Protein AF-0000000068241757 (afdb_homodimer)

Organism: Vibrio cholerae serotype O1 (strain ATCC 39315 / El Tor Inaba N16961) (NCBI:txid243277)

Sequence (1786 aa):
MDHLNQLLRPKSVAVIGASVRSFRAGNIVMKNLLQGGFDGAIMPVTPYYPAVCGVLAYKTISDLPIVPDIAILCTHASRNVSLFKQLAEKGVKQVIVLSSDMYSLDAQGEEIQAQCMTIAKSVNMRILGPNSLGLILPWMQFNGSFSPVSALKGNIAFVSQSAAVCTTILDWANDKGIGFSAFISLGNASDIDFADLLDTLSTDKHTDAILLYVDTIRDARRFMSAARAASRNRRILVLKGGRTKAGRKAAQMHTGGDDTLDIIYDSAIRRTGMLRVNNTHELFAAVETLTHSVPLRGERLAIITNGGGPAIMAVDALLERGGKLAQLEDEIYEKLNQSLPQSWSHSNPVDIVGDADHLRYVSTLNILLESENIDAILIMHSPSAIAHSEQTAQALVEAVQKHPRAKRFNILTNWSGELSAKPARTLFNQAGIPTYRTPESAVTAFMHLVEYRRNQKHLMETPTTTEVVHASEMQTAKSWIHEHLGEHDQVNLDTHQIGTLLKCFNFNVLPTWIASDSTEAVHIAETIGYPVAVKLRSPDIAHKSDVQGVMLNLRNRIEVANAAQAILDRTQLSYPSANIHGLLVQGMAKLAGGEELRIKVKTDATFGPVILLGQGGSEWDESLDAAAALPPLNMTLARYLIVRAIRSGKIRLQKLPVPIDIEGLSEFLVRISQMVVECPQVHELDIHPLLVNGSQFTILDANLVLRQFTGDAQSRLAIRPYPTELEERCQARDGEWLTVRPILPEDEPKHAAFIKKVSKEDLYKRFFSDVGEFNHEALANLTQIDFDREMAFVAVSGEGEDSEIIGVSRALINHENTDAEFAILIRSDLKGKGLGKILMRKIIDYCKAKGTQQMSGMTMPTNRGMLTLAQKMGFAVDIHFEDGTADMVLPLRMDHLNQLLRPKSVAVIGASVRSFRAGNIVMKNLLQGGFDGAIMPVTPYYPAVCGVLAYKTISDLPIVPDIAILCTHASRNVSLFKQLAEKGVKQVIVLSSDMYSLDAQGEEIQAQCMTIAKSVNMRILGPNSLGLILPWMQFNGSFSPVSALKGNIAFVSQSAAVCTTILDWANDKGIGFSAFISLGNASDIDFADLLDTLSTDKHTDAILLYVDTIRDARRFMSAARAASRNRRILVLKGGRTKAGRKAAQMHTGGDDTLDIIYDSAIRRTGMLRVNNTHELFAAVETLTHSVPLRGERLAIITNGGGPAIMAVDALLERGGKLAQLEDEIYEKLNQSLPQSWSHSNPVDIVGDADHLRYVSTLNILLESENIDAILIMHSPSAIAHSEQTAQALVEAVQKHPRAKRFNILTNWSGELSAKPARTLFNQAGIPTYRTPESAVTAFMHLVEYRRNQKHLMETPTTTEVVHASEMQTAKSWIHEHLGEHDQVNLDTHQIGTLLKCFNFNVLPTWIASDSTEAVHIAETIGYPVAVKLRSPDIAHKSDVQGVMLNLRNRIEVANAAQAILDRTQLSYPSANIHGLLVQGMAKLAGGEELRIKVKTDATFGPVILLGQGGSEWDESLDAAAALPPLNMTLARYLIVRAIRSGKIRLQKLPVPIDIEGLSEFLVRISQMVVECPQVHELDIHPLLVNGSQFTILDANLVLRQFTGDAQSRLAIRPYPTELEERCQARDGEWLTVRPILPEDEPKHAAFIKKVSKEDLYKRFFSDVGEFNHEALANLTQIDFDREMAFVAVSGEGEDSEIIGVSRALINHENTDAEFAILIRSDLKGKGLGKILMRKIIDYCKAKGTQQMSGMTMPTNRGMLTLAQKMGFAVDIHFEDGTADMVLPLR

InterPro domains:
  IPR000182 GNAT domain [PF00583] (768-875)
  IPR000182 GNAT domain [PS51186] (738-893)
  IPR003781 CoA-binding [PF13380] (11-137)
  IPR003781 CoA-binding [SM00881] (7-102)
  IPR013815 ATP-grasp fold, subdomain 1 [G3DSA:3.30.1490.20] (511-588)
  IPR016102 Succinyl-CoA synthetase-like [G3DSA:3.40.50.261] (132-293)
  IPR016102 Succinyl-CoA synthetase-like [G3DSA:3.40.50.261] (295-465)
  IPR016102 Succinyl-CoA synthetase-like [SSF52210] (131-292)
  IPR016102 Succinyl-CoA synthetase-like [SSF52210] (297-457)
  IPR016181 Acyl-CoA N-acyltransferase [SSF55729] (738-878)
  IPR032875 Succinyl-CoA synthetase-like, flavodoxin domain [PF13607] (153-290)
  IPR036291 NAD(P)-binding domain superfamily [SSF51735] (2-140)
  IPR043938 L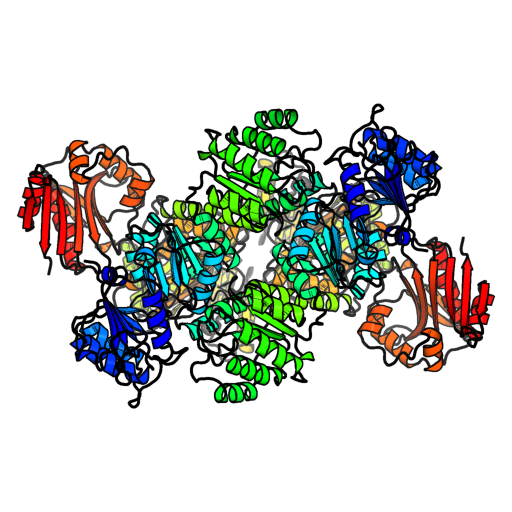igase-CoA domain [PF19045] (302-437)

Radius of gyration: 38.95 Å; Cα contacts (8 Å, |Δi|>4): 3918; chains: 2; bounding box: 94×126×96 Å

Secondary structure (DSSP, 8-state):
--TTHHHHS-SEEEEET--SSTTSHHHHHHHHHHHHT--SEEEEE-SS-SEETTEEPBSSGGG-SS--SEEEE-S-GGGHHHHHHHHHHHT--EEEE--S-TTSB-TTS-BHHHHHHHHHHHTT-EEE-SS--EEEEGGGTEEEE--SS---EEEEEEEES-HHHHHHHHHHHHHHT--EEEEEE-TT-SSS-HHHHHHHHTT-TT-SEEEEEES--S-HHHHHHHHHHHHTTSEEEEEE---SHHHHHHHHHHH------HHHHHHHHHHTT-EEE-SHHHHHHHHHHHTT------SEEEEEES-HHHHHHHHHHHHHTT-EE----HHHHHHHHHHS-TTS-SSSSEE--TT--HHHHHHHHHHHTT-SS-SEEEEEE---SSS-HHHHHHHHHHHHHH-TTGGGSEEEEEE--STTTHHHHHHHHHTT--EESSHHHHHHHHHHHHHHHHHHHHHHPPPPPP-PPPHHHHHHHHHHHHHHHTT-SEEEE-GGGSHHHHHHTT-EE--EEEESSHHHHHHHHHHH-SSEEEEE--SS-S-GGGGT-EEEEE-SHHHHHHHHHHHHHHHHHH-TT-----EEEEE----TTPEEEEEEEEEETTTEEEEEEEESSS---HHHHEEEEPSS--HHHHHHHHHHHHHTTSS-----SS---HHHHHHHHHHHHHHHHH-TTEEEEEEEEEEEETTEEEE--EEEEEE---S-GGGGSSSPPP-GGG-EEEE-TTS-EEEEEE--GGGHHHHHHHHHTS-HHHHHHHHSS---PPPHHHHHHHHS--TTTEEEEEEEESSGGG-EEEEEEEEEE-TTSSEEEEEEEE-GGGTTSSHHHHHHHHHHHHHHHHT-SEEEEEE-TT-HHHHHHHHHTT-EEEEETTTTEEEEEEE--/--TTHHHHS-SEEEEET--SSTTSHHHHHHHHHHHHT--SEEEEE-SS-SEETTEEPBSSGGG-SS--SEEEE-S-GGGHHHHHHHHHHHT--EEEE--S-TTSB-TTS-BHHHHHHHHHHHTT-EEE-SS--EEEEGGGTEEEE--SS---EEEEEEEES-HHHHHHHHHHHHHHT--EEEEEE-TT-SSS-HHHHHHHHTT-TT-SEEEEEES--S-HHHHHHHHHHHHTTSEEEEEE---SHHHHHHHHHHH------HHHHHHHHHHTT-EEE-SHHHHHHHHHHHTT------SEEEEEES-HHHHHHHHHHHHHTT-EE----HHHHHHHHHHS-TTS-SSSSEE--TT--HHHHHHHHHHHTT-SS-SEEEEEE---SSS-HHHHHHHHHHHHHH-TTGGGSEEEEEE--STTTHHHHHHHHHTT--EESSHHHHHHHHHHHHHHHHHHHHHHPPPPPP-PPPHHHHHHHHHHHHHHHTT-SEEEE-GGGSHHHHHHTT-EE--EEEESSHHHHHHHHHHH-SSEEEEE--SS-S-GGGGT-EEEEE-SHHHHHHHHHHHHHHHHHH-TT-----EEEEE----TTPEEEEEEEEEETTTEEEEEEEESSS---HHHHEEEEPSS--HHHHHHHHHHHHHTTSS-----SS---HHHHHHHHHHHHHHHHH-TTEEEEEEEEEEEETTEEEE--EEEEEE---S-GGGGSSSPPP-GGG-EEEE-TTS-EEEEEE--GGGHHHHHHHHHTS-HHHHHHHHSS------HHHHHHHHS--TTTEEEEEEEESSGGG-EEEEEEEEEE-TTSSEEEEEEEE-GGGTTSSHHHHHHHHHHHHHHHHT-SEEEEEE-TT-HHHHHHHHHTT-EEEEETTTTEEEEEEE--

Nearest PDB structures (foldseek):
  4yb8-assembly1_A  TM=9.266E-01  e=1.117E-43  Candidatus Korarchaeum cryptofilum OPF8
  4yaj-assembly1_C  TM=9.309E-01  e=1.931E-42  Candidatus Korarchaeum cryptofilum OPF8
  2csu-assembly1_A  TM=8.899E-01  e=1.092E-41  Pyrococcus horikoshii OT3
  2csu-assembly1_B  TM=8.859E-01  e=1.116E-38  Pyrococcus horikoshii OT3
  1wr2-assembly1_A  TM=8.423E-01  e=8.319E-18  Pyrococcus horikoshii OT3

Structure (mmCIF, N/CA/C/O backbone):
data_AF-0000000068241757-model_v1
#
loop_
_entity.id
_entity.type
_entity.pdbx_description
1 polymer 'N-acetyltransferase domain-containing protein'
#
loop_
_atom_site.group_PDB
_atom_site.id
_atom_site.type_symbol
_atom_site.label_atom_id
_atom_site.label_alt_id
_atom_site.label_comp_id
_atom_site.label_asym_id
_atom_site.label_entity_id
_atom_site.label_seq_id
_atom_site.pdbx_PDB_ins_code
_atom_site.Cartn_x
_atom_site.Cartn_y
_atom_site.Cartn_z
_atom_site.occupancy
_atom_site.B_iso_or_equiv
_atom_site.auth_seq_id
_atom_site.auth_comp_id
_atom_site.auth_asym_id
_atom_site.auth_atom_id
_atom_site.pdbx_PDB_model_num
ATOM 1 N N . MET A 1 1 ? 17.141 -38.5 -20.078 1 36.91 1 MET A N 1
ATOM 2 C CA . MET A 1 1 ? 17.969 -37.375 -19.594 1 36.91 1 MET A CA 1
ATOM 3 C C . MET A 1 1 ? 17.359 -36.062 -19.984 1 36.91 1 MET A C 1
ATOM 5 O O . MET A 1 1 ? 16.891 -35.875 -21.109 1 36.91 1 MET A O 1
ATOM 9 N N . ASP A 1 2 ? 16.938 -35.219 -19.125 1 54.44 2 ASP A N 1
ATOM 10 C CA . ASP A 1 2 ? 16.25 -33.938 -19.203 1 54.44 2 ASP A CA 1
ATOM 11 C C . ASP A 1 2 ? 16.953 -33 -20.172 1 54.44 2 ASP A C 1
ATOM 13 O O . ASP A 1 2 ? 18.141 -32.719 -20.047 1 54.44 2 ASP A O 1
ATOM 17 N N . HIS A 1 3 ? 16.406 -32.938 -21.375 1 61.75 3 HIS A N 1
ATOM 18 C CA . HIS A 1 3 ? 16.906 -32.188 -22.516 1 61.75 3 HIS A CA 1
ATOM 19 C C . HIS A 1 3 ? 17.406 -30.812 -22.109 1 61.75 3 HIS A C 1
ATOM 21 O O . HIS A 1 3 ? 18.359 -30.297 -22.688 1 61.75 3 HIS A O 1
ATOM 27 N N . LEU A 1 4 ? 16.953 -30.344 -20.984 1 79.19 4 LEU A N 1
ATOM 28 C CA . LEU A 1 4 ? 17.391 -28.984 -20.688 1 79.19 4 LEU A CA 1
ATOM 29 C C . LEU A 1 4 ? 18.578 -28.984 -19.75 1 79.19 4 LEU A C 1
ATOM 31 O O . LEU A 1 4 ? 19.188 -27.938 -19.516 1 79.19 4 LEU A O 1
ATOM 35 N N . ASN A 1 5 ? 19.031 -30.203 -19.406 1 77.5 5 ASN A N 1
ATOM 36 C CA . ASN A 1 5 ? 20.188 -30.297 -18.516 1 77.5 5 ASN A CA 1
ATOM 37 C C . ASN A 1 5 ? 21.453 -29.766 -19.188 1 77.5 5 ASN A C 1
ATOM 39 O O . ASN A 1 5 ? 22.312 -29.188 -18.516 1 77.5 5 ASN A O 1
ATOM 43 N N . GLN A 1 6 ? 21.453 -29.969 -20.469 1 81.06 6 GLN A N 1
ATOM 44 C CA . GLN A 1 6 ? 22.641 -29.516 -21.203 1 81.06 6 GLN A CA 1
ATOM 45 C C . GLN A 1 6 ? 22.703 -28 -21.234 1 81.06 6 GLN A C 1
ATOM 47 O O . GLN A 1 6 ? 23.797 -27.422 -21.344 1 81.06 6 GLN A O 1
ATOM 52 N N . LEU A 1 7 ? 21.609 -27.375 -21.141 1 90.06 7 LEU A N 1
ATOM 53 C CA . LEU A 1 7 ? 21.578 -25.922 -21.125 1 90.06 7 LEU A CA 1
ATOM 54 C C . LEU A 1 7 ? 22.297 -25.391 -19.891 1 90.06 7 LEU A C 1
ATOM 56 O O . LEU A 1 7 ? 22.984 -24.359 -19.953 1 90.06 7 LEU A O 1
ATOM 60 N N . LEU A 1 8 ? 22.203 -26.172 -18.766 1 91.88 8 LEU A N 1
ATOM 61 C CA . LEU A 1 8 ? 22.75 -25.688 -17.516 1 91.88 8 LEU A CA 1
ATOM 62 C C . LEU A 1 8 ? 24.125 -26.281 -17.25 1 91.88 8 LEU A C 1
ATOM 64 O O . LEU A 1 8 ? 24.797 -25.922 -16.266 1 91.88 8 LEU A O 1
ATOM 68 N N . ARG A 1 9 ? 24.547 -27.156 -18.156 1 92.62 9 ARG A N 1
ATOM 69 C CA . ARG A 1 9 ? 25.875 -27.75 -18.016 1 92.62 9 ARG A CA 1
ATOM 70 C C . ARG A 1 9 ? 26.578 -27.859 -19.375 1 92.62 9 ARG A C 1
ATOM 72 O O . ARG A 1 9 ? 26.969 -28.953 -19.781 1 92.62 9 ARG A O 1
ATOM 79 N N . PRO A 1 10 ? 26.797 -26.719 -19.938 1 94.38 10 PRO A N 1
ATOM 80 C CA . PRO A 1 10 ? 27.422 -26.766 -21.25 1 94.38 10 PRO A CA 1
ATOM 81 C C . PRO A 1 10 ? 28.922 -27.078 -21.188 1 94.38 10 PRO A C 1
ATOM 83 O O . PRO A 1 10 ? 29.609 -26.609 -20.266 1 94.38 10 PRO A O 1
ATOM 86 N N . LYS A 1 11 ? 29.406 -27.797 -22.172 1 94.88 11 LYS A N 1
ATOM 87 C CA . LYS A 1 11 ? 30.844 -28.078 -22.281 1 94.88 11 LYS A CA 1
ATOM 88 C C . LYS A 1 11 ? 31.453 -27.359 -23.469 1 94.88 11 LYS A C 1
ATOM 90 O O . LYS A 1 11 ? 32.688 -27.234 -23.562 1 94.88 11 LYS A O 1
ATOM 95 N N . SER A 1 12 ? 30.688 -26.938 -24.359 1 96.31 12 SER A N 1
ATOM 96 C CA . SER A 1 12 ? 31.141 -26.219 -25.547 1 96.31 12 SER A CA 1
ATOM 97 C C . SER A 1 12 ? 30.109 -25.188 -26 1 96.31 12 SER A C 1
ATOM 99 O O . SER A 1 12 ? 28.906 -25.391 -25.797 1 96.31 12 SER A O 1
ATOM 101 N N . VAL A 1 13 ? 30.625 -24.047 -26.609 1 97.62 13 VAL A N 1
ATOM 102 C CA . VAL A 1 13 ? 29.719 -22.984 -27.047 1 97.62 13 VAL A CA 1
ATOM 103 C C . VAL A 1 13 ? 30.219 -22.406 -28.359 1 97.62 13 VAL A C 1
ATOM 105 O O . VAL A 1 13 ? 31.422 -22.234 -28.562 1 97.62 13 VAL A O 1
ATOM 108 N N . ALA A 1 14 ? 29.281 -22.203 -29.297 1 98.31 14 ALA A N 1
ATOM 109 C CA . ALA A 1 14 ? 29.562 -21.484 -30.531 1 98.31 14 ALA A CA 1
ATOM 110 C C . ALA A 1 14 ? 28.938 -20.094 -30.516 1 98.31 14 ALA A C 1
ATOM 112 O O . ALA A 1 14 ? 27.766 -19.953 -30.156 1 98.31 14 ALA A O 1
ATOM 113 N N . VAL A 1 15 ? 29.719 -19.094 -30.797 1 98.38 15 VAL A N 1
ATOM 114 C CA . VAL A 1 15 ? 29.219 -17.734 -30.875 1 98.38 15 VAL A CA 1
ATOM 115 C C . VAL A 1 15 ? 29.094 -17.312 -32.344 1 98.38 15 VAL A C 1
ATOM 117 O O . VAL A 1 15 ? 30.094 -16.969 -33 1 98.38 15 VAL A O 1
ATOM 120 N N . ILE A 1 16 ? 27.859 -17.328 -32.812 1 98.12 16 ILE A N 1
ATOM 121 C CA . ILE A 1 16 ? 27.609 -17.016 -34.219 1 98.12 16 ILE A CA 1
ATOM 122 C C . ILE A 1 16 ? 27.438 -15.5 -34.375 1 98.12 16 ILE A C 1
ATOM 124 O O . ILE A 1 16 ? 26.641 -14.883 -33.688 1 98.12 16 ILE A O 1
ATOM 128 N N . GLY A 1 17 ? 28.094 -14.953 -35.312 1 96.38 17 GLY A N 1
ATOM 129 C CA . GLY A 1 17 ? 28.125 -13.5 -35.469 1 96.38 17 GLY A CA 1
ATOM 130 C C . GLY A 1 17 ? 29.172 -12.844 -34.594 1 96.38 17 GLY A C 1
ATOM 131 O O . GLY A 1 17 ? 29 -11.711 -34.125 1 96.38 17 GLY A O 1
ATOM 132 N N . ALA A 1 18 ? 30.156 -13.586 -34.219 1 96 18 ALA A N 1
ATOM 133 C CA . ALA A 1 18 ? 31.281 -13.023 -33.469 1 96 18 ALA A CA 1
ATOM 134 C C . ALA A 1 18 ? 31.922 -11.867 -34.25 1 96 18 ALA A C 1
ATOM 136 O O . ALA A 1 18 ? 32 -11.898 -35.469 1 96 18 ALA A O 1
ATOM 137 N N . SER A 1 19 ? 32.344 -10.859 -33.469 1 94.81 19 SER A N 1
ATOM 138 C CA . SER A 1 19 ? 32.844 -9.641 -34.125 1 94.81 19 SER A CA 1
ATOM 139 C C . SER A 1 19 ? 34 -9.039 -33.344 1 94.81 19 SER A C 1
ATOM 141 O O . SER A 1 19 ? 34.094 -9.195 -32.125 1 94.81 19 SER A O 1
ATOM 143 N N . VAL A 1 20 ? 34.906 -8.344 -34.062 1 93.5 20 VAL A N 1
ATOM 144 C CA . VAL A 1 20 ? 36 -7.641 -33.438 1 93.5 20 VAL A CA 1
ATOM 145 C C . VAL A 1 20 ? 35.562 -6.227 -33.062 1 93.5 20 VAL A C 1
ATOM 147 O O . VAL A 1 20 ? 36.219 -5.566 -32.25 1 93.5 20 VAL A O 1
ATOM 150 N N . ARG A 1 21 ? 34.469 -5.852 -33.625 1 90.75 21 ARG A N 1
ATOM 151 C CA . ARG A 1 21 ? 33.969 -4.5 -33.344 1 90.75 21 ARG A CA 1
ATOM 152 C C . ARG A 1 21 ? 33.438 -4.387 -31.938 1 90.75 21 ARG A C 1
ATOM 154 O O . ARG A 1 21 ? 32.594 -5.184 -31.516 1 90.75 21 ARG A O 1
ATOM 161 N N . SER A 1 22 ? 33.875 -3.328 -31.391 1 86 22 SER A N 1
ATOM 162 C CA . SER A 1 22 ? 33.5 -3.113 -30 1 86 22 SER A CA 1
ATOM 163 C C . SER A 1 22 ? 32 -2.783 -29.891 1 86 22 SER A C 1
ATOM 165 O O . SER A 1 22 ? 31.422 -2.186 -30.797 1 86 22 SER A O 1
ATOM 167 N N . PHE A 1 23 ? 31.297 -3.23 -28.906 1 82.56 23 PHE A N 1
ATOM 168 C CA . PHE A 1 23 ? 29.938 -2.891 -28.484 1 82.56 23 PHE A CA 1
ATOM 169 C C . PHE A 1 23 ? 28.906 -3.654 -29.328 1 82.56 23 PHE A C 1
ATOM 171 O O . PHE A 1 23 ? 27.703 -3.393 -29.234 1 82.56 23 PHE A O 1
ATOM 178 N N . ARG A 1 24 ? 29.484 -4.543 -30.156 1 87.88 24 ARG A N 1
ATOM 179 C CA . ARG A 1 24 ? 28.562 -5.473 -30.797 1 87.88 24 ARG A CA 1
ATOM 180 C C . ARG A 1 24 ? 28.297 -6.68 -29.906 1 87.88 24 ARG A C 1
ATOM 182 O O . ARG A 1 24 ? 29.156 -7.074 -29.109 1 87.88 24 ARG A O 1
ATOM 189 N N . ALA A 1 25 ? 27.141 -7.258 -30.109 1 90.94 25 ALA A N 1
ATOM 190 C CA . ALA A 1 25 ? 26.734 -8.367 -29.266 1 90.94 25 ALA A CA 1
ATOM 191 C C . ALA A 1 25 ? 27.734 -9.508 -29.312 1 90.94 25 ALA A C 1
ATOM 193 O O . ALA A 1 25 ? 28.109 -10.07 -28.281 1 90.94 25 ALA A O 1
ATOM 194 N N . GLY A 1 26 ? 28.188 -9.797 -30.516 1 93.62 26 GLY A N 1
ATOM 195 C CA . GLY A 1 26 ? 29.125 -10.891 -30.688 1 93.62 26 GLY A CA 1
ATOM 196 C C . GLY A 1 26 ? 30.453 -10.664 -29.984 1 93.62 26 GLY A C 1
ATOM 197 O O . GLY A 1 26 ? 31.094 -11.617 -29.531 1 93.62 26 GLY A O 1
ATOM 198 N N . ASN A 1 27 ? 30.875 -9.445 -29.969 1 94.38 27 ASN A N 1
ATOM 199 C CA . ASN A 1 27 ? 32.125 -9.094 -29.281 1 94.38 27 ASN A CA 1
ATOM 200 C C . ASN A 1 27 ? 31.969 -9.211 -27.766 1 94.38 27 ASN A C 1
ATOM 202 O O . ASN A 1 27 ? 32.844 -9.75 -27.094 1 94.38 27 ASN A O 1
ATOM 206 N N . ILE A 1 28 ? 30.938 -8.75 -27.25 1 93 28 ILE A N 1
ATOM 207 C CA . ILE A 1 28 ? 30.703 -8.711 -25.812 1 93 28 ILE A CA 1
ATOM 208 C C . ILE A 1 28 ? 30.562 -10.141 -25.281 1 93 28 ILE A C 1
ATOM 210 O O . ILE A 1 28 ? 31.109 -10.477 -24.234 1 93 28 ILE A O 1
ATOM 214 N N . VAL A 1 29 ? 29.828 -10.961 -26.016 1 96.25 29 VAL A N 1
ATOM 215 C CA . VAL A 1 29 ? 29.625 -12.336 -25.578 1 96.25 29 VAL A CA 1
ATOM 216 C C . VAL A 1 29 ? 30.953 -13.078 -25.562 1 96.25 29 VAL A C 1
ATOM 218 O O . VAL A 1 29 ? 31.25 -13.812 -24.609 1 96.25 29 VAL A O 1
ATOM 221 N N . MET A 1 30 ? 31.75 -12.812 -26.594 1 96.31 30 MET A N 1
ATOM 222 C CA . MET A 1 30 ? 33.062 -13.438 -26.656 1 96.31 30 MET A CA 1
ATOM 223 C C . MET A 1 30 ? 33.938 -13 -25.469 1 96.31 30 MET A C 1
ATOM 225 O O . MET A 1 30 ? 34.562 -13.836 -24.828 1 96.31 30 MET A O 1
ATOM 229 N N . LYS A 1 31 ? 33.906 -11.797 -25.172 1 95.38 31 LYS A N 1
ATOM 230 C CA . LYS A 1 31 ? 34.688 -11.258 -24.062 1 95.38 31 LYS A CA 1
ATOM 231 C C . LYS A 1 31 ? 34.219 -11.828 -22.734 1 95.38 31 LYS A C 1
ATOM 233 O O . LYS A 1 31 ? 35.031 -12.172 -21.875 1 95.38 31 LYS A O 1
ATOM 238 N N . ASN A 1 32 ? 32.938 -11.875 -22.578 1 95.81 32 ASN A N 1
ATOM 239 C CA . ASN A 1 32 ? 32.344 -12.375 -21.328 1 95.81 32 ASN A CA 1
ATOM 240 C C . ASN A 1 32 ? 32.719 -13.844 -21.109 1 95.81 32 ASN A C 1
ATOM 242 O O . ASN A 1 32 ? 32.969 -14.258 -19.969 1 95.81 32 ASN A O 1
ATOM 246 N N . LEU A 1 33 ? 32.688 -14.617 -22.156 1 96.94 33 LEU A N 1
ATOM 247 C CA . LEU A 1 33 ? 33 -16.031 -22.047 1 96.94 33 LEU A CA 1
ATOM 248 C C . LEU A 1 33 ? 34.469 -16.219 -21.688 1 96.94 33 LEU A C 1
ATOM 250 O O . LEU A 1 33 ? 34.812 -17.062 -20.844 1 96.94 33 LEU A O 1
ATOM 254 N N . LEU A 1 34 ? 35.281 -15.414 -22.297 1 95.75 34 LEU A N 1
ATOM 255 C CA . LEU A 1 34 ? 36.719 -15.531 -22.094 1 95.75 34 LEU A CA 1
ATOM 256 C C . LEU A 1 34 ? 37.125 -14.992 -20.719 1 95.75 34 LEU A C 1
ATOM 258 O O . LEU A 1 34 ? 37.906 -15.617 -20 1 95.75 34 LEU A O 1
ATOM 262 N N . GLN A 1 35 ? 36.625 -13.883 -20.359 1 93.75 35 GLN A N 1
ATOM 263 C CA . GLN A 1 35 ? 36.938 -13.273 -19.078 1 93.75 35 GLN A CA 1
ATOM 264 C C . GLN A 1 35 ? 36.344 -14.086 -17.922 1 93.75 35 GLN A C 1
ATOM 266 O O . GLN A 1 35 ? 36.875 -14.07 -16.812 1 93.75 35 GLN A O 1
ATOM 271 N N . GLY A 1 36 ? 35.25 -14.711 -18.203 1 92.75 36 GLY A N 1
ATOM 272 C CA . GLY A 1 36 ? 34.625 -15.539 -17.172 1 92.75 36 GLY A CA 1
ATOM 273 C C . GLY A 1 36 ? 35.438 -16.781 -16.844 1 92.75 36 GLY A C 1
ATOM 274 O O . GLY A 1 36 ? 35.25 -17.375 -15.773 1 92.75 36 GLY A O 1
ATOM 275 N N . GLY A 1 37 ? 36.312 -17.172 -17.734 1 93.06 37 GLY A N 1
ATOM 276 C CA . GLY A 1 37 ? 37.188 -18.328 -17.484 1 93.06 37 GLY A CA 1
ATOM 277 C C . GLY A 1 37 ? 36.531 -19.656 -17.797 1 93.06 37 GLY A C 1
ATOM 278 O O . GLY A 1 37 ? 36.75 -20.641 -17.109 1 93.06 37 GLY A O 1
ATOM 279 N N . PHE A 1 38 ? 35.688 -19.656 -18.734 1 95.75 38 PHE A N 1
ATOM 280 C CA . PHE A 1 38 ? 35 -20.891 -19.125 1 95.75 38 PHE A CA 1
ATOM 281 C C . PHE A 1 38 ? 36 -21.953 -19.562 1 95.75 38 PHE A C 1
ATOM 283 O O . PHE A 1 38 ? 36.875 -21.688 -20.391 1 95.75 38 PHE A O 1
ATOM 290 N N . ASP A 1 39 ? 35.812 -23.141 -19.016 1 93.69 39 ASP A N 1
ATOM 291 C CA . ASP A 1 39 ? 36.781 -24.219 -19.266 1 93.69 39 ASP A CA 1
ATOM 292 C C . ASP A 1 39 ? 36.406 -25 -20.531 1 93.69 39 ASP A C 1
ATOM 294 O O . ASP A 1 39 ? 37.219 -25.734 -21.078 1 93.69 39 ASP A O 1
ATOM 298 N N . GLY A 1 40 ? 35.25 -24.828 -20.984 1 94.56 40 GLY A N 1
ATOM 299 C CA . GLY A 1 40 ? 34.812 -25.531 -22.172 1 94.56 40 GLY A CA 1
ATOM 300 C C . GLY A 1 40 ? 35.312 -24.891 -23.453 1 94.56 40 GLY A C 1
ATOM 301 O O . GLY A 1 40 ? 35.969 -23.859 -23.422 1 94.56 40 GLY A O 1
ATOM 302 N N . ALA A 1 41 ? 34.969 -25.469 -24.594 1 96.25 41 ALA A N 1
ATOM 303 C CA . ALA A 1 41 ? 35.406 -24.969 -25.891 1 96.25 41 ALA A CA 1
ATOM 304 C C . ALA A 1 41 ? 34.562 -23.766 -26.328 1 96.25 41 ALA A C 1
ATOM 306 O O . ALA A 1 41 ? 33.344 -23.781 -26.219 1 96.25 41 ALA A O 1
ATOM 307 N N . ILE A 1 42 ? 35.312 -22.703 -26.688 1 97.56 42 ILE A N 1
ATOM 308 C CA . ILE A 1 42 ? 34.656 -21.516 -27.234 1 97.56 42 ILE A CA 1
ATOM 309 C C . ILE A 1 42 ? 34.969 -21.406 -28.734 1 97.56 42 ILE A C 1
ATOM 311 O O . ILE A 1 42 ? 36.125 -21.328 -29.125 1 97.56 42 ILE A O 1
ATOM 315 N N . MET A 1 43 ? 33.906 -21.344 -29.531 1 98.12 43 MET A N 1
ATOM 316 C CA . MET A 1 43 ? 34.094 -21.375 -30.984 1 98.12 43 MET A CA 1
ATOM 317 C C . MET A 1 43 ? 33.406 -20.203 -31.656 1 98.12 43 MET A C 1
ATOM 319 O O . MET A 1 43 ? 32.219 -20.281 -31.953 1 98.12 43 MET A O 1
ATOM 323 N N . PRO A 1 44 ? 34.125 -19.141 -31.984 1 98 44 PRO A N 1
ATOM 324 C CA . PRO A 1 44 ? 33.531 -18.031 -32.719 1 98 44 PRO A CA 1
ATOM 325 C C . PRO A 1 44 ? 33.281 -18.375 -34.188 1 98 44 PRO A C 1
ATOM 327 O O . PRO A 1 44 ? 34.125 -19.031 -34.844 1 98 44 PRO A O 1
ATOM 330 N N . VAL A 1 45 ? 32.188 -17.969 -34.688 1 98.06 45 VAL A N 1
ATOM 331 C CA . VAL A 1 45 ? 31.844 -18.188 -36.094 1 98.06 45 VAL A CA 1
ATOM 332 C C . VAL A 1 45 ? 31.578 -16.844 -36.781 1 98.06 45 VAL A C 1
ATOM 334 O O . VAL A 1 45 ? 30.688 -16.109 -36.344 1 98.06 45 VAL A O 1
ATOM 337 N N . THR A 1 46 ? 32.219 -16.5 -37.75 1 96.19 46 THR A N 1
ATOM 338 C CA . THR A 1 46 ? 32.062 -15.281 -38.531 1 96.19 46 THR A CA 1
ATOM 339 C C . THR A 1 46 ? 32.75 -15.398 -39.875 1 96.19 46 THR A C 1
ATOM 341 O O . THR A 1 46 ? 33.875 -15.945 -39.938 1 96.19 46 THR A O 1
ATOM 344 N N . PRO A 1 47 ? 32.156 -14.953 -40.906 1 93.56 47 PRO A N 1
ATOM 345 C CA . PRO A 1 47 ? 32.812 -15 -42.219 1 93.56 47 PRO A CA 1
ATOM 346 C C . PRO A 1 47 ? 33.812 -13.852 -42.406 1 93.56 47 PRO A C 1
ATOM 348 O O . PRO A 1 47 ? 34.594 -13.859 -43.375 1 93.56 47 PRO A O 1
ATOM 351 N N . TYR A 1 48 ? 33.938 -12.953 -41.594 1 93.38 48 TYR A N 1
ATOM 352 C CA . TYR A 1 48 ? 34.625 -11.688 -41.875 1 93.38 48 TYR A CA 1
ATOM 353 C C . TYR A 1 48 ? 36 -11.633 -41.219 1 93.38 48 TYR A C 1
ATOM 355 O O . TYR A 1 48 ? 36.875 -10.914 -41.688 1 93.38 48 TYR A O 1
ATOM 363 N N . TYR A 1 49 ? 36.156 -12.336 -40.125 1 94.19 49 TYR A N 1
ATOM 364 C CA . TYR A 1 49 ? 37.406 -12.195 -39.344 1 94.19 49 TYR A CA 1
ATOM 365 C C . TYR A 1 49 ? 38.094 -13.539 -39.156 1 94.19 49 TYR A C 1
ATOM 367 O O . TYR A 1 49 ? 37.438 -14.562 -38.969 1 94.19 49 TYR A O 1
ATOM 375 N N . PRO A 1 50 ? 39.406 -13.586 -39.219 1 94.06 50 PRO A N 1
ATOM 376 C CA . PRO A 1 50 ? 40.125 -14.844 -38.969 1 94.06 50 PRO A CA 1
ATOM 377 C C . PRO A 1 50 ? 40.156 -15.227 -37.5 1 94.06 50 PRO A C 1
ATOM 379 O O . PRO A 1 50 ? 40.25 -16.406 -37.156 1 94.06 50 PRO A O 1
ATOM 382 N N . ALA A 1 51 ? 40.156 -14.172 -36.719 1 95.75 51 ALA A N 1
ATOM 383 C CA . ALA A 1 51 ? 40.156 -14.383 -35.25 1 95.75 51 ALA A CA 1
ATOM 384 C C . ALA A 1 51 ? 39.375 -13.297 -34.531 1 95.75 51 ALA A C 1
ATOM 386 O O . ALA A 1 51 ? 39.281 -12.164 -35.031 1 95.75 51 ALA A O 1
ATOM 387 N N . VAL A 1 52 ? 38.781 -13.68 -33.469 1 96.44 52 VAL A N 1
ATOM 388 C CA . VAL A 1 52 ? 38.031 -12.75 -32.625 1 96.44 52 VAL A CA 1
ATOM 389 C C . VAL A 1 52 ? 38.5 -12.891 -31.188 1 96.44 52 VAL A C 1
ATOM 391 O O . VAL A 1 52 ? 38.438 -13.984 -30.625 1 96.44 52 VAL A O 1
ATOM 394 N N . CYS A 1 53 ? 38.875 -11.836 -30.516 1 94.69 53 CYS A N 1
ATOM 395 C CA . CYS A 1 53 ? 39.375 -11.805 -29.156 1 94.69 53 CYS A CA 1
ATOM 396 C C . CYS A 1 53 ? 40.5 -12.805 -28.969 1 94.69 53 CYS A C 1
ATOM 398 O O . CYS A 1 53 ? 40.562 -13.5 -27.938 1 94.69 53 CYS A O 1
ATOM 400 N N . GLY A 1 54 ? 41.281 -13.062 -29.969 1 91.75 54 GLY A N 1
ATOM 401 C CA . GLY A 1 54 ? 42.438 -13.922 -29.875 1 91.75 54 GLY A CA 1
ATOM 402 C C . GLY A 1 54 ? 42.125 -15.383 -30.141 1 91.75 54 GLY A C 1
ATOM 403 O O . GLY A 1 54 ? 43.031 -16.219 -30.125 1 91.75 54 GLY A O 1
ATOM 404 N N . VAL A 1 55 ? 40.906 -15.695 -30.438 1 95.5 55 VAL A N 1
ATOM 405 C CA . VAL A 1 55 ? 40.5 -17.062 -30.703 1 95.5 55 VAL A CA 1
ATOM 406 C C . VAL A 1 55 ? 40.219 -17.234 -32.219 1 95.5 55 VAL A C 1
ATOM 408 O O . VAL A 1 55 ? 39.562 -16.391 -32.812 1 95.5 55 VAL A O 1
ATOM 411 N N . LEU A 1 56 ? 40.719 -18.312 -32.75 1 95.25 56 LEU A N 1
ATOM 412 C CA . LEU A 1 56 ? 40.5 -18.594 -34.156 1 95.25 56 LEU A CA 1
ATOM 413 C C . LEU A 1 56 ? 39.031 -18.719 -34.5 1 95.25 56 LEU A C 1
ATOM 415 O O . LEU A 1 56 ? 38.312 -19.422 -33.781 1 95.25 56 LEU A O 1
ATOM 419 N N . ALA A 1 57 ? 38.656 -18.062 -35.562 1 97.25 57 ALA A N 1
ATOM 420 C CA . ALA A 1 57 ? 37.25 -18.062 -35.938 1 97.25 57 ALA A CA 1
ATOM 421 C C . ALA A 1 57 ? 36.969 -19.016 -37.094 1 97.25 57 ALA A C 1
ATOM 423 O O . ALA A 1 57 ? 37.875 -19.266 -37.906 1 97.25 57 ALA A O 1
ATOM 424 N N . TYR A 1 58 ? 35.844 -19.547 -37.094 1 97.62 58 TYR A N 1
ATOM 425 C CA . TYR A 1 58 ? 35.375 -20.406 -38.188 1 97.62 58 TYR A CA 1
ATOM 426 C C . TYR A 1 58 ? 34.469 -19.625 -39.156 1 97.62 58 TYR A C 1
ATOM 428 O O . TYR A 1 58 ? 33.656 -18.781 -38.719 1 97.62 58 TYR A O 1
ATOM 436 N N . LYS A 1 59 ? 34.469 -19.938 -40.375 1 96 59 LYS A N 1
ATOM 437 C CA . LYS A 1 59 ? 33.75 -19.156 -41.344 1 96 59 LYS A CA 1
ATOM 438 C C . LYS A 1 59 ? 32.25 -19.5 -41.344 1 96 59 LYS A C 1
ATOM 440 O O . LYS A 1 59 ? 31.406 -18.641 -41.594 1 96 59 LYS A O 1
ATOM 445 N N . THR A 1 60 ? 32.031 -20.781 -41.25 1 96 60 THR A N 1
ATOM 446 C CA . THR A 1 60 ? 30.641 -21.234 -41.25 1 96 60 THR A CA 1
ATOM 447 C C . THR A 1 60 ? 30.391 -22.234 -40.125 1 96 60 THR A C 1
ATOM 449 O O . THR A 1 60 ? 31.328 -22.734 -39.5 1 96 60 THR A O 1
ATOM 452 N N . ILE A 1 61 ? 29.109 -22.453 -39.906 1 97.62 61 ILE A N 1
ATOM 453 C CA . ILE A 1 61 ? 28.719 -23.391 -38.844 1 97.62 61 ILE A CA 1
ATOM 454 C C . ILE A 1 61 ? 29.172 -24.797 -39.219 1 97.62 61 ILE A C 1
ATOM 456 O O . ILE A 1 61 ? 29.562 -25.578 -38.344 1 97.62 61 ILE A O 1
ATOM 460 N N . SER A 1 62 ? 29.141 -25.109 -40.469 1 95.56 62 SER A N 1
ATOM 461 C CA . SER A 1 62 ? 29.562 -26.438 -40.938 1 95.56 62 SER A CA 1
ATOM 462 C C . SER A 1 62 ? 31.047 -26.672 -40.688 1 95.56 62 SER A C 1
ATOM 464 O O . SER A 1 62 ? 31.469 -27.828 -40.562 1 95.56 62 SER A O 1
ATOM 466 N N . ASP A 1 63 ? 31.875 -25.656 -40.594 1 95.81 63 ASP A N 1
ATOM 467 C CA . ASP A 1 63 ? 33.312 -25.75 -40.406 1 95.81 63 ASP A CA 1
ATOM 468 C C . ASP A 1 63 ? 33.656 -26.078 -38.969 1 95.81 63 ASP A C 1
ATOM 470 O O . ASP A 1 63 ? 34.812 -26.406 -38.656 1 95.81 63 ASP A O 1
ATOM 474 N N . LEU A 1 64 ? 32.719 -26.062 -38.094 1 97 64 LEU A N 1
ATOM 475 C CA . LEU A 1 64 ? 32.969 -26.328 -36.688 1 97 64 LEU A CA 1
ATOM 476 C C . LEU A 1 64 ? 33.5 -27.75 -36.5 1 97 64 LEU A C 1
ATOM 478 O O . LEU A 1 64 ? 32.938 -28.703 -37.062 1 97 64 LEU A O 1
ATOM 482 N N . PRO A 1 65 ? 34.5 -27.922 -35.688 1 95.25 65 PRO A N 1
ATOM 483 C CA . PRO A 1 65 ? 35.125 -29.234 -35.5 1 95.25 65 PRO A CA 1
ATOM 484 C C . PRO A 1 65 ? 34.25 -30.188 -34.656 1 95.25 65 PRO A C 1
ATOM 486 O O . PRO A 1 65 ? 34.406 -31.406 -34.75 1 95.25 65 PRO A O 1
ATOM 489 N N . ILE A 1 66 ? 33.469 -29.656 -33.688 1 96.19 66 ILE A N 1
ATOM 490 C CA . ILE A 1 66 ? 32.562 -30.438 -32.875 1 96.19 66 ILE A CA 1
ATOM 491 C C . ILE A 1 66 ? 31.188 -29.797 -32.875 1 96.19 66 ILE A C 1
ATOM 493 O O . ILE A 1 66 ? 31.031 -28.625 -33.25 1 96.19 66 ILE A O 1
ATOM 497 N N . VAL A 1 67 ? 30.219 -30.594 -32.531 1 96.69 67 VAL A N 1
ATOM 498 C CA . VAL A 1 67 ? 28.875 -30.047 -32.344 1 96.69 67 VAL A CA 1
ATOM 499 C C . VAL A 1 67 ? 28.797 -29.312 -31 1 96.69 67 VAL A C 1
ATOM 501 O O . VAL A 1 67 ? 28.969 -29.906 -29.938 1 96.69 67 VAL A O 1
ATOM 504 N N . PRO A 1 68 ? 28.625 -28.047 -31.062 1 96.56 68 PRO A N 1
ATOM 505 C CA . PRO A 1 68 ? 28.547 -27.312 -29.797 1 96.56 68 PRO A CA 1
ATOM 506 C C . PRO A 1 68 ? 27.312 -27.688 -28.969 1 96.56 68 PRO A C 1
ATOM 508 O O . PRO A 1 68 ? 26.25 -27.953 -29.531 1 96.56 68 PRO A O 1
ATOM 511 N N . ASP A 1 69 ? 27.453 -27.656 -27.625 1 95.12 69 ASP A N 1
ATOM 512 C CA . ASP A 1 69 ? 26.312 -27.859 -26.75 1 95.12 69 ASP A CA 1
ATOM 513 C C . ASP A 1 69 ? 25.312 -26.703 -26.844 1 95.12 69 ASP A C 1
ATOM 515 O O . ASP A 1 69 ? 24.109 -26.922 -26.75 1 95.12 69 ASP A O 1
ATOM 519 N N . ILE A 1 70 ? 25.844 -25.438 -26.938 1 96.81 70 ILE A N 1
ATOM 520 C CA . ILE A 1 70 ? 25.031 -24.234 -27.031 1 96.81 70 ILE A CA 1
ATOM 521 C C . ILE A 1 70 ? 25.516 -23.359 -28.188 1 96.81 70 ILE A C 1
ATOM 523 O O . ILE A 1 70 ? 26.734 -23.234 -28.406 1 96.81 70 ILE A O 1
ATOM 527 N N . ALA A 1 71 ? 24.609 -22.891 -28.969 1 98.12 71 ALA A N 1
ATOM 528 C CA . ALA A 1 71 ? 24.906 -21.875 -29.969 1 98.12 71 ALA A CA 1
ATOM 529 C C . ALA A 1 71 ? 24.25 -20.547 -29.594 1 98.12 71 ALA A C 1
ATOM 531 O O . ALA A 1 71 ? 23.062 -20.5 -29.281 1 98.12 71 ALA A O 1
ATOM 532 N N . ILE A 1 72 ? 25.016 -19.469 -29.578 1 98.06 72 ILE A N 1
ATOM 533 C CA . ILE A 1 72 ? 24.5 -18.141 -29.297 1 98.06 72 ILE A CA 1
ATOM 534 C C . ILE A 1 72 ? 24.469 -17.297 -30.578 1 98.06 72 ILE A C 1
ATOM 536 O O . ILE A 1 72 ? 25.516 -17.031 -31.172 1 98.06 72 ILE A O 1
ATOM 540 N N . LEU A 1 73 ? 23.297 -16.906 -30.969 1 97.56 73 LEU A N 1
ATOM 541 C CA . LEU A 1 73 ? 23.141 -16.125 -32.188 1 97.56 73 LEU A CA 1
ATOM 542 C C . LEU A 1 73 ? 23.219 -14.625 -31.891 1 97.56 73 LEU A C 1
ATOM 544 O O . LEU A 1 73 ? 22.266 -14.039 -31.359 1 97.56 73 LEU A O 1
ATOM 548 N N . CYS A 1 74 ? 24.25 -14.047 -32.312 1 95.5 74 CYS A N 1
ATOM 549 C CA . CYS A 1 74 ? 24.469 -12.609 -32.156 1 95.5 74 CYS A CA 1
ATOM 550 C C . CYS A 1 74 ? 24.297 -11.898 -33.5 1 95.5 74 CYS A C 1
ATOM 552 O O . CYS A 1 74 ? 25.094 -11.039 -33.875 1 95.5 74 CYS A O 1
ATOM 554 N N . THR A 1 75 ? 23.312 -12.312 -34.25 1 92.94 75 THR A N 1
ATOM 555 C CA . THR A 1 75 ? 23.109 -11.805 -35.625 1 92.94 75 THR A CA 1
ATOM 556 C C . THR A 1 75 ? 21.781 -11.086 -35.719 1 92.94 75 THR A C 1
ATOM 558 O O . THR A 1 75 ? 20.922 -11.203 -34.844 1 92.94 75 THR A O 1
ATOM 561 N N . HIS A 1 76 ? 21.734 -10.367 -36.812 1 89.56 76 HIS A N 1
ATOM 562 C CA . HIS A 1 76 ? 20.453 -9.75 -37.125 1 89.56 76 HIS A CA 1
ATOM 563 C C . HIS A 1 76 ? 19.406 -10.805 -37.469 1 89.56 76 HIS A C 1
ATOM 565 O O . HIS A 1 76 ? 19.719 -11.836 -38.062 1 89.56 76 HIS A O 1
ATOM 571 N N . ALA A 1 77 ? 18.156 -10.5 -37.25 1 90.81 77 ALA A N 1
ATOM 572 C CA . ALA A 1 77 ? 17.062 -11.453 -37.375 1 90.81 77 ALA A CA 1
ATOM 573 C C . ALA A 1 77 ? 16.953 -11.984 -38.812 1 90.81 77 ALA A C 1
ATOM 575 O O . ALA A 1 77 ? 16.594 -13.148 -39.031 1 90.81 77 ALA A O 1
ATOM 576 N N . SER A 1 78 ? 17.312 -11.133 -39.75 1 89.69 78 SER A N 1
ATOM 577 C CA . SER A 1 78 ? 17.141 -11.492 -41.156 1 89.69 78 SER A CA 1
ATOM 578 C C . SER A 1 78 ? 18.016 -12.695 -41.531 1 89.69 78 SER A C 1
ATOM 580 O O . SER A 1 78 ? 17.734 -13.383 -42.5 1 89.69 78 SER A O 1
ATOM 582 N N . ARG A 1 79 ? 19 -12.992 -40.75 1 93.12 79 ARG A N 1
ATOM 583 C CA . ARG A 1 79 ? 19.922 -14.07 -41.062 1 93.12 79 ARG A CA 1
ATOM 584 C C . ARG A 1 79 ? 19.578 -15.344 -40.312 1 93.12 79 ARG A C 1
ATOM 586 O O . ARG A 1 79 ? 20.094 -16.422 -40.625 1 93.12 79 ARG A O 1
ATOM 593 N N . ASN A 1 80 ? 18.672 -15.305 -39.438 1 95.44 80 ASN A N 1
ATOM 594 C CA . ASN A 1 80 ? 18.5 -16.359 -38.438 1 95.44 80 ASN A CA 1
ATOM 595 C C . ASN A 1 80 ? 17.812 -17.594 -39.031 1 95.44 80 ASN A C 1
ATOM 597 O O . ASN A 1 80 ? 18.062 -18.719 -38.594 1 95.44 80 ASN A O 1
ATOM 601 N N . VAL A 1 81 ? 16.969 -17.391 -40.062 1 95.94 81 VAL A N 1
ATOM 602 C CA . VAL A 1 81 ? 16.312 -18.562 -40.656 1 95.94 81 VAL A CA 1
ATOM 603 C C . VAL A 1 81 ? 17.375 -19.484 -41.281 1 95.94 81 VAL A C 1
ATOM 605 O O . VAL A 1 81 ? 17.344 -20.688 -41.062 1 95.94 81 VAL A O 1
ATOM 608 N N . SER A 1 82 ? 18.266 -18.844 -42.062 1 95.5 82 SER A N 1
ATOM 609 C CA . SER A 1 82 ? 19.344 -19.609 -42.688 1 95.5 82 SER A CA 1
ATOM 610 C C . SER A 1 82 ? 20.25 -20.25 -41.625 1 95.5 82 SER A C 1
ATOM 612 O O . SER A 1 82 ? 20.688 -21.391 -41.781 1 95.5 82 SER A O 1
ATOM 614 N N . LEU A 1 83 ? 20.547 -19.578 -40.688 1 97 83 LEU A N 1
ATOM 615 C CA . LEU A 1 83 ? 21.438 -20.062 -39.625 1 97 83 LEU A CA 1
ATOM 616 C C . LEU A 1 83 ? 20.797 -21.203 -38.875 1 97 83 LEU A C 1
ATOM 618 O O . LEU A 1 83 ? 21.484 -22.156 -38.469 1 97 83 LEU A O 1
ATOM 622 N N . PHE A 1 84 ? 19.5 -21.094 -38.594 1 97.5 84 PHE A N 1
ATOM 623 C CA . PHE A 1 84 ? 18.781 -22.172 -37.906 1 97.5 84 PHE A CA 1
ATOM 624 C C . PHE A 1 84 ? 18.859 -23.469 -38.719 1 97.5 84 PHE A C 1
ATOM 626 O O . PHE A 1 84 ? 19.016 -24.547 -38.156 1 97.5 84 PHE A O 1
ATOM 633 N N . LYS A 1 85 ? 18.75 -23.312 -40.031 1 97 85 LYS A N 1
ATOM 634 C CA . LYS A 1 85 ? 18.859 -24.469 -40.875 1 97 85 LYS A CA 1
ATOM 635 C C . LYS A 1 85 ? 20.25 -25.109 -40.75 1 97 85 LYS A C 1
ATOM 637 O O . LYS A 1 85 ? 20.359 -26.344 -40.656 1 97 85 LYS A O 1
ATOM 642 N N . GLN A 1 86 ? 21.25 -24.297 -40.781 1 97.69 86 GLN A N 1
ATOM 643 C CA . GLN A 1 86 ? 22.625 -24.781 -40.656 1 97.69 86 GLN A CA 1
ATOM 644 C C . GLN A 1 86 ? 22.844 -25.453 -39.281 1 97.69 86 GLN A C 1
ATOM 646 O O . GLN A 1 86 ? 23.5 -26.484 -39.219 1 97.69 86 GLN A O 1
ATOM 651 N N . LEU A 1 87 ? 22.344 -24.859 -38.25 1 97.88 87 LEU A N 1
ATOM 652 C CA . LEU A 1 87 ? 22.484 -25.422 -36.906 1 97.88 87 LEU A CA 1
ATOM 653 C C . LEU A 1 87 ? 21.781 -26.766 -36.812 1 97.88 87 LEU A C 1
ATOM 655 O O . LEU A 1 87 ? 22.281 -27.688 -36.156 1 97.88 87 LEU A O 1
ATOM 659 N N . ALA A 1 88 ? 20.578 -26.828 -37.406 1 96.81 88 ALA A N 1
ATOM 660 C CA . ALA A 1 88 ? 19.828 -28.078 -37.406 1 96.81 88 ALA A CA 1
ATOM 661 C C . ALA A 1 88 ? 20.625 -29.188 -38.094 1 96.81 88 ALA A C 1
ATOM 663 O O . ALA A 1 88 ? 20.656 -30.328 -37.625 1 96.81 88 ALA A O 1
ATOM 664 N N . GLU A 1 89 ? 21.203 -28.828 -39.188 1 96.12 89 GLU A N 1
ATOM 665 C CA . GLU A 1 89 ? 22.016 -29.781 -39.938 1 96.12 89 GLU A CA 1
ATOM 666 C C . GLU A 1 89 ? 23.219 -30.25 -39.156 1 96.12 89 GLU A C 1
ATOM 668 O O . GLU A 1 89 ? 23.609 -31.406 -39.219 1 96.12 89 GLU A O 1
ATOM 673 N N . LYS A 1 90 ? 23.797 -29.359 -38.438 1 96.44 90 LYS A N 1
ATOM 674 C CA . LYS A 1 90 ? 24.969 -29.672 -37.625 1 96.44 90 LYS A CA 1
ATOM 675 C C . LYS A 1 90 ? 24.578 -30.516 -36.406 1 96.44 90 LYS A C 1
ATOM 677 O O . LYS A 1 90 ? 25.422 -31.234 -35.844 1 96.44 90 LYS A O 1
ATOM 682 N N . GLY A 1 91 ? 23.328 -30.422 -35.906 1 95.38 91 GLY A N 1
ATOM 683 C CA . GLY A 1 91 ? 22.828 -31.234 -34.781 1 95.38 91 GLY A CA 1
ATOM 684 C C . GLY A 1 91 ? 22.875 -30.516 -33.469 1 95.38 91 GLY A C 1
ATOM 685 O O . GLY A 1 91 ? 22.938 -31.156 -32.406 1 95.38 91 GLY A O 1
ATOM 686 N N . VAL A 1 92 ? 22.906 -29.219 -33.5 1 95.31 92 VAL A N 1
ATOM 687 C CA . VAL A 1 92 ? 22.922 -28.438 -32.25 1 95.31 92 VAL A CA 1
ATOM 688 C C . VAL A 1 92 ? 21.594 -28.594 -31.531 1 95.31 92 VAL A C 1
ATOM 690 O O . VAL A 1 92 ? 20.531 -28.609 -32.156 1 95.31 92 VAL A O 1
ATOM 693 N N . LYS A 1 93 ? 21.672 -28.656 -30.172 1 93.31 93 LYS A N 1
ATOM 694 C CA . LYS A 1 93 ? 20.453 -28.969 -29.422 1 93.31 93 LYS A CA 1
ATOM 695 C C . LYS A 1 93 ? 19.922 -27.734 -28.703 1 93.31 93 LYS A C 1
ATOM 697 O O . LYS A 1 93 ? 18.734 -27.656 -28.375 1 93.31 93 LYS A O 1
ATOM 702 N N . GLN A 1 94 ? 20.734 -26.797 -28.438 1 95.5 94 GLN A N 1
ATOM 703 C CA . GLN A 1 94 ? 20.312 -25.594 -27.719 1 95.5 94 GLN A CA 1
ATOM 704 C C . GLN A 1 94 ? 20.781 -24.344 -28.438 1 95.5 94 GLN A C 1
ATOM 706 O O . GLN A 1 94 ? 21.953 -24.234 -28.828 1 95.5 94 GLN A O 1
ATOM 711 N N . VAL A 1 95 ? 19.859 -23.406 -28.594 1 97.06 95 VAL A N 1
ATOM 712 C CA . VAL A 1 95 ? 20.188 -22.156 -29.266 1 97.06 95 VAL A CA 1
ATOM 713 C C . VAL A 1 95 ? 19.688 -20.969 -28.438 1 97.06 95 VAL A C 1
ATOM 715 O O . VAL A 1 95 ? 18.578 -21 -27.906 1 97.06 95 VAL A O 1
ATOM 718 N N . ILE A 1 96 ? 20.547 -19.984 -28.203 1 97.19 96 ILE A N 1
ATOM 719 C CA . ILE A 1 96 ? 20.172 -18.719 -27.562 1 97.19 96 ILE A CA 1
ATOM 720 C C . ILE A 1 96 ? 20.109 -17.609 -28.594 1 97.19 96 ILE A C 1
ATOM 722 O O . ILE A 1 96 ? 21.078 -17.359 -29.328 1 97.19 96 ILE A O 1
ATOM 726 N N . VAL A 1 97 ? 18.984 -16.938 -28.688 1 96.69 97 VAL A N 1
ATOM 727 C CA . VAL A 1 97 ? 18.812 -15.883 -29.688 1 96.69 97 VAL A CA 1
ATOM 728 C C . VAL A 1 97 ? 18.766 -14.523 -29 1 96.69 97 VAL A C 1
ATOM 730 O O . VAL A 1 97 ? 17.859 -14.25 -28.203 1 96.69 97 VAL A O 1
ATOM 733 N N . LEU A 1 98 ? 19.609 -13.625 -29.328 1 93.19 98 LEU A N 1
ATOM 734 C CA . LEU A 1 98 ? 19.688 -12.32 -28.688 1 93.19 98 LEU A CA 1
ATOM 735 C C . LEU A 1 98 ? 18.875 -11.281 -29.453 1 93.19 98 LEU A C 1
ATOM 737 O O . LEU A 1 98 ? 18.484 -10.25 -28.891 1 93.19 98 LEU A O 1
ATOM 741 N N . SER A 1 99 ? 18.594 -11.539 -30.672 1 87.75 99 SER A N 1
ATOM 742 C CA . SER A 1 99 ? 17.906 -10.555 -31.516 1 87.75 99 SER A CA 1
ATOM 743 C C . SER A 1 99 ? 16.5 -10.289 -31.016 1 87.75 99 SER A C 1
ATOM 745 O O . SER A 1 99 ? 15.781 -11.211 -30.609 1 87.75 99 SER A O 1
ATOM 747 N N . SER A 1 100 ? 16.125 -9 -31.031 1 83.06 100 SER A N 1
ATOM 748 C CA . SER A 1 100 ? 14.812 -8.602 -30.531 1 83.06 100 SER A CA 1
ATOM 749 C C . SER A 1 100 ? 13.828 -8.406 -31.688 1 83.06 100 SER A C 1
ATOM 751 O O . SER A 1 100 ? 12.641 -8.172 -31.453 1 83.06 100 SER A O 1
ATOM 753 N N . ASP A 1 101 ? 14.18 -8.555 -32.906 1 81.5 101 ASP A N 1
ATOM 754 C CA . ASP A 1 101 ? 13.344 -8.211 -34.031 1 81.5 101 ASP A CA 1
ATOM 755 C C . ASP A 1 101 ? 12.891 -9.461 -34.781 1 81.5 101 ASP A C 1
ATOM 757 O O . ASP A 1 101 ? 12.656 -9.406 -36 1 81.5 101 ASP A O 1
ATOM 761 N N . MET A 1 102 ? 12.828 -10.523 -34.094 1 87.06 102 MET A N 1
ATOM 762 C CA . MET A 1 102 ? 12.484 -11.781 -34.75 1 87.06 102 MET A CA 1
ATOM 763 C C . MET A 1 102 ? 11.031 -11.781 -35.188 1 87.06 102 MET A C 1
ATOM 765 O O . MET A 1 102 ? 10.625 -12.617 -36 1 87.06 102 MET A O 1
ATOM 769 N N . TYR A 1 103 ? 10.234 -10.836 -34.719 1 81.25 103 TYR A N 1
ATOM 770 C CA . TYR A 1 103 ? 8.836 -10.719 -35.125 1 81.25 103 TYR A CA 1
ATOM 771 C C . TYR A 1 103 ? 8.703 -10.172 -36.531 1 81.25 103 TYR A C 1
ATOM 773 O O . TYR A 1 103 ? 7.633 -10.242 -37.125 1 81.25 103 TYR A O 1
ATOM 781 N N . SER A 1 104 ? 9.766 -9.711 -37.062 1 84.12 104 SER A N 1
ATOM 782 C CA . SER A 1 104 ? 9.758 -9.094 -38.406 1 84.12 104 SER A CA 1
ATOM 783 C C . SER A 1 104 ? 9.453 -10.125 -39.469 1 84.12 104 SER A C 1
ATOM 785 O O . SER A 1 104 ? 9.648 -11.32 -39.281 1 84.12 104 SER A O 1
ATOM 787 N N . LEU A 1 105 ? 8.914 -9.562 -40.562 1 87.31 105 LEU A N 1
ATOM 788 C CA . LEU A 1 105 ? 8.586 -10.398 -41.719 1 87.31 105 LEU A CA 1
ATOM 789 C C . LEU A 1 105 ? 9.75 -10.461 -42.688 1 87.31 105 LEU A C 1
ATOM 791 O O . LEU A 1 105 ? 10.445 -9.461 -42.906 1 87.31 105 LEU A O 1
ATOM 795 N N . ASP A 1 106 ? 9.922 -11.672 -43.125 1 84.38 106 ASP A N 1
ATOM 796 C CA . ASP A 1 106 ? 10.945 -11.789 -44.156 1 84.38 106 ASP A CA 1
ATOM 797 C C . ASP A 1 106 ? 10.43 -11.305 -45.531 1 84.38 106 ASP A C 1
ATOM 799 O O . ASP A 1 106 ? 9.344 -10.727 -45.594 1 84.38 106 ASP A O 1
ATOM 803 N N . ALA A 1 107 ? 11.305 -11.445 -46.562 1 80.19 107 ALA A N 1
ATOM 804 C CA . ALA A 1 107 ? 10.992 -10.938 -47.875 1 80.19 107 ALA A CA 1
ATOM 805 C C . ALA A 1 107 ? 9.727 -11.586 -48.438 1 80.19 107 ALA A C 1
ATOM 807 O O . ALA A 1 107 ? 9.023 -10.992 -49.25 1 80.19 107 ALA A O 1
ATOM 808 N N . GLN A 1 108 ? 9.352 -12.734 -48.062 1 85.75 108 GLN A N 1
ATOM 809 C CA . GLN A 1 108 ? 8.188 -13.477 -48.531 1 85.75 108 GLN A CA 1
ATOM 810 C C . GLN A 1 108 ? 6.973 -13.211 -47.656 1 85.75 108 GLN A C 1
ATOM 812 O O . GLN A 1 108 ? 5.902 -13.789 -47.844 1 85.75 108 GLN A O 1
ATOM 817 N N . GLY A 1 109 ? 7.145 -12.414 -46.625 1 86.56 109 GLY A N 1
ATOM 818 C CA . GLY A 1 109 ? 6.039 -12.031 -45.75 1 86.56 109 GLY A CA 1
ATOM 819 C C . GLY A 1 109 ? 5.809 -13.008 -44.625 1 86.56 109 GLY A C 1
ATOM 820 O O . GLY A 1 109 ? 4.738 -13.016 -44 1 86.56 109 GLY A O 1
ATOM 821 N N . GLU A 1 110 ? 6.695 -13.836 -44.375 1 91.44 110 GLU A N 1
ATOM 822 C CA . GLU A 1 110 ? 6.59 -14.805 -43.281 1 91.44 110 GLU A CA 1
ATOM 823 C C . GLU A 1 110 ? 7.375 -14.336 -42.062 1 91.44 110 GLU A C 1
ATOM 825 O O . GLU A 1 110 ? 8.469 -13.789 -42.188 1 91.44 110 GLU A O 1
ATOM 830 N N . GLU A 1 111 ? 6.77 -14.602 -40.938 1 91.75 111 GLU A N 1
ATOM 831 C CA . GLU A 1 111 ? 7.414 -14.188 -39.688 1 91.75 111 GLU A CA 1
ATOM 832 C C . GLU A 1 111 ? 8.664 -15.016 -39.438 1 91.75 111 GLU A C 1
ATOM 834 O O . GLU A 1 111 ? 8.625 -16.25 -39.469 1 91.75 111 GLU A O 1
ATOM 839 N N . ILE A 1 112 ? 9.797 -14.414 -39.125 1 93.06 112 ILE A N 1
ATOM 840 C CA . ILE A 1 112 ? 11.094 -15.055 -38.938 1 93.06 112 ILE A CA 1
ATOM 841 C C . ILE A 1 112 ? 11.031 -15.992 -37.719 1 93.06 112 ILE A C 1
ATOM 843 O O . ILE A 1 112 ? 11.508 -17.125 -37.781 1 93.06 112 ILE A O 1
ATOM 847 N N . GLN A 1 113 ? 10.461 -15.547 -36.688 1 92.5 113 GLN A N 1
ATOM 848 C CA . GLN A 1 113 ? 10.375 -16.344 -35.469 1 92.5 113 GLN A CA 1
ATOM 849 C C . GLN A 1 113 ? 9.641 -17.656 -35.719 1 92.5 113 GLN A C 1
ATOM 851 O O . GLN A 1 113 ? 10.078 -18.703 -35.25 1 92.5 113 GLN A O 1
ATOM 856 N N . ALA A 1 114 ? 8.508 -17.594 -36.375 1 92.94 114 ALA A N 1
ATOM 857 C CA . ALA A 1 114 ? 7.707 -18.781 -36.656 1 92.94 114 ALA A CA 1
ATOM 858 C C . ALA A 1 114 ? 8.492 -19.781 -37.5 1 92.94 114 ALA A C 1
ATOM 860 O O . ALA A 1 114 ? 8.398 -20.984 -37.281 1 92.94 114 ALA A O 1
ATOM 861 N N . GLN A 1 115 ? 9.195 -19.25 -38.406 1 94.69 115 GLN A N 1
ATOM 862 C CA . GLN A 1 115 ? 10.008 -20.109 -39.281 1 94.69 115 GLN A CA 1
ATOM 863 C C . GLN A 1 115 ? 11.102 -20.812 -38.469 1 94.69 115 GLN A C 1
ATOM 865 O O . GLN A 1 115 ? 11.305 -22.016 -38.594 1 94.69 115 GLN A O 1
ATOM 870 N N . CYS A 1 116 ? 11.773 -20.062 -37.719 1 95.88 116 CYS A N 1
ATOM 871 C CA . CYS A 1 116 ? 12.844 -20.625 -36.906 1 95.88 116 CYS A CA 1
ATOM 872 C C . CYS A 1 116 ? 12.297 -21.672 -35.938 1 95.88 116 CYS A C 1
ATOM 874 O O . CYS A 1 116 ? 12.938 -22.703 -35.719 1 95.88 116 CYS A O 1
ATOM 876 N N . MET A 1 117 ? 11.164 -21.438 -35.375 1 94.81 117 MET A N 1
ATOM 877 C CA . MET A 1 117 ? 10.539 -22.375 -34.438 1 94.81 117 MET A CA 1
ATOM 878 C C . MET A 1 117 ? 10.203 -23.688 -35.156 1 94.81 117 MET A C 1
ATOM 880 O O . MET A 1 117 ? 10.375 -24.766 -34.562 1 94.81 117 MET A O 1
ATOM 884 N N . THR A 1 118 ? 9.68 -23.578 -36.312 1 94.75 118 THR A N 1
ATOM 885 C CA . THR A 1 118 ? 9.336 -24.766 -37.062 1 94.75 118 THR A CA 1
ATOM 886 C C . THR A 1 118 ? 10.578 -25.609 -37.344 1 94.75 118 THR A C 1
ATOM 888 O O . THR A 1 118 ? 10.547 -26.828 -37.219 1 94.75 118 THR A O 1
ATOM 891 N N . ILE A 1 119 ? 11.633 -24.953 -37.719 1 96.12 119 ILE A N 1
ATOM 892 C CA . ILE A 1 119 ? 12.891 -25.641 -38 1 96.12 119 ILE A CA 1
ATOM 893 C C . ILE A 1 119 ? 13.383 -26.328 -36.719 1 96.12 119 ILE A C 1
ATOM 895 O O . ILE A 1 119 ? 13.773 -27.5 -36.75 1 96.12 119 ILE A O 1
ATOM 899 N N . ALA A 1 120 ? 13.398 -25.656 -35.656 1 95.5 120 ALA A N 1
ATOM 900 C CA . ALA A 1 120 ? 13.891 -26.188 -34.375 1 95.5 120 ALA A CA 1
ATOM 901 C C . ALA A 1 120 ? 13.07 -27.391 -33.938 1 95.5 120 ALA A C 1
ATOM 903 O O . ALA A 1 120 ? 13.625 -28.391 -33.469 1 95.5 120 ALA A O 1
ATOM 904 N N . LYS A 1 121 ? 11.75 -27.266 -34.031 1 92.25 121 LYS A N 1
ATOM 905 C CA . LYS A 1 121 ? 10.859 -28.344 -33.625 1 92.25 121 LYS A CA 1
ATOM 906 C C . LYS A 1 121 ? 11.117 -29.625 -34.406 1 92.25 121 LYS A C 1
ATOM 908 O O . LYS A 1 121 ? 11.008 -30.734 -33.875 1 92.25 121 LYS A O 1
ATOM 913 N N . SER A 1 122 ? 11.461 -29.484 -35.625 1 93.12 122 SER A N 1
ATOM 914 C CA . SER A 1 122 ? 11.672 -30.625 -36.5 1 93.12 122 SER A CA 1
ATOM 915 C C . SER A 1 122 ? 12.875 -31.453 -36.031 1 93.12 122 SER A C 1
ATOM 917 O O . SER A 1 122 ? 12.945 -32.656 -36.281 1 93.12 122 SER A O 1
ATOM 919 N N . VAL A 1 123 ? 13.82 -30.875 -35.344 1 93.06 123 VAL A N 1
ATOM 920 C CA . VAL A 1 123 ? 15.031 -31.594 -34.938 1 93.06 123 VAL A CA 1
ATOM 921 C C . VAL A 1 123 ? 15.141 -31.609 -33.438 1 93.06 123 VAL A C 1
ATOM 923 O O . VAL A 1 123 ? 16.203 -31.922 -32.875 1 93.06 123 VAL A O 1
ATOM 926 N N . ASN A 1 124 ? 14.133 -31.188 -32.688 1 89.56 124 ASN A N 1
ATOM 927 C CA . ASN A 1 124 ? 14.07 -31.141 -31.234 1 89.56 124 ASN A CA 1
ATOM 928 C C . ASN A 1 124 ? 15.133 -30.203 -30.656 1 89.56 124 ASN A C 1
ATOM 930 O O . ASN A 1 124 ? 15.797 -30.531 -29.672 1 89.56 124 ASN A O 1
ATOM 934 N N . MET A 1 125 ? 15.422 -29.141 -31.391 1 93.31 125 MET A N 1
ATOM 935 C CA . MET A 1 125 ? 16.281 -28.062 -30.922 1 93.31 125 MET A CA 1
ATOM 936 C C . MET A 1 125 ? 15.508 -27.094 -30.031 1 93.31 125 MET A C 1
ATOM 938 O O . MET A 1 125 ? 14.383 -26.703 -30.375 1 93.31 125 MET A O 1
ATOM 942 N N . ARG A 1 126 ? 16.078 -26.812 -28.891 1 94.62 126 ARG A N 1
ATOM 943 C CA . ARG A 1 126 ? 15.414 -25.891 -27.969 1 94.62 126 ARG A CA 1
ATOM 944 C C . ARG A 1 126 ? 15.93 -24.469 -28.141 1 94.62 126 ARG A C 1
ATOM 946 O O . ARG A 1 126 ? 17.109 -24.266 -28.422 1 94.62 126 ARG A O 1
ATOM 953 N N . ILE A 1 127 ? 15.031 -23.516 -27.938 1 95.75 127 ILE A N 1
ATOM 954 C CA . ILE A 1 127 ? 15.375 -22.125 -28.188 1 95.75 127 ILE A CA 1
ATOM 955 C C . ILE A 1 127 ? 15.18 -21.312 -26.922 1 95.75 127 ILE A C 1
ATOM 957 O O . ILE A 1 127 ? 14.094 -21.328 -26.312 1 95.75 127 ILE A O 1
ATOM 961 N N . LEU A 1 128 ? 16.188 -20.656 -26.391 1 95.75 128 LEU A N 1
ATOM 962 C CA . LEU A 1 128 ? 16.062 -19.609 -25.391 1 95.75 128 LEU A CA 1
ATOM 963 C C . LEU A 1 128 ? 15.977 -18.234 -26.047 1 95.75 128 LEU A C 1
ATOM 965 O O . LEU A 1 128 ? 16.891 -17.828 -26.766 1 95.75 128 LEU A O 1
ATOM 969 N N . GLY A 1 129 ? 14.938 -17.5 -25.828 1 92.81 129 GLY A N 1
ATOM 970 C CA . GLY A 1 129 ? 14.672 -16.25 -26.516 1 92.81 129 GLY A CA 1
ATOM 971 C C . GLY A 1 129 ? 13.484 -16.328 -27.469 1 92.81 129 GLY A C 1
ATOM 972 O O . GLY A 1 129 ? 12.594 -17.172 -27.281 1 92.81 129 GLY A O 1
ATOM 973 N N . PRO A 1 130 ? 13.461 -15.492 -28.469 1 92.5 130 PRO A N 1
ATOM 974 C CA . PRO A 1 130 ? 14.406 -14.43 -28.828 1 92.5 130 PRO A CA 1
ATOM 975 C C . PRO A 1 130 ? 14.391 -13.266 -27.844 1 92.5 130 PRO A C 1
ATOM 977 O O . PRO A 1 130 ? 13.781 -13.367 -26.766 1 92.5 130 PRO A O 1
ATOM 980 N N . ASN A 1 131 ? 15.102 -12.18 -28.125 1 89.94 131 ASN A N 1
ATOM 981 C CA . ASN A 1 131 ? 15.172 -11.016 -27.25 1 89.94 131 ASN A CA 1
ATOM 982 C C . ASN A 1 131 ? 15.711 -11.391 -25.875 1 89.94 131 ASN A C 1
ATOM 984 O O . ASN A 1 131 ? 15.188 -10.93 -24.844 1 89.94 131 ASN A O 1
ATOM 988 N N . SER A 1 132 ? 16.609 -12.312 -25.828 1 93.56 132 SER A N 1
ATOM 989 C CA . SER A 1 132 ? 17.219 -12.773 -24.594 1 93.56 132 SER A CA 1
ATOM 990 C C . SER A 1 132 ? 18.547 -12.062 -24.312 1 93.56 132 SER A C 1
ATOM 992 O O . SER A 1 132 ? 19.281 -11.758 -25.25 1 93.56 132 SER A O 1
ATOM 994 N N . LEU A 1 133 ? 18.797 -11.805 -23.047 1 93.56 133 LEU A N 1
ATOM 995 C CA . LEU A 1 133 ? 20.094 -11.281 -22.641 1 93.56 133 LEU A CA 1
ATOM 996 C C . LEU A 1 133 ? 21.141 -12.383 -22.641 1 93.56 133 LEU A C 1
ATOM 998 O O . LEU A 1 133 ? 22.344 -12.102 -22.734 1 93.56 133 LEU A O 1
ATOM 1002 N N . GLY A 1 134 ? 20.734 -13.578 -22.484 1 95.44 134 GLY A N 1
ATOM 1003 C CA . GLY A 1 134 ? 21.656 -14.711 -22.453 1 95.44 134 GLY A CA 1
ATOM 1004 C C . GLY A 1 134 ? 21.562 -15.516 -21.172 1 95.44 134 GLY A C 1
ATOM 1005 O O . GLY A 1 134 ? 20.516 -15.57 -20.531 1 95.44 134 GLY A O 1
ATOM 1006 N N . LEU A 1 135 ? 22.672 -16.188 -20.906 1 95.88 135 LEU A N 1
ATOM 1007 C CA . LEU A 1 135 ? 22.75 -17.156 -19.828 1 95.88 135 LEU A CA 1
ATOM 1008 C C . LEU A 1 135 ? 24.062 -17.031 -19.062 1 95.88 135 LEU A C 1
ATOM 1010 O O . LEU A 1 135 ? 25.125 -16.891 -19.688 1 95.88 135 LEU A O 1
ATOM 1014 N N . ILE A 1 136 ? 23.953 -16.922 -17.766 1 97.5 136 ILE A N 1
ATOM 1015 C CA . ILE A 1 136 ? 25.141 -16.906 -16.922 1 97.5 136 ILE A CA 1
ATOM 1016 C C . ILE A 1 136 ? 25.078 -18.047 -15.906 1 97.5 136 ILE A C 1
ATOM 1018 O O . ILE A 1 136 ? 24.109 -18.172 -15.164 1 97.5 136 ILE A O 1
ATOM 1022 N N . LEU A 1 137 ? 26.094 -18.922 -15.898 1 97.06 137 LEU A N 1
ATOM 1023 C CA . LEU A 1 137 ? 26.25 -20.016 -14.953 1 97.06 137 LEU A CA 1
ATOM 1024 C C . LEU A 1 137 ? 27.547 -19.875 -14.164 1 97.06 137 LEU A C 1
ATOM 1026 O O . LEU A 1 137 ? 28.578 -20.453 -14.523 1 97.06 137 LEU A O 1
ATOM 1030 N N . PRO A 1 138 ? 27.438 -19.219 -13.055 1 96.56 138 PRO A N 1
ATOM 1031 C CA . PRO A 1 138 ? 28.641 -18.828 -12.32 1 96.56 138 PRO A CA 1
ATOM 1032 C C . PRO A 1 138 ? 29.469 -20.016 -11.844 1 96.56 138 PRO A C 1
ATOM 1034 O O . PRO A 1 138 ? 30.703 -19.984 -11.859 1 96.56 138 PRO A O 1
ATOM 1037 N N . TRP A 1 139 ? 28.844 -21.094 -11.406 1 95.38 139 TRP A N 1
ATOM 1038 C CA . TRP A 1 139 ? 29.547 -22.25 -10.883 1 95.38 139 TRP A CA 1
ATOM 1039 C C . TRP A 1 139 ? 30.359 -22.938 -11.977 1 95.38 139 TRP A C 1
ATOM 1041 O O . TRP A 1 139 ? 31.344 -23.625 -11.695 1 95.38 139 TRP A O 1
ATOM 1051 N N . MET A 1 140 ? 30.016 -22.672 -13.188 1 94.69 140 MET A N 1
ATOM 1052 C CA . MET A 1 140 ? 30.719 -23.234 -14.336 1 94.69 140 MET A CA 1
ATOM 1053 C C . MET A 1 140 ? 31.578 -22.188 -15.031 1 94.69 140 MET A C 1
ATOM 1055 O O . MET A 1 140 ? 32.094 -22.422 -16.109 1 94.69 140 MET A O 1
ATOM 1059 N N . GLN A 1 141 ? 31.578 -21 -14.484 1 96.25 141 GLN A N 1
ATOM 1060 C CA . GLN A 1 141 ? 32.312 -19.859 -15.047 1 96.25 141 GLN A CA 1
ATOM 1061 C C . GLN A 1 141 ? 31.875 -19.594 -16.484 1 96.25 141 GLN A C 1
ATOM 1063 O O . GLN A 1 141 ? 32.688 -19.266 -17.344 1 96.25 141 GLN A O 1
ATOM 1068 N N . PHE A 1 142 ? 30.656 -19.875 -16.75 1 96.81 142 PHE A N 1
ATOM 1069 C CA . PHE A 1 142 ? 30.078 -19.672 -18.062 1 96.81 142 PHE A CA 1
ATOM 1070 C C . PHE A 1 142 ? 29.281 -18.375 -18.109 1 96.81 142 PHE A C 1
ATOM 1072 O O . PHE A 1 142 ? 28.297 -18.219 -17.406 1 96.81 142 PHE A O 1
ATOM 1079 N N . ASN A 1 143 ? 29.703 -17.406 -18.891 1 97.44 143 ASN A N 1
ATOM 1080 C CA . ASN A 1 143 ? 28.969 -16.156 -19.125 1 97.44 143 ASN A CA 1
ATOM 1081 C C . ASN A 1 143 ? 28.672 -15.945 -20.609 1 97.44 143 ASN A C 1
ATOM 1083 O O . ASN A 1 143 ? 29.359 -15.172 -21.281 1 97.44 143 ASN A O 1
ATOM 1087 N N . GLY A 1 144 ? 27.672 -16.672 -21.078 1 96.56 144 GLY A N 1
ATOM 1088 C CA . GLY A 1 144 ? 27.234 -16.5 -22.453 1 96.56 144 GLY A CA 1
ATOM 1089 C C . GLY A 1 144 ? 26.141 -15.461 -22.609 1 96.56 144 GLY A C 1
ATOM 1090 O O . GLY A 1 144 ? 25.062 -15.758 -23.141 1 96.56 144 GLY A O 1
ATOM 1091 N N . SER A 1 145 ? 26.375 -14.234 -22.078 1 95.44 145 SER A N 1
ATOM 1092 C CA . SER A 1 145 ? 25.359 -13.195 -22.078 1 95.44 145 SER A CA 1
ATOM 1093 C C . SER A 1 145 ? 25.906 -11.883 -22.641 1 95.44 145 SER A C 1
ATOM 1095 O O . SER A 1 145 ? 27.109 -11.734 -22.812 1 95.44 145 SER A O 1
ATOM 1097 N N . PHE A 1 146 ? 24.922 -11.062 -22.938 1 91.94 146 PHE A N 1
ATOM 1098 C CA . PHE A 1 146 ? 25.188 -9.703 -23.391 1 91.94 146 PHE A CA 1
ATOM 1099 C C . PHE A 1 146 ? 25.203 -8.734 -22.219 1 91.94 146 PHE A C 1
ATOM 1101 O O . PHE A 1 146 ? 25.125 -7.516 -22.406 1 91.94 146 PHE A O 1
ATOM 1108 N N . SER A 1 147 ? 25.422 -9.211 -21.016 1 91.06 147 SER A N 1
ATOM 1109 C CA . SER A 1 147 ? 25.375 -8.398 -19.797 1 91.06 147 SER A CA 1
ATOM 1110 C C . SER A 1 147 ? 26.672 -7.609 -19.625 1 91.06 147 SER A C 1
ATOM 1112 O O . SER A 1 147 ? 27.75 -8.125 -19.875 1 91.06 147 SER A O 1
ATOM 1114 N N . PRO A 1 148 ? 26.562 -6.383 -19.172 1 88.19 148 PRO A N 1
ATOM 1115 C CA . PRO A 1 148 ? 27.766 -5.609 -18.875 1 88.19 148 PRO A CA 1
ATOM 1116 C C . PRO A 1 148 ? 28.422 -6.02 -17.547 1 88.19 148 PRO A C 1
ATOM 1118 O O . PRO A 1 148 ? 29.562 -5.652 -17.297 1 88.19 148 PRO A O 1
ATOM 1121 N N . VAL A 1 149 ? 27.656 -6.754 -16.766 1 88.5 149 VAL A N 1
ATOM 1122 C CA . VAL A 1 149 ? 28.141 -7.121 -15.438 1 88.5 149 VAL A CA 1
ATOM 1123 C C . VAL A 1 149 ? 28.125 -8.641 -15.289 1 88.5 149 VAL A C 1
ATOM 1125 O O . VAL A 1 149 ? 27.219 -9.32 -15.773 1 88.5 149 VAL A O 1
ATOM 1128 N N . SER A 1 150 ? 29.188 -9.172 -14.617 1 91.56 150 SER A N 1
ATOM 1129 C CA . SER A 1 150 ? 29.25 -10.609 -14.344 1 91.56 150 SER A CA 1
ATOM 1130 C C . SER A 1 150 ? 28.484 -10.969 -13.078 1 91.56 150 SER A C 1
ATOM 1132 O O . SER A 1 150 ? 27.984 -10.086 -12.383 1 91.56 150 SER A O 1
ATOM 1134 N N . ALA A 1 151 ? 28.375 -12.242 -12.844 1 94.38 151 ALA A N 1
ATOM 1135 C CA . ALA A 1 151 ? 27.641 -12.719 -11.672 1 94.38 151 ALA A CA 1
ATOM 1136 C C . ALA A 1 151 ? 28.562 -13.477 -10.719 1 94.38 151 ALA A C 1
ATOM 1138 O O . ALA A 1 151 ? 29.438 -14.219 -11.148 1 94.38 151 ALA A O 1
ATOM 1139 N N . LEU A 1 152 ? 28.344 -13.25 -9.43 1 92.88 152 LEU A N 1
ATOM 1140 C CA . LEU A 1 152 ? 29.047 -14.016 -8.398 1 92.88 152 LEU A CA 1
ATOM 1141 C C . LEU A 1 152 ? 28.406 -15.383 -8.219 1 92.88 152 LEU A C 1
ATOM 1143 O O . LEU A 1 152 ? 27.234 -15.586 -8.57 1 92.88 152 LEU A O 1
ATOM 1147 N N . LYS A 1 153 ? 29.266 -16.312 -7.66 1 94.56 153 LYS A N 1
ATOM 1148 C CA . LYS A 1 153 ? 28.734 -17.641 -7.32 1 94.56 153 LYS A CA 1
ATOM 1149 C C . LYS A 1 153 ? 27.828 -17.578 -6.098 1 94.56 153 LYS A C 1
ATOM 1151 O O . LYS A 1 153 ? 28.125 -16.859 -5.137 1 94.56 153 LYS A O 1
ATOM 1156 N N . GLY A 1 154 ? 26.656 -18.188 -6.25 1 91.81 154 GLY A N 1
ATOM 1157 C CA . GLY A 1 154 ? 25.719 -18.25 -5.137 1 91.81 154 GLY A CA 1
ATOM 1158 C C . GLY A 1 154 ? 24.672 -19.328 -5.309 1 91.81 154 GLY A C 1
ATOM 1159 O O . GLY A 1 154 ? 24.844 -20.266 -6.098 1 91.81 154 GLY A O 1
ATOM 1160 N N . ASN A 1 155 ? 23.578 -19.281 -4.539 1 91.94 155 ASN A N 1
ATOM 1161 C CA . ASN A 1 155 ? 22.609 -20.375 -4.516 1 91.94 155 ASN A CA 1
ATOM 1162 C C . ASN A 1 155 ? 21.219 -19.875 -4.918 1 91.94 155 ASN A C 1
ATOM 1164 O O . ASN A 1 155 ? 20.219 -20.562 -4.66 1 91.94 155 ASN A O 1
ATOM 1168 N N . ILE A 1 156 ? 21.172 -18.734 -5.531 1 92.44 156 ILE A N 1
ATOM 1169 C CA . ILE A 1 156 ? 19.906 -18.188 -6.012 1 92.44 156 ILE A CA 1
ATOM 1170 C C . ILE A 1 156 ? 19.875 -18.234 -7.535 1 92.44 156 ILE A C 1
ATOM 1172 O O . ILE A 1 156 ? 20.844 -17.891 -8.195 1 92.44 156 ILE A O 1
ATOM 1176 N N . ALA A 1 157 ? 18.812 -18.719 -8.086 1 96.06 157 ALA A N 1
ATOM 1177 C CA . ALA A 1 157 ? 18.609 -18.641 -9.531 1 96.06 157 ALA A CA 1
ATOM 1178 C C . ALA A 1 157 ? 17.672 -17.5 -9.891 1 96.06 157 ALA A C 1
ATOM 1180 O O . ALA A 1 157 ? 16.688 -17.25 -9.18 1 96.06 157 ALA A O 1
ATOM 1181 N N . PHE A 1 158 ? 17.984 -16.812 -10.938 1 95.19 158 PHE A N 1
ATOM 1182 C CA . PHE A 1 158 ? 17.141 -15.719 -11.391 1 95.19 158 PHE A CA 1
ATOM 1183 C C . PHE A 1 158 ? 16.672 -15.961 -12.828 1 95.19 158 PHE A C 1
ATOM 1185 O O . PHE A 1 158 ? 17.484 -16.156 -13.719 1 95.19 158 PHE A O 1
ATOM 1192 N N . VAL A 1 159 ? 15.375 -15.961 -13.047 1 96.88 159 VAL A N 1
ATOM 1193 C CA . VAL A 1 159 ? 14.758 -16.109 -14.367 1 96.88 159 VAL A CA 1
ATOM 1194 C C . VAL A 1 159 ? 13.898 -14.891 -14.68 1 96.88 159 VAL A C 1
ATOM 1196 O O . VAL A 1 159 ? 12.992 -14.555 -13.914 1 96.88 159 VAL A O 1
ATOM 1199 N N . SER A 1 160 ? 14.133 -14.281 -15.828 1 95.38 160 SER A N 1
ATOM 1200 C CA . SER A 1 160 ? 13.438 -13.023 -16.094 1 95.38 160 SER A CA 1
ATOM 1201 C C . SER A 1 160 ? 13.031 -12.922 -17.562 1 95.38 160 SER A C 1
ATOM 1203 O O . SER A 1 160 ? 13.781 -13.328 -18.453 1 95.38 160 SER A O 1
ATOM 1205 N N . GLN A 1 161 ? 11.898 -12.344 -17.828 1 93.88 161 GLN A N 1
ATOM 1206 C CA . GLN A 1 161 ? 11.461 -12.047 -19.188 1 93.88 161 GLN A CA 1
ATOM 1207 C C . GLN A 1 161 ? 11.984 -10.688 -19.656 1 93.88 161 GLN A C 1
ATOM 1209 O O . GLN A 1 161 ? 11.891 -10.359 -20.828 1 93.88 161 GLN A O 1
ATOM 1214 N N . SER A 1 162 ? 12.578 -9.945 -18.75 1 91.56 162 SER A N 1
ATOM 1215 C CA . SER A 1 162 ? 13.07 -8.609 -19.078 1 91.56 162 SER A CA 1
ATOM 1216 C C . SER A 1 162 ? 14.586 -8.523 -18.906 1 91.56 162 SER A C 1
ATOM 1218 O O . SER A 1 162 ? 15.102 -8.664 -17.797 1 91.56 162 SER A O 1
ATOM 1220 N N . ALA A 1 163 ? 15.25 -8.18 -20 1 90.44 163 ALA A N 1
ATOM 1221 C CA . ALA A 1 163 ? 16.703 -8.023 -19.984 1 90.44 163 ALA A CA 1
ATOM 1222 C C . ALA A 1 163 ? 17.125 -6.875 -19.062 1 90.44 163 ALA A C 1
ATOM 1224 O O . ALA A 1 163 ? 18.125 -6.969 -18.359 1 90.44 163 ALA A O 1
ATOM 1225 N N . ALA A 1 164 ? 16.359 -5.852 -19.094 1 90.25 164 ALA A N 1
ATOM 1226 C CA . ALA A 1 164 ? 16.672 -4.676 -18.281 1 90.25 164 ALA A CA 1
ATOM 1227 C C . ALA A 1 164 ? 16.578 -4.988 -16.797 1 90.25 164 ALA A C 1
ATOM 1229 O O . ALA A 1 164 ? 17.375 -4.504 -16 1 90.25 164 ALA A O 1
ATOM 1230 N N . VAL A 1 165 ? 15.602 -5.734 -16.406 1 90.38 165 VAL A N 1
ATOM 1231 C CA . VAL A 1 165 ? 15.477 -6.137 -15.016 1 90.38 165 VAL A CA 1
ATOM 1232 C C . VAL A 1 165 ? 16.641 -7.039 -14.625 1 90.38 165 VAL A C 1
ATOM 1234 O O . VAL A 1 165 ? 17.172 -6.941 -13.516 1 90.38 165 VAL A O 1
ATOM 1237 N N . CYS A 1 166 ? 17.078 -7.828 -15.531 1 90.44 166 CYS A N 1
ATOM 1238 C CA . CYS A 1 166 ? 18.219 -8.711 -15.305 1 90.44 166 CYS A CA 1
ATOM 1239 C C . CYS A 1 166 ? 19.469 -7.914 -14.961 1 90.44 166 CYS A C 1
ATOM 1241 O O . CYS A 1 166 ? 20.094 -8.148 -13.922 1 90.44 166 CYS A O 1
ATOM 1243 N N . THR A 1 167 ? 19.781 -6.984 -15.805 1 91.06 167 THR A N 1
ATOM 1244 C CA . THR A 1 167 ? 21.016 -6.238 -15.617 1 91.06 167 THR A CA 1
ATOM 1245 C C . THR A 1 167 ? 20.953 -5.387 -14.352 1 91.06 167 THR A C 1
ATOM 1247 O O . THR A 1 167 ? 21.953 -5.195 -13.672 1 91.06 167 THR A O 1
ATOM 1250 N N . THR A 1 168 ? 19.781 -4.938 -14.055 1 90 168 THR A N 1
ATOM 1251 C CA . THR A 1 168 ? 19.578 -4.152 -12.844 1 90 168 THR A CA 1
ATOM 1252 C C . THR A 1 168 ? 19.844 -4.996 -11.602 1 90 168 THR A C 1
ATOM 1254 O O . THR A 1 168 ? 20.578 -4.578 -10.703 1 90 168 THR A O 1
ATOM 1257 N N . ILE A 1 169 ? 19.281 -6.133 -11.594 1 89.75 169 ILE A N 1
ATOM 1258 C CA . ILE A 1 169 ? 19.406 -7.012 -10.438 1 89.75 169 ILE A CA 1
ATOM 1259 C C . ILE A 1 169 ? 20.859 -7.484 -10.297 1 89.75 169 ILE A C 1
ATOM 1261 O O . ILE A 1 169 ? 21.375 -7.57 -9.188 1 89.75 169 ILE A O 1
ATOM 1265 N N . LEU A 1 170 ? 21.453 -7.762 -11.398 1 91 170 LEU A N 1
ATOM 1266 C CA . LEU A 1 170 ? 22.828 -8.234 -11.375 1 91 170 LEU A CA 1
ATOM 1267 C C . LEU A 1 170 ? 23.766 -7.168 -10.805 1 91 170 LEU A C 1
ATOM 1269 O O . LEU A 1 170 ? 24.625 -7.473 -9.977 1 91 170 LEU A O 1
ATOM 1273 N N . ASP A 1 171 ? 23.594 -6 -11.305 1 90.12 171 ASP A N 1
ATOM 1274 C CA . ASP A 1 171 ? 24.422 -4.891 -10.844 1 90.12 171 ASP A CA 1
ATOM 1275 C C . ASP A 1 171 ? 24.203 -4.637 -9.352 1 90.12 171 ASP A C 1
ATOM 1277 O O . ASP A 1 171 ? 25.172 -4.41 -8.617 1 90.12 171 ASP A O 1
ATOM 1281 N N . TRP A 1 172 ? 23.031 -4.66 -8.906 1 86 172 TRP A N 1
ATOM 1282 C CA . TRP A 1 172 ? 22.688 -4.473 -7.5 1 86 172 TRP A CA 1
ATOM 1283 C C . TRP A 1 172 ? 23.266 -5.598 -6.645 1 86 172 TRP A C 1
ATOM 1285 O O . TRP A 1 172 ? 23.812 -5.348 -5.574 1 86 172 TRP A O 1
ATOM 1295 N N . ALA A 1 173 ? 23.109 -6.836 -7.062 1 87.62 173 ALA A N 1
ATOM 1296 C CA . ALA A 1 173 ? 23.547 -8.008 -6.309 1 87.62 173 ALA A CA 1
ATOM 1297 C C . ALA A 1 173 ? 25.062 -8.008 -6.113 1 87.62 173 ALA A C 1
ATOM 1299 O O . ALA A 1 173 ? 25.547 -8.391 -5.051 1 87.62 173 ALA A O 1
ATOM 1300 N N . ASN A 1 174 ? 25.766 -7.586 -7.148 1 87.75 174 ASN A N 1
ATOM 1301 C CA . ASN A 1 174 ? 27.219 -7.52 -7.043 1 87.75 174 ASN A CA 1
ATOM 1302 C C . ASN A 1 174 ? 27.656 -6.547 -5.957 1 87.75 174 ASN A C 1
ATOM 1304 O O . ASN A 1 174 ? 28.609 -6.82 -5.219 1 87.75 174 ASN A O 1
ATOM 1308 N N . ASP A 1 175 ? 26.938 -5.535 -5.883 1 79.94 175 ASP A N 1
ATOM 1309 C CA . ASP A 1 175 ? 27.234 -4.531 -4.863 1 79.94 175 ASP A CA 1
ATOM 1310 C C . ASP A 1 175 ? 27 -5.09 -3.459 1 79.94 175 ASP A C 1
ATOM 1312 O O . ASP A 1 175 ? 27.688 -4.703 -2.51 1 79.94 175 ASP A O 1
ATOM 1316 N N . LYS A 1 176 ? 26.094 -6 -3.318 1 77.94 176 LYS A N 1
ATOM 1317 C CA . LYS A 1 176 ? 25.734 -6.555 -2.016 1 77.94 176 LYS A CA 1
ATOM 1318 C C . LYS A 1 176 ? 26.469 -7.863 -1.756 1 77.94 176 LYS A C 1
ATOM 1320 O O . LYS A 1 176 ? 26.344 -8.453 -0.68 1 77.94 176 LYS A O 1
ATOM 1325 N N . GLY A 1 177 ? 27.188 -8.352 -2.719 1 80.12 177 GLY A N 1
ATOM 1326 C CA . GLY A 1 177 ? 27.906 -9.617 -2.578 1 80.12 177 GLY A CA 1
ATOM 1327 C C . GLY A 1 177 ? 27 -10.828 -2.658 1 80.12 177 GLY A C 1
ATOM 1328 O O . GLY A 1 177 ? 27.281 -11.867 -2.053 1 80.12 177 GLY A O 1
ATOM 1329 N N . ILE A 1 178 ? 25.938 -10.68 -3.332 1 84.69 178 ILE A N 1
ATOM 1330 C CA . ILE A 1 178 ? 24.984 -11.773 -3.502 1 84.69 178 ILE A CA 1
ATOM 1331 C C . ILE A 1 178 ? 25.281 -12.516 -4.805 1 84.69 178 ILE A C 1
ATOM 1333 O O . ILE A 1 178 ? 25.438 -11.891 -5.859 1 84.69 178 ILE A O 1
ATOM 1337 N N . GLY A 1 179 ? 25.406 -13.797 -4.723 1 90.62 179 GLY A N 1
ATOM 1338 C CA . GLY A 1 179 ? 25.734 -14.602 -5.891 1 90.62 179 GLY A CA 1
ATOM 1339 C C . GLY A 1 179 ? 24.547 -15.391 -6.414 1 90.62 179 GLY A C 1
ATOM 1340 O O . GLY A 1 179 ? 23.484 -15.414 -5.785 1 90.62 179 GLY A O 1
ATOM 1341 N N . PHE A 1 180 ? 24.75 -16.016 -7.59 1 94 180 PHE A N 1
ATOM 1342 C CA . PHE A 1 180 ? 23.672 -16.719 -8.266 1 94 180 PHE A CA 1
ATOM 1343 C C . PHE A 1 180 ? 24.125 -18.109 -8.711 1 94 180 PHE A C 1
ATOM 1345 O O . PHE A 1 180 ? 25.312 -18.328 -8.953 1 94 180 PHE A O 1
ATOM 1352 N N . SER A 1 181 ? 23.219 -19.031 -8.68 1 95.69 181 SER A N 1
ATOM 1353 C CA . SER A 1 181 ? 23.469 -20.359 -9.258 1 95.69 181 SER A CA 1
ATOM 1354 C C . SER A 1 181 ? 23.266 -20.344 -10.766 1 95.69 181 SER A C 1
ATOM 1356 O O . SER A 1 181 ? 24 -21 -11.5 1 95.69 181 SER A O 1
ATOM 1358 N N . ALA A 1 182 ? 22.281 -19.609 -11.164 1 96.06 182 ALA A N 1
ATOM 1359 C CA . ALA A 1 182 ? 21.953 -19.453 -12.586 1 96.06 182 ALA A CA 1
ATOM 1360 C C . ALA A 1 182 ? 21.25 -18.125 -12.836 1 96.06 182 ALA A C 1
ATOM 1362 O O . ALA A 1 182 ? 20.438 -17.688 -12.031 1 96.06 182 ALA A O 1
ATOM 1363 N N . PHE A 1 183 ? 21.672 -17.562 -13.883 1 95.5 183 PHE A N 1
ATOM 1364 C CA . PHE A 1 183 ? 21.062 -16.328 -14.352 1 95.5 183 PHE A CA 1
ATOM 1365 C C . PHE A 1 183 ? 20.578 -16.469 -15.789 1 95.5 183 PHE A C 1
ATOM 1367 O O . PHE A 1 183 ? 21.391 -16.531 -16.719 1 95.5 183 PHE A O 1
ATOM 1374 N N . ILE A 1 184 ? 19.203 -16.422 -15.969 1 96.75 184 ILE A N 1
ATOM 1375 C CA . ILE A 1 184 ? 18.656 -16.797 -17.266 1 96.75 184 ILE A CA 1
ATOM 1376 C C . ILE A 1 184 ? 17.688 -15.719 -17.75 1 96.75 184 ILE A C 1
ATOM 1378 O O . ILE A 1 184 ? 16.719 -15.398 -17.062 1 96.75 184 ILE A O 1
ATOM 1382 N N . SER A 1 185 ? 17.906 -15.188 -18.891 1 96.12 185 SER A N 1
ATOM 1383 C CA . SER A 1 185 ? 16.969 -14.273 -19.547 1 96.12 185 SER A CA 1
ATOM 1384 C C . SER A 1 185 ? 16.094 -15.008 -20.562 1 96.12 185 SER A C 1
ATOM 1386 O O . SER A 1 185 ? 16.578 -15.461 -21.594 1 96.12 185 SER A O 1
ATOM 1388 N N . LEU A 1 186 ? 14.836 -15.008 -20.344 1 94.56 186 LEU A N 1
ATOM 1389 C CA . LEU A 1 186 ? 13.898 -15.766 -21.156 1 94.56 186 LEU A CA 1
ATOM 1390 C C . LEU A 1 186 ? 13.547 -15 -22.438 1 94.56 186 LEU A C 1
ATOM 1392 O O . LEU A 1 186 ? 13.203 -15.602 -23.453 1 94.56 186 LEU A O 1
ATOM 1396 N N . GLY A 1 187 ? 13.602 -13.711 -22.297 1 91.94 187 GLY A N 1
ATOM 1397 C CA . GLY A 1 187 ? 13.125 -12.93 -23.438 1 91.94 187 GLY A CA 1
ATOM 1398 C C . GLY A 1 187 ? 11.656 -13.141 -23.734 1 91.94 187 GLY A C 1
ATOM 1399 O O . GLY A 1 187 ? 10.812 -13.055 -22.828 1 91.94 187 GLY A O 1
ATOM 1400 N N . ASN A 1 188 ? 11.375 -13.539 -25.031 1 88.44 188 ASN A N 1
ATOM 1401 C CA . ASN A 1 188 ? 9.984 -13.734 -25.422 1 88.44 188 ASN A CA 1
ATOM 1402 C C . ASN A 1 188 ? 9.5 -15.141 -25.094 1 88.44 188 ASN A C 1
ATOM 1404 O O . ASN A 1 188 ? 8.312 -15.445 -25.234 1 88.44 188 ASN A O 1
ATOM 1408 N N . ALA A 1 189 ? 10.305 -15.938 -24.641 1 89.75 189 ALA A N 1
ATOM 1409 C CA . ALA A 1 189 ? 9.969 -17.297 -24.234 1 89.75 189 ALA A CA 1
ATOM 1410 C C . ALA A 1 189 ? 9.203 -18.016 -25.328 1 89.75 189 ALA A C 1
ATOM 1412 O O . ALA A 1 189 ? 8.125 -18.578 -25.078 1 89.75 189 ALA A O 1
ATOM 1413 N N . SER A 1 190 ? 9.805 -18.094 -26.516 1 87.75 190 SER A N 1
ATOM 1414 C CA . SER A 1 190 ? 9.125 -18.703 -27.641 1 87.75 190 SER A CA 1
ATOM 1415 C C . SER A 1 190 ? 9.102 -20.234 -27.516 1 87.75 190 SER A C 1
ATOM 1417 O O . SER A 1 190 ? 8.219 -20.891 -28.047 1 87.75 190 SER A O 1
ATOM 1419 N N . ASP A 1 191 ? 10.055 -20.797 -26.828 1 92.94 191 ASP A N 1
ATOM 1420 C CA . ASP A 1 191 ? 10.133 -22.234 -26.625 1 92.94 191 ASP A CA 1
ATOM 1421 C C . ASP A 1 191 ? 10.391 -22.562 -25.156 1 92.94 191 ASP A C 1
ATOM 1423 O O . ASP A 1 191 ? 9.453 -22.75 -24.375 1 92.94 191 ASP A O 1
ATOM 1427 N N . ILE A 1 192 ? 11.672 -22.375 -24.719 1 93.56 192 ILE A N 1
ATOM 1428 C CA . ILE A 1 192 ? 11.953 -22.547 -23.297 1 93.56 192 ILE A CA 1
ATOM 1429 C C . ILE A 1 192 ? 11.203 -21.5 -22.484 1 93.56 192 ILE A C 1
ATOM 1431 O O . ILE A 1 192 ? 11.32 -20.297 -22.766 1 93.56 192 ILE A O 1
ATOM 1435 N N . ASP A 1 193 ? 10.43 -22.047 -21.594 1 93.44 193 ASP A N 1
ATOM 1436 C CA . ASP A 1 193 ? 9.578 -21.141 -20.812 1 93.44 193 ASP A CA 1
ATOM 1437 C C . ASP A 1 193 ? 9.781 -21.359 -19.312 1 93.44 193 ASP A C 1
ATOM 1439 O O . ASP A 1 193 ? 10.648 -22.141 -18.906 1 93.44 193 ASP A O 1
ATOM 1443 N N . PHE A 1 194 ? 9.031 -20.656 -18.484 1 95.38 194 PHE A N 1
ATOM 1444 C CA . PHE A 1 194 ? 9.148 -20.703 -17.031 1 95.38 194 PHE A CA 1
ATOM 1445 C C . PHE A 1 194 ? 9.023 -22.141 -16.531 1 95.38 194 PHE A C 1
ATOM 1447 O O . PHE A 1 194 ? 9.781 -22.578 -15.664 1 95.38 194 PHE A O 1
ATOM 1454 N N . ALA A 1 195 ? 8.047 -22.875 -17.109 1 93.69 195 ALA A N 1
ATOM 1455 C CA . ALA A 1 195 ? 7.777 -24.234 -16.641 1 93.69 195 ALA A CA 1
ATOM 1456 C C . ALA A 1 195 ? 9.016 -25.109 -16.797 1 93.69 195 ALA A C 1
ATOM 1458 O O . ALA A 1 195 ? 9.359 -25.875 -15.883 1 93.69 195 ALA A O 1
ATOM 1459 N N . ASP A 1 196 ? 9.68 -24.953 -17.906 1 92.75 196 ASP A N 1
ATOM 1460 C CA . ASP A 1 196 ? 10.875 -25.75 -18.188 1 92.75 196 ASP A CA 1
ATOM 1461 C C . ASP A 1 196 ? 11.984 -25.438 -17.188 1 92.75 196 ASP A C 1
ATOM 1463 O O . ASP A 1 196 ? 12.633 -26.344 -16.656 1 92.75 196 ASP A O 1
ATOM 1467 N N . LEU A 1 197 ? 12.148 -24.219 -17 1 94.81 197 LEU A N 1
ATOM 1468 C CA . LEU A 1 197 ? 13.25 -23.781 -16.141 1 94.81 197 LEU A CA 1
ATOM 1469 C C . LEU A 1 197 ? 12.961 -24.109 -14.688 1 94.81 197 LEU A C 1
ATOM 1471 O O . LEU A 1 197 ? 13.875 -24.438 -13.93 1 94.81 197 LEU A O 1
ATOM 1475 N N . LEU A 1 198 ? 11.742 -23.953 -14.258 1 94.56 198 LEU A N 1
ATOM 1476 C CA . LEU A 1 198 ? 11.375 -24.312 -12.891 1 94.56 198 LEU A CA 1
ATOM 1477 C C . LEU A 1 198 ? 11.633 -25.781 -12.633 1 94.56 198 LEU A C 1
ATOM 1479 O O . LEU A 1 198 ? 12.172 -26.156 -11.586 1 94.56 198 LEU A O 1
ATOM 1483 N N . ASP A 1 199 ? 11.289 -26.594 -13.57 1 90.69 199 ASP A N 1
ATOM 1484 C CA . ASP A 1 199 ? 11.508 -28.031 -13.438 1 90.69 199 ASP A CA 1
ATOM 1485 C C . ASP A 1 199 ? 12.992 -28.359 -13.336 1 90.69 199 ASP A C 1
ATOM 1487 O O . ASP A 1 199 ? 13.398 -29.203 -12.531 1 90.69 199 ASP A O 1
ATOM 1491 N N . THR A 1 200 ? 13.75 -27.703 -14.133 1 91.31 200 THR A N 1
ATOM 1492 C CA . THR A 1 200 ? 15.18 -27.969 -14.195 1 91.31 200 THR A CA 1
ATOM 1493 C C . THR A 1 200 ? 15.891 -27.438 -12.953 1 91.31 200 THR A C 1
ATOM 1495 O O . THR A 1 200 ? 16.719 -28.125 -12.352 1 91.31 200 THR A O 1
ATOM 1498 N N . LEU A 1 201 ? 15.57 -26.234 -12.547 1 93.38 201 LEU A N 1
ATOM 1499 C CA . LEU A 1 201 ? 16.234 -25.562 -11.445 1 93.38 201 LEU A CA 1
ATOM 1500 C C . LEU A 1 201 ? 15.844 -26.188 -10.109 1 93.38 201 LEU A C 1
ATOM 1502 O O . LEU A 1 201 ? 16.578 -26.094 -9.133 1 93.38 201 LEU A O 1
ATOM 1506 N N . SER A 1 202 ? 14.688 -26.812 -10.031 1 89 202 SER A N 1
ATOM 1507 C CA . SER A 1 202 ? 14.234 -27.438 -8.797 1 89 202 SER A CA 1
ATOM 1508 C C . SER A 1 202 ? 15.094 -28.656 -8.438 1 89 202 SER A C 1
ATOM 1510 O O . SER A 1 202 ? 15.141 -29.062 -7.277 1 89 202 SER A O 1
ATOM 1512 N N . THR A 1 203 ? 15.742 -29.203 -9.453 1 85.81 203 THR A N 1
ATOM 1513 C CA . THR A 1 203 ? 16.578 -30.375 -9.219 1 85.81 203 THR A CA 1
ATOM 1514 C C . THR A 1 203 ? 18.047 -30.016 -9.242 1 85.81 203 THR A C 1
ATOM 1516 O O . THR A 1 203 ? 18.922 -30.875 -9.078 1 85.81 203 THR A O 1
ATOM 1519 N N . ASP A 1 204 ? 18.281 -28.75 -9.469 1 89.81 204 ASP A N 1
ATOM 1520 C CA . ASP A 1 204 ? 19.672 -28.281 -9.508 1 89.81 204 ASP A CA 1
ATOM 1521 C C . ASP A 1 204 ? 20.266 -28.25 -8.109 1 89.81 204 ASP A C 1
ATOM 1523 O O . ASP A 1 204 ? 19.656 -27.703 -7.18 1 89.81 204 ASP A O 1
ATOM 1527 N N . LYS A 1 205 ? 21.422 -28.797 -7.945 1 88.44 205 LYS A N 1
ATOM 1528 C CA . LYS A 1 205 ? 22.047 -28.953 -6.637 1 88.44 205 LYS A CA 1
ATOM 1529 C C . LYS A 1 205 ? 22.5 -27.594 -6.078 1 88.44 205 LYS A C 1
ATOM 1531 O O . LYS A 1 205 ? 22.594 -27.422 -4.859 1 88.44 205 LYS A O 1
ATOM 1536 N N . HIS A 1 206 ? 22.766 -26.641 -6.938 1 92.06 206 HIS A N 1
ATOM 1537 C CA . HIS A 1 206 ? 23.312 -25.375 -6.484 1 92.06 206 HIS A CA 1
ATOM 1538 C C . HIS A 1 206 ? 22.203 -24.359 -6.238 1 92.06 206 HIS A C 1
ATOM 1540 O O . HIS A 1 206 ? 22.469 -23.25 -5.777 1 92.06 206 HIS A O 1
ATOM 1546 N N . THR A 1 207 ? 21 -24.688 -6.492 1 93.12 207 THR A N 1
ATOM 1547 C CA . THR A 1 207 ? 19.906 -23.703 -6.414 1 93.12 207 THR A CA 1
ATOM 1548 C C . THR A 1 207 ? 19.062 -23.938 -5.168 1 93.12 207 THR A C 1
ATOM 1550 O O . THR A 1 207 ? 18.438 -24.984 -5.027 1 93.12 207 THR A O 1
ATOM 1553 N N . ASP A 1 208 ? 19.016 -22.953 -4.293 1 89.12 208 ASP A N 1
ATOM 1554 C CA . ASP A 1 208 ? 18.203 -23.031 -3.082 1 89.12 208 ASP A CA 1
ATOM 1555 C C . ASP A 1 208 ? 16.938 -22.188 -3.221 1 89.12 208 ASP A C 1
ATOM 1557 O O . ASP A 1 208 ? 15.93 -22.469 -2.564 1 89.12 208 ASP A O 1
ATOM 1561 N N . ALA A 1 209 ? 17.016 -21.172 -3.945 1 90.94 209 ALA A N 1
ATOM 1562 C CA . ALA A 1 209 ? 15.883 -20.266 -4.168 1 90.94 209 ALA A CA 1
ATOM 1563 C C . ALA A 1 209 ? 15.82 -19.812 -5.621 1 90.94 209 ALA A C 1
ATOM 1565 O O . ALA A 1 209 ? 16.844 -19.766 -6.309 1 90.94 209 ALA A O 1
ATOM 1566 N N . ILE A 1 210 ? 14.602 -19.469 -6.098 1 94.75 210 ILE A N 1
ATOM 1567 C CA . ILE A 1 210 ? 14.398 -19.047 -7.477 1 94.75 210 ILE A CA 1
ATOM 1568 C C . ILE A 1 210 ? 13.641 -17.719 -7.5 1 94.75 210 ILE A C 1
ATOM 1570 O O . ILE A 1 210 ? 12.594 -17.578 -6.855 1 94.75 210 ILE A O 1
ATOM 1574 N N . LEU A 1 211 ? 14.172 -16.75 -8.172 1 94.25 211 LEU A N 1
ATOM 1575 C CA . LEU A 1 211 ? 13.523 -15.469 -8.391 1 94.25 211 LEU A CA 1
ATOM 1576 C C . LEU A 1 211 ? 12.977 -15.367 -9.805 1 94.25 211 LEU A C 1
ATOM 1578 O O . LEU A 1 211 ? 13.688 -15.648 -10.773 1 94.25 211 LEU A O 1
ATOM 1582 N N . LEU A 1 212 ? 11.734 -14.969 -9.891 1 96.19 212 LEU A N 1
ATOM 1583 C CA . LEU A 1 212 ? 11.094 -14.852 -11.195 1 96.19 212 LEU A CA 1
ATOM 1584 C C . LEU A 1 212 ? 10.609 -13.422 -11.438 1 96.19 212 LEU A C 1
ATOM 1586 O O . LEU A 1 212 ? 9.984 -12.82 -10.562 1 96.19 212 LEU A O 1
ATOM 1590 N N . TYR A 1 213 ? 10.938 -12.867 -12.547 1 94.56 213 TYR A N 1
ATOM 1591 C CA . TYR A 1 213 ? 10.227 -11.703 -13.062 1 94.56 213 TYR A CA 1
ATOM 1592 C C . TYR A 1 213 ? 9.281 -12.109 -14.195 1 94.56 213 TYR A C 1
ATOM 1594 O O . TYR A 1 213 ? 9.734 -12.586 -15.242 1 94.56 213 TYR A O 1
ATOM 1602 N N . VAL A 1 214 ? 7.98 -11.805 -14.039 1 94.94 214 VAL A N 1
ATOM 1603 C CA . VAL A 1 214 ? 6.977 -12.312 -14.961 1 94.94 214 VAL A CA 1
ATOM 1604 C C . VAL A 1 214 ? 6.168 -11.148 -15.539 1 94.94 214 VAL A C 1
ATOM 1606 O O . VAL A 1 214 ? 5.555 -10.383 -14.789 1 94.94 214 VAL A O 1
ATOM 1609 N N . ASP A 1 215 ? 6.137 -11.07 -16.875 1 92 215 ASP A N 1
ATOM 1610 C CA . ASP A 1 215 ? 5.199 -10.188 -17.562 1 92 215 ASP A CA 1
ATOM 1611 C C . ASP A 1 215 ? 3.902 -10.914 -17.891 1 92 215 ASP A C 1
ATOM 1613 O O . ASP A 1 215 ? 2.816 -10.469 -17.531 1 92 215 ASP A O 1
ATOM 1617 N N . THR A 1 216 ? 4.117 -12.023 -18.578 1 90.94 216 THR A N 1
ATOM 1618 C CA . THR A 1 216 ? 2.979 -12.82 -19.031 1 90.94 216 THR A CA 1
ATOM 1619 C C . THR A 1 216 ? 3.326 -14.305 -19.016 1 90.94 216 THR A C 1
ATOM 1621 O O . THR A 1 216 ? 4.492 -14.68 -19.156 1 90.94 216 THR A O 1
ATOM 1624 N N . ILE A 1 217 ? 2.34 -15.109 -18.797 1 92.38 217 ILE A N 1
ATOM 1625 C CA . ILE A 1 217 ? 2.447 -16.562 -18.906 1 92.38 217 ILE A CA 1
ATOM 1626 C C . ILE A 1 217 ? 1.656 -17.047 -20.109 1 92.38 217 ILE A C 1
ATOM 1628 O O . ILE A 1 217 ? 0.542 -16.578 -20.359 1 92.38 217 ILE A O 1
ATOM 1632 N N . ARG A 1 218 ? 2.23 -17.953 -20.844 1 89.25 218 ARG A N 1
ATOM 1633 C CA . ARG A 1 218 ? 1.569 -18.422 -22.047 1 89.25 218 ARG A CA 1
ATOM 1634 C C . ARG A 1 218 ? 0.813 -19.719 -21.781 1 89.25 218 ARG A C 1
ATOM 1636 O O . ARG A 1 218 ? -0.33 -19.891 -22.203 1 89.25 218 ARG A O 1
ATOM 1643 N N . ASP A 1 219 ? 1.448 -20.641 -21.141 1 91.5 219 ASP A N 1
ATOM 1644 C CA . ASP A 1 219 ? 0.841 -21.922 -20.797 1 91.5 219 ASP A CA 1
ATOM 1645 C C . ASP A 1 219 ? 0.645 -22.047 -19.281 1 91.5 219 ASP A C 1
ATOM 1647 O O . ASP A 1 219 ? 1.531 -22.516 -18.578 1 91.5 219 ASP A O 1
ATOM 1651 N N . ALA A 1 220 ? -0.582 -21.781 -18.922 1 94 220 ALA A N 1
ATOM 1652 C CA . ALA A 1 220 ? -0.876 -21.719 -17.5 1 94 220 ALA A CA 1
ATOM 1653 C C . ALA A 1 220 ? -0.77 -23.094 -16.844 1 94 220 ALA A C 1
ATOM 1655 O O . ALA A 1 220 ? -0.271 -23.219 -15.719 1 94 220 ALA A O 1
ATOM 1656 N N . ARG A 1 221 ? -1.243 -24.125 -17.469 1 91.75 221 ARG A N 1
ATOM 1657 C CA . ARG A 1 221 ? -1.254 -25.469 -16.906 1 91.75 221 ARG A CA 1
ATOM 1658 C C . ARG A 1 221 ? 0.163 -25.953 -16.609 1 91.75 221 ARG A C 1
ATOM 1660 O O . ARG A 1 221 ? 0.448 -26.438 -15.516 1 91.75 221 ARG A O 1
ATOM 1667 N N . ARG A 1 222 ? 0.99 -25.859 -17.594 1 92.06 222 ARG A N 1
ATOM 1668 C CA . ARG A 1 222 ? 2.375 -26.281 -17.422 1 92.06 222 ARG A CA 1
ATOM 1669 C C . ARG A 1 222 ? 3.082 -25.438 -16.359 1 92.06 222 ARG A C 1
ATOM 1671 O O . ARG A 1 222 ? 3.871 -25.969 -15.57 1 92.06 222 ARG A O 1
ATOM 1678 N N . PHE A 1 223 ? 2.801 -24.234 -16.406 1 95.19 223 PHE A N 1
ATOM 1679 C CA . PHE A 1 223 ? 3.4 -23.344 -15.422 1 95.19 223 PHE A CA 1
ATOM 1680 C C . PHE A 1 223 ? 2.979 -23.719 -14.008 1 95.19 223 PHE A C 1
ATOM 1682 O O . PHE A 1 223 ? 3.812 -23.797 -13.102 1 95.19 223 PHE A O 1
ATOM 1689 N N . MET A 1 224 ? 1.683 -23.891 -13.805 1 94.06 224 MET A N 1
ATOM 1690 C CA . MET A 1 224 ? 1.142 -24.203 -12.484 1 94.06 224 MET A CA 1
ATOM 1691 C C . MET A 1 224 ? 1.745 -25.5 -11.953 1 94.06 224 MET A C 1
ATOM 1693 O O . MET A 1 224 ? 2.129 -25.578 -10.781 1 94.06 224 MET A O 1
ATOM 1697 N N . SER A 1 225 ? 1.841 -26.484 -12.773 1 92.19 225 SER A N 1
ATOM 1698 C CA . SER A 1 225 ? 2.389 -27.781 -12.367 1 92.19 225 SER A CA 1
ATOM 1699 C C . SER A 1 225 ? 3.861 -27.656 -11.992 1 92.19 225 SER A C 1
ATOM 1701 O O . SER A 1 225 ? 4.289 -28.172 -10.953 1 92.19 225 SER A O 1
ATOM 1703 N N . ALA A 1 226 ? 4.602 -26.969 -12.828 1 93.56 226 ALA A N 1
ATOM 1704 C CA . ALA A 1 226 ? 6.027 -26.797 -12.578 1 93.56 226 ALA A CA 1
ATOM 1705 C C . ALA A 1 226 ? 6.27 -25.984 -11.312 1 93.56 226 ALA A C 1
ATOM 1707 O O . ALA A 1 226 ? 7.145 -26.312 -10.508 1 93.56 226 ALA A O 1
ATOM 1708 N N . ALA A 1 227 ? 5.512 -24.938 -11.188 1 94.19 227 ALA A N 1
ATOM 1709 C CA . ALA A 1 227 ? 5.66 -24.047 -10.039 1 94.19 227 ALA A CA 1
ATOM 1710 C C . ALA A 1 227 ? 5.312 -24.781 -8.742 1 94.19 227 ALA A C 1
ATOM 1712 O O . ALA A 1 227 ? 6.008 -24.625 -7.734 1 94.19 227 ALA A O 1
ATOM 1713 N N . ARG A 1 228 ? 4.234 -25.484 -8.727 1 89.12 228 ARG A N 1
ATOM 1714 C CA . ARG A 1 228 ? 3.824 -26.234 -7.543 1 89.12 228 ARG A CA 1
ATOM 1715 C C . ARG A 1 228 ? 4.891 -27.25 -7.141 1 89.12 228 ARG A C 1
ATOM 1717 O O . ARG A 1 228 ? 5.211 -27.391 -5.957 1 89.12 228 ARG A O 1
ATOM 1724 N N . ALA A 1 229 ? 5.371 -27.984 -8.102 1 87.75 229 ALA A N 1
ATOM 1725 C CA . ALA A 1 229 ? 6.41 -28.984 -7.844 1 87.75 229 ALA A CA 1
ATOM 1726 C C . ALA A 1 229 ? 7.676 -28.328 -7.301 1 87.75 229 ALA A C 1
ATOM 1728 O O . ALA A 1 229 ? 8.273 -28.812 -6.34 1 87.75 229 ALA A O 1
ATOM 1729 N N . ALA A 1 230 ? 8.031 -27.25 -7.887 1 90.75 230 ALA A N 1
ATOM 1730 C CA . ALA A 1 230 ? 9.25 -26.562 -7.492 1 90.75 230 ALA A CA 1
ATOM 1731 C C . ALA A 1 230 ? 9.109 -25.953 -6.102 1 90.75 230 ALA A C 1
ATOM 1733 O O . ALA A 1 230 ? 10.07 -25.938 -5.324 1 90.75 230 ALA A O 1
ATOM 1734 N N . SER A 1 231 ? 7.953 -25.469 -5.766 1 88.62 231 SER A N 1
ATOM 1735 C CA . SER A 1 231 ? 7.723 -24.734 -4.527 1 88.62 231 SER A CA 1
ATOM 1736 C C . SER A 1 231 ? 7.758 -25.672 -3.32 1 88.62 231 SER A C 1
ATOM 1738 O O . SER A 1 231 ? 7.902 -25.219 -2.182 1 88.62 231 SER A O 1
ATOM 1740 N N . ARG A 1 232 ? 7.629 -26.875 -3.543 1 78.12 232 ARG A N 1
ATOM 1741 C CA . ARG A 1 232 ? 7.684 -27.844 -2.447 1 78.12 232 ARG A CA 1
ATOM 1742 C C . ARG A 1 232 ? 9.086 -27.922 -1.849 1 78.12 232 ARG A C 1
ATOM 1744 O O . ARG A 1 232 ? 9.242 -28.203 -0.662 1 78.12 232 ARG A O 1
ATOM 1751 N N . ASN A 1 233 ? 10.008 -27.672 -2.736 1 78.38 233 ASN A N 1
ATOM 1752 C CA . ASN A 1 233 ? 11.375 -27.875 -2.27 1 78.38 233 ASN A CA 1
ATOM 1753 C C . ASN A 1 233 ? 12.188 -26.594 -2.318 1 78.38 233 ASN A C 1
ATOM 1755 O O . ASN A 1 233 ? 13.242 -26.5 -1.691 1 78.38 233 ASN A O 1
ATOM 1759 N N . ARG A 1 234 ? 11.742 -25.688 -3.08 1 87.44 234 ARG A N 1
ATOM 1760 C CA . ARG A 1 234 ? 12.5 -24.453 -3.264 1 87.44 234 ARG A CA 1
ATOM 1761 C C . ARG A 1 234 ? 11.641 -23.234 -2.941 1 87.44 234 ARG A C 1
ATOM 1763 O O . ARG A 1 234 ? 10.438 -23.219 -3.219 1 87.44 234 ARG A O 1
ATOM 1770 N N . ARG A 1 235 ? 12.305 -22.234 -2.359 1 88.19 235 ARG A N 1
ATOM 1771 C CA . ARG A 1 235 ? 11.633 -20.938 -2.188 1 88.19 235 ARG A CA 1
ATOM 1772 C C . ARG A 1 235 ? 11.562 -20.188 -3.508 1 88.19 235 ARG A C 1
ATOM 1774 O O . ARG A 1 235 ? 12.594 -19.906 -4.125 1 88.19 235 ARG A O 1
ATOM 1781 N N . ILE A 1 236 ? 10.398 -19.859 -3.943 1 92.81 236 ILE A N 1
ATOM 1782 C CA . ILE A 1 236 ? 10.234 -19.172 -5.223 1 92.81 236 ILE A CA 1
ATOM 1783 C C . ILE A 1 236 ? 9.57 -17.812 -5.008 1 92.81 236 ILE A C 1
ATOM 1785 O O . ILE A 1 236 ? 8.484 -17.734 -4.441 1 92.81 236 ILE A O 1
ATOM 1789 N N . LEU A 1 237 ? 10.227 -16.797 -5.402 1 92.69 237 LEU A N 1
ATOM 1790 C CA . LEU A 1 237 ? 9.711 -15.43 -5.336 1 92.69 237 LEU A CA 1
ATOM 1791 C C . LEU A 1 237 ? 9.344 -14.922 -6.727 1 92.69 237 LEU A C 1
ATOM 1793 O O . LEU A 1 237 ? 10.078 -15.148 -7.691 1 92.69 237 LEU A O 1
ATOM 1797 N N . VAL A 1 238 ? 8.234 -14.18 -6.801 1 95.25 238 VAL A N 1
ATOM 1798 C CA . VAL A 1 238 ? 7.766 -13.727 -8.109 1 95.25 238 VAL A CA 1
ATOM 1799 C C . VAL A 1 238 ? 7.516 -12.227 -8.07 1 95.25 238 VAL A C 1
ATOM 1801 O O . VAL A 1 238 ? 6.824 -11.727 -7.18 1 95.25 238 VAL A O 1
ATOM 1804 N N . LEU A 1 239 ? 8.109 -11.5 -8.914 1 94.31 239 LEU A N 1
ATOM 1805 C CA . LEU A 1 239 ? 7.766 -10.117 -9.219 1 94.31 239 LEU A CA 1
ATOM 1806 C C . LEU A 1 239 ? 6.969 -10.016 -10.508 1 94.31 239 LEU A C 1
ATOM 1808 O O . LEU A 1 239 ? 7.48 -10.32 -11.586 1 94.31 239 LEU A O 1
ATOM 1812 N N . LYS A 1 240 ? 5.734 -9.586 -10.375 1 94.88 240 LYS A N 1
ATOM 1813 C CA . LYS A 1 240 ? 4.824 -9.531 -11.516 1 94.88 240 LYS A CA 1
ATOM 1814 C C . LYS A 1 240 ? 4.648 -8.094 -12.016 1 94.88 240 LYS A C 1
ATOM 1816 O O . LYS A 1 240 ? 4.23 -7.219 -11.25 1 94.88 240 LYS A O 1
ATOM 1821 N N . GLY A 1 241 ? 5 -7.848 -13.297 1 91.19 241 GLY A N 1
ATOM 1822 C CA . GLY A 1 241 ? 4.699 -6.574 -13.93 1 91.19 241 GLY A CA 1
ATOM 1823 C C . GLY A 1 241 ? 3.336 -6.547 -14.602 1 91.19 241 GLY A C 1
ATOM 1824 O O . GLY A 1 241 ? 2.693 -7.59 -14.75 1 91.19 241 GLY A O 1
ATOM 1825 N N . GLY A 1 242 ? 2.848 -5.309 -14.945 1 92.06 242 GLY A N 1
ATOM 1826 C CA . GLY A 1 242 ? 1.566 -5.18 -15.617 1 92.06 242 GLY A CA 1
ATOM 1827 C C . GLY A 1 242 ? 0.382 -5.406 -14.703 1 92.06 242 GLY A C 1
ATOM 1828 O O . GLY A 1 242 ? -0.512 -6.195 -15.016 1 92.06 242 GLY A O 1
ATOM 1829 N N . ARG A 1 243 ? 0.405 -4.766 -13.555 1 91.62 243 ARG A N 1
ATOM 1830 C CA . ARG A 1 243 ? -0.636 -4.953 -12.547 1 91.62 243 ARG A CA 1
ATOM 1831 C C . ARG A 1 243 ? -1.857 -4.094 -12.859 1 91.62 243 ARG A C 1
ATOM 1833 O O . ARG A 1 243 ? -2.982 -4.457 -12.508 1 91.62 243 ARG A O 1
ATOM 1840 N N . THR A 1 244 ? -1.661 -3.012 -13.516 1 90.81 244 THR A N 1
ATOM 1841 C CA . THR A 1 244 ? -2.734 -2.094 -13.883 1 90.81 244 THR A CA 1
ATOM 1842 C C . THR A 1 244 ? -3.143 -2.291 -15.344 1 90.81 244 THR A C 1
ATOM 1844 O O . THR A 1 244 ? -2.455 -2.982 -16.094 1 90.81 244 THR A O 1
ATOM 1847 N N . LYS A 1 245 ? -4.25 -1.663 -15.734 1 89.94 245 LYS A N 1
ATOM 1848 C CA . LYS A 1 245 ? -4.715 -1.773 -17.109 1 89.94 245 LYS A CA 1
ATOM 1849 C C . LYS A 1 245 ? -3.67 -1.242 -18.094 1 89.94 245 LYS A C 1
ATOM 1851 O O . LYS A 1 245 ? -3.328 -1.913 -19.062 1 89.94 245 LYS A O 1
ATOM 1856 N N . ALA A 1 246 ? -3.133 -0.079 -17.812 1 89.12 246 ALA A N 1
ATOM 1857 C CA . ALA A 1 246 ? -2.104 0.502 -18.672 1 89.12 246 ALA A CA 1
ATOM 1858 C C . ALA A 1 246 ? -0.812 -0.309 -18.609 1 89.12 246 ALA A C 1
ATOM 1860 O O . ALA A 1 246 ? -0.096 -0.428 -19.609 1 89.12 246 ALA A O 1
ATOM 1861 N N . GLY A 1 247 ? -0.534 -0.842 -17.438 1 89.31 247 GLY A N 1
ATOM 1862 C CA . GLY A 1 247 ? 0.634 -1.696 -17.297 1 89.31 247 GLY A CA 1
ATOM 1863 C C . GLY A 1 247 ? 0.54 -2.979 -18.109 1 89.31 247 GLY A C 1
ATOM 1864 O O . GLY A 1 247 ? 1.527 -3.422 -18.688 1 89.31 247 GLY A O 1
ATOM 1865 N N . ARG A 1 248 ? -0.629 -3.574 -18.141 1 89.94 248 ARG A N 1
ATOM 1866 C CA . ARG A 1 248 ? -0.84 -4.789 -18.922 1 89.94 248 ARG A CA 1
ATOM 1867 C C . ARG A 1 248 ? -0.69 -4.516 -20.406 1 89.94 248 ARG A C 1
ATOM 1869 O O . ARG A 1 248 ? -0.127 -5.332 -21.141 1 89.94 248 ARG A O 1
ATOM 1876 N N . LYS A 1 249 ? -1.166 -3.389 -20.812 1 88.69 249 LYS A N 1
ATOM 1877 C CA . LYS A 1 249 ? -0.994 -3.004 -22.203 1 88.69 249 LYS A CA 1
ATOM 1878 C C . LYS A 1 249 ? 0.484 -2.857 -22.562 1 88.69 249 LYS A C 1
ATOM 1880 O O . LYS A 1 249 ? 0.922 -3.305 -23.609 1 88.69 249 LYS A O 1
ATOM 1885 N N . ALA A 1 250 ? 1.191 -2.25 -21.703 1 86.62 250 ALA A N 1
ATOM 1886 C CA . ALA A 1 250 ? 2.631 -2.092 -21.906 1 86.62 250 ALA A CA 1
ATOM 1887 C C . ALA A 1 250 ? 3.332 -3.447 -21.922 1 86.62 250 ALA A C 1
ATOM 1889 O O . ALA A 1 250 ? 4.266 -3.66 -22.703 1 86.62 250 ALA A O 1
ATOM 1890 N N . ALA A 1 251 ? 2.914 -4.309 -21.062 1 84.88 251 ALA A N 1
ATOM 1891 C CA . ALA A 1 251 ? 3.502 -5.645 -21 1 84.88 251 ALA A CA 1
ATOM 1892 C C . ALA A 1 251 ? 3.221 -6.426 -22.281 1 84.88 251 ALA A C 1
ATOM 1894 O O . ALA A 1 251 ? 4.082 -7.168 -22.766 1 84.88 251 ALA A O 1
ATOM 1895 N N . GLN A 1 252 ? 2.035 -6.262 -22.781 1 82.25 252 GLN A N 1
ATOM 1896 C CA . GLN A 1 252 ? 1.681 -6.914 -24.047 1 82.25 252 GLN A CA 1
ATOM 1897 C C . GLN A 1 252 ? 2.574 -6.438 -25.188 1 82.25 252 GLN A C 1
ATOM 1899 O O . GLN A 1 252 ? 2.977 -7.23 -26.031 1 82.25 252 GLN A O 1
ATOM 1904 N N . MET A 1 253 ? 2.857 -5.246 -25.141 1 79.38 253 MET A N 1
ATOM 1905 C CA . MET A 1 253 ? 3.713 -4.672 -26.172 1 79.38 253 MET A CA 1
ATOM 1906 C C . MET A 1 253 ? 5.164 -5.105 -25.984 1 79.38 253 MET A C 1
ATOM 1908 O O . MET A 1 253 ? 5.906 -5.238 -26.953 1 79.38 253 MET A O 1
ATOM 1912 N N . HIS A 1 254 ? 5.5 -5.355 -24.781 1 78.62 254 HIS A N 1
ATOM 1913 C CA . HIS A 1 254 ? 6.863 -5.711 -24.422 1 78.62 254 HIS A CA 1
ATOM 1914 C C . HIS A 1 254 ? 7.145 -7.184 -24.719 1 78.62 254 HIS A C 1
ATOM 1916 O O . HIS A 1 254 ? 8.102 -7.508 -25.422 1 78.62 254 HIS A O 1
ATOM 1922 N N . THR A 1 255 ? 6.305 -8.086 -24.234 1 75.12 255 THR A N 1
ATOM 1923 C CA . THR A 1 255 ? 6.582 -9.516 -24.328 1 75.12 255 THR A CA 1
ATOM 1924 C C . THR A 1 255 ? 5.453 -10.234 -25.047 1 75.12 255 THR A C 1
ATOM 1926 O O . THR A 1 255 ? 5.547 -11.438 -25.312 1 75.12 255 THR A O 1
ATOM 1929 N N . GLY A 1 256 ? 4.492 -9.516 -25.25 1 76.62 256 GLY A N 1
ATOM 1930 C CA . GLY A 1 256 ? 3.328 -10.164 -25.828 1 76.62 256 GLY A CA 1
ATOM 1931 C C . GLY A 1 256 ? 2.41 -10.781 -24.797 1 76.62 256 GLY A C 1
ATOM 1932 O O . GLY A 1 256 ? 2.391 -10.352 -23.641 1 76.62 256 GLY A O 1
ATOM 1933 N N . GLY A 1 257 ? 1.588 -11.609 -25.203 1 77.62 257 GLY A N 1
ATOM 1934 C CA . GLY A 1 257 ? 0.686 -12.305 -24.297 1 77.62 257 GLY A CA 1
ATOM 1935 C C . GLY A 1 257 ? -0.707 -11.711 -24.266 1 77.62 257 GLY A C 1
ATOM 1936 O O . GLY A 1 257 ? -0.99 -10.742 -24.984 1 77.62 257 GLY A O 1
ATOM 1937 N N . ASP A 1 258 ? -1.489 -12.352 -23.375 1 85.75 258 ASP A N 1
ATOM 1938 C CA . ASP A 1 258 ? -2.896 -11.969 -23.297 1 85.75 258 ASP A CA 1
ATOM 1939 C C . ASP A 1 258 ? -3.148 -11.031 -22.125 1 85.75 258 ASP A C 1
ATOM 1941 O O . ASP A 1 258 ? -2.287 -10.867 -21.25 1 85.75 258 ASP A O 1
ATOM 1945 N N . ASP A 1 259 ? -4.297 -10.43 -22.203 1 89.62 259 ASP A N 1
ATOM 1946 C CA . ASP A 1 259 ? -4.703 -9.508 -21.156 1 89.62 259 ASP A CA 1
ATOM 1947 C C . ASP A 1 259 ? -5.324 -10.258 -19.969 1 89.62 259 ASP A C 1
ATOM 1949 O O . ASP A 1 259 ? -6.547 -10.375 -19.875 1 89.62 259 ASP A O 1
ATOM 1953 N N . THR A 1 260 ? -4.52 -10.758 -19.109 1 93.25 260 THR A N 1
ATOM 1954 C CA . THR A 1 260 ? -4.949 -11.461 -17.906 1 93.25 260 THR A CA 1
ATOM 1955 C C . THR A 1 260 ? -4.934 -10.531 -16.688 1 93.25 260 THR A C 1
ATOM 1957 O O . THR A 1 260 ? -3.943 -9.836 -16.453 1 93.25 260 THR A O 1
ATOM 1960 N N . LEU A 1 261 ? -6.012 -10.57 -15.945 1 93.88 261 LEU A N 1
ATOM 1961 C CA . LEU A 1 261 ? -6.113 -9.711 -14.766 1 93.88 261 LEU A CA 1
ATOM 1962 C C . LEU A 1 261 ? -5.051 -10.078 -13.734 1 93.88 261 LEU A C 1
ATOM 1964 O O . LEU A 1 261 ? -4.742 -11.258 -13.547 1 93.88 261 LEU A O 1
ATOM 1968 N N . ASP A 1 262 ? -4.586 -9.031 -13.031 1 94 262 ASP A N 1
ATOM 1969 C CA . ASP A 1 262 ? -3.543 -9.227 -12.031 1 94 262 ASP A CA 1
ATOM 1970 C C . ASP A 1 262 ? -4.035 -10.125 -10.898 1 94 262 ASP A C 1
ATOM 1972 O O . ASP A 1 262 ? -3.258 -10.883 -10.312 1 94 262 ASP A O 1
ATOM 1976 N N . ILE A 1 263 ? -5.309 -10.078 -10.539 1 94.62 263 ILE A N 1
ATOM 1977 C CA . ILE A 1 263 ? -5.852 -10.852 -9.422 1 94.62 263 ILE A CA 1
ATOM 1978 C C . ILE A 1 263 ? -5.797 -12.336 -9.75 1 94.62 263 ILE A C 1
ATOM 1980 O O . ILE A 1 263 ? -5.742 -13.18 -8.852 1 94.62 263 ILE A O 1
ATOM 1984 N N . ILE A 1 264 ? -5.859 -12.672 -11.039 1 96 264 ILE A N 1
ATOM 1985 C CA . ILE A 1 264 ? -5.742 -14.07 -11.453 1 96 264 ILE A CA 1
ATOM 1986 C C . ILE A 1 264 ? -4.316 -14.562 -11.219 1 96 264 ILE A C 1
ATOM 1988 O O . ILE A 1 264 ? -4.113 -15.664 -10.711 1 96 264 ILE A O 1
ATOM 1992 N N . TYR A 1 265 ? -3.326 -13.734 -11.57 1 95.69 265 TYR A N 1
ATOM 1993 C CA . TYR A 1 265 ? -1.936 -14.062 -11.273 1 95.69 265 TYR A CA 1
ATOM 1994 C C . TYR A 1 265 ? -1.718 -14.227 -9.781 1 95.69 265 TYR A C 1
ATOM 1996 O O . TYR A 1 265 ? -0.992 -15.125 -9.344 1 95.69 265 TYR A O 1
ATOM 2004 N N . ASP A 1 266 ? -2.33 -13.336 -9.055 1 93.38 266 ASP A N 1
ATOM 2005 C CA . ASP A 1 266 ? -2.207 -13.422 -7.598 1 93.38 266 ASP A CA 1
ATOM 2006 C C . ASP A 1 266 ? -2.711 -14.766 -7.082 1 93.38 266 ASP A C 1
ATOM 2008 O O . ASP A 1 266 ? -2.088 -15.375 -6.211 1 93.38 266 ASP A O 1
ATOM 2012 N N . SER A 1 267 ? -3.834 -15.195 -7.562 1 93.25 267 SER A N 1
ATOM 2013 C CA . SER A 1 267 ? -4.395 -16.484 -7.188 1 93.25 267 SER A CA 1
ATOM 2014 C C . SER A 1 267 ? -3.469 -17.641 -7.59 1 93.25 267 SER A C 1
ATOM 2016 O O . SER A 1 267 ? -3.275 -18.578 -6.824 1 93.25 267 SER A O 1
ATOM 2018 N N . ALA A 1 268 ? -2.941 -17.531 -8.781 1 94.56 268 ALA A N 1
ATOM 2019 C CA . ALA A 1 268 ? -2.041 -18.562 -9.281 1 94.56 268 ALA A CA 1
ATOM 2020 C C . ALA A 1 268 ? -0.792 -18.672 -8.414 1 94.56 268 ALA A C 1
ATOM 2022 O O . ALA A 1 268 ? -0.357 -19.781 -8.07 1 94.56 268 ALA A O 1
ATOM 2023 N N . ILE A 1 269 ? -0.198 -17.578 -8.094 1 93.5 269 ILE A N 1
ATOM 2024 C CA . ILE A 1 269 ? 1.021 -17.531 -7.297 1 93.5 269 ILE A CA 1
ATOM 2025 C C . ILE A 1 269 ? 0.757 -18.141 -5.922 1 93.5 269 ILE A C 1
ATOM 2027 O O . ILE A 1 269 ? 1.543 -18.969 -5.441 1 93.5 269 ILE A O 1
ATOM 2031 N N . ARG A 1 270 ? -0.338 -17.875 -5.355 1 89.44 270 ARG A N 1
ATOM 2032 C CA . ARG A 1 270 ? -0.682 -18.406 -4.039 1 89.44 270 ARG A CA 1
ATOM 2033 C C . ARG A 1 270 ? -0.968 -19.906 -4.105 1 89.44 270 ARG A C 1
ATOM 2035 O O . ARG A 1 270 ? -0.553 -20.656 -3.223 1 89.44 270 ARG A O 1
ATOM 2042 N N . ARG A 1 271 ? -1.679 -20.25 -5.129 1 88.44 271 ARG A N 1
ATOM 2043 C CA . ARG A 1 271 ? -2.082 -21.641 -5.293 1 88.44 271 ARG A CA 1
ATOM 2044 C C . ARG A 1 271 ? -0.865 -22.547 -5.469 1 88.44 271 ARG A C 1
ATOM 2046 O O . ARG A 1 271 ? -0.922 -23.734 -5.156 1 88.44 271 ARG A O 1
ATOM 2053 N N . THR A 1 272 ? 0.185 -22 -5.93 1 91.31 272 THR A N 1
ATOM 2054 C CA . THR A 1 272 ? 1.372 -22.797 -6.199 1 91.31 272 THR A CA 1
ATOM 2055 C C . THR A 1 272 ? 2.361 -22.703 -5.039 1 91.31 272 THR A C 1
ATOM 2057 O O . THR A 1 272 ? 3.439 -23.297 -5.09 1 91.31 272 THR A O 1
ATOM 2060 N N . GLY A 1 273 ? 2.045 -21.969 -4.043 1 88.69 273 GLY A N 1
ATOM 2061 C CA . GLY A 1 273 ? 2.887 -21.875 -2.863 1 88.69 273 GLY A CA 1
ATOM 2062 C C . GLY A 1 273 ? 4.02 -20.875 -3.02 1 88.69 273 GLY A C 1
ATOM 2063 O O . GLY A 1 273 ? 4.891 -20.766 -2.15 1 88.69 273 GLY A O 1
ATOM 2064 N N . MET A 1 274 ? 4.059 -20.078 -4.105 1 92.31 274 MET A N 1
ATOM 2065 C CA . MET A 1 274 ? 5.098 -19.078 -4.336 1 92.31 274 MET A CA 1
ATOM 2066 C C . MET A 1 274 ? 4.805 -17.797 -3.562 1 92.31 274 MET A C 1
ATOM 2068 O O . MET A 1 274 ? 3.701 -17.609 -3.041 1 92.31 274 MET A O 1
ATOM 2072 N N . LEU A 1 275 ? 5.816 -16.984 -3.402 1 90.38 275 LEU A N 1
ATOM 2073 C CA . LEU A 1 275 ? 5.672 -15.703 -2.73 1 90.38 275 LEU A CA 1
ATOM 2074 C C . LEU A 1 275 ? 5.691 -14.562 -3.736 1 90.38 275 LEU A C 1
ATOM 2076 O O . LEU A 1 275 ? 6.605 -14.469 -4.559 1 90.38 275 LEU A O 1
ATOM 2080 N N . ARG A 1 276 ? 4.73 -13.734 -3.68 1 92.94 276 ARG A N 1
ATOM 2081 C CA . ARG A 1 276 ? 4.676 -12.555 -4.543 1 92.94 276 ARG A CA 1
ATOM 2082 C C . ARG A 1 276 ? 5.344 -11.359 -3.879 1 92.94 276 ARG A C 1
ATOM 2084 O O . ARG A 1 276 ? 5.148 -11.117 -2.686 1 92.94 276 ARG A O 1
ATOM 2091 N N . VAL A 1 277 ? 6.219 -10.688 -4.582 1 90.25 277 VAL A N 1
ATOM 2092 C CA . VAL A 1 277 ? 6.773 -9.398 -4.168 1 90.25 277 VAL A CA 1
ATOM 2093 C C . VAL A 1 277 ? 6.258 -8.297 -5.086 1 90.25 277 VAL A C 1
ATOM 2095 O O . VAL A 1 277 ? 6.09 -8.508 -6.289 1 90.25 277 VAL A O 1
ATOM 2098 N N . ASN A 1 278 ? 6.039 -7.066 -4.621 1 86.5 278 ASN A N 1
ATOM 2099 C CA . ASN A 1 278 ? 5.234 -6.094 -5.355 1 86.5 278 ASN A CA 1
ATOM 2100 C C . ASN A 1 278 ? 6.105 -5.066 -6.07 1 86.5 278 ASN A C 1
ATOM 2102 O O . ASN A 1 278 ? 5.637 -4.371 -6.973 1 86.5 278 ASN A O 1
ATOM 2106 N N . ASN A 1 279 ? 7.309 -4.922 -5.695 1 86.25 279 ASN A N 1
ATOM 2107 C CA . ASN A 1 279 ? 8.188 -3.943 -6.328 1 86.25 279 ASN A CA 1
ATOM 2108 C C . ASN A 1 279 ? 9.656 -4.316 -6.156 1 86.25 279 ASN A C 1
ATOM 2110 O O . ASN A 1 279 ? 9.977 -5.305 -5.496 1 86.25 279 ASN A O 1
ATOM 2114 N N . THR A 1 280 ? 10.469 -3.512 -6.773 1 86.25 280 THR A N 1
ATOM 2115 C CA . THR A 1 280 ? 11.898 -3.828 -6.82 1 86.25 280 THR A CA 1
ATOM 2116 C C . THR A 1 280 ? 12.516 -3.734 -5.43 1 86.25 280 THR A C 1
ATOM 2118 O O . THR A 1 280 ? 13.383 -4.539 -5.074 1 86.25 280 THR A O 1
ATOM 2121 N N . HIS A 1 281 ? 12.039 -2.846 -4.625 1 80.19 281 HIS A N 1
ATOM 2122 C CA . HIS A 1 281 ? 12.555 -2.711 -3.266 1 80.19 281 HIS A CA 1
ATOM 2123 C C . HIS A 1 281 ? 12.266 -3.963 -2.443 1 80.19 281 HIS A C 1
ATOM 2125 O O . HIS A 1 281 ? 13.133 -4.438 -1.703 1 80.19 281 HIS A O 1
ATOM 2131 N N . GLU A 1 282 ? 11.086 -4.395 -2.615 1 82.81 282 GLU A N 1
ATOM 2132 C CA . GLU A 1 282 ? 10.703 -5.605 -1.896 1 82.81 282 GLU A CA 1
ATOM 2133 C C . GLU A 1 282 ? 11.508 -6.809 -2.379 1 82.81 282 GLU A C 1
ATOM 2135 O O . GLU A 1 282 ? 11.844 -7.691 -1.59 1 82.81 282 GLU A O 1
ATOM 2140 N N . LEU A 1 283 ? 11.719 -6.805 -3.709 1 84.25 283 LEU A N 1
ATOM 2141 C CA . LEU A 1 283 ? 12.516 -7.895 -4.262 1 84.25 283 LEU A CA 1
ATOM 2142 C C . LEU A 1 283 ? 13.906 -7.926 -3.648 1 84.25 283 LEU A C 1
ATOM 2144 O O . LEU A 1 283 ? 14.398 -8.984 -3.258 1 84.25 283 LEU A O 1
ATOM 2148 N N . PHE A 1 284 ? 14.508 -6.762 -3.506 1 81.06 284 PHE A N 1
ATOM 2149 C CA . PHE A 1 284 ? 15.852 -6.66 -2.938 1 81.06 284 PHE A CA 1
ATOM 2150 C C . PHE A 1 284 ? 15.859 -7.129 -1.486 1 81.06 284 PHE A C 1
ATOM 2152 O O . PHE A 1 284 ? 16.734 -7.891 -1.08 1 81.06 284 PHE A O 1
ATOM 2159 N N . ALA A 1 285 ? 14.867 -6.719 -0.744 1 77.12 285 ALA A N 1
ATOM 2160 C CA . ALA A 1 285 ? 14.758 -7.102 0.662 1 77.12 285 ALA A CA 1
ATOM 2161 C C . ALA A 1 285 ? 14.555 -8.609 0.806 1 77.12 285 ALA A C 1
ATOM 2163 O O . ALA A 1 285 ? 15.141 -9.242 1.688 1 77.12 285 ALA A O 1
ATOM 2164 N N . ALA A 1 286 ? 13.766 -9.133 -0.022 1 78.69 286 ALA A N 1
ATOM 2165 C CA . ALA A 1 286 ? 13.469 -10.562 0.028 1 78.69 286 ALA A CA 1
ATOM 2166 C C . ALA A 1 286 ? 14.703 -11.391 -0.32 1 78.69 286 ALA A C 1
ATOM 2168 O O . ALA A 1 286 ? 14.961 -12.43 0.3 1 78.69 286 ALA A O 1
ATOM 2169 N N . VAL A 1 287 ? 15.445 -10.914 -1.319 1 78.12 287 VAL A N 1
ATOM 2170 C CA . VAL A 1 287 ? 16.641 -11.625 -1.748 1 78.12 287 VAL A CA 1
ATOM 2171 C C . VAL A 1 287 ? 17.672 -11.625 -0.625 1 78.12 287 VAL A C 1
ATOM 2173 O O . VAL A 1 287 ? 18.359 -12.625 -0.394 1 78.12 287 VAL A O 1
ATOM 2176 N N . GLU A 1 288 ? 17.719 -10.539 0.105 1 75.38 288 GLU A N 1
ATOM 2177 C CA . GLU A 1 288 ? 18.656 -10.445 1.229 1 75.38 288 GLU A CA 1
ATOM 2178 C C . GLU A 1 288 ? 18.281 -11.438 2.33 1 75.38 288 GLU A C 1
ATOM 2180 O O . GLU A 1 288 ? 19.172 -11.977 3 1 75.38 288 GLU A O 1
ATOM 2185 N N . THR A 1 289 ? 17.031 -11.641 2.529 1 75.56 289 THR A N 1
ATOM 2186 C CA . THR A 1 289 ? 16.547 -12.539 3.566 1 75.56 289 THR A CA 1
ATOM 2187 C C . THR A 1 289 ? 16.75 -13.992 3.158 1 75.56 289 THR A C 1
ATOM 2189 O O . THR A 1 289 ? 17.094 -14.836 3.99 1 75.56 289 THR A O 1
ATOM 2192 N N . LEU A 1 290 ? 16.531 -14.312 1.892 1 71.5 290 LEU A N 1
ATOM 2193 C CA . LEU A 1 290 ? 16.578 -15.688 1.405 1 71.5 290 LEU A CA 1
ATOM 2194 C C . LEU A 1 290 ? 18 -16.203 1.374 1 71.5 290 LEU A C 1
ATOM 2196 O O . LEU A 1 290 ? 18.234 -17.422 1.376 1 71.5 290 LEU A O 1
ATOM 2200 N N . THR A 1 291 ? 18.875 -15.336 1.321 1 65.88 291 THR A N 1
ATOM 2201 C CA . THR A 1 291 ? 20.266 -15.75 1.284 1 65.88 291 THR A CA 1
ATOM 2202 C C . THR A 1 291 ? 20.672 -16.406 2.602 1 65.88 291 THR A C 1
ATOM 2204 O O . THR A 1 291 ? 21.594 -17.219 2.635 1 65.88 291 THR A O 1
ATOM 2207 N N . HIS A 1 292 ? 19.969 -16.031 3.713 1 65.38 292 HIS A N 1
ATOM 2208 C CA . HIS A 1 292 ? 20.391 -16.547 5.008 1 65.38 292 HIS A CA 1
ATOM 2209 C C . HIS A 1 292 ? 19.453 -17.656 5.492 1 65.38 292 HIS A C 1
ATOM 2211 O O . HIS A 1 292 ? 19.672 -18.25 6.543 1 65.38 292 HIS A O 1
ATOM 2217 N N . SER A 1 293 ? 19.094 -18.594 4.723 1 58.53 293 SER A N 1
ATOM 2218 C CA . SER A 1 293 ? 18.234 -19.766 4.891 1 58.53 293 SER A CA 1
ATOM 2219 C C . SER A 1 293 ? 17.609 -19.812 6.285 1 58.53 293 SER A C 1
ATOM 2221 O O . SER A 1 293 ? 18.016 -20.609 7.125 1 58.53 293 SER A O 1
ATOM 2223 N N . VAL A 1 294 ? 16.828 -18.906 6.695 1 61.59 294 VAL A N 1
ATOM 2224 C CA . VAL A 1 294 ? 16.328 -19.016 8.062 1 61.59 294 VAL A CA 1
ATOM 2225 C C . VAL A 1 294 ? 14.875 -19.484 8.047 1 61.59 294 VAL A C 1
ATOM 2227 O O . VAL A 1 294 ? 14.008 -18.828 7.469 1 61.59 294 VAL A O 1
ATOM 2230 N N . PRO A 1 295 ? 14.633 -20.781 8.383 1 70 295 PRO A N 1
ATOM 2231 C CA . PRO A 1 295 ? 13.227 -21.188 8.5 1 70 295 PRO A CA 1
ATOM 2232 C C . PRO A 1 295 ? 12.438 -20.312 9.477 1 70 295 PRO A C 1
ATOM 2234 O O . PRO A 1 295 ? 12.984 -19.875 10.484 1 70 295 PRO A O 1
ATOM 2237 N N . LEU A 1 296 ? 11.195 -20 9.109 1 77.5 296 LEU A N 1
ATOM 2238 C CA . LEU A 1 296 ? 10.359 -19.219 10.008 1 77.5 296 LEU A CA 1
ATOM 2239 C C . LEU A 1 296 ? 9.922 -20.047 11.211 1 77.5 296 LEU A C 1
ATOM 2241 O O . LEU A 1 296 ? 9.383 -21.141 11.055 1 77.5 296 LEU A O 1
ATOM 2245 N N . ARG A 1 297 ? 10.109 -19.594 12.297 1 77.38 297 ARG A N 1
ATOM 2246 C CA . ARG A 1 297 ? 9.789 -20.297 13.539 1 77.38 297 ARG A CA 1
ATOM 2247 C C . ARG A 1 297 ? 8.391 -19.938 14.031 1 77.38 297 ARG A C 1
ATOM 2249 O O . ARG A 1 297 ? 7.762 -20.719 14.75 1 77.38 297 ARG A O 1
ATOM 2256 N N . GLY A 1 298 ? 7.91 -18.766 13.734 1 87.38 298 GLY A N 1
ATOM 2257 C CA . GLY A 1 298 ? 6.609 -18.266 14.148 1 87.38 298 GLY A CA 1
ATOM 2258 C C . GLY A 1 298 ? 6.363 -16.828 13.719 1 87.38 298 GLY A C 1
ATOM 2259 O O . GLY A 1 298 ? 7.199 -16.234 13.031 1 87.38 298 GLY A O 1
ATOM 2260 N N . GLU A 1 299 ? 5.184 -16.328 14.164 1 92.5 299 GLU A N 1
ATOM 2261 C CA . GLU A 1 299 ? 4.789 -15.031 13.625 1 92.5 299 GLU A CA 1
ATOM 2262 C C . GLU A 1 299 ? 4.844 -13.953 14.703 1 92.5 299 GLU A C 1
ATOM 2264 O O . GLU A 1 299 ? 4.676 -12.766 14.406 1 92.5 299 GLU A O 1
ATOM 2269 N N . ARG A 1 300 ? 5.078 -14.352 15.953 1 94.81 300 ARG A N 1
ATOM 2270 C CA . ARG A 1 300 ? 5.086 -13.383 17.047 1 94.81 300 ARG A CA 1
ATOM 2271 C C . ARG A 1 300 ? 6.414 -12.641 17.109 1 94.81 300 ARG A C 1
ATOM 2273 O O . ARG A 1 300 ? 7.43 -13.203 17.516 1 94.81 300 ARG A O 1
ATOM 2280 N N . LEU A 1 301 ? 6.363 -11.25 16.797 1 97.19 301 LEU A N 1
ATOM 2281 C CA . LEU A 1 301 ? 7.574 -10.453 16.641 1 97.19 301 LEU A CA 1
ATOM 2282 C C . LEU A 1 301 ? 7.828 -9.602 17.875 1 97.19 301 LEU A C 1
ATOM 2284 O O . LEU A 1 301 ? 6.926 -8.914 18.375 1 97.19 301 LEU A O 1
ATOM 2288 N N . ALA A 1 302 ? 8.969 -9.695 18.469 1 98 302 ALA A N 1
ATOM 2289 C CA . ALA A 1 302 ? 9.445 -8.758 19.469 1 98 302 ALA A CA 1
ATOM 2290 C C . ALA A 1 302 ? 10.438 -7.766 18.875 1 98 302 ALA A C 1
ATOM 2292 O O . ALA A 1 302 ? 11.219 -8.117 17.984 1 98 302 ALA A O 1
ATOM 2293 N N . ILE A 1 303 ? 10.453 -6.508 19.344 1 98.06 303 ILE A N 1
ATOM 2294 C CA . ILE A 1 303 ? 11.297 -5.457 18.797 1 98.06 303 ILE A CA 1
ATOM 2295 C C . ILE A 1 303 ? 12.148 -4.836 19.891 1 98.06 303 ILE A C 1
ATOM 2297 O O . ILE A 1 303 ? 11.625 -4.438 20.938 1 98.06 303 ILE A O 1
ATOM 2301 N N . ILE A 1 304 ? 13.43 -4.828 19.719 1 98.12 304 ILE A N 1
ATOM 2302 C CA . ILE A 1 304 ? 14.367 -4.086 20.562 1 98.12 304 ILE A CA 1
ATOM 2303 C C . ILE A 1 304 ? 14.82 -2.818 19.844 1 98.12 304 ILE A C 1
ATOM 2305 O O . ILE A 1 304 ? 15.203 -2.867 18.672 1 98.12 304 ILE A O 1
ATOM 2309 N N . THR A 1 305 ? 14.781 -1.711 20.516 1 96.25 305 THR A N 1
ATOM 2310 C CA . THR A 1 305 ? 15.156 -0.478 19.828 1 96.25 305 THR A CA 1
ATOM 2311 C C . THR A 1 305 ? 15.758 0.52 20.812 1 96.25 305 THR A C 1
ATOM 2313 O O . THR A 1 305 ? 15.531 0.425 22.016 1 96.25 305 THR A O 1
ATOM 2316 N N . ASN A 1 306 ? 16.625 1.425 20.312 1 93.25 306 ASN A N 1
ATOM 2317 C CA . ASN A 1 306 ? 17.109 2.537 21.109 1 93.25 306 ASN A CA 1
ATOM 2318 C C . ASN A 1 306 ? 16.391 3.836 20.781 1 93.25 306 ASN A C 1
ATOM 2320 O O . ASN A 1 306 ? 16.828 4.918 21.188 1 93.25 306 ASN A O 1
ATOM 2324 N N . GLY A 1 307 ? 15.352 3.674 20.016 1 91.56 307 GLY A N 1
ATOM 2325 C CA . GLY A 1 307 ? 14.586 4.844 19.625 1 91.56 307 GLY A CA 1
ATOM 2326 C C . GLY A 1 307 ? 13.117 4.543 19.391 1 91.56 307 GLY A C 1
ATOM 2327 O O . GLY A 1 307 ? 12.773 3.672 18.594 1 91.56 307 GLY A O 1
ATOM 2328 N N . GLY A 1 308 ? 12.289 5.266 20 1 90.25 308 GLY A N 1
ATOM 2329 C CA . GLY A 1 308 ? 10.852 5.027 19.938 1 90.25 308 GLY A CA 1
ATOM 2330 C C . GLY A 1 308 ? 10.266 5.297 18.562 1 90.25 308 GLY A C 1
ATOM 2331 O O . GLY A 1 308 ? 9.391 4.562 18.109 1 90.25 308 GLY A O 1
ATOM 2332 N N . GLY A 1 309 ? 10.688 6.316 17.859 1 91.56 309 GLY A N 1
ATOM 2333 C CA . GLY A 1 309 ? 10.164 6.691 16.547 1 91.56 309 GLY A CA 1
ATOM 2334 C C . GLY A 1 309 ? 10.25 5.566 15.539 1 91.56 309 GLY A C 1
ATOM 2335 O O . GLY A 1 309 ? 9.227 5.125 15.008 1 91.56 309 GLY A O 1
ATOM 2336 N N . PRO A 1 310 ? 11.477 5.094 15.273 1 93.62 310 PRO A N 1
ATOM 2337 C CA . PRO A 1 310 ? 11.625 3.975 14.344 1 93.62 310 PRO A CA 1
ATOM 2338 C C . PRO A 1 310 ? 10.805 2.754 14.75 1 93.62 310 PRO A C 1
ATOM 2340 O O . PRO A 1 310 ? 10.266 2.053 13.891 1 93.62 310 PRO A O 1
ATOM 2343 N N . ALA A 1 311 ? 10.711 2.527 16.031 1 95.06 311 ALA A N 1
ATOM 2344 C CA . ALA A 1 311 ? 9.938 1.383 16.5 1 95.06 311 ALA A CA 1
ATOM 2345 C C . ALA A 1 311 ? 8.461 1.544 16.172 1 95.06 311 ALA A C 1
ATOM 2347 O O . ALA A 1 311 ? 7.785 0.57 15.82 1 95.06 311 ALA A O 1
ATOM 2348 N N . ILE A 1 312 ? 7.977 2.736 16.359 1 93.94 312 ILE A N 1
ATOM 2349 C CA . ILE A 1 312 ? 6.586 3.021 16.031 1 93.94 312 ILE A CA 1
ATOM 2350 C C . ILE A 1 312 ? 6.348 2.742 14.547 1 93.94 312 ILE A C 1
ATOM 2352 O O . ILE A 1 312 ? 5.34 2.135 14.172 1 93.94 312 ILE A O 1
ATOM 2356 N N . MET A 1 313 ? 7.25 3.129 13.742 1 93.75 313 MET A N 1
ATOM 2357 C CA . MET A 1 313 ? 7.137 2.906 12.305 1 93.75 313 MET A CA 1
ATOM 2358 C C . MET A 1 313 ? 7.16 1.415 11.977 1 93.75 313 MET A C 1
ATOM 2360 O O . MET A 1 313 ? 6.438 0.958 11.094 1 93.75 313 MET A O 1
ATOM 2364 N N . ALA A 1 314 ? 7.984 0.694 12.68 1 95.62 314 ALA A N 1
ATOM 2365 C CA . ALA A 1 314 ? 8.039 -0.755 12.5 1 95.62 314 ALA A CA 1
ATOM 2366 C C . ALA A 1 314 ? 6.707 -1.402 12.883 1 95.62 314 ALA A C 1
ATOM 2368 O O . ALA A 1 314 ? 6.215 -2.279 12.172 1 95.62 314 ALA A O 1
ATOM 2369 N N . VAL A 1 315 ? 6.148 -0.965 13.992 1 95.38 315 VAL A N 1
ATOM 2370 C CA . VAL A 1 315 ? 4.883 -1.507 14.477 1 95.38 315 VAL A CA 1
ATOM 2371 C C . VAL A 1 315 ? 3.771 -1.213 13.477 1 95.38 315 VAL A C 1
ATOM 2373 O O . VAL A 1 315 ? 2.957 -2.086 13.172 1 95.38 315 VAL A O 1
ATOM 2376 N N . ASP A 1 316 ? 3.736 -0.014 12.984 1 93.94 316 ASP A N 1
ATOM 2377 C CA . ASP A 1 316 ? 2.742 0.355 11.977 1 93.94 316 ASP A CA 1
ATOM 2378 C C . ASP A 1 316 ? 2.848 -0.538 10.742 1 93.94 316 ASP A C 1
ATOM 2380 O O . ASP A 1 316 ? 1.839 -1.051 10.258 1 93.94 316 ASP A O 1
ATOM 2384 N N . ALA A 1 317 ? 4.082 -0.678 10.234 1 93.19 317 ALA A N 1
ATOM 2385 C CA . ALA A 1 317 ? 4.301 -1.509 9.055 1 93.19 317 ALA A CA 1
ATOM 2386 C C . ALA A 1 317 ? 3.861 -2.949 9.305 1 93.19 317 ALA A C 1
ATOM 2388 O O . ALA A 1 317 ? 3.279 -3.59 8.43 1 93.19 317 ALA A O 1
ATOM 2389 N N . LEU A 1 318 ? 4.172 -3.48 10.508 1 94.81 318 LEU A N 1
ATOM 2390 C CA . LEU A 1 318 ? 3.85 -4.852 10.883 1 94.81 318 LEU A CA 1
ATOM 2391 C C . LEU A 1 318 ? 2.342 -5.082 10.859 1 94.81 318 LEU A C 1
ATOM 2393 O O . LEU A 1 318 ? 1.86 -6.035 10.25 1 94.81 318 LEU A O 1
ATOM 2397 N N . LEU A 1 319 ? 1.634 -4.172 11.453 1 92.38 319 LEU A N 1
ATOM 2398 C CA . LEU A 1 319 ? 0.196 -4.359 11.617 1 92.38 319 LEU A CA 1
ATOM 2399 C C . LEU A 1 319 ? -0.535 -4.098 10.297 1 92.38 319 LEU A C 1
ATOM 2401 O O . LEU A 1 319 ? -1.545 -4.742 10.008 1 92.38 319 LEU A O 1
ATOM 2405 N N . GLU A 1 320 ? -0.064 -3.176 9.594 1 88.31 320 GLU A N 1
ATOM 2406 C CA . GLU A 1 320 ? -0.662 -2.904 8.289 1 88.31 320 GLU A CA 1
ATOM 2407 C C . GLU A 1 320 ? -0.568 -4.121 7.379 1 88.31 320 GLU A C 1
ATOM 2409 O O . GLU A 1 320 ? -1.422 -4.32 6.512 1 88.31 320 GLU A O 1
ATOM 2414 N N . ARG A 1 321 ? 0.454 -4.922 7.57 1 88.31 321 ARG A N 1
ATOM 2415 C CA . ARG A 1 321 ? 0.65 -6.105 6.742 1 88.31 321 ARG A CA 1
ATOM 2416 C C . ARG A 1 321 ? 0.049 -7.344 7.402 1 88.31 321 ARG A C 1
ATOM 2418 O O . ARG A 1 321 ? 0.268 -8.469 6.949 1 88.31 321 ARG A O 1
ATOM 2425 N N . GLY A 1 322 ? -0.667 -7.152 8.586 1 87.62 322 GLY A N 1
ATOM 2426 C CA . GLY A 1 322 ? -1.374 -8.234 9.25 1 87.62 322 GLY A CA 1
ATOM 2427 C C . GLY A 1 322 ? -0.484 -9.055 10.172 1 87.62 322 GLY A C 1
ATOM 2428 O O . GLY A 1 322 ? -0.79 -10.211 10.469 1 87.62 322 GLY A O 1
ATOM 2429 N N . GLY A 1 323 ? 0.629 -8.492 10.555 1 92.5 323 GLY A N 1
ATOM 2430 C CA . GLY A 1 323 ? 1.518 -9.18 11.477 1 92.5 323 GLY A CA 1
ATOM 2431 C C . GLY A 1 323 ? 1.071 -9.078 12.922 1 92.5 323 GLY A C 1
ATOM 2432 O O . GLY A 1 323 ? 0.034 -8.484 13.219 1 92.5 323 GLY A O 1
ATOM 2433 N N . LYS A 1 324 ? 1.852 -9.727 13.812 1 94 324 LYS A N 1
ATOM 2434 C CA . LYS A 1 324 ? 1.504 -9.797 15.227 1 94 324 LYS A CA 1
ATOM 2435 C C . LYS A 1 324 ? 2.701 -9.445 16.109 1 94 324 LYS A C 1
ATOM 2437 O O . LYS A 1 324 ? 3.816 -9.906 15.859 1 94 324 LYS A O 1
ATOM 2442 N N . LEU A 1 325 ? 2.377 -8.625 17.094 1 95.38 325 LEU A N 1
ATOM 2443 C CA . LEU A 1 325 ? 3.375 -8.352 18.125 1 95.38 325 LEU A CA 1
ATOM 2444 C C . LEU A 1 325 ? 3.326 -9.414 19.219 1 95.38 325 LEU A C 1
ATOM 2446 O O . LEU A 1 325 ? 2.244 -9.852 19.625 1 95.38 325 LEU A O 1
ATOM 2450 N N . ALA A 1 326 ? 4.508 -9.852 19.672 1 96.06 326 ALA A N 1
ATOM 2451 C CA . ALA A 1 326 ? 4.555 -10.812 20.766 1 96.06 326 ALA A CA 1
ATOM 2452 C C . ALA A 1 326 ? 4.047 -10.18 22.062 1 96.06 326 ALA A C 1
ATOM 2454 O O . ALA A 1 326 ? 4.266 -8.992 22.312 1 96.06 326 ALA A O 1
ATOM 2455 N N . GLN A 1 327 ? 3.354 -10.977 22.844 1 93.94 327 GLN A N 1
ATOM 2456 C CA . GLN A 1 327 ? 2.984 -10.586 24.203 1 93.94 327 GLN A CA 1
ATOM 2457 C C . GLN A 1 327 ? 4.004 -11.094 25.219 1 93.94 327 GLN A C 1
ATOM 2459 O O . GLN A 1 327 ? 4.137 -12.305 25.406 1 93.94 327 GLN A O 1
ATOM 2464 N N . LEU A 1 328 ? 4.672 -10.148 25.781 1 94.56 328 LEU A N 1
ATOM 2465 C CA . LEU A 1 328 ? 5.719 -10.531 26.719 1 94.56 328 LEU A CA 1
ATOM 2466 C C . LEU A 1 328 ? 5.121 -11.102 28.016 1 94.56 328 LEU A C 1
ATOM 2468 O O . LEU A 1 328 ? 4.129 -10.578 28.516 1 94.56 328 LEU A O 1
ATOM 2472 N N . GLU A 1 329 ? 5.73 -12.164 28.484 1 95.44 329 GLU A N 1
ATOM 2473 C CA . GLU A 1 329 ? 5.312 -12.773 29.734 1 95.44 329 GLU A CA 1
ATOM 2474 C C . GLU A 1 329 ? 5.699 -11.906 30.922 1 95.44 329 GLU A C 1
ATOM 2476 O O . GLU A 1 329 ? 6.645 -11.125 30.844 1 95.44 329 GLU A O 1
ATOM 2481 N N . ASP A 1 330 ? 5.047 -12.109 32.062 1 94.56 330 ASP A N 1
ATOM 2482 C CA . ASP A 1 330 ? 5.316 -11.352 33.281 1 94.56 330 ASP A CA 1
ATOM 2483 C C . ASP A 1 330 ? 6.754 -11.57 33.75 1 94.56 330 ASP A C 1
ATOM 2485 O O . ASP A 1 330 ? 7.402 -10.641 34.25 1 94.56 330 ASP A O 1
ATOM 2489 N N . GLU A 1 331 ? 7.188 -12.781 33.594 1 95.44 331 GLU A N 1
ATOM 2490 C CA . GLU A 1 331 ? 8.547 -13.102 34 1 95.44 331 GLU A CA 1
ATOM 2491 C C . GLU A 1 331 ? 9.578 -12.305 33.219 1 95.44 331 GLU A C 1
ATOM 2493 O O . GLU A 1 331 ? 10.586 -11.859 33.75 1 95.44 331 GLU A O 1
ATOM 2498 N N . ILE A 1 332 ? 9.328 -12.156 31.953 1 95.81 332 ILE A N 1
ATOM 2499 C CA . ILE A 1 332 ? 10.227 -11.422 31.078 1 95.81 332 ILE A CA 1
ATOM 2500 C C . ILE A 1 332 ? 10.219 -9.938 31.453 1 95.81 332 ILE A C 1
ATOM 2502 O O . ILE A 1 332 ? 11.266 -9.297 31.484 1 95.81 332 ILE A O 1
ATOM 2506 N N . TYR A 1 333 ? 9.078 -9.367 31.812 1 94.19 333 TYR A N 1
ATOM 2507 C CA . TYR A 1 333 ? 8.969 -7.98 32.25 1 94.19 333 TYR A CA 1
ATOM 2508 C C . TYR A 1 333 ? 9.789 -7.73 33.5 1 94.19 333 TYR A C 1
ATOM 2510 O O . TYR A 1 333 ? 10.477 -6.715 33.625 1 94.19 333 TYR A O 1
ATOM 2518 N N . GLU A 1 334 ? 9.688 -8.656 34.344 1 95.31 334 GLU A N 1
ATOM 2519 C CA . GLU A 1 334 ? 10.414 -8.516 35.625 1 95.31 334 GLU A CA 1
ATOM 2520 C C . GLU A 1 334 ? 11.922 -8.508 35.375 1 95.31 334 GLU A C 1
ATOM 2522 O O . GLU A 1 334 ? 12.641 -7.699 36 1 95.31 334 GLU A O 1
ATOM 2527 N N . LYS A 1 335 ? 12.352 -9.398 34.562 1 96.94 335 LYS A N 1
ATOM 2528 C CA . LYS A 1 335 ? 13.781 -9.438 34.25 1 96.94 335 LYS A CA 1
ATOM 2529 C C . LYS A 1 335 ? 14.227 -8.156 33.562 1 96.94 335 LYS A C 1
ATOM 2531 O O . LYS A 1 335 ? 15.32 -7.648 33.844 1 96.94 335 LYS A O 1
ATOM 2536 N N . LEU A 1 336 ? 13.406 -7.645 32.656 1 97 336 LEU A N 1
ATOM 2537 C CA . LEU A 1 336 ? 13.711 -6.398 31.953 1 97 336 LEU A CA 1
ATOM 2538 C C . LEU A 1 336 ? 13.727 -5.223 32.906 1 97 336 LEU A C 1
ATOM 2540 O O . LEU A 1 336 ? 14.578 -4.34 32.812 1 97 336 LEU A O 1
ATOM 2544 N N . ASN A 1 337 ? 12.812 -5.191 33.875 1 95.06 337 ASN A N 1
ATOM 2545 C CA . ASN A 1 337 ? 12.758 -4.141 34.875 1 95.06 337 ASN A CA 1
ATOM 2546 C C . ASN A 1 337 ? 14.039 -4.09 35.719 1 95.06 337 ASN A C 1
ATOM 2548 O O . ASN A 1 337 ? 14.461 -3.014 36.156 1 95.06 337 ASN A O 1
ATOM 2552 N N . GLN A 1 338 ? 14.609 -5.188 35.875 1 94.69 338 GLN A N 1
ATOM 2553 C CA . GLN A 1 338 ? 15.82 -5.281 36.688 1 94.69 338 GLN A CA 1
ATOM 2554 C C . GLN A 1 338 ? 17.047 -4.863 35.875 1 94.69 338 GLN A C 1
ATOM 2556 O O . GLN A 1 338 ? 18 -4.305 36.438 1 94.69 338 GLN A O 1
ATOM 2561 N N . SER A 1 339 ? 16.984 -5.109 34.656 1 95.19 339 SER A N 1
ATOM 2562 C CA . SER A 1 339 ? 18.172 -4.93 33.812 1 95.19 339 SER A CA 1
ATOM 2563 C C . SER A 1 339 ? 18.188 -3.555 33.156 1 95.19 339 SER A C 1
ATOM 2565 O O . SER A 1 339 ? 19.25 -3.043 32.812 1 95.19 339 SER A O 1
ATOM 2567 N N . LEU A 1 340 ? 17.047 -2.949 32.938 1 94.12 340 LEU A N 1
ATOM 2568 C CA . LEU A 1 340 ? 16.953 -1.723 32.156 1 94.12 340 LEU A CA 1
ATOM 2569 C C . LEU A 1 340 ? 16.609 -0.535 33.031 1 94.12 340 LEU A C 1
ATOM 2571 O O . LEU A 1 340 ? 16.109 -0.714 34.156 1 94.12 340 LEU A O 1
ATOM 2575 N N . PRO A 1 341 ? 16.922 0.644 32.531 1 88.12 341 PRO A N 1
ATOM 2576 C CA . PRO A 1 341 ? 16.531 1.826 33.312 1 88.12 341 PRO A CA 1
ATOM 2577 C C . PRO A 1 341 ? 15.023 1.97 33.438 1 88.12 341 PRO A C 1
ATOM 2579 O O . PRO A 1 341 ? 14.273 1.418 32.625 1 88.12 341 PRO A O 1
ATOM 2582 N N . GLN A 1 342 ? 14.57 2.684 34.344 1 83.94 342 GLN A N 1
ATOM 2583 C CA . GLN A 1 342 ? 13.148 2.846 34.625 1 83.94 342 GLN A CA 1
ATOM 2584 C C . GLN A 1 342 ? 12.438 3.533 33.469 1 83.94 342 GLN A C 1
ATOM 2586 O O . GLN A 1 342 ? 11.227 3.375 33.312 1 83.94 342 GLN A O 1
ATOM 2591 N N . SER A 1 343 ? 13.164 4.184 32.656 1 82.62 343 SER A N 1
ATOM 2592 C CA . SER A 1 343 ? 12.57 4.984 31.578 1 82.62 343 SER A CA 1
ATOM 2593 C C . SER A 1 343 ? 12.305 4.141 30.344 1 82.62 343 SER A C 1
ATOM 2595 O O . SER A 1 343 ? 11.773 4.641 29.344 1 82.62 343 SER A O 1
ATOM 2597 N N . TRP A 1 344 ? 12.602 2.844 30.453 1 89.44 344 TRP A N 1
ATOM 2598 C CA . TRP A 1 344 ? 12.336 2.041 29.266 1 89.44 344 TRP A CA 1
ATOM 2599 C C . TRP A 1 344 ? 10.836 1.95 28.984 1 89.44 344 TRP A C 1
ATOM 2601 O O . TRP A 1 344 ? 10.023 2.365 29.812 1 89.44 344 TRP A O 1
ATOM 2611 N N . SER A 1 345 ? 10.32 1.526 27.922 1 87.69 345 SER A N 1
ATOM 2612 C CA . SER A 1 345 ? 8.961 1.648 27.438 1 87.69 345 SER A CA 1
ATOM 2613 C C . SER A 1 345 ? 8.008 0.74 28.203 1 87.69 345 SER A C 1
ATOM 2615 O O . SER A 1 345 ? 6.789 0.922 28.156 1 87.69 345 SER A O 1
ATOM 2617 N N . HIS A 1 346 ? 8.414 -0.376 28.859 1 89.81 346 HIS A N 1
ATOM 2618 C CA . HIS A 1 346 ? 7.598 -1.345 29.594 1 89.81 346 HIS A CA 1
ATOM 2619 C C . HIS A 1 346 ? 6.531 -1.949 28.672 1 89.81 346 HIS A C 1
ATOM 2621 O O . HIS A 1 346 ? 5.363 -2.043 29.062 1 89.81 346 HIS A O 1
ATOM 2627 N N . SER A 1 347 ? 6.926 -2.201 27.484 1 91.88 347 SER A N 1
ATOM 2628 C CA . SER A 1 347 ? 6.059 -2.805 26.469 1 91.88 347 SER A CA 1
ATOM 2629 C C . SER A 1 347 ? 6.867 -3.326 25.297 1 91.88 347 SER A C 1
ATOM 2631 O O . SER A 1 347 ? 8.086 -3.141 25.234 1 91.88 347 SER A O 1
ATOM 2633 N N . ASN A 1 348 ? 6.195 -4.035 24.438 1 94.06 348 ASN A N 1
ATOM 2634 C CA . ASN A 1 348 ? 6.691 -4.332 23.094 1 94.06 348 ASN A CA 1
ATOM 2635 C C . ASN A 1 348 ? 6.172 -3.324 22.078 1 94.06 348 ASN A C 1
ATOM 2637 O O . ASN A 1 348 ? 4.965 -3.225 21.859 1 94.06 348 ASN A O 1
ATOM 2641 N N . PRO A 1 349 ? 7.113 -2.607 21.547 1 95.25 349 PRO A N 1
ATOM 2642 C CA . PRO A 1 349 ? 8.57 -2.666 21.422 1 95.25 349 PRO A CA 1
ATOM 2643 C C . PRO A 1 349 ? 9.297 -2.32 22.719 1 95.25 349 PRO A C 1
ATOM 2645 O O . PRO A 1 349 ? 8.844 -1.447 23.469 1 95.25 349 PRO A O 1
ATOM 2648 N N . VAL A 1 350 ? 10.383 -3.004 22.906 1 96.81 350 VAL A N 1
ATOM 2649 C CA . VAL A 1 350 ? 11.25 -2.732 24.047 1 96.81 350 VAL A CA 1
ATOM 2650 C C . VAL A 1 350 ? 12.219 -1.606 23.703 1 96.81 350 VAL A C 1
ATOM 2652 O O . VAL A 1 350 ? 13.32 -1.858 23.203 1 96.81 350 VAL A O 1
ATOM 2655 N N . ASP A 1 351 ? 11.812 -0.441 24.016 1 94.31 351 ASP A N 1
ATOM 2656 C CA . ASP A 1 351 ? 12.68 0.718 23.844 1 94.31 351 ASP A CA 1
ATOM 2657 C C . ASP A 1 351 ? 13.664 0.844 25 1 94.31 351 ASP A C 1
ATOM 2659 O O . ASP A 1 351 ? 13.281 1.213 26.125 1 94.31 351 ASP A O 1
ATOM 2663 N N . ILE A 1 352 ? 14.891 0.619 24.75 1 94 352 ILE A N 1
ATOM 2664 C CA . ILE A 1 352 ? 15.898 0.551 25.812 1 94 352 ILE A CA 1
ATOM 2665 C C . ILE A 1 352 ? 16.547 1.92 25.984 1 94 352 ILE A C 1
ATOM 2667 O O . ILE A 1 352 ? 17.641 2.025 26.547 1 94 352 ILE A O 1
ATOM 2671 N N . VAL A 1 353 ? 15.984 2.875 25.375 1 87.06 353 VAL A N 1
ATOM 2672 C CA . VAL A 1 353 ? 16.312 4.281 25.594 1 87.06 353 VAL A CA 1
ATOM 2673 C C . VAL A 1 353 ? 17.516 4.668 24.734 1 87.06 353 VAL A C 1
ATOM 2675 O O . VAL A 1 353 ? 18.375 3.832 24.453 1 87.06 353 VAL A O 1
ATOM 2678 N N . GLY A 1 354 ? 17.672 5.871 24.406 1 85.5 354 GLY A N 1
ATOM 2679 C CA . GLY A 1 354 ? 18.609 6.383 23.422 1 85.5 354 GLY A CA 1
ATOM 2680 C C . GLY A 1 354 ? 20.062 6.289 23.859 1 85.5 354 GLY A C 1
ATOM 2681 O O . GLY A 1 354 ? 20.969 6.27 23.031 1 85.5 354 GLY A O 1
ATOM 2682 N N . ASP A 1 355 ? 20.297 6.199 25.156 1 81.81 355 ASP A N 1
ATOM 2683 C CA . ASP A 1 355 ? 21.672 6.145 25.672 1 81.81 355 ASP A CA 1
ATOM 2684 C C . ASP A 1 355 ? 22.109 4.703 25.906 1 81.81 355 ASP A C 1
ATOM 2686 O O . ASP A 1 355 ? 23.047 4.449 26.656 1 81.81 355 ASP A O 1
ATOM 2690 N N . ALA A 1 356 ? 21.422 3.795 25.281 1 88.81 356 ALA A N 1
ATOM 2691 C CA . ALA A 1 356 ? 21.75 2.383 25.469 1 88.81 356 ALA A CA 1
ATOM 2692 C C . ALA A 1 356 ? 23.109 2.047 24.844 1 88.81 356 ALA A C 1
ATOM 2694 O O . ALA A 1 356 ? 23.359 2.389 23.688 1 88.81 356 ALA A O 1
ATOM 2695 N N . ASP A 1 357 ? 23.953 1.394 25.641 1 90.44 357 ASP A N 1
ATOM 2696 C CA . ASP A 1 357 ? 25.219 0.881 25.125 1 90.44 357 ASP A CA 1
ATOM 2697 C C . ASP A 1 357 ? 25.078 -0.565 24.656 1 90.44 357 ASP A C 1
ATOM 2699 O O . ASP A 1 357 ? 23.984 -1.124 24.672 1 90.44 357 ASP A O 1
ATOM 2703 N N . HIS A 1 358 ? 26.25 -1.162 24.141 1 94 358 HIS A N 1
ATOM 2704 C CA . HIS A 1 358 ? 26.188 -2.506 23.578 1 94 358 HIS A CA 1
ATOM 2705 C C . HIS A 1 358 ? 25.844 -3.535 24.656 1 94 358 HIS A C 1
ATOM 2707 O O . HIS A 1 358 ? 25.203 -4.547 24.359 1 94 358 HIS A O 1
ATOM 2713 N N . LEU A 1 359 ? 26.156 -3.254 25.906 1 94.44 359 LEU A N 1
ATOM 2714 C CA . LEU A 1 359 ? 25.875 -4.191 26.984 1 94.44 359 LEU A CA 1
ATOM 2715 C C . LEU A 1 359 ? 24.375 -4.273 27.234 1 94.44 359 LEU A C 1
ATOM 2717 O O . LEU A 1 359 ? 23.828 -5.355 27.484 1 94.44 359 LEU A O 1
ATOM 2721 N N . ARG A 1 360 ? 23.75 -3.176 27.219 1 95.12 360 ARG A N 1
ATOM 2722 C CA . ARG A 1 360 ? 22.312 -3.137 27.422 1 95.12 360 ARG A CA 1
ATOM 2723 C C . ARG A 1 360 ? 21.578 -3.883 26.312 1 95.12 360 ARG A C 1
ATOM 2725 O O . ARG A 1 360 ? 20.578 -4.566 26.562 1 95.12 360 ARG A O 1
ATOM 2732 N N . TYR A 1 361 ? 22.031 -3.756 25.078 1 96.56 361 TYR A N 1
ATOM 2733 C CA . TYR A 1 361 ? 21.484 -4.508 23.953 1 96.56 361 TYR A CA 1
ATOM 2734 C C . TYR A 1 361 ? 21.578 -6.008 24.188 1 96.56 361 TYR A C 1
ATOM 2736 O O . TYR A 1 361 ? 20.609 -6.742 24.016 1 96.56 361 TYR A O 1
ATOM 2744 N N . VAL A 1 362 ? 22.797 -6.395 24.578 1 97.31 362 VAL A N 1
ATOM 2745 C CA . VAL A 1 362 ? 23.078 -7.816 24.75 1 97.31 362 VAL A CA 1
ATOM 2746 C C . VAL A 1 362 ? 22.234 -8.359 25.906 1 97.31 362 VAL A C 1
ATOM 2748 O O . VAL A 1 362 ? 21.672 -9.445 25.812 1 97.31 362 VAL A O 1
ATOM 2751 N N . SER A 1 363 ? 22.156 -7.621 26.953 1 97.12 363 SER A N 1
ATOM 2752 C CA . SER A 1 363 ? 21.375 -8.047 28.109 1 97.12 363 SER A CA 1
ATOM 2753 C C . SER A 1 363 ? 19.906 -8.211 27.734 1 97.12 363 SER A C 1
ATOM 2755 O O . SER A 1 363 ? 19.266 -9.203 28.109 1 97.12 363 SER A O 1
ATOM 2757 N N . THR A 1 364 ? 19.359 -7.238 27.047 1 97.88 364 THR A N 1
ATOM 2758 C CA . THR A 1 364 ? 17.969 -7.285 26.609 1 97.88 364 THR A CA 1
ATOM 2759 C C . THR A 1 364 ? 17.734 -8.484 25.703 1 97.88 364 THR A C 1
ATOM 2761 O O . THR A 1 364 ? 16.734 -9.203 25.859 1 97.88 364 THR A O 1
ATOM 2764 N N . LEU A 1 365 ? 18.641 -8.703 24.734 1 98 365 LEU A N 1
ATOM 2765 C CA . LEU A 1 365 ? 18.516 -9.82 23.812 1 98 365 LEU A CA 1
ATOM 2766 C C . LEU A 1 365 ? 18.516 -11.156 24.562 1 98 365 LEU A C 1
ATOM 2768 O O . LEU A 1 365 ? 17.688 -12.016 24.281 1 98 365 LEU A O 1
ATOM 2772 N N . ASN A 1 366 ? 19.422 -11.266 25.516 1 97.44 366 ASN A N 1
ATOM 2773 C CA . ASN A 1 366 ? 19.516 -12.508 26.281 1 97.44 366 ASN A CA 1
ATOM 2774 C C . ASN A 1 366 ? 18.234 -12.797 27.047 1 97.44 366 ASN A C 1
ATOM 2776 O O . ASN A 1 366 ? 17.797 -13.945 27.141 1 97.44 366 ASN A O 1
ATOM 2780 N N . ILE A 1 367 ? 17.641 -11.805 27.578 1 97.81 367 ILE A N 1
ATOM 2781 C CA . ILE A 1 367 ? 16.406 -11.953 28.328 1 97.81 367 ILE A CA 1
ATOM 2782 C C . ILE A 1 367 ? 15.273 -12.391 27.406 1 97.81 367 ILE A C 1
ATOM 2784 O O . ILE A 1 367 ? 14.508 -13.305 27.734 1 97.81 367 ILE A O 1
ATOM 2788 N N . LEU A 1 368 ? 15.148 -11.75 26.234 1 97.69 368 LEU A N 1
ATOM 2789 C CA . LEU A 1 368 ? 14.078 -12.062 25.297 1 97.69 368 LEU A CA 1
ATOM 2790 C C . LEU A 1 368 ? 14.227 -13.477 24.734 1 97.69 368 LEU A C 1
ATOM 2792 O O . LEU A 1 368 ? 13.227 -14.141 24.438 1 97.69 368 LEU A O 1
ATOM 2796 N N . LEU A 1 369 ? 15.484 -13.961 24.625 1 96.81 369 LEU A N 1
ATOM 2797 C CA . LEU A 1 369 ? 15.75 -15.289 24.078 1 96.81 369 LEU A CA 1
ATOM 2798 C C . LEU A 1 369 ? 15.273 -16.375 25.031 1 96.81 369 LEU A C 1
ATOM 2800 O O . LEU A 1 369 ? 15.164 -17.547 24.656 1 96.81 369 LEU A O 1
ATOM 2804 N N . GLU A 1 370 ? 14.891 -15.992 26.188 1 95.38 370 GLU A N 1
ATOM 2805 C CA . GLU A 1 370 ? 14.375 -16.953 27.156 1 95.38 370 GLU A CA 1
ATOM 2806 C C . GLU A 1 370 ? 12.859 -17.078 27.047 1 95.38 370 GLU A C 1
ATOM 2808 O O . GLU A 1 370 ? 12.266 -18.016 27.609 1 95.38 370 GLU A O 1
ATOM 2813 N N . SER A 1 371 ? 12.266 -16.203 26.328 1 95.69 371 SER A N 1
ATOM 2814 C CA . SER A 1 371 ? 10.812 -16.172 26.203 1 95.69 371 SER A CA 1
ATOM 2815 C C . SER A 1 371 ? 10.297 -17.375 25.406 1 95.69 371 SER A C 1
ATOM 2817 O O . SER A 1 371 ? 10.984 -17.859 24.516 1 95.69 371 SER A O 1
ATOM 2819 N N . GLU A 1 372 ? 9.062 -17.797 25.734 1 93.38 372 GLU A N 1
ATOM 2820 C CA . GLU A 1 372 ? 8.375 -18.844 24.953 1 93.38 372 GLU A CA 1
ATOM 2821 C C . GLU A 1 372 ? 7.289 -18.234 24.078 1 93.38 372 GLU A C 1
ATOM 2823 O O . GLU A 1 372 ? 6.703 -18.922 23.234 1 93.38 372 GLU A O 1
ATOM 2828 N N . ASN A 1 373 ? 7.086 -16.953 24.219 1 94.81 373 ASN A N 1
ATOM 2829 C CA . ASN A 1 373 ? 6.008 -16.297 23.484 1 94.81 373 ASN A CA 1
ATOM 2830 C C . ASN A 1 373 ? 6.547 -15.469 22.328 1 94.81 373 ASN A C 1
ATOM 2832 O O . ASN A 1 373 ? 5.805 -14.711 21.703 1 94.81 373 ASN A O 1
ATOM 2836 N N . ILE A 1 374 ? 7.828 -15.562 22.094 1 96.19 374 ILE A N 1
ATOM 2837 C CA . ILE A 1 374 ? 8.461 -14.828 21 1 96.19 374 ILE A CA 1
ATOM 2838 C C . ILE A 1 374 ? 8.984 -15.812 19.953 1 96.19 374 ILE A C 1
ATOM 2840 O O . ILE A 1 374 ? 9.555 -16.859 20.297 1 96.19 374 ILE A O 1
ATOM 2844 N N . ASP A 1 375 ? 8.727 -15.508 18.703 1 95.19 375 ASP A N 1
ATOM 2845 C CA . ASP A 1 375 ? 9.219 -16.359 17.625 1 95.19 375 ASP A CA 1
ATOM 2846 C C . ASP A 1 375 ? 10.328 -15.68 16.828 1 95.19 375 ASP A C 1
ATOM 2848 O O . ASP A 1 375 ? 11.18 -16.344 16.234 1 95.19 375 ASP A O 1
ATOM 2852 N N . ALA A 1 376 ? 10.234 -14.391 16.766 1 95.69 376 ALA A N 1
ATOM 2853 C CA . ALA A 1 376 ? 11.211 -13.594 16.016 1 95.69 376 ALA A CA 1
ATOM 2854 C C . ALA A 1 376 ? 11.57 -12.32 16.781 1 95.69 376 ALA A C 1
ATOM 2856 O O . ALA A 1 376 ? 10.742 -11.766 17.5 1 95.69 376 ALA A O 1
ATOM 2857 N N . ILE A 1 377 ? 12.812 -11.867 16.625 1 97.5 377 ILE A N 1
ATOM 2858 C CA . ILE A 1 377 ? 13.289 -10.664 17.297 1 97.5 377 ILE A CA 1
ATOM 2859 C C . ILE A 1 377 ? 13.906 -9.711 16.281 1 97.5 377 ILE A C 1
ATOM 2861 O O . ILE A 1 377 ? 14.805 -10.094 15.523 1 97.5 377 ILE A O 1
ATOM 2865 N N . LEU A 1 378 ? 13.359 -8.516 16.156 1 97.56 378 LEU A N 1
ATOM 2866 C CA . LEU A 1 378 ? 13.938 -7.445 15.359 1 97.56 378 LEU A CA 1
ATOM 2867 C C . LEU A 1 378 ? 14.742 -6.488 16.234 1 97.56 378 LEU A C 1
ATOM 2869 O O . LEU A 1 378 ? 14.195 -5.852 17.125 1 97.56 378 LEU A O 1
ATOM 2873 N N . ILE A 1 379 ? 16.016 -6.426 16.031 1 98.25 379 ILE A N 1
ATOM 2874 C CA . ILE A 1 379 ? 16.891 -5.531 16.781 1 98.25 379 ILE A CA 1
ATOM 2875 C C . ILE A 1 379 ? 17.156 -4.277 15.945 1 98.25 379 ILE A C 1
ATOM 2877 O O . ILE A 1 379 ? 17.75 -4.359 14.867 1 98.25 379 ILE A O 1
ATOM 2881 N N . MET A 1 380 ? 16.766 -3.174 16.484 1 97.38 380 MET A N 1
ATOM 2882 C CA . MET A 1 380 ? 16.891 -1.917 15.758 1 97.38 380 MET A CA 1
ATOM 2883 C C . MET A 1 380 ? 17.891 -0.989 16.438 1 97.38 380 MET A C 1
ATOM 2885 O O . MET A 1 380 ? 17.938 -0.904 17.656 1 97.38 380 MET A O 1
ATOM 2889 N N . HIS A 1 381 ? 18.672 -0.335 15.625 1 96.44 381 HIS A N 1
ATOM 2890 C CA . HIS A 1 381 ? 19.672 0.594 16.109 1 96.44 381 HIS A CA 1
ATOM 2891 C C . HIS A 1 381 ? 19.703 1.874 15.289 1 96.44 381 HIS A C 1
ATOM 2893 O O . HIS A 1 381 ? 19.797 1.822 14.062 1 96.44 381 HIS A O 1
ATOM 2899 N N . SER A 1 382 ? 19.5 2.977 15.898 1 93.12 382 SER A N 1
ATOM 2900 C CA . SER A 1 382 ? 19.719 4.297 15.312 1 93.12 382 SER A CA 1
ATOM 2901 C C . SER A 1 382 ? 21.062 4.879 15.742 1 93.12 382 SER A C 1
ATOM 2903 O O . SER A 1 382 ? 21.531 4.617 16.844 1 93.12 382 SER A O 1
ATOM 2905 N N . PRO A 1 383 ? 21.656 5.699 14.867 1 89.81 383 PRO A N 1
ATOM 2906 C CA . PRO A 1 383 ? 22.969 6.258 15.227 1 89.81 383 PRO A CA 1
ATOM 2907 C C . PRO A 1 383 ? 22.953 6.957 16.578 1 89.81 383 PRO A C 1
ATOM 2909 O O . PRO A 1 383 ? 22.031 7.707 16.891 1 89.81 383 PRO A O 1
ATOM 2912 N N . SER A 1 384 ? 23.953 6.645 17.359 1 86 384 SER A N 1
ATOM 2913 C CA . SER A 1 384 ? 24.062 7.156 18.734 1 86 384 SER A CA 1
ATOM 2914 C C . SER A 1 384 ? 25.516 7.516 19.062 1 86 384 SER A C 1
ATOM 2916 O O . SER A 1 384 ? 26.453 6.875 18.594 1 86 384 SER A O 1
ATOM 2918 N N . ALA A 1 385 ? 25.641 8.531 19.828 1 80.81 385 ALA A N 1
ATOM 2919 C CA . ALA A 1 385 ? 26.984 8.953 20.25 1 80.81 385 ALA A CA 1
ATOM 2920 C C . ALA A 1 385 ? 27.547 8.016 21.312 1 80.81 385 ALA A C 1
ATOM 2922 O O . ALA A 1 385 ? 28.766 7.93 21.484 1 80.81 385 ALA A O 1
ATOM 2923 N N . ILE A 1 386 ? 26.734 7.344 21.953 1 78.19 386 ILE A N 1
ATOM 2924 C CA . ILE A 1 386 ? 27.141 6.516 23.078 1 78.19 386 ILE A CA 1
ATOM 2925 C C . ILE A 1 386 ? 27.422 5.094 22.609 1 78.19 386 ILE A C 1
ATOM 2927 O O . ILE A 1 386 ? 28.375 4.457 23.078 1 78.19 386 ILE A O 1
ATOM 2931 N N . ALA A 1 387 ? 26.578 4.652 21.766 1 77.62 387 ALA A N 1
ATOM 2932 C CA . ALA A 1 387 ? 26.703 3.283 21.281 1 77.62 387 ALA A CA 1
ATOM 2933 C C . ALA A 1 387 ? 27.188 3.262 19.828 1 77.62 387 ALA A C 1
ATOM 2935 O O . ALA A 1 387 ? 26.391 3.447 18.906 1 77.62 387 ALA A O 1
ATOM 2936 N N . HIS A 1 388 ? 28.5 2.867 19.766 1 85.19 388 HIS A N 1
ATOM 2937 C CA . HIS A 1 388 ? 29.031 2.801 18.422 1 85.19 388 HIS A CA 1
ATOM 2938 C C . HIS A 1 388 ? 28.359 1.69 17.609 1 85.19 388 HIS A C 1
ATOM 2940 O O . HIS A 1 388 ? 28.25 0.558 18.094 1 85.19 388 HIS A O 1
ATOM 2946 N N . SER A 1 389 ? 28 1.987 16.484 1 91.31 389 SER A N 1
ATOM 2947 C CA . SER A 1 389 ? 27.219 1.117 15.617 1 91.31 389 SER A CA 1
ATOM 2948 C C . SER A 1 389 ? 27.922 -0.211 15.383 1 91.31 389 SER A C 1
ATOM 2950 O O . SER A 1 389 ? 27.328 -1.277 15.539 1 91.31 389 SER A O 1
ATOM 2952 N N . GLU A 1 390 ? 29.203 -0.14 15.055 1 93.62 390 GLU A N 1
ATOM 2953 C CA . GLU A 1 390 ? 29.969 -1.337 14.719 1 93.62 390 GLU A CA 1
ATOM 2954 C C . GLU A 1 390 ? 30.219 -2.197 15.961 1 93.62 390 GLU A C 1
ATOM 2956 O O . GLU A 1 390 ? 30.109 -3.424 15.898 1 93.62 390 GLU A O 1
ATOM 2961 N N . GLN A 1 391 ? 30.516 -1.54 17.016 1 93.81 391 GLN A N 1
ATOM 2962 C CA . GLN A 1 391 ? 30.781 -2.252 18.266 1 93.81 391 GLN A CA 1
ATOM 2963 C C . GLN A 1 391 ? 29.531 -2.975 18.75 1 93.81 391 GLN A C 1
ATOM 2965 O O . GLN A 1 391 ? 29.609 -4.105 19.234 1 93.81 391 GLN A O 1
ATOM 2970 N N . THR A 1 392 ? 28.469 -2.312 18.703 1 95.62 392 THR A N 1
ATOM 2971 C CA . THR A 1 392 ? 27.203 -2.902 19.125 1 95.62 392 THR A CA 1
ATOM 2972 C C . THR A 1 392 ? 26.859 -4.105 18.25 1 95.62 392 THR A C 1
ATOM 2974 O O . THR A 1 392 ? 26.406 -5.133 18.766 1 95.62 392 THR A O 1
ATOM 2977 N N . ALA A 1 393 ? 27.047 -3.98 16.922 1 96.69 393 ALA A N 1
ATOM 2978 C CA . ALA A 1 393 ? 26.781 -5.078 16 1 96.69 393 ALA A CA 1
ATOM 2979 C C . ALA A 1 393 ? 27.656 -6.293 16.328 1 96.69 393 ALA A C 1
ATOM 2981 O O . ALA A 1 393 ? 27.156 -7.426 16.344 1 96.69 393 ALA A O 1
ATOM 2982 N N . GLN A 1 394 ? 28.922 -6.059 16.609 1 96.5 394 GLN A N 1
ATOM 2983 C CA . GLN A 1 394 ? 29.844 -7.145 16.938 1 96.5 394 GLN A CA 1
ATOM 2984 C C . GLN A 1 394 ? 29.406 -7.859 18.219 1 96.5 394 GLN A C 1
ATOM 2986 O O . GLN A 1 394 ? 29.438 -9.086 18.281 1 96.5 394 GLN A O 1
ATOM 2991 N N . ALA A 1 395 ? 29.047 -7.047 19.156 1 97.12 395 ALA A N 1
ATOM 2992 C CA . ALA A 1 395 ? 28.609 -7.613 20.438 1 97.12 395 ALA A CA 1
ATOM 2993 C C . ALA A 1 395 ? 27.359 -8.477 20.25 1 97.12 395 ALA A C 1
ATOM 2995 O O . ALA A 1 395 ? 27.234 -9.531 20.891 1 97.12 395 ALA A O 1
ATOM 2996 N N . LEU A 1 396 ? 26.484 -8.07 19.484 1 97.44 396 LEU A N 1
ATOM 2997 C CA . LEU A 1 396 ? 25.234 -8.797 19.25 1 97.44 396 LEU A CA 1
ATOM 2998 C C . LEU A 1 396 ? 25.484 -10.078 18.469 1 97.44 396 LEU A C 1
ATOM 3000 O O . LEU A 1 396 ? 24.875 -11.109 18.734 1 97.44 396 LEU A O 1
ATOM 3004 N N . VAL A 1 397 ? 26.375 -9.992 17.422 1 96.94 397 VAL A N 1
ATOM 3005 C CA . VAL A 1 397 ? 26.734 -11.18 16.656 1 96.94 397 VAL A CA 1
ATOM 3006 C C . VAL A 1 397 ? 27.297 -12.25 17.594 1 96.94 397 VAL A C 1
ATOM 3008 O O . VAL A 1 397 ? 26.906 -13.422 17.5 1 96.94 397 VAL A O 1
ATOM 3011 N N . GLU A 1 398 ? 28.125 -11.82 18.5 1 97 398 GLU A N 1
ATOM 3012 C CA . GLU A 1 398 ? 28.719 -12.734 19.453 1 97 398 GLU A CA 1
ATOM 3013 C C . GLU A 1 398 ? 27.656 -13.312 20.406 1 97 398 GLU A C 1
ATOM 3015 O O . GLU A 1 398 ? 27.688 -14.508 20.719 1 97 398 GLU A O 1
ATOM 3020 N N . ALA A 1 399 ? 26.812 -12.477 20.844 1 97.25 399 ALA A N 1
ATOM 3021 C CA . ALA A 1 399 ? 25.75 -12.906 21.734 1 97.25 399 ALA A CA 1
ATOM 3022 C C . ALA A 1 399 ? 24.859 -13.961 21.078 1 97.25 399 ALA A C 1
ATOM 3024 O O . ALA A 1 399 ? 24.484 -14.953 21.719 1 97.25 399 ALA A O 1
ATOM 3025 N N . VAL A 1 400 ? 24.484 -13.781 19.859 1 96 400 VAL A N 1
ATOM 3026 C CA . VAL A 1 400 ? 23.609 -14.68 19.109 1 96 400 VAL A CA 1
ATOM 3027 C C . VAL A 1 400 ? 24.312 -16.016 18.906 1 96 400 VAL A C 1
ATOM 3029 O O . VAL A 1 400 ? 23.688 -17.078 19.016 1 96 400 VAL A O 1
ATOM 3032 N N . GLN A 1 401 ? 25.578 -15.992 18.594 1 94.12 401 GLN A N 1
ATOM 3033 C CA . GLN A 1 401 ? 26.344 -17.203 18.344 1 94.12 401 GLN A CA 1
ATOM 3034 C C . GLN A 1 401 ? 26.547 -18.016 19.609 1 94.12 401 GLN A C 1
ATOM 3036 O O . GLN A 1 401 ? 26.562 -19.25 19.578 1 94.12 401 GLN A O 1
ATOM 3041 N N . LYS A 1 402 ? 26.625 -17.312 20.688 1 93.69 402 LYS A N 1
ATOM 3042 C CA . LYS A 1 402 ? 26.938 -17.969 21.969 1 93.69 402 LYS A CA 1
ATOM 3043 C C . LYS A 1 402 ? 25.688 -18.5 22.641 1 93.69 402 LYS A C 1
ATOM 3045 O O . LYS A 1 402 ? 25.734 -19.5 23.359 1 93.69 402 LYS A O 1
ATOM 3050 N N . HIS A 1 403 ? 24.656 -17.859 22.469 1 94.12 403 HIS A N 1
ATOM 3051 C CA . HIS A 1 403 ? 23.438 -18.234 23.188 1 94.12 403 HIS A CA 1
ATOM 3052 C C . HIS A 1 403 ? 22.844 -19.531 22.625 1 94.12 403 HIS A C 1
ATOM 3054 O O . HIS A 1 403 ? 22.578 -19.625 21.422 1 94.12 403 HIS A O 1
ATOM 3060 N N . PRO A 1 404 ? 22.516 -20.516 23.375 1 91.88 404 PRO A N 1
ATOM 3061 C CA . PRO A 1 404 ? 22.047 -21.828 22.906 1 91.88 404 PRO A CA 1
ATOM 3062 C C . PRO A 1 404 ? 20.656 -21.781 22.297 1 91.88 404 PRO A C 1
ATOM 3064 O O . PRO A 1 404 ? 20.312 -22.609 21.438 1 91.88 404 PRO A O 1
ATOM 3067 N N . ARG A 1 405 ? 19.828 -20.844 22.75 1 92.5 405 ARG A N 1
ATOM 3068 C CA . ARG A 1 405 ? 18.438 -20.812 22.297 1 92.5 405 ARG A CA 1
ATOM 3069 C C . ARG A 1 405 ? 18.281 -19.922 21.062 1 92.5 405 ARG A C 1
ATOM 3071 O O . ARG A 1 405 ? 17.219 -19.891 20.438 1 92.5 405 ARG A O 1
ATOM 3078 N N . ALA A 1 406 ? 19.297 -19.312 20.641 1 91.38 406 ALA A N 1
ATOM 3079 C CA . ALA A 1 406 ? 19.219 -18.328 19.578 1 91.38 406 ALA A CA 1
ATOM 3080 C C . ALA A 1 406 ? 18.703 -18.969 18.281 1 91.38 406 ALA A C 1
ATOM 3082 O O . ALA A 1 406 ? 18 -18.312 17.5 1 91.38 406 ALA A O 1
ATOM 3083 N N . LYS A 1 407 ? 18.984 -20.188 18.094 1 87.06 407 LYS A N 1
ATOM 3084 C CA . LYS A 1 407 ? 18.625 -20.891 16.859 1 87.06 407 LYS A CA 1
ATOM 3085 C C . LYS A 1 407 ? 17.109 -21.109 16.766 1 87.06 407 LYS A C 1
ATOM 3087 O O . LYS A 1 407 ? 16.594 -21.391 15.695 1 87.06 407 LYS A O 1
ATOM 3092 N N . ARG A 1 408 ? 16.484 -20.922 17.875 1 88.19 408 ARG A N 1
ATOM 3093 C CA . ARG A 1 408 ? 15.039 -21.141 17.906 1 88.19 408 ARG A CA 1
ATOM 3094 C C . ARG A 1 408 ? 14.281 -19.906 17.453 1 88.19 408 ARG A C 1
ATOM 3096 O O . ARG A 1 408 ? 13.062 -19.953 17.25 1 88.19 408 ARG A O 1
ATOM 3103 N N . PHE A 1 409 ? 15.039 -18.875 17.25 1 92.5 409 PHE A N 1
ATOM 3104 C CA . PHE A 1 409 ? 14.406 -17.609 16.906 1 92.5 409 PHE A CA 1
ATOM 3105 C C . PHE A 1 409 ? 14.883 -17.109 15.539 1 92.5 409 PHE A C 1
ATOM 3107 O O . PHE A 1 409 ? 16 -17.422 15.125 1 92.5 409 PHE A O 1
ATOM 3114 N N . ASN A 1 410 ? 13.984 -16.453 14.797 1 91.62 410 ASN A N 1
ATOM 3115 C CA . ASN A 1 410 ? 14.438 -15.633 13.68 1 91.62 410 ASN A CA 1
ATOM 3116 C C . ASN A 1 410 ? 14.961 -14.273 14.156 1 91.62 410 ASN A C 1
ATOM 3118 O O . ASN A 1 410 ? 14.211 -13.492 14.742 1 91.62 410 ASN A O 1
ATOM 3122 N N . ILE A 1 411 ? 16.219 -14.031 13.945 1 93.94 411 ILE A N 1
ATOM 3123 C CA . ILE A 1 411 ? 16.812 -12.773 14.383 1 93.94 411 ILE A CA 1
ATOM 3124 C C . ILE A 1 411 ? 17.047 -11.875 13.172 1 93.94 411 ILE A C 1
ATOM 3126 O O . ILE A 1 411 ? 17.734 -12.266 12.227 1 93.94 411 ILE A O 1
ATOM 3130 N N . LEU A 1 412 ? 16.422 -10.703 13.172 1 93.25 412 LEU A N 1
ATOM 3131 C CA . LEU A 1 412 ? 16.594 -9.688 12.141 1 93.25 412 LEU A CA 1
ATOM 3132 C C . LEU A 1 412 ? 17.156 -8.398 12.742 1 93.25 412 LEU A C 1
ATOM 3134 O O . LEU A 1 412 ? 17 -8.148 13.938 1 93.25 412 LEU A O 1
ATOM 3138 N N . THR A 1 413 ? 17.781 -7.629 11.906 1 95.56 413 THR A N 1
ATOM 3139 C CA . THR A 1 413 ? 18.328 -6.367 12.414 1 95.56 413 THR A CA 1
ATOM 3140 C C . THR A 1 413 ? 18 -5.223 11.453 1 95.56 413 THR A C 1
ATOM 3142 O O . THR A 1 413 ? 17.875 -5.43 10.25 1 95.56 413 THR A O 1
ATOM 3145 N N . ASN A 1 414 ? 17.766 -4.094 11.977 1 95.5 414 ASN A N 1
ATOM 3146 C CA . ASN A 1 414 ? 17.703 -2.816 11.266 1 95.5 414 ASN A CA 1
ATOM 3147 C C . ASN A 1 414 ? 18.734 -1.831 11.805 1 95.5 414 ASN A C 1
ATOM 3149 O O . ASN A 1 414 ? 18.625 -1.38 12.945 1 95.5 414 ASN A O 1
ATOM 3153 N N . TRP A 1 415 ? 19.734 -1.607 11.086 1 94.94 415 TRP A N 1
ATOM 3154 C CA . TRP A 1 415 ? 20.75 -0.615 11.414 1 94.94 415 TRP A CA 1
ATOM 3155 C C . TRP A 1 415 ? 20.609 0.627 10.547 1 94.94 415 TRP A C 1
ATOM 3157 O O . TRP A 1 415 ? 21.062 0.648 9.406 1 94.94 415 TRP A O 1
ATOM 3167 N N . SER A 1 416 ? 19.984 1.643 11.141 1 91.31 416 SER A N 1
ATOM 3168 C CA . SER A 1 416 ? 19.625 2.838 10.391 1 91.31 416 SER A CA 1
ATOM 3169 C C . SER A 1 416 ? 20.844 3.736 10.164 1 91.31 416 SER A C 1
ATOM 3171 O O . SER A 1 416 ? 21.781 3.74 10.961 1 91.31 416 SER A O 1
ATOM 3173 N N . GLY A 1 417 ? 20.766 4.492 9.117 1 84.5 417 GLY A N 1
ATOM 3174 C CA . GLY A 1 417 ? 21.875 5.348 8.719 1 84.5 417 GLY A CA 1
ATOM 3175 C C . GLY A 1 417 ? 22.656 4.805 7.539 1 84.5 417 GLY A C 1
ATOM 3176 O O . GLY A 1 417 ? 22.312 3.764 6.984 1 84.5 417 GLY A O 1
ATOM 3177 N N . GLU A 1 418 ? 23.688 5.473 7.062 1 82.81 418 GLU A N 1
ATOM 3178 C CA . GLU A 1 418 ? 24.469 5.035 5.914 1 82.81 418 GLU A CA 1
ATOM 3179 C C . GLU A 1 418 ? 25.953 4.961 6.258 1 82.81 418 GLU A C 1
ATOM 3181 O O . GLU A 1 418 ? 26.5 3.869 6.438 1 82.81 418 GLU A O 1
ATOM 3186 N N . LEU A 1 419 ? 26.562 6.094 6.633 1 79.38 419 LEU A N 1
ATOM 3187 C CA . LEU A 1 419 ? 28 6.137 6.863 1 79.38 419 LEU A CA 1
ATOM 3188 C C . LEU A 1 419 ? 28.375 5.328 8.102 1 79.38 419 LEU A C 1
ATOM 3190 O O . LEU A 1 419 ? 29.297 4.508 8.055 1 79.38 419 LEU A O 1
ATOM 3194 N N . SER A 1 420 ? 27.688 5.535 9.18 1 81.44 420 SER A N 1
ATOM 3195 C CA . SER A 1 420 ? 28.016 4.871 10.438 1 81.44 420 SER A CA 1
ATOM 3196 C C . SER A 1 420 ? 27.484 3.439 10.461 1 81.44 420 SER A C 1
ATOM 3198 O O . SER A 1 420 ? 28.031 2.586 11.164 1 81.44 420 SER A O 1
ATOM 3200 N N . ALA A 1 421 ? 26.516 3.156 9.719 1 89.44 421 ALA A N 1
ATOM 3201 C CA . ALA A 1 421 ? 25.781 1.895 9.828 1 89.44 421 ALA A CA 1
ATOM 3202 C C . ALA A 1 421 ? 26.344 0.854 8.859 1 89.44 421 ALA A C 1
ATOM 3204 O O . ALA A 1 421 ? 26.203 -0.351 9.086 1 89.44 421 ALA A O 1
ATOM 3205 N N . LYS A 1 422 ? 27.016 1.285 7.781 1 88.19 422 LYS A N 1
ATOM 3206 C CA . LYS A 1 422 ? 27.438 0.395 6.703 1 88.19 422 LYS A CA 1
ATOM 3207 C C . LYS A 1 422 ? 28.391 -0.683 7.215 1 88.19 422 LYS A C 1
ATOM 3209 O O . LYS A 1 422 ? 28.203 -1.869 6.938 1 88.19 422 LYS A O 1
ATOM 3214 N N . PRO A 1 423 ? 29.438 -0.31 8.031 1 90.56 423 PRO A N 1
ATOM 3215 C CA . PRO A 1 423 ? 30.312 -1.354 8.555 1 90.56 423 PRO A CA 1
ATOM 3216 C C . PRO A 1 423 ? 29.594 -2.352 9.453 1 90.56 423 PRO A C 1
ATOM 3218 O O . PRO A 1 423 ? 29.906 -3.543 9.438 1 90.56 423 PRO A O 1
ATOM 3221 N N . ALA A 1 424 ? 28.672 -1.865 10.227 1 94.69 424 ALA A N 1
ATOM 3222 C CA . ALA A 1 424 ? 27.891 -2.734 11.102 1 94.69 424 ALA A CA 1
ATOM 3223 C C . ALA A 1 424 ? 27.062 -3.723 10.297 1 94.69 424 ALA A C 1
ATOM 3225 O O . ALA A 1 424 ? 26.969 -4.902 10.641 1 94.69 424 ALA A O 1
ATOM 3226 N N . ARG A 1 425 ? 26.406 -3.299 9.273 1 91.56 425 ARG A N 1
ATOM 3227 C CA . ARG A 1 425 ? 25.594 -4.164 8.422 1 91.56 425 ARG A CA 1
ATOM 3228 C C . ARG A 1 425 ? 26.453 -5.227 7.746 1 91.56 425 ARG A C 1
ATOM 3230 O O . ARG A 1 425 ? 26.016 -6.367 7.57 1 91.56 425 ARG A O 1
ATOM 3237 N N . THR A 1 426 ? 27.672 -4.855 7.348 1 88.62 426 THR A N 1
ATOM 3238 C CA . THR A 1 426 ? 28.594 -5.82 6.762 1 88.62 426 THR A CA 1
ATOM 3239 C C . THR A 1 426 ? 28.922 -6.938 7.754 1 88.62 426 THR A C 1
ATOM 3241 O O . THR A 1 426 ? 29 -8.109 7.371 1 88.62 426 THR A O 1
ATOM 3244 N N . LEU A 1 427 ? 29.047 -6.559 9.016 1 93.69 427 LEU A N 1
ATOM 3245 C CA . LEU A 1 427 ? 29.328 -7.539 10.062 1 93.69 427 LEU A CA 1
ATOM 3246 C C . LEU A 1 427 ? 28.172 -8.531 10.188 1 93.69 427 LEU A C 1
ATOM 3248 O O . LEU A 1 427 ? 28.391 -9.734 10.312 1 93.69 427 LEU A O 1
ATOM 3252 N N . PHE A 1 428 ? 27 -8.047 10.203 1 91.94 428 PHE A N 1
ATOM 3253 C CA . PHE A 1 428 ? 25.828 -8.898 10.297 1 91.94 428 PHE A CA 1
ATOM 3254 C C . PHE A 1 428 ? 25.75 -9.844 9.094 1 91.94 428 PHE A C 1
ATOM 3256 O O . PHE A 1 428 ? 25.469 -11.031 9.25 1 91.94 428 PHE A O 1
ATOM 3263 N N . ASN A 1 429 ? 26 -9.289 7.918 1 81.75 429 ASN A N 1
ATOM 3264 C CA . ASN A 1 429 ? 25.969 -10.094 6.703 1 81.75 429 ASN A CA 1
ATOM 3265 C C . ASN A 1 429 ? 26.984 -11.234 6.762 1 81.75 429 ASN A C 1
ATOM 3267 O O . ASN A 1 429 ? 26.672 -12.359 6.359 1 81.75 429 ASN A O 1
ATOM 3271 N N . GLN A 1 430 ? 28.109 -10.898 7.199 1 84 430 GLN A N 1
ATOM 3272 C CA . GLN A 1 430 ? 29.172 -11.891 7.301 1 84 430 GLN A CA 1
ATOM 3273 C C . GLN A 1 430 ? 28.812 -12.977 8.312 1 84 430 GLN A C 1
ATOM 3275 O O . GLN A 1 430 ? 29.203 -14.133 8.156 1 84 430 GLN A O 1
ATOM 3280 N N . ALA A 1 431 ? 28.062 -12.57 9.32 1 89.38 431 ALA A N 1
ATOM 3281 C CA . ALA A 1 431 ? 27.656 -13.508 10.367 1 89.38 431 ALA A CA 1
ATOM 3282 C C . ALA A 1 431 ? 26.391 -14.273 9.969 1 89.38 431 ALA A C 1
ATOM 3284 O O . ALA A 1 431 ? 25.906 -15.117 10.719 1 89.38 431 ALA A O 1
ATOM 3285 N N . GLY A 1 432 ? 25.828 -13.953 8.82 1 81.88 432 GLY A N 1
ATOM 3286 C CA . GLY A 1 432 ? 24.625 -14.617 8.344 1 81.88 432 GLY A CA 1
ATOM 3287 C C . GLY A 1 432 ? 23.359 -14.094 8.984 1 81.88 432 GLY A C 1
ATOM 3288 O O . GLY A 1 432 ? 22.344 -14.805 9.047 1 81.88 432 GLY A O 1
ATOM 3289 N N . ILE A 1 433 ? 23.328 -12.945 9.586 1 89.94 433 ILE A N 1
ATOM 3290 C CA . ILE A 1 433 ? 22.156 -12.32 10.18 1 89.94 433 ILE A CA 1
ATOM 3291 C C . ILE A 1 433 ? 21.625 -11.234 9.25 1 89.94 433 ILE A C 1
ATOM 3293 O O . ILE A 1 433 ? 22.328 -10.273 8.938 1 89.94 433 ILE A O 1
ATOM 3297 N N . PRO A 1 434 ? 20.375 -11.422 8.773 1 87.81 434 PRO A N 1
ATOM 3298 C CA . PRO A 1 434 ? 19.828 -10.414 7.859 1 87.81 434 PRO A CA 1
ATOM 3299 C C . PRO A 1 434 ? 19.797 -9.016 8.469 1 87.81 434 PRO A C 1
ATOM 3301 O O . PRO A 1 434 ? 19.484 -8.867 9.656 1 87.81 434 PRO A O 1
ATOM 3304 N N . THR A 1 435 ? 20.094 -7.977 7.703 1 91.19 435 THR A N 1
ATOM 3305 C CA . THR A 1 435 ? 20.125 -6.59 8.164 1 91.19 435 THR A CA 1
ATOM 3306 C C . THR A 1 435 ? 19.547 -5.66 7.105 1 91.19 435 THR A C 1
ATOM 3308 O O . THR A 1 435 ? 19.688 -5.902 5.906 1 91.19 435 THR A O 1
ATOM 3311 N N . TYR A 1 436 ? 18.859 -4.609 7.574 1 89.06 436 TYR A N 1
ATOM 3312 C CA . TYR A 1 436 ? 18.125 -3.738 6.672 1 89.06 436 TYR A CA 1
ATOM 3313 C C . TYR A 1 436 ? 18.375 -2.271 7 1 89.06 436 TYR A C 1
ATOM 3315 O O . TYR A 1 436 ? 18.766 -1.936 8.117 1 89.06 436 TYR A O 1
ATOM 3323 N N . ARG A 1 437 ? 18.047 -1.394 6.086 1 86.56 437 ARG A N 1
ATOM 3324 C CA . ARG A 1 437 ? 18.359 0.029 6.188 1 86.56 437 ARG A CA 1
ATOM 3325 C C . ARG A 1 437 ? 17.25 0.773 6.934 1 86.56 437 ARG A C 1
ATOM 3327 O O . ARG A 1 437 ? 17.516 1.782 7.594 1 86.56 437 ARG A O 1
ATOM 3334 N N . THR A 1 438 ? 16.031 0.312 6.793 1 90.19 438 THR A N 1
ATOM 3335 C CA . THR A 1 438 ? 14.906 1.003 7.391 1 90.19 438 THR A CA 1
ATOM 3336 C C . THR A 1 438 ? 14.039 0.033 8.195 1 90.19 438 THR A C 1
ATOM 3338 O O . THR A 1 438 ? 14.055 -1.173 7.941 1 90.19 438 THR A O 1
ATOM 3341 N N . PRO A 1 439 ? 13.328 0.582 9.188 1 93.19 439 PRO A N 1
ATOM 3342 C CA . PRO A 1 439 ? 12.422 -0.273 9.953 1 93.19 439 PRO A CA 1
ATOM 3343 C C . PRO A 1 439 ? 11.375 -0.961 9.078 1 93.19 439 PRO A C 1
ATOM 3345 O O . PRO A 1 439 ? 11.086 -2.145 9.266 1 93.19 439 PRO A O 1
ATOM 3348 N N . GLU A 1 440 ? 10.875 -0.239 8.125 1 91.31 440 GLU A N 1
ATOM 3349 C CA . GLU A 1 440 ? 9.82 -0.765 7.262 1 91.31 440 GLU A CA 1
ATOM 3350 C C . GLU A 1 440 ? 10.344 -1.906 6.391 1 91.31 440 GLU A C 1
ATOM 3352 O O . GLU A 1 440 ? 9.656 -2.912 6.203 1 91.31 440 GLU A O 1
ATOM 3357 N N . SER A 1 441 ? 11.57 -1.763 5.883 1 88.69 441 SER A N 1
ATOM 3358 C CA . SER A 1 441 ? 12.148 -2.82 5.062 1 88.69 441 SER A CA 1
ATOM 3359 C C . SER A 1 441 ? 12.359 -4.098 5.871 1 88.69 441 SER A C 1
ATOM 3361 O O . SER A 1 441 ? 12.164 -5.199 5.359 1 88.69 441 SER A O 1
ATOM 3363 N N . ALA A 1 442 ? 12.789 -3.936 7.121 1 91.94 442 ALA A N 1
ATOM 3364 C CA . ALA A 1 442 ? 13.016 -5.09 7.988 1 91.94 442 ALA A CA 1
ATOM 3365 C C . ALA A 1 442 ? 11.711 -5.848 8.242 1 91.94 442 ALA A C 1
ATOM 3367 O O . ALA A 1 442 ? 11.672 -7.078 8.141 1 91.94 442 ALA A O 1
ATOM 3368 N N . VAL A 1 443 ? 10.695 -5.117 8.547 1 93.06 443 VAL A N 1
ATOM 3369 C CA . VAL A 1 443 ? 9.406 -5.727 8.844 1 93.06 443 VAL A CA 1
ATOM 3370 C C . VAL A 1 443 ? 8.828 -6.348 7.578 1 93.06 443 VAL A C 1
ATOM 3372 O O . VAL A 1 443 ? 8.242 -7.434 7.621 1 93.06 443 VAL A O 1
ATOM 3375 N N . THR A 1 444 ? 8.984 -5.641 6.488 1 89.69 444 THR A N 1
ATOM 3376 C CA . THR A 1 444 ? 8.5 -6.176 5.219 1 89.69 444 THR A CA 1
ATOM 3377 C C . THR A 1 444 ? 9.164 -7.512 4.906 1 89.69 444 THR A C 1
ATOM 3379 O O . THR A 1 444 ? 8.508 -8.453 4.469 1 89.69 444 THR A O 1
ATOM 3382 N N . ALA A 1 445 ? 10.453 -7.574 5.148 1 87.38 445 ALA A N 1
ATOM 3383 C CA . ALA A 1 445 ? 11.188 -8.812 4.922 1 87.38 445 ALA A CA 1
ATOM 3384 C C . ALA A 1 445 ? 10.68 -9.93 5.828 1 87.38 445 ALA A C 1
ATOM 3386 O O . ALA A 1 445 ? 10.508 -11.07 5.383 1 87.38 445 ALA A O 1
ATOM 3387 N N . PHE A 1 446 ? 10.43 -9.641 7.055 1 91.06 446 PHE A N 1
ATOM 3388 C CA . PHE A 1 446 ? 9.875 -10.602 8 1 91.06 446 PHE A CA 1
ATOM 3389 C C . PHE A 1 446 ? 8.508 -11.102 7.531 1 91.06 446 PHE A C 1
ATOM 3391 O O . PHE A 1 446 ? 8.234 -12.305 7.574 1 91.06 446 PHE A O 1
ATOM 3398 N N . MET A 1 447 ? 7.707 -10.148 7.066 1 90.69 447 MET A N 1
ATOM 3399 C CA . MET A 1 447 ? 6.344 -10.492 6.672 1 90.69 447 MET A CA 1
ATOM 3400 C C . MET A 1 447 ? 6.344 -11.336 5.398 1 90.69 447 MET A C 1
ATOM 3402 O O . MET A 1 447 ? 5.438 -12.141 5.18 1 90.69 447 MET A O 1
ATOM 3406 N N . HIS A 1 448 ? 7.32 -11.203 4.594 1 86 448 HIS A N 1
ATOM 3407 C CA . HIS A 1 448 ? 7.449 -12.07 3.424 1 86 448 HIS A CA 1
ATOM 3408 C C . HIS A 1 448 ? 7.68 -13.516 3.836 1 86 448 HIS A C 1
ATOM 3410 O O . HIS A 1 448 ? 7.152 -14.438 3.207 1 86 448 HIS A O 1
ATOM 3416 N N . LEU A 1 449 ? 8.484 -13.695 4.914 1 85.94 449 LEU A N 1
ATOM 3417 C CA . LEU A 1 449 ? 8.68 -15.039 5.441 1 85.94 449 LEU A CA 1
ATOM 3418 C C . LEU A 1 449 ? 7.371 -15.609 5.977 1 85.94 449 LEU A C 1
ATOM 3420 O O . LEU A 1 449 ? 7.059 -16.781 5.746 1 85.94 449 LEU A O 1
ATOM 3424 N N . VAL A 1 450 ? 6.68 -14.734 6.633 1 88.44 450 VAL A N 1
ATOM 3425 C CA . VAL A 1 450 ? 5.414 -15.148 7.227 1 88.44 450 VAL A CA 1
ATOM 3426 C C . VAL A 1 450 ? 4.426 -15.531 6.125 1 88.44 450 VAL A C 1
ATOM 3428 O O . VAL A 1 450 ? 3.775 -16.578 6.199 1 88.44 450 VAL A O 1
ATOM 3431 N N . GLU A 1 451 ? 4.297 -14.695 5.148 1 84.38 451 GLU A N 1
ATOM 3432 C CA . GLU A 1 451 ? 3.373 -14.938 4.047 1 84.38 451 GLU A CA 1
ATOM 3433 C C . GLU A 1 451 ? 3.754 -16.203 3.275 1 84.38 451 GLU A C 1
ATOM 3435 O O . GLU A 1 451 ? 2.881 -16.953 2.824 1 84.38 451 GLU A O 1
ATOM 3440 N N . TYR A 1 452 ? 5.027 -16.375 3.08 1 82.88 452 TYR A N 1
ATOM 3441 C CA . TYR A 1 452 ? 5.492 -17.578 2.408 1 82.88 452 TYR A CA 1
ATOM 3442 C C . TYR A 1 452 ? 5.039 -18.828 3.152 1 82.88 452 TYR A C 1
ATOM 3444 O O . TYR A 1 452 ? 4.531 -19.781 2.541 1 82.88 452 TYR A O 1
ATOM 3452 N N . ARG A 1 453 ? 5.203 -18.828 4.402 1 83.44 453 ARG A N 1
ATOM 3453 C CA . ARG A 1 453 ? 4.812 -19.984 5.219 1 83.44 453 ARG A CA 1
ATOM 3454 C C . ARG A 1 453 ? 3.303 -20.188 5.18 1 83.44 453 ARG A C 1
ATOM 3456 O O . ARG A 1 453 ? 2.832 -21.328 5.125 1 83.44 453 ARG A O 1
ATOM 3463 N N . ARG A 1 454 ? 2.605 -19.125 5.27 1 80.88 454 ARG A N 1
ATOM 3464 C CA . ARG A 1 454 ? 1.151 -19.219 5.191 1 80.88 454 ARG A CA 1
ATOM 3465 C C . ARG A 1 454 ? 0.71 -19.844 3.873 1 80.88 454 ARG A C 1
ATOM 3467 O O . ARG A 1 454 ? -0.193 -20.672 3.852 1 80.88 454 ARG A O 1
ATOM 3474 N N . ASN A 1 455 ? 1.285 -19.484 2.842 1 78.25 455 ASN A N 1
ATOM 3475 C CA . ASN A 1 455 ? 0.966 -20.047 1.534 1 78.25 455 ASN A CA 1
ATOM 3476 C C . ASN A 1 455 ? 1.308 -21.531 1.463 1 78.25 455 ASN A C 1
ATOM 3478 O O . ASN A 1 455 ? 0.572 -22.312 0.859 1 78.25 455 ASN A O 1
ATOM 3482 N N . GLN A 1 456 ? 2.396 -21.859 2.082 1 77.56 456 GLN A N 1
ATOM 3483 C CA . GLN A 1 456 ? 2.797 -23.266 2.109 1 77.56 456 GLN A CA 1
ATOM 3484 C C . GLN A 1 456 ? 1.804 -24.094 2.908 1 77.56 456 GLN A C 1
ATOM 3486 O O . GLN A 1 456 ? 1.483 -25.219 2.52 1 77.56 456 GLN A O 1
ATOM 3491 N N . LYS A 1 457 ? 1.376 -23.531 3.975 1 74.69 457 LYS A N 1
ATOM 3492 C CA . LYS A 1 457 ? 0.4 -24.219 4.805 1 74.69 457 LYS A CA 1
ATOM 3493 C C . LYS A 1 457 ? -0.912 -24.438 4.051 1 74.69 457 LYS A C 1
ATOM 3495 O O . LYS A 1 457 ? -1.534 -25.484 4.156 1 74.69 457 LYS A O 1
ATOM 3500 N N . HIS A 1 458 ? -1.247 -23.547 3.311 1 70.31 458 HIS A N 1
ATOM 3501 C CA . HIS A 1 458 ? -2.463 -23.625 2.512 1 70.31 458 HIS A CA 1
ATOM 3502 C C . HIS A 1 458 ? -2.357 -24.734 1.467 1 70.31 458 HIS A C 1
ATOM 3504 O O . HIS A 1 458 ? -3.324 -25.469 1.228 1 70.31 458 HIS A O 1
ATOM 3510 N N . LEU A 1 459 ? -1.231 -24.844 0.936 1 67.38 459 LEU A N 1
ATOM 3511 C CA . LEU A 1 459 ? -0.987 -25.844 -0.102 1 67.38 459 LEU A CA 1
ATOM 3512 C C . LEU A 1 459 ? -1.091 -27.25 0.466 1 67.38 459 LEU A C 1
ATOM 3514 O O . LEU A 1 459 ? -1.492 -28.172 -0.239 1 67.38 459 LEU A O 1
ATOM 3518 N N . MET A 1 460 ? -0.873 -27.359 1.803 1 68.69 460 MET A N 1
ATOM 3519 C CA . MET A 1 460 ? -0.728 -28.688 2.377 1 68.69 460 MET A CA 1
ATOM 3520 C C . MET A 1 460 ? -1.962 -29.062 3.189 1 68.69 460 MET A C 1
ATOM 3522 O O . MET A 1 460 ? -2.098 -30.219 3.617 1 68.69 460 MET A O 1
ATOM 3526 N N . GLU A 1 461 ? -2.857 -28.125 3.291 1 67.81 461 GLU A N 1
ATOM 3527 C CA . GLU A 1 461 ? -4.023 -28.406 4.129 1 67.81 461 GLU A CA 1
ATOM 3528 C C . GLU A 1 461 ? -4.922 -29.453 3.488 1 67.81 461 GLU A C 1
ATOM 3530 O O . GLU A 1 461 ? -5.156 -29.422 2.279 1 67.81 461 GLU A O 1
ATOM 3535 N N . THR A 1 462 ? -5.359 -30.453 4.285 1 64.06 462 THR A N 1
ATOM 3536 C CA . THR A 1 462 ? -6.25 -31.516 3.812 1 64.06 462 THR A CA 1
ATOM 3537 C C . THR A 1 462 ? -7.676 -30.984 3.654 1 64.06 462 THR A C 1
ATOM 3539 O O . THR A 1 462 ? -8.266 -30.484 4.613 1 64.06 462 THR A O 1
ATOM 3542 N N . PRO A 1 463 ? -8.227 -31.062 2.471 1 70.94 463 PRO A N 1
ATOM 3543 C CA . PRO A 1 463 ? -9.578 -30.547 2.268 1 70.94 463 PRO A CA 1
ATOM 3544 C C . PRO A 1 463 ? -10.648 -31.438 2.895 1 70.94 463 PRO A C 1
ATOM 3546 O O . PRO A 1 463 ? -10.398 -32.625 3.154 1 70.94 463 PRO A O 1
ATOM 3549 N N . THR A 1 464 ? -11.695 -30.797 3.332 1 67.12 464 THR A N 1
ATOM 3550 C CA . THR A 1 464 ? -12.859 -31.562 3.779 1 67.12 464 THR A CA 1
ATOM 3551 C C . THR A 1 464 ? -13.734 -31.953 2.592 1 67.12 464 THR A C 1
ATOM 3553 O O . THR A 1 464 ? -13.703 -31.312 1.545 1 67.12 464 THR A O 1
ATOM 3556 N N . THR A 1 465 ? -14.336 -33.125 2.691 1 59.91 465 THR A N 1
ATOM 3557 C CA . THR A 1 465 ? -15.133 -33.688 1.603 1 59.91 465 THR A CA 1
ATOM 3558 C C . THR A 1 465 ? -16.484 -32.969 1.517 1 59.91 465 THR A C 1
ATOM 3560 O O . THR A 1 465 ? -17.094 -32.656 2.541 1 59.91 465 THR A O 1
ATOM 3563 N N . THR A 1 466 ? -16.797 -32.406 0.369 1 61.97 466 THR A N 1
ATOM 3564 C CA . THR A 1 466 ? -18.141 -31.906 0.124 1 61.97 466 THR A CA 1
ATOM 3565 C C . THR A 1 466 ? -18.984 -32.969 -0.583 1 61.97 466 THR A C 1
ATOM 3567 O O . THR A 1 466 ? -18.453 -33.844 -1.254 1 61.97 466 THR A O 1
ATOM 3570 N N . GLU A 1 467 ? -20.266 -32.875 -0.325 1 60.59 467 GLU A N 1
ATOM 3571 C CA . GLU A 1 467 ? -21.188 -33.75 -1.038 1 60.59 467 GLU A CA 1
ATOM 3572 C C . GLU A 1 467 ? -21.125 -33.5 -2.545 1 60.59 467 GLU A C 1
ATOM 3574 O O . GLU A 1 467 ? -21.203 -32.375 -3.004 1 60.59 467 GLU A O 1
ATOM 3579 N N . VAL A 1 468 ? -20.656 -34.5 -3.248 1 63.41 468 VAL A N 1
ATOM 3580 C CA . VAL A 1 468 ? -20.531 -34.438 -4.699 1 63.41 468 VAL A CA 1
ATOM 3581 C C . VAL A 1 468 ? -21.906 -34.562 -5.348 1 63.41 468 VAL A C 1
ATOM 3583 O O . VAL A 1 468 ? -22.781 -35.25 -4.832 1 63.41 468 VAL A O 1
ATOM 3586 N N . VAL A 1 469 ? -22.109 -33.656 -6.332 1 71.31 469 VAL A N 1
ATOM 3587 C CA . VAL A 1 469 ? -23.312 -33.781 -7.145 1 71.31 469 VAL A CA 1
ATOM 3588 C C . VAL A 1 469 ? -23.422 -35.188 -7.68 1 71.31 469 VAL A C 1
ATOM 3590 O O . VAL A 1 469 ? -22.438 -35.781 -8.172 1 71.31 469 VAL A O 1
ATOM 3593 N N . HIS A 1 470 ? -24.562 -35.75 -7.516 1 75.06 470 HIS A N 1
ATOM 3594 C CA . HIS A 1 470 ? -24.812 -37.125 -7.945 1 75.06 470 HIS A CA 1
ATOM 3595 C C . HIS A 1 470 ? -24.703 -37.25 -9.461 1 75.06 470 HIS A C 1
ATOM 3597 O O . HIS A 1 470 ? -24.953 -36.281 -10.195 1 75.06 470 HIS A O 1
ATOM 3603 N N . ALA A 1 471 ? -24.375 -38.406 -9.922 1 78.56 471 ALA A N 1
ATOM 3604 C CA . ALA A 1 471 ? -24.156 -38.688 -11.344 1 78.56 471 ALA A CA 1
ATOM 3605 C C . ALA A 1 471 ? -25.422 -38.406 -12.156 1 78.56 471 ALA A C 1
ATOM 3607 O O . ALA A 1 471 ? -25.359 -37.969 -13.297 1 78.56 471 ALA A O 1
ATOM 3608 N N . SER A 1 472 ? -26.531 -38.719 -11.508 1 81.38 472 SER A N 1
ATOM 3609 C CA . SER A 1 472 ? -27.797 -38.562 -12.211 1 81.38 472 SER A CA 1
ATOM 3610 C C . SER A 1 472 ? -28.062 -37.094 -12.492 1 81.38 472 SER A C 1
ATOM 3612 O O . SER A 1 472 ? -28.469 -36.719 -13.602 1 81.38 472 SER A O 1
ATOM 3614 N N . GLU A 1 473 ? -27.828 -36.281 -11.547 1 87.56 473 GLU A N 1
ATOM 3615 C CA . GLU A 1 473 ? -28.047 -34.844 -11.711 1 87.56 473 GLU A CA 1
ATOM 3616 C C . GLU A 1 473 ? -27.062 -34.25 -12.703 1 87.56 473 GLU A C 1
ATOM 3618 O O . GLU A 1 473 ? -27.406 -33.344 -13.461 1 87.56 473 GLU A O 1
ATOM 3623 N N . MET A 1 474 ? -26 -34.812 -12.766 1 88.31 474 MET A N 1
ATOM 3624 C CA . MET A 1 474 ? -24.969 -34.344 -13.688 1 88.31 474 MET A CA 1
ATOM 3625 C C . MET A 1 474 ? -25.359 -34.625 -15.133 1 88.31 474 MET A C 1
ATOM 3627 O O . MET A 1 474 ? -25.156 -33.781 -16.016 1 88.31 474 MET A O 1
ATOM 3631 N N . GLN A 1 475 ? -25.891 -35.75 -15.305 1 90.19 475 GLN A N 1
ATOM 3632 C CA . GLN A 1 475 ? -26.328 -36.125 -16.656 1 90.19 475 GLN A CA 1
ATOM 3633 C C . GLN A 1 475 ? -27.484 -35.25 -17.109 1 90.19 475 GLN A C 1
ATOM 3635 O O . GLN A 1 475 ? -27.562 -34.844 -18.266 1 90.19 475 GLN A O 1
ATOM 3640 N N . THR A 1 476 ? -28.312 -35 -16.156 1 92.81 476 THR A N 1
ATOM 3641 C CA . THR A 1 476 ? -29.422 -34.125 -16.469 1 92.81 476 THR A CA 1
ATOM 3642 C C . THR A 1 476 ? -28.922 -32.719 -16.859 1 92.81 476 THR A C 1
ATOM 3644 O O . THR A 1 476 ? -29.453 -32.125 -17.781 1 92.81 476 THR A O 1
ATOM 3647 N N . ALA A 1 477 ? -28.016 -32.25 -16.172 1 94.25 477 ALA A N 1
ATOM 3648 C CA . ALA A 1 477 ? -27.438 -30.953 -16.453 1 94.25 477 ALA A CA 1
ATOM 3649 C C . ALA A 1 477 ? -26.797 -30.906 -17.844 1 94.25 477 ALA A C 1
ATOM 3651 O O . ALA A 1 477 ? -26.984 -29.953 -18.594 1 94.25 477 ALA A O 1
ATOM 3652 N N . LYS A 1 478 ? -26.062 -31.891 -18.219 1 93.19 478 LYS A N 1
ATOM 3653 C CA . LYS A 1 478 ? -25.391 -31.969 -19.516 1 93.19 478 LYS A CA 1
ATOM 3654 C C . LYS A 1 478 ? -26.406 -32.031 -20.656 1 93.19 478 LYS A C 1
ATOM 3656 O O . LYS A 1 478 ? -26.219 -31.406 -21.703 1 93.19 478 LYS A O 1
ATOM 3661 N N . SER A 1 479 ? -27.422 -32.844 -20.375 1 94 479 SER A N 1
ATOM 3662 C CA . SER A 1 479 ? -28.484 -32.938 -21.391 1 94 479 SER A CA 1
ATOM 3663 C C . SER A 1 479 ? -29.188 -31.594 -21.578 1 94 479 SER A C 1
ATOM 3665 O O . SER A 1 479 ? -29.5 -31.203 -22.703 1 94 479 SER A O 1
ATOM 3667 N N . TRP A 1 480 ? -29.422 -31.016 -20.516 1 95.44 480 TRP A N 1
ATOM 3668 C CA . TRP A 1 480 ? -30.062 -29.703 -20.562 1 95.44 480 TRP A CA 1
ATOM 3669 C C . TRP A 1 480 ? -29.203 -28.719 -21.359 1 95.44 480 TRP A C 1
ATOM 3671 O O . TRP A 1 480 ? -29.734 -27.969 -22.188 1 95.44 480 TRP A O 1
ATOM 3681 N N . ILE A 1 481 ? -27.969 -28.656 -21.188 1 95.75 481 ILE A N 1
ATOM 3682 C CA . ILE A 1 481 ? -27.047 -27.734 -21.859 1 95.75 481 ILE A CA 1
ATOM 3683 C C . ILE A 1 481 ? -27.031 -28.047 -23.359 1 95.75 481 ILE A C 1
ATOM 3685 O O . ILE A 1 481 ? -27.047 -27.125 -24.188 1 95.75 481 ILE A O 1
ATOM 3689 N N . HIS A 1 482 ? -27.031 -29.281 -23.641 1 93.5 482 HIS A N 1
ATOM 3690 C CA . HIS A 1 482 ? -27.016 -29.703 -25.031 1 93.5 482 HIS A CA 1
ATOM 3691 C C . HIS A 1 482 ? -28.281 -29.234 -25.75 1 93.5 482 HIS A C 1
ATOM 3693 O O . HIS A 1 482 ? -28.219 -28.781 -26.891 1 93.5 482 HIS A O 1
ATOM 3699 N N . GLU A 1 483 ? -29.328 -29.406 -25.078 1 93.62 483 GLU A N 1
ATOM 3700 C CA . GLU A 1 483 ? -30.609 -29.031 -25.656 1 93.62 483 GLU A CA 1
ATOM 3701 C C . GLU A 1 483 ? -30.688 -27.516 -25.891 1 93.62 483 GLU A C 1
ATOM 3703 O O . GLU A 1 483 ? -31.203 -27.078 -26.922 1 93.62 483 GLU A O 1
ATOM 3708 N N . HIS A 1 484 ? -30.234 -26.781 -25 1 93.56 484 HIS A N 1
ATOM 3709 C CA . HIS A 1 484 ? -30.344 -25.328 -25.094 1 93.56 484 HIS A CA 1
ATOM 3710 C C . HIS A 1 484 ? -29.312 -24.75 -26.047 1 93.56 484 HIS A C 1
ATOM 3712 O O . HIS A 1 484 ? -29.547 -23.719 -26.672 1 93.56 484 HIS A O 1
ATOM 3718 N N . LEU A 1 485 ? -28.188 -25.312 -26.109 1 93.38 485 LEU A N 1
ATOM 3719 C CA . LEU A 1 485 ? -27.172 -24.859 -27.047 1 93.38 485 LEU A CA 1
ATOM 3720 C C . LEU A 1 485 ? -27.547 -25.219 -28.484 1 93.38 485 LEU A C 1
ATOM 3722 O O . LEU A 1 485 ? -27.281 -24.453 -29.406 1 93.38 485 LEU A O 1
ATOM 3726 N N . GLY A 1 486 ? -28.078 -26.344 -28.688 1 88.62 486 GLY A N 1
ATOM 3727 C CA . GLY A 1 486 ? -28.469 -26.797 -30.016 1 88.62 486 GLY A CA 1
ATOM 3728 C C . GLY A 1 486 ? -27.375 -26.641 -31.047 1 88.62 486 GLY A C 1
ATOM 3729 O O . GLY A 1 486 ? -26.25 -27.109 -30.844 1 88.62 486 GLY A O 1
ATOM 3730 N N . GLU A 1 487 ? -27.688 -25.875 -32.094 1 88.38 487 GLU A N 1
ATOM 3731 C CA . GLU A 1 487 ? -26.75 -25.672 -33.188 1 88.38 487 GLU A CA 1
ATOM 3732 C C . GLU A 1 487 ? -26.062 -24.312 -33.094 1 88.38 487 GLU A C 1
ATOM 3734 O O . GLU A 1 487 ? -25.203 -23.984 -33.906 1 88.38 487 GLU A O 1
ATOM 3739 N N . HIS A 1 488 ? -26.406 -23.641 -32.031 1 90.69 488 HIS A N 1
ATOM 3740 C CA . HIS A 1 488 ? -25.844 -22.297 -31.906 1 90.69 488 HIS A CA 1
ATOM 3741 C C . HIS A 1 488 ? -24.438 -22.359 -31.297 1 90.69 488 HIS A C 1
ATOM 3743 O O . HIS A 1 488 ? -24.156 -23.234 -30.484 1 90.69 488 HIS A O 1
ATOM 3749 N N . ASP A 1 489 ? -23.625 -21.5 -31.703 1 92 489 ASP A N 1
ATOM 3750 C CA . ASP A 1 489 ? -22.266 -21.422 -31.188 1 92 489 ASP A CA 1
ATOM 3751 C C . ASP A 1 489 ? -22.25 -20.844 -29.766 1 92 489 ASP A C 1
ATOM 3753 O O . ASP A 1 489 ? -21.344 -21.125 -28.984 1 92 489 ASP A O 1
ATOM 3757 N N . GLN A 1 490 ? -23.125 -19.875 -29.562 1 93.19 490 GLN A N 1
ATOM 3758 C CA . GLN A 1 490 ? -23.219 -19.203 -28.281 1 93.19 490 GLN A CA 1
ATOM 3759 C C . GLN A 1 490 ? -24.656 -18.828 -27.953 1 93.19 490 GLN A C 1
ATOM 3761 O O . GLN A 1 490 ? -25.406 -18.438 -28.844 1 93.19 490 GLN A O 1
ATOM 3766 N N . VAL A 1 491 ? -24.969 -19.094 -26.703 1 93.25 491 VAL A N 1
ATOM 3767 C CA . VAL A 1 491 ? -26.312 -18.734 -26.266 1 93.25 491 VAL A CA 1
ATOM 3768 C C . VAL A 1 491 ? -26.25 -17.984 -24.938 1 93.25 491 V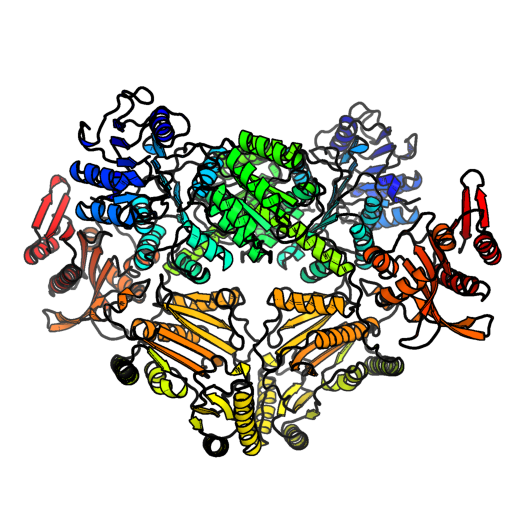AL A C 1
ATOM 3770 O O . VAL A 1 491 ? -25.453 -18.344 -24.062 1 93.25 491 VAL A O 1
ATOM 3773 N N . ASN A 1 492 ? -26.969 -16.891 -24.828 1 90.44 492 ASN A N 1
ATOM 3774 C CA . ASN A 1 492 ? -27.109 -16.141 -23.594 1 90.44 492 ASN A CA 1
ATOM 3775 C C . ASN A 1 492 ? -28.453 -16.422 -22.922 1 90.44 492 ASN A C 1
ATOM 3777 O O . ASN A 1 492 ? -29.5 -16.297 -23.547 1 90.44 492 ASN A O 1
ATOM 3781 N N . LEU A 1 493 ? -28.344 -16.922 -21.688 1 88.44 493 LEU A N 1
ATOM 3782 C CA . LEU A 1 493 ? -29.562 -17.312 -20.969 1 88.44 493 LEU A CA 1
ATOM 3783 C C . LEU A 1 493 ? -29.719 -16.484 -19.688 1 88.44 493 LEU A C 1
ATOM 3785 O O . LEU A 1 493 ? -28.719 -16.172 -19.016 1 88.44 493 LEU A O 1
ATOM 3789 N N . ASP A 1 494 ? -30.938 -16.203 -19.344 1 83.56 494 ASP A N 1
ATOM 3790 C CA . ASP A 1 494 ? -31.234 -15.414 -18.156 1 83.56 494 ASP A CA 1
ATOM 3791 C C . ASP A 1 494 ? -31.703 -16.312 -17 1 83.56 494 ASP A C 1
ATOM 3793 O O . ASP A 1 494 ? -31.828 -17.516 -17.172 1 83.56 494 ASP A O 1
ATOM 3797 N N . THR A 1 495 ? -31.969 -15.711 -15.914 1 82.56 495 THR A N 1
ATOM 3798 C CA . THR A 1 495 ? -32.25 -16.406 -14.656 1 82.56 495 THR A CA 1
ATOM 3799 C C . THR A 1 495 ? -33.438 -17.359 -14.82 1 82.56 495 THR A C 1
ATOM 3801 O O . THR A 1 495 ? -33.375 -18.5 -14.328 1 82.56 495 THR A O 1
ATOM 3804 N N . HIS A 1 496 ? -34.469 -17 -15.523 1 76.56 496 HIS A N 1
ATOM 3805 C CA . HIS A 1 496 ? -35.688 -17.812 -15.633 1 76.56 496 HIS A CA 1
ATOM 3806 C C . HIS A 1 496 ? -35.438 -19.062 -16.469 1 76.56 496 HIS A C 1
ATOM 3808 O O . HIS A 1 496 ? -36.125 -20.062 -16.312 1 76.56 496 HIS A O 1
ATOM 3814 N N . GLN A 1 497 ? -34.469 -18.984 -17.281 1 84.75 497 GLN A N 1
ATOM 3815 C CA . GLN A 1 497 ? -34.219 -20.094 -18.188 1 84.75 497 GLN A CA 1
ATOM 3816 C C . GLN A 1 497 ? -33.281 -21.109 -17.562 1 84.75 497 GLN A C 1
ATOM 3818 O O . GLN A 1 497 ? -33.219 -22.266 -17.984 1 84.75 497 GLN A O 1
ATOM 3823 N N . ILE A 1 498 ? -32.562 -20.641 -16.578 1 89.81 498 ILE A N 1
ATOM 3824 C CA . ILE A 1 498 ? -31.469 -21.516 -16.141 1 89.81 498 ILE A CA 1
ATOM 3825 C C . ILE A 1 498 ? -31.828 -22.156 -14.805 1 89.81 498 ILE A C 1
ATOM 3827 O O . ILE A 1 498 ? -30.984 -22.781 -14.156 1 89.81 498 ILE A O 1
ATOM 3831 N N . GLY A 1 499 ? -32.969 -22.062 -14.312 1 88.44 499 GLY A N 1
ATOM 3832 C CA . GLY A 1 499 ? -33.406 -22.609 -13.039 1 88.44 499 GLY A CA 1
ATOM 3833 C C . GLY A 1 499 ? -33.188 -24.109 -12.922 1 88.44 499 GLY A C 1
ATOM 3834 O O . GLY A 1 499 ? -32.688 -24.594 -11.891 1 88.44 499 GLY A O 1
ATOM 3835 N N . THR A 1 500 ? -33.531 -24.797 -13.977 1 88.88 500 THR A N 1
ATOM 3836 C CA . THR A 1 500 ? -33.406 -26.25 -13.992 1 88.88 500 THR A CA 1
ATOM 3837 C C . THR A 1 500 ? -31.938 -26.656 -13.844 1 88.88 500 THR A C 1
ATOM 3839 O O . THR A 1 500 ? -31.609 -27.5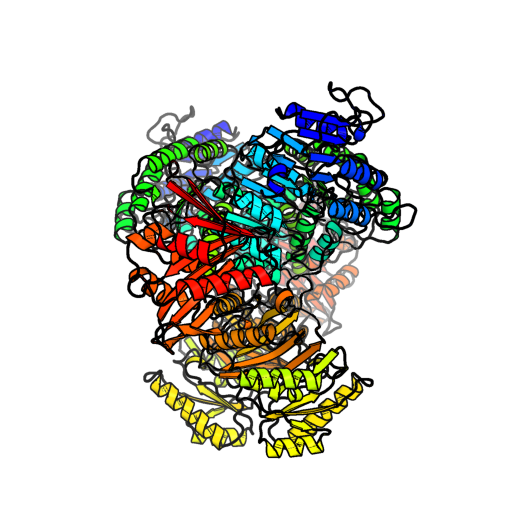78 -13.086 1 88.88 500 THR A O 1
ATOM 3842 N N . LEU A 1 501 ? -31.156 -25.969 -14.562 1 94.38 501 LEU A N 1
ATOM 3843 C CA . LEU A 1 501 ? -29.734 -26.266 -14.492 1 94.38 501 LEU A CA 1
ATOM 3844 C C . LEU A 1 501 ? -29.203 -26.016 -13.086 1 94.38 501 LEU A C 1
ATOM 3846 O O . LEU A 1 501 ? -28.453 -26.828 -12.547 1 94.38 501 LEU A O 1
ATOM 3850 N N . LEU A 1 502 ? -29.547 -24.891 -12.492 1 94.56 502 LEU A N 1
ATOM 3851 C CA . LEU A 1 502 ? -29.078 -24.531 -11.164 1 94.56 502 LEU A CA 1
ATOM 3852 C C . LEU A 1 502 ? -29.578 -25.516 -10.117 1 94.56 502 LEU A C 1
ATOM 3854 O O . LEU A 1 502 ? -28.859 -25.828 -9.164 1 94.56 502 LEU A O 1
ATOM 3858 N N . LYS A 1 503 ? -30.672 -26.031 -10.328 1 90.94 503 LYS A N 1
ATOM 3859 C CA . LYS A 1 503 ? -31.25 -27.016 -9.406 1 90.94 503 LYS A CA 1
ATOM 3860 C C . LYS A 1 503 ? -30.453 -28.312 -9.453 1 90.94 503 LYS A C 1
ATOM 3862 O O . LYS A 1 503 ? -30.328 -29 -8.438 1 90.94 503 LYS A O 1
ATOM 3867 N N . CYS A 1 504 ? -30 -28.641 -10.602 1 92.56 504 CYS A N 1
ATOM 3868 C CA . CYS A 1 504 ? -29.203 -29.859 -10.75 1 92.56 504 CYS A CA 1
ATOM 3869 C C . CYS A 1 504 ? -27.969 -29.812 -9.859 1 92.56 504 CYS A C 1
ATOM 3871 O O . CYS A 1 504 ? -27.453 -30.844 -9.438 1 92.56 504 CYS A O 1
ATOM 3873 N N . PHE A 1 505 ? -27.547 -28.672 -9.539 1 93.56 505 PHE A N 1
ATOM 3874 C CA . PHE A 1 505 ? -26.359 -28.516 -8.695 1 93.56 505 PHE A CA 1
ATOM 3875 C C . PHE A 1 505 ? -26.75 -28.062 -7.293 1 93.56 505 PHE A C 1
ATOM 3877 O O . PHE A 1 505 ? -25.922 -27.578 -6.539 1 93.56 505 PHE A O 1
ATOM 3884 N N . ASN A 1 506 ? -27.953 -28.156 -6.984 1 91.44 506 ASN A N 1
ATOM 3885 C CA . ASN A 1 506 ? -28.5 -27.922 -5.656 1 91.44 506 ASN A CA 1
ATOM 3886 C C . ASN A 1 506 ? -28.406 -26.438 -5.266 1 91.44 506 ASN A C 1
ATOM 3888 O O . ASN A 1 506 ? -28.078 -26.125 -4.121 1 91.44 506 ASN A O 1
ATOM 3892 N N . PHE A 1 507 ? -28.594 -25.625 -6.227 1 94.5 507 PHE A N 1
ATOM 3893 C CA . PHE A 1 507 ? -28.688 -24.203 -5.922 1 94.5 507 PHE A CA 1
ATOM 3894 C C . PHE A 1 507 ? -30.156 -23.781 -5.727 1 94.5 507 PHE A C 1
ATOM 3896 O O . PHE A 1 507 ? -31.031 -24.281 -6.422 1 94.5 507 PHE A O 1
ATOM 3903 N N . ASN A 1 508 ? -30.281 -23 -4.762 1 90.5 508 ASN A N 1
ATOM 3904 C CA . ASN A 1 508 ? -31.609 -22.438 -4.535 1 90.5 508 ASN A CA 1
ATOM 3905 C C . ASN A 1 508 ? -31.812 -21.156 -5.316 1 90.5 508 ASN A C 1
ATOM 3907 O O . ASN A 1 508 ? -31.047 -20.188 -5.156 1 90.5 508 ASN A O 1
ATOM 3911 N N . VAL A 1 509 ? -32.812 -21.172 -6.145 1 89.38 509 VAL A N 1
ATOM 3912 C CA . VAL A 1 509 ? -33.094 -19.984 -6.949 1 89.38 509 VAL A CA 1
ATOM 3913 C C . VAL A 1 509 ? -34.469 -19.438 -6.574 1 89.38 509 VAL A C 1
ATOM 3915 O O . VAL A 1 509 ? -35.406 -20.219 -6.348 1 89.38 509 VAL A O 1
ATOM 3918 N N . LEU A 1 510 ? -34.5 -18.203 -6.504 1 82.38 510 LEU A N 1
ATOM 3919 C CA . LEU A 1 510 ? -35.812 -17.594 -6.273 1 82.38 510 LEU A CA 1
ATOM 3920 C C . LEU A 1 510 ? -36.719 -17.812 -7.461 1 82.38 510 LEU A C 1
ATOM 3922 O O . LEU A 1 510 ? -36.344 -17.562 -8.609 1 82.38 510 LEU A O 1
ATOM 3926 N N . PRO A 1 511 ? -37.875 -18.422 -7.16 1 77.5 511 PRO A N 1
ATOM 3927 C CA . PRO A 1 511 ? -38.781 -18.641 -8.281 1 77.5 511 PRO A CA 1
ATOM 3928 C C . PRO A 1 511 ? -39.094 -17.359 -9.055 1 77.5 511 PRO A C 1
ATOM 3930 O O . PRO A 1 511 ? -39.281 -16.297 -8.453 1 77.5 511 PRO A O 1
ATOM 3933 N N . THR A 1 512 ? -38.938 -17.406 -10.32 1 80.56 512 THR A N 1
ATOM 3934 C CA . THR A 1 512 ? -39.094 -16.25 -11.195 1 80.56 512 THR A CA 1
ATOM 3935 C C . THR A 1 512 ? -40.094 -16.562 -12.328 1 80.56 512 THR A C 1
ATOM 3937 O O . THR A 1 512 ? -40.062 -17.656 -12.875 1 80.56 512 THR A O 1
ATOM 3940 N N . TRP A 1 513 ? -41.094 -15.656 -12.57 1 80.31 513 TRP A N 1
ATOM 3941 C CA . TRP A 1 513 ? -42.062 -15.812 -13.648 1 80.31 513 TRP A CA 1
ATOM 3942 C C . TRP A 1 513 ? -41.938 -14.688 -14.672 1 80.31 513 TRP A C 1
ATOM 3944 O O . TRP A 1 513 ? -41.531 -13.57 -14.32 1 80.31 513 TRP A O 1
ATOM 3954 N N . ILE A 1 514 ? -42.281 -14.992 -15.906 1 86 514 ILE A N 1
ATOM 3955 C CA . ILE A 1 514 ? -42.156 -14.023 -16.984 1 86 514 ILE A CA 1
ATOM 3956 C C . ILE A 1 514 ? -43.531 -13.414 -17.297 1 86 514 ILE A C 1
ATOM 3958 O O . ILE A 1 514 ? -44.531 -14.117 -17.328 1 86 514 ILE A O 1
ATOM 3962 N N . ALA A 1 515 ? -43.469 -12.094 -17.375 1 87.25 515 ALA A N 1
ATOM 3963 C CA . ALA A 1 515 ? -44.656 -11.359 -17.797 1 87.25 515 ALA A CA 1
ATOM 3964 C C . ALA A 1 515 ? -44.375 -10.586 -19.094 1 87.25 515 ALA A C 1
ATOM 3966 O O . ALA A 1 515 ? -43.312 -9.969 -19.25 1 87.25 515 ALA A O 1
ATOM 3967 N N . SER A 1 516 ? -45.281 -10.734 -20.047 1 85.31 516 SER A N 1
ATOM 3968 C CA . SER A 1 516 ? -45.094 -10.031 -21.312 1 85.31 516 SER A CA 1
ATOM 3969 C C . SER A 1 516 ? -45.469 -8.555 -21.188 1 85.31 516 SER A C 1
ATOM 3971 O O . SER A 1 516 ? -44.969 -7.723 -21.953 1 85.31 516 SER A O 1
ATOM 3973 N N . ASP A 1 517 ? -46.375 -8.305 -20.375 1 85.69 517 ASP A N 1
ATOM 3974 C CA . ASP A 1 517 ? -46.812 -6.918 -20.203 1 85.69 517 ASP A CA 1
ATOM 3975 C C . ASP A 1 517 ? -47.188 -6.641 -18.75 1 85.69 517 ASP A C 1
ATOM 3977 O O . ASP A 1 517 ? -47.031 -7.504 -17.891 1 85.69 517 ASP A O 1
ATOM 3981 N N . SER A 1 518 ? -47.688 -5.449 -18.625 1 88.94 518 SER A N 1
ATOM 3982 C CA . SER A 1 518 ? -48.031 -5.004 -17.266 1 88.94 518 SER A CA 1
ATOM 3983 C C . SER A 1 518 ? -49.188 -5.777 -16.688 1 88.94 518 SER A C 1
ATOM 3985 O O . SER A 1 518 ? -49.25 -6.07 -15.5 1 88.94 518 SER A O 1
ATOM 3987 N N . THR A 1 519 ? -50.156 -6.086 -17.5 1 88.12 519 THR A N 1
ATOM 3988 C CA . THR A 1 519 ? -51.344 -6.805 -17.047 1 88.12 519 THR A CA 1
ATOM 3989 C C . THR A 1 519 ? -50.969 -8.211 -16.578 1 88.12 519 THR A C 1
ATOM 3991 O O . THR A 1 519 ? -51.438 -8.672 -15.539 1 88.12 519 THR A O 1
ATOM 3994 N N . GLU A 1 520 ? -50.188 -8.781 -17.297 1 90.25 520 GLU A N 1
ATOM 3995 C CA . GLU A 1 520 ? -49.719 -10.125 -16.938 1 90.25 520 GLU A CA 1
ATOM 3996 C C . GLU A 1 520 ? -48.844 -10.086 -15.688 1 90.25 520 GLU A C 1
ATOM 3998 O O . GLU A 1 520 ? -48.875 -11.016 -14.875 1 90.25 520 GLU A O 1
ATOM 4003 N N . ALA A 1 521 ? -48.062 -9.133 -15.633 1 92 521 ALA A N 1
ATOM 4004 C CA . ALA A 1 521 ? -47.188 -8.969 -14.453 1 92 521 ALA A CA 1
ATOM 4005 C C . ALA A 1 521 ? -48.031 -8.93 -13.172 1 92 521 ALA A C 1
ATOM 4007 O O . ALA A 1 521 ? -47.656 -9.508 -12.156 1 92 521 ALA A O 1
ATOM 4008 N N . VAL A 1 522 ? -49.062 -8.258 -13.266 1 89.88 522 VAL A N 1
ATOM 4009 C CA . VAL A 1 522 ? -49.969 -8.125 -12.117 1 89.88 522 VAL A CA 1
ATOM 4010 C C . VAL A 1 522 ? -50.562 -9.484 -11.781 1 89.88 522 VAL A C 1
ATOM 4012 O O . VAL A 1 522 ? -50.656 -9.852 -10.609 1 89.88 522 VAL A O 1
ATOM 4015 N N . HIS A 1 523 ? -51 -10.148 -12.766 1 88.19 523 HIS A N 1
ATOM 4016 C CA . HIS A 1 523 ? -51.594 -11.461 -12.562 1 88.19 523 HIS A CA 1
ATOM 4017 C C . HIS A 1 523 ? -50.625 -12.406 -11.883 1 88.19 523 HIS A C 1
ATOM 4019 O O . HIS A 1 523 ? -51 -13.141 -10.961 1 88.19 523 HIS A O 1
ATOM 4025 N N . ILE A 1 524 ? -49.469 -12.383 -12.359 1 88.69 524 ILE A N 1
ATOM 4026 C CA . ILE A 1 524 ? -48.438 -13.242 -11.812 1 88.69 524 ILE A CA 1
ATOM 4027 C C . ILE A 1 524 ? -48.125 -12.844 -10.367 1 88.69 524 ILE A C 1
ATOM 4029 O O . ILE A 1 524 ? -47.969 -13.711 -9.5 1 88.69 524 ILE A O 1
ATOM 4033 N N . ALA A 1 525 ? -48 -11.648 -10.164 1 88.12 525 ALA A N 1
ATOM 4034 C CA . ALA A 1 525 ? -47.75 -11.133 -8.82 1 88.12 525 ALA A CA 1
ATOM 4035 C C . ALA A 1 525 ? -48.812 -11.594 -7.832 1 88.12 525 ALA A C 1
ATOM 4037 O O . ALA A 1 525 ? -48.5 -11.922 -6.68 1 88.12 525 ALA A O 1
ATOM 4038 N N . GLU A 1 526 ? -49.969 -11.57 -8.273 1 83.56 526 GLU A N 1
ATOM 4039 C CA . GLU A 1 526 ? -51.062 -11.992 -7.43 1 83.56 526 GLU A CA 1
ATOM 4040 C C . GLU A 1 526 ? -50.969 -13.484 -7.098 1 83.56 526 GLU A C 1
ATOM 4042 O O . GLU A 1 526 ? -51.344 -13.906 -6.004 1 83.56 526 GLU A O 1
ATOM 4047 N N . THR A 1 527 ? -50.469 -14.18 -8.008 1 79.31 527 THR A N 1
ATOM 4048 C CA . THR A 1 527 ? -50.312 -15.609 -7.809 1 79.31 527 THR A CA 1
ATOM 4049 C C . THR A 1 527 ? -49.156 -15.891 -6.852 1 79.31 527 THR A C 1
ATOM 4051 O O . THR A 1 527 ? -49.219 -16.797 -6.027 1 79.31 527 THR A O 1
ATOM 4054 N N . ILE A 1 528 ? -48.031 -15.188 -6.992 1 79.44 528 ILE A N 1
ATOM 4055 C CA . ILE A 1 528 ? -46.844 -15.352 -6.164 1 79.44 528 ILE A CA 1
ATOM 4056 C C . ILE A 1 528 ? -47.125 -14.852 -4.75 1 79.44 528 ILE A C 1
ATOM 4058 O O . ILE A 1 528 ? -46.719 -15.477 -3.77 1 79.44 528 ILE A O 1
ATOM 4062 N N . GLY A 1 529 ? -47.812 -13.844 -4.676 1 77 529 GLY A N 1
ATOM 4063 C CA . GLY A 1 529 ? -48 -13.148 -3.418 1 77 529 GLY A CA 1
ATOM 4064 C C . GLY A 1 529 ? -47.094 -11.945 -3.244 1 77 529 GLY A C 1
ATOM 4065 O O . GLY A 1 529 ? -45.938 -11.969 -3.674 1 77 529 GLY A O 1
ATOM 4066 N N . TYR A 1 530 ? -47.5 -10.867 -2.682 1 72.56 530 TYR A N 1
ATOM 4067 C CA . TYR A 1 530 ? -46.781 -9.625 -2.469 1 72.56 530 TYR A CA 1
ATOM 4068 C C . TYR A 1 530 ? -45.938 -9.703 -1.195 1 72.56 530 TYR A C 1
ATOM 4070 O O . TYR A 1 530 ? -46.281 -10.438 -0.269 1 72.56 530 TYR A O 1
ATOM 4078 N N . PRO A 1 531 ? -44.719 -9.039 -0.989 1 74.06 531 PRO A N 1
ATOM 4079 C CA . PRO A 1 531 ? -44.219 -8.141 -2.025 1 74.06 531 PRO A CA 1
ATOM 4080 C C . PRO A 1 531 ? -43.438 -8.883 -3.117 1 74.06 531 PRO A C 1
ATOM 4082 O O . PRO A 1 531 ? -42.969 -10.008 -2.902 1 74.06 531 PRO A O 1
ATOM 4085 N N . VAL A 1 532 ? -43.531 -8.281 -4.34 1 78.62 532 VAL A N 1
ATOM 4086 C CA . VAL A 1 532 ? -42.844 -8.891 -5.473 1 78.62 532 VAL A CA 1
ATOM 4087 C C . VAL A 1 532 ? -41.844 -7.883 -6.074 1 78.62 532 VAL A C 1
ATOM 4089 O O . VAL A 1 532 ? -41.906 -6.695 -5.746 1 78.62 532 VAL A O 1
ATOM 4092 N N . ALA A 1 533 ? -40.844 -8.398 -6.762 1 80.06 533 ALA A N 1
ATOM 4093 C CA . ALA A 1 533 ? -39.938 -7.586 -7.574 1 80.06 533 ALA A CA 1
ATOM 4094 C C . ALA A 1 533 ? -40.25 -7.754 -9.062 1 80.06 533 ALA A C 1
ATOM 4096 O O . ALA A 1 533 ? -40.594 -8.852 -9.516 1 80.06 533 ALA A O 1
ATOM 4097 N N . VAL A 1 534 ? -40.25 -6.66 -9.766 1 82.62 534 VAL A N 1
ATOM 4098 C CA . VAL A 1 534 ? -40.406 -6.695 -11.211 1 82.62 534 VAL A CA 1
ATOM 4099 C C . VAL A 1 534 ? -39.125 -6.227 -11.883 1 82.62 534 VAL A C 1
ATOM 4101 O O . VAL A 1 534 ? -38.562 -5.191 -11.508 1 82.62 534 VAL A O 1
ATOM 4104 N N . LYS A 1 535 ? -38.594 -7.047 -12.758 1 85.56 535 LYS A N 1
ATOM 4105 C CA . LYS A 1 535 ? -37.344 -6.738 -13.438 1 85.56 535 LYS A CA 1
ATOM 4106 C C . LYS A 1 535 ? -37.5 -6.797 -14.953 1 85.56 535 LYS A C 1
ATOM 4108 O O . LYS A 1 535 ? -38.281 -7.605 -15.469 1 85.56 535 LYS A O 1
ATOM 4113 N N . LEU A 1 536 ? -36.781 -5.922 -15.617 1 82.62 536 LEU A N 1
ATOM 4114 C CA . LEU A 1 536 ? -36.812 -5.891 -17.078 1 82.62 536 LEU A CA 1
ATOM 4115 C C . LEU A 1 536 ? -36.094 -7.109 -17.656 1 82.62 536 LEU A C 1
ATOM 4117 O O . LEU A 1 536 ? -35.062 -7.527 -17.125 1 82.62 536 LEU A O 1
ATOM 4121 N N . ARG A 1 537 ? -36.688 -7.613 -18.609 1 81.81 537 ARG A N 1
ATOM 4122 C CA . ARG A 1 537 ? -36.031 -8.688 -19.359 1 81.81 537 ARG A CA 1
ATOM 4123 C C . ARG A 1 537 ? -35.688 -8.242 -20.781 1 81.81 537 ARG A C 1
ATOM 4125 O O . ARG A 1 537 ? -36.562 -8.078 -21.625 1 81.81 537 ARG A O 1
ATOM 4132 N N . SER A 1 538 ? -34.469 -7.953 -20.953 1 79.38 538 SER A N 1
ATOM 4133 C CA . SER A 1 538 ? -34 -7.562 -22.266 1 79.38 538 SER A CA 1
ATOM 4134 C C . SER A 1 538 ? -32.562 -8.07 -22.516 1 79.38 538 SER A C 1
ATOM 4136 O O . SER A 1 538 ? -31.703 -7.965 -21.641 1 79.38 538 SER A O 1
ATOM 4138 N N . PRO A 1 539 ? -32.344 -8.703 -23.625 1 71.81 539 PRO A N 1
ATOM 4139 C CA . PRO A 1 539 ? -30.969 -9.141 -23.953 1 71.81 539 PRO A CA 1
ATOM 4140 C C . PRO A 1 539 ? -30.047 -7.984 -24.328 1 71.81 539 PRO A C 1
ATOM 4142 O O . PRO A 1 539 ? -28.828 -8.133 -24.281 1 71.81 539 PRO A O 1
ATOM 4145 N N . ASP A 1 540 ? -30.656 -6.91 -24.656 1 73.25 540 ASP A N 1
ATOM 4146 C CA . ASP A 1 540 ? -29.859 -5.793 -25.172 1 73.25 540 ASP A CA 1
ATOM 4147 C C . ASP A 1 540 ? -29.422 -4.863 -24.062 1 73.25 540 ASP A C 1
ATOM 4149 O O . ASP A 1 540 ? -28.547 -4.008 -24.25 1 73.25 540 ASP A O 1
ATOM 4153 N N . ILE A 1 541 ? -30.109 -5.105 -23.031 1 72.69 541 ILE A N 1
ATOM 4154 C CA . ILE A 1 541 ? -29.766 -4.242 -21.906 1 72.69 541 ILE A CA 1
ATOM 4155 C C . ILE A 1 541 ? -28.969 -5.039 -20.859 1 72.69 541 ILE A C 1
ATOM 4157 O O . ILE A 1 541 ? -29.547 -5.805 -20.094 1 72.69 541 ILE A O 1
ATOM 4161 N N . ALA A 1 542 ? -27.672 -4.824 -20.922 1 61.28 542 ALA A N 1
ATOM 4162 C CA . ALA A 1 542 ? -26.781 -5.625 -20.094 1 61.28 542 ALA A CA 1
ATOM 4163 C C . ALA A 1 542 ? -27.031 -5.375 -18.609 1 61.28 542 ALA A C 1
ATOM 4165 O O . ALA A 1 542 ? -27.062 -6.316 -17.812 1 61.28 542 ALA A O 1
ATOM 4166 N N . HIS A 1 543 ? -27.281 -4.168 -18.281 1 63.69 543 HIS A N 1
ATOM 4167 C CA . HIS A 1 543 ? -27.5 -3.824 -16.891 1 63.69 543 HIS A CA 1
ATOM 4168 C C . HIS A 1 543 ? -28.875 -3.209 -16.672 1 63.69 543 HIS A C 1
ATOM 4170 O O . HIS A 1 543 ? -29.125 -2.059 -17.047 1 63.69 543 HIS A O 1
ATOM 4176 N N . LYS A 1 544 ? -29.672 -3.955 -16 1 70.56 544 LYS A N 1
ATOM 4177 C CA . LYS A 1 544 ? -31.062 -3.541 -15.789 1 70.56 544 LYS A CA 1
ATOM 4178 C C . LYS A 1 544 ? -31.125 -2.215 -15.031 1 70.56 544 LYS A C 1
ATOM 4180 O O . LYS A 1 544 ? -32.094 -1.468 -15.164 1 70.56 544 LYS A O 1
ATOM 4185 N N . SER A 1 545 ? -29.984 -2.008 -14.281 1 63.03 545 SER A N 1
ATOM 4186 C CA . SER A 1 545 ? -29.953 -0.812 -13.445 1 63.03 545 SER A CA 1
ATOM 4187 C C . SER A 1 545 ? -29.859 0.453 -14.289 1 63.03 545 SER A C 1
ATOM 4189 O O . SER A 1 545 ? -30.25 1.537 -13.844 1 63.03 545 SER A O 1
ATOM 4191 N N . ASP A 1 546 ? -29.5 0.377 -15.586 1 61.91 546 ASP A N 1
ATOM 4192 C CA . ASP A 1 546 ? -29.344 1.521 -16.469 1 61.91 546 ASP A CA 1
ATOM 4193 C C . ASP A 1 546 ? -30.688 2.17 -16.781 1 61.91 546 ASP A C 1
ATOM 4195 O O . ASP A 1 546 ? -30.75 3.369 -17.062 1 61.91 546 ASP A O 1
ATOM 4199 N N . VAL A 1 547 ? -31.766 1.381 -16.766 1 63.09 547 VAL A N 1
ATOM 4200 C CA . VAL A 1 547 ? -33.094 1.88 -17.109 1 63.09 547 VAL A CA 1
ATOM 4201 C C . VAL A 1 547 ? -34.031 1.717 -15.906 1 63.09 547 VAL A C 1
ATOM 4203 O O . VAL A 1 547 ? -35.25 1.685 -16.078 1 63.09 547 VAL A O 1
ATOM 4206 N N . GLN A 1 548 ? -33.438 1.597 -14.766 1 66.19 548 GLN A N 1
ATOM 4207 C CA . GLN A 1 548 ? -34.25 1.287 -13.586 1 66.19 548 GLN A CA 1
ATOM 4208 C C . GLN A 1 548 ? -35.188 0.118 -13.852 1 66.19 548 GLN A C 1
ATOM 4210 O O . GLN A 1 548 ? -36.406 0.22 -13.617 1 66.19 548 GLN A O 1
ATOM 4215 N N . GLY A 1 549 ? -34.594 -0.795 -14.43 1 67.81 549 GLY A N 1
ATOM 4216 C CA . GLY A 1 549 ? -35.344 -1.95 -14.859 1 67.81 549 GLY A CA 1
ATOM 4217 C C . GLY A 1 549 ? -35.656 -2.922 -13.742 1 67.81 549 GLY A C 1
ATOM 4218 O O . GLY A 1 549 ? -36.125 -4.035 -13.984 1 67.81 549 GLY A O 1
ATOM 4219 N N . VAL A 1 550 ? -35.25 -2.518 -12.523 1 72.19 550 VAL A N 1
ATOM 4220 C CA . VAL A 1 550 ? -35.531 -3.367 -11.367 1 72.19 550 VAL A CA 1
ATOM 4221 C C . VAL A 1 550 ? -36.312 -2.58 -10.328 1 72.19 550 VAL A C 1
ATOM 4223 O O . VAL A 1 550 ? -35.906 -1.512 -9.891 1 72.19 550 VAL A O 1
ATOM 4226 N N . MET A 1 551 ? -37.5 -2.941 -10.133 1 72.56 551 MET A N 1
ATOM 4227 C CA . MET A 1 551 ? -38.312 -2.363 -9.078 1 72.56 551 MET A CA 1
ATOM 4228 C C . MET A 1 551 ? -38.594 -3.389 -7.984 1 72.56 551 MET A C 1
ATOM 4230 O O . MET A 1 551 ? -39.062 -4.492 -8.266 1 72.56 551 MET A O 1
ATOM 4234 N N . LEU A 1 552 ? -38.188 -3 -6.832 1 65.5 552 LEU A N 1
ATOM 4235 C CA . LEU A 1 552 ? -38.281 -3.949 -5.73 1 65.5 552 LEU A CA 1
ATOM 4236 C C . LEU A 1 552 ? -39.438 -3.59 -4.793 1 65.5 552 LEU A C 1
ATOM 4238 O O . LEU A 1 552 ? -40 -2.506 -4.898 1 65.5 552 LEU A O 1
ATOM 4242 N N . ASN A 1 553 ? -39.844 -4.516 -4.059 1 60.09 553 ASN A N 1
ATOM 4243 C CA . ASN A 1 553 ? -40.75 -4.375 -2.938 1 60.09 553 ASN A CA 1
ATOM 4244 C C . ASN A 1 553 ? -42.125 -3.818 -3.389 1 60.09 553 ASN A C 1
ATOM 4246 O O . ASN A 1 553 ? -42.625 -2.873 -2.793 1 60.09 553 ASN A O 1
ATOM 4250 N N . LEU A 1 554 ? -42.625 -4.355 -4.504 1 73.62 554 LEU A N 1
ATOM 4251 C CA . LEU A 1 554 ? -43.938 -3.977 -4.996 1 73.62 554 LEU A CA 1
ATOM 4252 C C . LEU A 1 554 ? -45.031 -4.68 -4.203 1 73.62 554 LEU A C 1
ATOM 4254 O O . LEU A 1 554 ? -45.125 -5.91 -4.207 1 73.62 554 LEU A O 1
ATOM 4258 N N . ARG A 1 555 ? -46 -3.988 -3.541 1 69.12 555 ARG A N 1
ATOM 4259 C CA . ARG A 1 555 ? -46.812 -4.512 -2.447 1 69.12 555 ARG A CA 1
ATOM 4260 C C . ARG A 1 555 ? -48.219 -4.793 -2.908 1 69.12 555 ARG A C 1
ATOM 4262 O O . ARG A 1 555 ? -48.969 -5.488 -2.225 1 69.12 555 ARG A O 1
ATOM 4269 N N . ASN A 1 556 ? -48.594 -4.215 -3.953 1 76.56 556 ASN A N 1
ATOM 4270 C CA . ASN A 1 556 ? -49.969 -4.398 -4.406 1 76.56 556 ASN A CA 1
ATOM 4271 C C . ASN A 1 556 ? -50.062 -4.336 -5.93 1 76.56 556 ASN A C 1
ATOM 4273 O O . ASN A 1 556 ? -49.062 -4.059 -6.609 1 76.56 556 ASN A O 1
ATOM 4277 N N . ARG A 1 557 ? -51.281 -4.605 -6.324 1 84.06 557 ARG A N 1
ATOM 4278 C CA . ARG A 1 557 ? -51.594 -4.703 -7.75 1 84.06 557 ARG A CA 1
ATOM 4279 C C . ARG A 1 557 ? -51.281 -3.398 -8.469 1 84.06 557 ARG A C 1
ATOM 4281 O O . ARG A 1 557 ? -50.719 -3.41 -9.578 1 84.06 557 ARG A O 1
ATOM 4288 N N . ILE A 1 558 ? -51.5 -2.387 -7.871 1 78.12 558 ILE A N 1
ATOM 4289 C CA . ILE A 1 558 ? -51.344 -1.077 -8.492 1 78.12 558 ILE A CA 1
ATOM 4290 C C . ILE A 1 558 ? -49.844 -0.749 -8.625 1 78.12 558 ILE A C 1
ATOM 4292 O O . ILE A 1 558 ? -49.406 -0.262 -9.672 1 78.12 558 ILE A O 1
ATOM 4296 N N . GLU A 1 559 ? -49.125 -1.006 -7.578 1 80.31 559 GLU A N 1
ATOM 4297 C CA . GLU A 1 559 ? -47.688 -0.746 -7.613 1 80.31 559 GLU A CA 1
ATOM 4298 C C . GLU A 1 559 ? -47 -1.576 -8.695 1 80.31 559 GLU A C 1
ATOM 4300 O O . GLU A 1 559 ? -46.094 -1.092 -9.375 1 80.31 559 GLU A O 1
ATOM 4305 N N . VAL A 1 560 ? -47.438 -2.752 -8.781 1 88.44 560 VAL A N 1
ATOM 4306 C CA . VAL A 1 560 ? -46.844 -3.646 -9.781 1 88.44 560 VAL A CA 1
ATOM 4307 C C . VAL A 1 560 ? -47.188 -3.145 -11.18 1 88.44 560 VAL A C 1
ATOM 4309 O O . VAL A 1 560 ? -46.312 -3.109 -12.055 1 88.44 560 VAL A O 1
ATOM 4312 N N . ALA A 1 561 ? -48.438 -2.818 -11.383 1 86.56 561 ALA A N 1
ATOM 4313 C CA . ALA A 1 561 ? -48.875 -2.334 -12.695 1 86.56 561 ALA A CA 1
ATOM 4314 C C . ALA A 1 561 ? -48.094 -1.076 -13.086 1 86.56 561 ALA A C 1
ATOM 4316 O O . ALA A 1 561 ? -47.625 -0.964 -14.219 1 86.56 561 ALA A O 1
ATOM 4317 N N . ASN A 1 562 ? -48 -0.202 -12.219 1 78.56 562 ASN A N 1
ATOM 4318 C CA . ASN A 1 562 ? -47.281 1.054 -12.477 1 78.56 562 ASN A CA 1
ATOM 4319 C C . ASN A 1 562 ? -45.812 0.826 -12.727 1 78.56 562 ASN A C 1
ATOM 4321 O O . ASN A 1 562 ? -45.219 1.433 -13.625 1 78.56 562 ASN A O 1
ATOM 4325 N N . ALA A 1 563 ? -45.25 0.053 -11.844 1 83 563 ALA A N 1
ATOM 4326 C CA . ALA A 1 563 ? -43.812 -0.232 -11.977 1 83 563 ALA A CA 1
ATOM 4327 C C . ALA A 1 563 ? -43.531 -0.913 -13.305 1 83 563 ALA A C 1
ATOM 4329 O O . ALA A 1 563 ? -42.562 -0.56 -13.984 1 83 563 ALA A O 1
ATOM 4330 N N . ALA A 1 564 ? -44.312 -1.854 -13.602 1 88.75 564 ALA A N 1
ATOM 4331 C CA . ALA A 1 564 ? -44.125 -2.598 -14.844 1 88.75 564 ALA A CA 1
ATOM 4332 C C . ALA A 1 564 ? -44.219 -1.675 -16.047 1 88.75 564 ALA A C 1
ATOM 4334 O O . ALA A 1 564 ? -43.406 -1.73 -16.953 1 88.75 564 ALA A O 1
ATOM 4335 N N . GLN A 1 565 ? -45.219 -0.931 -16 1 82.06 565 GLN A N 1
ATOM 4336 C CA . GLN A 1 565 ? -45.438 -0.012 -17.125 1 82.06 565 GLN A CA 1
ATOM 4337 C C . GLN A 1 565 ? -44.312 1.018 -17.203 1 82.06 565 GLN A C 1
ATOM 4339 O O . GLN A 1 565 ? -43.844 1.357 -18.281 1 82.06 565 GLN A O 1
ATOM 4344 N N . ALA A 1 566 ? -43.969 1.483 -16.078 1 79.5 566 ALA A N 1
ATOM 4345 C CA . ALA A 1 566 ? -42.875 2.471 -16.016 1 79.5 566 ALA A CA 1
ATOM 4346 C C . ALA A 1 566 ? -41.594 1.901 -16.578 1 79.5 566 ALA A C 1
ATOM 4348 O O . ALA A 1 566 ? -40.844 2.594 -17.281 1 79.5 566 ALA A O 1
ATOM 4349 N N . ILE A 1 567 ? -41.219 0.721 -16.156 1 83.81 567 ILE A N 1
ATOM 4350 C CA . ILE A 1 567 ? -40.031 0.056 -16.641 1 83.81 567 ILE A CA 1
ATOM 4351 C C . ILE A 1 567 ? -40.062 -0.041 -18.156 1 83.81 567 ILE A C 1
ATOM 4353 O O . ILE A 1 567 ? -39.062 0.277 -18.828 1 83.81 567 ILE A O 1
ATOM 4357 N N . LEU A 1 568 ? -41.156 -0.44 -18.656 1 85.5 568 LEU A N 1
ATOM 4358 C CA . LEU A 1 568 ? -41.312 -0.607 -20.094 1 85.5 568 LEU A CA 1
ATOM 4359 C C . LEU A 1 568 ? -41.219 0.737 -20.812 1 85.5 568 LEU A C 1
ATOM 4361 O O . LEU A 1 568 ? -40.562 0.848 -21.859 1 85.5 568 LEU A O 1
ATOM 4365 N N . ASP A 1 569 ? -41.844 1.702 -20.266 1 80.38 569 ASP A N 1
ATOM 4366 C CA . ASP A 1 569 ? -41.812 3.037 -20.859 1 80.38 569 ASP A CA 1
ATOM 4367 C C . ASP A 1 569 ? -40.406 3.605 -20.875 1 80.38 569 ASP A C 1
ATOM 4369 O O . ASP A 1 569 ? -39.938 4.141 -21.891 1 80.38 569 ASP A O 1
ATOM 4373 N N . ARG A 1 570 ? -39.781 3.514 -19.719 1 76.62 570 ARG A N 1
ATOM 4374 C CA . ARG A 1 570 ? -38.406 4.016 -19.609 1 76.62 570 ARG A CA 1
ATOM 4375 C C . ARG A 1 570 ? -37.5 3.314 -20.609 1 76.62 570 ARG A C 1
ATOM 4377 O O . ARG A 1 570 ? -36.594 3.941 -21.188 1 76.62 570 ARG A O 1
ATOM 4384 N N . THR A 1 571 ? -37.688 2.102 -20.672 1 81.31 571 THR A N 1
ATOM 4385 C CA . THR A 1 571 ? -36.875 1.311 -21.578 1 81.31 571 THR A CA 1
ATOM 4386 C C . THR A 1 571 ? -37.094 1.718 -23.031 1 81.31 571 THR A C 1
ATOM 4388 O O . THR A 1 571 ? -36.156 1.83 -23.812 1 81.31 571 THR A O 1
ATOM 4391 N N . GLN A 1 572 ? -38.281 1.912 -23.312 1 78.44 572 GLN A N 1
ATOM 4392 C CA . GLN A 1 572 ? -38.625 2.318 -24.672 1 78.44 572 GLN A CA 1
ATOM 4393 C C . GLN A 1 572 ? -38.062 3.701 -24.984 1 78.44 572 GLN A C 1
ATOM 4395 O O . GLN A 1 572 ? -37.688 3.975 -26.125 1 78.44 572 GLN A O 1
ATOM 4400 N N . LEU A 1 573 ? -37.969 4.453 -24.031 1 76.19 573 LEU A N 1
ATOM 4401 C CA . LEU A 1 573 ? -37.469 5.812 -24.219 1 76.19 573 LEU A CA 1
ATOM 4402 C C . LEU A 1 573 ? -35.969 5.824 -24.297 1 76.19 573 LEU A C 1
ATOM 4404 O O . LEU A 1 573 ? -35.375 6.508 -25.156 1 76.19 573 LEU A O 1
ATOM 4408 N N . SER A 1 574 ? -35.312 5.129 -23.391 1 76.75 574 SER A N 1
ATOM 4409 C CA . SER A 1 574 ? -33.844 5.164 -23.281 1 76.75 574 SER A CA 1
ATOM 4410 C C . SER A 1 574 ? -33.188 4.277 -24.328 1 76.75 574 SER A C 1
ATOM 4412 O O . SER A 1 574 ? -32.094 4.562 -24.797 1 76.75 574 SER A O 1
ATOM 4414 N N . TYR A 1 575 ? -33.844 3.143 -24.641 1 79.94 575 TYR A N 1
ATOM 4415 C CA . TYR A 1 575 ? -33.344 2.186 -25.609 1 79.94 575 TYR A CA 1
ATOM 4416 C C . TYR A 1 575 ? -34.438 1.777 -26.594 1 79.94 575 TYR A C 1
ATOM 4418 O O . TYR A 1 575 ? -34.875 0.625 -26.609 1 79.94 575 TYR A O 1
ATOM 4426 N N . PRO A 1 576 ? -34.75 2.688 -27.484 1 77.38 576 PRO A N 1
ATOM 4427 C CA . PRO A 1 576 ? -35.875 2.43 -28.391 1 77.38 576 PRO A CA 1
ATOM 4428 C C . PRO A 1 576 ? -35.625 1.22 -29.297 1 77.38 576 PRO A C 1
ATOM 4430 O O . PRO A 1 576 ? -36.594 0.575 -29.719 1 77.38 576 PRO A O 1
ATOM 4433 N N . SER A 1 577 ? -34.375 0.95 -29.484 1 80.69 577 SER A N 1
ATOM 4434 C CA . SER A 1 577 ? -34.062 -0.142 -30.406 1 80.69 577 SER A CA 1
ATOM 4435 C C . SER A 1 577 ? -33.812 -1.446 -29.656 1 80.69 577 SER A C 1
ATOM 4437 O O . SER A 1 577 ? -33.562 -2.482 -30.266 1 80.69 577 SER A O 1
ATOM 4439 N N . ALA A 1 578 ? -34.062 -1.434 -28.344 1 81.25 578 ALA A N 1
ATOM 4440 C CA . ALA A 1 578 ? -33.75 -2.631 -27.562 1 81.25 578 ALA A CA 1
ATOM 4441 C C . ALA A 1 578 ? -34.875 -3.652 -27.656 1 81.25 578 ALA A C 1
ATOM 4443 O O . ALA A 1 578 ? -36.062 -3.287 -27.656 1 81.25 578 ALA A O 1
ATOM 4444 N N . ASN A 1 579 ? -34.531 -4.852 -27.938 1 81.62 579 ASN A N 1
ATOM 4445 C CA . ASN A 1 579 ? -35.5 -5.938 -27.875 1 81.62 579 ASN A CA 1
ATOM 4446 C C . ASN A 1 579 ? -35.969 -6.199 -26.438 1 81.62 579 ASN A C 1
ATOM 4448 O O . ASN A 1 579 ? -35.156 -6.551 -25.594 1 81.62 579 ASN A O 1
ATOM 4452 N N . ILE A 1 580 ? -37.25 -5.965 -26.188 1 85.19 580 ILE A N 1
ATOM 4453 C CA . ILE A 1 580 ? -37.812 -6.176 -24.859 1 85.19 580 ILE A CA 1
ATOM 4454 C C . ILE A 1 580 ? -38.594 -7.477 -24.828 1 85.19 580 ILE A C 1
ATOM 4456 O O . ILE A 1 580 ? -39.594 -7.617 -25.547 1 85.19 580 ILE A O 1
ATOM 4460 N N . HIS A 1 581 ? -38.125 -8.445 -24.047 1 80.81 581 HIS A N 1
ATOM 4461 C CA . HIS A 1 581 ? -38.812 -9.742 -23.953 1 80.81 581 HIS A CA 1
ATOM 4462 C C . HIS A 1 581 ? -39.781 -9.789 -22.797 1 80.81 581 HIS A C 1
ATOM 4464 O O . HIS A 1 581 ? -40.188 -10.867 -22.359 1 80.81 581 HIS A O 1
ATOM 4470 N N . GLY A 1 582 ? -40.094 -8.617 -22.297 1 86.06 582 GLY A N 1
ATOM 4471 C CA . GLY A 1 582 ? -41.062 -8.547 -21.219 1 86.06 582 GLY A CA 1
ATOM 4472 C C . GLY A 1 582 ? -40.438 -8.234 -19.859 1 86.06 582 GLY A C 1
ATOM 4473 O O . GLY A 1 582 ? -39.5 -7.453 -19.781 1 86.06 582 GLY A O 1
ATOM 4474 N N . LEU A 1 583 ? -41.156 -8.742 -18.828 1 87.94 583 LEU A N 1
ATOM 4475 C CA . LEU A 1 583 ? -40.781 -8.469 -17.453 1 87.94 583 LEU A CA 1
ATOM 4476 C C . LEU A 1 583 ? -40.625 -9.758 -16.641 1 87.94 583 LEU A C 1
ATOM 4478 O O . LEU A 1 583 ? -41.219 -10.781 -17.016 1 87.94 583 LEU A O 1
ATOM 4482 N N . LEU A 1 584 ? -39.75 -9.672 -15.688 1 86.81 584 LEU A N 1
ATOM 4483 C CA . LEU A 1 584 ? -39.625 -10.758 -14.719 1 86.81 584 LEU A CA 1
ATOM 4484 C C . LEU A 1 584 ? -40.25 -10.383 -13.391 1 86.81 584 LEU A C 1
ATOM 4486 O O . LEU A 1 584 ? -40.062 -9.273 -12.891 1 86.81 584 LEU A O 1
ATOM 4490 N N . VAL A 1 585 ? -41.156 -11.234 -12.922 1 85.62 585 VAL A N 1
ATOM 4491 C CA . VAL A 1 585 ? -41.781 -11.016 -11.625 1 85.62 585 VAL A CA 1
ATOM 4492 C C . VAL A 1 585 ? -41.312 -12.062 -10.625 1 85.62 585 VAL A C 1
ATOM 4494 O O . VAL A 1 585 ? -41.312 -13.266 -10.922 1 85.62 585 VAL A O 1
ATOM 4497 N N . GLN A 1 586 ? -40.719 -11.617 -9.562 1 82.38 586 GLN A N 1
ATOM 4498 C CA . GLN A 1 586 ? -40.188 -12.508 -8.539 1 82.38 586 GLN A CA 1
ATOM 4499 C C . GLN A 1 586 ? -40.688 -12.125 -7.156 1 82.38 586 GLN A C 1
ATOM 4501 O O . GLN A 1 586 ? -40.938 -10.953 -6.883 1 82.38 586 GLN A O 1
ATOM 4506 N N . GLY A 1 587 ? -40.969 -13.227 -6.363 1 74.88 587 GLY A N 1
ATOM 4507 C CA . GLY A 1 587 ? -41.25 -12.914 -4.969 1 74.88 587 GLY A CA 1
ATOM 4508 C C . GLY A 1 587 ? -40.094 -12.242 -4.258 1 74.88 587 GLY A C 1
ATOM 4509 O O . GLY A 1 587 ? -38.938 -12.516 -4.559 1 74.88 587 GLY A O 1
ATOM 4510 N N . MET A 1 588 ? -40.438 -11.227 -3.502 1 63.31 588 MET A N 1
ATOM 4511 C CA . MET A 1 588 ? -39.375 -10.578 -2.758 1 63.31 588 MET A CA 1
ATOM 4512 C C . MET A 1 588 ? -38.719 -11.555 -1.788 1 63.31 588 MET A C 1
ATOM 4514 O O . MET A 1 588 ? -39.406 -12.305 -1.096 1 63.31 588 MET A O 1
ATOM 4518 N N . ALA A 1 589 ? -37.406 -11.938 -2.1 1 58.38 589 ALA A N 1
ATOM 4519 C CA . ALA A 1 589 ? -36.688 -12.727 -1.106 1 58.38 589 ALA A CA 1
ATOM 4520 C C . ALA A 1 589 ? -36.594 -11.992 0.228 1 58.38 589 ALA A C 1
ATOM 4522 O O . ALA A 1 589 ? -36.531 -10.758 0.26 1 58.38 589 ALA A O 1
ATOM 4523 N N . LYS A 1 590 ? -37.062 -12.695 1.312 1 49.31 590 LYS A N 1
ATOM 4524 C CA . LYS A 1 590 ? -36.969 -12.094 2.639 1 49.31 590 LYS A CA 1
ATOM 4525 C C . LYS A 1 590 ? -35.594 -11.516 2.896 1 49.31 590 LYS A C 1
ATOM 4527 O O . LYS A 1 590 ? -34.625 -12.258 3.109 1 49.31 590 LYS A O 1
ATOM 4532 N N . LEU A 1 591 ? -35.344 -10.461 2.186 1 51.41 591 LEU A N 1
ATOM 4533 C CA . LEU A 1 591 ? -34.062 -9.742 2.191 1 51.41 591 LEU A CA 1
ATOM 4534 C C . LEU A 1 591 ? -33.688 -9.32 3.607 1 51.41 591 LEU A C 1
ATOM 4536 O O . LEU A 1 591 ? -32.531 -9 3.877 1 51.41 591 LEU A O 1
ATOM 4540 N N . ALA A 1 592 ? -34.688 -9.25 4.547 1 46.25 592 ALA A N 1
ATOM 4541 C CA . ALA A 1 592 ? -34.312 -8.484 5.742 1 46.25 592 ALA A CA 1
ATOM 4542 C C . ALA A 1 592 ? -33.125 -9.094 6.445 1 46.25 592 ALA A C 1
ATOM 4544 O O . ALA A 1 592 ? -33.125 -10.258 6.84 1 46.25 592 ALA A O 1
ATOM 4545 N N . GLY A 1 593 ? -31.938 -8.539 6.152 1 56.81 593 GLY A N 1
ATOM 4546 C CA . GLY A 1 593 ? -30.75 -8.797 6.941 1 56.81 593 GLY A CA 1
ATOM 4547 C C . GLY A 1 593 ? -29.719 -9.648 6.215 1 56.81 593 GLY A C 1
ATOM 4548 O O . GLY A 1 593 ? -28.828 -10.227 6.836 1 56.81 593 GLY A O 1
ATOM 4549 N N . GLY A 1 594 ? -30 -9.914 4.934 1 70.19 594 GLY A N 1
ATOM 4550 C CA . GLY A 1 594 ? -29 -10.766 4.312 1 70.19 594 GLY A CA 1
ATOM 4551 C C . GLY A 1 594 ? -27.906 -9.984 3.619 1 70.19 594 GLY A C 1
ATOM 4552 O O . GLY A 1 594 ? -28.047 -8.789 3.361 1 70.19 594 GLY A O 1
ATOM 4553 N N . GLU A 1 595 ? -26.766 -10.656 3.443 1 79.25 595 GLU A N 1
ATOM 4554 C CA . GLU A 1 595 ? -25.625 -10.109 2.707 1 79.25 595 GLU A CA 1
ATOM 4555 C C . GLU A 1 595 ? -25.734 -10.414 1.216 1 79.25 595 GLU A C 1
ATOM 4557 O O . GLU A 1 595 ? -26.141 -11.516 0.827 1 79.25 595 GLU A O 1
ATOM 4562 N N . GLU A 1 596 ? -25.562 -9.297 0.404 1 84.62 596 GLU A N 1
ATOM 4563 C CA . GLU A 1 596 ? -25.562 -9.516 -1.04 1 84.62 596 GLU A CA 1
ATOM 4564 C C . GLU A 1 596 ? -24.141 -9.703 -1.562 1 84.62 596 GLU A C 1
ATOM 4566 O O . GLU A 1 596 ? -23.281 -8.836 -1.384 1 84.62 596 GLU A O 1
ATOM 4571 N N . LEU A 1 597 ? -23.938 -10.828 -2.174 1 93.06 597 LEU A N 1
ATOM 4572 C CA . LEU A 1 597 ? -22.641 -11.141 -2.771 1 93.06 597 LEU A CA 1
ATOM 4573 C C . LEU A 1 597 ? -22.766 -11.305 -4.281 1 93.06 597 LEU A C 1
ATOM 4575 O O . LEU A 1 597 ? -23.875 -11.438 -4.805 1 93.06 597 LEU A O 1
ATOM 4579 N N . ARG A 1 598 ? -21.734 -11.148 -4.934 1 93.88 598 ARG A N 1
ATOM 4580 C CA . ARG A 1 598 ? -21.656 -11.43 -6.363 1 93.88 598 ARG A CA 1
ATOM 4581 C C . ARG A 1 598 ? -20.625 -12.5 -6.656 1 93.88 598 ARG A C 1
ATOM 4583 O O . ARG A 1 598 ? -19.516 -12.477 -6.102 1 93.88 598 ARG A O 1
ATOM 4590 N N . ILE A 1 599 ? -21 -13.5 -7.398 1 97.38 599 ILE A N 1
ATOM 4591 C CA . ILE A 1 599 ? -20.109 -14.555 -7.867 1 97.38 599 ILE A CA 1
ATOM 4592 C C . ILE A 1 599 ? -20.109 -14.602 -9.391 1 97.38 599 ILE A C 1
ATOM 4594 O O . ILE A 1 599 ? -21.172 -14.742 -10.008 1 97.38 599 ILE A O 1
ATOM 4598 N N . LYS A 1 600 ? -18.953 -14.461 -9.938 1 97.19 600 LYS A N 1
ATOM 4599 C CA . LYS A 1 600 ? -18.844 -14.469 -11.398 1 97.19 600 LYS A CA 1
ATOM 4600 C C . LYS A 1 600 ? -17.828 -15.492 -11.867 1 97.19 600 LYS A C 1
ATOM 4602 O O . LYS A 1 600 ? -16.766 -15.641 -11.258 1 97.19 600 LYS A O 1
ATOM 4607 N N . VAL A 1 601 ? -18.219 -16.281 -12.844 1 97.5 601 VAL A N 1
ATOM 4608 C CA . VAL A 1 601 ? -17.297 -17.156 -13.547 1 97.5 601 VAL A CA 1
ATOM 4609 C C . VAL A 1 601 ? -17 -16.594 -14.93 1 97.5 601 VAL A C 1
ATOM 4611 O O . VAL A 1 601 ? -17.906 -16.266 -15.695 1 97.5 601 VAL A O 1
ATOM 4614 N N . LYS A 1 602 ? -15.805 -16.359 -15.172 1 96 602 LYS A N 1
ATOM 4615 C CA . LYS A 1 602 ? -15.391 -15.922 -16.5 1 96 602 LYS A CA 1
ATOM 4616 C C . LYS A 1 602 ? -14.242 -16.781 -17.031 1 96 602 LYS A C 1
ATOM 4618 O O . LYS A 1 602 ? -13.594 -17.484 -16.266 1 96 602 LYS A O 1
ATOM 4623 N N . THR A 1 603 ? -14.031 -16.688 -18.344 1 95 603 THR A N 1
ATOM 4624 C CA . THR A 1 603 ? -12.977 -17.484 -18.953 1 95 603 THR A CA 1
ATOM 4625 C C . THR A 1 603 ? -11.82 -16.594 -19.406 1 95 603 THR A C 1
ATOM 4627 O O . THR A 1 603 ? -11.984 -15.742 -20.281 1 95 603 THR A O 1
ATOM 4630 N N . ASP A 1 604 ? -10.727 -16.797 -18.75 1 95.12 604 ASP A N 1
ATOM 4631 C CA . ASP A 1 604 ? -9.5 -16.125 -19.156 1 95.12 604 ASP A CA 1
ATOM 4632 C C . ASP A 1 604 ? -8.82 -16.859 -20.312 1 95.12 604 ASP A C 1
ATOM 4634 O O . ASP A 1 604 ? -8.828 -18.094 -20.359 1 95.12 604 ASP A O 1
ATOM 4638 N N . ALA A 1 605 ? -8.148 -16.141 -21.172 1 92.44 605 ALA A N 1
ATOM 4639 C CA . ALA A 1 605 ? -7.539 -16.734 -22.359 1 92.44 605 ALA A CA 1
ATOM 4640 C C . ALA A 1 605 ? -6.367 -17.641 -21.984 1 92.44 605 ALA A C 1
ATOM 4642 O O . ALA A 1 605 ? -6.102 -18.641 -22.656 1 92.44 605 ALA A O 1
ATOM 4643 N N . THR A 1 606 ? -5.75 -17.359 -20.891 1 93.81 606 THR A N 1
ATOM 4644 C CA . THR A 1 606 ? -4.547 -18.094 -20.516 1 93.81 606 THR A CA 1
ATOM 4645 C C . THR A 1 606 ? -4.848 -19.094 -19.406 1 93.81 606 THR A C 1
ATOM 4647 O O . THR A 1 606 ? -4.465 -20.266 -19.5 1 93.81 606 THR A O 1
ATOM 4650 N N . PHE A 1 607 ? -5.605 -18.719 -18.453 1 96.19 607 PHE A N 1
ATOM 4651 C CA . PHE A 1 607 ? -5.77 -19.531 -17.266 1 96.19 607 PHE A CA 1
ATOM 4652 C C . PHE A 1 607 ? -7.094 -20.297 -17.312 1 96.19 607 PHE A C 1
ATOM 4654 O O . PHE A 1 607 ? -7.352 -21.156 -16.453 1 96.19 607 PHE A O 1
ATOM 4661 N N . GLY A 1 608 ? -7.895 -20.016 -18.359 1 95.25 608 GLY A N 1
ATOM 4662 C CA . GLY A 1 608 ? -9.18 -20.688 -18.438 1 95.25 608 GLY A CA 1
ATOM 4663 C C . GLY A 1 608 ? -10.219 -20.094 -17.5 1 95.25 608 GLY A C 1
ATOM 4664 O O . GLY A 1 608 ? -10.242 -18.891 -17.266 1 95.25 608 GLY A O 1
ATOM 4665 N N . PRO A 1 609 ? -11.125 -20.938 -17.031 1 96.38 609 PRO A N 1
ATOM 4666 C CA . PRO A 1 609 ? -12.188 -20.422 -16.156 1 96.38 609 PRO A CA 1
ATOM 4667 C C . PRO A 1 609 ? -11.664 -19.938 -14.812 1 96.38 609 PRO A C 1
ATOM 4669 O O . PRO A 1 609 ? -10.773 -20.562 -14.227 1 96.38 609 PRO A O 1
ATOM 4672 N N . VAL A 1 610 ? -12.234 -18.859 -14.367 1 97.38 610 VAL A N 1
ATOM 4673 C CA . VAL A 1 610 ? -11.883 -18.25 -13.094 1 97.38 610 VAL A CA 1
ATOM 4674 C C . VAL A 1 610 ? -13.148 -17.875 -12.328 1 97.38 610 VAL A C 1
ATOM 4676 O O . VAL A 1 610 ? -14.125 -17.406 -12.914 1 97.38 610 VAL A O 1
ATOM 4679 N N . ILE A 1 611 ? -13.109 -18.094 -11.039 1 97.94 611 ILE A N 1
ATOM 4680 C CA . ILE A 1 611 ? -14.227 -17.734 -10.18 1 97.94 611 ILE A CA 1
ATOM 4681 C C . ILE A 1 611 ? -13.906 -16.453 -9.422 1 97.94 611 ILE A C 1
ATOM 4683 O O . ILE A 1 611 ? -12.875 -16.359 -8.758 1 97.94 611 ILE A O 1
ATOM 4687 N N . LEU A 1 612 ? -14.758 -15.5 -9.578 1 97.75 612 LEU A N 1
ATOM 4688 C CA . LEU A 1 612 ? -14.609 -14.219 -8.898 1 97.75 612 LEU A CA 1
ATOM 4689 C C . LEU A 1 612 ? -15.664 -14.062 -7.797 1 97.75 612 LEU A C 1
ATOM 4691 O O . LEU A 1 612 ? -16.812 -14.477 -7.973 1 97.75 612 LEU A O 1
ATOM 4695 N N . LEU A 1 613 ? -15.234 -13.57 -6.652 1 97.56 613 LEU A N 1
ATOM 4696 C CA . LEU A 1 613 ? -16.125 -13.344 -5.512 1 97.56 613 LEU A CA 1
ATOM 4697 C C . LEU A 1 613 ? -15.977 -11.922 -4.98 1 97.56 613 LEU A C 1
ATOM 4699 O O . LEU A 1 613 ? -14.859 -11.422 -4.84 1 97.56 613 LEU A O 1
ATOM 4703 N N . GLY A 1 614 ? -17.031 -11.273 -4.727 1 94 614 GLY A N 1
ATOM 4704 C CA . GLY A 1 614 ? -17.016 -9.945 -4.145 1 94 614 GLY A CA 1
ATOM 4705 C C . GLY A 1 614 ? -18.375 -9.5 -3.645 1 94 614 GLY A C 1
ATOM 4706 O O . GLY A 1 614 ? -19.297 -10.312 -3.514 1 94 614 GLY A O 1
ATOM 4707 N N . GLN A 1 615 ? -18.453 -8.219 -3.334 1 87.81 615 GLN A N 1
ATOM 4708 C CA . GLN A 1 615 ? -19.688 -7.645 -2.82 1 87.81 615 GLN A CA 1
ATOM 4709 C C . GLN A 1 615 ? -20.703 -7.445 -3.939 1 87.81 615 GLN A C 1
ATOM 4711 O O . GLN A 1 615 ? -20.344 -7.102 -5.066 1 87.81 615 GLN A O 1
ATOM 4716 N N . GLY A 1 616 ? -21.938 -7.742 -3.617 1 84.5 616 GLY A N 1
ATOM 4717 C CA . GLY A 1 616 ? -23 -7.516 -4.582 1 84.5 616 GLY A CA 1
ATOM 4718 C C . GLY A 1 616 ? -23.578 -6.109 -4.523 1 84.5 616 GLY A C 1
ATOM 4719 O O . GLY A 1 616 ? -23.188 -5.312 -3.67 1 84.5 616 GLY A O 1
ATOM 4720 N N . GLY A 1 617 ? -24.344 -5.762 -5.539 1 70.44 617 GLY A N 1
ATOM 4721 C CA . GLY A 1 617 ? -25.078 -4.508 -5.504 1 70.44 617 GLY A CA 1
ATOM 4722 C C . GLY A 1 617 ? -24.469 -3.438 -6.398 1 70.44 617 GLY A C 1
ATOM 4723 O O . GLY A 1 617 ? -25.141 -2.453 -6.73 1 70.44 617 GLY A O 1
ATOM 4724 N N . SER A 1 618 ? -23.156 -3.592 -6.586 1 70.62 618 SER A N 1
ATOM 4725 C CA . SER A 1 618 ? -22.516 -2.568 -7.402 1 70.62 618 SER A CA 1
ATOM 4726 C C . SER A 1 618 ? -21.844 -3.18 -8.625 1 70.62 618 SER A C 1
ATOM 4728 O O . SER A 1 618 ? -21.625 -4.395 -8.68 1 70.62 618 SER A O 1
ATOM 4730 N N . GLU A 1 619 ? -21.703 -2.256 -9.633 1 74.19 619 GLU A N 1
ATOM 4731 C CA . GLU A 1 619 ? -20.922 -2.721 -10.773 1 74.19 619 GLU A CA 1
ATOM 4732 C C . GLU A 1 619 ? -19.453 -2.885 -10.391 1 74.19 619 GLU A C 1
ATOM 4734 O O . GLU A 1 619 ? -18.906 -2.105 -9.602 1 74.19 619 GLU A O 1
ATOM 4739 N N . TRP A 1 620 ? -18.938 -3.889 -11.055 1 83.56 620 TRP A N 1
ATOM 4740 C CA . TRP A 1 620 ? -17.59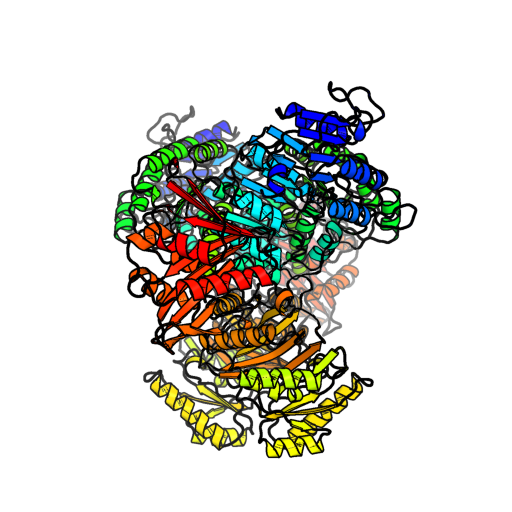4 -4.297 -10.68 1 83.56 620 TRP A CA 1
ATOM 4741 C C . TRP A 1 620 ? -16.562 -3.729 -11.648 1 83.56 620 TRP A C 1
ATOM 4743 O O . TRP A 1 620 ? -16.797 -3.701 -12.859 1 83.56 620 TRP A O 1
ATOM 4753 N N . ASP A 1 621 ? -15.555 -3.121 -11.141 1 86.44 621 ASP A N 1
ATOM 4754 C CA . ASP A 1 621 ? -14.242 -3.309 -11.766 1 86.44 621 ASP A CA 1
ATOM 4755 C C . ASP A 1 621 ? -13.586 -4.602 -11.289 1 86.44 621 ASP A C 1
ATOM 4757 O O . ASP A 1 621 ? -13.086 -4.668 -10.164 1 86.44 621 ASP A O 1
ATOM 4761 N N . GLU A 1 622 ? -13.602 -5.52 -12.133 1 89.69 622 GLU A N 1
ATOM 4762 C CA . GLU A 1 622 ? -13.211 -6.871 -11.734 1 89.69 622 GLU A CA 1
ATOM 4763 C C . GLU A 1 622 ? -11.812 -6.883 -11.125 1 89.69 622 GLU A C 1
ATOM 4765 O O . GLU A 1 622 ? -11.523 -7.691 -10.242 1 89.69 622 GLU A O 1
ATOM 4770 N N . SER A 1 623 ? -10.977 -6.016 -11.586 1 88 623 SER A N 1
ATOM 4771 C CA . SER A 1 623 ? -9.602 -5.992 -11.102 1 88 623 SER A CA 1
ATOM 4772 C C . SER A 1 623 ? -9.523 -5.445 -9.68 1 88 623 SER A C 1
ATOM 4774 O O . SER A 1 623 ? -8.594 -5.758 -8.938 1 88 623 SER A O 1
ATOM 4776 N N . LEU A 1 624 ? -10.484 -4.707 -9.281 1 85.56 624 LEU A N 1
ATOM 4777 C CA . LEU A 1 624 ? -10.383 -3.998 -8.008 1 85.56 624 LEU A CA 1
ATOM 4778 C C . LEU A 1 624 ? -11.414 -4.52 -7.012 1 85.56 624 LEU A C 1
ATOM 4780 O O . LEU A 1 624 ? -11.203 -4.465 -5.801 1 85.56 624 LEU A O 1
ATOM 4784 N N . ASP A 1 625 ? -12.492 -5.07 -7.504 1 88.31 625 ASP A N 1
ATOM 4785 C CA . ASP A 1 625 ? -13.641 -5.27 -6.625 1 88.31 625 ASP A CA 1
ATOM 4786 C C . ASP A 1 625 ? -13.836 -6.75 -6.301 1 88.31 625 ASP A C 1
ATOM 4788 O O . ASP A 1 625 ? -14.734 -7.109 -5.539 1 88.31 625 ASP A O 1
ATOM 4792 N N . ALA A 1 626 ? -12.961 -7.582 -6.797 1 94.25 626 ALA A N 1
ATOM 4793 C CA . ALA A 1 626 ? -13.203 -9.008 -6.613 1 94.25 626 ALA A CA 1
ATOM 4794 C C . ALA A 1 626 ? -11.914 -9.742 -6.234 1 94.25 626 ALA A C 1
ATOM 4796 O O . ALA A 1 626 ? -10.812 -9.234 -6.48 1 94.25 626 ALA A O 1
ATOM 4797 N N . ALA A 1 627 ? -12.102 -10.859 -5.551 1 95.38 627 ALA A N 1
ATOM 4798 C CA . ALA A 1 627 ? -11.047 -11.852 -5.371 1 95.38 627 ALA A CA 1
ATOM 4799 C C . ALA A 1 627 ? -11.211 -13.008 -6.352 1 95.38 627 ALA A C 1
ATOM 4801 O O . ALA A 1 627 ? -12.336 -13.336 -6.75 1 95.38 627 ALA A O 1
ATOM 4802 N N . ALA A 1 628 ? -10.125 -13.594 -6.762 1 96.75 628 ALA A N 1
ATOM 4803 C CA . ALA A 1 628 ? -10.188 -14.617 -7.793 1 96.75 628 ALA A CA 1
ATOM 4804 C C . ALA A 1 628 ? -9.664 -15.953 -7.266 1 96.75 628 ALA A C 1
ATOM 4806 O O . ALA A 1 628 ? -8.828 -15.992 -6.363 1 96.75 628 ALA A O 1
ATOM 4807 N N . ALA A 1 629 ? -10.203 -17 -7.793 1 95.69 629 ALA A N 1
ATOM 4808 C CA . ALA A 1 629 ? -9.719 -18.359 -7.539 1 95.69 629 ALA A CA 1
ATOM 4809 C C . ALA A 1 629 ? -9.781 -19.219 -8.805 1 95.69 629 ALA A C 1
ATOM 4811 O O . ALA A 1 629 ? -10.672 -19.031 -9.641 1 95.69 629 ALA A O 1
ATOM 4812 N N . LEU A 1 630 ? -8.875 -20.125 -8.875 1 94.81 630 LEU A N 1
ATOM 4813 C CA . LEU A 1 630 ? -8.828 -21.047 -10.008 1 94.81 630 LEU A CA 1
ATOM 4814 C C . LEU A 1 630 ? -9.492 -22.375 -9.648 1 94.81 630 LEU A C 1
ATOM 4816 O O . LEU A 1 630 ? -9.133 -23 -8.648 1 94.81 630 LEU A O 1
ATOM 4820 N N . PRO A 1 631 ? -10.5 -22.781 -10.453 1 93.62 631 PRO A N 1
ATOM 4821 C CA . PRO A 1 631 ? -11.039 -24.125 -10.242 1 93.62 631 PRO A CA 1
ATOM 4822 C C . PRO A 1 631 ? -10.039 -25.219 -10.594 1 93.62 631 PRO A C 1
ATOM 4824 O O . PRO A 1 631 ? -9.133 -25 -11.391 1 93.62 631 PRO A O 1
ATOM 4827 N N . PRO A 1 632 ? -10.148 -26.453 -10.039 1 91.19 632 PRO A N 1
ATOM 4828 C CA . PRO A 1 632 ? -11.195 -26.891 -9.109 1 91.19 632 PRO A CA 1
ATOM 4829 C C . PRO A 1 632 ? -10.977 -26.375 -7.688 1 91.19 632 PRO A C 1
ATOM 4831 O O . PRO A 1 632 ? -9.828 -26.219 -7.254 1 91.19 632 PRO A O 1
ATOM 4834 N N . LEU A 1 633 ? -12.062 -26.156 -7 1 91.88 633 LEU A N 1
ATOM 4835 C CA . LEU A 1 633 ? -12.008 -25.719 -5.605 1 91.88 633 LEU A CA 1
ATOM 4836 C C . LEU A 1 633 ? -12.43 -26.859 -4.672 1 91.88 633 LEU A C 1
ATOM 4838 O O . LEU A 1 633 ? -13.281 -27.672 -5.027 1 91.88 633 LEU A O 1
ATOM 4842 N N . ASN A 1 634 ? -11.781 -27 -3.602 1 88.75 634 ASN A N 1
ATOM 4843 C CA . ASN A 1 634 ? -12.258 -27.781 -2.465 1 88.75 634 ASN A CA 1
ATOM 4844 C C . ASN A 1 634 ? -12.664 -26.891 -1.299 1 88.75 634 ASN A C 1
ATOM 4846 O O . ASN A 1 634 ? -12.633 -25.672 -1.411 1 88.75 634 ASN A O 1
ATOM 4850 N N . MET A 1 635 ? -13.008 -27.484 -0.239 1 90.06 635 MET A N 1
ATOM 4851 C CA . MET A 1 635 ? -13.539 -26.703 0.882 1 90.06 635 MET A CA 1
ATOM 4852 C C . MET A 1 635 ? -12.484 -25.766 1.444 1 90.06 635 MET A C 1
ATOM 4854 O O . MET A 1 635 ? -12.789 -24.609 1.782 1 90.06 635 MET A O 1
ATOM 4858 N N . THR A 1 636 ? -11.32 -26.203 1.495 1 87.62 636 THR A N 1
ATOM 4859 C CA . THR A 1 636 ? -10.242 -25.391 2.057 1 87.62 636 THR A CA 1
ATOM 4860 C C . THR A 1 636 ? -9.93 -24.203 1.154 1 87.62 636 THR A C 1
ATOM 4862 O O . THR A 1 636 ? -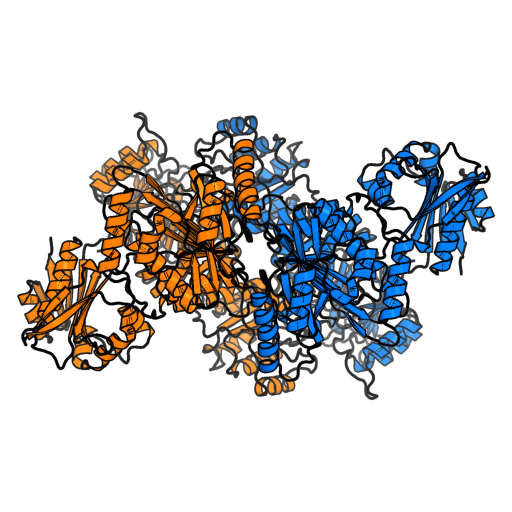9.812 -23.078 1.631 1 87.62 636 THR A O 1
ATOM 4865 N N . LEU A 1 637 ? -9.812 -24.438 -0.082 1 89.12 637 LEU A N 1
ATOM 4866 C CA . LEU A 1 637 ? -9.492 -23.391 -1.043 1 89.12 637 LEU A CA 1
ATOM 4867 C C . LEU A 1 637 ? -10.625 -22.375 -1.117 1 89.12 637 LEU A C 1
ATOM 4869 O O . LEU A 1 637 ? -10.367 -21.172 -1.236 1 89.12 637 LEU A O 1
ATOM 4873 N N . ALA A 1 638 ? -11.836 -22.828 -1.083 1 93.81 638 ALA A N 1
ATOM 4874 C CA . ALA A 1 638 ? -12.992 -21.922 -1.096 1 93.81 638 ALA A CA 1
ATOM 4875 C C . ALA A 1 638 ? -13.008 -21.031 0.141 1 93.81 638 ALA A C 1
ATOM 4877 O O . ALA A 1 638 ? -13.281 -19.828 0.046 1 93.81 638 ALA A O 1
ATOM 4878 N N . ARG A 1 639 ? -12.789 -21.656 1.249 1 92.12 639 ARG A N 1
ATOM 4879 C CA . ARG A 1 639 ? -12.734 -20.891 2.494 1 92.12 639 ARG A CA 1
ATOM 4880 C C . ARG A 1 639 ? -11.695 -19.781 2.42 1 92.12 639 ARG A C 1
ATOM 4882 O O . ARG A 1 639 ? -11.945 -18.656 2.842 1 92.12 639 ARG A O 1
ATOM 4889 N N . TYR A 1 640 ? -10.586 -20.109 1.882 1 88.62 640 TYR A N 1
ATOM 4890 C CA . TYR A 1 640 ? -9.516 -19.125 1.78 1 88.62 640 TYR A CA 1
ATOM 4891 C C . TYR A 1 640 ? -9.898 -18 0.839 1 88.62 640 TYR A C 1
ATOM 4893 O O . TYR A 1 640 ? -9.523 -16.844 1.06 1 88.62 640 TYR A O 1
ATOM 4901 N N . LEU A 1 641 ? -10.523 -18.312 -0.226 1 93.56 641 LEU A N 1
ATOM 4902 C CA . LEU A 1 641 ? -11.023 -17.281 -1.134 1 93.56 641 LEU A CA 1
ATOM 4903 C C . LEU A 1 641 ? -11.922 -16.297 -0.399 1 93.56 641 LEU A C 1
ATOM 4905 O O . LEU A 1 641 ? -11.805 -15.086 -0.58 1 93.56 641 LEU A O 1
ATOM 4909 N N . ILE A 1 642 ? -12.812 -16.828 0.462 1 95 642 ILE A N 1
ATOM 4910 C CA . ILE A 1 642 ? -13.766 -16.016 1.206 1 95 642 ILE A CA 1
ATOM 4911 C C . ILE A 1 642 ? -13.023 -15.125 2.203 1 95 642 ILE A C 1
ATOM 4913 O O . ILE A 1 642 ? -13.281 -13.922 2.283 1 95 642 ILE A O 1
ATOM 4917 N N . VAL A 1 643 ? -12.156 -15.727 2.9 1 90.12 643 VAL A N 1
ATOM 4918 C CA . VAL A 1 643 ? -11.406 -15 3.92 1 90.12 643 VAL A CA 1
ATOM 4919 C C . VAL A 1 643 ? -10.602 -13.875 3.268 1 90.12 643 VAL A C 1
ATOM 4921 O O . VAL A 1 643 ? -10.531 -12.766 3.801 1 90.12 643 VAL A O 1
ATOM 4924 N N . ARG A 1 644 ? -10.031 -14.141 2.246 1 89.56 644 ARG A N 1
ATOM 4925 C CA . ARG A 1 644 ? -9.258 -13.141 1.522 1 89.56 644 ARG A CA 1
ATOM 4926 C C . ARG A 1 644 ? -10.156 -12 1.045 1 89.56 644 ARG A C 1
ATOM 4928 O O . ARG A 1 644 ? -9.766 -10.836 1.099 1 89.56 644 ARG A O 1
ATOM 4935 N N . ALA A 1 645 ? -11.273 -12.352 0.464 1 93.88 645 ALA A N 1
ATOM 4936 C CA . ALA A 1 645 ? -12.211 -11.336 -0.004 1 93.88 645 ALA A CA 1
ATOM 4937 C C . ALA A 1 645 ? -12.625 -10.406 1.134 1 93.88 645 ALA A C 1
ATOM 4939 O O . ALA A 1 645 ? -12.758 -9.195 0.937 1 93.88 645 ALA A O 1
ATOM 4940 N N . ILE A 1 646 ? -12.781 -10.953 2.301 1 89.5 646 ILE A N 1
ATOM 4941 C CA . ILE A 1 646 ? -13.188 -10.18 3.465 1 89.5 646 ILE A CA 1
ATOM 4942 C C . ILE A 1 646 ? -12.031 -9.305 3.939 1 89.5 646 ILE A C 1
ATOM 4944 O O . ILE A 1 646 ? -12.195 -8.102 4.156 1 89.5 646 ILE A O 1
ATOM 4948 N N . ARG A 1 647 ? -10.883 -9.906 4.055 1 82.62 647 ARG A N 1
ATOM 4949 C CA . ARG A 1 647 ? -9.711 -9.219 4.586 1 82.62 647 ARG A CA 1
ATOM 4950 C C . ARG A 1 647 ? -9.281 -8.086 3.662 1 82.62 647 ARG A C 1
ATOM 4952 O O . ARG A 1 647 ? -8.781 -7.055 4.121 1 82.62 647 ARG A O 1
ATOM 4959 N N . SER A 1 648 ? -9.477 -8.25 2.447 1 86.06 648 SER A N 1
ATOM 4960 C CA . SER A 1 648 ? -9.055 -7.246 1.48 1 86.06 648 SER A CA 1
ATOM 4961 C C . SER A 1 648 ? -10.148 -6.207 1.245 1 86.06 648 SER A C 1
ATOM 4963 O O . SER A 1 648 ? -9.992 -5.316 0.408 1 86.06 648 SER A O 1
ATOM 4965 N N . GLY A 1 649 ? -11.25 -6.336 1.868 1 81.5 649 GLY A N 1
ATOM 4966 C CA . GLY A 1 649 ? -12.328 -5.355 1.798 1 81.5 649 GLY A CA 1
ATOM 4967 C C . GLY A 1 649 ? -13.195 -5.512 0.565 1 81.5 649 GLY A C 1
ATOM 4968 O O . GLY A 1 649 ? -14.023 -4.648 0.272 1 81.5 649 GLY A O 1
ATOM 4969 N N . LYS A 1 650 ? -12.984 -6.598 -0.2 1 89.5 650 LYS A N 1
ATOM 4970 C CA . LYS A 1 650 ? -13.844 -6.852 -1.354 1 89.5 650 LYS A CA 1
ATOM 4971 C C . LYS A 1 650 ? -15.258 -7.223 -0.916 1 89.5 650 LYS A C 1
ATOM 4973 O O . LYS A 1 650 ? -16.219 -7.039 -1.669 1 89.5 650 LYS A O 1
ATOM 4978 N N . ILE A 1 651 ? -15.305 -7.859 0.304 1 88.56 651 ILE A N 1
ATOM 4979 C CA . ILE A 1 651 ? -16.578 -8.117 0.974 1 88.56 651 ILE A CA 1
ATOM 4980 C C . ILE A 1 651 ? -16.594 -7.41 2.326 1 88.56 651 ILE A C 1
ATOM 4982 O O . ILE A 1 651 ? -15.719 -7.625 3.162 1 88.56 651 ILE A O 1
ATOM 4986 N N . ARG A 1 652 ? -17.453 -6.574 2.445 1 80.06 652 ARG A N 1
ATOM 4987 C CA . ARG A 1 652 ? -17.641 -5.914 3.732 1 80.06 652 ARG A CA 1
ATOM 4988 C C . ARG A 1 652 ? -18.844 -6.504 4.477 1 80.06 652 ARG A C 1
ATOM 4990 O O . ARG A 1 652 ? -19.984 -6.309 4.07 1 80.06 652 ARG A O 1
ATOM 4997 N N . LEU A 1 653 ? -18.516 -7.137 5.535 1 76.62 653 LEU A N 1
ATOM 4998 C CA . LEU A 1 653 ? -19.562 -7.824 6.281 1 76.62 653 LEU A CA 1
ATOM 4999 C C . LEU A 1 653 ? -20.438 -6.824 7.027 1 76.62 653 LEU A C 1
ATOM 5001 O O . LEU A 1 653 ? -19.938 -5.883 7.641 1 76.62 653 LEU A O 1
ATOM 5005 N N . GLN A 1 654 ? -21.656 -7.047 6.766 1 67.44 654 GLN A N 1
ATOM 5006 C CA . GLN A 1 654 ? -22.625 -6.234 7.488 1 67.44 654 GLN A CA 1
ATOM 5007 C C . GLN A 1 654 ? -22.969 -6.863 8.836 1 67.44 654 GLN A C 1
ATOM 5009 O O . GLN A 1 654 ? -22.766 -8.062 9.039 1 67.44 654 GLN A O 1
ATOM 5014 N N . LYS A 1 655 ? -23.062 -6.086 9.766 1 56.38 655 LYS A N 1
ATOM 5015 C CA . LYS A 1 655 ? -23.516 -6.637 11.039 1 56.38 655 LYS A CA 1
ATOM 5016 C C . LYS A 1 655 ? -24.953 -7.16 10.938 1 56.38 655 LYS A C 1
ATOM 5018 O O . LYS A 1 655 ? -25.906 -6.387 11.016 1 56.38 655 LYS A O 1
ATOM 5023 N N . LEU A 1 656 ? -25.031 -8.398 10.602 1 60.75 656 LEU A N 1
ATOM 5024 C CA . LEU A 1 656 ? -26.328 -9.031 10.414 1 60.75 656 LEU A CA 1
ATOM 5025 C C . LEU A 1 656 ? -26.641 -9.992 11.562 1 60.75 656 LEU A C 1
ATOM 5027 O O . LEU A 1 656 ? -25.719 -10.477 12.227 1 60.75 656 LEU A O 1
ATOM 5031 N N . PRO A 1 657 ? -27.922 -10.156 11.922 1 53.75 657 PRO A N 1
ATOM 5032 C CA . PRO A 1 657 ? -28.297 -11.07 13 1 53.75 657 PRO A CA 1
ATOM 5033 C C . PRO A 1 657 ? -27.703 -12.469 12.828 1 53.75 657 PRO A C 1
ATOM 5035 O O . PRO A 1 657 ? -27.281 -13.094 13.805 1 53.75 657 PRO A O 1
ATOM 5038 N N . VAL A 1 658 ? -27.797 -12.82 11.664 1 66.69 658 VAL A N 1
ATOM 5039 C CA . VAL A 1 658 ? -27.203 -14.125 11.375 1 66.69 658 VAL A CA 1
ATOM 5040 C C . VAL A 1 658 ? -25.969 -13.953 10.5 1 66.69 658 VAL A C 1
ATOM 5042 O O . VAL A 1 658 ? -26.078 -13.555 9.336 1 66.69 658 VAL A O 1
ATOM 5045 N N . PRO A 1 659 ? -24.844 -14.188 11.125 1 77.69 659 PRO A N 1
ATOM 5046 C CA . PRO A 1 659 ? -23.625 -14.016 10.336 1 77.69 659 PRO A CA 1
ATOM 5047 C C . PRO A 1 659 ? -23.531 -14.992 9.164 1 77.69 659 PRO A C 1
ATOM 5049 O O . PRO A 1 659 ? -24.156 -16.062 9.195 1 77.69 659 PRO A O 1
ATOM 5052 N N . ILE A 1 660 ? -22.828 -14.656 8.258 1 86.25 660 ILE A N 1
ATOM 5053 C CA . ILE A 1 660 ? -22.625 -15.477 7.062 1 86.25 660 ILE A CA 1
ATOM 5054 C C . ILE A 1 660 ? -22.016 -16.812 7.457 1 86.25 660 ILE A C 1
ATOM 5056 O O . ILE A 1 660 ? -21.109 -16.859 8.297 1 86.25 660 ILE A O 1
ATOM 5060 N N . ASP A 1 661 ? -22.547 -17.828 6.977 1 91.88 661 ASP A N 1
ATOM 5061 C CA . ASP A 1 661 ? -21.969 -19.156 7.141 1 91.88 661 ASP A CA 1
ATOM 5062 C C . ASP A 1 661 ? -20.844 -19.391 6.145 1 91.88 661 ASP A C 1
ATOM 5064 O O . ASP A 1 661 ? -21.078 -19.781 5.004 1 91.88 661 ASP A O 1
ATOM 5068 N N . ILE A 1 662 ? -19.688 -19.266 6.648 1 92.81 662 ILE A N 1
ATOM 5069 C CA . ILE A 1 662 ? -18.516 -19.375 5.781 1 92.81 662 ILE A CA 1
ATOM 5070 C C . ILE A 1 662 ? -18.422 -20.781 5.207 1 92.81 662 ILE A C 1
ATOM 5072 O O . ILE A 1 662 ? -18.078 -20.969 4.039 1 92.81 662 ILE A O 1
ATOM 5076 N N . GLU A 1 663 ? -18.672 -21.766 5.945 1 92.06 663 GLU A N 1
ATOM 5077 C CA . GLU A 1 663 ? -18.641 -23.156 5.473 1 92.06 663 GLU A CA 1
ATOM 5078 C C . GLU A 1 663 ? -19.672 -23.391 4.375 1 92.06 663 GLU A C 1
ATOM 5080 O O . GLU A 1 663 ? -19.391 -24.031 3.373 1 92.06 663 GLU A O 1
ATOM 5085 N N . GLY A 1 664 ? -20.844 -22.875 4.688 1 93.75 664 GLY A N 1
ATOM 5086 C CA . GLY A 1 664 ? -21.891 -23 3.68 1 93.75 664 GLY A CA 1
ATOM 5087 C C . GLY A 1 664 ? -21.547 -22.312 2.373 1 93.75 664 GLY A C 1
ATOM 5088 O O . GLY A 1 664 ? -21.828 -22.844 1.295 1 93.75 664 GLY A O 1
ATOM 5089 N N . LEU A 1 665 ? -21.047 -21.141 2.494 1 95.06 665 LEU A N 1
ATOM 5090 C CA . LEU A 1 665 ? -20.641 -20.406 1.3 1 95.06 665 LEU A CA 1
ATOM 5091 C C . LEU A 1 665 ? -19.516 -21.141 0.573 1 95.06 665 LEU A C 1
ATOM 5093 O O . LEU A 1 665 ? -19.453 -21.109 -0.658 1 95.06 665 LEU A O 1
ATOM 5097 N N . SER A 1 666 ? -18.625 -21.766 1.318 1 95.12 666 SER A N 1
ATOM 5098 C CA . SER A 1 666 ? -17.578 -22.578 0.721 1 95.12 666 SER A CA 1
ATOM 5099 C C . SER A 1 666 ? -18.156 -23.719 -0.097 1 95.12 666 SER A C 1
ATOM 5101 O O . SER A 1 666 ? -17.688 -24 -1.209 1 95.12 666 SER A O 1
ATOM 5103 N N . GLU A 1 667 ? -19.094 -24.328 0.467 1 94.06 667 GLU A N 1
ATOM 5104 C CA . GLU A 1 667 ? -19.75 -25.406 -0.251 1 94.06 667 GLU A CA 1
ATOM 5105 C C . GLU A 1 667 ? -20.391 -24.906 -1.543 1 94.06 667 GLU A C 1
ATOM 5107 O O . GLU A 1 667 ? -20.359 -25.594 -2.566 1 94.06 667 GLU A O 1
ATOM 5112 N N . PHE A 1 668 ? -21.016 -23.797 -1.397 1 95.69 668 PHE A N 1
ATOM 5113 C CA . PHE A 1 668 ? -21.625 -23.172 -2.559 1 95.69 668 PHE A CA 1
ATOM 5114 C C . PHE A 1 668 ? -20.609 -22.969 -3.668 1 95.69 668 PHE A C 1
ATOM 5116 O O . PHE A 1 668 ? -20.875 -23.281 -4.832 1 95.69 668 PHE A O 1
ATOM 5123 N N . LEU A 1 669 ? -19.469 -22.438 -3.326 1 96.5 669 LEU A N 1
ATOM 5124 C CA . LEU A 1 669 ? -18.406 -22.172 -4.289 1 96.5 669 LEU A CA 1
ATOM 5125 C C . LEU A 1 669 ? -17.859 -23.453 -4.871 1 96.5 669 LEU A C 1
ATOM 5127 O O . LEU A 1 669 ? -17.484 -23.5 -6.047 1 96.5 669 LEU A O 1
ATOM 5131 N N . VAL A 1 670 ? -17.734 -24.469 -4.074 1 94.44 670 VAL A N 1
ATOM 5132 C CA . VAL A 1 670 ? -17.25 -25.766 -4.547 1 94.44 670 VAL A CA 1
ATOM 5133 C C . VAL A 1 670 ? -18.203 -26.312 -5.602 1 94.44 670 VAL A C 1
ATOM 5135 O O . VAL A 1 670 ? -17.766 -26.906 -6.602 1 94.44 670 VAL A O 1
ATOM 5138 N N . ARG A 1 671 ? -19.484 -26.125 -5.391 1 94.5 671 ARG A N 1
ATOM 5139 C CA . ARG A 1 671 ? -20.484 -26.578 -6.359 1 94.5 671 ARG A CA 1
ATOM 5140 C C . ARG A 1 671 ? -20.359 -25.797 -7.672 1 94.5 671 ARG A C 1
ATOM 5142 O O . ARG A 1 671 ? -20.531 -26.375 -8.75 1 94.5 671 ARG A O 1
ATOM 5149 N N . ILE A 1 672 ? -20.141 -24.562 -7.531 1 96 672 ILE A N 1
ATOM 5150 C CA . ILE A 1 672 ? -19.891 -23.766 -8.734 1 96 672 ILE A CA 1
ATOM 5151 C C . ILE A 1 672 ? -18.688 -24.312 -9.477 1 96 672 ILE A C 1
ATOM 5153 O O . ILE A 1 672 ? -18.703 -24.438 -10.703 1 96 672 ILE A O 1
ATOM 5157 N N . SER A 1 673 ? -17.672 -24.562 -8.719 1 94.56 673 SER A N 1
ATOM 5158 C CA . SER A 1 673 ? -16.453 -25.125 -9.305 1 94.56 673 SER A CA 1
ATOM 5159 C C . SER A 1 673 ? -16.75 -26.453 -10.016 1 94.56 673 SER A C 1
ATOM 5161 O O . SER A 1 673 ? -16.25 -26.688 -11.109 1 94.56 673 SER A O 1
ATOM 5163 N N . GLN A 1 674 ? -17.531 -27.234 -9.414 1 91.5 674 GLN A N 1
ATOM 5164 C CA . GLN A 1 674 ? -17.922 -28.5 -10.016 1 91.5 674 GLN A CA 1
ATOM 5165 C C . GLN A 1 674 ? -18.672 -28.297 -11.328 1 91.5 674 GLN A C 1
ATOM 5167 O O . GLN A 1 674 ? -18.438 -29.016 -12.297 1 91.5 674 GLN A O 1
ATOM 5172 N N . MET A 1 675 ? -19.531 -27.375 -11.297 1 93.44 675 MET A N 1
ATOM 5173 C CA . MET A 1 675 ? -20.281 -27.047 -12.508 1 93.44 675 MET A CA 1
ATOM 5174 C C . MET A 1 675 ? -19.344 -26.672 -13.641 1 93.44 675 MET A C 1
ATOM 5176 O O . MET A 1 675 ? -19.484 -27.156 -14.758 1 93.44 675 MET A O 1
ATOM 5180 N N . VAL A 1 676 ? -18.453 -25.859 -13.352 1 93.88 676 VAL A N 1
ATOM 5181 C CA . VAL A 1 676 ? -17.516 -25.344 -14.344 1 93.88 676 VAL A CA 1
ATOM 5182 C C . VAL A 1 676 ? -16.625 -26.469 -14.844 1 93.88 676 VAL A C 1
ATOM 5184 O O . VAL A 1 676 ? -16.312 -26.531 -16.031 1 93.88 676 VAL A O 1
ATOM 5187 N N . VAL A 1 677 ? -16.219 -27.312 -13.969 1 91.5 677 VAL A N 1
ATOM 5188 C CA . VAL A 1 677 ? -15.297 -28.406 -14.312 1 91.5 677 VAL A CA 1
ATOM 5189 C C . VAL A 1 677 ? -16.031 -29.422 -15.18 1 91.5 677 VAL A C 1
ATOM 5191 O O . VAL A 1 677 ? -15.492 -29.891 -16.188 1 91.5 677 VAL A O 1
ATOM 5194 N N . GLU A 1 678 ? -17.25 -29.703 -14.852 1 89.44 678 GLU A N 1
ATOM 5195 C CA . GLU A 1 678 ? -17.984 -30.812 -15.484 1 89.44 678 GLU A CA 1
ATOM 5196 C C . GLU A 1 678 ? -18.688 -30.344 -16.75 1 89.44 678 GLU A C 1
ATOM 5198 O O . GLU A 1 678 ? -19 -31.156 -17.625 1 89.44 678 GLU A O 1
ATOM 5203 N N . CYS A 1 679 ? -19.016 -29.109 -16.812 1 93.38 679 CYS A N 1
ATOM 5204 C CA . CYS A 1 679 ? -19.703 -28.578 -17.984 1 93.38 679 CYS A CA 1
ATOM 5205 C C . CYS A 1 679 ? -18.844 -27.562 -18.719 1 93.38 679 CYS A C 1
ATOM 5207 O O . CYS A 1 679 ? -19 -26.359 -18.547 1 93.38 679 CYS A O 1
ATOM 5209 N N . PRO A 1 680 ? -18.047 -27.984 -19.672 1 93.69 680 PRO A N 1
ATOM 5210 C CA . PRO A 1 680 ? -17.094 -27.109 -20.344 1 93.69 680 PRO A CA 1
ATOM 5211 C C . PRO A 1 680 ? -17.766 -26.031 -21.188 1 93.69 680 PRO A C 1
ATOM 5213 O O . PRO A 1 680 ? -17.141 -25.031 -21.547 1 93.69 680 PRO A O 1
ATOM 5216 N N . GLN A 1 681 ? -19.062 -26.203 -21.453 1 95.5 681 GLN A N 1
ATOM 5217 C CA . GLN A 1 681 ? -19.797 -25.25 -22.297 1 95.5 681 GLN A CA 1
ATOM 5218 C C . GLN A 1 681 ? -20.125 -23.969 -21.516 1 95.5 681 GLN A C 1
ATOM 5220 O O . GLN A 1 681 ? -20.5 -22.969 -22.109 1 95.5 681 GLN A O 1
ATOM 5225 N N . VAL A 1 682 ? -20.016 -24.062 -20.203 1 96.06 682 VAL A N 1
ATOM 5226 C CA . VAL A 1 682 ? -20.266 -22.875 -19.391 1 96.06 682 VAL A CA 1
ATOM 5227 C C . VAL A 1 682 ? -19.125 -21.875 -19.578 1 96.06 682 VAL A C 1
ATOM 5229 O O . VAL A 1 682 ? -18.062 -22 -18.953 1 96.06 682 VAL A O 1
ATOM 5232 N N . HIS A 1 683 ? -19.359 -20.859 -20.328 1 95.56 683 HIS A N 1
ATOM 5233 C CA . HIS A 1 683 ? -18.344 -19.859 -20.656 1 95.56 683 HIS A CA 1
ATOM 5234 C C . HIS A 1 683 ? -18.328 -18.734 -19.625 1 95.56 683 HIS A C 1
ATOM 5236 O O . HIS A 1 683 ? -17.266 -18.219 -19.281 1 95.56 683 HIS A O 1
ATOM 5242 N N . GLU A 1 684 ? -19.5 -18.266 -19.281 1 96.5 684 GLU A N 1
ATOM 5243 C CA . GLU A 1 684 ? -19.656 -17.219 -18.266 1 96.5 684 GLU A CA 1
ATOM 5244 C C . GLU A 1 684 ? -20.891 -17.453 -17.406 1 96.5 684 GLU A C 1
ATOM 5246 O O . GLU A 1 684 ? -21.938 -17.875 -17.922 1 96.5 684 GLU A O 1
ATOM 5251 N N . LEU A 1 685 ? -20.75 -17.297 -16.141 1 97.06 685 LEU A N 1
ATOM 5252 C CA . LEU A 1 685 ? -21.859 -17.297 -15.188 1 97.06 685 LEU A CA 1
ATOM 5253 C C . LEU A 1 685 ? -21.766 -16.109 -14.242 1 97.06 685 LEU A C 1
ATOM 5255 O O . LEU A 1 685 ? -20.734 -15.883 -13.609 1 97.06 685 LEU A O 1
ATOM 5259 N N . ASP A 1 686 ? -22.766 -15.289 -14.25 1 94.69 686 ASP A N 1
ATOM 5260 C CA . ASP A 1 686 ? -22.781 -14.102 -13.406 1 94.69 686 ASP A CA 1
ATOM 5261 C C . ASP A 1 686 ? -23.984 -14.133 -12.453 1 94.69 686 ASP A C 1
ATOM 5263 O O . ASP A 1 686 ? -25.109 -13.867 -12.859 1 94.69 686 ASP A O 1
ATOM 5267 N N . ILE A 1 687 ? -23.672 -14.539 -11.203 1 95.31 687 ILE A N 1
ATOM 5268 C CA . ILE A 1 687 ? -24.703 -14.508 -10.164 1 95.31 687 ILE A CA 1
ATOM 5269 C C . ILE A 1 687 ? -24.656 -13.172 -9.422 1 95.31 687 ILE A C 1
ATOM 5271 O O . ILE A 1 687 ? -23.734 -12.914 -8.648 1 95.31 687 ILE A O 1
ATOM 5275 N N . HIS A 1 688 ? -25.688 -12.43 -9.648 1 88.06 688 HIS A N 1
ATOM 5276 C CA . HIS A 1 688 ? -25.688 -11.078 -9.094 1 88.06 688 HIS A CA 1
ATOM 5277 C C . HIS A 1 688 ? -27.109 -10.617 -8.797 1 88.06 688 HIS A C 1
ATOM 5279 O O . HIS A 1 688 ? -27.812 -10.133 -9.688 1 88.06 688 HIS A O 1
ATOM 5285 N N . PRO A 1 689 ? -27.5 -10.641 -7.586 1 87.19 689 PRO A N 1
ATOM 5286 C CA . PRO A 1 689 ? -26.75 -10.984 -6.371 1 87.19 689 PRO A CA 1
ATOM 5287 C C . PRO A 1 689 ? -27.094 -12.383 -5.852 1 87.19 689 PRO A C 1
ATOM 5289 O O . PRO A 1 689 ? -28.094 -12.977 -6.254 1 87.19 689 PRO A O 1
ATOM 5292 N N . LEU A 1 690 ? -26.141 -12.852 -5.066 1 92.38 690 LEU A N 1
ATOM 5293 C CA . LEU A 1 690 ? -26.406 -13.977 -4.168 1 92.38 690 LEU A CA 1
ATOM 5294 C C . LEU A 1 690 ? -26.766 -13.477 -2.775 1 92.38 690 LEU A C 1
ATOM 5296 O O . LEU A 1 690 ? -25.984 -12.805 -2.121 1 92.38 690 LEU A O 1
ATOM 5300 N N . LEU A 1 691 ? -27.969 -13.781 -2.395 1 88.06 691 LEU A N 1
ATOM 5301 C CA . LEU A 1 691 ? -28.406 -13.383 -1.061 1 88.06 691 LEU A CA 1
ATOM 5302 C C . LEU A 1 691 ? -27.984 -14.422 -0.02 1 88.06 691 LEU A C 1
ATOM 5304 O O . LEU A 1 691 ? -28.312 -15.602 -0.145 1 88.06 691 LEU A O 1
ATOM 5308 N N . VAL A 1 692 ? -27.25 -13.969 0.93 1 88.88 692 VAL A N 1
ATOM 5309 C CA . VAL A 1 692 ? -26.75 -14.867 1.962 1 88.88 692 VAL A CA 1
ATOM 5310 C C . VAL A 1 692 ? -27.375 -14.516 3.309 1 88.88 692 VAL A C 1
ATOM 5312 O O . VAL A 1 692 ? -27.203 -13.406 3.811 1 88.88 692 VAL A O 1
ATOM 5315 N N . ASN A 1 693 ? -28.109 -15.438 3.84 1 83.19 693 ASN A N 1
ATOM 5316 C CA . ASN A 1 693 ? -28.672 -15.344 5.18 1 83.19 693 ASN A CA 1
ATOM 5317 C C . ASN A 1 693 ? -28.25 -16.516 6.055 1 83.19 693 ASN A C 1
ATOM 5319 O O . ASN A 1 693 ? -28.969 -17.516 6.137 1 83.19 693 ASN A O 1
ATOM 5323 N N . GLY A 1 694 ? -27.141 -16.281 6.715 1 83.62 694 GLY A N 1
ATOM 5324 C CA . GLY A 1 694 ? -26.594 -17.406 7.473 1 83.62 694 GLY A CA 1
ATOM 5325 C C . GLY A 1 694 ? -26.172 -18.562 6.598 1 83.62 694 GLY A C 1
ATOM 5326 O O . GLY A 1 694 ? -25.281 -18.422 5.75 1 83.62 694 GLY A O 1
ATOM 5327 N N . SER A 1 695 ? -26.969 -19.625 6.707 1 87.69 695 SER A N 1
ATOM 5328 C CA . SER A 1 695 ? -26.641 -20.812 5.934 1 87.69 695 SER A CA 1
ATOM 5329 C C . SER A 1 695 ? -27.531 -20.938 4.699 1 87.69 695 SER A C 1
ATOM 5331 O O . SER A 1 695 ? -27.422 -21.906 3.945 1 87.69 695 SER A O 1
ATOM 5333 N N . GLN A 1 696 ? -28.328 -19.938 4.535 1 87.38 696 GLN A N 1
ATOM 5334 C CA . GLN A 1 696 ? -29.203 -19.953 3.369 1 87.38 696 GLN A CA 1
ATOM 5335 C C . GLN A 1 696 ? -28.625 -19.109 2.238 1 87.38 696 GLN A C 1
ATOM 5337 O O . GLN A 1 696 ? -28.359 -17.922 2.428 1 87.38 696 GLN A O 1
ATOM 5342 N N . PHE A 1 697 ? -28.516 -19.766 1.135 1 92.62 697 PHE A N 1
ATOM 5343 C CA . PHE A 1 697 ? -27.984 -19.094 -0.052 1 92.62 697 PHE A CA 1
ATOM 5344 C C . PHE A 1 697 ? -29.016 -19.109 -1.179 1 92.62 697 PHE A C 1
ATOM 5346 O O . PHE A 1 697 ? -29.391 -20.172 -1.675 1 92.62 697 PHE A O 1
ATOM 5353 N N . THR A 1 698 ? -29.453 -17.844 -1.552 1 89.75 698 THR A N 1
ATOM 5354 C CA . THR A 1 698 ? -30.484 -17.766 -2.576 1 89.75 698 THR A CA 1
ATOM 5355 C C . THR A 1 698 ? -30.016 -16.906 -3.752 1 89.75 698 THR A C 1
ATOM 5357 O O . THR A 1 698 ? -29.625 -15.758 -3.572 1 89.75 698 THR A O 1
ATOM 5360 N N . ILE A 1 699 ? -30.062 -17.5 -4.938 1 92.44 699 ILE A N 1
ATOM 5361 C CA . ILE A 1 699 ? -29.719 -16.766 -6.148 1 92.44 699 ILE A CA 1
ATOM 5362 C C . ILE A 1 699 ? -30.891 -15.875 -6.566 1 92.44 699 ILE A C 1
ATOM 5364 O O . ILE A 1 699 ? -31.984 -16.375 -6.871 1 92.44 699 ILE A O 1
ATOM 5368 N N . LEU A 1 700 ? -30.688 -14.609 -6.57 1 83.31 700 LEU A N 1
ATOM 5369 C CA . LEU A 1 700 ? -31.734 -13.68 -6.973 1 83.31 700 LEU A CA 1
ATOM 5370 C C . LEU A 1 700 ? -31.719 -13.461 -8.484 1 83.31 700 LEU A C 1
ATOM 5372 O O . LEU A 1 700 ? -32.75 -13.273 -9.102 1 83.31 700 LEU A O 1
ATOM 5376 N N . ASP A 1 701 ? -30.578 -13.352 -9.008 1 83.5 701 ASP A N 1
ATOM 5377 C CA . ASP A 1 701 ? -30.391 -13.141 -10.445 1 83.5 701 ASP A CA 1
ATOM 5378 C C . ASP A 1 701 ? -29.109 -13.797 -10.938 1 83.5 701 ASP A C 1
ATOM 5380 O O . ASP A 1 701 ? -28.094 -13.797 -10.234 1 83.5 701 ASP A O 1
ATOM 5384 N N . ALA A 1 702 ? -29.219 -14.367 -12.117 1 90.25 702 ALA A N 1
ATOM 5385 C CA . ALA A 1 702 ? -28.047 -15.016 -12.703 1 90.25 702 ALA A CA 1
ATOM 5386 C C . ALA A 1 702 ? -28.109 -14.984 -14.227 1 90.25 702 ALA A C 1
ATOM 5388 O O . ALA A 1 702 ? -29.188 -15.078 -14.812 1 90.25 702 ALA A O 1
ATOM 5389 N N . ASN A 1 703 ? -27.047 -14.742 -14.836 1 89.81 703 ASN A N 1
ATOM 5390 C CA . ASN A 1 703 ? -26.875 -14.805 -16.281 1 89.81 703 ASN A CA 1
ATOM 5391 C C . ASN A 1 703 ? -25.859 -15.859 -16.688 1 89.81 703 ASN A C 1
ATOM 5393 O O . ASN A 1 703 ? -24.812 -16 -16.047 1 89.81 703 ASN A O 1
ATOM 5397 N N . LEU A 1 704 ? -26.203 -16.641 -17.688 1 94.56 704 LEU A N 1
ATOM 5398 C CA . LEU A 1 704 ? -25.344 -17.734 -18.141 1 94.56 704 LEU A CA 1
ATOM 5399 C C . LEU A 1 704 ? -25.031 -17.609 -19.625 1 94.56 704 LEU A C 1
ATOM 5401 O O . LEU A 1 704 ? -25.938 -17.359 -20.422 1 94.56 704 LEU A O 1
ATOM 5405 N N . VAL A 1 705 ? -23.812 -17.656 -19.984 1 95.62 705 VAL A N 1
ATOM 5406 C CA . VAL A 1 705 ? -23.391 -17.719 -21.375 1 95.62 705 VAL A CA 1
ATOM 5407 C C . VAL A 1 705 ? -22.812 -19.109 -21.672 1 95.62 705 VAL A C 1
ATOM 5409 O O . VAL A 1 705 ? -21.859 -19.531 -21.047 1 95.62 705 VAL A O 1
ATOM 5412 N N . LEU A 1 706 ? -23.453 -19.812 -22.594 1 95.62 706 LEU A N 1
ATOM 5413 C CA . LEU A 1 706 ? -22.984 -21.125 -23.031 1 95.62 706 LEU A CA 1
ATOM 5414 C C . LEU A 1 706 ? -22.281 -21.031 -24.375 1 95.62 706 LEU A C 1
ATOM 5416 O O . LEU A 1 706 ? -22.703 -20.25 -25.25 1 95.62 706 LEU A O 1
ATOM 5420 N N . ARG A 1 707 ? -21.266 -21.734 -24.547 1 95.69 707 ARG A N 1
ATOM 5421 C CA . ARG A 1 707 ? -20.531 -21.828 -25.812 1 95.69 707 ARG A CA 1
ATOM 5422 C C . ARG A 1 707 ? -20.203 -23.266 -26.156 1 95.69 707 ARG A C 1
ATOM 5424 O O . ARG A 1 707 ? -19.891 -24.062 -25.266 1 95.69 707 ARG A O 1
ATOM 5431 N N . GLN A 1 708 ? -20.281 -23.484 -27.375 1 93.75 708 GLN A N 1
ATOM 5432 C CA . GLN A 1 708 ? -19.938 -24.828 -27.812 1 93.75 708 GLN A CA 1
ATOM 5433 C C . GLN A 1 708 ? -18.484 -25.156 -27.484 1 93.75 708 GLN A C 1
ATOM 5435 O O . GLN A 1 708 ? -17.594 -24.297 -27.594 1 93.75 708 GLN A O 1
ATOM 5440 N N . PHE A 1 709 ? -18.359 -26.391 -27.078 1 91.69 709 PHE A N 1
ATOM 5441 C CA . PHE A 1 709 ? -17.016 -26.828 -26.766 1 91.69 709 PHE A CA 1
ATOM 5442 C C . PHE A 1 709 ? -16.703 -28.172 -27.438 1 91.69 709 PHE A C 1
ATOM 5444 O O . PHE A 1 709 ? -17.547 -29.078 -27.438 1 91.69 709 PHE A O 1
ATOM 5451 N N . THR A 1 710 ? -15.539 -28.109 -28.125 1 86.31 710 THR A N 1
ATOM 5452 C CA . THR A 1 710 ? -15.055 -29.359 -28.719 1 86.31 710 THR A CA 1
ATOM 5453 C C . THR A 1 710 ? -13.648 -29.688 -28.219 1 86.31 710 THR A C 1
ATOM 5455 O O . THR A 1 710 ? -12.82 -28.781 -28.062 1 86.31 710 THR A O 1
ATOM 5458 N N . GLY A 1 711 ? -13.492 -30.969 -27.781 1 82.62 711 GLY A N 1
ATOM 5459 C CA . GLY A 1 711 ? -12.164 -31.375 -27.359 1 82.62 711 GLY A CA 1
ATOM 5460 C C . GLY A 1 711 ? -12.125 -31.875 -25.922 1 82.62 711 GLY A C 1
ATOM 5461 O O . GLY A 1 711 ? -13.141 -32.344 -25.391 1 82.62 711 GLY A O 1
ATOM 5462 N N . ASP A 1 712 ? -10.898 -31.797 -25.312 1 80.81 712 ASP A N 1
ATOM 5463 C CA . ASP A 1 712 ? -10.695 -32.25 -23.938 1 80.81 712 ASP A CA 1
ATOM 5464 C C . ASP A 1 712 ? -11.117 -31.188 -22.938 1 80.81 712 ASP A C 1
ATOM 5466 O O . ASP A 1 712 ? -10.453 -30.156 -22.812 1 80.81 712 ASP A O 1
ATOM 5470 N N . ALA A 1 713 ? -12.18 -31.422 -22.25 1 82.5 713 ALA A N 1
ATOM 5471 C CA . ALA A 1 713 ? -12.773 -30.484 -21.312 1 82.5 713 ALA A CA 1
ATOM 5472 C C . ALA A 1 713 ? -11.773 -30.109 -20.219 1 82.5 713 ALA A C 1
ATOM 5474 O O . ALA A 1 713 ? -11.812 -28.984 -19.703 1 82.5 713 ALA A O 1
ATOM 5475 N N . GLN A 1 714 ? -10.898 -30.984 -19.938 1 83.62 714 GLN A N 1
ATOM 5476 C CA . GLN A 1 714 ? -9.984 -30.734 -18.828 1 83.62 714 GLN A CA 1
ATOM 5477 C C . GLN A 1 714 ? -8.82 -29.844 -19.25 1 83.62 714 GLN A C 1
ATOM 5479 O O . GLN A 1 714 ? -8.156 -29.25 -18.406 1 83.62 714 GLN A O 1
ATOM 5484 N N . SER A 1 715 ? -8.57 -29.75 -20.516 1 84.06 715 SER A N 1
ATOM 5485 C CA . SER A 1 715 ? -7.434 -28.984 -21.016 1 84.06 715 SER A CA 1
ATOM 5486 C C . SER A 1 715 ? -7.66 -27.484 -20.844 1 84.06 715 SER A C 1
ATOM 5488 O O . SER A 1 715 ? -6.711 -26.703 -20.875 1 84.06 715 SER A O 1
ATOM 5490 N N . ARG A 1 716 ? -8.883 -27.109 -20.578 1 89.69 716 ARG A N 1
ATOM 5491 C CA . ARG A 1 716 ? -9.227 -25.703 -20.406 1 89.69 716 ARG A CA 1
ATOM 5492 C C . ARG A 1 716 ? -8.789 -25.188 -19.047 1 89.69 716 ARG A C 1
ATOM 5494 O O . ARG A 1 716 ? -8.609 -23.984 -18.859 1 89.69 716 ARG A O 1
ATOM 5501 N N . LEU A 1 717 ? -8.664 -26.125 -18.125 1 92.56 717 LEU A N 1
ATOM 5502 C CA . LEU A 1 717 ? -8.422 -25.75 -16.75 1 92.56 717 LEU A CA 1
ATOM 5503 C C . LEU A 1 717 ? -6.926 -25.578 -16.484 1 92.56 717 LEU A C 1
ATOM 5505 O O . LEU A 1 717 ? -6.109 -26.344 -17 1 92.56 717 LEU A O 1
ATOM 5509 N N . ALA A 1 718 ? -6.551 -24.578 -15.711 1 93.56 718 ALA A N 1
ATOM 5510 C CA . ALA A 1 718 ? -5.152 -24.344 -15.352 1 93.56 718 ALA A CA 1
ATOM 5511 C C . ALA A 1 718 ? -4.625 -25.438 -14.438 1 93.56 718 ALA A C 1
ATOM 5513 O O . ALA A 1 718 ? -3.42 -25.688 -14.391 1 93.56 718 ALA A O 1
ATOM 5514 N N . ILE A 1 719 ? -5.523 -26.062 -13.719 1 90.62 719 ILE A N 1
ATOM 5515 C CA . ILE A 1 719 ? -5.203 -27.188 -12.836 1 90.62 719 ILE A CA 1
ATOM 5516 C C . ILE A 1 719 ? -6.051 -28.391 -13.203 1 90.62 719 ILE A C 1
ATOM 5518 O O . ILE A 1 719 ? -7.277 -28.297 -13.297 1 90.62 719 ILE A O 1
ATOM 5522 N N . ARG A 1 720 ? -5.379 -29.453 -13.414 1 88.31 720 ARG A N 1
ATOM 5523 C CA . ARG A 1 720 ? -6.109 -30.656 -13.773 1 88.31 720 ARG A CA 1
ATOM 5524 C C . ARG A 1 720 ? -6.965 -31.156 -12.609 1 88.31 720 ARG A C 1
ATOM 5526 O O . ARG A 1 720 ? -6.457 -31.359 -11.508 1 88.31 720 ARG A O 1
ATOM 5533 N N . PRO A 1 721 ? -8.203 -31.375 -12.844 1 87.75 721 PRO A N 1
ATOM 5534 C CA . PRO A 1 721 ? -9.086 -31.812 -11.766 1 87.75 721 PRO A CA 1
ATOM 5535 C C . PRO A 1 721 ? -8.992 -33.312 -11.508 1 87.75 721 PRO A C 1
ATOM 5537 O O . PRO A 1 721 ? -8.289 -34.031 -12.227 1 87.75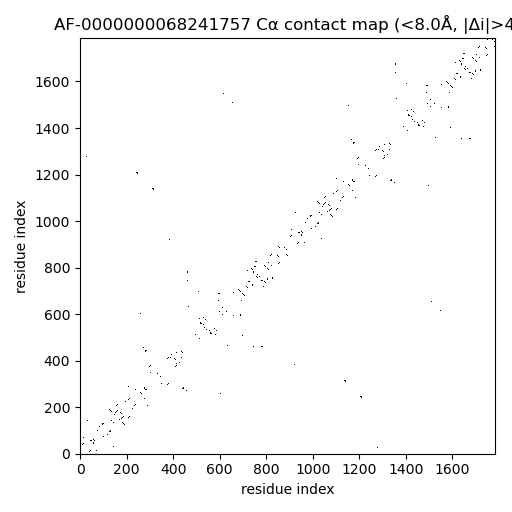 721 PRO A O 1
ATOM 5540 N N . TYR A 1 722 ? -9.633 -33.75 -10.406 1 86.38 722 TYR A N 1
ATOM 5541 C CA . TYR A 1 722 ? -9.758 -35.188 -10.102 1 86.38 722 TYR A CA 1
ATOM 5542 C C . TYR A 1 722 ? -10.398 -35.938 -11.266 1 86.38 722 TYR A C 1
ATOM 5544 O O . TYR A 1 722 ? -11.492 -35.562 -11.711 1 86.38 722 TYR A O 1
ATOM 5552 N N . PRO A 1 723 ? -9.727 -36.906 -11.758 1 86.5 723 PRO A N 1
ATOM 5553 C CA . PRO A 1 723 ? -10.25 -37.625 -12.914 1 86.5 723 PRO A CA 1
ATOM 5554 C C . PRO A 1 723 ? -11.266 -38.719 -12.516 1 86.5 723 PRO A C 1
ATOM 5556 O O . PRO A 1 723 ? -10.93 -39.906 -12.453 1 86.5 723 PRO A O 1
ATOM 5559 N N . THR A 1 724 ? -12.461 -38.312 -12.477 1 81 724 THR A N 1
ATOM 5560 C CA . THR A 1 724 ? -13.531 -39.219 -12.039 1 81 724 THR A CA 1
ATOM 5561 C C . THR A 1 724 ? -13.695 -40.375 -13 1 81 724 THR A C 1
ATOM 5563 O O . THR A 1 724 ? -14.109 -41.469 -12.602 1 81 724 THR A O 1
ATOM 5566 N N . GLU A 1 725 ? -13.336 -40.188 -14.234 1 80.62 725 GLU A N 1
ATOM 5567 C CA . GLU A 1 725 ? -13.516 -41.219 -15.266 1 80.62 725 GLU A CA 1
ATOM 5568 C C . GLU A 1 725 ? -12.609 -42.406 -15.023 1 80.62 725 GLU A C 1
ATOM 5570 O O . GLU A 1 725 ? -12.844 -43.5 -15.578 1 80.62 725 GLU A O 1
ATOM 5575 N N . LEU A 1 726 ? -11.703 -42.281 -14.141 1 90 726 LEU A N 1
ATOM 5576 C CA . LEU A 1 726 ? -10.742 -43.344 -13.914 1 90 726 LEU A CA 1
ATOM 5577 C C . LEU A 1 726 ? -11.164 -44.219 -12.734 1 90 726 LEU A C 1
ATOM 5579 O O . LEU A 1 726 ? -10.523 -45.25 -12.445 1 90 726 LEU A O 1
ATOM 5583 N N . GLU A 1 727 ? -12.227 -43.875 -12.133 1 90.62 727 GLU A N 1
ATOM 5584 C CA . GLU A 1 727 ? -12.75 -44.75 -11.07 1 90.62 727 GLU A CA 1
ATOM 5585 C C . GLU A 1 727 ? -13.344 -46.031 -11.641 1 90.62 727 GLU A C 1
ATOM 5587 O O . GLU A 1 727 ? -13.992 -46 -12.688 1 90.62 727 GLU A O 1
ATOM 5592 N N . GLU A 1 728 ? -13.016 -47.094 -10.938 1 92.06 728 GLU A N 1
ATOM 5593 C CA . GLU A 1 728 ? -13.492 -48.375 -11.414 1 92.06 728 GLU A CA 1
ATOM 5594 C C . GLU A 1 728 ? -13.766 -49.344 -10.25 1 92.06 728 GLU A C 1
ATOM 5596 O O . GLU A 1 728 ? -13.062 -49.312 -9.242 1 92.06 728 GLU A O 1
ATOM 5601 N N . ARG A 1 729 ? -14.812 -50.25 -10.398 1 92.25 729 ARG A N 1
ATOM 5602 C CA . ARG A 1 729 ? -15.078 -51.312 -9.453 1 92.25 729 ARG A CA 1
ATOM 5603 C C . ARG A 1 729 ? -14.508 -52.656 -9.953 1 92.25 729 ARG A C 1
ATOM 5605 O O . ARG A 1 729 ? -14.711 -53 -11.109 1 92.25 729 ARG A O 1
ATOM 5612 N N . CYS A 1 730 ? -13.719 -53.219 -9.094 1 90.12 730 CYS A N 1
ATOM 5613 C CA . CYS A 1 730 ? -13.102 -54.469 -9.453 1 90.12 730 CYS A CA 1
ATOM 5614 C C . CYS A 1 730 ? -13.328 -55.531 -8.367 1 90.12 730 CYS A C 1
ATOM 5616 O O . CYS A 1 730 ? -13.656 -55.188 -7.23 1 90.12 730 CYS A O 1
ATOM 5618 N N . GLN A 1 731 ? -13.211 -56.781 -8.766 1 89.19 731 GLN A N 1
ATOM 5619 C CA . GLN A 1 731 ? -13.352 -57.875 -7.824 1 89.19 731 GLN A CA 1
ATOM 5620 C C . GLN A 1 731 ? -11.992 -58.5 -7.508 1 89.19 731 GLN A C 1
ATOM 5622 O O . GLN A 1 731 ? -11.227 -58.812 -8.414 1 89.19 731 GLN A O 1
ATOM 5627 N N . ALA A 1 732 ? -11.766 -58.719 -6.293 1 88.88 732 ALA A N 1
ATOM 5628 C CA . ALA A 1 732 ? -10.539 -59.375 -5.867 1 88.88 732 ALA A CA 1
ATOM 5629 C C . ALA A 1 732 ? -10.633 -60.906 -6.07 1 88.88 732 ALA A C 1
ATOM 5631 O O . ALA A 1 732 ? -11.695 -61.406 -6.406 1 88.88 732 ALA A O 1
ATOM 5632 N N . ARG A 1 733 ? -9.547 -61.5 -5.867 1 85.88 733 ARG A N 1
ATOM 5633 C CA . ARG A 1 733 ? -9.492 -62.938 -6.07 1 85.88 733 ARG A CA 1
ATOM 5634 C C . ARG A 1 733 ? -10.414 -63.656 -5.098 1 85.88 733 ARG A C 1
ATOM 5636 O O . ARG A 1 733 ? -10.961 -64.75 -5.426 1 85.88 733 ARG A O 1
ATOM 5643 N N . ASP A 1 734 ? -10.555 -63.125 -3.949 1 84.81 734 ASP A N 1
ATOM 5644 C CA . ASP A 1 734 ? -11.391 -63.75 -2.939 1 84.81 734 ASP A CA 1
ATOM 5645 C C . ASP A 1 734 ? -12.867 -63.375 -3.143 1 84.81 734 ASP A C 1
ATOM 5647 O O . ASP A 1 734 ? -13.719 -63.781 -2.354 1 84.81 734 ASP A O 1
ATOM 5651 N N . GLY A 1 735 ? -13.18 -62.594 -4.129 1 84.56 735 GLY A N 1
ATOM 5652 C CA . GLY A 1 735 ? -14.562 -62.281 -4.457 1 84.56 735 GLY A CA 1
ATOM 5653 C C . GLY A 1 735 ? -15.023 -60.938 -3.887 1 84.56 735 GLY A C 1
ATOM 5654 O O . GLY A 1 735 ? -16.125 -60.469 -4.191 1 84.56 735 GLY A O 1
ATOM 5655 N N . GLU A 1 736 ? -14.18 -60.406 -3.105 1 88.38 736 GLU A N 1
ATOM 5656 C CA . GLU A 1 736 ? -14.555 -59.156 -2.506 1 88.38 736 GLU A CA 1
ATOM 5657 C C . GLU A 1 736 ? -14.531 -58.031 -3.541 1 88.38 736 GLU A C 1
ATOM 5659 O O . GLU A 1 736 ? -13.648 -57.969 -4.398 1 88.38 736 GLU A O 1
ATOM 5664 N N . TRP A 1 737 ? -15.539 -57.156 -3.461 1 90.38 737 TRP A N 1
ATOM 5665 C CA . TRP A 1 737 ? -15.602 -56.031 -4.367 1 90.38 737 TRP A CA 1
ATOM 5666 C C . TRP A 1 737 ? -14.789 -54.844 -3.82 1 90.38 737 TRP A C 1
ATOM 5668 O O . TRP A 1 737 ? -14.891 -54.531 -2.637 1 90.38 737 TRP A O 1
ATOM 5678 N N . LEU A 1 738 ? -13.945 -54.312 -4.723 1 92.31 738 LEU A N 1
ATOM 5679 C CA . LEU A 1 738 ? -13.094 -53.188 -4.383 1 92.31 738 LEU A CA 1
ATOM 5680 C C . LEU A 1 738 ? -13.328 -52.031 -5.34 1 92.31 738 LEU A C 1
ATOM 5682 O O . LEU A 1 738 ? -13.727 -52.219 -6.488 1 92.31 738 LEU A O 1
ATOM 5686 N N . THR A 1 739 ? -13.172 -50.781 -4.809 1 93.56 739 THR A N 1
ATOM 5687 C CA . THR A 1 739 ? -13.164 -49.594 -5.656 1 93.56 739 THR A CA 1
ATOM 5688 C C . THR A 1 739 ? -11.734 -49.125 -5.883 1 93.56 739 THR A C 1
ATOM 5690 O O . THR A 1 739 ? -11.016 -48.812 -4.93 1 93.56 739 THR A O 1
ATOM 5693 N N . VAL A 1 740 ? -11.289 -49.156 -7.129 1 95.19 740 VAL A N 1
ATOM 5694 C CA . VAL A 1 740 ? -9.992 -48.594 -7.492 1 95.19 740 VAL A CA 1
ATOM 5695 C C . VAL A 1 740 ? -10.18 -47.188 -8.078 1 95.19 740 VAL A C 1
ATOM 5697 O O . VAL A 1 740 ? -10.859 -47.031 -9.094 1 95.19 740 VAL A O 1
ATOM 5700 N N . ARG A 1 741 ? -9.648 -46.25 -7.461 1 94 741 ARG A N 1
ATOM 5701 C CA . ARG A 1 741 ? -9.828 -44.844 -7.863 1 94 741 ARG A CA 1
ATOM 5702 C C . ARG A 1 741 ? -8.57 -44.031 -7.59 1 94 741 ARG A C 1
ATOM 5704 O O . ARG A 1 741 ? -7.707 -44.469 -6.82 1 94 741 ARG A O 1
ATOM 5711 N N . PRO A 1 742 ? -8.453 -42.812 -8.258 1 93.38 742 PRO A N 1
ATOM 5712 C CA . PRO A 1 742 ? -7.348 -41.938 -7.902 1 93.38 742 PRO A CA 1
ATOM 5713 C C . PRO A 1 742 ? -7.422 -41.438 -6.457 1 93.38 742 PRO A C 1
ATOM 5715 O O . PRO A 1 742 ? -8.508 -41.375 -5.879 1 93.38 742 PRO A O 1
ATOM 5718 N N . ILE A 1 743 ? -6.316 -41.094 -5.898 1 93 743 ILE A N 1
ATOM 5719 C CA . ILE A 1 743 ? -6.23 -40.656 -4.508 1 93 743 ILE A CA 1
ATOM 5720 C C . ILE A 1 743 ? -6.789 -39.25 -4.371 1 93 743 ILE A C 1
ATOM 5722 O O . ILE A 1 743 ? -6.691 -38.438 -5.301 1 93 743 ILE A O 1
ATOM 5726 N N . LEU A 1 744 ? -7.438 -38.969 -3.287 1 88.31 744 LEU A N 1
ATOM 5727 C CA . LEU A 1 744 ? -7.965 -37.656 -2.965 1 88.31 744 LEU A CA 1
ATOM 5728 C C . LEU A 1 744 ? -7.16 -37 -1.842 1 88.31 744 LEU A C 1
ATOM 5730 O O . LEU A 1 744 ? -6.633 -37.688 -0.97 1 88.31 744 LEU A O 1
ATOM 5734 N N . PRO A 1 745 ? -7.098 -35.656 -1.935 1 85.69 745 PRO A N 1
ATOM 5735 C CA . PRO A 1 745 ? -6.465 -34.969 -0.801 1 85.69 745 PRO A CA 1
ATOM 5736 C C . PRO A 1 745 ? -7.133 -35.312 0.532 1 85.69 745 PRO A C 1
ATOM 5738 O O . PRO A 1 745 ? -6.461 -35.375 1.563 1 85.69 745 PRO A O 1
ATOM 5741 N N . GLU A 1 746 ? -8.359 -35.625 0.539 1 85.5 746 GLU A N 1
ATOM 5742 C CA . GLU A 1 746 ? -9.141 -35.938 1.731 1 85.5 746 GLU A CA 1
ATOM 5743 C C . GLU A 1 746 ? -8.773 -37.312 2.275 1 85.5 746 GLU A C 1
ATOM 5745 O O . GLU A 1 746 ? -9.125 -37.656 3.408 1 85.5 746 GLU A O 1
ATOM 5750 N N . ASP A 1 747 ? -8.039 -38.094 1.581 1 89.25 747 ASP A N 1
ATOM 5751 C CA . ASP A 1 747 ? -7.703 -39.469 1.935 1 89.25 747 ASP A CA 1
ATOM 5752 C C . ASP A 1 747 ? -6.57 -39.5 2.955 1 89.25 747 ASP A C 1
ATOM 5754 O O . ASP A 1 747 ? -6.156 -40.594 3.381 1 89.25 747 ASP A O 1
ATOM 5758 N N . GLU A 1 748 ? -6.113 -38.375 3.307 1 89.69 748 GLU A N 1
ATOM 5759 C CA . GLU A 1 748 ? -4.91 -38.312 4.137 1 89.69 748 GLU A CA 1
ATOM 5760 C C . GLU A 1 748 ? -5.07 -39.156 5.391 1 89.69 748 GLU A C 1
ATOM 5762 O O . GLU A 1 748 ? -4.215 -40 5.699 1 89.69 748 GLU A O 1
ATOM 5767 N N . PRO A 1 749 ? -6.191 -39.062 6.133 1 87.69 749 PRO A N 1
ATOM 5768 C CA . PRO A 1 749 ? -6.336 -39.906 7.316 1 87.69 749 PRO A CA 1
ATOM 5769 C C . PRO A 1 749 ? -6.414 -41.375 6.977 1 87.69 749 PRO A C 1
ATOM 5771 O O . PRO A 1 749 ? -5.816 -42.219 7.664 1 87.69 749 PRO A O 1
ATOM 5774 N N . LYS A 1 750 ? -7.09 -41.719 5.949 1 92.25 750 LYS A N 1
ATOM 5775 C CA . LYS A 1 750 ? -7.207 -43.125 5.535 1 92.25 750 LYS A CA 1
ATOM 5776 C C . LYS A 1 750 ? -5.867 -43.656 5.051 1 92.25 750 LYS A C 1
ATOM 5778 O O . LYS A 1 750 ? -5.551 -44.812 5.273 1 92.25 750 LYS A O 1
ATOM 5783 N N . HIS A 1 751 ? -5.195 -42.875 4.387 1 92.75 751 HIS A N 1
ATOM 5784 C CA . HIS A 1 751 ? -3.873 -43.25 3.914 1 92.75 751 HIS A CA 1
ATOM 5785 C C . HIS A 1 751 ? -2.912 -43.469 5.078 1 92.75 751 HIS A C 1
ATOM 5787 O O . HIS A 1 751 ? -2.096 -44.406 5.051 1 92.75 751 HIS A O 1
ATOM 5793 N N . ALA A 1 752 ? -3.049 -42.594 6.086 1 91.88 752 ALA A N 1
ATOM 5794 C CA . ALA A 1 752 ? -2.246 -42.75 7.293 1 91.88 752 ALA A CA 1
ATOM 5795 C C . ALA A 1 752 ? -2.559 -44.062 7.984 1 91.88 752 ALA A C 1
ATOM 5797 O O . ALA A 1 752 ? -1.651 -44.781 8.445 1 91.88 752 ALA A O 1
ATOM 5798 N N . ALA A 1 753 ? -3.812 -44.344 8.102 1 92.31 753 ALA A N 1
ATOM 5799 C CA . ALA A 1 753 ? -4.242 -45.594 8.711 1 92.31 753 ALA A CA 1
ATOM 5800 C C . ALA A 1 753 ? -3.719 -46.781 7.926 1 92.31 753 ALA A C 1
ATOM 5802 O O . ALA A 1 753 ? -3.348 -47.812 8.516 1 92.31 753 ALA A O 1
ATOM 5803 N N . PHE A 1 754 ? -3.729 -46.75 6.668 1 93.5 754 PHE A N 1
ATOM 5804 C CA . PHE A 1 754 ? -3.207 -47.781 5.781 1 93.5 754 PHE A CA 1
ATOM 5805 C C . PHE A 1 754 ? -1.727 -48.031 6.043 1 93.5 754 PHE A C 1
ATOM 5807 O O . PHE A 1 754 ? -1.304 -49.156 6.234 1 93.5 754 PHE A O 1
ATOM 5814 N N . ILE A 1 755 ? -0.983 -46.969 6.086 1 91.5 755 ILE A N 1
ATOM 5815 C CA . ILE A 1 755 ? 0.462 -47.062 6.262 1 91.5 755 ILE A CA 1
ATOM 5816 C C . ILE A 1 755 ? 0.779 -47.688 7.613 1 91.5 755 ILE A C 1
ATOM 5818 O O . ILE A 1 755 ? 1.739 -48.438 7.742 1 91.5 755 ILE A O 1
ATOM 5822 N N . LYS A 1 756 ? -0.016 -47.344 8.578 1 90.25 756 LYS A N 1
ATOM 5823 C CA . LYS A 1 756 ? 0.184 -47.906 9.922 1 90.25 756 LYS A CA 1
ATOM 5824 C C . LYS A 1 756 ? 0.012 -49.406 9.93 1 90.25 756 LYS A C 1
ATOM 5826 O O . LYS A 1 756 ? 0.555 -50.094 10.805 1 90.25 756 LYS A O 1
ATOM 5831 N N . LYS A 1 757 ? -0.71 -49.938 9 1 92.38 757 LYS A N 1
ATOM 5832 C CA . LYS A 1 757 ? -0.997 -51.375 8.938 1 92.38 757 LYS A CA 1
ATOM 5833 C C . LYS A 1 757 ? -0.003 -52.094 8.031 1 92.38 757 LYS A C 1
ATOM 5835 O O . LYS A 1 757 ? -0.117 -53.312 7.82 1 92.38 757 LYS A O 1
ATOM 5840 N N . VAL A 1 758 ? 0.907 -51.406 7.531 1 91.75 758 VAL A N 1
ATOM 5841 C CA . VAL A 1 758 ? 1.968 -52 6.715 1 91.75 758 VAL A CA 1
ATOM 5842 C C . VAL A 1 758 ? 3.195 -52.281 7.582 1 91.75 758 VAL A C 1
ATOM 5844 O O . VAL A 1 758 ? 3.566 -51.438 8.422 1 91.75 758 VAL A O 1
ATOM 5847 N N . SER A 1 759 ? 3.756 -53.375 7.379 1 90.25 759 SER A N 1
ATOM 5848 C CA . SER A 1 759 ? 4.906 -53.781 8.188 1 90.25 759 SER A CA 1
ATOM 5849 C C . SER A 1 759 ? 6.113 -52.875 7.895 1 90.25 759 SER A C 1
ATOM 5851 O O . SER A 1 759 ? 6.223 -52.312 6.805 1 90.25 759 SER A O 1
ATOM 5853 N N . LYS A 1 760 ? 6.98 -52.812 8.805 1 88.88 760 LYS A N 1
ATOM 5854 C CA . LYS A 1 760 ? 8.203 -52.031 8.664 1 88.88 760 LYS A CA 1
ATOM 5855 C C . LYS A 1 760 ? 9.07 -52.562 7.52 1 88.88 760 LYS A C 1
ATOM 5857 O O . LYS A 1 760 ? 9.75 -51.781 6.848 1 88.88 760 LYS A O 1
ATOM 5862 N N . GLU A 1 761 ? 9.031 -53.844 7.379 1 86.06 761 GLU A N 1
ATOM 5863 C CA . GLU A 1 761 ? 9.805 -54.438 6.305 1 86.06 761 GLU A CA 1
ATOM 5864 C C . GLU A 1 761 ? 9.281 -54.031 4.934 1 86.06 761 GLU A C 1
ATOM 5866 O O . GLU A 1 761 ? 10.062 -53.688 4.039 1 86.06 761 GLU A O 1
ATOM 5871 N N . ASP A 1 762 ? 8.023 -54.062 4.797 1 88.38 762 ASP A N 1
ATOM 5872 C CA . ASP A 1 762 ? 7.418 -53.656 3.525 1 88.38 762 ASP A CA 1
ATOM 5873 C C . ASP A 1 762 ? 7.633 -52.188 3.242 1 88.38 762 ASP A C 1
ATOM 5875 O O . ASP A 1 762 ? 7.809 -51.781 2.088 1 88.38 762 ASP A O 1
ATOM 5879 N N . LEU A 1 763 ? 7.566 -51.438 4.258 1 88.62 763 LEU A N 1
ATOM 5880 C CA . LEU A 1 763 ? 7.805 -50 4.098 1 88.62 763 LEU A CA 1
ATOM 5881 C C . LEU A 1 763 ? 9.25 -49.75 3.668 1 88.62 763 LEU A C 1
ATOM 5883 O O . LEU A 1 763 ? 9.5 -48.844 2.859 1 88.62 763 LEU A O 1
ATOM 5887 N N . TYR A 1 764 ? 10.094 -50.438 4.238 1 84.88 764 TYR A N 1
ATOM 5888 C CA . TYR A 1 764 ? 11.5 -50.312 3.873 1 84.88 764 TYR A CA 1
ATOM 5889 C C . TYR A 1 764 ? 11.719 -50.688 2.412 1 84.88 764 TYR A C 1
ATOM 5891 O O . TYR A 1 764 ? 12.492 -50.031 1.709 1 84.88 764 TYR A O 1
ATOM 5899 N N . LYS A 1 765 ? 11.141 -51.75 1.979 1 82.75 765 LYS A N 1
ATOM 5900 C CA . LYS A 1 765 ? 11.273 -52.188 0.591 1 82.75 765 LYS A CA 1
ATOM 5901 C C . LYS A 1 765 ? 10.711 -51.156 -0.369 1 82.75 765 LYS A C 1
ATOM 5903 O O . LYS A 1 765 ? 11.211 -50.969 -1.48 1 82.75 765 LYS A O 1
ATOM 5908 N N . ARG A 1 766 ? 9.75 -50.438 0.103 1 83.75 766 ARG A N 1
ATOM 5909 C CA . ARG A 1 766 ? 9.086 -49.438 -0.735 1 83.75 766 ARG A CA 1
ATOM 5910 C C . ARG A 1 766 ? 9.898 -48.156 -0.813 1 83.75 766 ARG A C 1
ATOM 5912 O O . ARG A 1 766 ? 10 -47.562 -1.878 1 83.75 766 ARG A O 1
ATOM 5919 N N . PHE A 1 767 ? 10.383 -47.688 0.251 1 75.69 767 PHE A N 1
ATOM 5920 C CA . PHE A 1 767 ? 10.969 -46.344 0.316 1 75.69 767 PHE A CA 1
ATOM 5921 C C . PHE A 1 767 ? 12.484 -46.438 0.394 1 75.69 767 PHE A C 1
ATOM 5923 O O . PHE A 1 767 ? 13.172 -45.406 0.302 1 75.69 767 PHE A O 1
ATOM 5930 N N . PHE A 1 768 ? 13.078 -47.562 0.507 1 71.69 768 PHE A N 1
ATOM 5931 C CA . PHE A 1 768 ? 14.508 -47.844 0.58 1 71.69 768 PHE A CA 1
ATOM 5932 C C . PHE A 1 768 ? 15.133 -47.156 1.785 1 71.69 768 PHE A C 1
ATOM 5934 O O . PHE A 1 768 ? 16.297 -46.75 1.752 1 71.69 768 PHE A O 1
ATOM 5941 N N . SER A 1 769 ? 14.305 -46.656 2.711 1 73.31 769 SER A N 1
ATOM 5942 C CA . SER A 1 769 ? 14.773 -46 3.916 1 73.31 769 SER A CA 1
ATOM 5943 C C . SER A 1 769 ? 13.836 -46.25 5.09 1 73.31 769 SER A C 1
ATOM 5945 O O . SER A 1 769 ? 12.688 -46.656 4.902 1 73.31 769 SER A O 1
ATOM 5947 N N . ASP A 1 770 ? 14.438 -46.156 6.184 1 71.38 770 ASP A N 1
ATOM 5948 C CA . ASP A 1 770 ? 13.609 -46.219 7.387 1 71.38 770 ASP A CA 1
ATOM 5949 C C . ASP A 1 770 ? 12.734 -44.969 7.516 1 71.38 770 ASP A C 1
ATOM 5951 O O . ASP A 1 770 ? 13.227 -43.875 7.84 1 71.38 770 ASP A O 1
ATOM 5955 N N . VAL A 1 771 ? 11.594 -45.219 6.898 1 68.25 771 VAL A N 1
ATOM 5956 C CA . VAL A 1 771 ? 10.695 -44.094 6.957 1 68.25 771 VAL A CA 1
ATOM 5957 C C . VAL A 1 771 ? 10.016 -44.031 8.328 1 68.25 771 VAL A C 1
ATOM 5959 O O . VAL A 1 771 ? 9.547 -45.031 8.836 1 68.25 771 VAL A O 1
ATOM 5962 N N . GLY A 1 772 ? 10.492 -43.375 9.242 1 64.88 772 GLY A N 1
ATOM 5963 C CA . GLY A 1 772 ? 9.844 -43.188 10.531 1 64.88 772 GLY A CA 1
ATOM 5964 C C . GLY A 1 772 ? 8.359 -42.906 10.414 1 64.88 772 GLY A C 1
ATOM 5965 O O . GLY A 1 772 ? 7.691 -43.406 9.508 1 64.88 772 GLY A O 1
ATOM 5966 N N . GLU A 1 773 ? 7.754 -42.344 11.383 1 75 773 GLU A N 1
ATOM 5967 C CA . GLU A 1 773 ? 6.355 -41.906 11.391 1 75 773 GLU A CA 1
ATOM 5968 C C . GLU A 1 773 ? 6.117 -40.781 10.406 1 75 773 GLU A C 1
ATOM 5970 O O . GLU A 1 773 ? 6.91 -39.844 10.328 1 75 773 GLU A O 1
ATOM 5975 N N . PHE A 1 774 ? 5.18 -41.125 9.492 1 79.5 774 PHE A N 1
ATOM 5976 C CA . PHE A 1 774 ? 4.824 -40.094 8.531 1 79.5 774 PHE A CA 1
ATOM 5977 C C . PHE A 1 774 ? 4.137 -38.906 9.227 1 79.5 774 PHE A C 1
ATOM 5979 O O . PHE A 1 774 ? 3.113 -39.094 9.891 1 79.5 774 PHE A O 1
ATOM 5986 N N . ASN A 1 775 ? 4.75 -37.781 9.141 1 80.12 775 ASN A N 1
ATOM 5987 C CA . ASN A 1 775 ? 4.09 -36.562 9.648 1 80.12 775 ASN A CA 1
ATOM 5988 C C . ASN A 1 775 ? 3.086 -36 8.641 1 80.12 775 ASN A C 1
ATOM 5990 O O . ASN A 1 775 ? 2.881 -36.594 7.574 1 80.12 775 ASN A O 1
ATOM 5994 N N . HIS A 1 776 ? 2.395 -35.094 8.961 1 80.38 776 HIS A N 1
ATOM 5995 C CA . HIS A 1 776 ? 1.338 -34.469 8.156 1 80.38 776 HIS A CA 1
ATOM 5996 C C . HIS A 1 776 ? 1.866 -34.031 6.789 1 80.38 776 HIS A C 1
ATOM 5998 O O . HIS A 1 776 ? 1.228 -34.281 5.766 1 80.38 776 HIS A O 1
ATOM 6004 N N . GLU A 1 777 ? 2.994 -33.438 6.766 1 78.25 777 GLU A N 1
ATOM 6005 C CA . GLU A 1 777 ? 3.557 -32.938 5.523 1 78.25 777 GLU A CA 1
ATOM 6006 C C . GLU A 1 777 ? 3.836 -34.062 4.531 1 78.25 777 GLU A C 1
ATOM 6008 O O . GLU A 1 777 ? 3.566 -33.906 3.336 1 78.25 777 GLU A O 1
ATOM 6013 N N . ALA A 1 778 ? 4.363 -35.062 5.055 1 81.81 778 ALA A N 1
ATOM 6014 C CA . ALA A 1 778 ? 4.656 -36.219 4.203 1 81.81 778 ALA A CA 1
ATOM 6015 C C . ALA A 1 778 ? 3.371 -36.812 3.643 1 81.81 778 ALA A C 1
ATOM 6017 O O . ALA A 1 778 ? 3.309 -37.188 2.463 1 81.81 778 ALA A O 1
ATOM 6018 N N . LEU A 1 779 ? 2.432 -36.969 4.5 1 86.19 779 LEU A N 1
ATOM 6019 C CA . LEU A 1 779 ? 1.156 -37.531 4.078 1 86.19 779 LEU A CA 1
ATOM 6020 C C . LEU A 1 779 ? 0.464 -36.625 3.064 1 86.19 779 LEU A C 1
ATOM 6022 O O . LEU A 1 779 ? -0.154 -37.125 2.113 1 86.19 779 LEU A O 1
ATOM 6026 N N . ALA A 1 780 ? 0.544 -35.344 3.289 1 83.69 780 ALA A N 1
ATOM 6027 C CA . ALA A 1 780 ? -0.033 -34.406 2.344 1 83.69 780 ALA A CA 1
ATOM 6028 C C . ALA A 1 780 ? 0.629 -34.531 0.974 1 83.69 780 ALA A C 1
ATOM 6030 O O . ALA A 1 780 ? -0.044 -34.438 -0.057 1 83.69 780 ALA A O 1
ATOM 6031 N N . ASN A 1 781 ? 1.884 -34.719 0.983 1 82.88 781 ASN A N 1
ATOM 6032 C CA . ASN A 1 781 ? 2.613 -34.875 -0.271 1 82.88 781 ASN A CA 1
ATOM 6033 C C . ASN A 1 781 ? 2.184 -36.125 -1.024 1 82.88 781 ASN A C 1
ATOM 6035 O O . ASN A 1 781 ? 2.197 -36.156 -2.256 1 82.88 781 ASN A O 1
ATOM 6039 N N . LEU A 1 782 ? 1.806 -37.031 -0.277 1 86.69 782 LEU A N 1
ATOM 6040 C CA . LEU A 1 782 ? 1.412 -38.312 -0.883 1 86.69 782 LEU A CA 1
ATOM 6041 C C . LEU A 1 782 ? -0.031 -38.25 -1.372 1 86.69 782 LEU A C 1
ATOM 6043 O O . LEU A 1 782 ? -0.413 -39 -2.277 1 86.69 782 LEU A O 1
ATOM 6047 N N . THR A 1 783 ? -0.781 -37.406 -0.767 1 88.62 783 THR A N 1
ATOM 6048 C CA . THR A 1 783 ? -2.203 -37.438 -1.09 1 88.62 783 THR A CA 1
ATOM 6049 C C . THR A 1 783 ? -2.574 -36.219 -1.965 1 88.62 783 THR A C 1
ATOM 6051 O O . THR A 1 783 ? -3.52 -36.312 -2.754 1 88.62 783 THR A O 1
ATOM 6054 N N . GLN A 1 784 ? -1.927 -35.156 -1.807 1 85.94 784 GLN A N 1
ATOM 6055 C CA . GLN A 1 784 ? -2.203 -33.969 -2.592 1 85.94 784 GLN A CA 1
ATOM 6056 C C . GLN A 1 784 ? -1.294 -33.906 -3.814 1 85.94 784 GLN A C 1
ATOM 6058 O O . GLN A 1 784 ? -0.362 -33.094 -3.852 1 85.94 784 GLN A O 1
ATOM 6063 N N . ILE A 1 785 ? -1.745 -34.562 -4.816 1 87.31 785 ILE A N 1
ATOM 6064 C CA . ILE A 1 785 ? -0.854 -34.719 -5.961 1 87.31 785 ILE A CA 1
ATOM 6065 C C . ILE A 1 785 ? -1.324 -33.844 -7.105 1 87.31 785 ILE A C 1
ATOM 6067 O O . ILE A 1 785 ? -2.473 -33.375 -7.117 1 87.31 785 ILE A O 1
ATOM 6071 N N . ASP A 1 786 ? -0.426 -33.531 -7.996 1 88.56 786 ASP A N 1
ATOM 6072 C CA . ASP A 1 786 ? -0.727 -32.906 -9.273 1 88.56 786 ASP A CA 1
ATOM 6073 C C . ASP A 1 786 ? -1.051 -33.938 -10.344 1 88.56 786 ASP A C 1
ATOM 6075 O O . ASP A 1 786 ? -0.148 -34.562 -10.898 1 88.56 786 ASP A O 1
ATOM 6079 N N . PHE A 1 787 ? -2.264 -34.031 -10.719 1 88.06 787 PHE A N 1
ATOM 6080 C CA . PHE A 1 787 ? -2.744 -35.094 -11.594 1 88.06 787 PHE A CA 1
ATOM 6081 C C . PHE A 1 787 ? -2.139 -34.969 -12.984 1 88.06 787 PHE A C 1
ATOM 6083 O O . PHE A 1 787 ? -2.219 -35.906 -13.789 1 88.06 787 PHE A O 1
ATOM 6090 N N . ASP A 1 788 ? -1.562 -33.875 -13.188 1 86.62 788 ASP A N 1
ATOM 6091 C CA . ASP A 1 788 ? -0.904 -33.719 -14.484 1 86.62 788 ASP A CA 1
ATOM 6092 C C . ASP A 1 788 ? 0.451 -34.406 -14.5 1 86.62 788 ASP A C 1
ATOM 6094 O O . ASP A 1 788 ? 0.923 -34.844 -15.562 1 86.62 788 ASP A O 1
ATOM 6098 N N . ARG A 1 789 ? 0.999 -34.562 -13.32 1 89.19 789 ARG A N 1
ATOM 6099 C CA . ARG A 1 789 ? 2.369 -35.062 -13.273 1 89.19 789 ARG A CA 1
ATOM 6100 C C . ARG A 1 789 ? 2.449 -36.344 -12.469 1 89.19 789 ARG A C 1
ATOM 6102 O O . ARG A 1 789 ? 3.484 -37.031 -12.461 1 89.19 789 ARG A O 1
ATOM 6109 N N . GLU A 1 790 ? 1.448 -36.625 -11.805 1 92.44 790 GLU A N 1
ATOM 6110 C CA . GLU A 1 790 ? 1.435 -37.781 -10.93 1 92.44 790 GLU A CA 1
ATOM 6111 C C . GLU A 1 790 ? 0.057 -38.438 -10.906 1 92.44 790 GLU A C 1
ATOM 6113 O O . GLU A 1 790 ? -0.951 -37.781 -11.195 1 92.44 790 GLU A O 1
ATOM 6118 N N . MET A 1 791 ? 0.146 -39.688 -10.703 1 94.38 791 MET A N 1
ATOM 6119 C CA . MET A 1 791 ? -1.097 -40.438 -10.469 1 94.38 791 MET A CA 1
ATOM 6120 C C . MET A 1 791 ? -0.928 -41.438 -9.352 1 94.38 791 MET A C 1
ATOM 6122 O O . MET A 1 791 ? 0.152 -42.031 -9.18 1 94.38 791 MET A O 1
ATOM 6126 N N . ALA A 1 792 ? -1.895 -41.531 -8.539 1 96.19 792 ALA A N 1
ATOM 6127 C CA . ALA A 1 792 ? -1.94 -42.562 -7.488 1 96.19 792 ALA A CA 1
ATOM 6128 C C . ALA A 1 792 ? -3.314 -43.219 -7.426 1 96.19 792 ALA A C 1
ATOM 6130 O O . ALA A 1 792 ? -4.324 -42.531 -7.195 1 96.19 792 ALA A O 1
ATOM 6131 N N . PHE A 1 793 ? -3.326 -44.469 -7.707 1 96.5 793 PHE A N 1
ATOM 6132 C CA . PHE A 1 793 ? -4.559 -45.219 -7.574 1 96.5 793 PHE A CA 1
ATOM 6133 C C . PHE A 1 793 ? -4.605 -45.938 -6.234 1 96.5 793 PHE A C 1
ATOM 6135 O O . PHE A 1 793 ? -3.635 -46.594 -5.836 1 96.5 793 PHE A O 1
ATOM 6142 N N . VAL A 1 794 ? -5.707 -45.844 -5.582 1 96.31 794 VAL A N 1
ATOM 6143 C CA . VAL A 1 794 ? -5.902 -46.531 -4.316 1 96.31 794 VAL A CA 1
ATOM 6144 C C . VAL A 1 794 ? -6.98 -47.594 -4.477 1 96.31 794 VAL A C 1
ATOM 6146 O O . VAL A 1 794 ? -7.953 -47.406 -5.211 1 96.31 794 VAL A O 1
ATOM 6149 N N . ALA A 1 795 ? -6.723 -48.656 -3.859 1 95.44 795 ALA A N 1
ATOM 6150 C CA . ALA A 1 795 ? -7.75 -49.688 -3.719 1 95.44 795 ALA A CA 1
ATOM 6151 C C . ALA A 1 795 ? -8.508 -49.531 -2.402 1 95.44 795 ALA A C 1
ATOM 6153 O O . ALA A 1 795 ? -7.91 -49.594 -1.325 1 95.44 795 ALA A O 1
ATOM 6154 N N . VAL A 1 796 ? -9.758 -49.281 -2.49 1 94.62 796 VAL A N 1
ATOM 6155 C CA . VAL A 1 796 ? -10.57 -49 -1.313 1 94.62 796 VAL A CA 1
ATOM 6156 C C . VAL A 1 796 ? -11.539 -50.156 -1.068 1 94.62 796 VAL A C 1
ATOM 6158 O O . VAL A 1 796 ? -12.273 -50.562 -1.972 1 94.62 796 VAL A O 1
ATOM 6161 N N . SER A 1 797 ? -11.43 -50.688 0.137 1 92.56 797 SER A N 1
ATOM 6162 C CA . SER A 1 797 ? -12.344 -51.75 0.561 1 92.56 797 SER A CA 1
ATOM 6163 C C . SER A 1 797 ? -13.43 -51.188 1.479 1 92.56 797 SER A C 1
ATOM 6165 O O . SER A 1 797 ? -13.164 -50.344 2.328 1 92.56 797 SER A O 1
ATOM 6167 N N . GLY A 1 798 ? -14.633 -51.656 1.246 1 85.56 798 GLY A N 1
ATOM 6168 C CA . GLY A 1 798 ? -15.734 -51.188 2.076 1 85.56 798 GLY A CA 1
ATOM 6169 C C . GLY A 1 798 ? -16.453 -49.969 1.515 1 85.56 798 GLY A C 1
ATOM 6170 O O . GLY A 1 798 ? -16.109 -49.5 0.427 1 85.56 798 GLY A O 1
ATOM 6171 N N . GLU A 1 799 ? -17.578 -49.562 2.168 1 78.69 799 GLU A N 1
ATOM 6172 C CA . GLU A 1 799 ? -18.375 -48.438 1.697 1 78.69 799 GLU A CA 1
ATOM 6173 C C . GLU A 1 799 ? -18.547 -47.406 2.797 1 78.69 799 GLU A C 1
ATOM 6175 O O . GLU A 1 799 ? -18.516 -47.719 3.984 1 78.69 799 GLU A O 1
ATOM 6180 N N . GLY A 1 800 ? -18.609 -46.156 2.342 1 70.75 800 GLY A N 1
ATOM 6181 C CA . GLY A 1 800 ? -18.906 -45.062 3.248 1 70.75 800 GLY A CA 1
ATOM 6182 C C . GLY A 1 800 ? -17.781 -44.719 4.199 1 70.75 800 GLY A C 1
ATOM 6183 O O . GLY A 1 800 ? -16.625 -44.625 3.783 1 70.75 800 GLY A O 1
ATOM 6184 N N . GLU A 1 801 ? -18.094 -44.469 5.5 1 72.44 801 GLU A N 1
ATOM 6185 C CA . GLU A 1 801 ? -17.141 -44.062 6.535 1 72.44 801 GLU A CA 1
ATOM 6186 C C . GLU A 1 801 ? -16.234 -45.219 6.922 1 72.44 801 GLU A C 1
ATOM 6188 O O . GLU A 1 801 ? -15.102 -45 7.379 1 72.44 801 GLU A O 1
ATOM 6193 N N . ASP A 1 802 ? -16.656 -46.344 6.602 1 78.94 802 ASP A N 1
ATOM 6194 C CA . ASP A 1 802 ? -15.906 -47.531 7.023 1 78.94 802 ASP A CA 1
ATOM 6195 C C . ASP A 1 802 ? -14.969 -48 5.914 1 78.94 802 ASP A C 1
ATOM 6197 O O . ASP A 1 802 ? -14.344 -49.062 6.031 1 78.94 802 ASP A O 1
ATOM 6201 N N . SER A 1 803 ? -14.844 -47.156 4.953 1 89.69 803 SER A N 1
ATOM 6202 C CA . SER A 1 803 ? -13.961 -47.562 3.859 1 89.69 803 SER A CA 1
ATOM 6203 C C . SER A 1 803 ? -12.492 -47.438 4.258 1 89.69 803 SER A C 1
ATOM 6205 O O . SER A 1 803 ? -12.133 -46.562 5.047 1 89.69 803 SER A O 1
ATOM 6207 N N . GLU A 1 804 ? -11.703 -48.375 3.809 1 93.25 804 GLU A N 1
ATOM 6208 C CA . GLU A 1 804 ? -10.273 -48.375 4.102 1 93.25 804 GLU A CA 1
ATOM 6209 C C . GLU A 1 804 ? -9.445 -48.5 2.828 1 93.25 804 GLU A C 1
ATOM 6211 O O . GLU A 1 804 ? -9.82 -49.25 1.921 1 93.25 804 GLU A O 1
ATOM 6216 N N . ILE A 1 805 ? -8.383 -47.812 2.791 1 95 805 ILE A N 1
ATOM 6217 C CA . ILE A 1 805 ? -7.41 -48 1.72 1 95 805 ILE A CA 1
ATOM 6218 C C . ILE A 1 805 ? -6.535 -49.219 2.023 1 95 805 ILE A C 1
ATOM 6220 O O . ILE A 1 805 ? -5.973 -49.344 3.115 1 95 805 ILE A O 1
ATOM 6224 N N . ILE A 1 806 ? -6.426 -50.094 1.096 1 95 806 ILE A N 1
ATOM 6225 C CA . ILE A 1 806 ? -5.723 -51.344 1.378 1 95 806 ILE A CA 1
ATOM 6226 C C . ILE A 1 806 ? -4.543 -51.5 0.42 1 95 806 ILE A C 1
ATOM 6228 O O . ILE A 1 806 ? -3.756 -52.438 0.542 1 95 806 ILE A O 1
ATOM 6232 N N . GLY A 1 807 ? -4.387 -50.656 -0.465 1 95.12 807 GLY A N 1
ATOM 6233 C CA . GLY A 1 807 ? -3.279 -50.656 -1.406 1 95.12 807 GLY A CA 1
ATOM 6234 C C . GLY A 1 807 ? -3.201 -49.375 -2.215 1 95.12 807 GLY A C 1
ATOM 6235 O O . GLY A 1 807 ? -4.203 -48.656 -2.383 1 95.12 807 GLY A O 1
ATOM 6236 N N . VAL A 1 808 ? -1.986 -49.062 -2.695 1 96.19 808 VAL A N 1
ATOM 6237 C CA . VAL A 1 808 ? -1.79 -47.844 -3.488 1 96.19 808 VAL A CA 1
ATOM 6238 C C . VAL A 1 808 ? -0.719 -48.094 -4.547 1 96.19 808 VAL A C 1
ATOM 6240 O O . VAL A 1 808 ? 0.291 -48.75 -4.277 1 96.19 808 VAL A O 1
ATOM 6243 N N . SER A 1 809 ? -0.977 -47.781 -5.762 1 96.38 809 SER A N 1
ATOM 6244 C CA . SER A 1 809 ? 0.018 -47.719 -6.828 1 96.38 809 SER A CA 1
ATOM 6245 C C . SER A 1 809 ? 0.22 -46.281 -7.312 1 96.38 809 SER A C 1
ATOM 6247 O O . SER A 1 809 ? -0.739 -45.531 -7.406 1 96.38 809 SER A O 1
ATOM 6249 N N . ARG A 1 810 ? 1.437 -45.906 -7.574 1 95.81 810 ARG A N 1
ATOM 6250 C CA . ARG A 1 810 ? 1.761 -44.531 -7.949 1 95.81 810 ARG A CA 1
ATOM 6251 C C . ARG A 1 810 ? 2.639 -44.5 -9.195 1 95.81 810 ARG A C 1
ATOM 6253 O O . ARG A 1 810 ? 3.396 -45.438 -9.453 1 95.81 810 ARG A O 1
ATOM 6260 N N . ALA A 1 811 ? 2.451 -43.469 -9.969 1 95.62 811 ALA A N 1
ATOM 6261 C CA . ALA A 1 811 ? 3.307 -43.156 -11.109 1 95.62 811 ALA A CA 1
ATOM 6262 C C . ALA A 1 811 ? 3.713 -41.688 -11.109 1 95.62 811 ALA A C 1
ATOM 6264 O O . ALA A 1 811 ? 2.857 -40.812 -11.07 1 95.62 811 ALA A O 1
ATOM 6265 N N . LEU A 1 812 ? 4.93 -41.406 -11.055 1 93.62 812 LEU A N 1
ATOM 6266 C CA . LEU A 1 812 ? 5.48 -40.094 -11.211 1 93.62 812 LEU A CA 1
ATOM 6267 C C . LEU A 1 812 ? 6.016 -39.875 -12.625 1 93.62 812 LEU A C 1
ATOM 6269 O O . LEU A 1 812 ? 7.02 -40.469 -13.008 1 93.62 812 LEU A O 1
ATOM 6273 N N . ILE A 1 813 ? 5.367 -39 -13.266 1 90.62 813 ILE A N 1
ATOM 6274 C CA . ILE A 1 813 ? 5.676 -38.812 -14.68 1 90.62 813 ILE A CA 1
ATOM 6275 C C . ILE A 1 813 ? 6.562 -37.594 -14.844 1 90.62 813 ILE A C 1
ATOM 6277 O O . ILE A 1 813 ? 6.266 -36.5 -14.305 1 90.62 813 ILE A O 1
ATOM 6281 N N . ASN A 1 814 ? 7.586 -37.75 -15.562 1 83.94 814 ASN A N 1
ATOM 6282 C CA . ASN A 1 814 ? 8.453 -36.594 -15.781 1 83.94 814 ASN A CA 1
ATOM 6283 C C . ASN A 1 814 ? 7.812 -35.562 -16.734 1 83.94 814 ASN A C 1
ATOM 6285 O O . ASN A 1 814 ? 6.824 -35.875 -17.391 1 83.94 814 ASN A O 1
ATOM 6289 N N . HIS A 1 815 ? 8.273 -34.438 -16.844 1 78.62 815 HIS A N 1
ATOM 6290 C CA . HIS A 1 815 ? 7.633 -33.344 -17.531 1 78.62 815 HIS A CA 1
ATOM 6291 C C . HIS A 1 815 ? 7.594 -33.562 -19.047 1 78.62 815 HIS A C 1
ATOM 6293 O O . HIS A 1 815 ? 6.711 -33.062 -19.734 1 78.62 815 HIS A O 1
ATOM 6299 N N . GLU A 1 816 ? 8.477 -34.344 -19.594 1 77.19 816 GLU A N 1
ATOM 6300 C CA . GLU A 1 816 ? 8.5 -34.625 -21.031 1 77.19 816 GLU A CA 1
ATOM 6301 C C . GLU A 1 816 ? 7.594 -35.812 -21.359 1 77.19 816 GLU A C 1
ATOM 6303 O O . GLU A 1 816 ? 7.41 -36.156 -22.531 1 77.19 816 GLU A O 1
ATOM 6308 N N . ASN A 1 817 ? 7.039 -36.438 -20.375 1 86.62 817 ASN A N 1
ATOM 6309 C CA . ASN A 1 817 ? 6.164 -37.594 -20.5 1 86.62 817 ASN A CA 1
ATOM 6310 C C . ASN A 1 817 ? 6.875 -38.75 -21.188 1 86.62 817 ASN A C 1
ATOM 6312 O O . ASN A 1 817 ? 6.277 -39.469 -22 1 86.62 817 ASN A O 1
ATOM 6316 N N . THR A 1 818 ? 8.195 -38.875 -20.922 1 86.88 818 THR A N 1
ATOM 6317 C CA . THR A 1 818 ? 8.977 -39.969 -21.516 1 86.88 818 THR A CA 1
ATOM 6318 C C . THR A 1 818 ? 9.078 -41.156 -20.547 1 86.88 818 THR A C 1
ATOM 6320 O O . THR A 1 818 ? 9.25 -42.281 -20.984 1 86.88 818 THR A O 1
ATOM 6323 N N . ASP A 1 819 ? 9.062 -40.844 -19.281 1 92.75 819 ASP A N 1
ATOM 6324 C CA . ASP A 1 819 ? 9.219 -41.906 -18.281 1 92.75 819 ASP A CA 1
ATOM 6325 C C . ASP A 1 819 ? 8.297 -41.656 -17.094 1 92.75 819 ASP A C 1
ATOM 6327 O O . ASP A 1 819 ? 8.102 -40.531 -16.656 1 92.75 819 ASP A O 1
ATOM 6331 N N . ALA A 1 820 ? 7.738 -42.719 -16.594 1 95.12 820 ALA A N 1
ATOM 6332 C CA . ALA A 1 820 ? 6.941 -42.719 -15.367 1 95.12 820 ALA A CA 1
ATOM 6333 C C . ALA A 1 820 ? 7.512 -43.688 -14.336 1 95.12 820 ALA A C 1
ATOM 6335 O O . ALA A 1 820 ? 7.531 -44.906 -14.562 1 95.12 820 ALA A O 1
ATOM 6336 N N . GLU A 1 821 ? 7.969 -43.156 -13.273 1 94.38 821 GLU A N 1
ATOM 6337 C CA . GLU A 1 821 ? 8.43 -44.031 -12.18 1 94.38 821 GLU A CA 1
ATOM 6338 C C . GLU A 1 821 ? 7.262 -44.562 -11.359 1 94.38 821 GLU A C 1
ATOM 6340 O O . GLU A 1 821 ? 6.434 -43.781 -10.875 1 94.38 821 GLU A O 1
ATOM 6345 N N . PHE A 1 822 ? 7.234 -45.844 -11.211 1 94.88 822 PHE A N 1
ATOM 6346 C CA . PHE A 1 822 ? 6.086 -46.406 -10.508 1 94.88 822 PHE A CA 1
ATOM 6347 C C . PHE A 1 822 ? 6.492 -46.938 -9.141 1 94.88 822 PHE A C 1
ATOM 6349 O O . PHE A 1 822 ? 7.676 -47.188 -8.891 1 94.88 822 PHE A O 1
ATOM 6356 N N . ALA A 1 823 ? 5.539 -47.031 -8.258 1 93.5 823 ALA A N 1
ATOM 6357 C CA . ALA A 1 823 ? 5.641 -47.656 -6.945 1 93.5 823 ALA A CA 1
ATOM 6358 C C . ALA A 1 823 ? 4.312 -48.281 -6.535 1 93.5 823 ALA A C 1
ATOM 6360 O O . ALA A 1 823 ? 3.244 -47.844 -6.957 1 93.5 823 ALA A O 1
ATOM 6361 N N . ILE A 1 824 ? 4.441 -49.344 -5.789 1 93.69 824 ILE A N 1
ATOM 6362 C CA . ILE A 1 824 ? 3.23 -50 -5.332 1 93.69 824 ILE A CA 1
ATOM 6363 C C . ILE A 1 824 ? 3.4 -50.438 -3.879 1 93.69 824 ILE A C 1
ATOM 6365 O O . ILE A 1 824 ? 4.504 -50.812 -3.459 1 93.69 824 ILE A O 1
ATOM 6369 N N . LEU A 1 825 ? 2.377 -50.312 -3.137 1 93.31 825 LEU A N 1
ATOM 6370 C CA . LEU A 1 825 ? 2.35 -50.75 -1.737 1 93.31 825 LEU A CA 1
ATOM 6371 C C . LEU A 1 825 ? 1.016 -51.375 -1.388 1 93.31 825 LEU A C 1
ATOM 6373 O O . LEU A 1 825 ? -0.045 -50.812 -1.651 1 93.31 825 LEU A O 1
ATOM 6377 N N . ILE A 1 826 ? 1.106 -52.562 -0.85 1 93.69 826 ILE A N 1
ATOM 6378 C CA . ILE A 1 826 ? -0.085 -53.281 -0.438 1 93.69 826 ILE A CA 1
ATOM 6379 C C . ILE A 1 826 ? -0.03 -53.562 1.063 1 93.69 826 ILE A C 1
ATOM 6381 O O . ILE A 1 826 ? 1.044 -53.812 1.618 1 93.69 826 ILE A O 1
ATOM 6385 N N . ARG A 1 827 ? -1.156 -53.469 1.618 1 93.69 827 ARG A N 1
ATOM 6386 C CA . ARG A 1 827 ? -1.216 -53.781 3.039 1 93.69 827 ARG A CA 1
ATOM 6387 C C . ARG A 1 827 ? -0.651 -55.188 3.309 1 93.69 827 ARG A C 1
ATOM 6389 O O . ARG A 1 827 ? -0.97 -56.125 2.598 1 93.69 827 ARG A O 1
ATOM 6396 N N . SER A 1 828 ? 0.045 -55.344 4.438 1 91.75 828 SER A N 1
ATOM 6397 C CA . SER A 1 828 ? 0.854 -56.531 4.668 1 91.75 828 SER A CA 1
ATOM 6398 C C . SER A 1 828 ? -0.021 -57.719 4.98 1 91.75 828 SER A C 1
ATOM 6400 O O . SER A 1 828 ? 0.331 -58.875 4.645 1 91.75 828 SER A O 1
ATOM 6402 N N . ASP A 1 829 ? -1.12 -57.562 5.59 1 90.75 829 ASP A N 1
ATOM 6403 C CA . ASP A 1 829 ? -1.963 -58.656 6.016 1 90.75 829 ASP A CA 1
ATOM 6404 C C . ASP A 1 829 ? -2.891 -59.125 4.887 1 90.75 829 ASP A C 1
ATOM 6406 O O . ASP A 1 829 ? -3.643 -60.094 5.043 1 90.75 829 ASP A O 1
ATOM 6410 N N . LEU A 1 830 ? -2.77 -58.5 3.76 1 89.25 830 LEU A N 1
ATOM 6411 C CA . LEU A 1 830 ? -3.676 -58.812 2.662 1 89.25 830 LEU A CA 1
ATOM 6412 C C . LEU A 1 830 ? -2.9 -59.25 1.428 1 89.25 830 LEU A C 1
ATOM 6414 O O . LEU A 1 830 ? -3.406 -59.188 0.306 1 89.25 830 LEU A O 1
ATOM 6418 N N . LYS A 1 831 ? -1.788 -59.719 1.646 1 83.69 831 LYS A N 1
ATOM 6419 C CA . LYS A 1 831 ? -0.973 -60.25 0.551 1 83.69 831 LYS A CA 1
ATOM 6420 C C . LYS A 1 831 ? -1.574 -61.531 -0.025 1 83.69 831 LYS A C 1
ATOM 6422 O O . LYS A 1 831 ? -2.131 -62.344 0.711 1 83.69 831 LYS A O 1
ATOM 6427 N N . GLY A 1 832 ? -1.548 -61.688 -1.339 1 81 832 GLY A N 1
ATOM 6428 C CA . GLY A 1 832 ? -2.057 -62.875 -1.978 1 81 832 GLY A CA 1
ATOM 6429 C C . GLY A 1 832 ? -3.463 -62.719 -2.523 1 81 832 GLY A C 1
ATOM 6430 O O . GLY A 1 832 ? -3.98 -63.625 -3.199 1 81 832 GLY A O 1
ATOM 6431 N N . LYS A 1 833 ? -4.008 -61.625 -2.299 1 84.56 833 LYS A N 1
ATOM 6432 C CA . LYS A 1 833 ? -5.375 -61.375 -2.746 1 84.56 833 LYS A CA 1
ATOM 6433 C C . LYS A 1 833 ? -5.402 -60.844 -4.172 1 84.56 833 LYS A C 1
ATOM 6435 O O . LYS A 1 833 ? -6.473 -60.562 -4.715 1 84.56 833 LYS A O 1
ATOM 6440 N N . GLY A 1 834 ? -4.281 -60.719 -4.773 1 87.88 834 GLY A N 1
ATOM 6441 C CA . GLY A 1 834 ? -4.215 -60.281 -6.152 1 87.88 834 GLY A CA 1
ATOM 6442 C C . GLY A 1 834 ? -4.293 -58.75 -6.289 1 87.88 834 GLY A C 1
ATOM 6443 O O . GLY A 1 834 ? -4.48 -58.25 -7.391 1 87.88 834 GLY A O 1
ATOM 6444 N N . LEU A 1 835 ? -4.188 -58.031 -5.266 1 91.88 835 LEU A N 1
ATOM 6445 C CA . LEU A 1 835 ? -4.281 -56.594 -5.258 1 91.88 835 LEU A CA 1
ATOM 6446 C C . LEU A 1 835 ? -3.137 -55.969 -6.059 1 91.88 835 LEU A C 1
ATOM 6448 O O . LEU A 1 835 ? -3.326 -54.938 -6.734 1 91.88 835 LEU A O 1
ATOM 6452 N N . GLY A 1 836 ? -1.976 -56.531 -5.926 1 92.62 836 GLY A N 1
ATOM 6453 C CA . GLY A 1 836 ? -0.824 -56.031 -6.66 1 92.62 836 GLY A CA 1
ATOM 6454 C C . GLY A 1 836 ? -1.034 -56.031 -8.164 1 92.62 836 GLY A C 1
ATOM 6455 O O . GLY A 1 836 ? -0.7 -55.062 -8.836 1 92.62 836 GLY A O 1
ATOM 6456 N N . LYS A 1 837 ? -1.591 -57.062 -8.664 1 92.88 837 LYS A N 1
ATOM 6457 C CA . LYS A 1 837 ? -1.848 -57.188 -10.094 1 92.88 837 LYS A CA 1
ATOM 6458 C C . LYS A 1 837 ? -2.895 -56.188 -10.547 1 92.88 837 LYS A C 1
ATOM 6460 O O . LYS A 1 837 ? -2.748 -55.562 -11.602 1 92.88 837 LYS A O 1
ATOM 6465 N N . ILE A 1 838 ? -3.904 -56.062 -9.805 1 94.12 838 ILE A N 1
ATOM 6466 C CA . ILE A 1 838 ? -4.992 -55.125 -10.133 1 94.12 838 ILE A CA 1
ATOM 6467 C C . ILE A 1 838 ? -4.457 -53.719 -10.203 1 94.12 838 ILE A C 1
ATOM 6469 O O . ILE A 1 838 ? -4.711 -53 -11.18 1 94.12 838 ILE A O 1
ATOM 6473 N N . LEU A 1 839 ? -3.73 -53.312 -9.219 1 95.56 839 LEU A N 1
ATOM 6474 C CA . LEU A 1 839 ? -3.234 -51.938 -9.117 1 95.56 839 LEU A CA 1
ATOM 6475 C C . LEU A 1 839 ? -2.146 -51.656 -10.156 1 95.56 839 LEU A C 1
ATOM 6477 O O . LEU A 1 839 ? -2.078 -50.562 -10.727 1 95.56 839 LEU A O 1
ATOM 6481 N N . MET A 1 840 ? -1.285 -52.594 -10.406 1 95.12 840 MET A N 1
ATOM 6482 C CA . MET A 1 840 ? -0.227 -52.438 -11.406 1 95.12 840 MET A CA 1
ATOM 6483 C C . MET A 1 840 ? -0.811 -52.344 -12.812 1 95.12 840 MET A C 1
ATOM 6485 O O . MET A 1 840 ? -0.361 -51.531 -13.609 1 95.12 840 MET A O 1
ATOM 6489 N N . ARG A 1 841 ? -1.724 -53.156 -13.117 1 94.56 841 ARG A N 1
ATOM 6490 C CA . ARG A 1 841 ? -2.373 -53.094 -14.422 1 94.56 841 ARG A CA 1
ATOM 6491 C C . ARG A 1 841 ? -3.047 -51.75 -14.641 1 94.56 841 ARG A C 1
ATOM 6493 O O . ARG A 1 841 ? -2.973 -51.188 -15.727 1 94.56 841 ARG A O 1
ATOM 6500 N N . LYS A 1 842 ? -3.678 -51.312 -13.625 1 95.94 842 LYS A N 1
ATOM 6501 C CA . LYS A 1 842 ? -4.371 -50.031 -13.719 1 95.94 842 LYS A CA 1
ATOM 6502 C C . LYS A 1 842 ? -3.396 -48.906 -14.023 1 95.94 842 LYS A C 1
ATOM 6504 O O . LYS A 1 842 ? -3.666 -48.062 -14.883 1 95.94 842 LYS A O 1
ATOM 6509 N N . ILE A 1 843 ? -2.309 -48.844 -13.328 1 96.31 843 ILE A N 1
ATOM 6510 C CA . ILE A 1 843 ? -1.351 -47.75 -13.492 1 96.31 843 ILE A CA 1
ATOM 6511 C C . ILE A 1 843 ? -0.653 -47.875 -14.844 1 96.31 843 ILE A C 1
ATOM 6513 O O . ILE A 1 843 ? -0.305 -46.875 -15.461 1 96.31 843 ILE A O 1
ATOM 6517 N N . ILE A 1 844 ? -0.444 -49.062 -15.297 1 96.06 844 ILE A N 1
ATOM 6518 C CA . ILE A 1 844 ? 0.142 -49.312 -16.609 1 96.06 844 ILE A CA 1
ATOM 6519 C C . ILE A 1 844 ? -0.816 -48.812 -17.703 1 96.06 844 ILE A C 1
ATOM 6521 O O . ILE A 1 844 ? -0.406 -48.125 -18.625 1 96.06 844 ILE A O 1
ATOM 6525 N N . ASP A 1 845 ? -2.039 -49.188 -17.578 1 95.06 845 ASP A N 1
ATOM 6526 C CA . ASP A 1 845 ? -3.051 -48.781 -18.547 1 95.06 845 ASP A CA 1
ATOM 6527 C C . ASP A 1 845 ? -3.162 -47.25 -18.578 1 95.06 845 ASP A C 1
ATOM 6529 O O . ASP A 1 845 ? -3.344 -46.656 -19.656 1 95.06 845 ASP A O 1
ATOM 6533 N N . TYR A 1 846 ? -3.107 -46.656 -17.484 1 95 846 TYR A N 1
ATOM 6534 C CA . TYR A 1 846 ? -3.16 -45.219 -17.406 1 95 846 TYR A CA 1
ATOM 6535 C C . TYR A 1 846 ? -1.997 -44.594 -18.156 1 95 846 TYR A C 1
ATOM 6537 O O . TYR A 1 846 ? -2.191 -43.656 -18.938 1 95 846 TYR A O 1
ATOM 6545 N N . CYS A 1 847 ? -0.801 -44.969 -17.891 1 95.25 847 CYS A N 1
ATOM 6546 C CA . CYS A 1 847 ? 0.386 -44.438 -18.531 1 95.25 847 CYS A CA 1
ATOM 6547 C C . CYS A 1 847 ? 0.353 -44.656 -20.031 1 95.25 847 CYS A C 1
ATOM 6549 O O . CYS A 1 847 ? 0.791 -43.812 -20.797 1 95.25 847 CYS A O 1
ATOM 6551 N N . LYS A 1 848 ? -0.187 -45.781 -20.391 1 94.19 848 LYS A N 1
ATOM 6552 C CA . LYS A 1 848 ? -0.351 -46.031 -21.812 1 94.19 848 LYS A CA 1
ATOM 6553 C C . LYS A 1 848 ? -1.317 -45.062 -22.453 1 94.19 848 LYS A C 1
ATOM 6555 O O . LYS A 1 848 ? -1.035 -44.5 -23.531 1 94.19 848 LYS A O 1
ATOM 6560 N N . ALA A 1 849 ? -2.389 -44.906 -21.812 1 91.56 849 ALA A N 1
ATOM 6561 C CA . ALA A 1 849 ? -3.406 -44 -22.328 1 91.56 849 ALA A CA 1
ATOM 6562 C C . ALA A 1 849 ? -2.877 -42.562 -22.391 1 91.56 849 ALA A C 1
ATOM 6564 O O . ALA A 1 849 ? -3.244 -41.781 -23.281 1 91.56 849 ALA A O 1
ATOM 6565 N N . LYS A 1 850 ? -2.082 -42.219 -21.453 1 90.38 850 LYS A N 1
ATOM 6566 C CA . LYS A 1 850 ? -1.51 -40.875 -21.391 1 90.38 850 LYS A CA 1
ATOM 6567 C C . LYS A 1 850 ? -0.44 -40.688 -22.453 1 90.38 850 LYS A C 1
ATOM 6569 O O . LYS A 1 850 ? -0.069 -39.562 -22.781 1 90.38 850 LYS A O 1
ATOM 6574 N N . GLY A 1 851 ? 0.016 -41.75 -22.984 1 90.31 851 GLY A N 1
ATOM 6575 C CA . GLY A 1 851 ? 1.021 -41.688 -24.031 1 90.31 851 GLY A CA 1
ATOM 6576 C C . GLY A 1 851 ? 2.441 -41.656 -23.5 1 90.31 851 GLY A C 1
ATOM 6577 O O . GLY A 1 851 ? 3.354 -41.188 -24.172 1 90.31 851 GLY A O 1
ATOM 6578 N N . THR A 1 852 ? 2.639 -42.094 -22.281 1 93.25 852 THR A N 1
ATOM 6579 C CA . THR A 1 852 ? 3.975 -42.188 -21.688 1 93.25 852 THR A CA 1
ATOM 6580 C C . THR A 1 852 ? 4.812 -43.219 -22.438 1 93.25 852 THR A C 1
ATOM 6582 O O . THR A 1 852 ? 4.297 -44.281 -22.859 1 93.25 852 THR A O 1
ATOM 6585 N N . GLN A 1 853 ? 6.09 -42.938 -22.594 1 93.06 853 GLN A N 1
ATOM 6586 C CA . GLN A 1 853 ? 6.918 -43.812 -23.438 1 93.06 853 GLN A CA 1
ATOM 6587 C C . GLN A 1 853 ? 7.34 -45.062 -22.688 1 93.06 853 GLN A C 1
ATOM 6589 O O . GLN A 1 853 ? 7.422 -46.156 -23.281 1 93.06 853 GLN A O 1
ATOM 6594 N N . GLN A 1 854 ? 7.652 -44.906 -21.469 1 95.69 854 GLN A N 1
ATOM 6595 C CA . GLN A 1 854 ? 8.062 -46.062 -20.688 1 95.69 854 GLN A CA 1
ATOM 6596 C C . GLN A 1 854 ? 7.773 -45.875 -19.203 1 95.69 854 GLN A C 1
ATOM 6598 O O . GLN A 1 854 ? 7.59 -44.75 -18.75 1 95.69 854 GLN A O 1
ATOM 6603 N N . MET A 1 855 ? 7.707 -46.938 -18.5 1 96.38 855 MET A N 1
ATOM 6604 C CA . MET A 1 855 ? 7.602 -46.938 -17.031 1 96.38 855 MET A CA 1
ATOM 6605 C C . MET A 1 855 ? 8.836 -47.594 -16.406 1 96.38 855 MET A C 1
ATOM 6607 O O . MET A 1 855 ? 9.391 -48.531 -16.953 1 96.38 855 MET A O 1
ATOM 6611 N N . SER A 1 856 ? 9.266 -46.969 -15.375 1 95.69 856 SER A N 1
ATOM 6612 C CA . SER A 1 856 ? 10.453 -47.469 -14.711 1 95.69 856 SER A CA 1
ATOM 6613 C C . SER A 1 856 ? 10.25 -47.562 -13.203 1 95.69 856 SER A C 1
ATOM 6615 O O . SER A 1 856 ? 9.359 -46.906 -12.648 1 95.69 856 SER A O 1
ATOM 6617 N N . GLY A 1 857 ? 10.969 -48.438 -12.523 1 92.44 857 GLY A N 1
ATOM 6618 C CA . GLY A 1 857 ? 10.961 -48.594 -11.078 1 92.44 857 GLY A CA 1
ATOM 6619 C C . GLY A 1 857 ? 12.203 -49.281 -10.547 1 92.44 857 GLY A C 1
ATOM 6620 O O . GLY A 1 857 ? 12.961 -49.875 -11.305 1 92.44 857 GLY A O 1
ATOM 6621 N N . MET A 1 858 ? 12.383 -49 -9.305 1 90.69 858 MET A N 1
ATOM 6622 C CA . MET A 1 858 ? 13.523 -49.625 -8.625 1 90.69 858 MET A CA 1
ATOM 6623 C C . MET A 1 858 ? 13.086 -50.344 -7.355 1 90.69 858 MET A C 1
ATOM 6625 O O . MET A 1 858 ? 12.188 -49.875 -6.652 1 90.69 858 MET A O 1
ATOM 6629 N N . THR A 1 859 ? 13.648 -51.531 -7.113 1 90.44 859 THR A N 1
ATOM 6630 C CA . THR A 1 859 ? 13.383 -52.281 -5.891 1 90.44 859 THR A CA 1
ATOM 6631 C C . THR A 1 859 ? 14.633 -53.031 -5.422 1 90.44 859 THR A C 1
ATOM 6633 O O . THR A 1 859 ? 15.703 -52.875 -6.023 1 90.44 859 THR A O 1
ATOM 6636 N N . MET A 1 860 ? 14.469 -53.656 -4.348 1 88.69 860 MET A N 1
ATOM 6637 C CA . MET A 1 860 ? 15.562 -54.469 -3.824 1 88.69 860 MET A CA 1
ATOM 6638 C C . MET A 1 860 ? 15.539 -55.875 -4.434 1 88.69 860 MET A C 1
ATOM 6640 O O . MET A 1 860 ? 14.469 -56.438 -4.668 1 88.69 860 MET A O 1
ATOM 6644 N N . PRO A 1 861 ? 16.719 -56.5 -4.586 1 88.44 861 PRO A N 1
ATOM 6645 C CA . PRO A 1 861 ? 16.781 -57.844 -5.133 1 88.44 861 PRO A CA 1
ATOM 6646 C C . PRO A 1 861 ? 16.094 -58.875 -4.234 1 88.44 861 PRO A C 1
ATOM 6648 O O . PRO A 1 861 ? 15.586 -59.906 -4.727 1 88.44 861 PRO A O 1
ATOM 6651 N N . THR A 1 862 ? 16 -58.531 -3.025 1 86.31 862 THR A N 1
ATOM 6652 C CA . THR A 1 862 ? 15.422 -59.469 -2.061 1 86.31 862 THR A CA 1
ATOM 6653 C C . THR A 1 862 ? 13.898 -59.406 -2.098 1 86.31 862 THR A C 1
ATOM 6655 O O . THR A 1 862 ? 13.211 -60.219 -1.493 1 86.31 862 THR A O 1
ATOM 6658 N N . ASN A 1 863 ? 13.438 -58.469 -2.793 1 89.94 863 ASN A N 1
ATOM 6659 C CA . ASN A 1 863 ? 11.992 -58.312 -2.912 1 89.94 863 ASN A CA 1
ATOM 6660 C C . ASN A 1 863 ? 11.43 -59.188 -4.02 1 89.94 863 ASN A C 1
ATOM 6662 O O . ASN A 1 863 ? 10.969 -58.688 -5.047 1 89.94 863 ASN A O 1
ATOM 6666 N N . ARG A 1 864 ? 11.281 -60.438 -3.762 1 87.56 864 ARG A N 1
ATOM 6667 C CA . ARG A 1 864 ? 10.891 -61.438 -4.762 1 87.56 864 ARG A CA 1
ATOM 6668 C C . ARG A 1 864 ? 9.445 -61.219 -5.203 1 87.56 864 ARG A C 1
ATOM 6670 O O . ARG A 1 864 ? 9.102 -61.469 -6.359 1 87.56 864 ARG A O 1
ATOM 6677 N N . GLY A 1 865 ? 8.688 -60.875 -4.281 1 87 865 GLY A N 1
ATOM 6678 C CA . GLY A 1 865 ? 7.301 -60.594 -4.617 1 87 865 GLY A CA 1
ATOM 6679 C C . GLY A 1 865 ? 7.133 -59.531 -5.691 1 87 865 GLY A C 1
ATOM 6680 O O . GLY A 1 865 ? 6.398 -59.75 -6.66 1 87 865 GLY A O 1
ATOM 6681 N N . MET A 1 866 ? 7.832 -58.438 -5.566 1 91 866 MET A N 1
ATOM 6682 C CA . MET A 1 866 ? 7.758 -57.312 -6.516 1 91 866 MET A CA 1
ATOM 6683 C C . MET A 1 866 ? 8.375 -57.719 -7.855 1 91 866 MET A C 1
ATOM 6685 O O . MET A 1 866 ? 7.84 -57.375 -8.914 1 91 866 MET A O 1
ATOM 6689 N N . LEU A 1 867 ? 9.445 -58.438 -7.816 1 91.88 867 LEU A N 1
ATOM 6690 C CA . LEU A 1 867 ? 10.133 -58.875 -9.031 1 91.88 867 LEU A CA 1
ATOM 6691 C C . LEU A 1 867 ? 9.266 -59.812 -9.852 1 91.88 867 LEU A C 1
ATOM 6693 O O . LEU A 1 867 ? 9.188 -59.688 -11.078 1 91.88 867 LEU A O 1
ATOM 6697 N N . THR A 1 868 ? 8.664 -60.75 -9.156 1 91.62 868 THR A N 1
ATOM 6698 C CA . THR A 1 868 ? 7.785 -61.688 -9.836 1 91.62 868 THR A CA 1
ATOM 6699 C C . THR A 1 868 ? 6.582 -60.969 -10.445 1 91.62 868 THR A C 1
ATOM 6701 O O . THR A 1 868 ? 6.188 -61.25 -11.57 1 91.62 868 THR A O 1
ATOM 6704 N N . LEU A 1 869 ? 6.066 -60.094 -9.672 1 92.25 869 LEU A N 1
ATOM 6705 C CA . LEU A 1 869 ? 4.938 -59.312 -10.164 1 92.25 869 LEU A CA 1
ATOM 6706 C C . LEU A 1 869 ? 5.34 -58.5 -11.391 1 92.25 869 LEU A C 1
ATOM 6708 O O . LEU A 1 869 ? 4.602 -58.438 -12.375 1 92.25 869 LEU A O 1
ATOM 6712 N N . ALA A 1 870 ? 6.445 -57.812 -11.406 1 94.12 870 ALA A N 1
ATOM 6713 C CA . ALA A 1 870 ? 6.949 -57 -12.508 1 94.12 870 ALA A CA 1
ATOM 6714 C C . ALA A 1 870 ? 7.168 -57.844 -13.758 1 94.12 870 ALA A C 1
ATOM 6716 O O . ALA A 1 870 ? 6.812 -57.406 -14.867 1 94.12 870 ALA A O 1
ATOM 6717 N N . GLN A 1 871 ? 7.691 -58.969 -13.531 1 93.12 871 GLN A N 1
ATOM 6718 C CA . GLN A 1 871 ? 7.941 -59.875 -14.648 1 93.12 871 GLN A CA 1
ATOM 6719 C C . GLN A 1 871 ? 6.637 -60.344 -15.281 1 93.12 871 GLN A C 1
ATOM 6721 O O . GLN A 1 871 ? 6.516 -60.406 -16.516 1 93.12 871 GLN A O 1
ATOM 6726 N N . LYS A 1 872 ? 5.777 -60.656 -14.477 1 93.19 872 LYS A N 1
ATOM 6727 C CA . LYS A 1 872 ? 4.477 -61.125 -14.961 1 93.19 872 LYS A CA 1
ATOM 6728 C C . LYS A 1 872 ? 3.773 -60 -15.75 1 93.19 872 LYS A C 1
ATOM 6730 O O . LYS A 1 872 ? 2.959 -60.312 -16.641 1 93.19 872 LYS A O 1
ATOM 6735 N N . MET A 1 873 ? 4.02 -58.812 -15.406 1 93.81 873 MET A N 1
ATOM 6736 C CA . MET A 1 873 ? 3.396 -57.688 -16.062 1 93.81 873 MET A CA 1
ATOM 6737 C C . MET A 1 873 ? 4.18 -57.281 -17.312 1 93.81 873 MET A C 1
ATOM 6739 O O . MET A 1 873 ? 3.787 -56.344 -18.016 1 93.81 873 MET A O 1
ATOM 6743 N N . GLY A 1 874 ? 5.332 -57.844 -17.516 1 93.31 874 GLY A N 1
ATOM 6744 C CA . GLY A 1 874 ? 6.074 -57.625 -18.75 1 93.31 874 GLY A CA 1
ATOM 6745 C C . GLY A 1 874 ? 7.27 -56.719 -18.562 1 93.31 874 GLY A C 1
ATOM 6746 O O . GLY A 1 874 ? 7.895 -56.281 -19.531 1 93.31 874 GLY A O 1
ATOM 6747 N N . PHE A 1 875 ? 7.664 -56.375 -17.406 1 95.88 875 PHE A N 1
ATOM 6748 C CA . PHE A 1 875 ? 8.82 -55.531 -17.141 1 95.88 875 PHE A CA 1
ATOM 6749 C C . PHE A 1 875 ? 10.117 -56.312 -17.391 1 95.88 875 PHE A C 1
ATOM 6751 O O . PHE A 1 875 ? 10.211 -57.5 -17.078 1 95.88 875 PHE A O 1
ATOM 6758 N N . ALA A 1 876 ? 11.031 -55.594 -17.984 1 95.31 876 ALA A N 1
ATOM 6759 C CA . ALA A 1 876 ? 12.398 -56.094 -18 1 95.31 876 ALA A CA 1
ATOM 6760 C C . ALA A 1 876 ? 13.109 -55.812 -16.688 1 95.31 876 ALA A C 1
ATOM 6762 O O . ALA A 1 876 ? 13.094 -54.688 -16.188 1 95.31 876 ALA A O 1
ATOM 6763 N N . VAL A 1 877 ? 13.633 -56.844 -16.125 1 93.69 877 VAL A N 1
ATOM 6764 C CA . VAL A 1 877 ? 14.25 -56.719 -14.812 1 93.69 877 VAL A CA 1
ATOM 6765 C C . VAL A 1 877 ? 15.766 -56.906 -14.93 1 93.69 877 VAL A C 1
ATOM 6767 O O . VAL A 1 877 ? 16.234 -57.875 -15.523 1 93.69 877 VAL A O 1
ATOM 6770 N N . ASP A 1 878 ? 16.469 -55.906 -14.453 1 93.19 878 ASP A N 1
ATOM 6771 C CA . ASP A 1 878 ? 17.922 -55.969 -14.367 1 93.19 878 ASP A CA 1
ATOM 6772 C C . ASP A 1 878 ? 18.406 -55.906 -12.914 1 93.19 878 ASP A C 1
ATOM 6774 O O . ASP A 1 878 ? 18.312 -54.875 -12.266 1 93.19 878 ASP A O 1
ATOM 6778 N N . ILE A 1 879 ? 18.906 -57.031 -12.422 1 89.38 879 ILE A N 1
ATOM 6779 C CA . ILE A 1 879 ? 19.266 -57.156 -11.016 1 89.38 879 ILE A CA 1
ATOM 6780 C C . ILE A 1 879 ? 20.75 -56.812 -10.836 1 89.38 879 ILE A C 1
ATOM 6782 O O . ILE A 1 879 ? 21.594 -57.406 -11.523 1 89.38 879 ILE A O 1
ATOM 6786 N N . HIS A 1 880 ? 21 -55.906 -10.047 1 89.31 880 HIS A N 1
ATOM 6787 C CA . HIS A 1 880 ? 22.359 -55.531 -9.664 1 89.31 880 HIS A CA 1
ATOM 6788 C C . HIS A 1 880 ? 22.656 -55.938 -8.227 1 89.31 880 HIS A C 1
ATOM 6790 O O . HIS A 1 880 ? 22.5 -55.125 -7.305 1 89.31 880 HIS A O 1
ATOM 6796 N N . PHE A 1 881 ? 23.25 -57.062 -8.016 1 80.12 881 PHE A N 1
ATOM 6797 C CA . PHE A 1 881 ? 23.469 -57.594 -6.684 1 80.12 881 PHE A CA 1
ATOM 6798 C C . PHE A 1 881 ? 24.469 -56.75 -5.906 1 80.12 881 PHE A C 1
ATOM 6800 O O . PHE A 1 881 ? 24.328 -56.562 -4.695 1 80.12 881 PHE A O 1
ATOM 6807 N N . GLU A 1 882 ? 25.5 -56.156 -6.648 1 78.19 882 GLU A N 1
ATOM 6808 C CA . GLU A 1 882 ? 26.547 -55.375 -5.992 1 78.19 882 GLU A CA 1
ATOM 6809 C C . GLU A 1 882 ? 25.969 -54.094 -5.43 1 78.19 882 GLU A C 1
ATOM 6811 O O . GLU A 1 882 ? 26.359 -53.656 -4.344 1 78.19 882 GLU A O 1
ATOM 6816 N N . ASP A 1 883 ? 24.984 -53.594 -6.086 1 78.19 883 ASP A N 1
ATOM 6817 C CA . ASP A 1 883 ? 24.438 -52.312 -5.68 1 78.19 883 ASP A CA 1
ATOM 6818 C C . ASP A 1 883 ? 23.219 -52.5 -4.773 1 78.19 883 ASP A C 1
ATOM 6820 O O . ASP A 1 883 ? 22.75 -51.531 -4.148 1 78.19 883 ASP A O 1
ATOM 6824 N N . GLY A 1 884 ? 22.812 -53.75 -4.68 1 81.69 884 GLY A N 1
ATOM 6825 C CA . GLY A 1 884 ? 21.656 -54.031 -3.844 1 81.69 884 GLY A CA 1
ATOM 6826 C C . GLY A 1 884 ? 20.359 -53.531 -4.43 1 81.69 884 GLY A C 1
ATOM 6827 O O . GLY A 1 884 ? 19.406 -53.25 -3.693 1 81.69 884 GLY A O 1
ATOM 6828 N N . THR A 1 885 ? 20.359 -53.25 -5.77 1 88.69 885 THR A N 1
ATOM 6829 C CA . THR A 1 885 ? 19.141 -52.719 -6.391 1 88.69 885 THR A CA 1
ATOM 6830 C C . THR A 1 885 ? 18.766 -53.562 -7.621 1 88.69 885 THR A C 1
ATOM 6832 O O . THR A 1 885 ? 19.594 -54.281 -8.172 1 88.69 885 THR A O 1
ATOM 6835 N N . ALA A 1 886 ? 17.516 -53.594 -7.984 1 92.12 886 ALA A N 1
ATOM 6836 C CA . ALA A 1 886 ? 16.969 -54.156 -9.211 1 92.12 886 ALA A CA 1
ATOM 6837 C C . ALA A 1 886 ? 16.156 -53.125 -9.992 1 92.12 886 ALA A C 1
ATOM 6839 O O . ALA A 1 886 ? 15.25 -52.5 -9.438 1 92.12 886 ALA A O 1
ATOM 6840 N N . ASP A 1 887 ? 16.578 -52.938 -11.25 1 93.81 887 ASP A N 1
ATOM 6841 C CA . ASP A 1 887 ? 15.875 -51.969 -12.109 1 93.81 887 ASP A CA 1
ATOM 6842 C C . ASP A 1 887 ? 14.797 -52.656 -12.938 1 93.81 887 ASP A C 1
ATOM 6844 O O . ASP A 1 887 ? 15.016 -53.781 -13.438 1 93.81 887 ASP A O 1
ATOM 6848 N N . MET A 1 888 ? 13.688 -52.094 -12.984 1 94.69 888 MET A N 1
ATOM 6849 C CA . MET A 1 888 ? 12.555 -52.594 -13.766 1 94.69 888 MET A CA 1
ATOM 6850 C C . MET A 1 888 ? 12.117 -51.594 -14.805 1 94.69 888 MET A C 1
ATOM 6852 O O . MET A 1 888 ? 11.898 -50.406 -14.484 1 94.69 888 MET A O 1
ATOM 6856 N N . VAL A 1 889 ? 12.039 -52 -16.078 1 96.62 889 VAL A N 1
ATOM 6857 C CA . VAL A 1 889 ? 11.648 -51.094 -17.141 1 96.62 889 VAL A CA 1
ATOM 6858 C C . VAL A 1 889 ? 10.594 -51.75 -18.031 1 96.62 889 VAL A C 1
ATOM 6860 O O . VAL A 1 889 ? 10.711 -52.938 -18.375 1 96.62 889 VAL A O 1
ATOM 6863 N N . LEU A 1 890 ? 9.531 -51.062 -18.328 1 96.5 890 LEU A N 1
ATOM 6864 C CA . LEU A 1 890 ? 8.484 -51.5 -19.234 1 96.5 890 LEU A CA 1
ATOM 6865 C C . LEU A 1 890 ? 8.266 -50.5 -20.344 1 96.5 890 LEU A C 1
ATOM 6867 O O . LEU A 1 890 ? 7.711 -49.406 -20.109 1 96.5 890 LEU A O 1
ATOM 6871 N N . PRO A 1 891 ? 8.688 -50.719 -21.578 1 95.25 891 PRO A N 1
ATOM 6872 C CA . PRO A 1 891 ? 8.344 -49.844 -22.688 1 95.25 891 PRO A CA 1
ATOM 6873 C C . PRO A 1 891 ? 6.848 -49.844 -23 1 95.25 891 PRO A C 1
ATOM 6875 O O . PRO A 1 891 ? 6.238 -50.906 -23.109 1 95.25 891 PRO A O 1
ATOM 6878 N N . LEU A 1 892 ? 6.199 -48.812 -23.062 1 93.12 892 LEU A N 1
ATOM 6879 C CA . LEU A 1 892 ? 4.77 -48.719 -23.312 1 93.12 892 LEU A CA 1
ATOM 6880 C C . LEU A 1 892 ? 4.496 -48.375 -24.781 1 93.12 892 LEU A C 1
ATOM 6882 O O . LEU A 1 892 ? 3.395 -48.625 -25.281 1 93.12 892 LEU A O 1
ATOM 6886 N N . ARG A 1 893 ? 5.402 -47.688 -25.531 1 79.94 893 ARG A N 1
ATOM 6887 C CA . ARG A 1 893 ? 5.324 -47.438 -26.969 1 79.94 893 ARG A CA 1
ATOM 6888 C C . ARG A 1 893 ? 6.52 -48.062 -27.688 1 79.94 893 ARG A C 1
ATOM 6890 O O . ARG A 1 893 ? 7.605 -48.156 -27.125 1 79.94 893 ARG A O 1
ATOM 6897 N N . MET B 1 1 ? 9.727 41.719 18.797 1 37.19 1 MET B N 1
ATOM 6898 C CA . MET B 1 1 ? 10.727 40.781 18.25 1 37.19 1 MET B CA 1
ATOM 6899 C C . MET B 1 1 ? 10.422 39.344 18.672 1 37.19 1 MET B C 1
ATOM 6901 O O . MET B 1 1 ? 10.094 39.094 19.844 1 37.19 1 MET B O 1
ATOM 6905 N N . ASP B 1 2 ? 10.102 38.438 17.859 1 54.66 2 ASP B N 1
ATOM 6906 C CA . ASP B 1 2 ? 9.68 37.062 17.969 1 54.66 2 ASP B CA 1
ATOM 6907 C C . ASP B 1 2 ? 10.625 36.281 18.875 1 54.66 2 ASP B C 1
ATOM 6909 O O . ASP B 1 2 ? 11.844 36.25 18.672 1 54.66 2 ASP B O 1
ATOM 6913 N N . HIS B 1 3 ? 10.211 36.125 20.109 1 61.31 3 HIS B N 1
ATOM 6914 C CA . HIS B 1 3 ? 10.922 35.5 21.219 1 61.31 3 HIS B CA 1
ATOM 6915 C C . HIS B 1 3 ? 11.672 34.25 20.75 1 61.31 3 HIS B C 1
ATOM 6917 O O . HIS B 1 3 ? 12.75 33.938 21.25 1 61.31 3 HIS B O 1
ATOM 6923 N N . LEU B 1 4 ? 11.242 33.688 19.656 1 79 4 LEU B N 1
ATOM 6924 C CA . LEU B 1 4 ? 11.93 32.438 19.312 1 79 4 LEU B CA 1
ATOM 6925 C C . LEU B 1 4 ? 13.047 32.688 18.312 1 79 4 LEU B C 1
ATOM 6927 O O . LEU B 1 4 ? 13.844 31.797 18.031 1 79 4 LEU B O 1
ATOM 6931 N N . ASN B 1 5 ? 13.195 33.969 17.953 1 77.44 5 ASN B N 1
ATOM 6932 C CA . ASN B 1 5 ? 14.25 34.312 17 1 77.44 5 ASN B CA 1
ATOM 6933 C C . ASN B 1 5 ? 15.641 34.094 17.594 1 77.44 5 ASN B C 1
ATOM 6935 O O . ASN B 1 5 ? 16.562 33.688 16.875 1 77.44 5 ASN B O 1
ATOM 6939 N N . GLN B 1 6 ? 15.664 34.281 18.875 1 81.12 6 GLN B N 1
ATOM 6940 C CA . GLN B 1 6 ? 16.953 34.094 19.531 1 81.12 6 GLN B CA 1
ATOM 6941 C C . GLN B 1 6 ? 17.359 32.625 19.547 1 81.12 6 GLN B C 1
ATOM 6943 O O . GLN B 1 6 ? 18.547 32.312 19.594 1 81.12 6 GLN B O 1
ATOM 6948 N N . LEU B 1 7 ? 16.406 31.781 19.531 1 90.06 7 LEU B N 1
ATOM 6949 C CA . LEU B 1 7 ? 16.703 30.359 19.5 1 90.06 7 LEU B CA 1
ATOM 6950 C C . LEU B 1 7 ? 17.438 29.969 18.219 1 90.06 7 LEU B C 1
ATOM 6952 O O . LEU B 1 7 ? 18.344 29.125 18.25 1 90.06 7 LEU B O 1
ATOM 6956 N N . LEU B 1 8 ? 17.125 30.719 17.125 1 91.88 8 LEU B N 1
ATOM 6957 C CA . LEU B 1 8 ? 17.688 30.344 15.828 1 91.88 8 LEU B CA 1
ATOM 6958 C C . LEU B 1 8 ? 18.891 31.234 15.492 1 91.88 8 LEU B C 1
ATOM 6960 O O . LEU B 1 8 ? 19.562 31.016 14.477 1 91.88 8 LEU B O 1
ATOM 6964 N N . ARG B 1 9 ? 19.172 32.188 16.391 1 92.62 9 ARG B N 1
ATOM 6965 C CA . ARG B 1 9 ? 20.328 33.031 16.172 1 92.62 9 ARG B CA 1
ATOM 6966 C C . ARG B 1 9 ? 21.062 33.312 17.484 1 92.62 9 ARG B C 1
ATOM 6968 O O . ARG B 1 9 ? 21.234 34.469 17.891 1 92.62 9 ARG B O 1
ATOM 6975 N N . PRO B 1 10 ? 21.547 32.25 18.016 1 94.44 10 PRO B N 1
ATOM 6976 C CA . PRO B 1 10 ? 22.234 32.438 19.312 1 94.44 10 PRO B CA 1
ATOM 6977 C C . PRO B 1 10 ? 23.625 33.031 19.156 1 94.44 10 PRO B C 1
ATOM 6979 O O . PRO B 1 10 ? 24.344 32.719 18.188 1 94.44 10 PRO B O 1
ATOM 6982 N N . LYS B 1 11 ? 24 33.844 20.125 1 94.88 11 LYS B N 1
ATOM 6983 C CA . LYS B 1 11 ? 25.344 34.438 20.141 1 94.88 11 LYS B CA 1
ATOM 6984 C C . LYS B 1 11 ? 26.172 33.875 21.297 1 94.88 11 LYS B C 1
ATOM 6986 O O . LYS B 1 11 ? 27.391 34 21.312 1 94.88 11 LYS B O 1
ATOM 6991 N N . SER B 1 12 ? 25.562 33.312 22.219 1 96.31 12 SER B N 1
ATOM 6992 C CA . SER B 1 12 ? 26.219 32.719 23.375 1 96.31 12 SER B CA 1
ATOM 6993 C C . SER B 1 12 ? 25.453 31.484 23.875 1 96.31 12 SER B C 1
ATOM 6995 O O . SER B 1 12 ? 24.234 31.422 23.75 1 96.31 12 SER B O 1
ATOM 6997 N N . VAL B 1 13 ? 26.25 30.484 24.453 1 97.62 13 VAL B N 1
ATOM 6998 C CA . VAL B 1 13 ? 25.609 29.266 24.922 1 97.62 13 VAL B CA 1
ATOM 6999 C C . VAL B 1 13 ? 26.297 28.797 26.203 1 97.62 13 VAL B C 1
ATOM 7001 O O . VAL B 1 13 ? 27.516 28.891 26.328 1 97.62 13 VAL B O 1
ATOM 7004 N N . ALA B 1 14 ? 25.484 28.422 27.188 1 98.31 14 ALA B N 1
ATOM 7005 C CA . ALA B 1 14 ? 25.984 27.797 28.406 1 98.31 14 ALA B CA 1
ATOM 7006 C C . ALA B 1 14 ? 25.656 26.297 28.422 1 98.31 14 ALA B C 1
ATOM 7008 O O . ALA B 1 14 ? 24.531 25.906 28.141 1 98.31 14 ALA B O 1
ATOM 7009 N N . VAL B 1 15 ? 26.656 25.484 28.641 1 98.38 15 VAL B N 1
ATOM 7010 C CA . VAL B 1 15 ? 26.469 24.047 28.75 1 98.38 15 VAL B CA 1
ATOM 7011 C C . VAL B 1 15 ? 26.516 23.625 30.219 1 98.38 15 VAL B C 1
ATOM 7013 O O . VAL B 1 15 ? 27.594 23.484 30.797 1 98.38 15 VAL B O 1
ATOM 7016 N N . ILE B 1 16 ? 25.344 23.375 30.75 1 98.19 16 ILE B N 1
ATOM 7017 C CA . ILE B 1 16 ? 25.25 23.016 32.156 1 98.19 16 ILE B CA 1
ATOM 7018 C C . ILE B 1 16 ? 25.422 21.5 32.312 1 98.19 16 ILE B C 1
ATOM 7020 O O . ILE B 1 16 ? 24.719 20.719 31.672 1 98.19 16 ILE B O 1
ATOM 7024 N N . GLY B 1 17 ? 26.219 21.109 33.219 1 96.44 17 GLY B N 1
ATOM 7025 C CA . GLY B 1 17 ? 26.578 19.703 33.344 1 96.44 17 GLY B CA 1
ATOM 7026 C C . GLY B 1 17 ? 27.688 19.281 32.406 1 96.44 17 GLY B C 1
ATOM 7027 O O . GLY B 1 17 ? 27.734 18.125 31.969 1 96.44 17 GLY B O 1
ATOM 7028 N N . ALA B 1 18 ? 28.469 20.219 31.984 1 96.06 18 ALA B N 1
ATOM 7029 C CA . ALA B 1 18 ? 29.641 19.906 31.172 1 96.06 18 ALA B CA 1
ATOM 7030 C C . ALA B 1 18 ? 30.547 18.906 31.891 1 96.06 18 ALA B C 1
ATOM 7032 O O . ALA B 1 18 ? 30.688 18.969 33.125 1 96.06 18 ALA B O 1
ATOM 7033 N N . SER B 1 19 ? 31.141 18.016 31.094 1 94.94 19 SER B N 1
ATOM 7034 C CA . SER B 1 19 ? 31.906 16.938 31.703 1 94.94 19 SER B CA 1
ATOM 7035 C C . SER B 1 19 ? 33.125 16.594 30.859 1 94.94 19 SER B C 1
ATOM 7037 O O . SER B 1 19 ? 33.125 16.766 29.641 1 94.94 19 SER B O 1
ATOM 7039 N N . VAL B 1 20 ? 34.188 16.109 31.547 1 93.5 20 VAL B N 1
ATOM 7040 C CA . VAL B 1 20 ? 35.406 15.656 30.844 1 93.5 20 VAL B CA 1
ATOM 7041 C C . VAL B 1 20 ? 35.25 14.18 30.469 1 93.5 20 VAL B C 1
ATOM 7043 O O . VAL B 1 20 ? 36 13.672 29.625 1 93.5 20 VAL B O 1
ATOM 7046 N N . ARG B 1 21 ? 34.281 13.586 31.094 1 90.75 21 ARG B N 1
ATOM 7047 C CA . ARG B 1 21 ? 34.094 12.164 30.844 1 90.75 21 ARG B CA 1
ATOM 7048 C C . ARG B 1 21 ? 33.5 11.93 29.453 1 90.75 21 ARG B C 1
ATOM 7050 O O . ARG B 1 21 ? 32.469 12.523 29.094 1 90.75 21 ARG B O 1
ATOM 7057 N N . SER B 1 22 ? 34.125 10.969 28.891 1 85.88 22 SER B N 1
ATOM 7058 C CA . SER B 1 22 ? 33.719 10.664 27.516 1 85.88 22 SER B CA 1
ATOM 7059 C C . SER B 1 22 ? 32.344 10.023 27.484 1 85.88 22 SER B C 1
ATOM 7061 O O . SER B 1 22 ? 31.938 9.32 28.422 1 85.88 22 SER B O 1
ATOM 7063 N N . PHE B 1 23 ? 31.484 10.305 26.562 1 82.56 23 PHE B N 1
ATOM 7064 C CA . PHE B 1 23 ? 30.203 9.672 26.234 1 82.56 23 PHE B CA 1
ATOM 7065 C C . PHE B 1 23 ? 29.094 10.211 27.109 1 82.56 23 PHE B C 1
ATOM 7067 O O . PHE B 1 23 ? 27.969 9.703 27.094 1 82.56 23 PHE B O 1
ATOM 7074 N N . ARG B 1 24 ? 29.5 11.219 27.922 1 88 24 ARG B N 1
ATOM 7075 C CA . ARG B 1 24 ? 28.438 11.938 28.609 1 88 24 ARG B CA 1
ATOM 7076 C C . ARG B 1 24 ? 27.875 13.055 27.75 1 88 24 ARG B C 1
ATOM 7078 O O . ARG B 1 24 ? 28.578 13.609 26.906 1 88 24 ARG B O 1
ATOM 7085 N N . ALA B 1 25 ? 26.641 13.367 28.031 1 91.06 25 ALA B N 1
ATOM 7086 C CA . ALA B 1 25 ? 25.953 14.359 27.203 1 91.06 25 ALA B CA 1
ATOM 7087 C C . ALA B 1 25 ? 26.703 15.695 27.219 1 91.06 25 ALA B C 1
ATOM 7089 O O . ALA B 1 25 ? 26.875 16.312 26.156 1 91.06 25 ALA B O 1
ATOM 7090 N N . GLY B 1 26 ? 27.156 16.062 28.391 1 93.75 26 GLY B N 1
ATOM 7091 C CA . GLY B 1 26 ? 27.844 17.344 28.516 1 93.75 26 GLY B CA 1
ATOM 7092 C C . GLY B 1 26 ? 29.141 17.406 27.734 1 93.75 26 GLY B C 1
ATOM 7093 O O . GLY B 1 26 ? 29.531 18.469 27.25 1 93.75 26 GLY B O 1
ATOM 7094 N N . ASN B 1 27 ? 29.797 16.297 27.672 1 94.5 27 ASN B N 1
ATOM 7095 C CA . ASN B 1 27 ? 31.047 16.219 26.906 1 94.5 27 ASN B CA 1
ATOM 7096 C C . ASN B 1 27 ? 30.781 16.297 25.406 1 94.5 27 ASN B C 1
ATOM 7098 O O . ASN B 1 27 ? 31.484 17 24.688 1 94.5 27 ASN B O 1
ATOM 7102 N N . ILE B 1 28 ? 29.859 15.617 24.953 1 93.06 28 ILE B N 1
ATOM 7103 C CA . ILE B 1 28 ? 29.547 15.523 23.531 1 93.06 28 ILE B CA 1
ATOM 7104 C C . ILE B 1 28 ? 29.062 16.875 23.031 1 93.06 28 ILE B C 1
ATOM 7106 O O . ILE B 1 28 ? 29.469 17.328 21.953 1 93.06 28 ILE B O 1
ATOM 7110 N N . VAL B 1 29 ? 28.219 17.531 23.797 1 96.31 29 VAL B N 1
ATOM 7111 C CA . VAL B 1 29 ? 27.703 18.828 23.391 1 96.31 29 VAL B CA 1
ATOM 7112 C C . VAL B 1 29 ? 28.844 19.844 23.297 1 96.31 29 VAL B C 1
ATOM 7114 O O . VAL B 1 29 ? 28.922 20.625 22.344 1 96.31 29 VAL B O 1
ATOM 7117 N N . MET B 1 30 ? 29.734 19.766 24.281 1 96.31 30 MET B N 1
ATOM 7118 C CA . MET B 1 30 ? 30.891 20.656 24.266 1 96.31 30 MET B CA 1
ATOM 7119 C C . MET B 1 30 ? 31.75 20.406 23.031 1 96.31 30 MET B C 1
ATOM 7121 O O . MET B 1 30 ? 32.156 21.359 22.344 1 96.31 30 MET B O 1
ATOM 7125 N N . LYS B 1 31 ? 31.984 19.219 22.719 1 95.38 31 LYS B N 1
ATOM 7126 C CA . LYS B 1 31 ? 32.781 18.859 21.562 1 95.38 31 LYS B CA 1
ATOM 7127 C C . LYS B 1 31 ? 32.125 19.312 20.266 1 95.38 31 LYS B C 1
ATOM 7129 O O . LYS B 1 31 ? 32.812 19.812 19.375 1 95.38 31 LYS B O 1
ATOM 7134 N N . ASN B 1 32 ? 30.859 19.062 20.188 1 95.88 32 ASN B N 1
ATOM 7135 C CA . ASN B 1 32 ? 30.125 19.438 18.984 1 95.88 32 ASN B CA 1
ATOM 7136 C C . ASN B 1 32 ? 30.141 20.938 18.75 1 95.88 32 ASN B C 1
ATOM 7138 O O . ASN B 1 32 ? 30.234 21.391 17.609 1 95.88 32 ASN B O 1
ATOM 7142 N N . LEU B 1 33 ? 30 21.688 19.797 1 96.94 33 LEU B N 1
ATOM 7143 C CA . LEU B 1 33 ? 30.016 23.156 19.688 1 96.94 33 LEU B CA 1
ATOM 7144 C C . LEU B 1 33 ? 31.391 23.641 19.25 1 96.94 33 LEU B C 1
ATOM 7146 O O . LEU B 1 33 ? 31.484 24.531 18.391 1 96.94 33 LEU B O 1
ATOM 7150 N N . LEU B 1 34 ? 32.375 23.031 19.797 1 95.75 34 LEU B N 1
ATOM 7151 C CA . LEU B 1 34 ? 33.75 23.453 19.5 1 95.75 34 LEU B CA 1
ATOM 7152 C C . LEU B 1 34 ? 34.156 23 18.109 1 95.75 34 LEU B C 1
ATOM 7154 O O . LEU B 1 34 ? 34.75 23.781 17.344 1 95.75 34 LEU B O 1
ATOM 7158 N N . GLN B 1 35 ? 33.875 21.812 17.781 1 93.75 35 GLN B N 1
ATOM 7159 C CA . GLN B 1 35 ? 34.25 21.266 16.469 1 93.75 35 GLN B CA 1
ATOM 7160 C C . GLN B 1 35 ? 33.438 21.938 15.367 1 93.75 35 GLN B C 1
ATOM 7162 O O . GLN B 1 35 ? 33.906 22.031 14.227 1 93.75 35 GLN B O 1
ATOM 7167 N N . GLY B 1 36 ? 32.25 22.312 15.703 1 92.88 36 GLY B N 1
ATOM 7168 C CA . GLY B 1 36 ? 31.422 22.984 14.719 1 92.88 36 GLY B CA 1
ATOM 7169 C C . GLY B 1 36 ? 31.938 24.359 14.344 1 92.88 36 GLY B C 1
ATOM 7170 O O . GLY B 1 36 ? 31.562 24.906 13.297 1 92.88 36 GLY B O 1
ATOM 7171 N N . GLY B 1 37 ? 32.75 24.953 15.195 1 93.06 37 GLY B N 1
ATOM 7172 C CA . GLY B 1 37 ? 33.312 26.25 14.898 1 93.06 37 GLY B CA 1
ATOM 7173 C C . GLY B 1 37 ? 32.406 27.406 15.266 1 93.06 37 GLY B C 1
ATOM 7174 O O . GLY B 1 37 ? 32.375 28.422 14.562 1 93.06 37 GLY B O 1
ATOM 7175 N N . PHE B 1 38 ? 31.641 27.234 16.266 1 95.81 38 PHE B N 1
ATOM 7176 C CA . PHE B 1 38 ? 30.734 28.281 16.688 1 95.81 38 PHE B CA 1
ATOM 7177 C C . PHE B 1 38 ? 31.516 29.547 17.078 1 95.81 38 PHE B C 1
ATOM 7179 O O . PHE B 1 38 ? 32.469 29.469 17.844 1 95.81 38 PHE B O 1
ATOM 7186 N N . ASP B 1 39 ? 31.062 30.672 16.531 1 93.69 39 ASP B N 1
ATOM 7187 C CA . ASP B 1 39 ? 31.781 31.922 16.75 1 93.69 39 ASP B CA 1
ATOM 7188 C C . ASP B 1 39 ? 31.328 32.594 18.031 1 93.69 39 ASP B C 1
ATOM 7190 O O . ASP B 1 39 ? 32 33.531 18.531 1 93.69 39 ASP B O 1
ATOM 7194 N N . GLY B 1 40 ? 30.25 32.188 18.562 1 94.62 40 GLY B N 1
ATOM 7195 C CA . GLY B 1 40 ? 29.75 32.812 19.781 1 94.62 40 GLY B CA 1
ATOM 7196 C C . GLY B 1 40 ? 30.438 32.281 21.031 1 94.62 40 GLY B C 1
ATOM 7197 O O . GLY B 1 40 ? 31.312 31.422 20.953 1 94.62 40 GLY B O 1
ATOM 7198 N N . ALA B 1 41 ? 30.062 32.781 22.172 1 96.31 41 ALA B N 1
ATOM 7199 C CA . ALA B 1 41 ? 30.656 32.406 23.453 1 96.31 41 ALA B CA 1
ATOM 7200 C C . ALA B 1 41 ? 30.141 31.062 23.922 1 96.31 41 ALA B C 1
ATOM 7202 O O . ALA B 1 41 ? 28.922 30.812 23.891 1 96.31 41 ALA B O 1
ATOM 7203 N N . ILE B 1 42 ? 31.094 30.172 24.234 1 97.62 42 ILE B N 1
ATOM 7204 C CA . ILE B 1 42 ? 30.766 28.875 24.812 1 97.62 42 ILE B CA 1
ATOM 7205 C C . ILE B 1 42 ? 31.172 28.844 26.281 1 97.62 42 ILE B C 1
ATOM 7207 O O . ILE B 1 42 ? 32.344 29.031 26.609 1 97.62 42 ILE B O 1
ATOM 7211 N N . MET B 1 43 ? 30.188 28.578 27.141 1 98.12 43 MET B N 1
ATOM 7212 C CA . MET B 1 43 ? 30.453 28.656 28.578 1 98.12 43 MET B CA 1
ATOM 7213 C C . MET B 1 43 ? 30.062 27.375 29.297 1 98.12 43 MET B C 1
ATOM 7215 O O . MET B 1 43 ? 28.891 27.188 29.641 1 98.12 43 MET B O 1
ATOM 7219 N N . PRO B 1 44 ? 31.031 26.484 29.562 1 98 44 PRO B N 1
ATOM 7220 C CA . PRO B 1 44 ? 30.719 25.266 30.344 1 98 44 PRO B CA 1
ATOM 7221 C C . PRO B 1 44 ? 30.484 25.562 31.828 1 98 44 PRO B C 1
ATOM 7223 O O . PRO B 1 44 ? 31.203 26.375 32.406 1 98 44 PRO B O 1
ATOM 7226 N N . VAL B 1 45 ? 29.547 24.938 32.375 1 98.12 45 VAL B N 1
ATOM 7227 C CA . VAL B 1 45 ? 29.234 25.094 33.781 1 98.12 45 VAL B CA 1
ATOM 7228 C C . VAL B 1 45 ? 29.297 23.734 34.469 1 98.12 45 VAL B C 1
ATOM 7230 O O . VAL B 1 45 ? 28.562 22.812 34.125 1 98.12 45 VAL B O 1
ATOM 7233 N N . THR B 1 46 ? 30.047 23.531 35.406 1 96.25 46 THR B N 1
ATOM 7234 C CA . THR B 1 46 ? 30.203 22.312 36.219 1 96.25 46 THR B CA 1
ATOM 7235 C C . THR B 1 46 ? 30.953 22.578 37.5 1 96.25 46 THR B C 1
ATOM 7237 O O . THR B 1 46 ? 31.922 23.359 37.5 1 96.25 46 THR B O 1
ATOM 7240 N N . PRO B 1 47 ? 30.516 22.031 38.562 1 93.62 47 PRO B N 1
ATOM 7241 C CA . PRO B 1 47 ? 31.234 22.219 39.812 1 93.62 47 PRO B CA 1
ATOM 7242 C C . PRO B 1 47 ? 32.438 21.312 39.938 1 93.62 47 PRO B C 1
ATOM 7244 O O . PRO B 1 47 ? 33.281 21.5 40.844 1 93.62 47 PRO B O 1
ATOM 7247 N N . TYR B 1 48 ? 32.75 20.453 39.125 1 93.31 48 TYR B N 1
ATOM 7248 C CA . TYR B 1 48 ? 33.688 19.375 39.375 1 93.31 48 TYR B CA 1
ATOM 7249 C C . TYR B 1 48 ? 35 19.609 38.656 1 93.31 48 TYR B C 1
ATOM 7251 O O . TYR B 1 48 ? 36.031 19.094 39.062 1 93.31 48 TYR B O 1
ATOM 7259 N N . TYR B 1 49 ? 34.938 20.328 37.531 1 94.12 49 TYR B N 1
ATOM 7260 C CA . TYR B 1 49 ? 36.125 20.438 36.688 1 94.12 49 TYR B CA 1
ATOM 7261 C C . TYR B 1 49 ? 36.5 21.906 36.469 1 94.12 49 TYR B C 1
ATOM 7263 O O . TYR B 1 49 ? 35.625 22.75 36.312 1 94.12 49 TYR B O 1
ATOM 7271 N N . PRO B 1 50 ? 37.75 22.219 36.438 1 94.06 50 PRO B N 1
ATOM 7272 C CA . PRO B 1 50 ? 38.188 23.594 36.156 1 94.06 50 PRO B CA 1
ATOM 7273 C C . PRO B 1 50 ? 38.062 23.969 34.688 1 94.06 50 PRO B C 1
ATOM 7275 O O . PRO B 1 50 ? 37.875 25.141 34.344 1 94.06 50 PRO B O 1
ATOM 7278 N N . ALA B 1 51 ? 38.25 22.938 33.906 1 95.69 51 ALA B N 1
ATOM 7279 C CA . ALA B 1 51 ? 38.125 23.141 32.438 1 95.69 51 ALA B CA 1
ATOM 7280 C C . ALA B 1 51 ? 37.531 21.891 31.781 1 95.69 51 ALA B C 1
ATOM 7282 O O . ALA B 1 51 ? 37.688 20.781 32.25 1 95.69 51 ALA B O 1
ATOM 7283 N N . VAL B 1 52 ? 36.812 22.141 30.75 1 96.44 52 VAL B N 1
ATOM 7284 C CA . VAL B 1 52 ? 36.25 21.078 29.938 1 96.44 52 VAL B CA 1
ATOM 7285 C C . VAL B 1 52 ? 36.562 21.312 28.469 1 96.44 52 VAL B C 1
ATOM 7287 O O . VAL B 1 52 ? 36.25 22.359 27.906 1 96.44 52 VAL B O 1
ATOM 7290 N N . CYS B 1 53 ? 37.125 20.359 27.766 1 94.56 53 CYS B N 1
ATOM 7291 C CA . CYS B 1 53 ? 37.531 20.422 26.375 1 94.56 53 CYS B CA 1
ATOM 7292 C C . CYS B 1 53 ? 38.406 21.641 26.125 1 94.56 53 CYS B C 1
ATOM 7294 O O . CYS B 1 53 ? 38.25 22.328 25.109 1 94.56 53 CYS B O 1
ATOM 7296 N N . GLY B 1 54 ? 39.156 22.062 27.078 1 91.75 54 GLY B N 1
ATOM 7297 C CA . GLY B 1 54 ? 40.125 23.141 26.922 1 91.75 54 GLY B CA 1
ATOM 7298 C C . GLY B 1 54 ? 39.531 24.516 27.219 1 91.75 54 GLY B C 1
ATOM 7299 O O . GLY B 1 54 ? 40.219 25.531 27.156 1 91.75 54 GLY B O 1
ATOM 7300 N N . VAL B 1 55 ? 38.281 24.547 27.594 1 95.44 55 VAL B N 1
ATOM 7301 C CA . VAL B 1 55 ? 37.594 25.812 27.906 1 95.44 55 VAL B CA 1
ATOM 7302 C C . VAL B 1 55 ? 37.375 25.922 29.406 1 95.44 55 VAL B C 1
ATOM 7304 O O . VAL B 1 55 ? 36.969 24.969 30.062 1 95.44 55 VAL B O 1
ATOM 7307 N N . LEU B 1 56 ? 37.656 27.078 29.938 1 95.12 56 LEU B N 1
ATOM 7308 C CA . LEU B 1 56 ? 37.5 27.312 31.375 1 95.12 56 LEU B CA 1
ATOM 7309 C C . LEU B 1 56 ? 36.031 27.141 31.781 1 95.12 56 LEU B C 1
ATOM 7311 O O . LEU B 1 56 ? 35.125 27.656 31.125 1 95.12 56 LEU B O 1
ATOM 7315 N N . ALA B 1 57 ? 35.875 26.406 32.844 1 97.25 57 ALA B N 1
ATOM 7316 C CA . ALA B 1 57 ? 34.531 26.109 33.312 1 97.25 57 ALA B CA 1
ATOM 7317 C C . ALA B 1 57 ? 34.125 27 34.5 1 97.25 57 ALA B C 1
ATOM 7319 O O . ALA B 1 57 ? 35 27.422 35.25 1 97.25 57 ALA B O 1
ATOM 7320 N N . TYR B 1 58 ? 32.875 27.281 34.594 1 97.62 58 TYR B N 1
ATOM 7321 C CA . TYR B 1 58 ? 32.312 28.016 35.719 1 97.62 58 TYR B CA 1
ATOM 7322 C C . TYR B 1 58 ? 31.656 27.062 36.719 1 97.62 58 TYR B C 1
ATOM 7324 O O . TYR B 1 58 ? 31.031 26.078 36.312 1 97.62 58 TYR B O 1
ATOM 7332 N N . LYS B 1 59 ? 31.672 27.391 37.906 1 96.06 59 LYS B N 1
ATOM 7333 C CA . LYS B 1 59 ? 31.188 26.469 38.938 1 96.06 59 LYS B CA 1
ATOM 7334 C C . LYS B 1 59 ? 29.656 26.484 39.031 1 96.06 59 LYS B C 1
ATOM 7336 O O . LYS B 1 59 ? 29.031 25.469 39.312 1 96.06 59 LYS B O 1
ATOM 7341 N N . THR B 1 60 ? 29.156 27.688 38.969 1 96.06 60 THR B N 1
ATOM 7342 C CA . THR B 1 60 ? 27.703 27.844 39.062 1 96.06 60 THR B CA 1
ATOM 7343 C C . THR B 1 60 ? 27.188 28.75 37.938 1 96.06 60 THR B C 1
ATOM 7345 O O . THR B 1 60 ? 27.969 29.453 37.281 1 96.06 60 THR B O 1
ATOM 7348 N N . ILE B 1 61 ? 25.891 28.688 37.781 1 97.62 61 ILE B N 1
ATOM 7349 C CA . ILE B 1 61 ? 25.234 29.516 36.781 1 97.62 61 ILE B CA 1
ATOM 7350 C C . ILE B 1 61 ? 25.406 31 37.125 1 97.62 61 ILE B C 1
ATOM 7352 O O . ILE B 1 61 ? 25.578 31.828 36.25 1 97.62 61 ILE B O 1
ATOM 7356 N N . SER B 1 62 ? 25.391 31.297 38.406 1 95.62 62 SER B N 1
ATOM 7357 C CA . SER B 1 62 ? 25.531 32.688 38.844 1 95.62 62 SER B CA 1
ATOM 7358 C C . SER B 1 62 ? 26.922 33.25 38.5 1 95.62 62 SER B C 1
ATOM 7360 O O . SER B 1 62 ? 27.078 34.438 38.344 1 95.62 62 SER B O 1
ATOM 7362 N N . ASP B 1 63 ? 27.922 32.406 38.344 1 95.81 63 ASP B N 1
ATOM 7363 C CA . ASP B 1 63 ? 29.297 32.812 38.062 1 95.81 63 ASP B CA 1
ATOM 7364 C C . ASP B 1 63 ? 29.484 33.188 36.594 1 95.81 63 ASP B C 1
ATOM 7366 O O . ASP B 1 63 ? 30.516 33.75 36.219 1 95.81 63 ASP B O 1
ATOM 7370 N N . LEU B 1 64 ? 28.516 32.969 35.812 1 97 64 LEU B N 1
ATOM 7371 C CA . LEU B 1 64 ? 28.625 33.281 34.375 1 97 64 LEU B CA 1
ATOM 7372 C C . LEU B 1 64 ? 28.828 34.781 34.156 1 97 64 LEU B C 1
ATOM 7374 O O . LEU B 1 64 ? 28.141 35.594 34.781 1 97 64 LEU B O 1
ATOM 7378 N N . PRO B 1 65 ? 29.719 35.156 33.281 1 95.31 65 PRO B N 1
ATOM 7379 C CA . PRO B 1 65 ? 30.031 36.562 33.094 1 95.31 65 PRO B CA 1
ATOM 7380 C C . PRO B 1 65 ? 28.953 37.312 32.312 1 95.31 65 PRO B C 1
ATOM 7382 O O . PRO B 1 65 ? 28.828 38.531 32.406 1 95.31 65 PRO B O 1
ATOM 7385 N N . ILE B 1 66 ? 28.234 36.625 31.391 1 96.25 66 ILE B N 1
ATOM 7386 C CA . ILE B 1 66 ? 27.141 37.188 30.625 1 96.25 66 ILE B CA 1
ATOM 7387 C C . ILE B 1 66 ? 25.922 36.25 30.703 1 96.25 66 ILE B C 1
ATOM 7389 O O . ILE B 1 66 ? 26.047 35.094 31.078 1 96.25 66 ILE B O 1
ATOM 7393 N N . VAL B 1 67 ? 24.797 36.844 30.422 1 96.75 67 VAL B N 1
ATOM 7394 C CA . VAL B 1 67 ? 23.594 36 30.297 1 96.75 67 VAL B CA 1
ATOM 7395 C C . VAL B 1 67 ? 23.609 35.281 28.969 1 96.75 67 VAL B C 1
ATOM 7397 O O . VAL B 1 67 ? 23.594 35.875 27.906 1 96.75 67 VAL B O 1
ATOM 7400 N N . PRO B 1 68 ? 23.703 34 29.031 1 96.62 68 PRO B N 1
ATOM 7401 C CA . PRO B 1 68 ? 23.719 33.25 27.766 1 96.62 68 PRO B CA 1
ATOM 7402 C C . PRO B 1 68 ? 22.391 33.344 27.016 1 96.62 68 PRO B C 1
ATOM 7404 O O . PRO B 1 68 ? 21.328 33.375 27.641 1 96.62 68 PRO B O 1
ATOM 7407 N N . ASP B 1 69 ? 22.453 33.344 25.672 1 95.12 69 ASP B N 1
ATOM 7408 C CA . ASP B 1 69 ? 21.234 33.312 24.844 1 95.12 69 ASP B CA 1
ATOM 7409 C C . ASP B 1 69 ? 20.516 31.969 25 1 95.12 69 ASP B C 1
ATOM 7411 O O . ASP B 1 69 ? 19.281 31.906 24.984 1 95.12 69 ASP B O 1
ATOM 7415 N N . ILE B 1 70 ? 21.312 30.828 25.062 1 96.81 70 ILE B N 1
ATOM 7416 C CA . ILE B 1 70 ? 20.781 29.484 25.203 1 96.81 70 ILE B CA 1
ATOM 7417 C C . ILE B 1 70 ? 21.5 28.75 26.328 1 96.81 70 ILE B C 1
ATOM 7419 O O . ILE B 1 70 ? 22.719 28.875 26.469 1 96.81 70 ILE B O 1
ATOM 7423 N N . ALA B 1 71 ? 20.75 28.109 27.141 1 98.12 71 ALA B N 1
ATOM 7424 C CA . ALA B 1 71 ? 21.328 27.172 28.109 1 98.12 71 ALA B CA 1
ATOM 7425 C C . ALA B 1 71 ? 20.953 25.734 27.766 1 98.12 71 ALA B C 1
ATOM 7427 O O . ALA B 1 71 ? 19.781 25.422 27.531 1 98.12 71 ALA B O 1
ATOM 7428 N N . ILE B 1 72 ? 21.922 24.844 27.719 1 98.06 72 ILE B N 1
ATOM 7429 C CA . ILE B 1 72 ? 21.688 23.422 27.438 1 98.06 72 ILE B CA 1
ATOM 7430 C C . ILE B 1 72 ? 21.906 22.609 28.719 1 98.06 72 ILE B C 1
ATOM 7432 O O . ILE B 1 72 ? 23.016 22.578 29.25 1 98.06 72 ILE B O 1
ATOM 7436 N N . LEU B 1 73 ? 20.875 21.984 29.172 1 97.62 73 LEU B N 1
ATOM 7437 C CA . LEU B 1 73 ? 20.953 21.188 30.391 1 97.62 73 LEU B CA 1
ATOM 7438 C C . LEU B 1 73 ? 21.344 19.734 30.078 1 97.62 73 LEU B C 1
ATOM 7440 O O . LEU B 1 73 ? 20.516 18.969 29.609 1 97.62 73 LEU B O 1
ATOM 7444 N N . CYS B 1 74 ? 22.484 19.391 30.438 1 95.56 74 CYS B N 1
ATOM 7445 C CA . CYS B 1 74 ? 23 18.031 30.266 1 95.56 74 CYS B CA 1
ATOM 7446 C C . CYS B 1 74 ? 23.062 17.312 31.609 1 95.56 74 CYS B C 1
ATOM 7448 O O . CYS B 1 74 ? 24.047 16.641 31.906 1 95.56 74 CYS B O 1
ATOM 7450 N N . THR B 1 75 ? 22.062 17.516 32.438 1 93.06 75 THR B N 1
ATOM 7451 C CA . THR B 1 75 ? 22.062 16.984 33.781 1 93.06 75 THR B CA 1
ATOM 7452 C C . THR B 1 75 ? 20.906 15.992 33.969 1 93.06 75 THR B C 1
ATOM 7454 O O . THR B 1 75 ? 20 15.93 33.156 1 93.06 75 THR B O 1
ATOM 7457 N N . HIS B 1 76 ? 21.078 15.281 35.031 1 89.69 76 HIS B N 1
ATOM 7458 C CA . HIS B 1 76 ? 19.984 14.406 35.438 1 89.69 76 HIS B CA 1
ATOM 7459 C C . HIS B 1 76 ? 18.75 15.219 35.844 1 89.69 76 HIS B C 1
ATOM 7461 O O . HIS B 1 76 ? 18.891 16.297 36.438 1 89.69 76 HIS B O 1
ATOM 7467 N N . ALA B 1 77 ? 17.609 14.656 35.719 1 90.94 77 ALA B N 1
ATOM 7468 C CA . ALA B 1 77 ? 16.344 15.359 35.906 1 90.94 77 ALA B CA 1
ATOM 7469 C C . ALA B 1 77 ? 16.203 15.859 37.344 1 90.94 77 ALA B C 1
ATOM 7471 O O . ALA B 1 77 ? 15.625 16.922 37.594 1 90.94 77 ALA B O 1
ATOM 7472 N N . SER B 1 78 ? 16.781 15.117 38.25 1 89.81 78 SER B N 1
ATOM 7473 C CA . SER B 1 78 ? 16.625 15.438 39.688 1 89.81 78 SER B CA 1
ATOM 7474 C C . SER B 1 78 ? 17.234 16.797 40 1 89.81 78 SER B C 1
ATOM 7476 O O . SER B 1 78 ? 16.891 17.406 41 1 89.81 78 SER B O 1
ATOM 7478 N N . ARG B 1 79 ? 18.094 17.297 39.188 1 93.25 79 ARG B N 1
ATOM 7479 C CA . ARG B 1 79 ? 18.797 18.547 39.438 1 93.25 79 ARG B CA 1
ATOM 7480 C C . ARG B 1 79 ? 18.141 19.703 38.719 1 93.25 79 ARG B C 1
ATOM 7482 O O . ARG B 1 79 ? 18.438 20.875 39 1 93.25 79 ARG B O 1
ATOM 7489 N N . ASN B 1 80 ? 17.203 19.469 37.906 1 95.56 80 ASN B N 1
ATOM 7490 C CA . ASN B 1 80 ? 16.75 20.453 36.938 1 95.56 80 ASN B CA 1
ATOM 7491 C C . ASN B 1 80 ? 15.867 21.516 37.562 1 95.56 80 ASN B C 1
ATOM 7493 O O . ASN B 1 80 ? 15.844 22.672 37.125 1 95.56 80 ASN B O 1
ATOM 7497 N N . VAL B 1 81 ? 15.133 21.156 38.625 1 96 81 VAL B N 1
ATOM 7498 C CA . VAL B 1 81 ? 14.289 22.156 39.281 1 96 81 VAL B CA 1
ATOM 7499 C C . VAL B 1 81 ? 15.156 23.281 39.844 1 96 81 VAL B C 1
ATOM 7501 O O . VAL B 1 81 ? 14.859 24.469 39.625 1 96 81 VAL B O 1
ATOM 7504 N N . SER B 1 82 ? 16.203 22.875 40.531 1 95.5 82 SER B N 1
ATOM 7505 C CA . SER B 1 82 ? 17.125 23.859 41.125 1 95.5 82 SER B CA 1
ATOM 7506 C C . SER B 1 82 ? 17.828 24.656 40.031 1 95.5 82 SER B C 1
ATOM 7508 O O . SER B 1 82 ? 18.016 25.859 40.156 1 95.5 82 SER B O 1
ATOM 7510 N N . LEU B 1 83 ? 18.203 24.047 39.062 1 97.06 83 LEU B N 1
ATOM 7511 C CA . LEU B 1 83 ? 18.906 24.703 37.969 1 97.06 83 LEU B CA 1
ATOM 7512 C C . LEU B 1 83 ? 17.984 25.688 37.25 1 97.06 83 LEU B C 1
ATOM 7514 O O . LEU B 1 83 ? 18.438 26.75 36.812 1 97.06 83 LEU B O 1
ATOM 7518 N N . PHE B 1 84 ? 16.719 25.312 37.031 1 97.56 84 PHE B N 1
ATOM 7519 C CA . PHE B 1 84 ? 15.766 26.203 36.406 1 97.56 84 PHE B CA 1
ATOM 7520 C C . PHE B 1 84 ? 15.609 27.484 37.219 1 97.56 84 PHE B C 1
ATOM 7522 O O . PHE B 1 84 ? 15.492 28.578 36.656 1 97.56 84 PHE B O 1
ATOM 7529 N N . LYS B 1 85 ? 15.602 27.312 38.531 1 97.06 85 LYS B N 1
ATOM 7530 C CA . LYS B 1 85 ? 15.523 28.484 39.375 1 97.06 85 LYS B CA 1
ATOM 7531 C C . LYS B 1 85 ? 16.719 29.406 39.188 1 97.06 85 LYS B C 1
ATOM 7533 O O . LYS B 1 85 ? 16.578 30.625 39.094 1 97.06 85 LYS B O 1
ATOM 7538 N N . GLN B 1 86 ? 17.875 28.828 39.125 1 97.69 86 GLN B N 1
ATOM 7539 C CA . GLN B 1 86 ? 19.109 29.594 38.938 1 97.69 86 GLN B CA 1
ATOM 7540 C C . GLN B 1 86 ? 19.109 30.281 37.562 1 97.69 86 GLN B C 1
ATOM 7542 O O . GLN B 1 86 ? 19.531 31.438 37.438 1 97.69 86 GLN B O 1
ATOM 7547 N N . LEU B 1 87 ? 18.672 29.594 36.562 1 97.94 87 LEU B N 1
ATOM 7548 C CA . LEU B 1 87 ? 18.609 30.156 35.219 1 97.94 87 LEU B CA 1
ATOM 7549 C C . LEU B 1 87 ? 17.625 31.328 35.156 1 97.94 87 LEU B C 1
ATOM 7551 O O . LEU B 1 87 ? 17.891 32.312 34.5 1 97.94 87 LEU B O 1
ATOM 7555 N N . ALA B 1 88 ? 16.5 31.125 35.812 1 96.88 88 ALA B N 1
ATOM 7556 C CA . ALA B 1 88 ? 15.492 32.188 35.906 1 96.88 88 ALA B CA 1
ATOM 7557 C C . ALA B 1 88 ? 16.078 33.438 36.562 1 96.88 88 ALA B C 1
ATOM 7559 O O . ALA B 1 88 ? 15.836 34.562 36.094 1 96.88 88 ALA B O 1
ATOM 7560 N N . GLU B 1 89 ? 16.781 33.219 37.594 1 96.19 89 GLU B N 1
ATOM 7561 C CA . GLU B 1 89 ? 17.422 34.344 38.312 1 96.19 89 GLU B CA 1
ATOM 7562 C C . GLU B 1 89 ? 18.453 35.031 37.438 1 96.19 89 GLU B C 1
ATOM 7564 O O . GLU B 1 89 ? 18.578 36.281 37.5 1 96.19 89 GLU B O 1
ATOM 7569 N N . LYS B 1 90 ? 19.156 34.281 36.688 1 96.44 90 LYS B N 1
ATOM 7570 C CA . LYS B 1 90 ? 20.188 34.844 35.781 1 96.44 90 LYS B CA 1
ATOM 7571 C C . LYS B 1 90 ? 19.547 35.594 34.625 1 96.44 90 LYS B C 1
ATOM 7573 O O . LYS B 1 90 ? 20.188 36.438 34 1 96.44 90 LYS B O 1
ATOM 7578 N N . GLY B 1 91 ? 18.312 35.219 34.188 1 95.44 91 GLY B N 1
ATOM 7579 C CA . GLY B 1 91 ? 17.594 35.906 33.125 1 95.44 91 GLY B CA 1
ATOM 7580 C C . GLY B 1 91 ? 17.719 35.188 31.781 1 95.44 91 GLY B C 1
ATOM 7581 O O . GLY B 1 91 ? 17.578 35.812 30.719 1 95.44 91 GLY B O 1
ATOM 7582 N N . VAL B 1 92 ? 18.016 33.938 31.797 1 95.38 92 VAL B N 1
ATOM 7583 C CA . VAL B 1 92 ? 18.125 33.156 30.562 1 95.38 92 VAL B CA 1
ATOM 7584 C C . VAL B 1 92 ? 16.75 33.031 29.922 1 95.38 92 VAL B C 1
ATOM 7586 O O . VAL B 1 92 ? 15.75 32.812 30.609 1 95.38 92 VAL B O 1
ATOM 7589 N N . LYS B 1 93 ? 16.734 33.094 28.562 1 93.38 93 LYS B N 1
ATOM 7590 C CA . LYS B 1 93 ? 15.438 33.125 27.891 1 93.38 93 LYS B CA 1
ATOM 7591 C C . LYS B 1 93 ? 15.133 31.812 27.203 1 93.38 93 LYS B C 1
ATOM 7593 O O . LYS B 1 93 ? 13.977 31.484 26.938 1 93.38 93 LYS B O 1
ATOM 7598 N N . GLN B 1 94 ? 16.109 31.078 26.859 1 95.56 94 GLN B N 1
ATOM 7599 C CA . GLN B 1 94 ? 15.922 29.797 26.156 1 95.56 94 GLN B CA 1
ATOM 7600 C C . GLN B 1 94 ? 16.688 28.688 26.844 1 95.56 94 GLN B C 1
ATOM 7602 O O . GLN B 1 94 ? 17.875 28.828 27.156 1 95.56 94 GLN B O 1
ATOM 7607 N N . VAL B 1 95 ? 15.992 27.578 27.047 1 97.06 95 VAL B N 1
ATOM 7608 C CA . VAL B 1 95 ? 16.625 26.438 27.688 1 97.06 95 VAL B CA 1
ATOM 7609 C C . VAL B 1 95 ? 16.344 25.172 26.891 1 97.06 95 VAL B C 1
ATOM 7611 O O . VAL B 1 95 ? 15.211 24.953 26.422 1 97.06 95 VAL B O 1
ATOM 7614 N N . ILE B 1 96 ? 17.375 24.375 26.609 1 97.19 96 ILE B N 1
ATOM 7615 C CA . ILE B 1 96 ? 17.234 23.062 25.969 1 97.19 96 ILE B CA 1
ATOM 7616 C C . ILE B 1 96 ? 17.469 21.969 27 1 97.19 96 ILE B C 1
ATOM 7618 O O . ILE B 1 96 ? 18.516 21.938 27.672 1 97.19 96 ILE B O 1
ATOM 7622 N N . VAL B 1 97 ? 16.531 21.078 27.156 1 96.75 97 VAL B N 1
ATOM 7623 C CA . VAL B 1 97 ? 16.641 20.016 28.156 1 96.75 97 VAL B CA 1
ATOM 7624 C C . VAL B 1 97 ? 16.844 18.672 27.453 1 96.75 97 VAL B C 1
ATOM 7626 O O . VAL B 1 97 ? 15.969 18.219 26.719 1 96.75 97 VAL B O 1
ATOM 7629 N N . LEU B 1 98 ? 17.875 17.969 27.734 1 93.31 98 LEU B N 1
ATOM 7630 C CA . LEU B 1 98 ? 18.203 16.719 27.078 1 93.31 98 LEU B CA 1
ATOM 7631 C C . LEU B 1 98 ? 17.672 15.531 27.891 1 93.31 98 LEU B C 1
ATOM 7633 O O . LEU B 1 98 ? 17.469 14.438 27.328 1 93.31 98 LEU B O 1
ATOM 7637 N N . SER B 1 99 ? 17.406 15.734 29.125 1 87.81 99 SER B N 1
ATOM 7638 C CA . SER B 1 99 ? 17 14.633 30 1 87.81 99 SER B CA 1
ATOM 7639 C C . SER B 1 99 ? 15.656 14.062 29.578 1 87.81 99 SER B C 1
ATOM 7641 O O . SER B 1 99 ? 14.742 14.812 29.219 1 87.81 99 SER B O 1
ATOM 7643 N N . SER B 1 100 ? 15.578 12.727 29.609 1 83.12 100 SER B N 1
ATOM 7644 C CA . SER B 1 100 ? 14.352 12.047 29.188 1 83.12 100 SER B CA 1
ATOM 7645 C C . SER B 1 100 ? 13.5 11.648 30.391 1 83.12 100 SER B C 1
ATOM 7647 O O . SER B 1 100 ? 12.383 11.156 30.234 1 83.12 100 SER B O 1
ATOM 7649 N N . ASP B 1 101 ? 13.883 11.891 31.578 1 81.56 101 ASP B N 1
ATOM 7650 C CA . ASP B 1 101 ? 13.219 11.375 32.781 1 81.56 101 ASP B CA 1
ATOM 7651 C C . ASP B 1 101 ? 12.547 12.5 33.562 1 81.56 101 ASP B C 1
ATOM 7653 O O . ASP B 1 101 ? 12.391 12.414 34.781 1 81.56 101 ASP B O 1
ATOM 7657 N N . MET B 1 102 ? 12.211 13.523 32.875 1 87.12 102 MET B N 1
ATOM 7658 C CA . MET B 1 102 ? 11.641 14.688 33.562 1 87.12 102 MET B CA 1
ATOM 7659 C C . MET B 1 102 ? 10.25 14.375 34.094 1 87.12 102 MET B C 1
ATOM 7661 O O . MET B 1 102 ? 9.719 15.109 34.938 1 87.12 102 MET B O 1
ATOM 7665 N N . TYR B 1 103 ? 9.648 13.281 33.656 1 81.31 103 TYR B N 1
ATOM 7666 C CA . TYR B 1 103 ? 8.328 12.859 34.125 1 81.31 103 TYR B CA 1
ATOM 7667 C C . TYR B 1 103 ? 8.406 12.305 35.531 1 81.31 103 TYR B C 1
ATOM 7669 O O . TYR B 1 103 ? 7.379 12.156 36.188 1 81.31 103 TYR B O 1
ATOM 7677 N N . SER B 1 104 ? 9.57 12.102 36 1 84.06 104 SER B N 1
ATOM 7678 C CA . SER B 1 104 ? 9.766 11.508 37.344 1 84.06 104 SER B CA 1
ATOM 7679 C C . SER B 1 104 ? 9.312 12.453 38.438 1 84.06 104 SER B C 1
ATOM 7681 O O . SER B 1 104 ? 9.219 13.664 38.219 1 84.06 104 SER B O 1
ATOM 7683 N N . LEU B 1 105 ? 8.969 11.789 39.562 1 87.31 105 LEU B N 1
ATOM 7684 C CA . LEU B 1 105 ? 8.531 12.547 40.719 1 87.31 105 LEU B CA 1
ATOM 7685 C C . LEU B 1 105 ? 9.711 12.859 41.625 1 87.31 105 LEU B C 1
ATOM 7687 O O . LEU B 1 105 ? 10.617 12.031 41.812 1 87.31 105 LEU B O 1
ATOM 7691 N N . ASP B 1 106 ? 9.648 14.086 42.094 1 84.25 106 ASP B N 1
ATOM 7692 C CA . ASP B 1 106 ? 10.688 14.422 43.062 1 84.25 106 ASP B CA 1
ATOM 7693 C C . ASP B 1 106 ? 10.359 13.852 44.438 1 84.25 106 ASP B C 1
ATOM 7695 O O . ASP B 1 106 ? 9.438 13.047 44.562 1 84.25 106 ASP B O 1
ATOM 7699 N N . ALA B 1 107 ? 11.242 14.188 45.406 1 80.12 107 ALA B N 1
ATOM 7700 C CA . ALA B 1 107 ? 11.125 13.641 46.75 1 80.12 107 ALA B CA 1
ATOM 7701 C C . ALA B 1 107 ? 9.789 14.008 47.375 1 80.12 107 ALA B C 1
ATOM 7703 O O . ALA B 1 107 ? 9.273 13.281 48.25 1 80.12 107 ALA B O 1
ATOM 7704 N N . GLN B 1 108 ? 9.156 15.047 47.031 1 85.62 108 GLN B N 1
ATOM 7705 C CA . GLN B 1 108 ? 7.887 15.531 47.562 1 85.62 108 GLN B CA 1
ATOM 7706 C C . GLN B 1 108 ? 6.711 15.008 46.75 1 85.62 108 GLN B C 1
ATOM 7708 O O . GLN B 1 108 ? 5.559 15.344 47.031 1 85.62 108 GLN B O 1
ATOM 7713 N N . GLY B 1 109 ? 6.988 14.258 45.719 1 86.5 109 GLY B N 1
ATOM 7714 C CA . GLY B 1 109 ? 5.941 13.641 44.938 1 86.5 109 GLY B CA 1
ATOM 7715 C C . GLY B 1 109 ? 5.445 14.539 43.812 1 86.5 109 GLY B C 1
ATOM 7716 O O . GLY B 1 109 ? 4.359 14.312 43.25 1 86.5 109 GLY B O 1
ATOM 7717 N N . GLU B 1 110 ? 6.117 15.531 43.5 1 91.44 110 GLU B N 1
ATOM 7718 C CA . GLU B 1 110 ? 5.742 16.438 42.438 1 91.44 110 GLU B CA 1
ATOM 7719 C C . GLU B 1 110 ? 6.539 16.141 41.156 1 91.44 110 GLU B C 1
ATOM 7721 O O . GLU B 1 110 ? 7.73 15.844 41.219 1 91.44 110 GLU B O 1
ATOM 7726 N N . GLU B 1 111 ? 5.82 16.266 40.094 1 91.75 111 GLU B N 1
ATOM 7727 C CA . GLU B 1 111 ? 6.473 15.984 38.812 1 91.75 111 GLU B CA 1
ATOM 7728 C C . GLU B 1 111 ? 7.5 17.062 38.469 1 91.75 111 GLU B C 1
ATOM 7730 O O . GLU B 1 111 ? 7.199 18.266 38.531 1 91.75 111 GLU B O 1
ATOM 7735 N N . ILE B 1 112 ? 8.711 16.719 38.094 1 93.06 112 ILE B N 1
ATOM 7736 C CA . ILE B 1 112 ? 9.828 17.625 37.844 1 93.06 112 ILE B CA 1
ATOM 7737 C C . ILE B 1 112 ? 9.5 18.516 36.656 1 93.06 112 ILE B C 1
ATOM 7739 O O . ILE B 1 112 ? 9.727 19.734 36.688 1 93.06 112 ILE B O 1
ATOM 7743 N N . GLN B 1 113 ? 8.969 17.938 35.625 1 92.56 113 GLN B N 1
ATOM 7744 C CA . GLN B 1 113 ? 8.641 18.688 34.406 1 92.56 113 GLN B CA 1
ATOM 7745 C C . GLN B 1 113 ? 7.66 19.812 34.719 1 92.56 113 GLN B C 1
ATOM 7747 O O . GLN B 1 113 ? 7.836 20.938 34.25 1 92.56 113 GLN B O 1
ATOM 7752 N N . ALA B 1 114 ? 6.609 19.531 35.469 1 92.94 114 ALA B N 1
ATOM 7753 C CA . ALA B 1 114 ? 5.594 20.531 35.781 1 92.94 114 ALA B CA 1
ATOM 7754 C C . ALA B 1 114 ? 6.191 21.672 36.594 1 92.94 114 ALA B C 1
ATOM 7756 O O . ALA B 1 114 ? 5.832 22.844 36.375 1 92.94 114 ALA B O 1
ATOM 7757 N N . GLN B 1 115 ? 7.055 21.297 37.469 1 94.69 115 GLN B N 1
ATOM 7758 C CA . GLN B 1 115 ? 7.715 22.328 38.281 1 94.69 115 GLN B CA 1
ATOM 7759 C C . GLN B 1 115 ? 8.586 23.234 37.406 1 94.69 115 GLN B C 1
ATOM 7761 O O . GLN B 1 115 ? 8.531 24.453 37.531 1 94.69 115 GLN B O 1
ATOM 7766 N N . CYS B 1 116 ? 9.352 22.656 36.625 1 95.88 116 CYS B N 1
ATOM 7767 C CA . CYS B 1 116 ? 10.227 23.422 35.75 1 95.88 116 CYS B CA 1
ATOM 7768 C C . CYS B 1 116 ? 9.422 24.328 34.812 1 95.88 116 CYS B C 1
ATOM 7770 O O . CYS B 1 116 ? 9.805 25.469 34.562 1 95.88 116 CYS B O 1
ATOM 7772 N N . MET B 1 117 ? 8.328 23.844 34.344 1 94.88 117 MET B N 1
ATOM 7773 C CA . MET B 1 117 ? 7.473 24.609 33.438 1 94.88 117 MET B CA 1
ATOM 7774 C C . MET B 1 117 ? 6.898 25.828 34.156 1 94.88 117 MET B C 1
ATOM 7776 O O . MET B 1 117 ? 6.805 26.906 33.594 1 94.88 117 MET B O 1
ATOM 7780 N N . THR B 1 118 ? 6.488 25.625 35.344 1 94.81 118 THR B N 1
ATOM 7781 C CA . THR B 1 118 ? 5.941 26.719 36.156 1 94.81 118 THR B CA 1
ATOM 7782 C C . THR B 1 118 ? 6.984 27.797 36.344 1 94.81 118 THR B C 1
ATOM 7784 O O . THR B 1 118 ? 6.684 28.984 36.25 1 94.81 118 THR B O 1
ATOM 7787 N N . ILE B 1 119 ? 8.18 27.391 36.656 1 96.12 119 ILE B N 1
ATOM 7788 C CA . ILE B 1 119 ? 9.273 28.328 36.844 1 96.12 119 ILE B CA 1
ATOM 7789 C C . ILE B 1 119 ? 9.531 29.109 35.562 1 96.12 119 ILE B C 1
ATOM 7791 O O . ILE B 1 119 ? 9.664 30.328 35.594 1 96.12 119 ILE B O 1
ATOM 7795 N N . ALA B 1 120 ? 9.625 28.453 34.5 1 95.56 120 ALA B N 1
ATOM 7796 C CA . ALA B 1 120 ? 9.914 29.062 33.188 1 95.56 120 ALA B CA 1
ATOM 7797 C C . ALA B 1 120 ? 8.828 30.062 32.812 1 95.56 120 ALA B C 1
ATOM 7799 O O . ALA B 1 120 ? 9.141 31.156 32.312 1 95.56 120 ALA B O 1
ATOM 7800 N N . LYS B 1 121 ? 7.586 29.656 33 1 92.19 121 LYS B N 1
ATOM 7801 C CA . LYS B 1 121 ? 6.461 30.516 32.625 1 92.19 121 LYS B CA 1
ATOM 7802 C C . LYS B 1 121 ? 6.492 31.828 33.406 1 92.19 121 LYS B C 1
ATOM 7804 O O . LYS B 1 121 ? 6.121 32.875 32.875 1 92.19 121 LYS B O 1
ATOM 7809 N N . SER B 1 122 ? 6.914 31.766 34.594 1 93.06 122 SER B N 1
ATOM 7810 C CA . SER B 1 122 ? 6.93 32.938 35.469 1 93.06 122 SER B CA 1
ATOM 7811 C C . SER B 1 122 ? 7.902 34 34.938 1 93.06 122 SER B C 1
ATOM 7813 O O . SER B 1 122 ? 7.73 35.188 35.219 1 93.06 122 SER B O 1
ATOM 7815 N N . VAL B 1 123 ? 8.914 33.625 34.188 1 93.06 123 VAL B N 1
ATOM 7816 C CA . VAL B 1 123 ? 9.914 34.594 33.75 1 93.06 123 VAL B CA 1
ATOM 7817 C C . VAL B 1 123 ? 9.938 34.625 32.219 1 93.06 123 VAL B C 1
ATOM 7819 O O . VAL B 1 123 ? 10.875 35.156 31.609 1 93.06 123 VAL B O 1
ATOM 7822 N N . ASN B 1 124 ? 8.984 34 31.531 1 89.5 124 ASN B N 1
ATOM 7823 C CA . ASN B 1 124 ? 8.859 33.906 30.078 1 89.5 124 ASN B CA 1
ATOM 7824 C C . ASN B 1 124 ? 10.055 33.219 29.438 1 89.5 124 ASN B C 1
ATOM 7826 O O . ASN B 1 124 ? 10.578 33.688 28.422 1 89.5 124 ASN B O 1
ATOM 7830 N N . MET B 1 125 ? 10.602 32.25 30.141 1 93.25 125 MET B N 1
ATOM 7831 C CA . MET B 1 125 ? 11.648 31.391 29.609 1 93.25 125 MET B CA 1
ATOM 7832 C C . MET B 1 125 ? 11.039 30.266 28.766 1 93.25 125 MET B C 1
ATOM 7834 O O . MET B 1 125 ? 10.047 29.656 29.156 1 93.25 125 MET B O 1
ATOM 7838 N N . ARG B 1 126 ? 11.602 30.094 27.594 1 94.62 126 ARG B N 1
ATOM 7839 C CA . ARG B 1 126 ? 11.086 29.062 26.703 1 94.62 126 ARG B CA 1
ATOM 7840 C C . ARG B 1 126 ? 11.906 27.781 26.828 1 94.62 126 ARG B C 1
ATOM 7842 O O . ARG B 1 126 ? 13.117 27.828 27.047 1 94.62 126 ARG B O 1
ATOM 7849 N N . ILE B 1 127 ? 11.219 26.656 26.688 1 95.75 127 ILE B N 1
ATOM 7850 C CA . ILE B 1 127 ? 11.867 25.375 26.906 1 95.75 127 ILE B CA 1
ATOM 7851 C C . ILE B 1 127 ? 11.773 24.531 25.625 1 95.75 127 ILE B C 1
ATOM 7853 O O . ILE B 1 127 ? 10.68 24.312 25.094 1 95.75 127 ILE B O 1
ATOM 7857 N N . LEU B 1 128 ? 12.859 24.094 25.047 1 95.81 128 LEU B N 1
ATOM 7858 C CA . LEU B 1 128 ? 12.914 23.047 24.047 1 95.81 128 LEU B CA 1
ATOM 7859 C C . LEU B 1 128 ? 13.164 21.688 24.703 1 95.81 128 LEU B C 1
ATOM 7861 O O . LEU B 1 128 ? 14.188 21.484 25.359 1 95.81 128 LEU B O 1
ATOM 7865 N N . GLY B 1 129 ? 12.305 20.75 24.531 1 92.94 129 GLY B N 1
ATOM 7866 C CA . GLY B 1 129 ? 12.344 19.484 25.234 1 92.94 129 GLY B CA 1
ATOM 7867 C C . GLY B 1 129 ? 11.227 19.312 26.25 1 92.94 129 GLY B C 1
ATOM 7868 O O . GLY B 1 129 ? 10.18 19.953 26.125 1 92.94 129 GLY B O 1
ATOM 7869 N N . PRO B 1 130 ? 11.43 18.484 27.25 1 92.5 130 PRO B N 1
ATOM 7870 C CA . PRO B 1 130 ? 12.602 17.641 27.547 1 92.5 130 PRO B CA 1
ATOM 7871 C C . PRO B 1 130 ? 12.773 16.5 26.547 1 92.5 130 PRO B C 1
ATOM 7873 O O . PRO B 1 130 ? 12.086 16.469 25.531 1 92.5 130 PRO B O 1
ATOM 7876 N N . ASN B 1 131 ? 13.719 15.594 26.781 1 89.94 131 ASN B N 1
ATOM 7877 C CA . ASN B 1 131 ? 13.984 14.469 25.891 1 89.94 131 ASN B CA 1
ATOM 7878 C C . ASN B 1 131 ? 14.352 14.945 24.484 1 89.94 131 ASN B C 1
ATOM 7880 O O . ASN B 1 131 ? 13.891 14.375 23.5 1 89.94 131 ASN B O 1
ATOM 7884 N N . SER B 1 132 ? 15.023 16.031 24.406 1 93.56 132 SER B N 1
ATOM 7885 C CA . SER B 1 132 ? 15.445 16.609 23.141 1 93.56 132 SER B CA 1
ATOM 7886 C C . SER B 1 132 ? 16.875 16.188 22.781 1 93.56 132 SER B C 1
ATOM 7888 O O . SER B 1 132 ? 17.719 16.062 23.672 1 93.56 132 SER B O 1
ATOM 7890 N N . LEU B 1 133 ? 17.109 15.984 21.5 1 93.56 133 LEU B N 1
ATOM 7891 C CA . LEU B 1 133 ? 18.453 15.75 21.016 1 93.56 133 LEU B CA 1
ATOM 7892 C C . LEU B 1 133 ? 19.25 17.047 20.953 1 93.56 133 LEU B C 1
ATOM 7894 O O . LEU B 1 133 ? 20.484 17.031 20.984 1 93.56 133 LEU B O 1
ATOM 7898 N N . GLY B 1 134 ? 18.594 18.141 20.828 1 95.44 134 GLY B N 1
ATOM 7899 C CA . GLY B 1 134 ? 19.234 19.438 20.766 1 95.44 134 GLY B CA 1
ATOM 7900 C C . GLY B 1 134 ? 18.906 20.203 19.484 1 95.44 134 GLY B C 1
ATOM 7901 O O . GLY B 1 134 ? 17.828 20.016 18.906 1 95.44 134 GLY B O 1
ATOM 7902 N N . LEU B 1 135 ? 19.828 21.078 19.156 1 95.88 135 LEU B N 1
ATOM 7903 C CA . LEU B 1 135 ? 19.625 22.031 18.078 1 95.88 135 LEU B CA 1
ATOM 7904 C C . LEU B 1 135 ? 20.906 22.188 17.25 1 95.88 135 LEU B C 1
ATOM 7906 O O . LEU B 1 135 ? 22 22.281 17.797 1 95.88 135 LEU B O 1
ATOM 7910 N N . ILE B 1 136 ? 20.734 22.062 15.945 1 97.5 136 ILE B N 1
ATOM 7911 C CA . ILE B 1 136 ? 21.859 22.281 15.039 1 97.5 136 ILE B CA 1
ATOM 7912 C C . ILE B 1 136 ? 21.5 23.375 14.039 1 97.5 136 ILE B C 1
ATOM 7914 O O . ILE B 1 136 ? 20.469 23.281 13.352 1 97.5 136 ILE B O 1
ATOM 7918 N N . LEU B 1 137 ? 22.297 24.453 13.977 1 97.06 137 LEU B N 1
ATOM 7919 C CA . LEU B 1 137 ? 22.172 25.547 13.031 1 97.06 137 LEU B CA 1
ATOM 7920 C C . LEU B 1 137 ? 23.422 25.672 12.164 1 97.06 137 LEU B C 1
ATOM 7922 O O . LEU B 1 137 ? 24.312 26.469 12.469 1 97.06 137 LEU B O 1
ATOM 7926 N N . PRO B 1 138 ? 23.391 25.016 11.055 1 96.56 138 PRO B N 1
ATOM 7927 C CA . PRO B 1 138 ? 24.609 24.875 10.25 1 96.56 138 PRO B CA 1
ATOM 7928 C C . PRO B 1 138 ? 25.109 26.219 9.734 1 96.56 138 PRO B C 1
ATOM 7930 O O . PRO B 1 138 ? 26.328 26.438 9.68 1 96.56 138 PRO B O 1
ATOM 7933 N N . TRP B 1 139 ? 24.25 27.125 9.344 1 95.38 139 TRP B N 1
ATOM 7934 C CA . TRP B 1 139 ? 24.672 28.406 8.789 1 95.38 139 TRP B CA 1
ATOM 7935 C C . TRP B 1 139 ? 25.375 29.25 9.836 1 95.38 139 TRP B C 1
ATOM 7937 O O . TRP B 1 139 ? 26.156 30.141 9.5 1 95.38 139 TRP B O 1
ATOM 7947 N N . MET B 1 140 ? 25.172 28.938 11.07 1 94.69 140 MET B N 1
ATOM 7948 C CA . MET B 1 140 ? 25.797 29.641 12.172 1 94.69 140 MET B CA 1
ATOM 7949 C C . MET B 1 140 ? 26.906 28.797 12.805 1 94.69 140 MET B C 1
ATOM 7951 O O . MET B 1 140 ? 27.422 29.156 13.867 1 94.69 140 MET B O 1
ATOM 7955 N N . GLN B 1 141 ? 27.125 27.641 12.258 1 96.25 141 GLN B N 1
ATOM 7956 C CA . GLN B 1 141 ? 28.109 26.688 12.766 1 96.25 141 GLN B CA 1
ATOM 7957 C C . GLN B 1 141 ? 27.828 26.344 14.227 1 96.25 141 GLN B C 1
ATOM 7959 O O . GLN B 1 141 ? 28.75 26.203 15.023 1 96.25 141 GLN B O 1
ATOM 7964 N N . PHE B 1 142 ? 26.594 26.359 14.555 1 96.88 142 PHE B N 1
ATOM 7965 C CA . PHE B 1 142 ? 26.141 26.047 15.906 1 96.88 142 PHE B CA 1
ATOM 7966 C C . PHE B 1 142 ? 25.656 24.609 15.992 1 96.88 142 PHE B C 1
ATOM 7968 O O . PHE B 1 142 ? 24.672 24.234 15.336 1 96.88 142 PHE B O 1
ATOM 7975 N N . ASN B 1 143 ? 26.312 23.75 16.75 1 97.5 143 ASN B N 1
ATOM 7976 C CA . ASN B 1 143 ? 25.859 22.391 17.016 1 97.5 143 ASN B CA 1
ATOM 7977 C C . ASN B 1 143 ? 25.719 22.125 18.516 1 97.5 143 ASN B C 1
ATOM 7979 O O . ASN B 1 143 ? 26.594 21.531 19.141 1 97.5 143 ASN B O 1
ATOM 7983 N N . GLY B 1 144 ? 24.609 22.609 19.047 1 96.56 144 GLY B N 1
ATOM 7984 C CA . GLY B 1 144 ? 24.297 22.375 20.438 1 96.56 144 GLY B CA 1
ATOM 7985 C C . GLY B 1 144 ? 23.453 21.125 20.656 1 96.56 144 GLY B C 1
ATOM 7986 O O . GLY B 1 144 ? 22.375 21.172 21.266 1 96.56 144 GLY B O 1
ATOM 7987 N N . SER B 1 145 ? 23.938 19.969 20.109 1 95.5 145 SER B N 1
ATOM 7988 C CA . SER B 1 145 ? 23.156 18.734 20.156 1 95.5 145 SER B CA 1
ATOM 7989 C C . SER B 1 145 ? 24 17.578 20.672 1 95.5 145 SER B C 1
ATOM 7991 O O . SER B 1 145 ? 25.234 17.688 20.766 1 95.5 145 SER B O 1
ATOM 7993 N N . PHE B 1 146 ? 23.234 16.562 21.016 1 92.12 146 PHE B N 1
ATOM 7994 C CA . PHE B 1 146 ? 23.812 15.297 21.453 1 92.12 146 PHE B CA 1
ATOM 7995 C C . PHE B 1 146 ? 23.969 14.336 20.266 1 92.12 146 PHE B C 1
ATOM 7997 O O . PHE B 1 146 ? 24.156 13.133 20.469 1 92.12 146 PHE B O 1
ATOM 8004 N N . SER B 1 147 ? 24 14.844 19.062 1 91.12 147 SER B N 1
ATOM 8005 C CA . SER B 1 147 ? 24.062 14.039 17.859 1 91.12 147 SER B CA 1
ATOM 8006 C C . SER B 1 147 ? 25.484 13.539 17.594 1 91.12 147 SER B C 1
ATOM 8008 O O . SER B 1 147 ? 26.453 14.281 17.781 1 91.12 147 SER B O 1
ATOM 8010 N N . PRO B 1 148 ? 25.609 12.328 17.141 1 88.25 148 PRO B N 1
ATOM 8011 C CA . PRO B 1 148 ? 26.938 11.828 16.75 1 88.25 148 PRO B CA 1
ATOM 8012 C C . PRO B 1 148 ? 27.406 12.359 15.406 1 88.25 148 PRO B C 1
ATOM 8014 O O . PRO B 1 148 ? 28.594 12.242 15.07 1 88.25 148 PRO B O 1
ATOM 8017 N N . VAL B 1 149 ? 26.469 12.891 14.664 1 88.5 149 VAL B N 1
ATOM 8018 C CA . VAL B 1 149 ? 26.75 13.336 13.305 1 88.5 149 VAL B CA 1
ATOM 8019 C C . VAL B 1 149 ? 26.422 14.82 13.172 1 88.5 149 VAL B C 1
ATOM 8021 O O . VAL B 1 149 ? 25.422 15.297 13.719 1 88.5 149 VAL B O 1
ATOM 8024 N N . SER B 1 150 ? 27.297 15.57 12.453 1 91.62 150 SER B N 1
ATOM 8025 C CA . SER B 1 150 ? 27.047 16.984 12.188 1 91.62 150 SER B CA 1
ATOM 8026 C C . SER B 1 150 ? 26.141 17.172 10.969 1 91.62 150 SER B C 1
ATOM 8028 O O . SER B 1 150 ? 25.797 16.188 10.297 1 91.62 150 SER B O 1
ATOM 8030 N N . ALA B 1 151 ? 25.766 18.391 10.742 1 94.38 151 ALA B N 1
ATOM 8031 C CA . ALA B 1 151 ? 24.891 18.688 9.625 1 94.38 151 ALA B CA 1
ATOM 8032 C C . ALA B 1 151 ? 25.562 19.609 8.617 1 94.38 151 ALA B C 1
ATOM 8034 O O . ALA B 1 151 ? 26.297 20.531 9.008 1 94.38 151 ALA B O 1
ATOM 8035 N N . LEU B 1 152 ? 25.328 19.344 7.352 1 92.81 152 LEU B N 1
ATOM 8036 C CA . LEU B 1 152 ? 25.797 20.25 6.289 1 92.81 152 LEU B CA 1
ATOM 8037 C C . LEU B 1 152 ? 24.859 21.438 6.152 1 92.81 152 LEU B C 1
ATOM 8039 O O . LEU B 1 152 ? 23.703 21.391 6.578 1 92.81 152 LEU B O 1
ATOM 8043 N N . LYS B 1 153 ? 25.469 22.531 5.539 1 94.56 153 LYS B N 1
ATOM 8044 C CA . LYS B 1 153 ? 24.656 23.703 5.238 1 94.56 153 LYS B CA 1
ATOM 8045 C C . LYS B 1 153 ? 23.719 23.438 4.074 1 94.56 153 LYS B C 1
ATOM 8047 O O . LYS B 1 153 ? 24.094 22.797 3.092 1 94.56 153 LYS B O 1
ATOM 8052 N N . GLY B 1 154 ? 22.438 23.781 4.301 1 91.81 154 GLY B N 1
ATOM 8053 C CA . GLY B 1 154 ? 21.453 23.641 3.246 1 91.81 154 GLY B CA 1
ATOM 8054 C C . GLY B 1 154 ? 20.203 24.469 3.484 1 91.81 154 GLY B C 1
ATOM 8055 O O . GLY B 1 154 ? 20.234 25.422 4.27 1 91.81 154 GLY B O 1
ATOM 8056 N N . ASN B 1 155 ? 19.109 24.203 2.773 1 91.88 155 ASN B N 1
ATOM 8057 C CA . ASN B 1 155 ? 17.922 25.047 2.814 1 91.88 155 ASN B CA 1
ATOM 8058 C C . ASN B 1 155 ? 16.688 24.281 3.293 1 91.88 155 ASN B C 1
ATOM 8060 O O . ASN B 1 155 ? 15.562 24.734 3.098 1 91.88 155 ASN B O 1
ATOM 8064 N N . ILE B 1 156 ? 16.938 23.141 3.908 1 92.38 156 ILE B N 1
ATOM 8065 C CA . ILE B 1 156 ? 15.836 22.344 4.457 1 92.38 156 ILE B CA 1
ATOM 8066 C C . ILE B 1 156 ? 15.883 22.391 5.98 1 92.38 156 ILE B C 1
ATOM 8068 O O . ILE B 1 156 ? 16.953 22.25 6.578 1 92.38 156 ILE B O 1
ATOM 8072 N N . ALA B 1 157 ? 14.789 22.656 6.598 1 96 157 ALA B N 1
ATOM 8073 C CA . ALA B 1 157 ? 14.688 22.547 8.047 1 96 157 ALA B CA 1
ATOM 8074 C C . ALA B 1 157 ? 14.031 21.219 8.453 1 96 157 ALA B C 1
ATOM 8076 O O . ALA B 1 157 ? 13.086 20.766 7.797 1 96 157 ALA B O 1
ATOM 8077 N N . PHE B 1 158 ? 14.555 20.641 9.477 1 95.25 158 PHE B N 1
ATOM 8078 C CA . PHE B 1 158 ? 13.984 19.391 9.977 1 95.25 158 PHE B CA 1
ATOM 8079 C C . PHE B 1 158 ? 13.562 19.531 11.43 1 95.25 158 PHE B C 1
ATOM 8081 O O . PHE B 1 158 ? 14.367 19.906 12.281 1 95.25 158 PHE B O 1
ATOM 8088 N N . VAL B 1 159 ? 12.305 19.25 11.734 1 96.88 159 VAL B N 1
ATOM 8089 C CA . VAL B 1 159 ? 11.742 19.281 13.078 1 96.88 159 VAL B CA 1
ATOM 8090 C C . VAL B 1 159 ? 11.188 17.906 13.43 1 96.88 159 VAL B C 1
ATOM 8092 O O . VAL B 1 159 ? 10.336 17.375 12.719 1 96.88 159 VAL B O 1
ATOM 8095 N N . SER B 1 160 ? 11.609 17.359 14.57 1 95.38 160 SER B N 1
ATOM 8096 C CA . SER B 1 160 ? 11.219 15.992 14.867 1 95.38 160 SER B CA 1
ATOM 8097 C C . SER B 1 160 ? 10.93 15.805 16.359 1 95.38 160 SER B C 1
ATOM 8099 O O . SER B 1 160 ? 11.625 16.375 17.203 1 95.38 160 SER B O 1
ATOM 8101 N N . GLN B 1 161 ? 9.969 15.008 16.672 1 93.88 161 GLN B N 1
ATOM 8102 C CA . GLN B 1 161 ? 9.68 14.625 18.062 1 93.88 161 GLN B CA 1
ATOM 8103 C C . GLN B 1 161 ? 10.516 13.422 18.484 1 93.88 161 GLN B C 1
ATOM 8105 O O . GLN B 1 161 ? 10.562 13.086 19.672 1 93.88 161 GLN B O 1
ATOM 8110 N N . SER B 1 162 ? 11.203 12.812 17.562 1 91.75 162 SER B N 1
ATOM 8111 C CA . SER B 1 162 ? 11.984 11.617 17.844 1 91.75 162 SER B CA 1
ATOM 8112 C C . SER B 1 162 ? 13.469 11.852 17.578 1 91.75 162 SER B C 1
ATOM 8114 O O . SER B 1 162 ? 13.875 12.094 16.453 1 91.75 162 SER B O 1
ATOM 8116 N N . ALA B 1 163 ? 14.25 11.664 18.625 1 90.5 163 ALA B N 1
ATOM 8117 C CA . ALA B 1 163 ? 15.695 11.82 18.516 1 90.5 163 ALA B CA 1
ATOM 8118 C C . ALA B 1 163 ? 16.297 10.781 17.578 1 90.5 163 ALA B C 1
ATOM 8120 O O . ALA B 1 163 ? 17.219 11.086 16.812 1 90.5 163 ALA B O 1
ATOM 8121 N N . ALA B 1 164 ? 15.766 9.625 17.641 1 90.25 164 ALA B N 1
ATOM 8122 C CA . ALA B 1 164 ? 16.281 8.539 16.812 1 90.25 164 ALA B CA 1
ATOM 8123 C C . ALA B 1 164 ? 16.031 8.812 15.328 1 90.25 164 ALA B C 1
ATOM 8125 O O . ALA B 1 164 ? 16.859 8.508 14.477 1 90.25 164 ALA B O 1
ATOM 8126 N N . VAL B 1 165 ? 14.906 9.328 15.008 1 90.44 165 VAL B N 1
ATOM 8127 C CA . VAL B 1 165 ? 14.617 9.688 13.625 1 90.44 165 VAL B CA 1
ATOM 8128 C C . VAL B 1 165 ? 15.539 10.82 13.172 1 90.44 165 VAL B C 1
ATOM 8130 O O . VAL B 1 165 ? 16.016 10.82 12.039 1 90.44 165 VAL B O 1
ATOM 8133 N N . CYS B 1 166 ? 15.844 11.688 14.062 1 90.5 166 CYS B N 1
ATOM 8134 C CA . CYS B 1 166 ? 16.75 12.789 13.773 1 90.5 166 CYS B CA 1
ATOM 8135 C C . CYS B 1 166 ? 18.125 12.273 13.352 1 90.5 166 CYS B C 1
ATOM 8137 O O . CYS B 1 166 ? 18.625 12.633 12.281 1 90.5 166 CYS B O 1
ATOM 8139 N N . THR B 1 167 ? 18.672 11.445 14.172 1 91.06 167 THR B N 1
ATOM 8140 C CA . THR B 1 167 ? 20.031 10.977 13.906 1 91.06 167 THR B CA 1
ATOM 8141 C C . THR B 1 167 ? 20.078 10.125 12.641 1 91.06 167 THR B C 1
ATOM 8143 O O . THR B 1 167 ? 21.062 10.148 11.906 1 91.06 167 THR B O 1
ATOM 8146 N N . THR B 1 168 ? 19.016 9.438 12.414 1 90.12 168 THR B N 1
ATOM 8147 C CA . THR B 1 168 ? 18.922 8.617 11.211 1 90.12 168 THR B CA 1
ATOM 8148 C C . THR B 1 168 ? 18.922 9.492 9.953 1 90.12 168 THR B C 1
ATOM 8150 O O . THR B 1 168 ? 19.672 9.234 9.016 1 90.12 168 THR B O 1
ATOM 8153 N N . ILE B 1 169 ? 18.141 10.484 9.992 1 89.75 169 ILE B N 1
ATOM 8154 C CA . ILE B 1 169 ? 18 11.359 8.828 1 89.75 169 ILE B CA 1
ATOM 8155 C C . ILE B 1 169 ? 19.297 12.133 8.609 1 89.75 169 ILE B C 1
ATOM 8157 O O . ILE B 1 169 ? 19.734 12.32 7.473 1 89.75 169 ILE B O 1
ATOM 8161 N N . LEU B 1 170 ? 19.891 12.531 9.672 1 90.94 170 LEU B N 1
ATOM 8162 C CA . LEU B 1 170 ? 21.141 13.289 9.578 1 90.94 170 LEU B CA 1
ATOM 8163 C C . LEU B 1 170 ? 22.234 12.438 8.945 1 90.94 170 LEU B C 1
ATOM 8165 O O . LEU B 1 170 ? 22.969 12.914 8.07 1 90.94 170 LEU B O 1
ATOM 8169 N N . ASP B 1 171 ? 22.344 11.273 9.445 1 90.12 171 ASP B N 1
ATOM 8170 C CA . ASP B 1 171 ? 23.359 10.352 8.93 1 90.12 171 ASP B CA 1
ATOM 8171 C C . ASP B 1 171 ? 23.125 10.055 7.457 1 90.12 171 ASP B C 1
ATOM 8173 O O . ASP B 1 171 ? 24.078 10.031 6.664 1 90.12 171 ASP B O 1
ATOM 8177 N N . TRP B 1 172 ? 21.938 9.82 7.082 1 86 172 TRP B N 1
ATOM 8178 C CA . TRP B 1 172 ? 21.562 9.555 5.699 1 86 172 TRP B CA 1
ATOM 8179 C C . TRP B 1 172 ? 21.844 10.766 4.816 1 86 172 TRP B C 1
ATOM 8181 O O . TRP B 1 172 ? 22.375 10.633 3.713 1 86 172 TRP B O 1
ATOM 8191 N N . ALA B 1 173 ? 21.453 11.953 5.246 1 87.56 173 ALA B N 1
ATOM 8192 C CA . ALA B 1 173 ? 21.578 13.188 4.477 1 87.56 173 ALA B CA 1
ATOM 8193 C C . ALA B 1 173 ? 23.047 13.5 4.191 1 87.56 173 ALA B C 1
ATOM 8195 O O . ALA B 1 173 ? 23.391 13.977 3.105 1 87.56 173 ALA B O 1
ATOM 8196 N N . ASN B 1 174 ? 23.875 13.242 5.18 1 87.69 174 ASN B N 1
ATOM 8197 C CA . ASN B 1 174 ? 25.312 13.484 4.992 1 87.69 174 ASN B CA 1
ATOM 8198 C C . ASN B 1 174 ? 25.875 12.625 3.871 1 87.69 174 ASN B C 1
ATOM 8200 O O . ASN B 1 174 ? 26.703 13.094 3.082 1 87.69 174 ASN B O 1
ATOM 8204 N N . ASP B 1 175 ? 25.391 11.477 3.826 1 79.75 175 ASP B N 1
ATOM 8205 C CA . ASP B 1 175 ? 25.844 10.555 2.781 1 79.75 175 ASP B CA 1
ATOM 8206 C C . ASP B 1 175 ? 25.406 11.047 1.4 1 79.75 175 ASP B C 1
ATOM 8208 O O . ASP B 1 175 ? 26.094 10.805 0.408 1 79.75 175 ASP B O 1
ATOM 8212 N N . LYS B 1 176 ? 24.328 11.742 1.313 1 77.81 176 LYS B N 1
ATOM 8213 C CA . LYS B 1 176 ? 23.781 12.203 0.04 1 77.81 176 LYS B CA 1
ATOM 8214 C C . LYS B 1 176 ? 24.203 13.641 -0.252 1 77.81 176 LYS B C 1
ATOM 8216 O O . LYS B 1 176 ? 23.891 14.18 -1.314 1 77.81 176 LYS B O 1
ATOM 8221 N N . GLY B 1 177 ? 24.859 14.281 0.674 1 80.06 177 GLY B N 1
ATOM 8222 C CA . GLY B 1 177 ? 25.281 15.656 0.503 1 80.06 177 GLY B CA 1
ATOM 8223 C C . GLY B 1 177 ? 24.141 16.656 0.642 1 80.06 177 GLY B C 1
ATOM 8224 O O . GLY B 1 177 ? 24.156 17.719 0.026 1 80.06 177 GLY B O 1
ATOM 8225 N N . ILE B 1 178 ? 23.156 16.281 1.386 1 84.62 178 ILE B N 1
ATOM 8226 C CA . ILE B 1 178 ? 22.016 17.156 1.615 1 84.62 178 ILE B CA 1
ATOM 8227 C C . ILE B 1 178 ? 22.234 17.938 2.902 1 84.62 178 ILE B C 1
ATOM 8229 O O . ILE B 1 178 ? 22.578 17.375 3.941 1 84.62 178 ILE B O 1
ATOM 8233 N N . GLY B 1 179 ? 22.078 19.234 2.818 1 90.56 179 GLY B N 1
ATOM 8234 C CA . GLY B 1 179 ? 22.281 20.094 3.969 1 90.56 179 GLY B CA 1
ATOM 8235 C C . GLY B 1 179 ? 20.984 20.609 4.566 1 90.56 179 GLY B C 1
ATOM 8236 O O . GLY B 1 179 ? 19.906 20.406 4.004 1 90.56 179 GLY B O 1
ATOM 8237 N N . PHE B 1 180 ? 21.125 21.266 5.73 1 93.94 180 PHE B N 1
ATOM 8238 C CA . PHE B 1 180 ? 19.969 21.734 6.473 1 93.94 180 PHE B CA 1
ATOM 8239 C C . PHE B 1 180 ? 20.141 23.188 6.902 1 93.94 180 PHE B C 1
ATOM 8241 O O . PHE B 1 180 ? 21.266 23.656 7.074 1 93.94 180 PHE B O 1
ATOM 8248 N N . SER B 1 181 ? 19.031 23.906 6.934 1 95.69 181 SER B N 1
ATOM 8249 C CA . SER B 1 181 ? 19.047 25.25 7.504 1 95.69 181 SER B CA 1
ATOM 8250 C C . SER B 1 181 ? 18.938 25.203 9.023 1 95.69 181 SER B C 1
ATOM 8252 O O . SER B 1 181 ? 19.562 26.016 9.719 1 95.69 181 SER B O 1
ATOM 8254 N N . ALA B 1 182 ? 18.156 24.281 9.484 1 96 182 ALA B N 1
ATOM 8255 C CA . ALA B 1 182 ? 17.969 24.062 10.914 1 96 182 ALA B CA 1
ATOM 8256 C C . ALA B 1 182 ? 17.562 22.609 11.195 1 96 182 ALA B C 1
ATOM 8258 O O . ALA B 1 182 ? 16.812 22.016 10.438 1 96 182 ALA B O 1
ATOM 8259 N N . PHE B 1 183 ? 18.156 22.172 12.219 1 95.5 183 PHE B N 1
ATOM 8260 C CA . PHE B 1 183 ? 17.844 20.828 12.703 1 95.5 183 PHE B CA 1
ATOM 8261 C C . PHE B 1 183 ? 17.422 20.875 14.172 1 95.5 183 PHE B C 1
ATOM 8263 O O . PHE B 1 183 ? 18.25 21.141 15.047 1 95.5 183 PHE B O 1
ATOM 8270 N N . ILE B 1 184 ? 16.109 20.531 14.422 1 96.75 184 ILE B N 1
ATOM 8271 C CA . ILE B 1 184 ? 15.578 20.797 15.758 1 96.75 184 ILE B CA 1
ATOM 8272 C C . ILE B 1 184 ? 14.891 19.531 16.281 1 96.75 184 ILE B C 1
ATOM 8274 O O . ILE B 1 184 ? 13.969 19.016 15.648 1 96.75 184 ILE B O 1
ATOM 8278 N N . SER B 1 185 ? 15.273 19.078 17.422 1 96.06 185 SER B N 1
ATOM 8279 C CA . SER B 1 185 ? 14.594 17.984 18.125 1 96.06 185 SER B CA 1
ATOM 8280 C C . SER B 1 185 ? 13.648 18.531 19.188 1 96.06 185 SER B C 1
ATOM 8282 O O . SER B 1 185 ? 14.086 19.094 20.188 1 96.06 185 SER B O 1
ATOM 8284 N N . LEU B 1 186 ? 12.398 18.25 19.031 1 94.56 186 LEU B N 1
ATOM 8285 C CA . LEU B 1 186 ? 11.375 18.797 19.922 1 94.56 186 LEU B CA 1
ATOM 8286 C C . LEU B 1 186 ? 11.273 17.984 21.203 1 94.56 186 LEU B C 1
ATOM 8288 O O . LEU B 1 186 ? 10.867 18.516 22.25 1 94.56 186 LEU B O 1
ATOM 8292 N N . GLY B 1 187 ? 11.594 16.734 21.062 1 91.88 187 GLY B N 1
ATOM 8293 C CA . GLY B 1 187 ? 11.359 15.883 22.219 1 91.88 187 GLY B CA 1
ATOM 8294 C C . GLY B 1 187 ? 9.898 15.781 22.609 1 91.88 187 GLY B C 1
ATOM 8295 O O . GLY B 1 187 ? 9.047 15.508 21.766 1 91.88 187 GLY B O 1
ATOM 8296 N N . ASN B 1 188 ? 9.617 16.109 23.922 1 88.44 188 ASN B N 1
ATOM 8297 C CA . ASN B 1 188 ? 8.242 16.016 24.391 1 88.44 188 ASN B CA 1
ATOM 8298 C C . ASN B 1 188 ? 7.445 17.281 24.109 1 88.44 188 ASN B C 1
ATOM 8300 O O . ASN B 1 188 ? 6.234 17.328 24.328 1 88.44 188 ASN B O 1
ATOM 8304 N N . ALA B 1 189 ? 8.039 18.219 23.609 1 89.75 189 ALA B N 1
ATOM 8305 C CA . ALA B 1 189 ? 7.395 19.484 23.234 1 89.75 189 ALA B CA 1
ATOM 8306 C C . ALA B 1 189 ? 6.555 20.031 24.375 1 89.75 189 ALA B C 1
ATOM 8308 O O . ALA B 1 189 ? 5.371 20.328 24.203 1 89.75 189 ALA B O 1
ATOM 8309 N N . SER B 1 190 ? 7.195 20.234 25.531 1 87.81 190 SER B N 1
ATOM 8310 C CA . SER B 1 190 ? 6.469 20.703 26.703 1 87.81 190 SER B CA 1
ATOM 8311 C C . SER B 1 190 ? 6.113 22.172 26.578 1 87.81 190 SER B C 1
ATOM 8313 O O . SER B 1 190 ? 5.137 22.641 27.172 1 87.81 190 SER B O 1
ATOM 8315 N N . ASP B 1 191 ? 6.887 22.922 25.844 1 92.94 191 ASP B N 1
ATOM 8316 C CA . ASP B 1 191 ? 6.645 24.359 25.641 1 92.94 191 ASP B CA 1
ATOM 8317 C C . ASP B 1 191 ? 6.742 24.719 24.172 1 92.94 191 ASP B C 1
ATOM 8319 O O . ASP B 1 191 ? 5.738 24.688 23.453 1 92.94 191 ASP B O 1
ATOM 8323 N N . ILE B 1 192 ? 8 24.797 23.641 1 93.56 192 ILE B N 1
ATOM 8324 C CA . ILE B 1 192 ? 8.156 25.031 22.203 1 93.56 192 ILE B CA 1
ATOM 8325 C C . ILE B 1 192 ? 7.602 23.844 21.438 1 93.56 192 ILE B C 1
ATOM 8327 O O . ILE B 1 192 ? 7.984 22.688 21.688 1 93.56 192 ILE B O 1
ATOM 8331 N N . ASP B 1 193 ? 6.668 24.203 20.594 1 93.44 193 ASP B N 1
ATOM 8332 C CA . ASP B 1 193 ? 5.988 23.141 19.859 1 93.44 193 ASP B CA 1
ATOM 8333 C C . ASP B 1 193 ? 6.051 23.375 18.344 1 93.44 193 ASP B C 1
ATOM 8335 O O . ASP B 1 193 ? 6.707 24.328 17.891 1 93.44 193 ASP B O 1
ATOM 8339 N N . PHE B 1 194 ? 5.434 22.516 17.562 1 95.31 194 PHE B N 1
ATOM 8340 C CA . PHE B 1 194 ? 5.445 22.594 16.109 1 95.31 194 PHE B CA 1
ATOM 8341 C C . PHE B 1 194 ? 4.992 23.969 15.633 1 95.31 194 PHE B C 1
ATOM 8343 O O . PHE B 1 194 ? 5.586 24.531 14.711 1 95.31 194 PHE B O 1
ATOM 8350 N N . ALA B 1 195 ? 3.92 24.469 16.266 1 93.56 195 ALA B N 1
ATOM 8351 C CA . ALA B 1 195 ? 3.342 25.734 15.82 1 93.56 195 ALA B CA 1
ATOM 8352 C C . ALA B 1 195 ? 4.363 26.859 15.906 1 93.56 195 ALA B C 1
ATOM 8354 O O . ALA B 1 195 ? 4.484 27.672 14.984 1 93.56 195 ALA B O 1
ATOM 8355 N N . ASP B 1 196 ? 5.113 26.859 16.969 1 92.75 196 ASP B N 1
ATOM 8356 C CA . ASP B 1 196 ? 6.129 27.875 17.188 1 92.75 196 ASP B CA 1
ATOM 8357 C C . ASP B 1 196 ? 7.219 27.812 16.125 1 92.75 196 ASP B C 1
ATOM 8359 O O . ASP B 1 196 ? 7.621 28.828 15.57 1 92.75 196 ASP B O 1
ATOM 8363 N N . LEU B 1 197 ? 7.621 26.656 15.922 1 94.81 197 LEU B N 1
ATOM 8364 C CA . LEU B 1 197 ? 8.734 26.453 15 1 94.81 197 LEU B CA 1
ATOM 8365 C C . LEU B 1 197 ? 8.305 26.703 13.562 1 94.81 197 LEU B C 1
ATOM 8367 O O . LEU B 1 197 ? 9.078 27.219 12.758 1 94.81 197 LEU B O 1
ATOM 8371 N N . LEU B 1 198 ? 7.133 26.281 13.203 1 94.56 198 LEU B N 1
ATOM 8372 C CA . LEU B 1 198 ? 6.613 26.547 11.867 1 94.56 198 LEU B CA 1
ATOM 8373 C C . LEU B 1 198 ? 6.539 28.047 11.602 1 94.56 198 LEU B C 1
ATOM 8375 O O . LEU B 1 198 ? 6.922 28.516 10.523 1 94.56 198 LEU B O 1
ATOM 8379 N N . ASP B 1 199 ? 6.086 28.766 12.562 1 90.5 199 ASP B N 1
ATOM 8380 C CA . ASP B 1 199 ? 5.98 30.219 12.422 1 90.5 199 ASP B CA 1
ATOM 8381 C C . ASP B 1 199 ? 7.359 30.859 12.242 1 90.5 199 ASP B C 1
ATOM 8383 O O . ASP B 1 199 ? 7.523 31.766 11.422 1 90.5 199 ASP B O 1
ATOM 8387 N N . THR B 1 200 ? 8.281 30.375 12.992 1 91.25 200 THR B N 1
ATOM 8388 C CA . THR B 1 200 ? 9.617 30.953 12.969 1 91.25 200 THR B CA 1
ATOM 8389 C C . THR B 1 200 ? 10.352 30.562 11.688 1 91.25 200 THR B C 1
ATOM 8391 O O . THR B 1 200 ? 10.977 31.406 11.039 1 91.25 200 THR B O 1
ATOM 8394 N N . LEU B 1 201 ? 10.281 29.328 11.305 1 93.38 201 LEU B N 1
ATOM 8395 C CA . LEU B 1 201 ? 11.008 28.797 10.156 1 93.38 201 LEU B CA 1
ATOM 8396 C C . LEU B 1 201 ? 10.414 29.312 8.852 1 93.38 201 LEU B C 1
ATOM 8398 O O . LEU B 1 201 ? 11.102 29.391 7.828 1 93.38 201 LEU B O 1
ATOM 8402 N N . SER B 1 202 ? 9.148 29.688 8.844 1 89 202 SER B N 1
ATOM 8403 C CA . SER B 1 202 ? 8.508 30.188 7.633 1 89 202 SER B CA 1
ATOM 8404 C C . SER B 1 202 ? 9.062 31.547 7.238 1 89 202 SER B C 1
ATOM 8406 O O . SER B 1 202 ? 8.961 31.953 6.078 1 89 202 SER B O 1
ATOM 8408 N N . THR B 1 203 ? 9.633 32.25 8.219 1 85.75 203 THR B N 1
ATOM 8409 C CA . THR B 1 203 ? 10.18 33.562 7.938 1 85.75 203 THR B CA 1
ATOM 8410 C C . THR B 1 203 ? 11.703 33.531 7.879 1 85.75 203 THR B C 1
ATOM 8412 O O . THR B 1 203 ? 12.352 34.562 7.672 1 85.75 203 THR B O 1
ATOM 8415 N N . ASP B 1 204 ? 12.203 32.344 8.078 1 89.75 204 ASP B N 1
ATOM 8416 C CA . ASP B 1 204 ? 13.656 32.188 8.039 1 89.75 204 ASP B CA 1
ATOM 8417 C C . ASP B 1 204 ? 14.172 32.281 6.602 1 89.75 204 ASP B C 1
ATOM 8419 O O . ASP B 1 204 ? 13.648 31.609 5.703 1 89.75 204 ASP B O 1
ATOM 8423 N N . LYS B 1 205 ? 15.188 33.062 6.383 1 88.38 205 LYS B N 1
ATOM 8424 C CA . LYS B 1 205 ? 15.695 33.344 5.039 1 88.38 205 LYS B CA 1
ATOM 8425 C C . LYS B 1 205 ? 16.375 32.094 4.445 1 88.38 205 LYS B C 1
ATOM 8427 O O . LYS B 1 205 ? 16.438 31.953 3.225 1 88.38 205 LYS B O 1
ATOM 8432 N N . HIS B 1 206 ? 16.891 31.234 5.285 1 92.06 206 HIS B N 1
ATOM 8433 C CA . HIS B 1 206 ? 17.656 30.094 4.789 1 92.06 206 HIS B CA 1
ATOM 8434 C C . HIS B 1 206 ? 16.781 28.875 4.602 1 92.06 206 HIS B C 1
ATOM 8436 O O . HIS B 1 206 ? 17.25 27.828 4.117 1 92.06 206 HIS B O 1
ATOM 8442 N N . THR B 1 207 ? 15.547 28.922 4.922 1 93.19 207 THR B N 1
ATOM 8443 C CA . THR B 1 207 ? 14.695 27.75 4.898 1 93.19 207 THR B CA 1
ATOM 8444 C C . THR B 1 207 ? 13.742 27.797 3.701 1 93.19 207 THR B C 1
ATOM 8446 O O . THR B 1 207 ? 12.898 28.688 3.605 1 93.19 207 THR B O 1
ATOM 8449 N N . ASP B 1 208 ? 13.867 26.812 2.826 1 89.12 208 ASP B N 1
ATOM 8450 C CA . ASP B 1 208 ? 12.984 26.719 1.665 1 89.12 208 ASP B CA 1
ATOM 8451 C C . ASP B 1 208 ? 11.93 25.625 1.869 1 89.12 208 ASP B C 1
ATOM 8453 O O . ASP B 1 208 ? 10.852 25.688 1.271 1 89.12 208 ASP B O 1
ATOM 8457 N N . ALA B 1 209 ? 12.273 24.641 2.58 1 90.94 209 ALA B N 1
ATOM 8458 C CA . ALA B 1 209 ? 11.367 23.531 2.859 1 90.94 209 ALA B CA 1
ATOM 8459 C C . ALA B 1 209 ? 11.484 23.078 4.312 1 90.94 209 ALA B C 1
ATOM 8461 O O . ALA B 1 209 ? 12.539 23.25 4.941 1 90.94 209 ALA B O 1
ATOM 8462 N N . ILE B 1 210 ? 10.398 22.484 4.859 1 94.81 210 ILE B N 1
ATOM 8463 C CA . ILE B 1 210 ? 10.375 22.031 6.242 1 94.81 210 ILE B CA 1
ATOM 8464 C C . ILE B 1 210 ? 9.914 20.578 6.301 1 94.81 210 ILE B C 1
ATOM 8466 O O . ILE B 1 210 ? 8.891 20.219 5.719 1 94.81 210 ILE B O 1
ATOM 8470 N N . LEU B 1 211 ? 10.68 19.75 6.941 1 94.19 211 LEU B N 1
ATOM 8471 C CA . LEU B 1 211 ? 10.336 18.359 7.188 1 94.19 211 LEU B CA 1
ATOM 8472 C C . LEU B 1 211 ? 9.898 18.156 8.633 1 94.19 211 LEU B C 1
ATOM 8474 O O . LEU B 1 211 ? 10.594 18.578 9.562 1 94.19 211 LEU B O 1
ATOM 8478 N N . LEU B 1 212 ? 8.773 17.5 8.781 1 96.19 212 LEU B N 1
ATOM 8479 C CA . LEU B 1 212 ? 8.25 17.25 10.117 1 96.19 212 LEU B CA 1
ATOM 8480 C C . LEU B 1 212 ? 8.102 15.758 10.383 1 96.19 212 LEU B C 1
ATOM 8482 O O . LEU B 1 212 ? 7.57 15.023 9.539 1 96.19 212 LEU B O 1
ATOM 8486 N N . TYR B 1 213 ? 8.602 15.289 11.469 1 94.62 213 TYR B N 1
ATOM 8487 C CA . TYR B 1 213 ? 8.18 14.008 12.016 1 94.62 213 TYR B CA 1
ATOM 8488 C C . TYR B 1 213 ? 7.246 14.203 13.203 1 94.62 213 TYR B C 1
ATOM 8490 O O . TYR B 1 213 ? 7.641 14.773 14.227 1 94.62 213 TYR B O 1
ATOM 8498 N N . VAL B 1 214 ? 6.031 13.633 13.133 1 94.94 214 VAL B N 1
ATOM 8499 C CA . VAL B 1 214 ? 4.996 13.914 14.117 1 94.94 214 VAL B CA 1
ATOM 8500 C C . VAL B 1 214 ? 4.488 12.609 14.727 1 94.94 214 VAL B C 1
ATOM 8502 O O . VAL B 1 214 ? 4.016 11.727 14.008 1 94.94 214 VAL B O 1
ATOM 8505 N N . ASP B 1 215 ? 4.555 12.539 16.062 1 92.06 215 ASP B N 1
ATOM 8506 C CA . ASP B 1 215 ? 3.867 11.477 16.797 1 92.06 215 ASP B CA 1
ATOM 8507 C C . ASP B 1 215 ? 2.465 11.914 17.203 1 92.06 215 ASP B C 1
ATOM 8509 O O . ASP B 1 215 ? 1.479 11.242 16.906 1 92.06 215 ASP B O 1
ATOM 8513 N N . THR B 1 216 ? 2.475 13.047 17.891 1 90.88 216 THR B N 1
ATOM 8514 C CA . THR B 1 216 ? 1.223 13.586 18.406 1 90.88 216 THR B CA 1
ATOM 8515 C C . THR B 1 216 ? 1.244 15.109 18.406 1 90.88 216 THR B C 1
ATOM 8517 O O . THR B 1 216 ? 2.311 15.719 18.484 1 90.88 216 THR B O 1
ATOM 8520 N N . ILE B 1 217 ? 0.098 15.68 18.234 1 92.38 217 ILE B N 1
ATOM 8521 C CA . ILE B 1 217 ? -0.101 17.125 18.344 1 92.38 217 ILE B CA 1
ATOM 8522 C C . ILE B 1 217 ? -0.907 17.438 19.594 1 92.38 217 ILE B C 1
ATOM 8524 O O . ILE B 1 217 ? -1.881 16.75 19.906 1 92.38 217 ILE B O 1
ATOM 8528 N N . ARG B 1 218 ? -0.495 18.438 20.297 1 89.25 218 ARG B N 1
ATOM 8529 C CA . ARG B 1 218 ? -1.174 18.766 21.547 1 89.25 218 ARG B CA 1
ATOM 8530 C C . ARG B 1 218 ? -2.203 19.875 21.328 1 89.25 218 ARG B C 1
ATOM 8532 O O . ARG B 1 218 ? -3.328 19.797 21.828 1 89.25 218 ARG B O 1
ATOM 8539 N N . ASP B 1 219 ? -1.812 20.906 20.672 1 91.5 219 ASP B N 1
ATOM 8540 C CA . ASP B 1 219 ? -2.697 22.031 20.359 1 91.5 219 ASP B CA 1
ATOM 8541 C C . ASP B 1 219 ? -3.002 22.094 18.859 1 91.5 219 ASP B C 1
ATOM 8543 O O . ASP B 1 219 ? -2.279 22.734 18.109 1 91.5 219 ASP B O 1
ATOM 8547 N N . ALA B 1 220 ? -4.164 21.578 18.578 1 94 220 ALA B N 1
ATOM 8548 C CA . ALA B 1 220 ? -4.52 21.438 17.156 1 94 220 ALA B CA 1
ATOM 8549 C C . ALA B 1 220 ? -4.742 22.797 16.516 1 94 220 ALA B C 1
ATOM 8551 O O . ALA B 1 220 ? -4.348 23.016 15.367 1 94 220 ALA B O 1
ATOM 8552 N N . ARG B 1 221 ? -5.391 23.703 17.172 1 91.62 221 ARG B N 1
ATOM 8553 C CA . ARG B 1 221 ? -5.723 25.016 16.609 1 91.62 221 ARG B CA 1
ATOM 8554 C C . ARG B 1 221 ? -4.461 25.797 16.25 1 91.62 221 ARG B C 1
ATOM 8556 O O . ARG B 1 221 ? -4.348 26.312 15.141 1 91.62 221 ARG B O 1
ATOM 8563 N N . ARG B 1 222 ? -3.58 25.875 17.172 1 92.06 222 ARG B N 1
ATOM 8564 C CA . ARG B 1 222 ? -2.328 26.594 16.922 1 92.06 222 ARG B CA 1
ATOM 8565 C C . ARG B 1 222 ? -1.521 25.906 15.828 1 92.06 222 ARG B C 1
ATOM 8567 O O . ARG B 1 222 ? -0.911 26.594 14.992 1 92.06 222 ARG B O 1
ATOM 8574 N N . PHE B 1 223 ? -1.533 24.672 15.867 1 95.12 223 PHE B N 1
ATOM 8575 C CA . PHE B 1 223 ? -0.812 23.922 14.852 1 95.12 223 PHE B CA 1
ATOM 8576 C C . PHE B 1 223 ? -1.389 24.188 13.461 1 95.12 223 PHE B C 1
ATOM 8578 O O . PHE B 1 223 ? -0.643 24.438 12.508 1 95.12 223 PHE B O 1
ATOM 8585 N N . MET B 1 224 ? -2.695 24.078 13.336 1 94 224 MET B N 1
ATOM 8586 C CA . MET B 1 224 ? -3.369 24.281 12.055 1 94 224 MET B CA 1
ATOM 8587 C C . MET B 1 224 ? -3.086 25.656 11.492 1 94 224 MET B C 1
ATOM 8589 O O . MET B 1 224 ? -2.791 25.812 10.305 1 94 224 MET B O 1
ATOM 8593 N N . SER B 1 225 ? -3.162 26.656 12.312 1 92.12 225 SER B N 1
ATOM 8594 C CA . SER B 1 225 ? -2.928 28.031 11.883 1 92.12 225 SER B CA 1
ATOM 8595 C C . SER B 1 225 ? -1.486 28.234 11.43 1 92.12 225 SER B C 1
ATOM 8597 O O . SER B 1 225 ? -1.24 28.812 10.367 1 92.12 225 SER B O 1
ATOM 8599 N N . ALA B 1 226 ? -0.57 27.719 12.211 1 93.62 226 ALA B N 1
ATOM 8600 C CA . ALA B 1 226 ? 0.846 27.844 11.883 1 93.62 226 ALA B CA 1
ATOM 8601 C C . ALA B 1 226 ? 1.184 27.094 10.602 1 93.62 226 ALA B C 1
ATOM 8603 O O . ALA B 1 226 ? 1.918 27.609 9.75 1 93.62 226 ALA B O 1
ATOM 8604 N N . ALA B 1 227 ? 0.66 25.906 10.516 1 94.19 227 ALA B N 1
ATOM 8605 C CA . ALA B 1 227 ? 0.928 25.062 9.352 1 94.19 227 ALA B CA 1
ATOM 8606 C C . ALA B 1 227 ? 0.359 25.688 8.078 1 94.19 227 ALA B C 1
ATOM 8608 O O . ALA B 1 227 ? 1.01 25.688 7.031 1 94.19 227 ALA B O 1
ATOM 8609 N N . ARG B 1 228 ? -0.849 26.156 8.133 1 89.12 228 ARG B N 1
ATOM 8610 C CA . ARG B 1 228 ? -1.479 26.797 6.98 1 89.12 228 ARG B CA 1
ATOM 8611 C C . ARG B 1 228 ? -0.681 28.016 6.52 1 89.12 228 ARG B C 1
ATOM 8613 O O . ARG B 1 228 ? -0.461 28.203 5.324 1 89.12 228 ARG B O 1
ATOM 8620 N N . ALA B 1 229 ? -0.315 28.844 7.461 1 87.75 229 ALA B N 1
ATOM 8621 C CA . ALA B 1 229 ? 0.469 30.031 7.148 1 87.75 229 ALA B CA 1
ATOM 8622 C C . ALA B 1 229 ? 1.812 29.656 6.527 1 87.75 229 ALA B C 1
ATOM 8624 O O . ALA B 1 229 ? 2.234 30.266 5.539 1 87.75 229 ALA B O 1
ATOM 8625 N N . ALA B 1 230 ? 2.422 28.688 7.082 1 90.69 230 ALA B N 1
ATOM 8626 C CA . ALA B 1 230 ? 3.74 28.266 6.613 1 90.69 230 ALA B CA 1
ATOM 8627 C C . ALA B 1 230 ? 3.652 27.641 5.227 1 90.69 230 ALA B C 1
ATOM 8629 O O . ALA B 1 230 ? 4.543 27.828 4.395 1 90.69 230 ALA B O 1
ATOM 8630 N N . SER B 1 231 ? 2.615 26.906 4.957 1 88.62 231 SER B N 1
ATOM 8631 C CA . SER B 1 231 ? 2.475 26.141 3.727 1 88.62 231 SER B CA 1
ATOM 8632 C C . SER B 1 231 ? 2.242 27.047 2.525 1 88.62 231 SER B C 1
ATOM 8634 O O . SER B 1 231 ? 2.418 26.641 1.38 1 88.62 231 SER B O 1
ATOM 8636 N N . ARG B 1 232 ? 1.865 28.203 2.764 1 78.06 232 ARG B N 1
ATOM 8637 C CA . ARG B 1 232 ? 1.648 29.141 1.673 1 78.06 232 ARG B CA 1
ATOM 8638 C C . ARG B 1 232 ? 2.965 29.516 0.999 1 78.06 232 ARG B C 1
ATOM 8640 O O . ARG B 1 232 ? 2.992 29.828 -0.193 1 78.06 232 ARG B O 1
ATOM 8647 N N . ASN B 1 233 ? 3.969 29.484 1.827 1 78.38 233 ASN B N 1
ATOM 8648 C CA . ASN B 1 233 ? 5.23 29.984 1.288 1 78.38 233 ASN B CA 1
ATOM 8649 C C . ASN B 1 233 ? 6.305 28.891 1.278 1 78.38 233 ASN B C 1
ATOM 8651 O O . ASN B 1 233 ? 7.316 29.016 0.588 1 78.38 233 ASN B O 1
ATOM 8655 N N . ARG B 1 234 ? 6.105 27.922 2.057 1 87.5 234 ARG B N 1
ATOM 8656 C CA . ARG B 1 234 ? 7.117 26.875 2.188 1 87.5 234 ARG B CA 1
ATOM 8657 C C . ARG B 1 234 ? 6.523 25.5 1.906 1 87.5 234 ARG B C 1
ATOM 8659 O O . ARG B 1 234 ? 5.371 25.234 2.254 1 87.5 234 ARG B O 1
ATOM 8666 N N . ARG B 1 235 ? 7.363 24.656 1.265 1 88.19 235 ARG B N 1
ATOM 8667 C CA . ARG B 1 235 ? 6.969 23.266 1.124 1 88.19 235 ARG B CA 1
ATOM 8668 C C . ARG B 1 235 ? 7.145 22.5 2.439 1 88.19 235 ARG B C 1
ATOM 8670 O O . ARG B 1 235 ? 8.242 22.469 2.994 1 88.19 235 ARG B O 1
ATOM 8677 N N . ILE B 1 236 ? 6.086 21.953 2.947 1 92.88 236 ILE B N 1
ATOM 8678 C CA . ILE B 1 236 ? 6.145 21.266 4.23 1 92.88 236 ILE B CA 1
ATOM 8679 C C . ILE B 1 236 ? 5.773 19.797 4.043 1 92.88 236 ILE B C 1
ATOM 8681 O O . ILE B 1 236 ? 4.699 19.484 3.531 1 92.88 236 ILE B O 1
ATOM 8685 N N . LEU B 1 237 ? 6.672 18.938 4.41 1 92.69 237 LEU B N 1
ATOM 8686 C CA . LEU B 1 237 ? 6.457 17.484 4.367 1 92.69 237 LEU B CA 1
ATOM 8687 C C . LEU B 1 237 ? 6.289 16.922 5.773 1 92.69 237 LEU B C 1
ATOM 8689 O O . LEU B 1 237 ? 7.012 17.312 6.695 1 92.69 237 LEU B O 1
ATOM 8693 N N . VAL B 1 238 ? 5.348 15.977 5.902 1 95.25 238 VAL B N 1
ATOM 8694 C CA . VAL B 1 238 ? 5.062 15.438 7.227 1 95.25 238 VAL B CA 1
ATOM 8695 C C . VAL B 1 238 ? 5.137 13.914 7.191 1 95.25 238 VAL B C 1
ATOM 8697 O O . VAL B 1 238 ? 4.516 13.273 6.34 1 95.25 238 VAL B O 1
ATOM 8700 N N . LEU B 1 239 ? 5.93 13.336 8.008 1 94.31 239 LEU B N 1
ATOM 8701 C CA . LEU B 1 239 ? 5.91 11.906 8.32 1 94.31 239 LEU B CA 1
ATOM 8702 C C . LEU B 1 239 ? 5.223 11.648 9.656 1 94.31 239 LEU B C 1
ATOM 8704 O O . LEU B 1 239 ? 5.719 12.07 10.703 1 94.31 239 LEU B O 1
ATOM 8708 N N . LYS B 1 240 ? 4.098 10.961 9.578 1 94.88 240 LYS B N 1
ATOM 8709 C CA . LYS B 1 240 ? 3.285 10.719 10.773 1 94.88 240 LYS B CA 1
ATOM 8710 C C . LYS B 1 240 ? 3.447 9.289 11.266 1 94.88 240 LYS B C 1
ATOM 8712 O O . LYS B 1 240 ? 3.188 8.336 10.523 1 94.88 240 LYS B O 1
ATOM 8717 N N . GLY B 1 241 ? 3.916 9.133 12.531 1 91.19 241 GLY B N 1
ATOM 8718 C CA . GLY B 1 241 ? 3.93 7.824 13.164 1 91.19 241 GLY B CA 1
ATOM 8719 C C . GLY B 1 241 ? 2.648 7.508 13.914 1 91.19 241 GLY B C 1
ATOM 8720 O O . GLY B 1 241 ? 1.807 8.391 14.109 1 91.19 241 GLY B O 1
ATOM 8721 N N . GLY B 1 242 ? 2.467 6.191 14.289 1 92.25 242 GLY B N 1
ATOM 8722 C CA . GLY B 1 242 ? 1.286 5.793 15.039 1 92.25 242 GLY B CA 1
ATOM 8723 C C . GLY B 1 242 ? 0.027 5.758 14.195 1 92.25 242 GLY B C 1
ATOM 8724 O O . GLY B 1 242 ? -0.995 6.336 14.57 1 92.25 242 GLY B O 1
ATOM 8725 N N . ARG B 1 243 ? 0.114 5.133 13.039 1 91.81 243 ARG B N 1
ATOM 8726 C CA . ARG B 1 243 ? -1 5.09 12.102 1 91.81 243 ARG B CA 1
ATOM 8727 C C . ARG B 1 243 ? -1.989 3.99 12.477 1 91.81 243 ARG B C 1
ATOM 8729 O O . ARG B 1 243 ? -3.184 4.098 12.188 1 91.81 243 ARG B O 1
ATOM 8736 N N . THR B 1 244 ? -1.529 2.98 13.117 1 91 244 THR B N 1
ATOM 8737 C CA . THR B 1 244 ? -2.357 1.854 13.531 1 91 244 THR B CA 1
ATOM 8738 C C . THR B 1 244 ? -2.713 1.967 15.016 1 91 244 THR B C 1
ATOM 8740 O O . THR B 1 244 ? -2.146 2.791 15.734 1 91 244 THR B O 1
ATOM 8743 N N . LYS B 1 245 ? -3.633 1.118 15.469 1 90.12 245 LYS B N 1
ATOM 8744 C CA . LYS B 1 245 ? -4.031 1.132 16.875 1 90.12 245 LYS B CA 1
ATOM 8745 C C . LYS B 1 245 ? -2.842 0.84 17.781 1 90.12 245 LYS B C 1
ATOM 8747 O O . LYS B 1 245 ? -2.596 1.57 18.75 1 90.12 245 LYS B O 1
ATOM 8752 N N . ALA B 1 246 ? -2.078 -0.173 17.469 1 89.25 246 ALA B N 1
ATOM 8753 C CA . ALA B 1 246 ? -0.899 -0.517 18.266 1 89.25 246 ALA B CA 1
ATOM 8754 C C . ALA B 1 246 ? 0.182 0.551 18.125 1 89.25 246 ALA B C 1
ATOM 8756 O O . ALA B 1 246 ? 0.915 0.825 19.078 1 89.25 246 ALA B O 1
ATOM 8757 N N . GLY B 1 247 ? 0.266 1.12 16.953 1 89.31 247 GLY B N 1
ATOM 8758 C CA . GLY B 1 247 ? 1.213 2.203 16.75 1 89.31 247 GLY B CA 1
ATOM 8759 C C . GLY B 1 247 ? 0.895 3.441 17.562 1 89.31 247 GLY B C 1
ATOM 8760 O O . GLY B 1 247 ? 1.799 4.09 18.094 1 89.31 247 GLY B O 1
ATOM 8761 N N . ARG B 1 248 ? -0.374 3.773 17.672 1 90 248 ARG B N 1
ATOM 8762 C CA . ARG B 1 248 ? -0.793 4.922 18.484 1 90 248 ARG B CA 1
ATOM 8763 C C . ARG B 1 248 ? -0.501 4.691 19.953 1 90 248 ARG B C 1
ATOM 8765 O O . ARG B 1 248 ? -0.083 5.613 20.656 1 90 248 ARG B O 1
ATOM 8772 N N . LYS B 1 249 ? -0.698 3.5 20.359 1 88.69 249 LYS B N 1
ATOM 8773 C CA . LYS B 1 249 ? -0.366 3.168 21.75 1 88.69 249 LYS B CA 1
ATOM 8774 C C . LYS B 1 249 ? 1.127 3.342 22.016 1 88.69 249 LYS B C 1
ATOM 8776 O O . LYS B 1 249 ? 1.521 3.881 23.047 1 88.69 249 LYS B O 1
ATOM 8781 N N . ALA B 1 250 ? 1.896 2.891 21.125 1 86.81 250 ALA B N 1
ATOM 8782 C CA . ALA B 1 250 ? 3.344 3.045 21.234 1 86.81 250 ALA B CA 1
ATOM 8783 C C . ALA B 1 250 ? 3.742 4.52 21.219 1 86.81 250 ALA B C 1
ATOM 8785 O O . ALA B 1 250 ? 4.652 4.93 21.938 1 86.81 250 ALA B O 1
ATOM 8786 N N . ALA B 1 251 ? 3.09 5.27 20.391 1 85.06 251 ALA B N 1
ATOM 8787 C CA . ALA B 1 251 ? 3.375 6.699 20.297 1 85.06 251 ALA B CA 1
ATOM 8788 C C . ALA B 1 251 ? 3.012 7.414 21.594 1 85.06 251 ALA B C 1
ATOM 8790 O O . ALA B 1 251 ? 3.719 8.32 22.031 1 85.06 251 ALA B O 1
ATOM 8791 N N . GLN B 1 252 ? 1.926 7.004 22.172 1 82.44 252 GLN B N 1
ATOM 8792 C CA . GLN B 1 252 ? 1.514 7.578 23.453 1 82.44 252 GLN B CA 1
ATOM 8793 C C . GLN B 1 252 ? 2.553 7.305 24.531 1 82.44 252 GLN B C 1
ATOM 8795 O O . GLN B 1 252 ? 2.83 8.172 25.359 1 82.44 252 GLN B O 1
ATOM 8800 N N . MET B 1 253 ? 3.076 6.199 24.469 1 79.38 253 MET B N 1
ATOM 8801 C CA . MET B 1 253 ? 4.094 5.832 25.438 1 79.38 253 MET B CA 1
ATOM 8802 C C . MET B 1 253 ? 5.402 6.566 25.172 1 79.38 253 MET B C 1
ATOM 8804 O O . MET B 1 253 ? 6.16 6.855 26.094 1 79.38 253 MET B O 1
ATOM 8808 N N . HIS B 1 254 ? 5.613 6.859 23.969 1 78.88 254 HIS B N 1
ATOM 8809 C CA . HIS B 1 254 ? 6.848 7.5 23.531 1 78.88 254 HIS B CA 1
ATOM 8810 C C . HIS B 1 254 ? 6.824 9 23.812 1 78.88 254 HIS B C 1
ATOM 8812 O O . HIS B 1 254 ? 7.734 9.523 24.453 1 78.88 254 HIS B O 1
ATOM 8818 N N . THR B 1 255 ? 5.77 9.703 23.391 1 75.19 255 THR B N 1
ATOM 8819 C CA . THR B 1 255 ? 5.742 11.156 23.484 1 75.19 255 THR B CA 1
ATOM 8820 C C . THR B 1 255 ? 4.531 11.625 24.281 1 75.19 255 THR B C 1
ATOM 8822 O O . THR B 1 255 ? 4.383 12.82 24.547 1 75.19 255 THR B O 1
ATOM 8825 N N . GLY B 1 256 ? 3.771 10.711 24.531 1 76.88 256 GLY B N 1
ATOM 8826 C CA . GLY B 1 256 ? 2.529 11.102 25.188 1 76.88 256 GLY B CA 1
ATOM 8827 C C . GLY B 1 256 ? 1.441 11.5 24.203 1 76.88 256 GLY B C 1
ATOM 8828 O O . GLY B 1 256 ? 1.445 11.062 23.047 1 76.88 256 GLY B O 1
ATOM 8829 N N . GLY B 1 257 ? 0.482 12.141 24.656 1 77.75 257 GLY B N 1
ATOM 8830 C CA . GLY B 1 257 ? -0.599 12.625 23.812 1 77.75 257 GLY B CA 1
ATOM 8831 C C . GLY B 1 257 ? -1.832 11.742 23.859 1 77.75 257 GLY B C 1
ATOM 8832 O O . GLY B 1 257 ? -1.86 10.742 24.578 1 77.75 257 GLY B O 1
ATOM 8833 N N . ASP B 1 258 ? -2.787 12.203 23.016 1 86 258 ASP B N 1
ATOM 8834 C CA . ASP B 1 258 ? -4.082 11.523 23.016 1 86 258 ASP B CA 1
ATOM 8835 C C . ASP B 1 258 ? -4.195 10.547 21.844 1 86 258 ASP B C 1
ATOM 8837 O O . ASP B 1 258 ? -3.363 10.555 20.938 1 86 258 ASP B O 1
ATOM 8841 N N . ASP B 1 259 ? -5.188 9.719 22 1 89.69 259 ASP B N 1
ATOM 8842 C CA . ASP B 1 259 ? -5.449 8.727 20.953 1 89.69 259 ASP B CA 1
ATOM 8843 C C . ASP B 1 259 ? -6.277 9.32 19.812 1 89.69 259 ASP B C 1
ATOM 8845 O O . ASP B 1 259 ? -7.5 9.164 19.781 1 89.69 259 ASP B O 1
ATOM 8849 N N . THR B 1 260 ? -5.656 9.984 18.922 1 93.38 260 THR B N 1
ATOM 8850 C CA . THR B 1 260 ? -6.289 10.57 17.75 1 93.38 260 THR B CA 1
ATOM 8851 C C . THR B 1 260 ? -6.141 9.656 16.531 1 93.38 260 THR B C 1
ATOM 8853 O O . THR B 1 260 ? -5.043 9.188 16.234 1 93.38 260 THR B O 1
ATOM 8856 N N . LEU B 1 261 ? -7.246 9.469 15.844 1 93.94 261 LEU B N 1
ATOM 8857 C CA 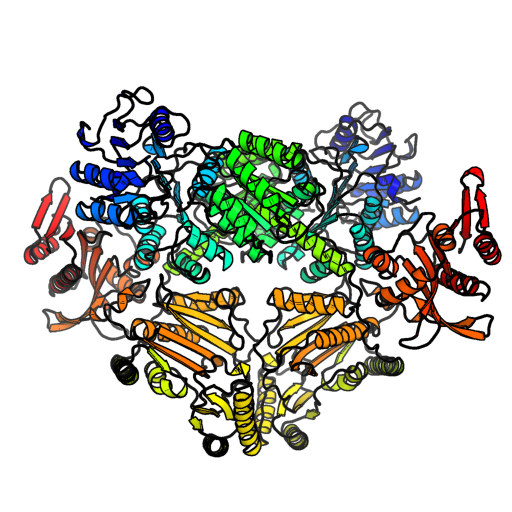. LEU B 1 261 ? -7.227 8.594 14.672 1 93.94 261 LEU B CA 1
ATOM 8858 C C . LEU B 1 261 ? -6.328 9.172 13.586 1 93.94 261 LEU B C 1
ATOM 8860 O O . LEU B 1 261 ? -6.289 10.391 13.383 1 93.94 261 LEU B O 1
ATOM 8864 N N . ASP B 1 262 ? -5.691 8.242 12.836 1 94.06 262 ASP B N 1
ATOM 8865 C CA . ASP B 1 262 ? -4.773 8.648 11.773 1 94.06 262 ASP B CA 1
ATOM 8866 C C . ASP B 1 262 ? -5.512 9.414 10.68 1 94.06 262 ASP B C 1
ATOM 8868 O O . ASP B 1 262 ? -4.949 10.312 10.055 1 94.06 262 ASP B O 1
ATOM 8872 N N . ILE B 1 263 ? -6.77 9.094 10.398 1 94.69 263 ILE B N 1
ATOM 8873 C CA . ILE B 1 263 ? -7.531 9.727 9.32 1 94.69 263 ILE B CA 1
ATOM 8874 C C . ILE B 1 263 ? -7.777 11.195 9.656 1 94.69 263 ILE B C 1
ATOM 8876 O O . ILE B 1 263 ? -7.953 12.016 8.758 1 94.69 263 ILE B O 1
ATOM 8880 N N . ILE B 1 264 ? -7.828 11.516 10.945 1 96.12 264 ILE B N 1
ATOM 8881 C CA . ILE B 1 264 ? -7.984 12.906 11.367 1 96.12 264 ILE B CA 1
ATOM 8882 C C . ILE B 1 264 ? -6.715 13.688 11.055 1 96.12 264 ILE B C 1
ATOM 8884 O O . ILE B 1 264 ? -6.777 14.805 10.539 1 96.12 264 ILE B O 1
ATOM 8888 N N . TYR B 1 265 ? -5.555 13.094 11.344 1 95.69 265 TYR B N 1
ATOM 8889 C CA . TYR B 1 265 ? -4.281 13.703 10.977 1 95.69 265 TYR B CA 1
ATOM 8890 C C . TYR B 1 265 ? -4.191 13.906 9.469 1 95.69 265 TYR B C 1
ATOM 8892 O O . TYR B 1 265 ? -3.699 14.93 9 1 95.69 265 TYR B O 1
ATOM 8900 N N . ASP B 1 266 ? -4.641 12.898 8.766 1 93.38 266 ASP B N 1
ATOM 8901 C CA . ASP B 1 266 ? -4.625 12.992 7.312 1 93.38 266 ASP B CA 1
ATOM 8902 C C . ASP B 1 266 ? -5.434 14.195 6.832 1 93.38 266 ASP B C 1
ATOM 8904 O O . ASP B 1 266 ? -5.004 14.914 5.926 1 93.38 266 ASP B O 1
ATOM 8908 N N . SER B 1 267 ? -6.594 14.391 7.375 1 93.25 267 SER B N 1
ATOM 8909 C CA . SER B 1 267 ? -7.438 15.531 7.043 1 93.25 267 SER B CA 1
ATOM 8910 C C . SER B 1 267 ? -6.754 16.844 7.395 1 93.25 267 SER B C 1
ATOM 8912 O O . SER B 1 267 ? -6.812 17.812 6.629 1 93.25 267 SER B O 1
ATOM 8914 N N . ALA B 1 268 ? -6.148 16.859 8.555 1 94.62 268 ALA B N 1
ATOM 8915 C CA . ALA B 1 268 ? -5.461 18.078 9.008 1 94.62 268 ALA B CA 1
ATOM 8916 C C . ALA B 1 268 ? -4.316 18.438 8.07 1 94.62 268 ALA B C 1
ATOM 8918 O O . ALA B 1 268 ? -4.148 19.609 7.715 1 94.62 268 ALA B O 1
ATOM 8919 N N . ILE B 1 269 ? -3.525 17.484 7.715 1 93.5 269 ILE B N 1
ATOM 8920 C CA . ILE B 1 269 ? -2.375 17.688 6.844 1 93.5 269 ILE B CA 1
ATOM 8921 C C . ILE B 1 269 ? -2.84 18.234 5.488 1 93.5 269 ILE B C 1
ATOM 8923 O O . ILE B 1 269 ? -2.271 19.188 4.965 1 93.5 269 ILE B O 1
ATOM 8927 N N . ARG B 1 270 ? -3.885 17.734 4.98 1 89.5 270 ARG B N 1
ATOM 8928 C CA . ARG B 1 270 ? -4.41 18.172 3.691 1 89.5 270 ARG B CA 1
ATOM 8929 C C . ARG B 1 270 ? -5 19.562 3.785 1 89.5 270 ARG B C 1
ATOM 8931 O O . ARG B 1 270 ? -4.805 20.391 2.889 1 89.5 270 ARG B O 1
ATOM 8938 N N . ARG B 1 271 ? -5.711 19.766 4.855 1 88.62 271 ARG B N 1
ATOM 8939 C CA . ARG B 1 271 ? -6.391 21.047 5.059 1 88.62 271 ARG B CA 1
ATOM 8940 C C . ARG B 1 271 ? -5.387 22.188 5.172 1 88.62 271 ARG B C 1
ATOM 8942 O O . ARG B 1 271 ? -5.711 23.344 4.879 1 88.62 271 ARG B O 1
ATOM 8949 N N . THR B 1 272 ? -4.215 21.875 5.562 1 91.38 272 THR B N 1
ATOM 8950 C CA . THR B 1 272 ? -3.211 22.906 5.77 1 91.38 272 THR B CA 1
ATOM 8951 C C . THR B 1 272 ? -2.293 23.016 4.555 1 91.38 272 THR B C 1
ATOM 8953 O O . THR B 1 272 ? -1.362 23.828 4.547 1 91.38 272 THR B O 1
ATOM 8956 N N . GLY B 1 273 ? -2.51 22.234 3.57 1 88.75 273 GLY B N 1
ATOM 8957 C CA . GLY B 1 273 ? -1.737 22.312 2.342 1 88.75 273 GLY B CA 1
ATOM 8958 C C . GLY B 1 273 ? -0.409 21.578 2.424 1 88.75 273 GLY B C 1
ATOM 8959 O O . GLY B 1 273 ? 0.407 21.656 1.504 1 88.75 273 GLY B O 1
ATOM 8960 N N . MET B 1 274 ? -0.138 20.812 3.494 1 92.31 274 MET B N 1
ATOM 8961 C CA . MET B 1 274 ? 1.104 20.062 3.656 1 92.31 274 MET B CA 1
ATOM 8962 C C . MET B 1 274 ? 1.045 18.734 2.895 1 92.31 274 MET B C 1
ATOM 8964 O O . MET B 1 274 ? -0.023 18.328 2.439 1 92.31 274 MET B O 1
ATOM 8968 N N . LEU B 1 275 ? 2.197 18.172 2.67 1 90.38 275 LEU B N 1
ATOM 8969 C CA . LEU B 1 275 ? 2.289 16.891 1.998 1 90.38 275 LEU B CA 1
ATOM 8970 C C . LEU B 1 275 ? 2.611 15.781 2.994 1 90.38 275 LEU B C 1
ATOM 8972 O O . LEU B 1 275 ? 3.572 15.883 3.758 1 90.38 275 LEU B O 1
ATOM 8976 N N . ARG B 1 276 ? 1.847 14.766 2.988 1 93 276 ARG B N 1
ATOM 8977 C CA . ARG B 1 276 ? 2.094 13.609 3.848 1 93 276 ARG B CA 1
ATOM 8978 C C . ARG B 1 276 ? 2.959 12.578 3.139 1 93 276 ARG B C 1
ATOM 8980 O O . ARG B 1 276 ? 2.75 12.289 1.958 1 93 276 ARG B O 1
ATOM 8987 N N . VAL B 1 277 ? 3.998 12.102 3.781 1 90.31 277 VAL B N 1
ATOM 8988 C CA . VAL B 1 277 ? 4.785 10.961 3.324 1 90.31 277 VAL B CA 1
ATOM 8989 C C . VAL B 1 277 ? 4.574 9.773 4.262 1 90.31 277 VAL B C 1
ATOM 8991 O O . VAL B 1 277 ? 4.434 9.953 5.477 1 90.31 277 VAL B O 1
ATOM 8994 N N . ASN B 1 278 ? 4.609 8.523 3.807 1 86.56 278 ASN B N 1
ATOM 8995 C CA . ASN B 1 278 ? 4.07 7.41 4.574 1 86.56 278 ASN B CA 1
ATOM 8996 C C . ASN B 1 278 ? 5.184 6.59 5.227 1 86.56 278 ASN B C 1
ATOM 8998 O O . ASN B 1 278 ? 4.926 5.812 6.145 1 86.56 278 ASN B O 1
ATOM 9002 N N . ASN B 1 279 ? 6.363 6.707 4.777 1 86.31 279 ASN B N 1
ATOM 9003 C CA . ASN B 1 279 ? 7.465 5.941 5.348 1 86.31 279 ASN B CA 1
ATOM 9004 C C . ASN B 1 279 ? 8.812 6.617 5.094 1 86.31 279 ASN B C 1
ATOM 9006 O O . ASN B 1 279 ? 8.875 7.648 4.422 1 86.31 279 ASN B O 1
ATOM 9010 N N . THR B 1 280 ? 9.812 6.004 5.664 1 86.31 280 THR B N 1
ATOM 9011 C CA . THR B 1 280 ? 11.133 6.617 5.629 1 86.31 280 THR B CA 1
ATOM 9012 C C . THR B 1 280 ? 11.68 6.648 4.203 1 86.31 280 THR B C 1
ATOM 9014 O O . THR B 1 280 ? 12.336 7.613 3.805 1 86.31 280 THR B O 1
ATOM 9017 N N . HIS B 1 281 ? 11.352 5.68 3.422 1 80.38 281 HIS B N 1
ATOM 9018 C CA . HIS B 1 281 ? 11.797 5.645 2.033 1 80.38 281 HIS B CA 1
ATOM 9019 C C . HIS B 1 281 ? 11.203 6.801 1.235 1 80.38 281 HIS B C 1
ATOM 9021 O O . HIS B 1 281 ? 11.906 7.441 0.448 1 80.38 281 HIS B O 1
ATOM 9027 N N . GLU B 1 282 ? 9.977 6.973 1.483 1 82.81 282 GLU B N 1
ATOM 9028 C CA . GLU B 1 282 ? 9.305 8.07 0.798 1 82.81 282 GLU B CA 1
ATOM 9029 C C . GLU B 1 282 ? 9.859 9.422 1.242 1 82.81 282 GLU B C 1
ATOM 9031 O O . GLU B 1 282 ? 9.953 10.359 0.441 1 82.81 282 GLU B O 1
ATOM 9036 N N . LEU B 1 283 ? 10.148 9.469 2.553 1 84.19 283 LEU B N 1
ATOM 9037 C CA . LEU B 1 283 ? 10.719 10.711 3.07 1 84.19 283 LEU B CA 1
ATOM 9038 C C . LEU B 1 283 ? 12.039 11.031 2.377 1 84.19 283 LEU B C 1
ATOM 9040 O O . LEU B 1 283 ? 12.273 12.172 1.973 1 84.19 283 LEU B O 1
ATOM 9044 N N . PHE B 1 284 ? 12.867 10.023 2.184 1 81.06 284 PHE B N 1
ATOM 9045 C CA . PHE B 1 284 ? 14.164 10.211 1.535 1 81.06 284 PHE B CA 1
ATOM 9046 C C . PHE B 1 284 ? 13.984 10.664 0.092 1 81.06 284 PHE B C 1
ATOM 9048 O O . PHE B 1 284 ? 14.656 11.602 -0.358 1 81.06 284 PHE B O 1
ATOM 9055 N N . ALA B 1 285 ? 13.062 10.047 -0.594 1 77.25 285 ALA B N 1
ATOM 9056 C CA . ALA B 1 285 ? 12.789 10.398 -1.987 1 77.25 285 ALA B CA 1
ATOM 9057 C C . ALA B 1 285 ? 12.258 11.82 -2.105 1 77.25 285 ALA B C 1
ATOM 9059 O O . ALA B 1 285 ? 12.641 12.562 -3.016 1 77.25 285 ALA B O 1
ATOM 9060 N N . ALA B 1 286 ? 11.422 12.18 -1.226 1 78.75 286 ALA B N 1
ATOM 9061 C CA . ALA B 1 286 ? 10.828 13.508 -1.245 1 78.75 286 ALA B CA 1
ATOM 9062 C C . ALA B 1 286 ? 11.875 14.586 -0.964 1 78.75 286 ALA B C 1
ATOM 9064 O O . ALA B 1 286 ? 11.867 15.648 -1.589 1 78.75 286 ALA B O 1
ATOM 9065 N N . VAL B 1 287 ? 12.766 14.273 -0.014 1 78.06 287 VAL B N 1
ATOM 9066 C CA . VAL B 1 287 ? 13.805 15.227 0.349 1 78.06 287 VAL B CA 1
ATOM 9067 C C . VAL B 1 287 ? 14.75 15.438 -0.833 1 78.06 287 VAL B C 1
ATOM 9069 O O . VAL B 1 287 ? 15.188 16.562 -1.097 1 78.06 287 VAL B O 1
ATOM 9072 N N . GLU B 1 288 ? 14.984 14.383 -1.575 1 75.38 288 GLU B N 1
ATOM 9073 C CA . GLU B 1 288 ? 15.836 14.477 -2.754 1 75.38 288 GLU B CA 1
ATOM 9074 C C . GLU B 1 288 ? 15.211 15.359 -3.824 1 75.38 288 GLU B C 1
ATOM 9076 O O . GLU B 1 288 ? 15.914 16.078 -4.531 1 75.38 288 GLU B O 1
ATOM 9081 N N . THR B 1 289 ? 13.93 15.281 -3.949 1 75.75 289 THR B N 1
ATOM 9082 C CA . THR B 1 289 ? 13.203 16.047 -4.949 1 75.75 289 THR B CA 1
ATOM 9083 C C . THR B 1 289 ? 13.117 17.516 -4.543 1 75.75 289 THR B C 1
ATOM 9085 O O . THR B 1 289 ? 13.234 18.406 -5.387 1 75.75 289 THR B O 1
ATOM 9088 N N . LEU B 1 290 ? 12.914 17.797 -3.275 1 71.56 290 LEU B N 1
ATOM 9089 C CA . LEU B 1 290 ? 12.688 19.156 -2.785 1 71.56 290 LEU B CA 1
ATOM 9090 C C . LEU B 1 290 ? 13.977 19.969 -2.83 1 71.56 290 LEU B C 1
ATOM 9092 O O . LEU B 1 290 ? 13.938 21.188 -2.838 1 71.56 290 LEU B O 1
ATOM 9096 N N . THR B 1 291 ? 15.008 19.297 -2.824 1 65.75 291 THR B N 1
ATOM 9097 C CA . THR B 1 291 ? 16.297 19.984 -2.865 1 65.75 291 THR B CA 1
ATOM 9098 C C . THR B 1 291 ? 16.469 20.719 -4.195 1 65.75 291 THR B C 1
ATOM 9100 O O . THR B 1 291 ? 17.188 21.703 -4.273 1 65.75 291 THR B O 1
ATOM 9103 N N . HIS B 1 292 ? 15.82 20.219 -5.273 1 65.12 292 HIS B N 1
ATOM 9104 C CA . HIS B 1 292 ? 16.047 20.797 -6.586 1 65.12 292 HIS B CA 1
ATOM 9105 C C . HIS B 1 292 ? 14.875 21.688 -7.012 1 65.12 292 HIS B C 1
ATOM 9107 O O . HIS B 1 292 ? 14.922 22.328 -8.062 1 65.12 292 HIS B O 1
ATOM 9113 N N . SER B 1 293 ? 14.289 22.438 -6.176 1 58.62 293 SER B N 1
ATOM 9114 C CA . SER B 1 293 ? 13.188 23.391 -6.277 1 58.62 293 SER B CA 1
ATOM 9115 C C . SER B 1 293 ? 12.508 23.312 -7.637 1 58.62 293 SER B C 1
ATOM 9117 O O . SER B 1 293 ? 12.688 24.188 -8.492 1 58.62 293 SER B O 1
ATOM 9119 N N . VAL B 1 294 ? 11.906 22.281 -8.031 1 61.62 294 VAL B N 1
ATOM 9120 C CA . VAL B 1 294 ? 11.328 22.281 -9.375 1 61.62 294 VAL B CA 1
ATOM 9121 C C . VAL B 1 294 ? 9.812 22.438 -9.281 1 61.62 294 VAL B C 1
ATOM 9123 O O . VAL B 1 294 ? 9.133 21.625 -8.656 1 61.62 294 VAL B O 1
ATOM 9126 N N . PRO B 1 295 ? 9.297 23.656 -9.586 1 70.19 295 PRO B N 1
ATOM 9127 C CA . PRO B 1 295 ? 7.832 23.766 -9.617 1 70.19 295 PRO B CA 1
ATOM 9128 C C . PRO B 1 295 ? 7.195 22.75 -10.562 1 70.19 295 PRO B C 1
ATOM 9130 O O . PRO B 1 295 ? 7.766 22.422 -11.609 1 70.19 295 PRO B O 1
ATOM 9133 N N . LEU B 1 296 ? 6.07 22.172 -10.125 1 77.62 296 LEU B N 1
ATOM 9134 C CA . LEU B 1 296 ? 5.371 21.219 -10.977 1 77.62 296 LEU B CA 1
ATOM 9135 C C . LEU B 1 296 ? 4.703 21.922 -12.148 1 77.62 296 LEU B C 1
ATOM 9137 O O . LEU B 1 296 ? 3.943 22.875 -11.953 1 77.62 296 LEU B O 1
ATOM 9141 N N . ARG B 1 297 ? 4.914 21.531 -13.25 1 77.44 297 ARG B N 1
ATOM 9142 C CA . ARG B 1 297 ? 4.383 22.141 -14.461 1 77.44 297 ARG B CA 1
ATOM 9143 C C . ARG B 1 297 ? 3.068 21.484 -14.875 1 77.44 297 ARG B C 1
ATOM 9145 O O . ARG B 1 297 ? 2.242 22.109 -15.547 1 77.44 297 ARG B O 1
ATOM 9152 N N . GLY B 1 298 ? 2.869 20.25 -14.57 1 87.5 298 GLY B N 1
ATOM 9153 C CA . GLY B 1 298 ? 1.686 19.469 -14.906 1 87.5 298 GLY B CA 1
ATOM 9154 C C . GLY B 1 298 ? 1.776 18.031 -14.469 1 87.5 298 GLY B C 1
ATOM 9155 O O . GLY B 1 298 ? 2.756 17.625 -13.836 1 87.5 298 GLY B O 1
ATOM 9156 N N . GLU B 1 299 ? 0.701 17.281 -14.852 1 92.5 299 GLU B N 1
ATOM 9157 C CA . GLU B 1 299 ? 0.627 15.938 -14.297 1 92.5 299 GLU B CA 1
ATOM 9158 C C . GLU B 1 299 ? 0.841 14.883 -15.383 1 92.5 299 GLU B C 1
ATOM 9160 O O . GLU B 1 299 ? 0.943 13.695 -15.086 1 92.5 299 GLU B O 1
ATOM 9165 N N . ARG B 1 300 ? 0.917 15.32 -16.641 1 94.94 300 ARG B N 1
ATOM 9166 C CA . ARG B 1 300 ? 1.067 14.375 -17.75 1 94.94 300 ARG B CA 1
ATOM 9167 C C . ARG B 1 300 ? 2.518 13.93 -17.891 1 94.94 300 ARG B C 1
ATOM 9169 O O . ARG B 1 300 ? 3.367 14.688 -18.344 1 94.94 300 ARG B O 1
ATOM 9176 N N . LEU B 1 301 ? 2.783 12.547 -17.594 1 97.19 301 LEU B N 1
ATOM 9177 C CA . LEU B 1 301 ? 4.145 12.023 -17.5 1 97.19 301 LEU B CA 1
ATOM 9178 C C . LEU B 1 301 ? 4.504 11.242 -18.766 1 97.19 301 LEU B C 1
ATOM 9180 O O . LEU B 1 301 ? 3.74 10.383 -19.203 1 97.19 301 LEU B O 1
ATOM 9184 N N . ALA B 1 302 ? 5.562 11.586 -19.406 1 98 302 ALA B N 1
ATOM 9185 C CA . ALA B 1 302 ? 6.172 10.766 -20.438 1 98 302 ALA B CA 1
ATOM 9186 C C . ALA B 1 302 ? 7.383 10.008 -19.906 1 98 302 ALA B C 1
ATOM 9188 O O . ALA B 1 302 ? 8.125 10.523 -19.062 1 98 302 ALA B O 1
ATOM 9189 N N . ILE B 1 303 ? 7.641 8.766 -20.391 1 98.06 303 ILE B N 1
ATOM 9190 C CA . ILE B 1 303 ? 8.719 7.93 -19.891 1 98.06 303 ILE B CA 1
ATOM 9191 C C . ILE B 1 303 ? 9.617 7.496 -21.047 1 98.06 303 ILE B C 1
ATOM 9193 O O . ILE B 1 303 ? 9.133 6.988 -22.062 1 98.06 303 ILE B O 1
ATOM 9197 N N . ILE B 1 304 ? 10.891 7.773 -20.938 1 98.12 304 ILE B N 1
ATOM 9198 C CA . ILE B 1 304 ? 11.914 7.242 -21.844 1 98.12 304 ILE B CA 1
ATOM 9199 C C . ILE B 1 304 ? 12.664 6.105 -21.156 1 98.12 304 ILE B C 1
ATOM 9201 O O . ILE B 1 304 ? 13.094 6.238 -20 1 98.12 304 ILE B O 1
ATOM 9205 N N . THR B 1 305 ? 12.812 5 -21.828 1 96.25 305 THR B N 1
ATOM 9206 C CA . THR B 1 305 ? 13.484 3.881 -21.188 1 96.25 305 THR B CA 1
ATOM 9207 C C . THR B 1 305 ? 14.227 3.027 -22.203 1 96.25 305 THR B C 1
ATOM 9209 O O . THR B 1 305 ? 13.914 3.062 -23.391 1 96.25 305 THR B O 1
ATOM 9212 N N . ASN B 1 306 ? 15.289 2.334 -21.75 1 93.25 306 ASN B N 1
ATOM 9213 C CA . ASN B 1 306 ? 15.961 1.346 -22.578 1 93.25 306 ASN B CA 1
ATOM 9214 C C . ASN B 1 306 ? 15.539 -0.076 -22.219 1 93.25 306 ASN B C 1
ATOM 9216 O O . ASN B 1 306 ? 16.172 -1.043 -22.641 1 93.25 306 ASN B O 1
ATOM 9220 N N . GLY B 1 307 ? 14.555 -0.139 -21.391 1 91.62 307 GLY B N 1
ATOM 9221 C CA . GLY B 1 307 ? 14.07 -1.443 -20.969 1 91.62 307 GLY B CA 1
ATOM 9222 C C . GLY B 1 307 ? 12.586 -1.46 -20.656 1 91.62 307 GLY B C 1
ATOM 9223 O O . GLY B 1 307 ? 12.109 -0.665 -19.844 1 91.62 307 GLY B O 1
ATOM 9224 N N . GLY B 1 308 ? 11.898 -2.355 -21.219 1 90.25 308 GLY B N 1
ATOM 9225 C CA . GLY B 1 308 ? 10.453 -2.428 -21.078 1 90.25 308 GLY B CA 1
ATOM 9226 C C . GLY B 1 308 ? 10.016 -2.805 -19.672 1 90.25 308 GLY B C 1
ATOM 9227 O O . GLY B 1 308 ? 9.031 -2.27 -19.156 1 90.25 308 GLY B O 1
ATOM 9228 N N . GLY B 1 309 ? 10.68 -3.711 -18.984 1 91.69 309 GLY B N 1
ATOM 9229 C CA . GLY B 1 309 ? 10.328 -4.172 -17.656 1 91.69 309 GLY B CA 1
ATOM 9230 C C . GLY B 1 309 ? 10.234 -3.051 -16.641 1 91.69 309 GLY B C 1
ATOM 9231 O O . GLY B 1 309 ? 9.172 -2.832 -16.047 1 91.69 309 GLY B O 1
ATOM 9232 N N . PRO B 1 310 ? 11.344 -2.322 -16.453 1 93.69 310 PRO B N 1
ATOM 9233 C CA . PRO B 1 310 ? 11.312 -1.188 -15.531 1 93.69 310 PRO B CA 1
ATOM 9234 C C . PRO B 1 310 ? 10.227 -0.173 -15.875 1 93.69 310 PRO B C 1
ATOM 9236 O O . PRO B 1 310 ? 9.602 0.404 -14.984 1 93.69 310 PRO B O 1
ATOM 9239 N N . ALA B 1 311 ? 10.008 0.021 -17.141 1 95.06 311 ALA B N 1
ATOM 9240 C CA . ALA B 1 311 ? 8.984 0.971 -17.562 1 95.06 311 ALA B CA 1
ATOM 9241 C C . ALA B 1 311 ? 7.59 0.5 -17.156 1 95.06 311 ALA B C 1
ATOM 9243 O O . ALA B 1 311 ? 6.746 1.311 -16.766 1 95.06 311 ALA B O 1
ATOM 9244 N N . ILE B 1 312 ? 7.367 -0.771 -17.312 1 94.06 312 ILE B N 1
ATOM 9245 C CA . ILE B 1 312 ? 6.09 -1.346 -16.906 1 94.06 312 ILE B CA 1
ATOM 9246 C C . ILE B 1 312 ? 5.883 -1.112 -15.406 1 94.06 312 ILE B C 1
ATOM 9248 O O . ILE B 1 312 ? 4.793 -0.733 -14.977 1 94.06 312 ILE B O 1
ATOM 9252 N N . MET B 1 313 ? 6.898 -1.291 -14.656 1 93.81 313 MET B N 1
ATOM 9253 C CA . MET B 1 313 ? 6.824 -1.086 -13.219 1 93.81 313 MET B CA 1
ATOM 9254 C C . MET B 1 313 ? 6.547 0.376 -12.891 1 93.81 313 MET B C 1
ATOM 9256 O O . MET B 1 313 ? 5.801 0.675 -11.953 1 93.81 313 MET B O 1
ATOM 9260 N N . ALA B 1 314 ? 7.152 1.253 -13.633 1 95.69 314 ALA B N 1
ATOM 9261 C CA . ALA B 1 314 ? 6.906 2.682 -13.453 1 95.69 314 ALA B CA 1
ATOM 9262 C C . ALA B 1 314 ? 5.449 3.027 -13.75 1 95.69 314 ALA B C 1
ATOM 9264 O O . ALA B 1 314 ? 4.82 3.787 -13.008 1 95.69 314 ALA B O 1
ATOM 9265 N N . VAL B 1 315 ? 4.926 2.475 -14.82 1 95.44 315 VAL B N 1
ATOM 9266 C CA . VAL B 1 315 ? 3.549 2.73 -15.234 1 95.44 315 VAL B CA 1
ATOM 9267 C C . VAL B 1 315 ? 2.586 2.211 -14.172 1 95.44 315 VAL B C 1
ATOM 9269 O O . VAL B 1 315 ? 1.621 2.893 -13.812 1 95.44 315 VAL B O 1
ATOM 9272 N N . ASP B 1 316 ? 2.84 1.035 -13.68 1 93.94 316 ASP B N 1
ATOM 9273 C CA . ASP B 1 316 ? 2.006 0.468 -12.625 1 93.94 316 ASP B CA 1
ATOM 9274 C C . ASP B 1 316 ? 1.989 1.371 -11.391 1 93.94 316 ASP B C 1
ATOM 9276 O O . ASP B 1 316 ? 0.925 1.657 -10.836 1 93.94 316 ASP B O 1
ATOM 9280 N N . ALA B 1 317 ? 3.195 1.774 -10.953 1 93.19 317 ALA B N 1
ATOM 9281 C CA . ALA B 1 317 ? 3.301 2.641 -9.781 1 93.19 317 ALA B CA 1
ATOM 9282 C C . ALA B 1 317 ? 2.551 3.951 -10 1 93.19 317 ALA B C 1
ATOM 9284 O O . ALA B 1 317 ? 1.896 4.461 -9.086 1 93.19 317 ALA B O 1
ATOM 9285 N N . LEU B 1 318 ? 2.666 4.531 -11.211 1 94.81 318 LEU B N 1
ATOM 9286 C CA . LEU B 1 318 ? 2.037 5.801 -11.555 1 94.81 318 LEU B CA 1
ATOM 9287 C C . LEU B 1 318 ? 0.52 5.703 -11.453 1 94.81 318 LEU B C 1
ATOM 9289 O O . LEU B 1 318 ? -0.119 6.535 -10.805 1 94.81 318 LEU B O 1
ATOM 9293 N N . LEU B 1 319 ? -0.015 4.66 -12.008 1 92.44 319 LEU B N 1
ATOM 9294 C CA . LEU B 1 319 ? -1.466 4.531 -12.078 1 92.44 319 LEU B CA 1
ATOM 9295 C C . LEU B 1 319 ? -2.047 4.129 -10.734 1 92.44 319 LEU B C 1
ATOM 9297 O O . LEU B 1 319 ? -3.154 4.539 -10.383 1 92.44 319 LEU B O 1
ATOM 9301 N N . GLU B 1 320 ? -1.343 3.332 -10.055 1 88.38 320 GLU B N 1
ATOM 9302 C CA . GLU B 1 320 ? -1.792 2.947 -8.719 1 88.38 320 GLU B CA 1
ATOM 9303 C C . GLU B 1 320 ? -1.91 4.164 -7.805 1 88.38 320 GLU B C 1
ATOM 9305 O O . GLU B 1 320 ? -2.736 4.18 -6.891 1 88.38 320 GLU B O 1
ATOM 9310 N N . ARG B 1 321 ? -1.104 5.164 -8.055 1 88.38 321 ARG B N 1
ATOM 9311 C CA . ARG B 1 321 ? -1.118 6.367 -7.234 1 88.38 321 ARG B CA 1
ATOM 9312 C C . ARG B 1 321 ? -2.002 7.445 -7.855 1 88.38 321 ARG B C 1
ATOM 9314 O O . ARG B 1 321 ? -1.997 8.594 -7.406 1 88.38 321 ARG B O 1
ATOM 9321 N N . GLY B 1 322 ? -2.723 7.098 -8.992 1 87.69 322 GLY B N 1
ATOM 9322 C CA . GLY B 1 322 ? -3.682 8 -9.609 1 87.69 322 GLY B CA 1
ATOM 9323 C C . GLY B 1 322 ? -3.041 8.984 -10.57 1 87.69 322 GLY B C 1
ATOM 9324 O O . GLY B 1 322 ? -3.602 10.047 -10.844 1 87.69 322 GLY B O 1
ATOM 9325 N N . GLY B 1 323 ? -1.854 8.672 -11.031 1 92.5 323 GLY B N 1
ATOM 9326 C CA . GLY B 1 323 ? -1.188 9.531 -12 1 92.5 323 GLY B CA 1
ATOM 9327 C C . GLY B 1 323 ? -1.684 9.32 -13.414 1 92.5 323 GLY B C 1
ATOM 9328 O O . GLY B 1 323 ? -2.584 8.516 -13.656 1 92.5 323 GLY B O 1
ATOM 9329 N N . LYS B 1 324 ? -1.119 10.125 -14.352 1 94.12 324 LYS B N 1
ATOM 9330 C CA . LYS B 1 324 ? -1.555 10.102 -15.742 1 94.12 324 LYS B CA 1
ATOM 9331 C C . LYS B 1 324 ? -0.363 10.016 -16.688 1 94.12 324 LYS B C 1
ATOM 9333 O O . LYS B 1 324 ? 0.638 10.711 -16.5 1 94.12 324 LYS B O 1
ATOM 9338 N N . LEU B 1 325 ? -0.555 9.133 -17.672 1 95.44 325 LEU B N 1
ATOM 9339 C CA . LEU B 1 325 ? 0.418 9.07 -18.75 1 95.44 325 LEU B CA 1
ATOM 9340 C C . LEU B 1 325 ? 0.08 10.094 -19.844 1 95.44 325 LEU B C 1
ATOM 9342 O O . LEU B 1 325 ? -1.092 10.281 -20.172 1 95.44 325 LEU B O 1
ATOM 9346 N N . ALA B 1 326 ? 1.109 10.773 -20.359 1 96.06 326 ALA B N 1
ATOM 9347 C CA . ALA B 1 326 ? 0.89 11.711 -21.453 1 96.06 326 ALA B CA 1
ATOM 9348 C C . ALA B 1 326 ? 0.454 10.977 -22.719 1 96.06 326 ALA B C 1
ATOM 9350 O O . ALA B 1 326 ? 0.91 9.859 -22.984 1 96.06 326 ALA B O 1
ATOM 9351 N N . GLN B 1 327 ? -0.437 11.594 -23.453 1 93.94 327 GLN B N 1
ATOM 9352 C CA . GLN B 1 327 ? -0.789 11.125 -24.781 1 93.94 327 GLN B CA 1
ATOM 9353 C C . GLN B 1 327 ? 0.041 11.836 -25.859 1 93.94 327 GLN B C 1
ATOM 9355 O O . GLN B 1 327 ? -0.084 13.047 -26.047 1 93.94 327 GLN B O 1
ATOM 9360 N N . LEU B 1 328 ? 0.85 11.039 -26.469 1 94.56 328 LEU B N 1
ATOM 9361 C CA . LEU B 1 328 ? 1.739 11.633 -27.469 1 94.56 328 LEU B CA 1
ATOM 9362 C C . LEU B 1 328 ? 0.963 12.055 -28.703 1 94.56 328 LEU B C 1
ATOM 9364 O O . LEU B 1 328 ? 0.081 11.328 -29.172 1 94.56 328 LEU B O 1
ATOM 9368 N N . GLU B 1 329 ? 1.311 13.227 -29.203 1 95.38 329 GLU B N 1
ATOM 9369 C CA . GLU B 1 329 ? 0.699 13.727 -30.422 1 95.38 329 GLU B CA 1
ATOM 9370 C C . GLU B 1 329 ? 1.196 12.961 -31.656 1 95.38 329 GLU B C 1
ATOM 9372 O O . GLU B 1 329 ? 2.293 12.398 -31.625 1 95.38 329 GLU B O 1
ATOM 9377 N N . ASP B 1 330 ? 0.451 13.008 -32.75 1 94.44 330 ASP B N 1
ATOM 9378 C CA . ASP B 1 330 ? 0.805 12.32 -34 1 94.44 330 ASP B CA 1
ATOM 9379 C C . ASP B 1 330 ? 2.133 12.836 -34.531 1 94.44 330 ASP B C 1
ATOM 9381 O O . ASP B 1 330 ? 2.938 12.062 -35.062 1 94.44 330 ASP B O 1
ATOM 9385 N N . GLU B 1 331 ? 2.312 14.109 -34.375 1 95.31 331 GLU B N 1
ATOM 9386 C CA . GLU B 1 331 ? 3.547 14.711 -34.875 1 95.31 331 GLU B CA 1
ATOM 9387 C C . GLU B 1 331 ? 4.766 14.156 -34.156 1 95.31 331 GLU B C 1
ATOM 9389 O O . GLU B 1 331 ? 5.809 13.922 -34.75 1 95.31 331 GLU B O 1
ATOM 9394 N N . ILE B 1 332 ? 4.625 13.961 -32.875 1 95.75 332 ILE B N 1
ATOM 9395 C CA . ILE B 1 332 ? 5.707 13.438 -32.062 1 95.75 332 ILE B CA 1
ATOM 9396 C C . ILE B 1 332 ? 5.988 11.984 -32.438 1 95.75 332 ILE B C 1
ATOM 9398 O O . ILE B 1 332 ? 7.148 11.578 -32.531 1 95.75 332 ILE B O 1
ATOM 9402 N N . TYR B 1 333 ? 4.977 11.188 -32.75 1 94.06 333 TYR B N 1
ATOM 9403 C CA . TYR B 1 333 ? 5.137 9.805 -33.188 1 94.06 333 TYR B CA 1
ATOM 9404 C C . TYR B 1 333 ? 5.922 9.727 -34.469 1 94.06 333 TYR B C 1
ATOM 9406 O O . TYR B 1 333 ? 6.801 8.875 -34.625 1 94.06 333 TYR B O 1
ATOM 9414 N N . GLU B 1 334 ? 5.578 10.602 -35.312 1 95.31 334 GLU B N 1
ATOM 9415 C CA . GLU B 1 334 ? 6.242 10.609 -36.625 1 95.31 334 GLU B CA 1
ATOM 9416 C C . GLU B 1 334 ? 7.73 10.922 -36.469 1 95.31 334 GLU B C 1
ATOM 9418 O O . GLU B 1 334 ? 8.562 10.289 -37.125 1 95.31 334 GLU B O 1
ATOM 9423 N N . LYS B 1 335 ? 8.008 11.883 -35.688 1 96.88 335 LYS B N 1
ATOM 9424 C CA . LYS B 1 335 ? 9.406 12.234 -35.438 1 96.88 335 LYS B CA 1
ATOM 9425 C C . LYS B 1 335 ? 10.156 11.078 -34.781 1 96.88 335 LYS B C 1
ATOM 9427 O O . LYS B 1 335 ? 11.312 10.812 -35.125 1 96.88 335 LYS B O 1
ATOM 9432 N N . LEU B 1 336 ? 9.523 10.414 -33.844 1 96.94 336 LEU B N 1
ATOM 9433 C CA . LEU B 1 336 ? 10.125 9.266 -33.156 1 96.94 336 LEU B CA 1
ATOM 9434 C C . LEU B 1 336 ? 10.336 8.109 -34.125 1 96.94 336 LEU B C 1
ATOM 9436 O O . LEU B 1 336 ? 11.359 7.43 -34.094 1 96.94 336 LEU B O 1
ATOM 9440 N N . ASN B 1 337 ? 9.391 7.879 -35.031 1 95 337 ASN B N 1
ATOM 9441 C CA . ASN B 1 337 ? 9.5 6.828 -36.031 1 95 337 ASN B CA 1
ATOM 9442 C C . ASN B 1 337 ? 10.711 7.043 -36.938 1 95 337 ASN B C 1
ATOM 9444 O O . ASN B 1 337 ? 11.328 6.078 -37.406 1 95 337 ASN B O 1
ATOM 9448 N N . GLN B 1 338 ? 11.023 8.25 -37.125 1 94.69 338 GLN B N 1
ATOM 9449 C CA . GLN B 1 338 ? 12.141 8.586 -38 1 94.69 338 GLN B CA 1
ATOM 9450 C C . GLN B 1 338 ? 13.477 8.445 -37.281 1 94.69 338 GLN B C 1
ATOM 9452 O O . GLN B 1 338 ? 14.484 8.094 -37.906 1 94.69 338 GLN B O 1
ATOM 9457 N N . SER B 1 339 ? 13.438 8.68 -36.031 1 95.19 339 SER B N 1
ATOM 9458 C CA . SER B 1 339 ? 14.68 8.766 -35.281 1 95.19 339 SER B CA 1
ATOM 9459 C C . SER B 1 339 ? 15.023 7.43 -34.625 1 95.19 339 SER B C 1
ATOM 9461 O O . SER B 1 339 ? 16.188 7.16 -34.344 1 95.19 339 SER B O 1
ATOM 9463 N N . LEU B 1 340 ? 14.055 6.59 -34.344 1 94.19 340 LEU B N 1
ATOM 9464 C CA . LEU B 1 340 ? 14.258 5.375 -33.562 1 94.19 340 LEU B CA 1
ATOM 9465 C C . LEU B 1 340 ? 14.125 4.137 -34.438 1 94.19 340 LEU B C 1
ATOM 9467 O O . LEU B 1 340 ? 13.547 4.195 -35.531 1 94.19 340 LEU B O 1
ATOM 9471 N N . PRO B 1 341 ? 14.727 3.068 -33.969 1 88.12 341 PRO B N 1
ATOM 9472 C CA . PRO B 1 341 ? 14.555 1.823 -34.719 1 88.12 341 PRO B CA 1
ATOM 9473 C C . PRO B 1 341 ? 13.102 1.36 -34.75 1 88.12 341 PRO B C 1
ATOM 9475 O O . PRO B 1 341 ? 12.297 1.745 -33.906 1 88.12 341 PRO B O 1
ATOM 9478 N N . GLN B 1 342 ? 12.766 0.558 -35.656 1 83.94 342 GLN B N 1
ATOM 9479 C CA . GLN B 1 342 ? 11.391 0.097 -35.844 1 83.94 342 GLN B CA 1
ATOM 9480 C C . GLN B 1 342 ? 10.906 -0.717 -34.656 1 83.94 342 GLN B C 1
ATOM 9482 O O . GLN B 1 342 ? 9.703 -0.818 -34.406 1 83.94 342 GLN B O 1
ATOM 9487 N N . SER B 1 343 ? 11.805 -1.188 -33.875 1 82.62 343 SER B N 1
ATOM 9488 C CA . SER B 1 343 ? 11.453 -2.088 -32.781 1 82.62 343 SER B CA 1
ATOM 9489 C C . SER B 1 343 ? 11.086 -1.311 -31.531 1 82.62 343 SER B C 1
ATOM 9491 O O . SER B 1 343 ? 10.734 -1.904 -30.5 1 82.62 343 SER B O 1
ATOM 9493 N N . TRP B 1 344 ? 11.102 0.007 -31.656 1 89.44 344 TRP B N 1
ATOM 9494 C CA . TRP B 1 344 ? 10.742 0.744 -30.453 1 89.44 344 TRP B CA 1
ATOM 9495 C C . TRP B 1 344 ? 9.273 0.518 -30.094 1 89.44 344 TRP B C 1
ATOM 9497 O O . TRP B 1 344 ? 8.516 -0.065 -30.875 1 89.44 344 TRP B O 1
ATOM 9507 N N . SER B 1 345 ? 8.75 0.828 -28.984 1 87.69 345 SER B N 1
ATOM 9508 C CA . SER B 1 345 ? 7.469 0.42 -28.422 1 87.69 345 SER B CA 1
ATOM 9509 C C . SER B 1 345 ? 6.305 1.099 -29.125 1 87.69 345 SER B C 1
ATOM 9511 O O . SER B 1 345 ? 5.156 0.656 -29.016 1 87.69 345 SER B O 1
ATOM 9513 N N . HIS B 1 346 ? 6.426 2.271 -29.797 1 89.88 346 HIS B N 1
ATOM 9514 C CA . HIS B 1 346 ? 5.379 3.037 -30.469 1 89.88 346 HIS B CA 1
ATOM 9515 C C . HIS B 1 346 ? 4.262 3.406 -29.5 1 89.88 346 HIS B C 1
ATOM 9517 O O . HIS B 1 346 ? 3.08 3.24 -29.812 1 89.88 346 HIS B O 1
ATOM 9523 N N . SER B 1 347 ? 4.652 3.748 -28.328 1 91.88 347 SER B N 1
ATOM 9524 C CA . SER B 1 347 ? 3.736 4.16 -27.266 1 91.88 347 SER B CA 1
ATOM 9525 C C . SER B 1 347 ? 4.48 4.852 -26.125 1 91.88 347 SER B C 1
ATOM 9527 O O . SER B 1 347 ? 5.711 4.926 -26.141 1 91.88 347 SER B O 1
ATOM 9529 N N . ASN B 1 348 ? 3.721 5.414 -25.234 1 94.12 348 ASN B N 1
ATOM 9530 C CA . ASN B 1 348 ? 4.219 5.812 -23.922 1 94.12 348 ASN B CA 1
ATOM 9531 C C . ASN B 1 348 ? 3.988 4.727 -22.891 1 94.12 348 ASN B C 1
ATOM 9533 O O . ASN B 1 348 ? 2.844 4.367 -22.594 1 94.12 348 ASN B O 1
ATOM 9537 N N . PRO B 1 349 ? 5.094 4.238 -22.406 1 95.38 349 PRO B N 1
ATOM 9538 C CA . PRO B 1 349 ? 6.508 4.613 -22.359 1 95.38 349 PRO B CA 1
ATOM 9539 C C . PRO B 1 349 ? 7.215 4.418 -23.703 1 95.38 349 PRO B C 1
ATOM 9541 O O . PRO B 1 349 ? 6.922 3.461 -24.422 1 95.38 349 PRO B O 1
ATOM 9544 N N . VAL B 1 350 ? 8.117 5.324 -23.953 1 96.81 350 VAL B N 1
ATOM 9545 C CA . VAL B 1 350 ? 8.945 5.23 -25.141 1 96.81 350 VAL B CA 1
ATOM 9546 C C . VAL B 1 350 ? 10.156 4.34 -24.859 1 96.81 350 VAL B C 1
ATOM 9548 O O . VAL B 1 350 ? 11.203 4.824 -24.422 1 96.81 350 VAL B O 1
ATOM 9551 N N . ASP B 1 351 ? 9.992 3.094 -25.156 1 94.38 351 ASP B N 1
ATOM 9552 C CA . ASP B 1 351 ? 11.102 2.15 -25.047 1 94.38 351 ASP B CA 1
ATOM 9553 C C . ASP B 1 351 ? 12.016 2.229 -26.266 1 94.38 351 ASP B C 1
ATOM 9555 O O . ASP B 1 351 ? 11.648 1.782 -27.344 1 94.38 351 ASP B O 1
ATOM 9559 N N . ILE B 1 352 ? 13.195 2.727 -26.078 1 94.06 352 ILE B N 1
ATOM 9560 C CA . ILE B 1 352 ? 14.094 3 -27.188 1 94.06 352 ILE B CA 1
ATOM 9561 C C . ILE B 1 352 ? 15.016 1.802 -27.422 1 94.06 352 ILE B C 1
ATOM 9563 O O . ILE B 1 352 ? 16.062 1.931 -28.047 1 94.06 352 ILE B O 1
ATOM 9567 N N . VAL B 1 353 ? 14.695 0.742 -26.781 1 87 353 VAL B N 1
ATOM 9568 C CA . VAL B 1 353 ? 15.305 -0.562 -27.031 1 87 353 VAL B CA 1
ATOM 9569 C C . VAL B 1 353 ? 16.609 -0.682 -26.25 1 87 353 VAL B C 1
ATOM 9571 O O . VAL B 1 353 ? 17.281 0.317 -26.016 1 87 353 VAL B O 1
ATOM 9574 N N . GLY B 1 354 ? 17.031 -1.83 -25.938 1 85.44 354 GLY B N 1
ATOM 9575 C CA . GLY B 1 354 ? 18.109 -2.125 -25.016 1 85.44 354 GLY B CA 1
ATOM 9576 C C . GLY B 1 354 ? 19.469 -1.73 -25.531 1 85.44 354 GLY B C 1
ATOM 9577 O O . GLY B 1 354 ? 20.406 -1.518 -24.766 1 85.44 354 GLY B O 1
ATOM 9578 N N . ASP B 1 355 ? 19.625 -1.58 -26.844 1 81.88 355 ASP B N 1
ATOM 9579 C CA . ASP B 1 355 ? 20.906 -1.239 -27.422 1 81.88 355 ASP B CA 1
ATOM 9580 C C . ASP B 1 355 ? 21.031 0.263 -27.672 1 81.88 355 ASP B C 1
ATOM 9582 O O . ASP B 1 355 ? 21.859 0.706 -28.469 1 81.88 355 ASP B O 1
ATOM 9586 N N . ALA B 1 356 ? 20.188 1.005 -27.016 1 88.94 356 ALA B N 1
ATOM 9587 C CA . ALA B 1 356 ? 20.203 2.453 -27.219 1 88.94 356 ALA B CA 1
ATOM 9588 C C . ALA B 1 356 ? 21.484 3.072 -26.656 1 88.94 356 ALA B C 1
ATOM 9590 O O . ALA B 1 356 ? 21.875 2.795 -25.531 1 88.94 356 ALA B O 1
ATOM 9591 N N . ASP B 1 357 ? 22.125 3.891 -27.484 1 90.44 357 ASP B N 1
ATOM 9592 C CA . ASP B 1 357 ? 23.281 4.664 -27.031 1 90.44 357 ASP B CA 1
ATOM 9593 C C . ASP B 1 357 ? 22.859 6.047 -26.547 1 90.44 357 ASP B C 1
ATOM 9595 O O . ASP B 1 357 ? 21.672 6.363 -26.516 1 90.44 357 ASP B O 1
ATOM 9599 N N . HIS B 1 358 ? 23.906 6.879 -26.125 1 94 358 HIS B N 1
ATOM 9600 C CA . HIS B 1 358 ? 23.594 8.18 -25.547 1 94 358 HIS B CA 1
ATOM 9601 C C . HIS B 1 358 ? 22.969 9.109 -26.594 1 94 358 HIS B C 1
ATOM 9603 O O . HIS B 1 358 ? 22.156 9.961 -26.266 1 94 358 HIS B O 1
ATOM 9609 N N . LEU B 1 359 ? 23.266 8.898 -27.844 1 94.56 359 LEU B N 1
ATOM 9610 C CA . LEU B 1 359 ? 22.719 9.742 -28.906 1 94.56 359 LEU B CA 1
ATOM 9611 C C . LEU B 1 359 ? 21.234 9.5 -29.078 1 94.56 359 LEU B C 1
ATOM 9613 O O . LEU B 1 359 ? 20.469 10.445 -29.297 1 94.56 359 LEU B O 1
ATOM 9617 N N . ARG B 1 360 ? 20.859 8.297 -29.031 1 95.12 360 ARG B N 1
ATOM 9618 C CA . ARG B 1 360 ? 19.438 7.949 -29.156 1 95.12 360 ARG B CA 1
ATOM 9619 C C . ARG B 1 360 ? 18.641 8.531 -28 1 95.12 360 ARG B C 1
ATOM 9621 O O . ARG B 1 360 ? 17.516 8.984 -28.188 1 95.12 360 ARG B O 1
ATOM 9628 N N . TYR B 1 361 ? 19.203 8.516 -26.797 1 96.56 361 TYR B N 1
ATOM 9629 C CA . TYR B 1 361 ? 18.562 9.133 -25.641 1 96.56 361 TYR B CA 1
ATOM 9630 C C . TYR B 1 361 ? 18.328 10.625 -25.875 1 96.56 361 TYR B C 1
ATOM 9632 O O . TYR B 1 361 ? 17.234 11.133 -25.641 1 96.56 361 TYR B O 1
ATOM 9640 N N . VAL B 1 362 ? 19.406 11.258 -26.328 1 97.31 362 VAL B N 1
ATOM 9641 C CA . VAL B 1 362 ? 19.359 12.703 -26.516 1 97.31 362 VAL B CA 1
ATOM 9642 C C . VAL B 1 362 ? 18.359 13.047 -27.609 1 97.31 362 VAL B C 1
ATOM 9644 O O . VAL B 1 362 ? 17.578 13.992 -27.484 1 97.31 362 VAL B O 1
ATOM 9647 N N . SER B 1 363 ? 18.375 12.297 -28.656 1 97.12 363 SER B N 1
ATOM 9648 C CA . SER B 1 363 ? 17.453 12.539 -29.75 1 97.12 363 SER B CA 1
ATOM 9649 C C . SER B 1 363 ? 16 12.391 -29.312 1 97.12 363 SER B C 1
ATOM 9651 O O . SER B 1 363 ? 15.156 13.219 -29.641 1 97.12 363 SER B O 1
ATOM 9653 N N . THR B 1 364 ? 15.734 11.328 -28.578 1 97.88 364 THR B N 1
ATOM 9654 C CA . THR B 1 364 ? 14.391 11.086 -28.078 1 97.88 364 THR B CA 1
ATOM 9655 C C . THR B 1 364 ? 13.953 12.211 -27.141 1 97.88 364 THR B C 1
ATOM 9657 O O . THR B 1 364 ? 12.82 12.695 -27.25 1 97.88 364 THR B O 1
ATOM 9660 N N . LEU B 1 365 ? 14.844 12.625 -26.234 1 98 365 LEU B N 1
ATOM 9661 C CA . LEU B 1 365 ? 14.547 13.703 -25.297 1 98 365 LEU B CA 1
ATOM 9662 C C . LEU B 1 365 ? 14.219 14.992 -26.031 1 98 365 LEU B C 1
ATOM 9664 O O . LEU B 1 365 ? 13.234 15.672 -25.703 1 98 365 LEU B O 1
ATOM 9668 N N . ASN B 1 366 ? 15.016 15.297 -27.047 1 97.44 366 ASN B N 1
ATOM 9669 C CA . ASN B 1 366 ? 14.805 16.516 -27.797 1 97.44 366 ASN B CA 1
ATOM 9670 C C . ASN B 1 366 ? 13.445 16.531 -28.5 1 97.44 366 ASN B C 1
ATOM 9672 O O . ASN B 1 366 ? 12.773 17.562 -28.547 1 97.44 366 ASN B O 1
ATOM 9676 N N . ILE B 1 367 ? 13.047 15.422 -28.984 1 97.81 367 ILE B N 1
ATOM 9677 C CA . ILE B 1 367 ? 11.766 15.305 -29.672 1 97.81 367 ILE B CA 1
ATOM 9678 C C . ILE B 1 367 ? 10.625 15.5 -28.672 1 97.81 367 ILE B C 1
ATOM 9680 O O . ILE B 1 367 ? 9.672 16.219 -28.953 1 97.81 367 ILE B O 1
ATOM 9684 N N . LEU B 1 368 ? 10.703 14.852 -27.5 1 97.69 368 LEU B N 1
ATOM 9685 C CA . LEU B 1 368 ? 9.648 14.93 -26.5 1 97.69 368 LEU B CA 1
ATOM 9686 C C . LEU B 1 368 ? 9.523 16.344 -25.953 1 97.69 368 LEU B C 1
ATOM 9688 O O . LEU B 1 368 ? 8.43 16.781 -25.594 1 97.69 368 LEU B O 1
ATOM 9692 N N . LEU B 1 369 ? 10.656 17.094 -25.906 1 96.81 369 LEU B N 1
ATOM 9693 C CA . LEU B 1 369 ? 10.664 18.453 -25.359 1 96.81 369 LEU B CA 1
ATOM 9694 C C . LEU B 1 369 ? 9.914 19.406 -26.297 1 96.81 369 LEU B C 1
ATOM 9696 O O . LEU B 1 369 ? 9.578 20.516 -25.891 1 96.81 369 LEU B O 1
ATOM 9700 N N . GLU B 1 370 ? 9.555 18.938 -27.422 1 95.38 370 GLU B N 1
ATOM 9701 C CA . GLU B 1 370 ? 8.789 19.766 -28.359 1 95.38 370 GLU B CA 1
ATOM 9702 C C . GLU B 1 370 ? 7.289 19.562 -28.172 1 95.38 370 GLU B C 1
ATOM 9704 O O . GLU B 1 370 ? 6.484 20.344 -28.688 1 95.38 370 GLU B O 1
ATOM 9709 N N . SER B 1 371 ? 6.934 18.594 -27.406 1 95.62 371 SER B N 1
ATOM 9710 C CA . SER B 1 371 ? 5.527 18.25 -27.203 1 95.62 371 SER B CA 1
ATOM 9711 C C . SER B 1 371 ? 4.816 19.312 -26.375 1 95.62 371 SER B C 1
ATOM 9713 O O . SER B 1 371 ? 5.434 19.969 -25.531 1 95.62 371 SER B O 1
ATOM 9715 N N . GLU B 1 372 ? 3.504 19.469 -26.625 1 93.31 372 GLU B N 1
ATOM 9716 C CA . GLU B 1 372 ? 2.656 20.344 -25.812 1 93.31 372 GLU B CA 1
ATOM 9717 C C . GLU B 1 372 ? 1.781 19.531 -24.859 1 93.31 372 GLU B C 1
ATOM 9719 O O . GLU B 1 372 ? 1.106 20.094 -24 1 93.31 372 GLU B O 1
ATOM 9724 N N . ASN B 1 373 ? 1.852 18.234 -25 1 94.81 373 ASN B N 1
ATOM 9725 C CA . ASN B 1 373 ? 0.984 17.359 -24.203 1 94.81 373 ASN B CA 1
ATOM 9726 C C . ASN B 1 373 ? 1.755 16.672 -23.094 1 94.81 373 ASN B C 1
ATOM 9728 O O . ASN B 1 373 ? 1.227 15.773 -22.422 1 94.81 373 ASN B O 1
ATOM 9732 N N . ILE B 1 374 ? 2.998 17.031 -22.922 1 96.19 374 ILE B N 1
ATOM 9733 C CA . ILE B 1 374 ? 3.834 16.469 -21.875 1 96.19 374 ILE B CA 1
ATOM 9734 C C . ILE B 1 374 ? 4.188 17.547 -20.859 1 96.19 374 ILE B C 1
ATOM 9736 O O . ILE B 1 374 ? 4.512 18.672 -21.219 1 96.19 374 ILE B O 1
ATOM 9740 N N . ASP B 1 375 ? 4.074 17.203 -19.594 1 95.19 375 ASP B N 1
ATOM 9741 C CA . ASP B 1 375 ? 4.43 18.156 -18.531 1 95.19 375 ASP B CA 1
ATOM 9742 C C . ASP B 1 375 ? 5.703 17.719 -17.812 1 95.19 375 ASP B C 1
ATOM 9744 O O . ASP B 1 375 ? 6.43 18.562 -17.266 1 95.19 375 ASP B O 1
ATOM 9748 N N . ALA B 1 376 ? 5.891 16.438 -17.75 1 95.69 376 ALA B N 1
ATOM 9749 C CA . ALA B 1 376 ? 7.055 15.875 -17.078 1 95.69 376 ALA B CA 1
ATOM 9750 C C . ALA B 1 376 ? 7.637 14.703 -17.859 1 95.69 376 ALA B C 1
ATOM 9752 O O . ALA B 1 376 ? 6.902 13.977 -18.531 1 95.69 376 ALA B O 1
ATOM 9753 N N . ILE B 1 377 ? 8.953 14.531 -17.781 1 97.5 377 ILE B N 1
ATOM 9754 C CA . ILE B 1 377 ? 9.641 13.453 -18.484 1 97.5 377 ILE B CA 1
ATOM 9755 C C . ILE B 1 377 ? 10.5 12.664 -17.5 1 97.5 377 ILE B C 1
ATOM 9757 O O . ILE B 1 377 ? 11.336 13.234 -16.797 1 97.5 377 ILE B O 1
ATOM 9761 N N . LEU B 1 378 ? 10.227 11.375 -17.359 1 97.56 378 LEU B N 1
ATOM 9762 C CA . LEU B 1 378 ? 11.062 10.461 -16.594 1 97.56 378 LEU B CA 1
ATOM 9763 C C . LEU B 1 378 ? 12.008 9.688 -17.516 1 97.56 378 LEU B C 1
ATOM 9765 O O . LEU B 1 378 ? 11.555 8.945 -18.391 1 97.56 378 LEU B O 1
ATOM 9769 N N . ILE B 1 379 ? 13.266 9.906 -17.391 1 98.25 379 ILE B N 1
ATOM 9770 C CA . ILE B 1 379 ? 14.273 9.211 -18.188 1 98.25 379 ILE B CA 1
ATOM 9771 C C . ILE B 1 379 ? 14.852 8.055 -17.391 1 98.25 379 ILE B C 1
ATOM 9773 O O . ILE B 1 379 ? 15.469 8.266 -16.344 1 98.25 379 ILE B O 1
ATOM 9777 N N . MET B 1 380 ? 14.664 6.879 -17.922 1 97.31 380 MET B N 1
ATOM 9778 C CA . MET B 1 380 ? 15.094 5.68 -17.203 1 97.31 380 MET B CA 1
ATOM 9779 C C . MET B 1 380 ? 16.234 4.984 -17.953 1 97.31 380 MET B C 1
ATOM 9781 O O . MET B 1 380 ? 16.219 4.902 -19.172 1 97.31 380 MET B O 1
ATOM 9785 N N . HIS B 1 381 ? 17.188 4.523 -17.188 1 96.5 381 HIS B N 1
ATOM 9786 C CA . HIS B 1 381 ? 18.344 3.826 -17.734 1 96.5 381 HIS B CA 1
ATOM 9787 C C . HIS B 1 381 ? 18.672 2.584 -16.922 1 96.5 381 HIS B C 1
ATOM 9789 O O . HIS B 1 381 ? 18.844 2.664 -15.703 1 96.5 381 HIS B O 1
ATOM 9795 N N . SER B 1 382 ? 18.672 1.448 -17.531 1 93.19 382 SER B N 1
ATOM 9796 C CA . SER B 1 382 ? 19.188 0.208 -16.969 1 93.19 382 SER B CA 1
ATOM 9797 C C . SER B 1 382 ? 20.609 -0.079 -17.469 1 93.19 382 SER B C 1
ATOM 9799 O O . SER B 1 382 ? 20.953 0.271 -18.609 1 93.19 382 SER B O 1
ATOM 9801 N N . PRO B 1 383 ? 21.422 -0.736 -16.641 1 89.81 383 PRO B N 1
ATOM 9802 C CA . PRO B 1 383 ? 22.781 -1.007 -17.062 1 89.81 383 PRO B CA 1
ATOM 9803 C C . PRO B 1 383 ? 22.844 -1.701 -18.422 1 89.81 383 PRO B C 1
ATOM 9805 O O . PRO B 1 383 ? 22.094 -2.635 -18.688 1 89.81 383 PRO B O 1
ATOM 9808 N N . SER B 1 384 ? 23.719 -1.199 -19.266 1 85.88 384 SER B N 1
ATOM 9809 C CA . SER B 1 384 ? 23.859 -1.682 -20.641 1 85.88 384 SER B CA 1
ATOM 9810 C C . SER B 1 384 ? 25.312 -1.724 -21.062 1 85.88 384 SER B C 1
ATOM 9812 O O . SER B 1 384 ? 26.125 -0.893 -20.625 1 85.88 384 SER B O 1
ATOM 9814 N N . ALA B 1 385 ? 25.625 -2.68 -21.844 1 80.62 385 ALA B N 1
ATOM 9815 C CA . ALA B 1 385 ? 26.984 -2.805 -22.344 1 80.62 385 ALA B CA 1
ATOM 9816 C C . ALA B 1 385 ? 27.266 -1.769 -23.422 1 80.62 385 ALA B C 1
ATOM 9818 O O . ALA B 1 385 ? 28.422 -1.427 -23.688 1 80.62 385 ALA B O 1
ATOM 9819 N N . ILE B 1 386 ? 26.297 -1.287 -24 1 78.25 386 ILE B N 1
ATOM 9820 C CA . ILE B 1 386 ? 26.438 -0.395 -25.156 1 78.25 386 ILE B CA 1
ATOM 9821 C C . ILE B 1 386 ? 26.438 1.057 -24.688 1 78.25 386 ILE B C 1
ATOM 9823 O O . ILE B 1 386 ? 27.203 1.879 -25.172 1 78.25 386 ILE B O 1
ATOM 9827 N N . ALA B 1 387 ? 25.547 1.313 -23.812 1 77.44 387 ALA B N 1
ATOM 9828 C CA . ALA B 1 387 ? 25.406 2.68 -23.312 1 77.44 387 ALA B CA 1
ATOM 9829 C C . ALA B 1 387 ? 25.969 2.809 -21.906 1 77.44 387 ALA B C 1
ATOM 9831 O O . ALA B 1 387 ? 25.281 2.479 -20.922 1 77.44 387 ALA B O 1
ATOM 9832 N N . HIS B 1 388 ? 27.172 3.463 -21.938 1 85.12 388 HIS B N 1
ATOM 9833 C CA . HIS B 1 388 ? 27.766 3.648 -20.609 1 85.12 388 HIS B CA 1
ATOM 9834 C C . HIS B 1 388 ? 26.938 4.594 -19.766 1 85.12 388 HIS B C 1
ATOM 9836 O O . HIS B 1 388 ? 26.547 5.676 -20.203 1 85.12 388 HIS B O 1
ATOM 9842 N N . SER B 1 389 ? 26.719 4.227 -18.609 1 91.31 389 SER B N 1
ATOM 9843 C CA . SER B 1 389 ? 25.828 4.914 -17.688 1 91.31 389 SER B CA 1
ATOM 9844 C C . SER B 1 389 ? 26.25 6.363 -17.484 1 91.31 389 SER B C 1
ATOM 9846 O O . SER B 1 389 ? 25.438 7.277 -17.609 1 91.31 389 SER B O 1
ATOM 9848 N N . GLU B 1 390 ? 27.531 6.582 -17.234 1 93.69 390 GLU B N 1
ATOM 9849 C CA . GLU B 1 390 ? 28.047 7.914 -16.938 1 93.69 390 GLU B CA 1
ATOM 9850 C C . GLU B 1 390 ? 28.031 8.797 -18.172 1 93.69 390 GLU B C 1
ATOM 9852 O O . GLU B 1 390 ? 27.672 9.977 -18.109 1 93.69 390 GLU B O 1
ATOM 9857 N N . GLN B 1 391 ? 28.406 8.203 -19.266 1 93.81 391 GLN B N 1
ATOM 9858 C CA . GLN B 1 391 ? 28.438 8.945 -20.516 1 93.81 391 GLN B CA 1
ATOM 9859 C C . GLN B 1 391 ? 27.031 9.391 -20.938 1 93.81 391 GLN B C 1
ATOM 9861 O O . GLN B 1 391 ? 26.844 10.508 -21.406 1 93.81 391 GLN B O 1
ATOM 9866 N N . THR B 1 392 ? 26.141 8.516 -20.812 1 95.56 392 THR B N 1
ATOM 9867 C CA . THR B 1 392 ? 24.766 8.828 -21.156 1 95.56 392 THR B CA 1
ATOM 9868 C C . THR B 1 392 ? 24.219 9.93 -20.266 1 95.56 392 THR B C 1
ATOM 9870 O O . THR B 1 392 ? 23.531 10.836 -20.734 1 95.56 392 THR B O 1
ATOM 9873 N N . ALA B 1 393 ? 24.5 9.859 -18.953 1 96.69 393 ALA B N 1
ATOM 9874 C CA . ALA B 1 393 ? 24.062 10.883 -18 1 96.69 393 ALA B CA 1
ATOM 9875 C C . ALA B 1 393 ? 24.641 12.25 -18.375 1 96.69 393 ALA B C 1
ATOM 9877 O O . ALA B 1 393 ? 23.922 13.258 -18.359 1 96.69 393 ALA B O 1
ATOM 9878 N N . GLN B 1 394 ? 25.906 12.297 -18.719 1 96.5 394 GLN B N 1
ATOM 9879 C CA . GLN B 1 394 ? 26.562 13.547 -19.094 1 96.5 394 GLN B CA 1
ATOM 9880 C C . GLN B 1 394 ? 25.922 14.148 -20.344 1 96.5 394 GLN B C 1
ATOM 9882 O O . GLN B 1 394 ? 25.672 15.352 -20.406 1 96.5 394 GLN B O 1
ATOM 9887 N N . ALA B 1 395 ? 25.672 13.266 -21.281 1 97.12 395 ALA B N 1
ATOM 9888 C CA . ALA B 1 395 ? 25.047 13.719 -22.531 1 97.12 395 ALA B CA 1
ATOM 9889 C C . ALA B 1 395 ? 23.656 14.297 -22.266 1 97.12 395 ALA B C 1
ATOM 9891 O O . ALA B 1 395 ? 23.281 15.297 -22.891 1 97.12 395 ALA B O 1
ATOM 9892 N N . LEU B 1 396 ? 22.922 13.711 -21.438 1 97.44 396 LEU B N 1
ATOM 9893 C CA . LEU B 1 396 ? 21.578 14.164 -21.125 1 97.44 396 LEU B CA 1
ATOM 9894 C C . LEU B 1 396 ? 21.594 15.477 -20.359 1 97.44 396 LEU B C 1
ATOM 9896 O O . LEU B 1 396 ? 20.75 16.344 -20.594 1 97.44 396 LEU B O 1
ATOM 9900 N N . VAL B 1 397 ? 22.547 15.594 -19.375 1 96.94 397 VAL B N 1
ATOM 9901 C CA . VAL B 1 397 ? 22.688 16.828 -18.625 1 96.94 397 VAL B CA 1
ATOM 9902 C C . VAL B 1 397 ? 22.953 18 -19.578 1 96.94 397 VAL B C 1
ATOM 9904 O O . VAL B 1 397 ? 22.328 19.062 -19.469 1 96.94 397 VAL B O 1
ATOM 9907 N N . GLU B 1 398 ? 23.781 17.734 -20.547 1 96.94 398 GLU B N 1
ATOM 9908 C CA . GLU B 1 398 ? 24.109 18.766 -21.531 1 96.94 398 GLU B CA 1
ATOM 9909 C C . GLU B 1 398 ? 22.906 19.094 -22.406 1 96.94 398 GLU B C 1
ATOM 9911 O O . GLU B 1 398 ? 22.672 20.266 -22.719 1 96.94 398 GLU B O 1
ATOM 9916 N N . ALA B 1 399 ? 22.234 18.078 -22.797 1 97.25 399 ALA B N 1
ATOM 9917 C CA . ALA B 1 399 ? 21.047 18.281 -23.625 1 97.25 399 ALA B CA 1
ATOM 9918 C C . ALA B 1 399 ? 20 19.125 -22.922 1 97.25 399 ALA B C 1
ATOM 9920 O O . ALA B 1 399 ? 19.391 20 -23.516 1 97.25 399 ALA B O 1
ATOM 9921 N N . VAL B 1 400 ? 19.734 18.859 -21.672 1 96 400 VAL B N 1
ATOM 9922 C CA . VAL B 1 400 ? 18.734 19.562 -20.875 1 96 400 VAL B CA 1
ATOM 9923 C C . VAL B 1 400 ? 19.141 21.031 -20.703 1 96 400 VAL B C 1
ATOM 9925 O O . VAL B 1 400 ? 18.312 21.922 -20.766 1 96 400 VAL B O 1
ATOM 9928 N N . GLN B 1 401 ? 20.422 21.281 -20.469 1 94.12 401 GLN B N 1
ATOM 9929 C CA . GLN B 1 401 ? 20.922 22.625 -20.25 1 94.12 401 GLN B CA 1
ATOM 9930 C C . GLN B 1 401 ? 20.875 23.453 -21.531 1 94.12 401 GLN B C 1
ATOM 9932 O O . GLN B 1 401 ? 20.625 24.656 -21.484 1 94.12 401 GLN B O 1
ATOM 9937 N N . LYS B 1 402 ? 21.031 22.781 -22.625 1 93.69 402 LYS B N 1
ATOM 9938 C CA . LYS B 1 402 ? 21.125 23.469 -23.906 1 93.69 402 LYS B CA 1
ATOM 9939 C C . LYS B 1 402 ? 19.734 23.719 -24.5 1 93.69 402 LYS B C 1
ATOM 9941 O O . LYS B 1 402 ? 19.531 24.688 -25.219 1 93.69 402 LYS B O 1
ATOM 9946 N N . HIS B 1 403 ? 18.891 22.875 -24.266 1 94.06 403 HIS B N 1
ATOM 9947 C CA . HIS B 1 403 ? 17.578 22.969 -24.922 1 94.06 403 HIS B CA 1
ATOM 9948 C C . HIS B 1 403 ? 16.75 24.109 -24.328 1 94.06 403 HIS B C 1
ATOM 9950 O O . HIS B 1 403 ? 16.547 24.172 -23.109 1 94.06 403 HIS B O 1
ATOM 9956 N N . PRO B 1 404 ? 16.172 25.016 -25.047 1 91.81 404 PRO B N 1
ATOM 9957 C CA . PRO B 1 404 ? 15.477 26.203 -24.547 1 91.81 404 PRO B CA 1
ATOM 9958 C C . PRO B 1 404 ? 14.148 25.859 -23.859 1 91.81 404 PRO B C 1
ATOM 9960 O O . PRO B 1 404 ? 13.703 26.594 -22.984 1 91.81 404 PRO B O 1
ATOM 9963 N N . ARG B 1 405 ? 13.523 24.75 -24.25 1 92.44 405 ARG B N 1
ATOM 9964 C CA . ARG B 1 405 ? 12.203 24.422 -23.734 1 92.44 405 ARG B CA 1
ATOM 9965 C C . ARG B 1 405 ? 12.312 23.547 -22.484 1 92.44 405 ARG B C 1
ATOM 9967 O O . ARG B 1 405 ? 11.32 23.281 -21.812 1 92.44 405 ARG B O 1
ATOM 9974 N N . ALA B 1 406 ? 13.461 23.172 -22.125 1 91.31 406 ALA B N 1
ATOM 9975 C CA . ALA B 1 406 ? 13.648 22.203 -21.062 1 91.31 406 ALA B CA 1
ATOM 9976 C C . ALA B 1 406 ? 13.086 22.719 -19.734 1 91.31 406 ALA B C 1
ATOM 9978 O O . ALA B 1 406 ? 12.578 21.938 -18.922 1 91.31 406 ALA B O 1
ATOM 9979 N N . LYS B 1 407 ? 13.102 23.969 -19.562 1 87 407 LYS B N 1
ATOM 9980 C CA . LYS B 1 407 ? 12.672 24.578 -18.312 1 87 407 LYS B CA 1
ATOM 9981 C C . LYS B 1 407 ? 11.156 24.484 -18.125 1 87 407 LYS B C 1
ATOM 9983 O O . LYS B 1 407 ? 10.641 24.656 -17.031 1 87 407 LYS B O 1
ATOM 9988 N N . ARG B 1 408 ? 10.523 24.156 -19.203 1 88.25 408 ARG B N 1
ATOM 9989 C CA . ARG B 1 408 ? 9.062 24.062 -19.156 1 88.25 408 ARG B CA 1
ATOM 9990 C C . ARG B 1 408 ? 8.617 22.688 -18.656 1 88.25 408 ARG B C 1
ATOM 9992 O O . ARG B 1 408 ? 7.434 22.484 -18.391 1 88.25 408 ARG B O 1
ATOM 9999 N N . PHE B 1 409 ? 9.586 21.844 -18.5 1 92.5 409 PHE B N 1
ATOM 10000 C CA . PHE B 1 409 ? 9.258 20.469 -18.109 1 92.5 409 PHE B CA 1
ATOM 10001 C C . PHE B 1 409 ? 9.914 20.109 -16.781 1 92.5 409 PHE B C 1
ATOM 10003 O O . PHE B 1 409 ? 10.961 20.656 -16.438 1 92.5 409 PHE B O 1
ATOM 10010 N N . ASN B 1 410 ? 9.227 19.281 -16 1 91.69 410 ASN B N 1
ATOM 10011 C CA . ASN B 1 410 ? 9.906 18.594 -14.914 1 91.69 410 ASN B CA 1
ATOM 10012 C C . ASN B 1 410 ? 10.68 17.375 -15.422 1 91.69 410 ASN B C 1
ATOM 10014 O O . ASN B 1 410 ? 10.086 16.438 -15.969 1 91.69 410 ASN B O 1
ATOM 10018 N N . ILE B 1 411 ? 11.961 17.406 -15.297 1 93.88 411 ILE B N 1
ATOM 10019 C CA . ILE B 1 411 ? 12.781 16.297 -15.766 1 93.88 411 ILE B CA 1
ATOM 10020 C C . ILE B 1 411 ? 13.273 15.469 -14.57 1 93.88 411 ILE B C 1
ATOM 10022 O O . ILE B 1 411 ? 13.906 16 -13.664 1 93.88 411 ILE B O 1
ATOM 10026 N N . LEU B 1 412 ? 12.906 14.195 -14.539 1 93.25 412 LEU B N 1
ATOM 10027 C CA . LEU B 1 412 ? 13.352 13.242 -13.523 1 93.25 412 LEU B CA 1
ATOM 10028 C C . LEU B 1 412 ? 14.133 12.102 -14.164 1 93.25 412 LEU B C 1
ATOM 10030 O O . LEU B 1 412 ? 13.969 11.805 -15.344 1 93.25 412 LEU B O 1
ATOM 10034 N N . THR B 1 413 ? 14.969 11.484 -13.375 1 95.56 413 THR B N 1
ATOM 10035 C CA . THR B 1 413 ? 15.734 10.367 -13.914 1 95.56 413 THR B CA 1
ATOM 10036 C C . THR B 1 413 ? 15.719 9.188 -12.953 1 95.56 413 THR B C 1
ATOM 10038 O O . THR B 1 413 ? 15.617 9.367 -11.734 1 95.56 413 THR B O 1
ATOM 10041 N N . ASN B 1 414 ? 15.695 8.023 -13.469 1 95.44 414 ASN B N 1
ATOM 10042 C CA . ASN B 1 414 ? 15.953 6.766 -12.766 1 95.44 414 ASN B CA 1
ATOM 10043 C C . ASN B 1 414 ? 17.141 6.02 -13.375 1 95.44 414 ASN B C 1
ATOM 10045 O O . ASN B 1 414 ? 17.062 5.551 -14.508 1 95.44 414 ASN B O 1
ATOM 10049 N N . TRP B 1 415 ? 18.203 6.027 -12.695 1 94.94 415 TRP B N 1
ATOM 10050 C CA . TRP B 1 415 ? 19.391 5.27 -13.102 1 94.94 415 TRP B CA 1
ATOM 10051 C C . TRP B 1 415 ? 19.562 4.031 -12.227 1 94.94 415 TRP B C 1
ATOM 10053 O O . TRP B 1 415 ? 20.078 4.117 -11.109 1 94.94 415 TRP B O 1
ATOM 10063 N N . SER B 1 416 ? 19.141 2.902 -12.805 1 91.25 416 SER B N 1
ATOM 10064 C CA . SER B 1 416 ? 19.078 1.661 -12.039 1 91.25 416 SER B CA 1
ATOM 10065 C C . SER B 1 416 ? 20.469 1.04 -11.891 1 91.25 416 SER B C 1
ATOM 10067 O O . SER B 1 416 ? 21.344 1.23 -12.742 1 91.25 416 SER B O 1
ATOM 10069 N N . GLY B 1 417 ? 20.625 0.291 -10.844 1 84.5 417 GLY B N 1
ATOM 10070 C CA . GLY B 1 417 ? 21.922 -0.304 -10.523 1 84.5 417 GLY B CA 1
ATOM 10071 C C . GLY B 1 417 ? 22.625 0.397 -9.383 1 84.5 417 GLY B C 1
ATOM 10072 O O . GLY B 1 417 ? 22.094 1.34 -8.797 1 84.5 417 GLY B O 1
ATOM 10073 N N . GLU B 1 418 ? 23.812 -0.04 -8.961 1 82.94 418 GLU B N 1
ATOM 10074 C CA . GLU B 1 418 ? 24.547 0.564 -7.859 1 82.94 418 GLU B CA 1
ATOM 10075 C C . GLU B 1 418 ? 25.953 0.957 -8.289 1 82.94 418 GLU B C 1
ATOM 10077 O O . GLU B 1 418 ? 26.25 2.141 -8.477 1 82.94 418 GLU B O 1
ATOM 10082 N N . LEU B 1 419 ? 26.766 -0.022 -8.703 1 79.44 419 LEU B N 1
ATOM 10083 C CA . LEU B 1 419 ? 28.172 0.244 -9.008 1 79.44 419 LEU B CA 1
ATOM 10084 C C . LEU B 1 419 ? 28.297 1.103 -10.266 1 79.44 419 LEU B C 1
ATOM 10086 O O . LEU B 1 419 ? 29.016 2.102 -10.266 1 79.44 419 LEU B O 1
ATOM 10090 N N . SER B 1 420 ? 27.594 0.746 -11.297 1 81.44 420 SER B N 1
ATOM 10091 C CA . SER B 1 420 ? 27.703 1.456 -12.562 1 81.44 420 SER B CA 1
ATOM 10092 C C . SER B 1 420 ? 26.875 2.742 -12.555 1 81.44 420 SER B C 1
ATOM 10094 O O . SER B 1 420 ? 27.188 3.686 -13.281 1 81.44 420 SER B O 1
ATOM 10096 N N . ALA B 1 421 ? 25.922 2.816 -11.75 1 89.62 421 ALA B N 1
ATOM 10097 C CA . ALA B 1 421 ? 24.938 3.896 -11.82 1 89.62 421 ALA B CA 1
ATOM 10098 C C . ALA B 1 421 ? 25.312 5.035 -10.875 1 89.62 421 ALA B C 1
ATOM 10100 O O . ALA B 1 421 ? 24.906 6.184 -11.086 1 89.62 421 ALA B O 1
ATOM 10101 N N . LYS B 1 422 ? 26.125 4.777 -9.844 1 88.19 422 LYS B N 1
ATOM 10102 C CA . LYS B 1 422 ? 26.422 5.742 -8.781 1 88.19 422 LYS B CA 1
ATOM 10103 C C . LYS B 1 422 ? 27.078 6.996 -9.344 1 88.19 422 LYS B C 1
ATOM 10105 O O . LYS B 1 422 ? 26.656 8.117 -9.047 1 88.19 422 LYS B O 1
ATOM 10110 N N . PRO B 1 423 ? 28.125 6.852 -10.227 1 90.56 423 PRO B N 1
ATOM 10111 C CA . PRO B 1 423 ? 28.719 8.055 -10.789 1 90.56 423 PRO B CA 1
ATOM 10112 C C . PRO B 1 423 ? 27.75 8.867 -11.641 1 90.56 423 PRO B C 1
ATOM 10114 O O . PRO B 1 423 ? 27.797 10.102 -11.633 1 90.56 423 PRO B O 1
ATOM 10117 N N . ALA B 1 424 ? 26.922 8.188 -12.359 1 94.69 424 ALA B N 1
ATOM 10118 C CA . ALA B 1 424 ? 25.922 8.867 -13.188 1 94.69 424 ALA B CA 1
ATOM 10119 C C . ALA B 1 424 ? 24.938 9.656 -12.328 1 94.69 424 ALA B C 1
ATOM 10121 O O . ALA B 1 424 ? 24.594 10.789 -12.656 1 94.69 424 ALA B O 1
ATOM 10122 N N . ARG B 1 425 ? 24.469 9.102 -11.266 1 91.56 425 ARG B N 1
ATOM 10123 C CA . ARG B 1 425 ? 23.547 9.781 -10.359 1 91.56 425 ARG B CA 1
ATOM 10124 C C . ARG B 1 425 ? 24.188 11.008 -9.734 1 91.56 425 ARG B C 1
ATOM 10126 O O . ARG B 1 425 ? 23.531 12.023 -9.523 1 91.56 425 ARG B O 1
ATOM 10133 N N . THR B 1 426 ? 25.484 10.906 -9.414 1 88.62 426 THR B N 1
ATOM 10134 C CA . THR B 1 426 ? 26.203 12.055 -8.875 1 88.62 426 THR B CA 1
ATOM 10135 C C . THR B 1 426 ? 26.219 13.203 -9.875 1 88.62 426 THR B C 1
ATOM 10137 O O . THR B 1 426 ? 26.062 14.367 -9.5 1 88.62 426 THR B O 1
ATOM 10140 N N . LEU B 1 427 ? 26.359 12.859 -11.156 1 93.69 427 LEU B N 1
ATOM 10141 C CA . LEU B 1 427 ? 26.359 13.867 -12.203 1 93.69 427 LEU B CA 1
ATOM 10142 C C . LEU B 1 427 ? 25.016 14.586 -12.258 1 93.69 427 LEU B C 1
ATOM 10144 O O . LEU B 1 427 ? 24.953 15.805 -12.391 1 93.69 427 LEU B O 1
ATOM 10148 N N . PHE B 1 428 ? 23.969 13.859 -12.211 1 91.94 428 PHE B N 1
ATOM 10149 C CA . PHE B 1 428 ? 22.625 14.445 -12.227 1 91.94 428 PHE B CA 1
ATOM 10150 C C . PHE B 1 428 ? 22.422 15.359 -11.023 1 91.94 428 PHE B C 1
ATOM 10152 O O . PHE B 1 428 ? 21.891 16.469 -11.156 1 91.94 428 PHE B O 1
ATOM 10159 N N . ASN B 1 429 ? 22.844 14.875 -9.859 1 81.81 429 ASN B N 1
ATOM 10160 C CA . ASN B 1 429 ? 22.719 15.664 -8.641 1 81.81 429 ASN B CA 1
ATOM 10161 C C . ASN B 1 429 ? 23.453 17 -8.75 1 81.81 429 ASN B C 1
ATOM 10163 O O . ASN B 1 429 ? 22.953 18.031 -8.328 1 81.81 429 ASN B O 1
ATOM 10167 N N . GLN B 1 430 ? 24.609 16.906 -9.258 1 84.06 430 GLN B N 1
ATOM 10168 C CA . GLN B 1 430 ? 25.422 18.109 -9.422 1 84.06 430 GLN B CA 1
ATOM 10169 C C . GLN B 1 430 ? 24.797 19.078 -10.406 1 84.06 430 GLN B C 1
ATOM 10171 O O . GLN B 1 430 ? 24.938 20.297 -10.266 1 84.06 430 GLN B O 1
ATOM 10176 N N . ALA B 1 431 ? 24.078 18.516 -11.367 1 89.38 431 ALA B N 1
ATOM 10177 C CA . ALA B 1 431 ? 23.438 19.344 -12.383 1 89.38 431 ALA B CA 1
ATOM 10178 C C . ALA B 1 431 ? 22.062 19.812 -11.914 1 89.38 431 ALA B C 1
ATOM 10180 O O . ALA B 1 431 ? 21.375 20.531 -12.633 1 89.38 431 ALA B O 1
ATOM 10181 N N . GLY B 1 432 ? 21.641 19.391 -10.734 1 81.88 432 GLY B N 1
ATOM 10182 C CA . GLY B 1 432 ? 20.344 19.781 -10.188 1 81.88 432 GLY B CA 1
ATOM 10183 C C . GLY B 1 432 ? 19.188 19 -10.75 1 81.88 432 GLY B C 1
ATOM 10184 O O . GLY B 1 432 ? 18.047 19.469 -10.75 1 81.88 432 GLY B O 1
ATOM 10185 N N . ILE B 1 433 ? 19.375 17.875 -11.352 1 89.94 433 ILE B N 1
ATOM 10186 C CA . ILE B 1 433 ? 18.344 17 -11.883 1 89.94 433 ILE B CA 1
ATOM 10187 C C . ILE B 1 433 ? 18.094 15.836 -10.922 1 89.94 433 ILE B C 1
ATOM 10189 O O . ILE B 1 433 ? 19.016 15.047 -10.656 1 89.94 433 ILE B O 1
ATOM 10193 N N . PRO B 1 434 ? 16.875 15.75 -10.383 1 87.88 434 PRO B N 1
ATOM 10194 C CA . PRO B 1 434 ? 16.609 14.656 -9.438 1 87.88 434 PRO B CA 1
ATOM 10195 C C . PRO B 1 434 ? 16.844 13.281 -10.055 1 87.88 434 PRO B C 1
ATOM 10197 O O . PRO B 1 434 ? 16.5 13.062 -11.219 1 87.88 434 PRO B O 1
ATOM 10200 N N . THR B 1 435 ? 17.406 12.336 -9.312 1 91.19 435 THR B N 1
ATOM 10201 C CA . THR B 1 435 ? 17.703 10.984 -9.773 1 91.19 435 THR B CA 1
ATOM 10202 C C . THR B 1 435 ? 17.375 9.961 -8.695 1 91.19 435 THR B C 1
ATOM 10204 O O . THR B 1 435 ? 17.547 10.234 -7.504 1 91.19 435 THR B O 1
ATOM 10207 N N . TYR B 1 436 ? 16.906 8.789 -9.133 1 89.12 436 TYR B N 1
ATOM 10208 C CA . TYR B 1 436 ? 16.422 7.785 -8.195 1 89.12 436 TYR B CA 1
ATOM 10209 C C . TYR B 1 436 ? 16.969 6.402 -8.547 1 89.12 436 TYR B C 1
ATOM 10211 O O . TYR B 1 436 ? 17.344 6.148 -9.695 1 89.12 436 TYR B O 1
ATOM 10219 N N . ARG B 1 437 ? 16.891 5.48 -7.617 1 86.56 437 ARG B N 1
ATOM 10220 C CA . ARG B 1 437 ? 17.484 4.152 -7.746 1 86.56 437 ARG B CA 1
ATOM 10221 C C . ARG B 1 437 ? 16.531 3.188 -8.43 1 86.56 437 ARG B C 1
ATOM 10223 O O . ARG B 1 437 ? 16.953 2.252 -9.109 1 86.56 437 ARG B O 1
ATOM 10230 N N . THR B 1 438 ? 15.266 3.369 -8.219 1 90.25 438 THR B N 1
ATOM 10231 C CA . THR B 1 438 ? 14.273 2.449 -8.758 1 90.25 438 THR B CA 1
ATOM 10232 C C . THR B 1 438 ? 13.18 3.209 -9.508 1 90.25 438 THR B C 1
ATOM 10234 O O . THR B 1 438 ? 12.945 4.391 -9.242 1 90.25 438 THR B O 1
ATOM 10237 N N . PRO B 1 439 ? 12.539 2.523 -10.453 1 93.19 439 PRO B N 1
ATOM 10238 C CA . PRO B 1 439 ? 11.43 3.16 -11.164 1 93.19 439 PRO B CA 1
ATOM 10239 C C . PRO B 1 439 ? 10.312 3.615 -10.219 1 93.19 439 PRO B C 1
ATOM 10241 O O . PRO B 1 439 ? 9.766 4.707 -10.391 1 93.19 439 PRO B O 1
ATOM 10244 N N . GLU B 1 440 ? 10.039 2.807 -9.242 1 91.38 440 GLU B N 1
ATOM 10245 C CA . GLU B 1 440 ? 8.953 3.1 -8.312 1 91.38 440 GLU B CA 1
ATOM 10246 C C . GLU B 1 440 ? 9.266 4.332 -7.473 1 91.38 440 GLU B C 1
ATOM 10248 O O . GLU B 1 440 ? 8.391 5.168 -7.238 1 91.38 440 GLU B O 1
ATOM 10253 N N . SER B 1 441 ? 10.516 4.465 -7.047 1 88.69 441 SER B N 1
ATOM 10254 C CA . SER B 1 441 ? 10.906 5.625 -6.254 1 88.69 441 SER B CA 1
ATOM 10255 C C . SER B 1 441 ? 10.797 6.914 -7.062 1 88.69 441 SER B C 1
ATOM 10257 O O . SER B 1 441 ? 10.398 7.953 -6.531 1 88.69 441 SER B O 1
ATOM 10259 N N . ALA B 1 442 ? 11.164 6.84 -8.336 1 92.06 442 ALA B N 1
ATOM 10260 C CA . ALA B 1 442 ? 11.094 8.008 -9.211 1 92.06 442 ALA B CA 1
ATOM 10261 C C . ALA B 1 442 ? 9.648 8.477 -9.383 1 92.06 442 ALA B C 1
ATOM 10263 O O . ALA B 1 442 ? 9.352 9.664 -9.266 1 92.06 442 ALA B O 1
ATOM 10264 N N . VAL B 1 443 ? 8.797 7.535 -9.625 1 93.12 443 VAL B N 1
ATOM 10265 C CA . VAL B 1 443 ? 7.391 7.852 -9.844 1 93.12 443 VAL B CA 1
ATOM 10266 C C . VAL B 1 443 ? 6.766 8.344 -8.539 1 93.12 443 VAL B C 1
ATOM 10268 O O . VAL B 1 443 ? 5.957 9.273 -8.547 1 93.12 443 VAL B O 1
ATOM 10271 N N . THR B 1 444 ? 7.137 7.691 -7.465 1 89.75 444 THR B N 1
ATOM 10272 C CA . THR B 1 444 ? 6.629 8.117 -6.168 1 89.75 444 THR B CA 1
ATOM 10273 C C . THR B 1 444 ? 7.012 9.57 -5.887 1 89.75 444 THR B C 1
ATOM 10275 O O . THR B 1 444 ? 6.188 10.352 -5.402 1 89.75 444 THR B O 1
ATOM 10278 N N . ALA B 1 445 ? 8.227 9.906 -6.211 1 87.5 445 ALA B N 1
ATOM 10279 C CA . ALA B 1 445 ? 8.703 11.281 -6.023 1 87.5 445 ALA B CA 1
ATOM 10280 C C . ALA B 1 445 ? 7.91 12.258 -6.891 1 87.5 445 ALA B C 1
ATOM 10282 O O . ALA B 1 445 ? 7.527 13.336 -6.43 1 87.5 445 ALA B O 1
ATOM 10283 N N . PHE B 1 446 ? 7.648 11.906 -8.094 1 91.19 446 PHE B N 1
ATOM 10284 C CA . PHE B 1 446 ? 6.848 12.727 -9 1 91.19 446 PHE B CA 1
ATOM 10285 C C . PHE B 1 446 ? 5.441 12.922 -8.453 1 91.19 446 PHE B C 1
ATOM 10287 O O . PHE B 1 446 ? 4.914 14.039 -8.469 1 91.19 446 PHE B O 1
ATOM 10294 N N . MET B 1 447 ? 4.887 11.82 -7.945 1 90.81 447 MET B N 1
ATOM 10295 C CA . MET B 1 447 ? 3.506 11.875 -7.465 1 90.81 447 MET B CA 1
ATOM 10296 C C . MET B 1 447 ? 3.402 12.703 -6.191 1 90.81 447 MET B C 1
ATOM 10298 O O . MET B 1 447 ? 2.359 13.297 -5.914 1 90.81 447 MET B O 1
ATOM 10302 N N . HIS B 1 448 ? 4.438 12.789 -5.445 1 86.06 448 HIS B N 1
ATOM 10303 C CA . HIS B 1 448 ? 4.445 13.664 -4.281 1 86.06 448 HIS B CA 1
ATOM 10304 C C . HIS B 1 448 ? 4.34 15.125 -4.695 1 86.06 448 HIS B C 1
ATOM 10306 O O . HIS B 1 448 ? 3.666 15.914 -4.027 1 86.06 448 HIS B O 1
ATOM 10312 N N . LEU B 1 449 ? 5.012 15.469 -5.812 1 86.06 449 LEU B N 1
ATOM 10313 C CA . LEU B 1 449 ? 4.887 16.828 -6.34 1 86.06 449 LEU B CA 1
ATOM 10314 C C . LEU B 1 449 ? 3.457 17.094 -6.797 1 86.06 449 LEU B C 1
ATOM 10316 O O . LEU B 1 449 ? 2.918 18.172 -6.543 1 86.06 449 LEU B O 1
ATOM 10320 N N . VAL B 1 450 ? 2.928 16.094 -7.418 1 88.5 450 VAL B N 1
ATOM 10321 C CA . VAL B 1 450 ? 1.569 16.219 -7.934 1 88.5 450 VAL B CA 1
ATOM 10322 C C . VAL B 1 450 ? 0.59 16.391 -6.773 1 88.5 450 VAL B C 1
ATOM 10324 O O . VAL B 1 450 ? -0.27 17.266 -6.801 1 88.5 450 VAL B O 1
ATOM 10327 N N . GLU B 1 451 ? 0.706 15.555 -5.793 1 84.44 451 GLU B N 1
ATOM 10328 C CA . GLU B 1 451 ? -0.183 15.602 -4.637 1 84.44 451 GLU B CA 1
ATOM 10329 C C . GLU B 1 451 ? -0.036 16.922 -3.877 1 84.44 451 GLU B C 1
ATOM 10331 O O . GLU B 1 451 ? -1.021 17.453 -3.369 1 84.44 451 GLU B O 1
ATOM 10336 N N . TYR B 1 452 ? 1.181 17.359 -3.76 1 83 452 TYR B N 1
ATOM 10337 C CA . TYR B 1 452 ? 1.417 18.641 -3.107 1 83 452 TYR B CA 1
ATOM 10338 C C . TYR B 1 452 ? 0.664 19.766 -3.814 1 83 452 TYR B C 1
ATOM 10340 O O . TYR B 1 452 ? 0 20.578 -3.168 1 83 452 TYR B O 1
ATOM 10348 N N . ARG B 1 453 ? 0.748 19.797 -5.07 1 83.56 453 ARG B N 1
ATOM 10349 C CA . ARG B 1 453 ? 0.075 20.828 -5.855 1 83.56 453 ARG B CA 1
ATOM 10350 C C . ARG B 1 453 ? -1.439 20.703 -5.727 1 83.56 453 ARG B C 1
ATOM 10352 O O . ARG B 1 453 ? -2.139 21.719 -5.637 1 83.56 453 ARG B O 1
ATOM 10359 N N . ARG B 1 454 ? -1.893 19.516 -5.773 1 81 454 ARG B N 1
ATOM 10360 C CA . ARG B 1 454 ? -3.324 19.297 -5.609 1 81 454 ARG B CA 1
ATOM 10361 C C . ARG B 1 454 ? -3.812 19.812 -4.266 1 81 454 ARG B C 1
ATOM 10363 O O . ARG B 1 454 ? -4.871 20.438 -4.188 1 81 454 ARG B O 1
ATOM 10370 N N . ASN B 1 455 ? -3.123 19.594 -3.273 1 78.5 455 ASN B N 1
ATOM 10371 C CA . ASN B 1 455 ? -3.477 20.094 -1.944 1 78.5 455 ASN B CA 1
ATOM 10372 C C . ASN B 1 455 ? -3.459 21.609 -1.883 1 78.5 455 ASN B C 1
ATOM 10374 O O . ASN B 1 455 ? -4.309 22.219 -1.232 1 78.5 455 ASN B O 1
ATOM 10378 N N . GLN B 1 456 ? -2.5 22.156 -2.564 1 77.62 456 GLN B N 1
ATOM 10379 C CA . GLN B 1 456 ? -2.41 23.609 -2.604 1 77.62 456 GLN B CA 1
ATOM 10380 C C . GLN B 1 456 ? -3.605 24.219 -3.336 1 77.62 456 GLN B C 1
ATOM 10382 O O . GLN B 1 456 ? -4.137 25.25 -2.922 1 77.62 456 GLN B O 1
ATOM 10387 N N . LYS B 1 457 ? -3.969 23.562 -4.379 1 74.81 457 LYS B N 1
ATOM 10388 C CA . LYS B 1 457 ? -5.117 24.031 -5.145 1 74.81 457 LYS B CA 1
ATOM 10389 C C . LYS B 1 457 ? -6.398 23.953 -4.316 1 74.81 457 LYS B C 1
ATOM 10391 O O . LYS B 1 457 ? -7.238 24.844 -4.379 1 74.81 457 LYS B O 1
ATOM 10396 N N . HIS B 1 458 ? -6.492 23.016 -3.572 1 70.31 458 HIS B N 1
ATOM 10397 C CA . HIS B 1 458 ? -7.652 22.844 -2.703 1 70.31 458 HIS B CA 1
ATOM 10398 C C . HIS B 1 458 ? -7.727 23.953 -1.656 1 70.31 458 HIS B C 1
ATOM 10400 O O . HIS B 1 458 ? -8.812 24.453 -1.356 1 70.31 458 HIS B O 1
ATOM 10406 N N . LEU B 1 459 ? -6.625 24.297 -1.184 1 67.44 459 LEU B N 1
ATOM 10407 C CA . LEU B 1 459 ? -6.539 25.328 -0.155 1 67.44 459 LEU B CA 1
ATOM 10408 C C . LEU B 1 459 ? -6.973 26.688 -0.705 1 67.44 459 LEU B C 1
ATOM 10410 O O . LEU B 1 459 ? -7.527 27.5 0.028 1 67.44 459 LEU B O 1
ATOM 10414 N N . MET B 1 460 ? -6.855 26.812 -2.055 1 68.75 460 MET B N 1
ATOM 10415 C CA . MET B 1 460 ? -7.031 28.141 -2.627 1 68.75 460 MET B CA 1
ATOM 10416 C C . MET B 1 460 ? -8.359 28.25 -3.367 1 68.75 460 MET B C 1
ATOM 10418 O O . MET B 1 460 ? -8.766 29.344 -3.783 1 68.75 460 MET B O 1
ATOM 10422 N N . GLU B 1 461 ? -9.039 27.141 -3.428 1 67.75 461 GLU B N 1
ATOM 10423 C CA . GLU B 1 461 ? -10.281 27.156 -4.195 1 67.75 461 GLU B CA 1
ATOM 10424 C C . GLU B 1 461 ? -11.352 28 -3.502 1 67.75 461 GLU B C 1
ATOM 10426 O O . GLU B 1 461 ? -11.5 27.938 -2.279 1 67.75 461 GLU B O 1
ATOM 10431 N N . THR B 1 462 ? -12.039 28.875 -4.262 1 63.88 462 THR B N 1
ATOM 10432 C CA . THR B 1 462 ? -13.102 29.719 -3.732 1 63.88 462 THR B CA 1
ATOM 10433 C C . THR B 1 462 ? -14.367 28.906 -3.496 1 63.88 462 THR B C 1
ATOM 10435 O O . THR B 1 462 ? -14.891 28.281 -4.422 1 63.88 462 THR B O 1
ATOM 10438 N N . PRO B 1 463 ? -14.852 28.859 -2.289 1 70.88 463 PRO B N 1
ATOM 10439 C CA . PRO B 1 463 ? -16.062 28.062 -2.01 1 70.88 463 PRO B CA 1
ATOM 10440 C C . PRO B 1 463 ? -17.328 28.703 -2.57 1 70.88 463 PRO B C 1
ATOM 10442 O O . PRO B 1 463 ? -17.344 29.922 -2.832 1 70.88 463 PRO B O 1
ATOM 10445 N N . THR B 1 464 ? -18.234 27.859 -2.947 1 66.75 464 THR B N 1
ATOM 10446 C CA . THR B 1 464 ? -19.547 28.359 -3.324 1 66.75 464 THR B CA 1
ATOM 10447 C C . THR B 1 464 ? -20.422 28.578 -2.09 1 66.75 464 THR B C 1
ATOM 10449 O O . THR B 1 464 ? -20.188 27.969 -1.045 1 66.75 464 THR B O 1
ATOM 10452 N N . THR B 1 465 ? -21.25 29.578 -2.152 1 59.38 465 THR B N 1
ATOM 10453 C CA . THR B 1 465 ? -22.094 29.969 -1.019 1 59.38 465 THR B CA 1
ATOM 10454 C C . THR B 1 465 ? -23.25 29 -0.848 1 59.38 465 THR B C 1
ATOM 10456 O O . THR B 1 465 ? -23.828 28.531 -1.833 1 59.38 465 THR B O 1
ATOM 10459 N N . THR B 1 466 ? -23.359 28.375 0.307 1 61.81 466 THR B N 1
ATOM 10460 C CA . THR B 1 466 ? -24.547 27.594 0.636 1 61.81 466 THR B CA 1
ATOM 10461 C C . THR B 1 466 ? -25.547 28.453 1.396 1 61.81 466 THR B C 1
ATOM 10463 O O . THR B 1 466 ? -25.188 29.438 2.039 1 61.81 466 THR B O 1
ATOM 10466 N N . GLU B 1 467 ? -26.781 28.094 1.227 1 60.62 467 GLU B N 1
ATOM 10467 C CA . GLU B 1 467 ? -27.828 28.75 1.993 1 60.62 467 GLU B CA 1
ATOM 10468 C C . GLU B 1 467 ? -27.641 28.547 3.492 1 60.62 467 GLU B C 1
ATOM 10470 O O . GLU B 1 467 ? -27.438 27.422 3.951 1 60.62 467 GLU B O 1
ATOM 10475 N N . VAL B 1 468 ? -27.359 29.594 4.152 1 63.25 468 VAL B N 1
ATOM 10476 C CA . VAL B 1 468 ? -27.125 29.594 5.594 1 63.25 468 VAL B CA 1
ATOM 10477 C C . VAL B 1 468 ? -28.453 29.406 6.324 1 63.25 468 VAL B C 1
ATOM 10479 O O . VAL B 1 468 ? -29.5 29.891 5.863 1 63.25 468 VAL B O 1
ATOM 10482 N N . VAL B 1 469 ? -28.406 28.5 7.312 1 71.31 469 VAL B N 1
ATOM 10483 C CA . VAL B 1 469 ? -29.562 28.375 8.195 1 71.31 469 VAL B CA 1
ATOM 10484 C C . VAL B 1 469 ? -29.938 29.75 8.75 1 71.31 469 VAL B C 1
ATOM 10486 O O . VAL B 1 469 ? -29.078 30.516 9.18 1 71.31 469 VAL B O 1
ATOM 10489 N N . HIS B 1 470 ? -31.188 30.031 8.648 1 74.75 470 HIS B N 1
ATOM 10490 C CA . HIS B 1 470 ? -31.703 31.312 9.102 1 74.75 470 HIS B CA 1
ATOM 10491 C C . HIS B 1 470 ? -31.531 31.484 10.609 1 74.75 470 HIS B C 1
ATOM 10493 O O . HIS B 1 470 ? -31.531 30.5 11.352 1 74.75 470 HIS B O 1
ATOM 10499 N N . ALA B 1 471 ? -31.438 32.688 11.055 1 78.5 471 ALA B N 1
ATOM 10500 C CA . ALA B 1 471 ? -31.203 33 12.461 1 78.5 471 ALA B CA 1
ATOM 10501 C C . ALA B 1 471 ? -32.344 32.5 13.336 1 78.5 471 ALA B C 1
ATOM 10503 O O . ALA B 1 471 ? -32.094 32.062 14.477 1 78.5 471 ALA B O 1
ATOM 10504 N N . SER B 1 472 ? -33.5 32.562 12.766 1 81.25 472 SER B N 1
ATOM 10505 C CA . SER B 1 472 ? -34.656 32.125 13.547 1 81.25 472 SER B CA 1
ATOM 10506 C C . SER B 1 472 ? -34.594 30.625 13.828 1 81.25 472 SER B C 1
ATOM 10508 O O . SER B 1 472 ? -34.844 30.188 14.961 1 81.25 472 SER B O 1
ATOM 10510 N N . GLU B 1 473 ? -34.25 29.891 12.867 1 87.44 473 GLU B N 1
ATOM 10511 C CA . GLU B 1 473 ? -34.156 28.438 13.031 1 87.44 473 GLU B CA 1
ATOM 10512 C C . GLU B 1 473 ? -33 28.062 13.969 1 87.44 473 GLU B C 1
ATOM 10514 O O . GLU B 1 473 ? -33.125 27.109 14.734 1 87.44 473 GLU B O 1
ATOM 10519 N N . MET B 1 474 ? -32.094 28.828 13.961 1 88.19 474 MET B N 1
ATOM 10520 C CA . MET B 1 474 ? -30.938 28.594 14.82 1 88.19 474 MET B CA 1
ATOM 10521 C C . MET B 1 474 ? -31.297 28.797 16.297 1 88.19 474 MET B C 1
ATOM 10523 O O . MET B 1 474 ? -30.859 28.031 17.156 1 88.19 474 MET B O 1
ATOM 10527 N N . GLN B 1 475 ? -32.031 29.797 16.5 1 90.12 475 GLN B N 1
ATOM 10528 C CA . GLN B 1 475 ? -32.469 30.062 17.875 1 90.12 475 GLN B CA 1
ATOM 10529 C C . GLN B 1 475 ? -33.375 28.969 18.391 1 90.12 475 GLN B C 1
ATOM 10531 O O . GLN B 1 475 ? -33.312 28.578 19.547 1 90.12 475 GLN B O 1
ATOM 10536 N N . THR B 1 476 ? -34.188 28.562 17.484 1 92.81 476 THR B N 1
ATOM 10537 C CA . THR B 1 476 ? -35.062 27.453 17.859 1 92.81 476 THR B CA 1
ATOM 10538 C C . THR B 1 476 ? -34.25 26.203 18.203 1 92.81 476 THR B C 1
ATOM 10540 O O . THR B 1 476 ? -34.594 25.5 19.156 1 92.81 476 THR B O 1
ATOM 10543 N N . ALA B 1 477 ? -33.312 25.938 17.484 1 94.25 477 ALA B N 1
ATOM 10544 C CA . ALA B 1 477 ? -32.469 24.781 17.719 1 94.25 477 ALA B CA 1
ATOM 10545 C C . ALA B 1 477 ? -31.75 24.891 19.062 1 94.25 477 ALA B C 1
ATOM 10547 O O . ALA B 1 477 ? -31.688 23.922 19.828 1 94.25 477 ALA B O 1
ATOM 10548 N N . LYS B 1 478 ? -31.219 26.016 19.406 1 93.19 478 LYS B N 1
ATOM 10549 C CA . LYS B 1 478 ? -30.5 26.234 20.656 1 93.19 478 LYS B CA 1
ATOM 10550 C C . LYS B 1 478 ? -31.438 26.094 21.859 1 93.19 478 LYS B C 1
ATOM 10552 O O . LYS B 1 478 ? -31.062 25.531 22.875 1 93.19 478 LYS B O 1
ATOM 10557 N N . SER B 1 479 ? -32.625 26.656 21.641 1 93.88 479 SER B N 1
ATOM 10558 C CA . SER B 1 479 ? -33.625 26.531 22.703 1 93.88 479 SER B CA 1
ATOM 10559 C C . SER B 1 479 ? -34 25.062 22.922 1 93.88 479 SER B C 1
ATOM 10561 O O . SER B 1 479 ? -34.156 24.641 24.062 1 93.88 479 SER B O 1
ATOM 10563 N N . TRP B 1 480 ? -34.188 24.453 21.875 1 95.44 480 TRP B N 1
ATOM 10564 C CA . TRP B 1 480 ? -34.5 23.031 21.953 1 95.44 480 TRP B CA 1
ATOM 10565 C C . TRP B 1 480 ? -33.438 22.25 22.703 1 95.44 480 TRP B C 1
ATOM 10567 O O . TRP B 1 480 ? -33.719 21.406 23.547 1 95.44 480 TRP B O 1
ATOM 10577 N N . ILE B 1 481 ? -32.219 22.453 22.453 1 95.75 481 ILE B N 1
ATOM 10578 C CA . ILE B 1 481 ? -31.094 21.766 23.062 1 95.75 481 ILE B CA 1
ATOM 10579 C C . ILE B 1 481 ? -31.047 22.062 24.562 1 95.75 481 ILE B C 1
ATOM 10581 O O . ILE B 1 481 ? -30.828 21.172 25.391 1 95.75 481 ILE B O 1
ATOM 10585 N N . HIS B 1 482 ? -31.297 23.281 24.844 1 93.5 482 HIS B N 1
ATOM 10586 C CA . HIS B 1 482 ? -31.297 23.703 26.25 1 93.5 482 HIS B CA 1
ATOM 10587 C C . HIS B 1 482 ? -32.375 22.984 27.031 1 93.5 482 HIS B C 1
ATOM 10589 O O . HIS B 1 482 ? -32.156 22.562 28.172 1 93.5 482 HIS B O 1
ATOM 10595 N N . GLU B 1 483 ? -33.469 22.922 26.422 1 93.56 483 GLU B N 1
ATOM 10596 C CA . GLU B 1 483 ? -34.625 22.281 27.078 1 93.56 483 GLU B CA 1
ATOM 10597 C C . GLU B 1 483 ? -34.344 20.781 27.312 1 93.56 483 GLU B C 1
ATOM 10599 O O . GLU B 1 483 ? -34.719 20.25 28.344 1 93.56 483 GLU B O 1
ATOM 10604 N N . HIS B 1 484 ? -33.812 20.156 26.391 1 93.56 484 HIS B N 1
ATOM 10605 C CA . HIS B 1 484 ? -33.594 18.719 26.469 1 93.56 484 HIS B CA 1
ATOM 10606 C C . HIS B 1 484 ? -32.406 18.375 27.359 1 93.56 484 HIS B C 1
ATOM 10608 O O . HIS B 1 484 ? -32.406 17.328 28 1 93.56 484 HIS B O 1
ATOM 10614 N N . LEU B 1 485 ? -31.438 19.156 27.359 1 93.31 485 LEU B N 1
ATOM 10615 C CA . LEU B 1 485 ? -30.297 18.938 28.234 1 93.31 485 LEU B CA 1
ATOM 10616 C C . LEU B 1 485 ? -30.656 19.234 29.688 1 93.31 485 LEU B C 1
ATOM 10618 O O . LEU B 1 485 ? -30.188 18.547 30.594 1 93.31 485 LEU B O 1
ATOM 10622 N N . GLY B 1 486 ? -31.391 20.219 29.938 1 88.56 486 GLY B N 1
ATOM 10623 C CA . GLY B 1 486 ? -31.797 20.578 31.281 1 88.56 486 GLY B CA 1
ATOM 10624 C C . GLY B 1 486 ? -30.625 20.672 32.25 1 88.56 486 GLY B C 1
ATOM 10625 O O . GLY B 1 486 ? -29.641 21.375 31.984 1 88.56 486 GLY B O 1
ATOM 10626 N N . GLU B 1 487 ? -30.719 19.859 33.312 1 88.31 487 GLU B N 1
ATOM 10627 C CA . GLU B 1 487 ? -29.703 19.875 34.344 1 88.31 487 GLU B CA 1
ATOM 10628 C C . GLU B 1 487 ? -28.75 18.688 34.219 1 88.31 487 GLU B C 1
ATOM 10630 O O . GLU B 1 487 ? -27.797 18.562 34.969 1 88.31 487 GLU B O 1
ATOM 10635 N N . HIS B 1 488 ? -29 17.953 33.188 1 90.44 488 HIS B N 1
ATOM 10636 C CA . HIS B 1 488 ? -28.172 16.766 33 1 90.44 488 HIS B CA 1
ATOM 10637 C C . HIS B 1 488 ? -26.859 17.125 32.312 1 90.44 488 HIS B C 1
ATOM 10639 O O . HIS B 1 488 ? -26.812 18.031 31.484 1 90.44 488 HIS B O 1
ATOM 10645 N N . ASP B 1 489 ? -25.844 16.453 32.688 1 91.88 489 ASP B N 1
ATOM 10646 C CA . ASP B 1 489 ? -24.547 16.672 32.062 1 91.88 489 ASP B CA 1
ATOM 10647 C C . ASP B 1 489 ? -24.484 16.094 30.656 1 91.88 489 ASP B C 1
ATOM 10649 O O . ASP B 1 489 ? -23.688 16.562 29.828 1 91.88 489 ASP B O 1
ATOM 10653 N N . GLN B 1 490 ? -25.125 14.977 30.5 1 93.19 490 GLN B N 1
ATOM 10654 C CA . GLN B 1 490 ? -25.156 14.289 29.219 1 93.19 490 GLN B CA 1
ATOM 10655 C C . GLN B 1 490 ? -26.5 13.609 28.984 1 93.19 490 GLN B C 1
ATOM 10657 O O . GLN B 1 490 ? -27.094 13.062 29.906 1 93.19 490 GLN B O 1
ATOM 10662 N N . VAL B 1 491 ? -26.922 13.789 27.75 1 93.19 491 VAL B N 1
ATOM 10663 C CA . VAL B 1 491 ? -28.188 13.156 27.391 1 93.19 491 VAL B CA 1
ATOM 10664 C C . VAL B 1 491 ? -28.031 12.43 26.047 1 93.19 491 VAL B C 1
ATOM 10666 O O . VAL B 1 491 ? -27.391 12.93 25.125 1 93.19 491 VAL B O 1
ATOM 10669 N N . ASN B 1 492 ? -28.516 11.203 25.984 1 90.38 492 ASN B N 1
ATOM 10670 C CA . ASN B 1 492 ? -28.562 10.43 24.734 1 90.38 492 ASN B CA 1
ATOM 10671 C C . ASN B 1 492 ? -29.969 10.414 24.156 1 90.38 492 ASN B C 1
ATOM 10673 O O . ASN B 1 492 ? -30.938 10.07 24.844 1 90.38 492 ASN B O 1
ATOM 10677 N N . LEU B 1 493 ? -30.047 10.914 22.922 1 88.25 493 LEU B N 1
ATOM 10678 C CA . LEU B 1 493 ? -31.344 11.023 22.266 1 88.25 493 LEU B CA 1
ATOM 10679 C C . LEU B 1 493 ? -31.391 10.18 21 1 88.25 493 LEU B C 1
ATOM 10681 O O . LEU B 1 493 ? -30.406 10.094 20.266 1 88.25 493 LEU B O 1
ATOM 10685 N N . ASP B 1 494 ? -32.562 9.648 20.719 1 83.5 494 ASP B N 1
ATOM 10686 C CA . ASP B 1 494 ? -32.75 8.812 19.531 1 83.5 494 ASP B CA 1
ATOM 10687 C C . ASP B 1 494 ? -33.469 9.57 18.422 1 83.5 494 ASP B C 1
ATOM 10689 O O . ASP B 1 494 ? -33.844 10.727 18.609 1 83.5 494 ASP B O 1
ATOM 10693 N N . THR B 1 495 ? -33.656 8.93 17.344 1 82.25 495 THR B N 1
ATOM 10694 C CA . THR B 1 495 ? -34.156 9.531 16.109 1 82.25 495 THR B CA 1
ATOM 10695 C C . THR B 1 495 ? -35.5 10.227 16.359 1 82.25 495 THR B C 1
ATOM 10697 O O . THR B 1 495 ? -35.719 11.336 15.867 1 82.25 495 THR B O 1
ATOM 10700 N N . HIS B 1 496 ? -36.406 9.648 17.125 1 76.44 496 HIS B N 1
ATOM 10701 C CA . HIS B 1 496 ? -37.75 10.18 17.297 1 76.44 496 HIS B CA 1
ATOM 10702 C C . HIS B 1 496 ? -37.719 11.461 18.125 1 76.44 496 HIS B C 1
ATOM 10704 O O . HIS B 1 496 ? -38.625 12.297 18.016 1 76.44 496 HIS B O 1
ATOM 10710 N N . GLN B 1 497 ? -36.719 11.594 18.891 1 84.44 497 GLN B N 1
ATOM 10711 C CA . GLN B 1 497 ? -36.656 12.742 19.781 1 84.44 497 GLN B CA 1
ATOM 10712 C C . GLN B 1 497 ? -35.969 13.93 19.109 1 84.44 497 GLN B C 1
ATOM 10714 O O . GLN B 1 497 ? -36.156 15.078 19.531 1 84.44 497 GLN B O 1
ATOM 10719 N N . ILE B 1 498 ? -35.25 13.617 18.078 1 89.69 498 ILE B N 1
ATOM 10720 C CA . ILE B 1 498 ? -34.406 14.703 17.594 1 89.69 498 ILE B CA 1
ATOM 10721 C C . ILE B 1 498 ? -34.969 15.242 16.281 1 89.69 498 ILE B C 1
ATOM 10723 O O . ILE B 1 498 ? -34.312 16.016 15.578 1 89.69 498 ILE B O 1
ATOM 10727 N N . GLY B 1 499 ? -36.062 14.898 15.836 1 88.31 499 GLY B N 1
ATOM 10728 C CA . GLY B 1 499 ? -36.688 15.328 14.602 1 88.31 499 GLY B CA 1
ATOM 10729 C C . GLY B 1 499 ? -36.781 16.844 14.477 1 88.31 499 GLY B C 1
ATOM 10730 O O . GLY B 1 499 ? -36.5 17.406 13.422 1 88.31 499 GLY B O 1
ATOM 10731 N N . THR B 1 500 ? -37.25 17.438 15.555 1 88.75 500 THR B N 1
ATOM 10732 C CA . THR B 1 500 ? -37.406 18.891 15.562 1 88.75 500 THR B CA 1
ATOM 10733 C C . THR B 1 500 ? -36.094 19.594 15.336 1 88.75 500 THR B C 1
ATOM 10735 O O . THR B 1 500 ? -36 20.562 14.57 1 88.75 500 THR B O 1
ATOM 10738 N N . LEU B 1 501 ? -35.125 19.094 16.016 1 94.31 501 LEU B N 1
ATOM 10739 C CA . LEU B 1 501 ? -33.812 19.688 15.859 1 94.31 501 LEU B CA 1
ATOM 10740 C C . LEU B 1 501 ? -33.312 19.562 14.422 1 94.31 501 LEU B C 1
ATOM 10742 O O . LEU B 1 501 ? -32.781 20.516 13.852 1 94.31 501 LEU B O 1
ATOM 10746 N N . LEU B 1 502 ? -33.438 18.391 13.852 1 94.5 502 LEU B N 1
ATOM 10747 C CA . LEU B 1 502 ? -33 18.125 12.492 1 94.5 502 LEU B CA 1
ATOM 10748 C C . LEU B 1 502 ? -33.75 18.969 11.484 1 94.5 502 LEU B C 1
ATOM 10750 O O . LEU B 1 502 ? -33.156 19.422 10.492 1 94.5 502 LEU B O 1
ATOM 10754 N N . LYS B 1 503 ? -34.906 19.25 11.758 1 90.88 503 LYS B N 1
ATOM 10755 C CA . LYS B 1 503 ? -35.75 20.078 10.875 1 90.88 503 LYS B CA 1
ATOM 10756 C C . LYS B 1 503 ? -35.25 21.516 10.883 1 90.88 503 LYS B C 1
ATOM 10758 O O . LYS B 1 503 ? -35.312 22.219 9.859 1 90.88 503 LYS B O 1
ATOM 10763 N N . CYS B 1 504 ? -34.812 21.953 12.008 1 92.44 504 CYS B N 1
ATOM 10764 C CA . CYS B 1 504 ? -34.281 23.297 12.117 1 92.44 504 CYS B CA 1
ATOM 10765 C C . CYS B 1 504 ? -33.125 23.516 11.148 1 92.44 504 CYS B C 1
ATOM 10767 O O . CYS B 1 504 ? -32.875 24.641 10.711 1 92.44 504 CYS B O 1
ATOM 10769 N N . PHE B 1 505 ? -32.5 22.484 10.797 1 93.5 505 PHE B N 1
ATOM 10770 C CA . PHE B 1 505 ? -31.344 22.578 9.891 1 93.5 505 PHE B CA 1
ATOM 10771 C C . PHE B 1 505 ? -31.719 22.047 8.508 1 93.5 505 PHE B C 1
ATOM 10773 O O . PHE B 1 505 ? -30.828 21.734 7.703 1 93.5 505 PHE B O 1
ATOM 10780 N N . ASN B 1 506 ? -32.906 21.875 8.273 1 91.38 506 ASN B N 1
ATOM 10781 C CA . ASN B 1 506 ? -33.469 21.516 6.98 1 91.38 506 ASN B CA 1
ATOM 10782 C C . ASN B 1 506 ? -33.094 20.094 6.574 1 91.38 506 ASN B C 1
ATOM 10784 O O . ASN B 1 506 ? -32.75 19.844 5.414 1 91.38 506 ASN B O 1
ATOM 10788 N N . PHE B 1 507 ? -33.031 19.25 7.543 1 94.5 507 PHE B N 1
ATOM 10789 C CA . PHE B 1 507 ? -32.844 17.844 7.238 1 94.5 507 PHE B CA 1
ATOM 10790 C C . PHE B 1 507 ? -34.188 17.125 7.125 1 94.5 507 PHE B C 1
ATOM 10792 O O . PHE B 1 507 ? -35.125 17.422 7.879 1 94.5 507 PHE B O 1
ATOM 10799 N N . ASN B 1 508 ? -34.188 16.328 6.164 1 90.5 508 ASN B N 1
ATOM 10800 C CA . ASN B 1 508 ? -35.375 15.5 6.012 1 90.5 508 ASN B CA 1
ATOM 10801 C C . ASN B 1 508 ? -35.25 14.203 6.797 1 90.5 508 ASN B C 1
ATOM 10803 O O . ASN B 1 508 ? -34.312 13.43 6.59 1 90.5 508 ASN B O 1
ATOM 10807 N N . VAL B 1 509 ? -36.188 14 7.676 1 89.31 509 VAL B N 1
ATOM 10808 C CA . VAL B 1 509 ? -36.188 12.789 8.484 1 89.31 509 VAL B CA 1
ATOM 10809 C C . VAL B 1 509 ? -37.438 11.961 8.195 1 89.31 509 VAL B C 1
ATOM 10811 O O . VAL B 1 509 ? -38.531 12.516 8.023 1 89.31 509 VAL B O 1
ATOM 10814 N N . LEU B 1 510 ? -37.188 10.758 8.117 1 82.12 510 LEU B N 1
ATOM 10815 C CA . LEU B 1 510 ? -38.344 9.875 7.961 1 82.12 510 LEU B CA 1
ATOM 10816 C C . LEU B 1 510 ? -39.219 9.906 9.203 1 82.12 510 LEU B C 1
ATOM 10818 O O . LEU B 1 510 ? -38.719 9.742 10.32 1 82.12 510 LEU B O 1
ATOM 10822 N N . PRO B 1 511 ? -40.5 10.242 8.969 1 77.19 511 PRO B N 1
ATOM 10823 C CA . PRO B 1 511 ? -41.375 10.266 10.141 1 77.19 511 PRO B CA 1
ATOM 10824 C C . PRO B 1 511 ? -41.344 8.961 10.93 1 77.19 511 PRO B C 1
ATOM 10826 O O . PRO B 1 511 ? -41.344 7.879 10.328 1 77.19 511 PRO B O 1
ATOM 10829 N N . THR B 1 512 ? -41.125 9.039 12.18 1 80.12 512 THR B N 1
ATOM 10830 C CA . THR B 1 512 ? -41 7.883 13.055 1 80.12 512 THR B CA 1
ATOM 10831 C C . THR B 1 512 ? -41.938 7.988 14.242 1 80.12 512 THR B C 1
ATOM 10833 O O . THR B 1 512 ? -42.156 9.07 14.797 1 80.12 512 THR B O 1
ATOM 10836 N N . TRP B 1 513 ? -42.719 6.891 14.539 1 79.62 513 TRP B N 1
ATOM 10837 C CA . TRP B 1 513 ? -43.625 6.844 15.672 1 79.62 513 TRP B CA 1
ATOM 10838 C C . TRP B 1 513 ? -43.219 5.777 16.672 1 79.62 513 TRP B C 1
ATOM 10840 O O . TRP B 1 513 ? -42.625 4.766 16.297 1 79.62 513 TRP B O 1
ATOM 10850 N N . ILE B 1 514 ? -43.531 6.004 17.938 1 85.62 514 ILE B N 1
ATOM 10851 C CA . ILE B 1 514 ? -43.125 5.09 19 1 85.62 514 ILE B CA 1
ATOM 10852 C C . ILE B 1 514 ? -44.312 4.203 19.375 1 85.62 514 ILE B C 1
ATOM 10854 O O . ILE B 1 514 ? -45.438 4.676 19.484 1 85.62 514 ILE B O 1
ATOM 10858 N N . ALA B 1 515 ? -43.969 2.93 19.453 1 86.75 515 ALA B N 1
ATOM 10859 C CA . ALA B 1 515 ? -44.938 1.957 19.953 1 86.75 515 ALA B CA 1
ATOM 10860 C C . ALA B 1 515 ? -44.438 1.269 21.219 1 86.75 515 ALA B C 1
ATOM 10862 O O . ALA B 1 515 ? -43.281 0.896 21.312 1 86.75 515 ALA B O 1
ATOM 10863 N N . SER B 1 516 ? -45.281 1.229 22.219 1 84.75 516 SER B N 1
ATOM 10864 C CA . SER B 1 516 ? -44.906 0.591 23.469 1 84.75 516 SER B CA 1
ATOM 10865 C C . SER B 1 516 ? -44.938 -0.929 23.344 1 84.75 516 SER B C 1
ATOM 10867 O O . SER B 1 516 ? -44.219 -1.629 24.078 1 84.75 516 SER B O 1
ATOM 10869 N N . ASP B 1 517 ? -45.844 -1.382 22.594 1 85.12 517 ASP B N 1
ATOM 10870 C CA . ASP B 1 517 ? -45.969 -2.828 22.438 1 85.12 517 ASP B CA 1
ATOM 10871 C C . ASP B 1 517 ? -46.375 -3.188 21.016 1 85.12 517 ASP B C 1
ATOM 10873 O O . ASP B 1 517 ? -46.469 -2.316 20.141 1 85.12 517 ASP B O 1
ATOM 10877 N N . SER B 1 518 ? -46.625 -4.465 20.891 1 88.62 518 SER B N 1
ATOM 10878 C CA . SER B 1 518 ? -46.906 -4.977 19.562 1 88.62 518 SER B CA 1
ATOM 10879 C C . SER B 1 518 ? -48.25 -4.48 19.062 1 88.62 518 SER B C 1
ATOM 10881 O O . SER B 1 518 ? -48.438 -4.207 17.875 1 88.62 518 SER B O 1
ATOM 10883 N N . THR B 1 519 ? -49.188 -4.383 19.938 1 87.75 519 THR B N 1
ATOM 10884 C CA . THR B 1 519 ? -50.531 -3.939 19.562 1 87.75 519 THR B CA 1
ATOM 10885 C C . THR B 1 519 ? -50.5 -2.49 19.078 1 87.75 519 THR B C 1
ATOM 10887 O O . THR B 1 519 ? -51.125 -2.152 18.078 1 87.75 519 THR B O 1
ATOM 10890 N N . GLU B 1 520 ? -49.812 -1.746 19.75 1 89.94 520 GLU B N 1
ATOM 10891 C CA . GLU B 1 520 ? -49.688 -0.343 19.359 1 89.94 520 GLU B CA 1
ATOM 10892 C C . GLU B 1 520 ? -48.906 -0.197 18.062 1 89.94 520 GLU B C 1
ATOM 10894 O O . GLU B 1 520 ? -49.188 0.695 17.266 1 89.94 520 GLU B O 1
ATOM 10899 N N . ALA B 1 521 ? -47.906 -0.966 17.969 1 91.69 521 ALA B N 1
ATOM 10900 C CA . ALA B 1 521 ? -47.125 -0.944 16.734 1 91.69 521 ALA B CA 1
ATOM 10901 C C . ALA B 1 521 ? -48 -1.177 15.508 1 91.69 521 ALA B C 1
ATOM 10903 O O . ALA B 1 521 ? -47.812 -0.533 14.477 1 91.69 521 ALA B O 1
ATOM 10904 N N . VAL B 1 522 ? -48.875 -2.049 15.664 1 89.44 522 VAL B N 1
ATOM 10905 C CA . VAL B 1 522 ? -49.781 -2.379 14.57 1 89.44 522 VAL B CA 1
ATOM 10906 C C . VAL B 1 522 ? -50.688 -1.187 14.273 1 89.44 522 VAL B C 1
ATOM 10908 O O . VAL B 1 522 ? -50.938 -0.848 13.109 1 89.44 522 VAL B O 1
ATOM 10911 N N . HIS B 1 523 ? -51.188 -0.616 15.281 1 87.69 523 HIS B N 1
ATOM 10912 C CA . HIS B 1 523 ? -52.062 0.54 15.117 1 87.69 523 HIS B CA 1
ATOM 10913 C C . HIS B 1 523 ? -51.344 1.673 14.391 1 87.69 523 HIS B C 1
ATOM 10915 O O . HIS B 1 523 ? -51.938 2.303 13.5 1 87.69 523 HIS B O 1
ATOM 10921 N N . ILE B 1 524 ? -50.219 1.886 14.797 1 88.38 524 ILE B N 1
ATOM 10922 C CA . ILE B 1 524 ? -49.406 2.945 14.203 1 88.38 524 ILE B CA 1
ATOM 10923 C C . ILE B 1 524 ? -49.094 2.611 12.742 1 88.38 524 ILE B C 1
ATOM 10925 O O . ILE B 1 524 ? -49.188 3.482 11.875 1 88.38 524 ILE B O 1
ATOM 10929 N N . ALA B 1 525 ? -48.75 1.479 12.523 1 87.88 525 ALA B N 1
ATOM 10930 C CA . ALA B 1 525 ? -48.438 1.03 11.164 1 87.88 525 ALA B CA 1
ATOM 10931 C C . ALA B 1 525 ? -49.656 1.244 10.242 1 87.88 525 ALA B C 1
ATOM 10933 O O . ALA B 1 525 ? -49.469 1.62 9.078 1 87.88 525 ALA B O 1
ATOM 10934 N N . GLU B 1 526 ? -50.75 0.97 10.742 1 82.81 526 GLU B N 1
ATOM 10935 C CA . GLU B 1 526 ? -51.969 1.14 9.969 1 82.81 526 GLU B CA 1
ATOM 10936 C C . GLU B 1 526 ? -52.219 2.609 9.641 1 82.81 526 GLU B C 1
ATOM 10938 O O . GLU B 1 526 ? -52.75 2.932 8.57 1 82.81 526 GLU B O 1
ATOM 10943 N N . THR B 1 527 ? -51.812 3.404 10.539 1 78.81 527 THR B N 1
ATOM 10944 C CA . THR B 1 527 ? -51.969 4.84 10.336 1 78.81 527 THR B CA 1
ATOM 10945 C C . THR B 1 527 ? -50.969 5.355 9.312 1 78.81 527 THR B C 1
ATOM 10947 O O . THR B 1 527 ? -51.281 6.227 8.5 1 78.81 527 THR B O 1
ATOM 10950 N N . ILE B 1 528 ? -49.719 4.902 9.383 1 79.25 528 ILE B N 1
ATOM 10951 C CA . ILE B 1 528 ? -48.656 5.312 8.492 1 79.25 528 ILE B CA 1
ATOM 10952 C C . ILE B 1 528 ? -48.906 4.75 7.09 1 79.25 528 ILE B C 1
ATOM 10954 O O . ILE B 1 528 ? -48.688 5.441 6.09 1 79.25 528 ILE B O 1
ATOM 10958 N N . GLY B 1 529 ? -49.344 3.637 7.051 1 76.69 529 GLY B N 1
ATOM 10959 C CA . GLY B 1 529 ? -49.469 2.9 5.805 1 76.69 529 GLY B CA 1
ATOM 10960 C C . GLY B 1 529 ? -48.344 1.921 5.566 1 76.69 529 GLY B C 1
ATOM 10961 O O . GLY B 1 529 ? -47.188 2.193 5.926 1 76.69 529 GLY B O 1
ATOM 10962 N N . TYR B 1 530 ? -48.531 0.764 5.02 1 72.25 530 TYR B N 1
ATOM 10963 C CA . TYR B 1 530 ? -47.562 -0.288 4.758 1 72.25 530 TYR B CA 1
ATOM 10964 C C . TYR B 1 530 ? -46.844 -0.044 3.436 1 72.25 530 TYR B C 1
ATOM 10966 O O . TYR B 1 530 ? -47.406 0.604 2.535 1 72.25 530 TYR B O 1
ATOM 10974 N N . PRO B 1 531 ? -45.531 -0.422 3.15 1 73.69 531 PRO B N 1
ATOM 10975 C CA . PRO B 1 531 ? -44.781 -1.185 4.148 1 73.69 531 PRO B CA 1
ATOM 10976 C C . PRO B 1 531 ? -44.125 -0.293 5.199 1 73.69 531 PRO B C 1
ATOM 10978 O O . PRO B 1 531 ? -43.906 0.9 4.961 1 73.69 531 PRO B O 1
ATOM 10981 N N . VAL B 1 532 ? -44 -0.877 6.414 1 78.25 532 VAL B N 1
ATOM 10982 C CA . VAL B 1 532 ? -43.375 -0.131 7.508 1 78.25 532 VAL B CA 1
ATOM 10983 C C . VAL B 1 532 ? -42.188 -0.899 8.047 1 78.25 532 VAL B C 1
ATOM 10985 O O . VAL B 1 532 ? -42 -2.07 7.715 1 78.25 532 VAL B O 1
ATOM 10988 N N . ALA B 1 533 ? -41.25 -0.191 8.68 1 79.5 533 ALA B N 1
ATOM 10989 C CA . ALA B 1 533 ? -40.156 -0.782 9.438 1 79.5 533 ALA B CA 1
ATOM 10990 C C . ALA B 1 533 ? -40.406 -0.678 10.938 1 79.5 533 ALA B C 1
ATOM 10992 O O . ALA B 1 533 ? -40.938 0.319 11.414 1 79.5 533 ALA B O 1
ATOM 10993 N N . VAL B 1 534 ? -40.156 -1.744 11.633 1 82.31 534 VAL B N 1
ATOM 10994 C CA . VAL B 1 534 ? -40.219 -1.736 13.086 1 82.31 534 VAL B CA 1
ATOM 10995 C C . VAL B 1 534 ? -38.812 -1.916 13.68 1 82.31 534 VAL B C 1
ATOM 10997 O O . VAL B 1 534 ? -38.094 -2.809 13.266 1 82.31 534 VAL B O 1
ATOM 11000 N N . LYS B 1 535 ? -38.438 -1.001 14.516 1 85.44 535 LYS B N 1
ATOM 11001 C CA . LYS B 1 535 ? -37.094 -1.03 15.125 1 85.44 535 LYS B CA 1
ATOM 11002 C C . LYS B 1 535 ? -37.188 -1 16.641 1 85.44 535 LYS B C 1
ATOM 11004 O O . LYS B 1 535 ? -38.094 -0.372 17.203 1 85.44 535 LYS B O 1
ATOM 11009 N N . LEU B 1 536 ? -36.281 -1.691 17.266 1 82.44 536 LEU B N 1
ATOM 11010 C CA . LEU B 1 536 ? -36.188 -1.713 18.719 1 82.44 536 LEU B CA 1
ATOM 11011 C C . LEU B 1 536 ? -35.719 -0.365 19.266 1 82.44 536 LEU B C 1
ATOM 11013 O O . LEU B 1 536 ? -34.844 0.264 18.688 1 82.44 536 LEU B O 1
ATOM 11017 N N . ARG B 1 537 ? -36.344 0.003 20.266 1 81.44 537 ARG B N 1
ATOM 11018 C CA . ARG B 1 537 ? -35.906 1.199 20.984 1 81.44 537 ARG B CA 1
ATOM 11019 C C . ARG B 1 537 ? -35.375 0.847 22.375 1 81.44 537 ARG B C 1
ATOM 11021 O O . ARG B 1 537 ? -36.156 0.507 23.266 1 81.44 537 ARG B O 1
ATOM 11028 N N . SER B 1 538 ? -34.156 0.828 22.469 1 79.06 538 SER B N 1
ATOM 11029 C CA . SER B 1 538 ? -33.531 0.557 23.75 1 79.06 538 SER B CA 1
ATOM 11030 C C . SER B 1 538 ? -32.219 1.361 23.922 1 79.06 538 SER B C 1
ATOM 11032 O O . SER B 1 538 ? -31.422 1.445 22.984 1 79.06 538 SER B O 1
ATOM 11034 N N . PRO B 1 539 ? -32.062 2.045 25.016 1 71.62 539 PRO B N 1
ATOM 11035 C CA . PRO B 1 539 ? -30.828 2.771 25.266 1 71.62 539 PRO B CA 1
ATOM 11036 C C . PRO B 1 539 ? -29.656 1.844 25.562 1 71.62 539 PRO B C 1
ATOM 11038 O O . PRO B 1 539 ? -28.484 2.252 25.453 1 71.62 539 PRO B O 1
ATOM 11041 N N . ASP B 1 540 ? -29.984 0.655 25.922 1 72.75 540 ASP B N 1
ATOM 11042 C CA . ASP B 1 540 ? -28.938 -0.261 26.391 1 72.75 540 ASP B CA 1
ATOM 11043 C C . ASP B 1 540 ? -28.375 -1.073 25.234 1 72.75 540 ASP B C 1
ATOM 11045 O O . ASP B 1 540 ? -27.328 -1.712 25.375 1 72.75 540 ASP B O 1
ATOM 11049 N N . ILE B 1 541 ? -29.156 -0.992 24.25 1 72.25 541 ILE B N 1
ATOM 11050 C CA . ILE B 1 541 ? -28.703 -1.766 23.109 1 72.25 541 ILE B CA 1
ATOM 11051 C C . ILE B 1 541 ? -28.172 -0.823 22.016 1 72.25 541 ILE B C 1
ATOM 11053 O O . ILE B 1 541 ? -28.953 -0.212 21.281 1 72.25 541 ILE B O 1
ATOM 11057 N N . ALA B 1 542 ? -26.859 -0.745 22 1 61.03 542 ALA B N 1
ATOM 11058 C CA . ALA B 1 542 ? -26.219 0.228 21.125 1 61.03 542 ALA B CA 1
ATOM 11059 C C . ALA B 1 542 ? -26.5 -0.094 19.656 1 61.03 542 ALA B C 1
ATOM 11061 O O . ALA B 1 542 ? -26.797 0.804 18.859 1 61.03 542 ALA B O 1
ATOM 11062 N N . HIS B 1 543 ? -26.484 -1.327 19.344 1 63.44 543 HIS B N 1
ATOM 11063 C CA . HIS B 1 543 ? -26.703 -1.727 17.953 1 63.44 543 HIS B CA 1
ATOM 11064 C C . HIS B 1 543 ? -27.922 -2.629 17.828 1 63.44 543 HIS B C 1
ATOM 11066 O O . HIS B 1 543 ? -27.875 -3.799 18.219 1 63.44 543 HIS B O 1
ATOM 11072 N N . LYS B 1 544 ? -28.891 -2.082 17.203 1 70.31 544 LYS B N 1
ATOM 11073 C CA . LYS B 1 544 ? -30.156 -2.785 17.078 1 70.31 544 LYS B CA 1
ATOM 11074 C C . LYS B 1 544 ? -29.984 -4.098 16.312 1 70.31 544 LYS B C 1
ATOM 11076 O O . LYS B 1 544 ? -30.766 -5.035 16.5 1 70.31 544 LYS B O 1
ATOM 11081 N N . SER B 1 545 ? -28.875 -4.066 15.5 1 62.91 545 SER B N 1
ATOM 11082 C CA . SER B 1 545 ? -28.641 -5.234 14.656 1 62.91 545 SER B CA 1
ATOM 11083 C C . SER B 1 545 ? -28.234 -6.445 15.484 1 62.91 545 SER B C 1
ATOM 11085 O O . SER B 1 545 ? -28.406 -7.59 15.055 1 62.91 545 SER B O 1
ATOM 11087 N N . ASP B 1 546 ? -27.828 -6.281 16.75 1 61.5 546 ASP B N 1
ATOM 11088 C CA . ASP B 1 546 ? -27.375 -7.359 17.625 1 61.5 546 ASP B CA 1
ATOM 11089 C C . ASP B 1 546 ? -28.531 -8.281 18.016 1 61.5 546 ASP B C 1
ATOM 11091 O O . ASP B 1 546 ? -28.312 -9.469 18.281 1 61.5 546 ASP B O 1
ATOM 11095 N N . VAL B 1 547 ? -29.75 -7.738 18.047 1 62.72 547 VAL B N 1
ATOM 11096 C CA . VAL B 1 547 ? -30.922 -8.508 18.469 1 62.72 547 VAL B CA 1
ATOM 11097 C C . VAL B 1 547 ? -31.938 -8.555 17.328 1 62.72 547 VAL B C 1
ATOM 11099 O O . VAL B 1 547 ? -33.125 -8.789 17.562 1 62.72 547 VAL B O 1
ATOM 11102 N N . GLN B 1 548 ? -31.453 -8.328 16.141 1 65.94 548 GLN B N 1
ATOM 11103 C CA . GLN B 1 548 ? -32.375 -8.203 15.016 1 65.94 548 GLN B CA 1
ATOM 11104 C C . GLN B 1 548 ? -33.531 -7.254 15.344 1 65.94 548 GLN B C 1
ATOM 11106 O O . GLN B 1 548 ? -34.688 -7.609 15.172 1 65.94 548 GLN B O 1
ATOM 11111 N N . GLY B 1 549 ? -33.062 -6.23 15.891 1 67.38 549 GLY B N 1
ATOM 11112 C CA . GLY B 1 549 ? -34.031 -5.262 16.375 1 67.38 549 GLY B CA 1
ATOM 11113 C C . GLY B 1 549 ? -34.625 -4.387 15.281 1 67.38 549 GLY B C 1
ATOM 11114 O O . GLY B 1 549 ? -35.312 -3.396 15.562 1 67.38 549 GLY B O 1
ATOM 11115 N N . VAL B 1 550 ? -34.188 -4.699 14.047 1 71.62 550 VAL B N 1
ATOM 11116 C CA . VAL B 1 550 ? -34.719 -3.941 12.914 1 71.62 550 VAL B CA 1
ATOM 11117 C C . VAL B 1 550 ? -35.375 -4.887 11.93 1 71.62 550 VAL B C 1
ATOM 11119 O O . VAL B 1 550 ? -34.781 -5.844 11.453 1 71.62 550 VAL B O 1
ATOM 11122 N N . MET B 1 551 ? -36.625 -4.781 11.805 1 72 551 MET B N 1
ATOM 11123 C CA . MET B 1 551 ? -37.375 -5.527 10.805 1 72 551 MET B CA 1
ATOM 11124 C C . MET B 1 551 ? -37.938 -4.594 9.734 1 72 551 MET B C 1
ATOM 11126 O O . MET B 1 551 ? -38.594 -3.605 10.047 1 72 551 MET B O 1
ATOM 11130 N N . LEU B 1 552 ? -37.531 -4.898 8.555 1 65.12 552 LEU B N 1
ATOM 11131 C CA . LEU B 1 552 ? -37.875 -3.998 7.461 1 65.12 552 LEU B CA 1
ATOM 11132 C C . LEU B 1 552 ? -38.969 -4.598 6.594 1 65.12 552 LEU B C 1
ATOM 11134 O O . LEU B 1 552 ? -39.312 -5.777 6.723 1 65.12 552 LEU B O 1
ATOM 11138 N N . ASN B 1 553 ? -39.594 -3.783 5.898 1 59.62 553 ASN B N 1
ATOM 11139 C CA . ASN B 1 553 ? -40.531 -4.121 4.836 1 59.62 553 ASN B CA 1
ATOM 11140 C C . ASN B 1 553 ? -41.719 -4.949 5.359 1 59.62 553 ASN B C 1
ATOM 11142 O O . ASN B 1 553 ? -42.062 -5.988 4.781 1 59.62 553 ASN B O 1
ATOM 11146 N N . LEU B 1 554 ? -42.25 -4.531 6.504 1 73.31 554 LEU B N 1
ATOM 11147 C CA . LEU B 1 554 ? -43.438 -5.18 7.07 1 73.31 554 LEU B CA 1
ATOM 11148 C C . LEU B 1 554 ? -44.719 -4.73 6.348 1 73.31 554 LEU B C 1
ATOM 11150 O O . LEU B 1 554 ? -45.031 -3.547 6.363 1 73.31 554 LEU B O 1
ATOM 11154 N N . ARG B 1 555 ? -45.531 -5.617 5.746 1 68.25 555 ARG B N 1
ATOM 11155 C CA . ARG B 1 555 ? -46.5 -5.285 4.703 1 68.25 555 ARG B CA 1
ATOM 11156 C C . ARG B 1 555 ? -47.906 -5.316 5.25 1 68.25 555 ARG B C 1
ATOM 11158 O O . ARG B 1 555 ? -48.844 -4.801 4.617 1 68.25 555 ARG B O 1
ATOM 11165 N N . ASN B 1 556 ? -48.062 -5.938 6.312 1 76.38 556 ASN B N 1
ATOM 11166 C CA . ASN B 1 556 ? -49.438 -6.051 6.848 1 76.38 556 ASN B CA 1
ATOM 11167 C C . ASN B 1 556 ? -49.438 -6.125 8.375 1 76.38 556 ASN B C 1
ATOM 11169 O O . ASN B 1 556 ? -48.375 -6.184 8.992 1 76.38 556 ASN B O 1
ATOM 11173 N N . ARG B 1 557 ? -50.656 -6.133 8.836 1 83.81 557 ARG B N 1
ATOM 11174 C CA . ARG B 1 557 ? -50.875 -6.094 10.273 1 83.81 557 ARG B CA 1
ATOM 11175 C C . ARG B 1 557 ? -50.25 -7.297 10.969 1 83.81 557 ARG B C 1
ATOM 11177 O O . ARG B 1 557 ? -49.656 -7.164 12.039 1 83.81 557 ARG B O 1
ATOM 11184 N N . ILE B 1 558 ? -50.312 -8.336 10.375 1 78.06 558 ILE B N 1
ATOM 11185 C CA . ILE B 1 558 ? -49.812 -9.578 10.977 1 78.06 558 ILE B CA 1
ATOM 11186 C C . ILE B 1 558 ? -48.312 -9.578 11.023 1 78.06 558 ILE B C 1
ATOM 11188 O O . ILE B 1 558 ? -47.688 -9.953 12.039 1 78.06 558 ILE B O 1
ATOM 11192 N N . GLU B 1 559 ? -47.688 -9.18 9.945 1 79.94 559 GLU B N 1
ATOM 11193 C CA . GLU B 1 559 ? -46.25 -9.125 9.891 1 79.94 559 GLU B CA 1
ATOM 11194 C C . GLU B 1 559 ? -45.688 -8.164 10.938 1 79.94 559 GLU B C 1
ATOM 11196 O O . GLU B 1 559 ? -44.656 -8.438 11.562 1 79.94 559 GLU B O 1
ATOM 11201 N N . VAL B 1 560 ? -46.375 -7.105 11.047 1 88 560 VAL B N 1
ATOM 11202 C CA . VAL B 1 560 ? -45.938 -6.102 12.016 1 88 560 VAL B CA 1
ATOM 11203 C C . VAL B 1 560 ? -46.062 -6.652 13.43 1 88 560 VAL B C 1
ATOM 11205 O O . VAL B 1 560 ? -45.156 -6.488 14.25 1 88 560 VAL B O 1
ATOM 11208 N N . ALA B 1 561 ? -47.219 -7.234 13.711 1 86.31 561 ALA B N 1
ATOM 11209 C CA . ALA B 1 561 ? -47.438 -7.785 15.039 1 86.31 561 ALA B CA 1
ATOM 11210 C C . ALA B 1 561 ? -46.406 -8.852 15.383 1 86.31 561 ALA B C 1
ATOM 11212 O O . ALA B 1 561 ? -45.844 -8.844 16.484 1 86.31 561 ALA B O 1
ATOM 11213 N N . ASN B 1 562 ? -46.156 -9.688 14.5 1 78.19 562 ASN B N 1
ATOM 11214 C CA . ASN B 1 562 ? -45.219 -10.766 14.703 1 78.19 562 ASN B CA 1
ATOM 11215 C C . ASN B 1 562 ? -43.781 -10.227 14.867 1 78.19 562 ASN B C 1
ATOM 11217 O O . ASN B 1 562 ? -43.031 -10.688 15.734 1 78.19 562 ASN B O 1
ATOM 11221 N N . ALA B 1 563 ? -43.469 -9.359 13.953 1 82.62 563 ALA B N 1
ATOM 11222 C CA . ALA B 1 563 ? -42.125 -8.773 14.008 1 82.62 563 ALA B CA 1
ATOM 11223 C C . ALA B 1 563 ? -41.875 -8.031 15.32 1 82.62 563 ALA B C 1
ATOM 11225 O O . ALA B 1 563 ? -40.844 -8.172 15.938 1 82.62 563 ALA B O 1
ATOM 11226 N N . ALA B 1 564 ? -42.844 -7.285 15.664 1 88.44 564 ALA B N 1
ATOM 11227 C CA . ALA B 1 564 ? -42.75 -6.512 16.906 1 88.44 564 ALA B CA 1
ATOM 11228 C C . ALA B 1 564 ? -42.594 -7.426 18.109 1 88.44 564 ALA B C 1
ATOM 11230 O O . ALA B 1 564 ? -41.719 -7.184 18.953 1 88.44 564 ALA B O 1
ATOM 11231 N N . GLN B 1 565 ? -43.406 -8.352 18.125 1 81.75 565 GLN B N 1
ATOM 11232 C CA . GLN B 1 565 ? -43.344 -9.281 19.234 1 81.75 565 GLN B CA 1
ATOM 11233 C C . GLN B 1 565 ? -42.031 -10.047 19.25 1 81.75 565 GLN B C 1
ATOM 11235 O O . GLN B 1 565 ? -41.438 -10.273 20.297 1 81.75 565 GLN B O 1
ATOM 11240 N N . ALA B 1 566 ? -41.656 -10.453 18.109 1 79.25 566 ALA B N 1
ATOM 11241 C CA . ALA B 1 566 ? -40.406 -11.195 17.969 1 79.25 566 ALA B CA 1
ATOM 11242 C C . ALA B 1 566 ? -39.219 -10.359 18.453 1 79.25 566 ALA B C 1
ATOM 11244 O O . ALA B 1 566 ? -38.312 -10.875 19.109 1 79.25 566 ALA B O 1
ATOM 11245 N N . ILE B 1 567 ? -39.125 -9.125 18.016 1 83.44 567 ILE B N 1
ATOM 11246 C CA . ILE B 1 567 ? -38.062 -8.211 18.438 1 83.44 567 ILE B CA 1
ATOM 11247 C C . ILE B 1 567 ? -38.031 -8.117 19.953 1 83.44 567 ILE B C 1
ATOM 11249 O O . ILE B 1 567 ? -36.969 -8.211 20.562 1 83.44 567 ILE B O 1
ATOM 11253 N N . LEU B 1 568 ? -39.156 -7.965 20.516 1 85.19 568 LEU B N 1
ATOM 11254 C CA . LEU B 1 568 ? -39.281 -7.82 21.953 1 85.19 568 LEU B CA 1
ATOM 11255 C C . LEU B 1 568 ? -38.844 -9.109 22.656 1 85.19 568 LEU B C 1
ATOM 11257 O O . LEU B 1 568 ? -38.125 -9.07 23.672 1 85.19 568 LEU B O 1
ATOM 11261 N N . ASP B 1 569 ? -39.281 -10.188 22.156 1 80.12 569 ASP B N 1
ATOM 11262 C CA . ASP B 1 569 ? -38.938 -11.477 22.734 1 80.12 569 ASP B CA 1
ATOM 11263 C C . ASP B 1 569 ? -37.438 -11.734 22.672 1 80.12 569 ASP B C 1
ATOM 11265 O O . ASP B 1 569 ? -36.812 -12.156 23.656 1 80.12 569 ASP B O 1
ATOM 11269 N N . ARG B 1 570 ? -36.938 -11.523 21.469 1 76.5 570 ARG B N 1
ATOM 11270 C CA . ARG B 1 570 ? -35.5 -11.719 21.297 1 76.5 570 ARG B CA 1
ATOM 11271 C C . ARG B 1 570 ? -34.688 -10.828 22.234 1 76.5 570 ARG B C 1
ATOM 11273 O O . ARG B 1 570 ? -33.656 -11.25 22.75 1 76.5 570 ARG B O 1
ATOM 11280 N N . THR B 1 571 ? -35.125 -9.688 22.312 1 81.12 571 THR B N 1
ATOM 11281 C CA . THR B 1 571 ? -34.438 -8.727 23.172 1 81.12 571 THR B CA 1
ATOM 11282 C C . THR B 1 571 ? -34.531 -9.172 24.641 1 81.12 571 THR B C 1
ATOM 11284 O O . THR B 1 571 ? -33.531 -9.07 25.359 1 81.12 571 THR B O 1
ATOM 11287 N N . GLN B 1 572 ? -35.594 -9.602 24.984 1 77.88 572 GLN B N 1
ATOM 11288 C CA . GLN B 1 572 ? -35.75 -10.062 26.359 1 77.88 572 GLN B CA 1
ATOM 11289 C C . GLN B 1 572 ? -34.906 -11.289 26.641 1 77.88 572 GLN B C 1
ATOM 11291 O O . GLN B 1 572 ? -34.406 -11.461 27.75 1 77.88 572 GLN B O 1
ATOM 11296 N N . LEU B 1 573 ? -34.719 -12.016 25.672 1 75.81 573 LEU B N 1
ATOM 11297 C CA . LEU B 1 573 ? -33.938 -13.227 25.812 1 75.81 573 LEU B CA 1
ATOM 11298 C C . LEU B 1 573 ? -32.438 -12.914 25.812 1 75.81 573 LEU B C 1
ATOM 11300 O O . LEU B 1 573 ? -31.672 -13.445 26.625 1 75.81 573 LEU B O 1
ATOM 11304 N N . SER B 1 574 ? -32 -12.109 24.875 1 76.38 574 SER B N 1
ATOM 11305 C CA . SER B 1 574 ? -30.594 -11.828 24.672 1 76.38 574 SER B CA 1
ATOM 11306 C C . SER B 1 574 ? -30.078 -10.812 25.688 1 76.38 574 SER B C 1
ATOM 11308 O O . SER B 1 574 ? -28.922 -10.852 26.078 1 76.38 574 SER B O 1
ATOM 11310 N N . TYR B 1 575 ? -30.953 -9.836 26.031 1 79.62 575 TYR B N 1
ATOM 11311 C CA . TYR B 1 575 ? -30.594 -8.781 26.969 1 79.62 575 TYR B CA 1
ATOM 11312 C C . TYR B 1 575 ? -31.688 -8.617 28.031 1 79.62 575 TYR B C 1
ATOM 11314 O O . TYR B 1 575 ? -32.375 -7.582 28.078 1 79.62 575 TYR B O 1
ATOM 11322 N N . PRO B 1 576 ? -31.734 -9.578 28.922 1 77.19 576 PRO B N 1
ATOM 11323 C CA . PRO B 1 576 ? -32.844 -9.562 29.891 1 77.19 576 PRO B CA 1
ATOM 11324 C C . PRO B 1 576 ? -32.812 -8.328 30.781 1 77.19 576 PRO B C 1
ATOM 11326 O O . PRO B 1 576 ? -33.875 -7.902 31.281 1 77.19 576 PRO B O 1
ATOM 11329 N N . SER B 1 577 ? -31.641 -7.777 30.906 1 80.31 577 SER B N 1
ATOM 11330 C CA . SER B 1 577 ? -31.531 -6.645 31.812 1 80.31 577 SER B CA 1
ATOM 11331 C C . SER B 1 577 ? -31.609 -5.32 31.062 1 80.31 577 SER B C 1
ATOM 11333 O O . SER B 1 577 ? -31.547 -4.25 31.672 1 80.31 577 SER B O 1
ATOM 11335 N N . ALA B 1 578 ? -31.906 -5.402 29.766 1 81 578 ALA B N 1
ATOM 11336 C CA . ALA B 1 578 ? -31.906 -4.172 28.969 1 81 578 ALA B CA 1
ATOM 11337 C C . ALA B 1 578 ? -33.219 -3.416 29.141 1 81 578 ALA B C 1
ATOM 11339 O O . ALA B 1 578 ? -34.312 -4.023 29.219 1 81 578 ALA B O 1
ATOM 11340 N N . ASN B 1 579 ? -33.125 -2.164 29.422 1 81.31 579 ASN B N 1
ATOM 11341 C CA . ASN B 1 579 ? -34.312 -1.312 29.422 1 81.31 579 ASN B CA 1
ATOM 11342 C C . ASN B 1 579 ? -34.906 -1.157 28.016 1 81.31 579 ASN B C 1
ATOM 11344 O O . ASN B 1 579 ? -34.219 -0.637 27.125 1 81.31 579 ASN B O 1
ATOM 11348 N N . ILE B 1 580 ? -36.125 -1.677 27.859 1 85 580 ILE B N 1
ATOM 11349 C CA . ILE B 1 580 ? -36.781 -1.596 26.562 1 85 580 ILE B CA 1
ATOM 11350 C C . ILE B 1 580 ? -37.844 -0.498 26.594 1 85 580 ILE B C 1
ATOM 11352 O O . ILE B 1 580 ? -38.781 -0.569 27.359 1 85 580 ILE B O 1
ATOM 11356 N N . HIS B 1 581 ? -37.656 0.532 25.781 1 80.44 581 HIS B N 1
ATOM 11357 C CA . HIS B 1 581 ? -38.562 1.661 25.75 1 80.44 581 HIS B CA 1
ATOM 11358 C C . HIS B 1 581 ? -39.625 1.476 24.656 1 80.44 581 HIS B C 1
ATOM 11360 O O . HIS B 1 581 ? -40.344 2.422 24.312 1 80.44 581 HIS B O 1
ATOM 11366 N N . GLY B 1 582 ? -39.656 0.283 24.141 1 85.69 582 GLY B N 1
ATOM 11367 C CA . GLY B 1 582 ? -40.656 -0.003 23.125 1 85.69 582 GLY B CA 1
ATOM 11368 C C . GLY B 1 582 ? -40.062 -0.19 21.734 1 85.69 582 GLY B C 1
ATOM 11369 O O . GLY B 1 582 ? -39 -0.753 21.578 1 85.69 582 GLY B O 1
ATOM 11370 N N . LEU B 1 583 ? -40.938 0.146 20.75 1 87.75 583 LEU B N 1
ATOM 11371 C CA . LEU B 1 583 ? -40.594 -0.05 19.344 1 87.75 583 LEU B CA 1
ATOM 11372 C C . LEU B 1 583 ? -40.781 1.235 18.547 1 87.75 583 LEU B C 1
ATOM 11374 O O . LEU B 1 583 ? -41.531 2.119 18.969 1 87.75 583 LEU B O 1
ATOM 11378 N N . LEU B 1 584 ? -39.938 1.336 17.531 1 86.56 584 LEU B N 1
ATOM 11379 C CA . LEU B 1 584 ? -40.094 2.42 16.562 1 86.56 584 LEU B CA 1
ATOM 11380 C C . LEU B 1 584 ? -40.719 1.91 15.273 1 86.56 584 LEU B C 1
ATOM 11382 O O . LEU B 1 584 ? -40.344 0.867 14.758 1 86.56 584 LEU B O 1
ATOM 11386 N N . VAL B 1 585 ? -41.812 2.559 14.867 1 85.44 585 VAL B N 1
ATOM 11387 C CA . VAL B 1 585 ? -42.469 2.201 13.609 1 85.44 585 VAL B CA 1
ATOM 11388 C C . VAL B 1 585 ? -42.281 3.322 12.594 1 85.44 585 VAL B C 1
ATOM 11390 O O . VAL B 1 585 ? -42.531 4.492 12.898 1 85.44 585 VAL B O 1
ATOM 11393 N N . GLN B 1 586 ? -41.688 3.002 11.5 1 82.06 586 GLN B N 1
ATOM 11394 C CA . GLN B 1 586 ? -41.406 3.977 10.453 1 82.06 586 GLN B CA 1
ATOM 11395 C C . GLN B 1 586 ? -41.906 3.49 9.094 1 82.06 586 GLN B C 1
ATOM 11397 O O . GLN B 1 586 ? -41.906 2.287 8.828 1 82.06 586 GLN B O 1
ATOM 11402 N N . GLY B 1 587 ? -42.438 4.512 8.328 1 74.25 587 GLY B N 1
ATOM 11403 C CA . GLY B 1 587 ? -42.75 4.137 6.957 1 74.25 587 GLY B CA 1
ATOM 11404 C C . GLY B 1 587 ? -41.5 3.721 6.172 1 74.25 587 GLY B C 1
ATOM 11405 O O . GLY B 1 587 ? -40.406 4.234 6.406 1 74.25 587 GLY B O 1
ATOM 11406 N N . MET B 1 588 ? -41.688 2.65 5.43 1 62.81 588 MET B N 1
ATOM 11407 C CA . MET B 1 588 ? -40.531 2.24 4.613 1 62.81 588 MET B CA 1
ATOM 11408 C C . MET B 1 588 ? -40.156 3.328 3.609 1 62.81 588 MET B C 1
ATOM 11410 O O . MET B 1 588 ? -41.031 3.906 2.965 1 62.81 588 MET B O 1
ATOM 11414 N N . ALA B 1 589 ? -38.969 3.996 3.852 1 58.19 589 ALA B N 1
ATOM 11415 C CA . ALA B 1 589 ? -38.5 4.922 2.824 1 58.19 589 ALA B CA 1
ATOM 11416 C C . ALA B 1 589 ? -38.344 4.215 1.479 1 58.19 589 ALA B C 1
ATOM 11418 O O . ALA B 1 589 ? -38 3.027 1.428 1 58.19 589 ALA B O 1
ATOM 11419 N N . LYS B 1 590 ? -39 4.805 0.444 1 49.16 590 LYS B N 1
ATOM 11420 C CA . LYS B 1 590 ? -38.875 4.234 -0.895 1 49.16 590 LYS B CA 1
ATOM 11421 C C . LYS B 1 590 ? -37.438 3.965 -1.248 1 49.16 590 LYS B C 1
ATOM 11423 O O . LYS B 1 590 ? -36.688 4.895 -1.535 1 49.16 590 LYS B O 1
ATOM 11428 N N . LEU B 1 591 ? -36.875 3.02 -0.524 1 51.22 591 LEU B N 1
ATOM 11429 C CA . LE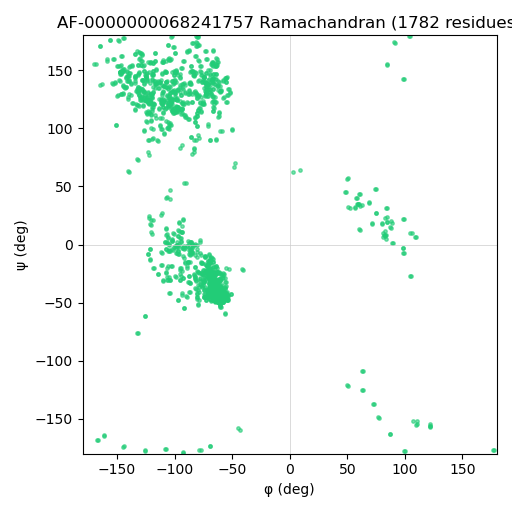U B 1 591 ? -35.5 2.59 -0.604 1 51.22 591 LEU B CA 1
ATOM 11430 C C . LEU B 1 591 ? -35.125 2.229 -2.037 1 51.22 591 LEU B C 1
ATOM 11432 O O . LEU B 1 591 ? -33.938 2.137 -2.369 1 51.22 591 LEU B O 1
ATOM 11436 N N . ALA B 1 592 ? -36.125 1.927 -2.92 1 46.25 592 ALA B N 1
ATOM 11437 C CA . ALA B 1 592 ? -35.688 1.235 -4.129 1 46.25 592 ALA B CA 1
ATOM 11438 C C . ALA B 1 592 ? -34.656 2.07 -4.895 1 46.25 592 ALA B C 1
ATOM 11440 O O . ALA B 1 592 ? -34.938 3.207 -5.277 1 46.25 592 ALA B O 1
ATOM 11441 N N . GLY B 1 593 ? -33.375 1.766 -4.684 1 56.69 593 GLY B N 1
ATOM 11442 C CA . GLY B 1 593 ? -32.312 2.252 -5.547 1 56.69 593 GLY B CA 1
ATOM 11443 C C . GLY B 1 593 ? -31.453 3.309 -4.883 1 56.69 593 GLY B C 1
ATOM 11444 O O . GLY B 1 593 ? -30.719 4.039 -5.562 1 56.69 593 GLY B O 1
ATOM 11445 N N . GLY B 1 594 ? -31.703 3.539 -3.582 1 69.94 594 GLY B N 1
ATOM 11446 C CA . GLY B 1 594 ? -30.875 4.594 -3.031 1 69.94 594 GLY B CA 1
ATOM 11447 C C . GLY B 1 594 ? -29.594 4.074 -2.404 1 69.94 594 GLY B C 1
ATOM 11448 O O . GLY B 1 594 ? -29.469 2.875 -2.143 1 69.94 594 GLY B O 1
ATOM 11449 N N . GLU B 1 595 ? -28.625 4.973 -2.303 1 79.19 595 GLU B N 1
ATOM 11450 C CA . GLU B 1 595 ? -27.344 4.688 -1.638 1 79.19 595 GLU B CA 1
ATOM 11451 C C . GLU B 1 595 ? -27.438 4.973 -0.141 1 79.19 595 GLU B C 1
ATOM 11453 O O . GLU B 1 595 ? -28.031 5.965 0.274 1 79.19 595 GLU B O 1
ATOM 11458 N N . GLU B 1 596 ? -26.984 3.922 0.66 1 84.56 596 GLU B N 1
ATOM 11459 C CA . GLU B 1 596 ? -26.938 4.148 2.102 1 84.56 596 GLU B CA 1
ATOM 11460 C C . GLU B 1 596 ? -25.562 4.633 2.543 1 84.56 596 GLU B C 1
ATOM 11462 O O . GLU B 1 596 ? -24.562 3.959 2.314 1 84.56 596 GLU B O 1
ATOM 11467 N N . LEU B 1 597 ? -25.578 5.785 3.141 1 93.06 597 LEU B N 1
ATOM 11468 C CA . LEU B 1 597 ? -24.344 6.363 3.668 1 93.06 597 LEU B CA 1
ATOM 11469 C C . LEU B 1 597 ? -24.406 6.512 5.184 1 93.06 597 LEU B C 1
ATOM 11471 O O . LEU B 1 597 ? -25.5 6.406 5.77 1 93.06 597 LEU B O 1
ATOM 11475 N N . ARG B 1 598 ? -23.344 6.582 5.777 1 93.81 598 ARG B N 1
ATOM 11476 C CA . ARG B 1 598 ? -23.25 6.883 7.203 1 93.81 598 ARG B CA 1
ATOM 11477 C C . ARG B 1 598 ? -22.438 8.156 7.441 1 93.81 598 ARG B C 1
ATOM 11479 O O . ARG B 1 598 ? -21.391 8.352 6.824 1 93.81 598 ARG B O 1
ATOM 11486 N N . ILE B 1 599 ? -22.984 9.047 8.211 1 97.38 599 ILE B N 1
ATOM 11487 C CA . ILE B 1 599 ? -22.297 10.266 8.633 1 97.38 599 ILE B CA 1
ATOM 11488 C C . ILE B 1 599 ? -22.234 10.32 10.156 1 97.38 599 ILE B C 1
ATOM 11490 O O . ILE B 1 599 ? -23.266 10.234 10.828 1 97.38 599 ILE B O 1
ATOM 11494 N N . LYS B 1 600 ? -21.047 10.453 10.633 1 97.19 600 LYS B N 1
ATOM 11495 C CA . LYS B 1 600 ? -20.859 10.484 12.078 1 97.19 600 LYS B CA 1
ATOM 11496 C C . LYS B 1 600 ? -20.047 11.711 12.492 1 97.19 600 LYS B C 1
ATOM 11498 O O . LYS B 1 600 ? -19.078 12.078 11.828 1 97.19 600 LYS B O 1
ATOM 11503 N N . VAL B 1 601 ? -20.547 12.391 13.5 1 97.5 601 VAL B N 1
ATOM 11504 C CA . VAL B 1 601 ? -19.797 13.453 14.156 1 97.5 601 VAL B CA 1
ATOM 11505 C C . VAL B 1 601 ? -19.297 12.977 15.516 1 97.5 601 VAL B C 1
ATOM 11507 O O . VAL B 1 601 ? -20.078 12.469 16.328 1 97.5 601 VAL B O 1
ATOM 11510 N N . LYS B 1 602 ? -18.078 13.008 15.68 1 96 602 LYS B N 1
ATOM 11511 C CA . LYS B 1 602 ? -17.5 12.68 16.984 1 96 602 LYS B CA 1
ATOM 11512 C C . LYS B 1 602 ? -16.531 13.766 17.453 1 96 602 LYS B C 1
ATOM 11514 O O . LYS B 1 602 ? -16.109 14.602 16.656 1 96 602 LYS B O 1
ATOM 11519 N N . THR B 1 603 ? -16.234 13.711 18.734 1 95 603 THR B N 1
ATOM 11520 C CA . THR B 1 603 ? -15.344 14.727 19.297 1 95 603 THR B CA 1
ATOM 11521 C C . THR B 1 603 ? -14 14.109 19.672 1 95 603 THR B C 1
ATOM 11523 O O . THR B 1 603 ? -13.93 13.242 20.547 1 95 603 THR B O 1
ATOM 11526 N N . ASP B 1 604 ? -13.016 14.531 18.953 1 95.19 604 ASP B N 1
ATOM 11527 C CA . ASP B 1 604 ? -11.641 14.141 19.281 1 95.19 604 ASP B CA 1
ATOM 11528 C C . ASP B 1 604 ? -11.07 15.008 20.391 1 95.19 604 ASP B C 1
ATOM 11530 O O . ASP B 1 604 ? -11.344 16.203 20.453 1 95.19 604 ASP B O 1
ATOM 11534 N N . ALA B 1 605 ? -10.211 14.469 21.219 1 92.56 605 ALA B N 1
ATOM 11535 C CA . ALA B 1 605 ? -9.672 15.18 22.375 1 92.56 605 ALA B CA 1
ATOM 11536 C C . ALA B 1 605 ? -8.742 16.312 21.938 1 92.56 605 ALA B C 1
ATOM 11538 O O . ALA B 1 605 ? -8.656 17.344 22.594 1 92.56 605 ALA B O 1
ATOM 11539 N N . THR B 1 606 ? -8.148 16.156 20.797 1 93.81 606 THR B N 1
ATOM 11540 C CA . THR B 1 606 ? -7.152 17.125 20.359 1 93.81 606 THR B CA 1
ATOM 11541 C C . THR B 1 606 ? -7.727 18.031 19.281 1 93.81 606 THR B C 1
ATOM 11543 O O . THR B 1 606 ? -7.598 19.25 19.359 1 93.81 606 THR B O 1
ATOM 11546 N N . PHE B 1 607 ? -8.445 17.5 18.375 1 96.12 607 PHE B N 1
ATOM 11547 C CA . PHE B 1 607 ? -8.852 18.266 17.203 1 96.12 607 PHE B CA 1
ATOM 11548 C C . PHE B 1 607 ? -10.297 18.719 17.328 1 96.12 607 PHE B C 1
ATOM 11550 O O . PHE B 1 607 ? -10.781 19.5 16.5 1 96.12 607 PHE B O 1
ATOM 11557 N N . GLY B 1 608 ? -10.953 18.281 18.422 1 95.25 608 GLY B N 1
ATOM 11558 C CA . GLY B 1 608 ? -12.352 18.656 18.594 1 95.25 608 GLY B CA 1
ATOM 11559 C C . GLY B 1 608 ? -13.297 17.859 17.703 1 95.25 608 GLY B C 1
ATOM 11560 O O . GLY B 1 608 ? -13.07 16.672 17.469 1 95.25 608 GLY B O 1
ATOM 11561 N N . PRO B 1 609 ? -14.383 18.484 17.297 1 96.38 609 PRO B N 1
ATOM 11562 C CA . PRO B 1 609 ? -15.359 17.766 16.484 1 96.38 609 PRO B CA 1
ATOM 11563 C C . PRO B 1 609 ? -14.82 17.391 15.109 1 96.38 609 PRO B C 1
ATOM 11565 O O . PRO B 1 609 ? -14.117 18.188 14.477 1 96.38 609 PRO B O 1
ATOM 11568 N N . VAL B 1 610 ? -15.172 16.203 14.688 1 97.38 610 VAL B N 1
ATOM 11569 C CA . VAL B 1 610 ? -14.766 15.672 13.391 1 97.38 610 VAL B CA 1
ATOM 11570 C C . VAL B 1 610 ? -15.969 15.023 12.695 1 97.38 610 VAL B C 1
ATOM 11572 O O . VAL B 1 610 ? -16.781 14.367 13.336 1 97.38 610 VAL B O 1
ATOM 11575 N N . ILE B 1 611 ? -16.047 15.266 11.414 1 97.94 611 ILE B N 1
ATOM 11576 C CA . ILE B 1 611 ? -17.125 14.664 10.617 1 97.94 611 ILE B CA 1
ATOM 11577 C C . ILE B 1 611 ? -16.578 13.469 9.844 1 97.94 611 ILE B C 1
ATOM 11579 O O . ILE B 1 611 ? -15.586 13.594 9.109 1 97.94 611 ILE B O 1
ATOM 11583 N N . LEU B 1 612 ? -17.188 12.359 10.031 1 97.75 612 LEU B N 1
ATOM 11584 C CA . LEU B 1 612 ? -16.812 11.133 9.336 1 97.75 612 LEU B CA 1
ATOM 11585 C C . LEU B 1 612 ? -17.859 10.742 8.305 1 97.75 612 LEU B C 1
ATOM 11587 O O . LEU B 1 612 ? -19.062 10.906 8.547 1 97.75 612 LEU B O 1
ATOM 11591 N N . LEU B 1 613 ? -17.406 10.344 7.129 1 97.62 613 LEU B N 1
ATOM 11592 C CA . LEU B 1 613 ? -18.281 9.93 6.043 1 97.62 613 LEU B CA 1
ATOM 11593 C C . LEU B 1 613 ? -17.875 8.57 5.496 1 97.62 613 LEU B C 1
ATOM 11595 O O . LEU B 1 613 ? -16.688 8.312 5.289 1 97.62 613 LEU B O 1
ATOM 11599 N N . GLY B 1 614 ? -18.781 7.707 5.297 1 94 614 GLY B N 1
ATOM 11600 C CA . GLY B 1 614 ? -18.516 6.402 4.707 1 94 614 GLY B CA 1
ATOM 11601 C C . GLY B 1 614 ? -19.781 5.676 4.285 1 94 614 GLY B C 1
ATOM 11602 O O . GLY B 1 614 ? -20.844 6.277 4.211 1 94 614 GLY B O 1
ATOM 11603 N N . GLN B 1 615 ? -19.594 4.41 3.979 1 87.88 615 GLN B N 1
ATOM 11604 C CA . GLN B 1 615 ? -20.719 3.574 3.535 1 87.88 615 GLN B CA 1
ATOM 11605 C C . GLN B 1 615 ? -21.609 3.176 4.707 1 87.88 615 GLN B C 1
ATOM 11607 O O . GLN B 1 615 ? -21.109 2.924 5.809 1 87.88 615 GLN B O 1
ATOM 11612 N N . GLY B 1 616 ? -22.891 3.205 4.449 1 84.31 616 GLY B N 1
ATOM 11613 C CA . GLY B 1 616 ? -23.812 2.764 5.473 1 84.31 616 GLY B CA 1
ATOM 11614 C C . GLY B 1 616 ? -24.078 1.27 5.445 1 84.31 616 GLY B C 1
ATOM 11615 O O . GLY B 1 616 ? -23.562 0.564 4.57 1 84.31 616 GLY B O 1
ATOM 11616 N N . GLY B 1 617 ? -24.703 0.766 6.492 1 70.25 617 GLY B N 1
ATOM 11617 C CA . GLY B 1 617 ? -25.156 -0.617 6.496 1 70.25 617 GLY B CA 1
ATOM 11618 C C . GLY B 1 617 ? -24.281 -1.524 7.348 1 70.25 617 GLY B C 1
ATOM 11619 O O . GLY B 1 617 ? -24.703 -2.623 7.719 1 70.25 617 GLY B O 1
ATOM 11620 N N . SER B 1 618 ? -23.016 -1.104 7.461 1 70.56 618 SER B N 1
ATOM 11621 C CA . SER B 1 618 ? -22.125 -1.961 8.234 1 70.56 618 SER B CA 1
ATOM 11622 C C . SER B 1 618 ? -21.531 -1.212 9.422 1 70.56 618 SER B C 1
ATOM 11624 O O . SER B 1 618 ? -21.594 0.018 9.477 1 70.56 618 SER B O 1
ATOM 11626 N N . GLU B 1 619 ? -21.125 -2.08 10.406 1 74.31 619 GLU B N 1
ATOM 11627 C CA . GLU B 1 619 ? -20.391 -1.451 11.5 1 74.31 619 GLU B CA 1
ATOM 11628 C C . GLU B 1 619 ? -19.016 -0.978 11.031 1 74.31 619 GLU B C 1
ATOM 11630 O O . GLU B 1 619 ? -18.391 -1.625 10.203 1 74.31 619 GLU B O 1
ATOM 11635 N N . TRP B 1 620 ? -18.703 0.11 11.672 1 83.62 620 TRP B N 1
ATOM 11636 C CA . TRP B 1 620 ? -17.5 0.794 11.219 1 83.62 620 TRP B CA 1
ATOM 11637 C C . TRP B 1 620 ? -16.312 0.467 12.133 1 83.62 620 TRP B C 1
ATOM 11639 O O . TRP B 1 620 ? -16.469 0.391 13.352 1 83.62 620 TRP B O 1
ATOM 11649 N N . ASP B 1 621 ? -15.219 0.09 11.562 1 86.5 621 ASP B N 1
ATOM 11650 C CA . ASP B 1 621 ? -13.953 0.559 12.109 1 86.5 621 ASP B CA 1
ATOM 11651 C C . ASP B 1 621 ? -13.617 1.958 11.602 1 86.5 621 ASP B C 1
ATOM 11653 O O . ASP B 1 621 ? -13.203 2.123 10.445 1 86.5 621 ASP B O 1
ATOM 11657 N N . GLU B 1 622 ? -13.789 2.867 12.461 1 89.62 622 GLU B N 1
ATOM 11658 C CA . GLU B 1 622 ? -13.719 4.266 12.047 1 89.62 622 GLU B CA 1
ATOM 11659 C C . GLU B 1 622 ? -12.391 4.57 11.352 1 89.62 622 GLU B C 1
ATOM 11661 O O . GLU B 1 622 ? -12.336 5.414 10.453 1 89.62 622 GLU B O 1
ATOM 11666 N N . SER B 1 623 ? -11.367 3.904 11.766 1 88.06 623 SER B N 1
ATOM 11667 C CA . SER B 1 623 ? -10.047 4.172 11.195 1 88.06 623 SER B CA 1
ATOM 11668 C C . SER B 1 623 ? -9.938 3.643 9.773 1 88.06 623 SER B C 1
ATOM 11670 O O . SER B 1 623 ? -9.133 4.141 8.984 1 88.06 623 SER B O 1
ATOM 11672 N N . LEU B 1 624 ? -10.727 2.725 9.43 1 85.69 624 LEU B N 1
ATOM 11673 C CA . LEU B 1 624 ? -10.562 2.047 8.148 1 85.69 624 LEU B CA 1
ATOM 11674 C C . LEU B 1 624 ? -11.734 2.332 7.223 1 85.69 624 LEU B C 1
ATOM 11676 O O . LEU B 1 624 ? -11.586 2.32 5.996 1 85.69 624 LEU B O 1
ATOM 11680 N N . ASP B 1 625 ? -12.875 2.643 7.777 1 88.38 625 ASP B N 1
ATOM 11681 C CA . ASP B 1 625 ? -14.094 2.586 6.969 1 88.38 625 ASP B CA 1
ATOM 11682 C C . ASP B 1 625 ? -14.617 3.986 6.664 1 88.38 625 ASP B C 1
ATOM 11684 O O . ASP B 1 625 ? -15.609 4.141 5.953 1 88.38 625 ASP B O 1
ATOM 11688 N N . ALA B 1 626 ? -13.914 5 7.113 1 94.31 626 ALA B N 1
ATOM 11689 C CA . ALA B 1 626 ? -14.461 6.344 6.953 1 94.31 626 ALA B CA 1
ATOM 11690 C C . ALA B 1 626 ? -13.383 7.324 6.504 1 94.31 626 ALA B C 1
ATOM 11692 O O . ALA B 1 626 ? -12.195 7.074 6.684 1 94.31 626 ALA B O 1
ATOM 11693 N N . ALA B 1 627 ? -13.836 8.359 5.832 1 95.44 627 ALA B N 1
ATOM 11694 C CA . ALA B 1 627 ? -13.031 9.555 5.598 1 95.44 627 ALA B CA 1
ATOM 11695 C C . ALA B 1 627 ? -13.383 10.656 6.594 1 95.44 627 ALA B C 1
ATOM 11697 O O . ALA B 1 627 ? -14.523 10.742 7.059 1 95.44 627 ALA B O 1
ATOM 11698 N N . ALA B 1 628 ? -12.438 11.461 6.934 1 96.75 628 ALA B N 1
ATOM 11699 C CA . ALA B 1 628 ? -12.648 12.469 7.977 1 96.75 628 ALA B CA 1
ATOM 11700 C C . ALA B 1 628 ? -12.461 13.875 7.43 1 96.75 628 ALA B C 1
ATOM 11702 O O . ALA B 1 628 ? -11.703 14.086 6.48 1 96.75 628 ALA B O 1
ATOM 11703 N N . ALA B 1 629 ? -13.172 14.789 7.988 1 95.69 629 ALA B N 1
ATOM 11704 C CA . ALA B 1 629 ? -13.008 16.219 7.711 1 95.69 629 ALA B CA 1
ATOM 11705 C C . ALA B 1 629 ? -13.18 17.047 8.984 1 95.69 629 ALA B C 1
ATOM 11707 O O . ALA B 1 629 ? -13.961 16.688 9.867 1 95.69 629 ALA B O 1
ATOM 11708 N N . LEU B 1 630 ? -12.477 18.125 9.016 1 94.88 630 LEU B N 1
ATOM 11709 C CA . LEU B 1 630 ? -12.57 19.031 10.148 1 94.88 630 LEU B CA 1
ATOM 11710 C C . LEU B 1 630 ? -13.516 20.188 9.836 1 94.88 630 LEU B C 1
ATOM 11712 O O . LEU B 1 630 ? -13.359 20.875 8.82 1 94.88 630 LEU B O 1
ATOM 11716 N N . PRO B 1 631 ? -14.539 20.375 10.695 1 93.62 631 PRO B N 1
ATOM 11717 C CA . PRO B 1 631 ? -15.367 21.578 10.531 1 93.62 631 PRO B CA 1
ATOM 11718 C C . PRO B 1 631 ? -14.602 22.875 10.828 1 93.62 631 PRO B C 1
ATOM 11720 O O . PRO B 1 631 ? -13.617 22.859 11.57 1 93.62 631 PRO B O 1
ATOM 11723 N N . PRO B 1 632 ? -15 24.047 10.289 1 91.19 632 PRO B N 1
ATOM 11724 C CA . PRO B 1 632 ? -16.172 24.234 9.43 1 91.19 632 PRO B CA 1
ATOM 11725 C C . PRO B 1 632 ? -15.93 23.766 7.996 1 91.19 632 PRO B C 1
ATOM 11727 O O . PRO B 1 632 ? -14.805 23.859 7.492 1 91.19 632 PRO B O 1
ATOM 11730 N N . LEU B 1 633 ? -16.984 23.312 7.367 1 91.88 633 LEU B N 1
ATOM 11731 C CA . LEU B 1 633 ? -16.922 22.891 5.969 1 91.88 633 LEU B CA 1
ATOM 11732 C C . LEU B 1 633 ? -17.625 23.906 5.07 1 91.88 633 LEU B C 1
ATOM 11734 O O . LEU B 1 633 ? -18.609 24.531 5.48 1 91.88 633 LEU B O 1
ATOM 11738 N N . ASN B 1 634 ? -17.094 24.188 3.957 1 88.75 634 ASN B N 1
ATOM 11739 C CA . ASN B 1 634 ? -17.781 24.844 2.855 1 88.75 634 ASN B CA 1
ATOM 11740 C C . ASN B 1 634 ? -18.062 23.875 1.71 1 88.75 634 ASN B C 1
ATOM 11742 O O . ASN B 1 634 ? -17.75 22.688 1.81 1 88.75 634 ASN B O 1
ATOM 11746 N N . MET B 1 635 ? -18.578 24.359 0.671 1 90.06 635 MET B N 1
ATOM 11747 C CA . MET B 1 635 ? -19 23.5 -0.422 1 90.06 635 MET B CA 1
ATOM 11748 C C . MET B 1 635 ? -17.797 22.797 -1.048 1 90.06 635 MET B C 1
ATOM 11750 O O . MET B 1 635 ? -17.875 21.609 -1.369 1 90.06 635 MET B O 1
ATOM 11754 N N . THR B 1 636 ? -16.766 23.469 -1.169 1 87.69 636 THR B N 1
ATOM 11755 C CA . THR B 1 636 ? -15.578 22.906 -1.797 1 87.69 636 THR B CA 1
ATOM 11756 C C . THR B 1 636 ? -14.969 21.812 -0.922 1 87.69 636 THR B C 1
ATOM 11758 O O . THR B 1 636 ? -14.641 20.734 -1.41 1 87.69 636 THR B O 1
ATOM 11761 N N . LEU B 1 637 ? -14.82 22.078 0.308 1 89.19 637 LEU B N 1
ATOM 11762 C CA . LEU B 1 637 ? -14.234 21.125 1.243 1 89.19 637 LEU B CA 1
ATOM 11763 C C . LEU B 1 637 ? -15.109 19.891 1.378 1 89.19 637 LEU B C 1
ATOM 11765 O O . LEU B 1 637 ? -14.602 18.766 1.477 1 89.19 637 LEU B O 1
ATOM 11769 N N . ALA B 1 638 ? -16.391 20.078 1.417 1 93.88 638 ALA B N 1
ATOM 11770 C CA . ALA B 1 638 ? -17.328 18.953 1.492 1 93.88 638 ALA B CA 1
ATOM 11771 C C . ALA B 1 638 ? -17.219 18.062 0.253 1 93.88 638 ALA B C 1
ATOM 11773 O O . ALA B 1 638 ? -17.234 16.844 0.358 1 93.88 638 ALA B O 1
ATOM 11774 N N . ARG B 1 639 ? -17.219 18.719 -0.861 1 92.19 639 ARG B N 1
ATOM 11775 C CA . ARG B 1 639 ? -17.078 17.984 -2.111 1 92.19 639 ARG B CA 1
ATOM 11776 C C . ARG B 1 639 ? -15.812 17.125 -2.102 1 92.19 639 ARG B C 1
ATOM 11778 O O . ARG B 1 639 ? -15.844 15.961 -2.514 1 92.19 639 ARG B O 1
ATOM 11785 N N . TYR B 1 640 ? -14.766 17.672 -1.631 1 88.69 640 TYR B N 1
ATOM 11786 C CA . TYR B 1 640 ? -13.508 16.938 -1.599 1 88.69 640 TYR B CA 1
ATOM 11787 C C . TYR B 1 640 ? -13.586 15.75 -0.642 1 88.69 640 TYR B C 1
ATOM 11789 O O . TYR B 1 640 ? -12.984 14.703 -0.888 1 88.69 640 TYR B O 1
ATOM 11797 N N . LEU B 1 641 ? -14.203 15.938 0.462 1 93.62 641 LEU B N 1
ATOM 11798 C CA . LEU B 1 641 ? -14.414 14.836 1.39 1 93.62 641 LEU B CA 1
ATOM 11799 C C . LEU B 1 641 ? -15.133 13.68 0.703 1 93.62 641 LEU B C 1
ATOM 11801 O O . LEU B 1 641 ? -14.742 12.516 0.865 1 93.62 641 LEU B O 1
ATOM 11805 N N . ILE B 1 642 ? -16.156 14 -0.101 1 95.06 642 ILE B N 1
ATOM 11806 C CA . ILE B 1 642 ? -16.969 12.992 -0.792 1 95.06 642 ILE B CA 1
ATOM 11807 C C . ILE B 1 642 ? -16.109 12.281 -1.835 1 95.06 642 ILE B C 1
ATOM 11809 O O . ILE B 1 642 ? -16.109 11.047 -1.905 1 95.06 642 ILE B O 1
ATOM 11813 N N . VAL B 1 643 ? -15.422 13.047 -2.584 1 90.19 643 VAL B N 1
ATOM 11814 C CA . VAL B 1 643 ? -14.602 12.484 -3.648 1 90.19 643 VAL B CA 1
ATOM 11815 C C . VAL B 1 643 ? -13.539 11.562 -3.051 1 90.19 643 VAL B C 1
ATOM 11817 O O . VAL B 1 643 ? -13.266 10.484 -3.592 1 90.19 643 VAL B O 1
ATOM 11820 N N . ARG B 1 644 ? -12.984 11.953 -2.062 1 89.75 644 ARG B N 1
ATOM 11821 C CA . ARG B 1 644 ? -11.969 11.133 -1.393 1 89.75 644 ARG B CA 1
ATOM 11822 C C . ARG B 1 644 ? -12.578 9.836 -0.869 1 89.75 644 ARG B C 1
ATOM 11824 O O . ARG B 1 644 ? -11.953 8.781 -0.954 1 89.75 644 ARG B O 1
ATOM 11831 N N . ALA B 1 645 ? -13.703 9.945 -0.22 1 93.94 645 ALA B N 1
ATOM 11832 C CA . ALA B 1 645 ? -14.375 8.758 0.296 1 93.94 645 ALA B CA 1
ATOM 11833 C C . ALA B 1 645 ? -14.641 7.75 -0.82 1 93.94 645 ALA B C 1
ATOM 11835 O O . ALA B 1 645 ? -14.5 6.543 -0.625 1 93.94 645 ALA B O 1
ATOM 11836 N N . ILE B 1 646 ? -14.984 8.25 -1.97 1 89.56 646 ILE B N 1
ATOM 11837 C CA . ILE B 1 646 ? -15.289 7.391 -3.111 1 89.56 646 ILE B CA 1
ATOM 11838 C C . ILE B 1 646 ? -14 6.785 -3.658 1 89.56 646 ILE B C 1
ATOM 11840 O O . ILE B 1 646 ? -13.922 5.574 -3.873 1 89.56 646 ILE B O 1
ATOM 11844 N N . ARG B 1 647 ? -13.016 7.613 -3.838 1 82.81 647 ARG B N 1
ATOM 11845 C CA . ARG B 1 647 ? -11.766 7.18 -4.441 1 82.81 647 ARG B CA 1
ATOM 11846 C C . ARG B 1 647 ? -11.047 6.172 -3.549 1 82.81 647 ARG B C 1
ATOM 11848 O O . ARG B 1 647 ? -10.367 5.27 -4.043 1 82.81 647 ARG B O 1
ATOM 11855 N N . SER B 1 648 ? -11.203 6.305 -2.328 1 86.12 648 SER B N 1
ATOM 11856 C CA . SER B 1 648 ? -10.516 5.418 -1.394 1 86.12 648 SER B CA 1
ATOM 11857 C C . SER B 1 648 ? -11.344 4.172 -1.102 1 86.12 648 SER B C 1
ATOM 11859 O O . SER B 1 648 ? -10.953 3.34 -0.28 1 86.12 648 SER B O 1
ATOM 11861 N N . GLY B 1 649 ? -12.484 4.062 -1.65 1 81.56 649 GLY B N 1
ATOM 11862 C CA . GLY B 1 649 ? -13.312 2.875 -1.524 1 81.56 649 GLY B CA 1
ATOM 11863 C C . GLY B 1 649 ? -14.125 2.848 -0.243 1 81.56 649 GLY B C 1
ATOM 11864 O O . GLY B 1 649 ? -14.734 1.829 0.091 1 81.56 649 GLY B O 1
ATOM 11865 N N . LYS B 1 650 ? -14.102 3.959 0.522 1 89.44 650 LYS B N 1
ATOM 11866 C CA . LYS B 1 650 ? -14.93 4.027 1.723 1 89.44 650 LYS B CA 1
ATOM 11867 C C . LYS B 1 650 ? -16.422 4.086 1.366 1 89.44 650 LYS B C 1
ATOM 11869 O O . LYS B 1 650 ? -17.266 3.701 2.17 1 89.44 650 LYS B O 1
ATOM 11874 N N . ILE B 1 651 ? -16.672 4.699 0.161 1 88.5 651 ILE B N 1
ATOM 11875 C CA . ILE B 1 651 ? -18 4.672 -0.435 1 88.5 651 ILE B CA 1
ATOM 11876 C C . ILE B 1 651 ? -17.938 3.969 -1.789 1 88.5 651 ILE B C 1
ATOM 11878 O O . ILE B 1 651 ? -17.172 4.363 -2.67 1 88.5 651 ILE B O 1
ATOM 11882 N N . ARG B 1 652 ? -18.594 2.973 -1.869 1 80 652 ARG B N 1
ATOM 11883 C CA . ARG B 1 652 ? -18.719 2.277 -3.146 1 80 652 ARG B CA 1
ATOM 11884 C C . ARG B 1 652 ? -20.047 2.596 -3.816 1 80 652 ARG B C 1
ATOM 11886 O O . ARG B 1 652 ? -21.109 2.172 -3.34 1 80 652 ARG B O 1
ATOM 11893 N N . LEU B 1 653 ? -19.938 3.275 -4.898 1 76.56 653 LEU B N 1
ATOM 11894 C CA . LEU B 1 653 ? -21.141 3.717 -5.574 1 76.56 653 LEU B CA 1
ATOM 11895 C C . LEU B 1 653 ? -21.844 2.549 -6.27 1 76.56 653 LEU B C 1
ATOM 11897 O O . LEU B 1 653 ? -21.188 1.727 -6.91 1 76.56 653 LEU B O 1
ATOM 11901 N N . GLN B 1 654 ? -23.047 2.51 -5.922 1 67.5 654 GLN B N 1
ATOM 11902 C CA . GLN B 1 654 ? -23.859 1.5 -6.582 1 67.5 654 GLN B CA 1
ATOM 11903 C C . GLN B 1 654 ? -24.438 2.025 -7.898 1 67.5 654 GLN B C 1
ATOM 11905 O O . GLN B 1 654 ? -24.5 3.238 -8.109 1 67.5 654 GLN B O 1
ATOM 11910 N N . LYS B 1 655 ? -24.422 1.243 -8.82 1 55.91 655 LYS B N 1
ATOM 11911 C CA . LYS B 1 655 ? -25.047 1.669 -10.062 1 55.91 655 LYS B CA 1
ATOM 11912 C C . LYS B 1 655 ? -26.547 1.884 -9.875 1 55.91 655 LYS B C 1
ATOM 11914 O O . LYS B 1 655 ? -27.328 0.924 -9.867 1 55.91 655 LYS B O 1
ATOM 11919 N N . LEU B 1 656 ? -26.875 3.082 -9.531 1 60.5 656 LEU B N 1
ATOM 11920 C CA . LEU B 1 656 ? -28.266 3.436 -9.258 1 60.5 656 LEU B CA 1
ATOM 11921 C C . LEU B 1 656 ? -28.828 4.297 -10.383 1 60.5 656 LEU B C 1
ATOM 11923 O O . LEU B 1 656 ? -28.078 4.957 -11.109 1 60.5 656 LEU B O 1
ATOM 11927 N N . PRO B 1 657 ? -30.141 4.184 -10.664 1 53.47 657 PRO B N 1
ATOM 11928 C CA . PRO B 1 657 ? -30.781 4.984 -11.711 1 53.47 657 PRO B CA 1
ATOM 11929 C C . PRO B 1 657 ? -30.484 6.477 -11.578 1 53.47 657 PRO B C 1
ATOM 11931 O O . PRO B 1 657 ? -30.266 7.164 -12.578 1 53.47 657 PRO B O 1
ATOM 11934 N N . VAL B 1 658 ? -30.562 6.828 -10.414 1 66.62 658 VAL B N 1
ATOM 11935 C CA . VAL B 1 658 ? -30.25 8.227 -10.164 1 66.62 658 VAL B CA 1
ATOM 11936 C C . VAL B 1 658 ? -28.953 8.328 -9.359 1 66.62 658 VAL B C 1
ATOM 11938 O O . VAL B 1 658 ? -28.906 7.93 -8.195 1 66.62 658 VAL B O 1
ATOM 11941 N N . PRO B 1 659 ? -27.953 8.781 -10.055 1 77.62 659 PRO B N 1
ATOM 11942 C CA . PRO B 1 659 ? -26.672 8.883 -9.344 1 77.62 659 PRO B CA 1
ATOM 11943 C C . PRO B 1 659 ? -26.734 9.859 -8.172 1 77.62 659 PRO B C 1
ATOM 11945 O O . PRO B 1 659 ? -27.562 10.773 -8.156 1 77.62 659 PRO B O 1
ATOM 11948 N N . ILE B 1 660 ? -25.922 9.688 -7.309 1 86.19 660 ILE B N 1
ATOM 11949 C CA . ILE B 1 660 ? -25.828 10.539 -6.129 1 86.19 660 ILE B CA 1
ATOM 11950 C C . ILE B 1 660 ? -25.531 11.977 -6.547 1 86.19 660 ILE B C 1
ATOM 11952 O O . ILE B 1 660 ? -24.703 12.211 -7.438 1 86.19 660 ILE B O 1
ATOM 11956 N N . ASP B 1 661 ? -26.234 12.859 -6.039 1 91.75 661 ASP B N 1
ATOM 11957 C CA . ASP B 1 661 ? -25.969 14.281 -6.227 1 91.75 661 ASP B CA 1
ATOM 11958 C C . ASP B 1 661 ? -24.859 14.758 -5.293 1 91.75 661 ASP B C 1
ATOM 11960 O O . ASP B 1 661 ? -25.125 15.102 -4.137 1 91.75 661 ASP B O 1
ATOM 11964 N N . ILE B 1 662 ? -23.734 14.883 -5.863 1 92.88 662 ILE B N 1
ATOM 11965 C CA . ILE B 1 662 ? -22.578 15.242 -5.062 1 92.88 662 ILE B CA 1
ATOM 11966 C C . ILE B 1 662 ? -22.75 16.641 -4.488 1 92.88 662 ILE B C 1
ATOM 11968 O O . ILE B 1 662 ? -22.375 16.906 -3.34 1 92.88 662 ILE B O 1
ATOM 11972 N N . GLU B 1 663 ? -23.25 17.547 -5.199 1 92.12 663 GLU B N 1
ATOM 11973 C CA . GLU B 1 663 ? -23.484 18.906 -4.723 1 92.12 663 GLU B CA 1
ATOM 11974 C C . GLU B 1 663 ? -24.484 18.922 -3.564 1 92.12 663 GLU B C 1
ATOM 11976 O O . GLU B 1 663 ? -24.281 19.625 -2.574 1 92.12 663 GLU B O 1
ATOM 11981 N N . GLY B 1 664 ? -25.531 18.172 -3.814 1 93.75 664 GLY B N 1
ATOM 11982 C CA . GLY B 1 664 ? -26.516 18.078 -2.748 1 93.75 664 GLY B CA 1
ATOM 11983 C C . GLY B 1 664 ? -25.953 17.484 -1.469 1 93.75 664 GLY B C 1
ATOM 11984 O O . GLY B 1 664 ? -26.281 17.938 -0.373 1 93.75 664 GLY B O 1
ATOM 11985 N N . LEU B 1 665 ? -25.234 16.453 -1.623 1 95.06 665 LEU B N 1
ATOM 11986 C CA . LEU B 1 665 ? -24.609 15.828 -0.459 1 95.06 665 LEU B CA 1
ATOM 11987 C C . LEU B 1 665 ? -23.625 16.781 0.207 1 95.06 665 LEU B C 1
ATOM 11989 O O . LEU B 1 665 ? -23.469 16.781 1.431 1 95.06 665 LEU B O 1
ATOM 11993 N N . SER B 1 666 ? -22.922 17.578 -0.593 1 95.12 666 SER B N 1
ATOM 11994 C CA . SER B 1 666 ? -22.031 18.594 -0.053 1 95.12 666 SER B CA 1
ATOM 11995 C C . SER B 1 666 ? -22.797 19.594 0.804 1 95.12 666 SER B C 1
ATOM 11997 O O . SER B 1 666 ? -22.344 19.969 1.888 1 95.12 666 SER B O 1
ATOM 11999 N N . GLU B 1 667 ? -23.875 19.984 0.305 1 94.06 667 GLU B N 1
ATOM 12000 C CA . GLU B 1 667 ? -24.719 20.906 1.066 1 94.06 667 GLU B CA 1
ATOM 12001 C C . GLU B 1 667 ? -25.156 20.281 2.391 1 94.06 667 GLU B C 1
ATOM 12003 O O . GLU B 1 667 ? -25.219 20.969 3.414 1 94.06 667 GLU B O 1
ATOM 12008 N N . PHE B 1 668 ? -25.531 19.062 2.275 1 95.62 668 PHE B N 1
ATOM 12009 C CA . PHE B 1 668 ? -25.922 18.312 3.467 1 95.62 668 PHE B CA 1
ATOM 12010 C C . PHE B 1 668 ? -24.812 18.344 4.516 1 95.62 668 PHE B C 1
ATOM 12012 O O . PHE B 1 668 ? -25.078 18.609 5.691 1 95.62 668 PHE B O 1
ATOM 12019 N N . LEU B 1 669 ? -23.625 18.078 4.102 1 96.5 669 LEU B N 1
ATOM 12020 C CA . LEU B 1 669 ? -22.484 18.047 4.996 1 96.5 669 LEU B CA 1
ATOM 12021 C C . LEU B 1 669 ? -22.188 19.438 5.559 1 96.5 669 LEU B C 1
ATOM 12023 O O . LEU B 1 669 ? -21.766 19.562 6.711 1 96.5 669 LEU B O 1
ATOM 12027 N N . VAL B 1 670 ? -22.328 20.453 4.758 1 94.44 670 VAL B N 1
ATOM 12028 C CA . VAL B 1 670 ? -22.109 21.812 5.207 1 94.44 670 VAL B CA 1
ATOM 12029 C C . VAL B 1 670 ? -23.094 22.156 6.32 1 94.44 670 VAL B C 1
ATOM 12031 O O . VAL B 1 670 ? -22.734 22.828 7.293 1 94.44 670 VAL B O 1
ATOM 12034 N N . ARG B 1 671 ? -24.312 21.688 6.188 1 94.44 671 ARG B N 1
ATOM 12035 C CA . ARG B 1 671 ? -25.312 21.922 7.219 1 94.44 671 ARG B CA 1
ATOM 12036 C C . ARG B 1 671 ? -24.953 21.203 8.516 1 94.44 671 ARG B C 1
ATOM 12038 O O . ARG B 1 671 ? -25.188 21.734 9.609 1 94.44 671 ARG B O 1
ATOM 12045 N N . ILE B 1 672 ? -24.484 20.031 8.344 1 96 672 ILE B N 1
ATOM 12046 C CA . ILE B 1 672 ? -24.016 19.328 9.523 1 96 672 ILE B CA 1
ATOM 12047 C C . ILE B 1 672 ? -22.906 20.125 10.203 1 96 672 ILE B C 1
ATOM 12049 O O . ILE B 1 672 ? -22.875 20.25 11.43 1 96 672 ILE B O 1
ATOM 12053 N N . SER B 1 673 ? -22 20.578 9.391 1 94.56 673 SER B N 1
ATOM 12054 C CA . SER B 1 673 ? -20.922 21.406 9.906 1 94.56 673 SER B CA 1
ATOM 12055 C C . SER B 1 673 ? -21.438 22.625 10.641 1 94.56 673 SER B C 1
ATOM 12057 O O . SER B 1 673 ? -20.938 22.984 11.703 1 94.56 673 SER B O 1
ATOM 12059 N N . GLN B 1 674 ? -22.406 23.219 10.094 1 91.44 674 GLN B N 1
ATOM 12060 C CA . GLN B 1 674 ? -23.016 24.391 10.719 1 91.44 674 GLN B CA 1
ATOM 12061 C C . GLN B 1 674 ? -23.625 24.031 12.07 1 91.44 674 GLN B C 1
ATOM 12063 O O . GLN B 1 674 ? -23.5 24.797 13.031 1 91.44 674 GLN B O 1
ATOM 12068 N N . MET B 1 675 ? -24.281 22.953 12.086 1 93.44 675 MET B N 1
ATOM 12069 C CA . MET B 1 675 ? -24.875 22.484 13.336 1 93.44 675 MET B CA 1
ATOM 12070 C C . MET B 1 675 ? -23.812 22.312 14.414 1 93.44 675 MET B C 1
ATOM 12072 O O . MET B 1 675 ? -23.984 22.781 15.539 1 93.44 675 MET B O 1
ATOM 12076 N N . VAL B 1 676 ? -22.797 21.703 14.062 1 93.75 676 VAL B N 1
ATOM 12077 C CA . VAL B 1 676 ? -21.719 21.406 15 1 93.75 676 VAL B CA 1
ATOM 12078 C C . VAL B 1 676 ? -21.062 22.703 15.461 1 93.75 676 VAL B C 1
ATOM 12080 O O . VAL B 1 676 ? -20.688 22.844 16.625 1 93.75 676 VAL B O 1
ATOM 12083 N N . VAL B 1 677 ? -20.875 23.609 14.562 1 91.5 677 VAL B N 1
ATOM 12084 C CA . VAL B 1 677 ? -20.203 24.875 14.859 1 91.5 677 VAL B CA 1
ATOM 12085 C C . VAL B 1 677 ? -21.078 25.719 15.766 1 91.5 677 VAL B C 1
ATOM 12087 O O . VAL B 1 677 ? -20.594 26.281 16.75 1 91.5 677 VAL B O 1
ATOM 12090 N N . GLU B 1 678 ? -22.359 25.734 15.516 1 89.38 678 GLU B N 1
ATOM 12091 C CA . GLU B 1 678 ? -23.266 26.656 16.188 1 89.38 678 GLU B CA 1
ATOM 12092 C C . GLU B 1 678 ? -23.781 26.062 17.5 1 89.38 678 GLU B C 1
ATOM 12094 O O . GLU B 1 678 ? -24.203 26.797 18.391 1 89.38 678 GLU B O 1
ATOM 12099 N N . CYS B 1 679 ? -23.828 24.797 17.578 1 93.38 679 CYS B N 1
ATOM 12100 C CA . CYS B 1 679 ? -24.328 24.125 18.781 1 93.38 679 CYS B CA 1
ATOM 12101 C C . CYS B 1 679 ? -23.219 23.328 19.469 1 93.38 679 CYS B C 1
ATOM 12103 O O . CYS B 1 679 ? -23.125 22.109 19.281 1 93.38 679 CYS B O 1
ATOM 12105 N N . PRO B 1 680 ? -22.484 23.906 20.359 1 93.62 680 PRO B N 1
ATOM 12106 C CA . PRO B 1 680 ? -21.328 23.25 20.969 1 93.62 680 PRO B CA 1
ATOM 12107 C C . PRO B 1 680 ? -21.719 22.062 21.844 1 93.62 680 PRO B C 1
ATOM 12109 O O . PRO B 1 680 ? -20.875 21.219 22.156 1 93.62 680 PRO B O 1
ATOM 12112 N N . GLN B 1 681 ? -23 21.969 22.188 1 95.5 681 GLN B N 1
ATOM 12113 C CA . GLN B 1 681 ? -23.453 20.891 23.062 1 95.5 681 GLN B CA 1
ATOM 12114 C C . GLN B 1 681 ? -23.547 19.562 22.297 1 95.5 681 GLN B C 1
ATOM 12116 O O . GLN B 1 681 ? -23.672 18.5 22.906 1 95.5 681 GLN B O 1
ATOM 12121 N N . VAL B 1 682 ? -23.531 19.656 21 1 96.06 682 VAL B N 1
ATOM 12122 C CA . VAL B 1 682 ? -23.562 18.453 20.188 1 96.06 682 VAL B CA 1
ATOM 12123 C C . VAL B 1 682 ? -22.234 17.703 20.297 1 96.06 682 VAL B C 1
ATOM 12125 O O . VAL B 1 682 ? -21.266 18.047 19.609 1 96.06 682 VAL B O 1
ATOM 12128 N N . HIS B 1 683 ? -22.203 16.656 21.062 1 95.44 683 HIS B N 1
ATOM 12129 C CA . HIS B 1 683 ? -20.984 15.914 21.328 1 95.44 683 HIS B CA 1
ATOM 12130 C C . HIS B 1 683 ? -20.781 14.805 20.297 1 95.44 683 HIS B C 1
ATOM 12132 O O . HIS B 1 683 ? -19.656 14.547 19.875 1 95.44 683 HIS B O 1
ATOM 12138 N N . GLU B 1 684 ? -21.844 14.094 20 1 96.44 684 GLU B N 1
ATOM 12139 C CA . GLU B 1 684 ? -21.828 13.039 19 1 96.44 684 GLU B CA 1
ATOM 12140 C C . GLU B 1 684 ? -23.141 12.992 18.219 1 96.44 684 GLU B C 1
ATOM 12142 O O . GLU B 1 684 ? -24.203 13.18 18.797 1 96.44 684 GLU B O 1
ATOM 12147 N N . LEU B 1 685 ? -23.031 12.867 16.938 1 97 685 LEU B N 1
ATOM 12148 C CA . LEU B 1 685 ? -24.172 12.633 16.047 1 97 685 LEU B CA 1
ATOM 12149 C C . LEU B 1 685 ? -23.891 11.477 15.102 1 97 685 LEU B C 1
ATOM 12151 O O . LEU B 1 685 ? -22.875 11.477 14.398 1 97 685 LEU B O 1
ATOM 12155 N N . ASP B 1 686 ? -24.672 10.461 15.164 1 94.69 686 ASP B N 1
ATOM 12156 C CA . ASP B 1 686 ? -24.5 9.289 14.312 1 94.69 686 ASP B CA 1
ATOM 12157 C C . ASP B 1 686 ? -25.719 9.062 13.43 1 94.69 686 ASP B C 1
ATOM 12159 O O . ASP B 1 686 ? -26.75 8.57 13.906 1 94.69 686 ASP B O 1
ATOM 12163 N N . ILE B 1 687 ? -25.594 9.516 12.172 1 95.19 687 ILE B N 1
ATOM 12164 C CA . ILE B 1 687 ? -26.641 9.266 11.188 1 95.19 687 ILE B CA 1
ATOM 12165 C C . ILE B 1 687 ? -26.344 7.965 10.445 1 95.19 687 ILE B C 1
ATOM 12167 O O . ILE B 1 687 ? -25.438 7.906 9.617 1 95.19 687 ILE B O 1
ATOM 12171 N N . HIS B 1 688 ? -27.188 7.023 10.719 1 88.06 688 HIS B N 1
ATOM 12172 C CA . HIS B 1 688 ? -26.938 5.703 10.156 1 88.06 688 HIS B CA 1
ATOM 12173 C C . HIS B 1 688 ? -28.234 4.941 9.938 1 88.06 688 HIS B C 1
ATOM 12175 O O . HIS B 1 688 ? -28.766 4.324 10.867 1 88.06 688 HIS B O 1
ATOM 12181 N N . PRO B 1 689 ? -28.688 4.875 8.75 1 87.25 689 PRO B N 1
ATOM 12182 C CA . PRO B 1 689 ? -28.109 5.367 7.5 1 87.25 689 PRO B CA 1
ATOM 12183 C C . PRO B 1 689 ? -28.766 6.656 7.012 1 87.25 689 PRO B C 1
ATOM 12185 O O . PRO B 1 689 ? -29.844 7.023 7.477 1 87.25 689 PRO B O 1
ATOM 12188 N N . LEU B 1 690 ? -28 7.312 6.176 1 92.31 690 LEU B N 1
ATOM 12189 C CA . LEU B 1 690 ? -28.547 8.344 5.301 1 92.31 690 LEU B CA 1
ATOM 12190 C C . LEU B 1 690 ? -28.875 7.773 3.928 1 92.31 690 LEU B C 1
ATOM 12192 O O . LEU B 1 690 ? -28 7.273 3.227 1 92.31 690 LEU B O 1
ATOM 12196 N N . LEU B 1 691 ? -30.125 7.809 3.617 1 87.88 691 LEU B N 1
ATOM 12197 C CA . LEU B 1 691 ? -30.547 7.32 2.309 1 87.88 691 LEU B CA 1
ATOM 12198 C C . LEU B 1 691 ? -30.406 8.414 1.252 1 87.88 691 LEU B C 1
ATOM 12200 O O . LEU B 1 691 ? -30.969 9.5 1.402 1 87.88 691 LEU B O 1
ATOM 12204 N N . VAL B 1 692 ? -29.656 8.125 0.254 1 88.81 692 VAL B N 1
ATOM 12205 C CA . VAL B 1 692 ? -29.406 9.102 -0.801 1 88.81 692 VAL B CA 1
ATOM 12206 C C . VAL B 1 692 ? -30.031 8.617 -2.109 1 88.81 692 VAL B C 1
ATOM 12208 O O . VAL B 1 692 ? -29.641 7.566 -2.631 1 88.81 692 VAL B O 1
ATOM 12211 N N . ASN B 1 693 ? -30.969 9.352 -2.586 1 82.94 693 ASN B N 1
ATOM 12212 C CA . ASN B 1 693 ? -31.594 9.133 -3.889 1 82.94 693 ASN B CA 1
ATOM 12213 C C . ASN B 1 693 ? -31.469 10.367 -4.781 1 82.94 693 ASN B C 1
ATOM 12215 O O . ASN B 1 693 ? -32.375 11.203 -4.809 1 82.94 693 ASN B O 1
ATOM 12219 N N . GLY B 1 694 ? -30.375 10.375 -5.512 1 83.31 694 GLY B N 1
ATOM 12220 C CA . GLY B 1 694 ? -30.125 11.578 -6.289 1 83.31 694 GLY B CA 1
ATOM 12221 C C . GLY B 1 694 ? -29.922 12.805 -5.434 1 83.31 694 GLY B C 1
ATOM 12222 O O . GLY B 1 694 ? -28.969 12.859 -4.641 1 83.31 694 GLY B O 1
ATOM 12223 N N . SER B 1 695 ? -30.922 13.672 -5.492 1 87.62 695 SER B N 1
ATOM 12224 C CA . SER B 1 695 ? -30.797 14.906 -4.73 1 87.62 695 SER B CA 1
ATOM 12225 C C . SER B 1 695 ? -31.625 14.852 -3.447 1 87.62 695 SER B C 1
ATOM 12227 O O . SER B 1 695 ? -31.688 15.828 -2.697 1 87.62 695 SER B O 1
ATOM 12229 N N . GLN B 1 696 ? -32.188 13.703 -3.244 1 87.31 696 GLN B N 1
ATOM 12230 C CA . GLN B 1 696 ? -32.969 13.539 -2.029 1 87.31 696 GLN B CA 1
ATOM 12231 C C . GLN B 1 696 ? -32.156 12.836 -0.94 1 87.31 696 GLN B C 1
ATOM 12233 O O . GLN B 1 696 ? -31.656 11.734 -1.151 1 87.31 696 GLN B O 1
ATOM 12238 N N . PHE B 1 697 ? -32.125 13.5 0.16 1 92.56 697 PHE B N 1
ATOM 12239 C CA . PHE B 1 697 ? -31.406 12.977 1.311 1 92.56 697 PHE B CA 1
ATOM 12240 C C . PHE B 1 697 ? -32.344 12.773 2.494 1 92.56 697 PHE B C 1
ATOM 12242 O O . PHE B 1 697 ? -32.906 13.734 3.018 1 92.56 697 PHE B O 1
ATOM 12249 N N . THR B 1 698 ? -32.5 11.461 2.881 1 89.75 698 THR B N 1
ATOM 12250 C CA . THR B 1 698 ? -33.406 11.164 3.961 1 89.75 698 THR B CA 1
ATOM 12251 C C . THR B 1 698 ? -32.719 10.438 5.102 1 89.75 698 THR B C 1
ATOM 12253 O O . THR B 1 698 ? -32.094 9.398 4.895 1 89.75 698 THR B O 1
ATOM 12256 N N . ILE B 1 699 ? -32.812 11 6.293 1 92.38 699 ILE B N 1
ATOM 12257 C CA . ILE B 1 699 ? -32.25 10.359 7.477 1 92.38 699 ILE B CA 1
ATOM 12258 C C . ILE B 1 699 ? -33.188 9.25 7.961 1 92.38 699 ILE B C 1
ATOM 12260 O O . ILE B 1 699 ? -34.344 9.516 8.328 1 92.38 699 ILE B O 1
ATOM 12264 N N . LEU B 1 700 ? -32.719 8.055 7.945 1 83.06 700 LEU B N 1
ATOM 12265 C CA . LEU B 1 700 ? -33.5 6.93 8.406 1 83.06 700 LEU B CA 1
ATOM 12266 C C . LEU B 1 700 ? -33.344 6.73 9.906 1 83.06 700 LEU B C 1
ATOM 12268 O O . LEU B 1 700 ? -34.312 6.316 10.578 1 83.06 700 LEU B O 1
ATOM 12272 N N . ASP B 1 701 ? -32.188 6.875 10.367 1 83.44 701 ASP B N 1
ATOM 12273 C CA . ASP B 1 701 ? -31.891 6.715 11.789 1 83.44 701 ASP B CA 1
ATOM 12274 C C . ASP B 1 701 ? -30.75 7.633 12.211 1 83.44 701 ASP B C 1
ATOM 12276 O O . ASP B 1 701 ? -29.812 7.848 11.445 1 83.44 701 ASP B O 1
ATOM 12280 N N . ALA B 1 702 ? -30.891 8.164 13.391 1 90.12 702 ALA B N 1
ATOM 12281 C CA . ALA B 1 702 ? -29.859 9.055 13.914 1 90.12 702 ALA B CA 1
ATOM 12282 C C . ALA B 1 702 ? -29.828 9.016 15.438 1 90.12 702 ALA B C 1
ATOM 12284 O O . ALA B 1 702 ? -30.875 8.875 16.078 1 90.12 702 ALA B O 1
ATOM 12285 N N . ASN B 1 703 ? -28.703 9.023 15.984 1 89.69 703 ASN B N 1
ATOM 12286 C CA . ASN B 1 703 ? -28.484 9.133 17.422 1 89.69 703 ASN B CA 1
ATOM 12287 C C . ASN B 1 703 ? -27.672 10.383 17.781 1 89.69 703 ASN B C 1
ATOM 12289 O O . ASN B 1 703 ? -26.734 10.734 17.078 1 89.69 703 ASN B O 1
ATOM 12293 N N . LEU B 1 704 ? -28.125 11.07 18.812 1 94.5 704 LEU B N 1
ATOM 12294 C CA . LEU B 1 704 ? -27.5 12.32 19.203 1 94.5 704 LEU B CA 1
ATOM 12295 C C . LEU B 1 704 ? -27.094 12.281 20.672 1 94.5 704 LEU B C 1
ATOM 12297 O O . LEU B 1 704 ? -27.859 11.836 21.531 1 94.5 704 LEU B O 1
ATOM 12301 N N . VAL B 1 705 ? -25.891 12.594 20.953 1 95.56 705 VAL B N 1
ATOM 12302 C CA . VAL B 1 705 ? -25.406 12.758 22.328 1 95.56 705 VAL B CA 1
ATOM 12303 C C . VAL B 1 705 ? -25.125 14.234 22.594 1 95.56 705 VAL B C 1
ATOM 12305 O O . VAL B 1 705 ? -24.312 14.852 21.906 1 95.56 705 VAL B O 1
ATOM 12308 N N . LEU B 1 706 ? -25.844 14.797 23.547 1 95.62 706 LEU B N 1
ATOM 12309 C CA . LEU B 1 706 ? -25.641 16.188 23.969 1 95.62 706 LEU B CA 1
ATOM 12310 C C . LEU B 1 706 ? -24.859 16.234 25.266 1 95.62 706 LEU B C 1
ATOM 12312 O O . LEU B 1 706 ? -25.047 15.406 26.156 1 95.62 706 LEU B O 1
ATOM 12316 N N . ARG B 1 707 ? -23.984 17.156 25.391 1 95.62 707 ARG B N 1
ATOM 12317 C CA . ARG B 1 707 ? -23.234 17.406 26.609 1 95.62 707 ARG B CA 1
ATOM 12318 C C . ARG B 1 707 ? -23.203 18.891 26.938 1 95.62 707 ARG B C 1
ATOM 12320 O O . ARG B 1 707 ? -23.109 19.734 26.031 1 95.62 707 ARG B O 1
ATOM 12327 N N . GLN B 1 708 ? -23.25 19.094 28.156 1 93.69 708 GLN B N 1
ATOM 12328 C CA . GLN B 1 708 ? -23.172 20.484 28.594 1 93.69 708 GLN B CA 1
ATOM 12329 C C . GLN B 1 708 ? -21.844 21.125 28.172 1 93.69 708 GLN B C 1
ATOM 12331 O O . GLN B 1 708 ? -20.797 20.469 28.234 1 93.69 708 GLN B O 1
ATOM 12336 N N . PHE B 1 709 ? -22.016 22.328 27.766 1 91.62 709 PHE B N 1
ATOM 12337 C CA . PHE B 1 709 ? -20.812 23.062 27.375 1 91.62 709 PHE B CA 1
ATOM 12338 C C . PHE B 1 709 ? -20.766 24.422 28.031 1 91.62 709 PHE B C 1
ATOM 12340 O O . PHE B 1 709 ? -21.781 25.141 28.094 1 91.62 709 PHE B O 1
ATOM 12347 N N . THR B 1 710 ? -19.578 24.641 28.656 1 86.06 710 THR B N 1
ATOM 12348 C CA . THR B 1 710 ? -19.328 25.953 29.234 1 86.06 710 THR B CA 1
ATOM 12349 C C . THR B 1 710 ? -18.062 26.578 28.656 1 86.06 710 THR B C 1
ATOM 12351 O O . THR B 1 710 ? -17.062 25.875 28.453 1 86.06 710 THR B O 1
ATOM 12354 N N . GLY B 1 711 ? -18.203 27.859 28.219 1 82.44 711 GLY B N 1
ATOM 12355 C CA . GLY B 1 711 ? -17.031 28.547 27.719 1 82.44 711 GLY B CA 1
ATOM 12356 C C . GLY B 1 711 ? -17.188 29.031 26.281 1 82.44 711 GLY B C 1
ATOM 12357 O O . GLY B 1 711 ? -18.297 29.25 25.812 1 82.44 711 GLY B O 1
ATOM 12358 N N . ASP B 1 712 ? -16 29.219 25.594 1 80.31 712 ASP B N 1
ATOM 12359 C CA . ASP B 1 712 ? -15.977 29.688 24.219 1 80.31 712 ASP B CA 1
ATOM 12360 C C . ASP B 1 712 ? -16.219 28.547 23.234 1 80.31 712 ASP B C 1
ATOM 12362 O O . ASP B 1 712 ? -15.359 27.672 23.078 1 80.31 712 ASP B O 1
ATOM 12366 N N . ALA B 1 713 ? -17.344 28.547 22.625 1 82.19 713 ALA B N 1
ATOM 12367 C CA . ALA B 1 713 ? -17.781 27.5 21.719 1 82.19 713 ALA B CA 1
ATOM 12368 C C . ALA B 1 713 ? -16.797 27.328 20.578 1 82.19 713 ALA B C 1
ATOM 12370 O O . ALA B 1 713 ? -16.609 26.219 20.047 1 82.19 713 ALA B O 1
ATOM 12371 N N . GLN B 1 714 ? -16.141 28.359 20.25 1 83.06 714 GLN B N 1
ATOM 12372 C CA . GLN B 1 714 ? -15.273 28.312 19.094 1 83.06 714 GLN B CA 1
ATOM 12373 C C . GLN B 1 714 ? -13.922 27.688 19.438 1 83.06 714 GLN B C 1
ATOM 12375 O O . GLN B 1 714 ? -13.195 27.25 18.547 1 83.06 714 GLN B O 1
ATOM 12380 N N . SER B 1 715 ? -13.578 27.656 20.672 1 83.69 715 SER B N 1
ATOM 12381 C CA . SER B 1 715 ? -12.281 27.156 21.109 1 83.69 715 SER B CA 1
ATOM 12382 C C . SER B 1 715 ? -12.195 25.641 20.922 1 83.69 715 SER B C 1
ATOM 12384 O O . SER B 1 715 ? -11.102 25.078 20.906 1 83.69 715 SER B O 1
ATOM 12386 N N . ARG B 1 716 ? -13.32 25.016 20.734 1 89.56 716 ARG B N 1
ATOM 12387 C CA . ARG B 1 716 ? -13.367 23.562 20.578 1 89.56 716 ARG B CA 1
ATOM 12388 C C . ARG B 1 716 ? -12.906 23.156 19.188 1 89.56 716 ARG B C 1
ATOM 12390 O O . ARG B 1 716 ? -12.477 22.016 18.969 1 89.56 716 ARG B O 1
ATOM 12397 N N . LEU B 1 717 ? -13.031 24.094 18.281 1 92.5 717 LEU B N 1
ATOM 12398 C CA . LEU B 1 717 ? -12.789 23.766 16.875 1 92.5 717 LEU B CA 1
ATOM 12399 C C . LEU B 1 717 ? -11.312 23.922 16.516 1 92.5 717 LEU B C 1
ATOM 12401 O O . LEU B 1 717 ? -10.648 24.859 17 1 92.5 717 LEU B O 1
ATOM 12405 N N . ALA B 1 718 ? -10.773 23.016 15.734 1 93.5 718 ALA B N 1
ATOM 12406 C CA . ALA B 1 718 ? -9.383 23.078 15.297 1 93.5 718 ALA B CA 1
ATOM 12407 C C . ALA B 1 718 ? -9.156 24.25 14.352 1 93.5 718 ALA B C 1
ATOM 12409 O O . ALA B 1 718 ? -8.039 24.766 14.242 1 93.5 718 ALA B O 1
ATOM 12410 N N . ILE B 1 719 ? -10.203 24.672 13.695 1 90.56 719 ILE B N 1
ATOM 12411 C CA . ILE B 1 719 ? -10.18 25.812 12.797 1 90.56 719 ILE B CA 1
ATOM 12412 C C . ILE B 1 719 ? -11.242 26.828 13.219 1 90.56 719 ILE B C 1
ATOM 12414 O O . ILE B 1 719 ? -12.414 26.469 13.383 1 90.56 719 ILE B O 1
ATOM 12418 N N . ARG B 1 720 ? -10.805 28 13.406 1 88.25 720 ARG B N 1
ATOM 12419 C CA . ARG B 1 720 ? -11.758 29.031 13.812 1 88.25 720 ARG B CA 1
ATOM 12420 C C . ARG B 1 720 ? -12.758 29.328 12.703 1 88.25 720 ARG B C 1
ATOM 12422 O O . ARG B 1 720 ? -12.375 29.625 11.57 1 88.25 720 ARG B O 1
ATOM 12429 N N . PRO B 1 721 ? -14.008 29.266 13.008 1 87.69 721 PRO B N 1
ATOM 12430 C CA . PRO B 1 721 ? -15.023 29.516 11.977 1 87.69 721 PRO B CA 1
ATOM 12431 C C . PRO B 1 721 ? -15.266 31 11.727 1 87.69 721 PRO B C 1
ATOM 12433 O O . PRO B 1 721 ? -14.695 31.844 12.422 1 87.69 721 PRO B O 1
ATOM 12436 N N . TYR B 1 722 ? -16.031 31.297 10.68 1 86.31 722 TYR B N 1
ATOM 12437 C CA . TYR B 1 722 ? -16.484 32.656 10.391 1 86.31 722 TYR B CA 1
ATOM 12438 C C . TYR B 1 722 ? -17.203 33.25 11.594 1 86.31 722 TYR B C 1
ATOM 12440 O O . TYR B 1 722 ? -18.156 32.688 12.102 1 86.31 722 TYR B O 1
ATOM 12448 N N . PRO B 1 723 ? -16.719 34.344 12.039 1 86.44 723 PRO B N 1
ATOM 12449 C CA . PRO B 1 723 ? -17.328 34.969 13.227 1 86.44 723 PRO B CA 1
ATOM 12450 C C . PRO B 1 723 ? -18.562 35.781 12.898 1 86.44 723 PRO B C 1
ATOM 12452 O O . PRO B 1 723 ? -18.484 37.031 12.828 1 86.44 723 PRO B O 1
ATOM 12455 N N . THR B 1 724 ? -19.656 35.156 12.93 1 80.81 724 THR B N 1
ATOM 12456 C CA . THR B 1 724 ? -20.906 35.781 12.555 1 80.81 724 THR B CA 1
ATOM 12457 C C . THR B 1 724 ? -21.266 36.906 13.539 1 80.81 724 THR B C 1
ATOM 12459 O O . THR B 1 724 ? -21.906 37.875 13.164 1 80.81 724 THR B O 1
ATOM 12462 N N . GLU B 1 725 ? -20.797 36.812 14.742 1 80.56 725 GLU B N 1
ATOM 12463 C CA . GLU B 1 725 ? -21.141 37.75 15.789 1 80.56 725 GLU B CA 1
ATOM 12464 C C . GLU B 1 725 ? -20.531 39.125 15.508 1 80.56 725 GLU B C 1
ATOM 12466 O O . GLU B 1 725 ? -20.953 40.125 16.078 1 80.56 725 GLU B O 1
ATOM 12471 N N . LEU B 1 726 ? -19.656 39.188 14.57 1 89.88 726 LEU B N 1
ATOM 12472 C CA . LEU B 1 726 ? -18.969 40.438 14.297 1 89.88 726 LEU B CA 1
ATOM 12473 C C . LEU B 1 726 ? -19.625 41.188 13.156 1 89.88 726 LEU B C 1
ATOM 12475 O O . LEU B 1 726 ? -19.234 42.312 12.836 1 89.88 726 LEU B O 1
ATOM 12479 N N . GLU B 1 727 ? -20.625 40.625 12.617 1 90.5 727 GLU B N 1
ATOM 12480 C CA . GLU B 1 727 ? -21.375 41.344 11.594 1 90.5 727 GLU B CA 1
ATOM 12481 C C . GLU B 1 727 ? -22.203 42.469 12.203 1 90.5 727 GLU B C 1
ATOM 12483 O O . GLU B 1 727 ? -22.781 42.344 13.281 1 90.5 727 GLU B O 1
ATOM 12488 N N . GLU B 1 728 ? -22.141 43.594 11.492 1 92.12 728 GLU B N 1
ATOM 12489 C CA . GLU B 1 728 ? -22.844 44.75 12.008 1 92.12 728 GLU B CA 1
ATOM 12490 C C . GLU B 1 728 ? -23.391 45.625 10.867 1 92.12 728 GLU B C 1
ATOM 12492 O O . GLU B 1 728 ? -22.766 45.75 9.812 1 92.12 728 GLU B O 1
ATOM 12497 N N . ARG B 1 729 ? -24.578 46.281 11.086 1 92.19 729 ARG B N 1
ATOM 12498 C CA . ARG B 1 729 ? -25.125 47.25 10.164 1 92.19 729 ARG B CA 1
ATOM 12499 C C . ARG B 1 729 ? -24.828 48.688 10.641 1 92.19 729 ARG B C 1
ATOM 12501 O O . ARG B 1 729 ? -25.031 49 11.812 1 92.19 729 ARG B O 1
ATOM 12508 N N . CYS B 1 730 ? -24.25 49.406 9.734 1 90 730 CYS B N 1
ATOM 12509 C CA . CYS B 1 730 ? -23.891 50.781 10.07 1 90 730 CYS B CA 1
ATOM 12510 C C . CYS B 1 730 ? -24.406 51.75 9.016 1 90 730 CYS B C 1
ATOM 12512 O O . CYS B 1 730 ? -24.719 51.344 7.895 1 90 730 CYS B O 1
ATOM 12514 N N . GLN B 1 731 ? -24.547 53 9.414 1 89.19 731 GLN B N 1
ATOM 12515 C CA . GLN B 1 731 ? -24.969 54.031 8.5 1 89.19 731 GLN B CA 1
ATOM 12516 C C . GLN B 1 731 ? -23.797 54.938 8.109 1 89.19 731 GLN B C 1
ATOM 12518 O O . GLN B 1 731 ? -23.062 55.406 8.969 1 89.19 731 GLN B O 1
ATOM 12523 N N . ALA B 1 732 ? -23.688 55.188 6.883 1 88.81 732 ALA B N 1
ATOM 12524 C CA . ALA B 1 732 ? -22.656 56.094 6.387 1 88.81 732 ALA B CA 1
ATOM 12525 C C . ALA B 1 732 ? -23.062 57.562 6.605 1 88.81 732 ALA B C 1
ATOM 12527 O O . ALA B 1 732 ? -24.188 57.844 7.008 1 88.81 732 ALA B O 1
ATOM 12528 N N . ARG B 1 733 ? -22.141 58.375 6.34 1 85.94 733 ARG B N 1
ATOM 12529 C CA . ARG B 1 733 ? -22.375 59.781 6.547 1 85.94 733 ARG B CA 1
ATOM 12530 C C . ARG B 1 733 ? -23.484 60.312 5.637 1 85.94 733 ARG B C 1
ATOM 12532 O O . ARG B 1 733 ? -24.234 61.219 6.004 1 85.94 733 ARG B O 1
ATOM 12539 N N . ASP B 1 734 ? -23.562 59.719 4.496 1 84.88 734 ASP B N 1
ATOM 12540 C CA . ASP B 1 734 ? -24.578 60.156 3.541 1 84.88 734 ASP B CA 1
ATOM 12541 C C . ASP B 1 734 ? -25.922 59.5 3.826 1 84.88 734 ASP B C 1
ATOM 12543 O O . ASP B 1 734 ? -26.891 59.688 3.09 1 84.88 734 ASP B O 1
ATOM 12547 N N . GLY B 1 735 ? -26 58.656 4.824 1 84.62 735 GLY B N 1
ATOM 12548 C CA . GLY B 1 735 ? -27.266 58.062 5.227 1 84.62 735 GLY B CA 1
ATOM 12549 C C . GLY B 1 735 ? -27.469 56.656 4.68 1 84.62 735 GLY B C 1
ATOM 12550 O O . GLY B 1 735 ? -28.406 55.969 5.051 1 84.62 735 GLY B O 1
ATOM 12551 N N . GLU B 1 736 ? -26.578 56.312 3.852 1 88.38 736 GLU B N 1
ATOM 12552 C CA . GLU B 1 736 ? -26.719 55 3.268 1 88.38 736 GLU B CA 1
ATOM 12553 C C . GLU B 1 736 ? -26.391 53.906 4.293 1 88.38 736 GLU B C 1
ATOM 12555 O O . GLU B 1 736 ? -25.469 54.062 5.102 1 88.38 736 GLU B O 1
ATOM 12560 N N . TRP B 1 737 ? -27.219 52.875 4.25 1 90.19 737 TRP B N 1
ATOM 12561 C CA . TRP B 1 737 ? -26.984 51.75 5.148 1 90.19 737 TRP B CA 1
ATOM 12562 C C . TRP B 1 737 ? -25.969 50.75 4.547 1 90.19 737 TRP B C 1
ATOM 12564 O O . TRP B 1 737 ? -26.062 50.406 3.371 1 90.19 737 TRP B O 1
ATOM 12574 N N . LEU B 1 738 ? -24.969 50.438 5.398 1 92.25 738 LEU B N 1
ATOM 12575 C CA . LEU B 1 738 ? -23.922 49.5 5 1 92.25 738 LEU B CA 1
ATOM 12576 C C . LEU B 1 738 ? -23.844 48.312 5.961 1 92.25 738 LEU B C 1
ATOM 12578 O O . LEU B 1 738 ? -24.203 48.438 7.133 1 92.25 738 LEU B O 1
ATOM 12582 N N . THR B 1 739 ? -23.453 47.156 5.402 1 93.5 739 THR B N 1
ATOM 12583 C CA . THR B 1 739 ? -23.141 46 6.238 1 93.5 739 THR B CA 1
ATOM 12584 C C . THR B 1 739 ? -21.625 45.812 6.379 1 93.5 739 THR B C 1
ATOM 12586 O O . THR B 1 739 ? -20.922 45.688 5.383 1 93.5 739 THR B O 1
ATOM 12589 N N . VAL B 1 740 ? -21.141 45.969 7.605 1 95.12 740 VAL B N 1
ATOM 12590 C CA . VAL B 1 740 ? -19.734 45.688 7.887 1 95.12 740 VAL B CA 1
ATOM 12591 C C . VAL B 1 740 ? -19.578 44.281 8.469 1 95.12 740 VAL B C 1
ATOM 12593 O O . VAL B 1 740 ? -20.156 43.969 9.516 1 95.12 740 VAL B O 1
ATOM 12596 N N . ARG B 1 741 ? -18.891 43.469 7.812 1 93.88 741 ARG B N 1
ATOM 12597 C CA . ARG B 1 741 ? -18.75 42.062 8.219 1 93.88 741 ARG B CA 1
ATOM 12598 C C . ARG B 1 741 ? -17.359 41.531 7.863 1 93.88 741 ARG B C 1
ATOM 12600 O O . ARG B 1 741 ? -16.656 42.125 7.047 1 93.88 741 ARG B O 1
ATOM 12607 N N . PRO B 1 742 ? -16.953 40.375 8.516 1 93.25 742 PRO B N 1
ATOM 12608 C CA . PRO B 1 742 ? -15.703 39.75 8.094 1 93.25 742 PRO B CA 1
ATOM 12609 C C . PRO B 1 742 ? -15.75 39.25 6.648 1 93.25 742 PRO B C 1
ATOM 12611 O O . PRO B 1 742 ? -16.828 38.938 6.137 1 93.25 742 PRO B O 1
ATOM 12614 N N . ILE B 1 743 ? -14.633 39.156 6.031 1 92.94 743 ILE B N 1
ATOM 12615 C CA . ILE B 1 743 ? -14.539 38.75 4.633 1 92.94 743 ILE B CA 1
ATOM 12616 C C . ILE B 1 743 ? -14.789 37.25 4.52 1 92.94 743 ILE B C 1
ATOM 12618 O O . ILE B 1 743 ? -14.461 36.469 5.438 1 92.94 743 ILE B O 1
ATOM 12622 N N . LEU B 1 744 ? -15.422 36.812 3.475 1 88.25 744 LEU B N 1
ATOM 12623 C CA . LEU B 1 744 ? -15.672 35.406 3.174 1 88.25 744 LEU B CA 1
ATOM 12624 C C . LEU B 1 744 ? -14.82 34.938 2.004 1 88.25 744 LEU B C 1
ATOM 12626 O O . LEU B 1 744 ? -14.5 35.719 1.106 1 88.25 744 LEU B O 1
ATOM 12630 N N . PRO B 1 745 ? -14.477 33.625 2.08 1 85.56 745 PRO B N 1
ATOM 12631 C CA . PRO B 1 745 ? -13.773 33.094 0.91 1 85.56 745 PRO B CA 1
ATOM 12632 C C . PRO B 1 745 ? -14.57 33.25 -0.382 1 85.56 745 PRO B C 1
ATOM 12634 O O . PRO B 1 745 ? -13.984 33.469 -1.449 1 85.56 745 PRO B O 1
ATOM 12637 N N . GLU B 1 746 ? -15.836 33.312 -0.317 1 85.44 746 GLU B N 1
ATOM 12638 C CA . GLU B 1 746 ? -16.734 33.469 -1.462 1 85.44 746 GLU B CA 1
ATOM 12639 C C . GLU B 1 746 ? -16.703 34.875 -2.018 1 85.44 746 GLU B C 1
ATOM 12641 O O . GLU B 1 746 ? -17.172 35.125 -3.125 1 85.44 746 GLU B O 1
ATOM 12646 N N . ASP B 1 747 ? -16.094 35.781 -1.365 1 89.31 747 ASP B N 1
ATOM 12647 C CA . ASP B 1 747 ? -16.094 37.219 -1.726 1 89.31 747 ASP B CA 1
ATOM 12648 C C . ASP B 1 747 ? -15.047 37.5 -2.807 1 89.31 747 ASP B C 1
ATOM 12650 O O . ASP B 1 747 ? -14.898 38.625 -3.248 1 89.31 747 ASP B O 1
ATOM 12654 N N . GLU B 1 748 ? -14.383 36.469 -3.193 1 89.62 748 GLU B N 1
ATOM 12655 C CA . GLU B 1 748 ? -13.25 36.688 -4.09 1 89.62 748 GLU B CA 1
ATOM 12656 C C . GLU B 1 748 ? -13.664 37.469 -5.328 1 89.62 748 GLU B C 1
ATOM 12658 O O . GLU B 1 748 ? -13.023 38.469 -5.676 1 89.62 748 GLU B O 1
ATOM 12663 N N . PRO B 1 749 ? -14.766 37.094 -6 1 87.69 749 PRO B N 1
ATOM 12664 C CA . PRO B 1 749 ? -15.156 37.906 -7.172 1 87.69 749 PRO B CA 1
ATOM 12665 C C . PRO B 1 749 ? -15.531 39.344 -6.816 1 87.69 749 PRO B C 1
ATOM 12667 O O . PRO B 1 749 ? -15.164 40.281 -7.535 1 87.69 749 PRO B O 1
ATOM 12670 N N . LYS B 1 750 ? -16.203 39.5 -5.75 1 92.19 750 LYS B N 1
ATOM 12671 C CA . LYS B 1 750 ? -16.594 40.844 -5.32 1 92.19 750 LYS B CA 1
ATOM 12672 C C . LYS B 1 750 ? -15.367 41.688 -4.91 1 92.19 750 LYS B C 1
ATOM 12674 O O . LYS B 1 750 ? -15.32 42.875 -5.141 1 92.19 750 LYS B O 1
ATOM 12679 N N . HIS B 1 751 ? -14.5 41.031 -4.289 1 92.69 751 HIS B N 1
ATOM 12680 C CA . HIS B 1 751 ? -13.273 41.719 -3.895 1 92.69 751 HIS B CA 1
ATOM 12681 C C . HIS B 1 751 ? -12.453 42.125 -5.113 1 92.69 751 HIS B C 1
ATOM 12683 O O . HIS B 1 751 ? -11.844 43.188 -5.125 1 92.69 751 HIS B O 1
ATOM 12689 N N . ALA B 1 752 ? -12.469 41.219 -6.113 1 91.88 752 ALA B N 1
ATOM 12690 C CA . ALA B 1 752 ? -11.789 41.562 -7.367 1 91.88 752 ALA B CA 1
ATOM 12691 C C . ALA B 1 752 ? -12.422 42.781 -8.023 1 91.88 752 ALA B C 1
ATOM 12693 O O . ALA B 1 752 ? -11.711 43.656 -8.539 1 91.88 752 ALA B O 1
ATOM 12694 N N . ALA B 1 753 ? -13.695 42.781 -8.07 1 92.25 753 ALA B N 1
ATOM 12695 C CA . ALA B 1 753 ? -14.422 43.906 -8.641 1 92.25 753 ALA B CA 1
ATOM 12696 C C . ALA B 1 753 ? -14.117 45.188 -7.883 1 92.25 753 ALA B C 1
ATOM 12698 O O . ALA B 1 753 ? -14.008 46.25 -8.484 1 92.25 753 ALA B O 1
ATOM 12699 N N . PHE B 1 754 ? -14.039 45.156 -6.625 1 93.44 754 PHE B N 1
ATOM 12700 C CA . PHE B 1 754 ? -13.703 46.281 -5.762 1 93.44 754 PHE B CA 1
ATOM 12701 C C . PHE B 1 754 ? -12.328 46.812 -6.109 1 93.44 754 PHE B C 1
ATOM 12703 O O . PHE B 1 754 ? -12.172 48.031 -6.316 1 93.44 754 PHE B O 1
ATOM 12710 N N . ILE B 1 755 ? -11.383 45.938 -6.199 1 91.5 755 ILE B N 1
ATOM 12711 C CA . ILE B 1 755 ? -10 46.344 -6.461 1 91.5 755 ILE B CA 1
ATOM 12712 C C . ILE B 1 755 ? -9.906 47.031 -7.828 1 91.5 755 ILE B C 1
ATOM 12714 O O . ILE B 1 755 ? -9.141 47.969 -8.008 1 91.5 755 ILE B O 1
ATOM 12718 N N . LYS B 1 756 ? -10.664 46.531 -8.734 1 90.19 756 LYS B N 1
ATOM 12719 C CA . LYS B 1 756 ? -10.664 47.094 -10.086 1 90.19 756 LYS B CA 1
ATOM 12720 C C . LYS B 1 756 ? -11.156 48.531 -10.07 1 90.19 756 LYS B C 1
ATOM 12722 O O . LYS B 1 756 ? -10.82 49.312 -10.969 1 90.19 756 LYS B O 1
ATOM 12727 N N . LYS B 1 757 ? -11.922 48.906 -9.102 1 92.31 757 LYS B N 1
ATOM 12728 C CA . LYS B 1 757 ? -12.508 50.25 -9.016 1 92.31 757 LYS B CA 1
ATOM 12729 C C . LYS B 1 757 ? -11.641 51.156 -8.172 1 92.31 757 LYS B C 1
ATOM 12731 O O . LYS B 1 757 ? -11.992 52.312 -7.949 1 92.31 757 LYS B O 1
ATOM 12736 N N . VAL B 1 758 ? -10.586 50.688 -7.73 1 91.69 758 VAL B N 1
ATOM 12737 C CA . VAL B 1 758 ? -9.625 51.469 -6.973 1 91.69 758 VAL B CA 1
ATOM 12738 C C . VAL B 1 758 ? -8.539 52 -7.906 1 91.69 758 VAL B C 1
ATOM 12740 O O . VAL B 1 758 ? -8.055 51.281 -8.781 1 91.69 758 VAL B O 1
ATOM 12743 N N . SER B 1 759 ? -8.227 53.219 -7.715 1 90.19 759 SER B N 1
ATOM 12744 C CA . SER B 1 759 ? -7.23 53.844 -8.586 1 90.19 759 SER B CA 1
ATOM 12745 C C . SER B 1 759 ? -5.848 53.219 -8.367 1 90.19 759 SER B C 1
ATOM 12747 O O . SER B 1 759 ? -5.555 52.719 -7.293 1 90.19 759 SER B O 1
ATOM 12749 N N . LYS B 1 760 ? -5.039 53.344 -9.336 1 88.94 760 LYS B N 1
ATOM 12750 C CA . LYS B 1 760 ? -3.67 52.844 -9.273 1 88.94 760 LYS B CA 1
ATOM 12751 C C . LYS B 1 760 ? -2.875 53.531 -8.172 1 88.94 760 LYS B C 1
ATOM 12753 O O . LYS B 1 760 ? -2.006 52.938 -7.547 1 88.94 760 LYS B O 1
ATOM 12758 N N . GLU B 1 761 ? -3.17 54.781 -8.023 1 86 761 GLU B N 1
ATOM 12759 C CA . GLU B 1 761 ? -2.479 55.531 -6.996 1 86 761 GLU B CA 1
ATOM 12760 C C . GLU B 1 761 ? -2.824 55.031 -5.602 1 86 761 GLU B C 1
ATOM 12762 O O . GLU B 1 761 ? -1.939 54.875 -4.758 1 86 761 GLU B O 1
ATOM 12767 N N . ASP B 1 762 ? -4.043 54.781 -5.398 1 88.31 762 ASP B N 1
ATOM 12768 C CA . ASP B 1 762 ? -4.48 54.281 -4.098 1 88.31 762 ASP B CA 1
ATOM 12769 C C . ASP B 1 762 ? -3.938 52.875 -3.836 1 88.31 762 ASP B C 1
ATOM 12771 O O . ASP B 1 762 ? -3.621 52.531 -2.695 1 88.31 762 ASP B O 1
ATOM 12775 N N . LEU B 1 763 ? -3.896 52.125 -4.844 1 88.56 763 LEU B N 1
ATOM 12776 C CA . LEU B 1 763 ? -3.348 50.781 -4.707 1 88.56 763 LEU B CA 1
ATOM 12777 C C . LEU B 1 763 ? -1.861 50.844 -4.367 1 88.56 763 LEU B C 1
ATOM 12779 O O . LEU B 1 763 ? -1.371 50.031 -3.582 1 88.56 763 LEU B O 1
ATOM 12783 N N . TYR B 1 764 ? -1.222 51.688 -4.984 1 84.69 764 TYR B N 1
ATOM 12784 C CA . TYR B 1 764 ? 0.199 51.875 -4.707 1 84.69 764 TYR B CA 1
ATOM 12785 C C . TYR B 1 764 ? 0.423 52.281 -3.258 1 84.69 764 TYR B C 1
ATOM 12787 O O . TYR B 1 764 ? 1.362 51.812 -2.607 1 84.69 764 TYR B O 1
ATOM 12795 N N . LYS B 1 765 ? -0.346 53.219 -2.787 1 82.62 765 LYS B N 1
ATOM 12796 C CA . LYS B 1 765 ? -0.229 53.688 -1.406 1 82.62 765 LYS B CA 1
ATOM 12797 C C . LYS B 1 765 ? -0.501 52.531 -0.422 1 82.62 765 LYS B C 1
ATOM 12799 O O . LYS B 1 765 ? 0.093 52.5 0.657 1 82.62 765 LYS B O 1
ATOM 12804 N N . ARG B 1 766 ? -1.299 51.656 -0.838 1 83.75 766 ARG B N 1
ATOM 12805 C CA . ARG B 1 766 ? -1.685 50.562 0.031 1 83.75 766 ARG B CA 1
ATOM 12806 C C . ARG B 1 766 ? -0.611 49.469 0.048 1 83.75 766 ARG B C 1
ATOM 12808 O O . ARG B 1 766 ? -0.324 48.906 1.097 1 83.75 766 ARG B O 1
ATOM 12815 N N . PHE B 1 767 ? -0.11 49.094 -1.051 1 75.31 767 PHE B N 1
ATOM 12816 C CA . PHE B 1 767 ? 0.739 47.938 -1.164 1 75.31 767 PHE B CA 1
ATOM 12817 C C . PHE B 1 767 ? 2.201 48.312 -1.331 1 75.31 767 PHE B C 1
ATOM 12819 O O . PHE B 1 767 ? 3.092 47.469 -1.29 1 75.31 767 PHE B O 1
ATOM 12826 N N . PHE B 1 768 ? 2.52 49.562 -1.465 1 71.56 768 PHE B N 1
ATOM 12827 C CA . PHE B 1 768 ? 3.855 50.125 -1.62 1 71.56 768 PHE B CA 1
ATOM 12828 C C . PHE B 1 768 ? 4.531 49.594 -2.869 1 71.56 768 PHE B C 1
ATOM 12830 O O . PHE B 1 768 ? 5.758 49.469 -2.916 1 71.56 768 PHE B O 1
ATOM 12837 N N . SER B 1 769 ? 3.77 48.938 -3.746 1 73.44 769 SER B N 1
ATOM 12838 C CA . SER B 1 769 ? 4.301 48.375 -4.984 1 73.44 769 SER B CA 1
ATOM 12839 C C . SER B 1 769 ? 3.26 48.406 -6.094 1 73.44 769 SER B C 1
ATOM 12841 O O . SER B 1 769 ? 2.064 48.562 -5.832 1 73.44 769 SER B O 1
ATOM 12843 N N . ASP B 1 770 ? 3.807 48.438 -7.219 1 71.31 770 ASP B N 1
ATOM 12844 C CA . ASP B 1 770 ? 2.916 48.312 -8.367 1 71.31 770 ASP B CA 1
ATOM 12845 C C . ASP B 1 770 ? 2.324 46.906 -8.461 1 71.31 770 ASP B C 1
ATOM 12847 O O . ASP B 1 770 ? 3.021 45.969 -8.812 1 71.31 770 ASP B O 1
ATOM 12851 N N . VAL B 1 771 ? 1.195 46.906 -7.773 1 68.06 771 VAL B N 1
ATOM 12852 C CA . VAL B 1 771 ? 0.558 45.594 -7.785 1 68.06 771 VAL B CA 1
ATOM 12853 C C . VAL B 1 771 ? -0.176 45.406 -9.109 1 68.06 771 VAL B C 1
ATOM 12855 O O . VAL B 1 771 ? -0.887 46.281 -9.578 1 68.06 771 VAL B O 1
ATOM 12858 N N . GLY B 1 772 ? 0.371 44.844 -10.055 1 64.75 772 GLY B N 1
ATOM 12859 C CA . GLY B 1 772 ? -0.307 44.531 -11.305 1 64.75 772 GLY B CA 1
ATOM 12860 C C . GLY B 1 772 ? -1.683 43.938 -11.102 1 64.75 772 GLY B C 1
ATOM 12861 O O . GLY B 1 772 ? -2.391 44.281 -10.156 1 64.75 772 GLY B O 1
ATOM 12862 N N . GLU B 1 773 ? -2.197 43.25 -12.031 1 74.5 773 GLU B N 1
ATOM 12863 C CA . GLU B 1 773 ? -3.469 42.531 -11.953 1 74.5 773 GLU B CA 1
ATOM 12864 C C . GLU B 1 773 ? -3.393 41.375 -10.969 1 74.5 773 GLU B C 1
ATOM 12866 O O . GLU B 1 773 ? -2.408 40.625 -10.953 1 74.5 773 GLU B O 1
ATOM 12871 N N . PHE B 1 774 ? -4.328 41.5 -10.008 1 79.25 774 PHE B N 1
ATOM 12872 C CA . PHE B 1 774 ? -4.391 40.438 -9.039 1 79.25 774 PHE B CA 1
ATOM 12873 C C . PHE B 1 774 ? -4.852 39.125 -9.703 1 79.25 774 PHE B C 1
ATOM 12875 O O . PHE B 1 774 ? -5.93 39.094 -10.297 1 79.25 774 PHE B O 1
ATOM 12882 N N . ASN B 1 775 ? -4.004 38.156 -9.656 1 79.62 775 ASN B N 1
ATOM 12883 C CA . ASN B 1 775 ? -4.422 36.844 -10.125 1 79.62 775 ASN B CA 1
ATOM 12884 C C . ASN B 1 775 ? -5.223 36.094 -9.062 1 79.62 775 ASN B C 1
ATOM 12886 O O . ASN B 1 775 ? -5.488 36.625 -7.988 1 79.62 775 ASN B O 1
ATOM 12890 N N . HIS B 1 776 ? -5.723 35.031 -9.352 1 79.94 776 HIS B N 1
ATOM 12891 C CA . HIS B 1 776 ? -6.578 34.219 -8.484 1 79.94 776 HIS B CA 1
ATOM 12892 C C . HIS B 1 776 ? -5.887 33.906 -7.156 1 79.94 776 HIS B C 1
ATOM 12894 O O . HIS B 1 776 ? -6.5 34.031 -6.094 1 79.94 776 HIS B O 1
ATOM 12900 N N . GLU B 1 777 ? -4.664 33.562 -7.211 1 78.06 777 GLU B N 1
ATOM 12901 C CA . GLU B 1 777 ? -3.932 33.188 -6.008 1 78.06 777 GLU B CA 1
ATOM 12902 C C . GLU B 1 777 ? -3.84 34.344 -5.023 1 78.06 777 GLU B C 1
ATOM 12904 O O . GLU B 1 777 ? -4 34.156 -3.814 1 78.06 777 GLU B O 1
ATOM 12909 N N . ALA B 1 778 ? -3.574 35.469 -5.566 1 81.56 778 ALA B N 1
ATOM 12910 C CA . ALA B 1 778 ? -3.484 36.656 -4.723 1 81.56 778 ALA B CA 1
ATOM 12911 C C . ALA B 1 778 ? -4.832 36.969 -4.086 1 81.56 778 ALA B C 1
ATOM 12913 O O . ALA B 1 778 ? -4.898 37.312 -2.9 1 81.56 778 ALA B O 1
ATOM 12914 N N . LEU B 1 779 ? -5.832 36.906 -4.887 1 86.06 779 LEU B N 1
ATOM 12915 C CA . LEU B 1 779 ? -7.172 37.188 -4.387 1 86.06 779 LEU B CA 1
ATOM 12916 C C . LEU B 1 779 ? -7.594 36.156 -3.338 1 86.06 779 LEU B C 1
ATOM 12918 O O . LEU B 1 779 ? -8.25 36.531 -2.352 1 86.06 779 LEU B O 1
ATOM 12922 N N . ALA B 1 780 ? -7.254 34.938 -3.572 1 83.44 780 ALA B N 1
ATOM 12923 C CA . ALA B 1 780 ? -7.559 33.875 -2.602 1 83.44 780 ALA B CA 1
ATOM 12924 C C . ALA B 1 780 ? -6.859 34.156 -1.271 1 83.44 780 ALA B C 1
ATOM 12926 O O . ALA B 1 780 ? -7.438 33.938 -0.204 1 83.44 780 ALA B O 1
ATOM 12927 N N . ASN B 1 781 ? -5.684 34.625 -1.358 1 82.62 781 ASN B N 1
ATOM 12928 C CA . ASN B 1 781 ? -4.926 34.938 -0.149 1 82.62 781 ASN B CA 1
ATOM 12929 C C . ASN B 1 781 ? -5.57 36.062 0.638 1 82.62 781 ASN B C 1
ATOM 12931 O O . ASN B 1 781 ? -5.492 36.094 1.867 1 82.62 781 ASN B O 1
ATOM 12935 N N . LEU B 1 782 ? -6.18 36.875 -0.081 1 86.56 782 LEU B N 1
ATOM 12936 C CA . LEU B 1 782 ? -6.797 38.031 0.555 1 86.56 782 LEU B CA 1
ATOM 12937 C C . LEU B 1 782 ? -8.164 37.656 1.128 1 86.56 782 LEU B C 1
ATOM 12939 O O . LEU B 1 782 ? -8.641 38.312 2.059 1 86.56 782 LEU B O 1
ATOM 12943 N N . THR B 1 783 ? -8.75 36.688 0.564 1 88.56 783 THR B N 1
ATOM 12944 C CA . THR B 1 783 ? -10.117 36.406 0.968 1 88.56 783 THR B CA 1
ATOM 12945 C C . THR B 1 783 ? -10.18 35.156 1.855 1 88.56 783 THR B C 1
ATOM 12947 O O . THR B 1 783 ? -11.07 35.031 2.695 1 88.56 783 THR B O 1
ATOM 12950 N N . GLN B 1 784 ? -9.328 34.281 1.656 1 85.81 784 GLN B N 1
ATOM 12951 C CA . GLN B 1 784 ? -9.305 33.031 2.447 1 85.81 784 GLN B CA 1
ATOM 12952 C C . GLN B 1 784 ? -8.328 33.156 3.617 1 85.81 784 GLN B C 1
ATOM 12954 O O . GLN B 1 784 ? -7.25 32.562 3.6 1 85.81 784 GLN B O 1
ATOM 12959 N N . ILE B 1 785 ? -8.852 33.75 4.641 1 87.31 785 ILE B N 1
ATOM 12960 C CA . ILE B 1 785 ? -7.949 34.094 5.73 1 87.31 785 ILE B CA 1
ATOM 12961 C C . ILE B 1 785 ? -8.148 33.125 6.895 1 87.31 785 ILE B C 1
ATOM 12963 O O . ILE B 1 785 ? -9.172 32.438 6.969 1 87.31 785 ILE B O 1
ATOM 12967 N N . ASP B 1 786 ? -7.156 33.031 7.727 1 88.62 786 ASP B N 1
ATOM 12968 C CA . ASP B 1 786 ? -7.234 32.344 9.016 1 88.62 786 ASP B CA 1
ATOM 12969 C C . ASP B 1 786 ? -7.711 33.281 10.109 1 88.62 786 ASP B C 1
ATOM 12971 O O . ASP B 1 786 ? -6.938 34.094 10.609 1 88.62 786 ASP B O 1
ATOM 12975 N N . PHE B 1 787 ? -8.891 33.125 10.562 1 88.06 787 PHE B N 1
ATOM 12976 C CA . PHE B 1 787 ? -9.539 34.094 11.469 1 88.06 787 PHE B CA 1
ATOM 12977 C C . PHE B 1 787 ? -8.836 34.094 12.828 1 88.06 787 PHE B C 1
ATOM 12979 O O . PHE B 1 787 ? -9.07 34.969 13.641 1 88.06 787 PHE B O 1
ATOM 12986 N N . ASP B 1 788 ? -8.023 33.125 12.984 1 86.5 788 ASP B N 1
ATOM 12987 C CA . ASP B 1 788 ? -7.27 33.125 14.234 1 86.5 788 ASP B CA 1
ATOM 12988 C C . ASP B 1 788 ? -6.098 34.094 14.18 1 86.5 788 ASP B C 1
ATOM 12990 O O . ASP B 1 788 ? -5.66 34.625 15.211 1 86.5 788 ASP B O 1
ATOM 12994 N N . ARG B 1 789 ? -5.68 34.344 12.969 1 89.19 789 ARG B N 1
ATOM 12995 C CA . ARG B 1 789 ? -4.453 35.125 12.836 1 89.19 789 ARG B CA 1
ATOM 12996 C C . ARG B 1 789 ? -4.695 36.406 12.039 1 89.19 789 ARG B C 1
ATOM 12998 O O . ARG B 1 789 ? -3.832 37.281 11.984 1 89.19 789 ARG B O 1
ATOM 13005 N N . GLU B 1 790 ? -5.766 36.438 11.445 1 92.31 790 GLU B N 1
ATOM 13006 C CA . GLU B 1 790 ? -6.074 37.562 10.578 1 92.31 790 GLU B CA 1
ATOM 13007 C C . GLU B 1 790 ? -7.562 37.906 10.641 1 92.31 790 GLU B C 1
ATOM 13009 O O . GLU B 1 790 ? -8.391 37.062 10.969 1 92.31 790 GLU B O 1
ATOM 13014 N N . MET B 1 791 ? -7.754 39.188 10.445 1 94.25 791 MET B N 1
ATOM 13015 C CA . MET B 1 791 ? -9.133 39.625 10.289 1 94.25 791 MET B CA 1
ATOM 13016 C C . MET B 1 791 ? -9.25 40.656 9.172 1 94.25 791 MET B C 1
ATOM 13018 O O . MET B 1 791 ? -8.328 41.438 8.945 1 94.25 791 MET B O 1
ATOM 13022 N N . ALA B 1 792 ? -10.266 40.531 8.406 1 96.12 792 ALA B N 1
ATOM 13023 C CA . ALA B 1 792 ? -10.586 41.5 7.371 1 96.12 792 ALA B CA 1
ATOM 13024 C C . ALA B 1 792 ? -12.07 41.844 7.391 1 96.12 792 ALA B C 1
ATOM 13026 O O . ALA B 1 792 ? -12.922 40.969 7.215 1 96.12 792 ALA B O 1
ATOM 13027 N N . PHE B 1 793 ? -12.328 43.062 7.688 1 96.5 793 PHE B N 1
ATOM 13028 C CA . PHE B 1 793 ? -13.703 43.562 7.629 1 96.5 793 PHE B CA 1
ATOM 13029 C C . PHE B 1 793 ? -13.984 44.25 6.297 1 96.5 793 PHE B C 1
ATOM 13031 O O . PHE B 1 793 ? -13.188 45.062 5.848 1 96.5 793 PHE B O 1
ATOM 13038 N N . VAL B 1 794 ? -15.07 43.875 5.703 1 96.25 794 VAL B N 1
ATOM 13039 C CA . VAL B 1 794 ? -15.484 44.531 4.457 1 96.25 794 VAL B CA 1
ATOM 13040 C C . VAL B 1 794 ? -16.75 45.344 4.688 1 96.25 794 VAL B C 1
ATOM 13042 O O . VAL B 1 794 ? -17.609 44.938 5.48 1 96.25 794 VAL B O 1
ATOM 13045 N N . ALA B 1 795 ? -16.766 46.438 4.066 1 95.44 795 ALA B N 1
ATOM 13046 C CA . ALA B 1 795 ? -17.984 47.219 3.992 1 95.44 795 ALA B CA 1
ATOM 13047 C C . ALA B 1 795 ? -18.766 46.906 2.723 1 95.44 795 ALA B C 1
ATOM 13049 O O . ALA B 1 795 ? -18.266 47.062 1.611 1 95.44 795 ALA B O 1
ATOM 13050 N N . VAL B 1 796 ? -19.938 46.375 2.879 1 94.56 796 VAL B N 1
ATOM 13051 C CA . VAL B 1 796 ? -20.734 45.938 1.749 1 94.56 796 VAL B CA 1
ATOM 13052 C C . VAL B 1 796 ? -21.938 46.844 1.568 1 94.56 796 VAL B C 1
ATOM 13054 O O . VAL B 1 796 ? -22.688 47.094 2.516 1 94.56 796 VAL B O 1
ATOM 13057 N N . SER B 1 797 ? -22.016 47.406 0.358 1 92.44 797 SER B N 1
ATOM 13058 C CA . SER B 1 797 ? -23.156 48.219 -0.005 1 92.44 797 SER B CA 1
ATOM 13059 C C . SER B 1 797 ? -24.156 47.438 -0.86 1 92.44 797 SER B C 1
ATOM 13061 O O . SER B 1 797 ? -23.75 46.656 -1.728 1 92.44 797 SER B O 1
ATOM 13063 N N . GLY B 1 798 ? -25.406 47.656 -0.559 1 85.56 798 GLY B N 1
ATOM 13064 C CA . GLY B 1 798 ? -26.438 46.969 -1.325 1 85.56 798 GLY B CA 1
ATOM 13065 C C . GLY B 1 798 ? -26.844 45.625 -0.727 1 85.56 798 GLY B C 1
ATOM 13066 O O . GLY B 1 798 ? -26.344 45.25 0.335 1 85.56 798 GLY B O 1
ATOM 13067 N N . GLU B 1 799 ? -27.891 44.969 -1.313 1 78.56 799 GLU B N 1
ATOM 13068 C CA . GLU B 1 799 ? -28.406 43.719 -0.802 1 78.56 799 GLU B CA 1
ATOM 13069 C C . GLU B 1 799 ? -28.422 42.656 -1.894 1 78.56 799 GLU B C 1
ATOM 13071 O O . GLU B 1 799 ? -28.531 42.969 -3.078 1 78.56 799 GLU B O 1
ATOM 13076 N N . GLY B 1 800 ? -28.172 41.406 -1.443 1 70.44 800 GLY B N 1
ATOM 13077 C CA . GLY B 1 800 ? -28.297 40.281 -2.336 1 70.44 800 GLY B CA 1
ATOM 13078 C C . GLY B 1 800 ? -27.172 40.188 -3.359 1 70.44 800 GLY B C 1
ATOM 13079 O O . GLY B 1 800 ? -26 40.344 -3.016 1 70.44 800 GLY B O 1
ATOM 13080 N N . GLU B 1 801 ? -27.516 39.875 -4.641 1 72.31 801 GLU B N 1
ATOM 13081 C CA . GLU B 1 801 ? -26.578 39.688 -5.738 1 72.31 801 GLU B CA 1
ATOM 13082 C C . GLU B 1 801 ? -25.953 41 -6.168 1 72.31 801 GLU B C 1
ATOM 13084 O O . GLU B 1 801 ? -24.844 41.031 -6.699 1 72.31 801 GLU B O 1
ATOM 13089 N N . ASP B 1 802 ? -26.578 42 -5.805 1 78.88 802 ASP B N 1
ATOM 13090 C CA . ASP B 1 802 ? -26.125 43.312 -6.258 1 78.88 802 ASP B CA 1
ATOM 13091 C C . ASP B 1 802 ? -25.25 44 -5.203 1 78.88 802 ASP B C 1
ATOM 13093 O O . ASP B 1 802 ? -24.875 45.156 -5.348 1 78.88 802 ASP B O 1
ATOM 13097 N N . SER B 1 803 ? -24.891 43.188 -4.266 1 89.5 803 SER B N 1
ATOM 13098 C CA . SER B 1 803 ? -24.047 43.75 -3.221 1 89.5 803 SER B CA 1
ATOM 13099 C C . SER B 1 803 ? -22.609 43.938 -3.705 1 89.5 803 SER B C 1
ATOM 13101 O O . SER B 1 803 ? -22.125 43.156 -4.52 1 89.5 803 SER B O 1
ATOM 13103 N N . GLU B 1 804 ? -22.016 45.031 -3.299 1 93.25 804 GLU B N 1
ATOM 13104 C CA . GLU B 1 804 ? -20.641 45.344 -3.676 1 93.25 804 GLU B CA 1
ATOM 13105 C C . GLU B 1 804 ? -19.781 45.656 -2.451 1 93.25 804 GLU B C 1
ATOM 13107 O O . GLU B 1 804 ? -20.25 46.312 -1.52 1 93.25 804 GLU B O 1
ATOM 13112 N N . ILE B 1 805 ? -18.594 45.219 -2.484 1 95 805 ILE B N 1
ATOM 13113 C CA . ILE B 1 805 ? -17.625 45.625 -1.471 1 95 805 ILE B CA 1
ATOM 13114 C C . ILE B 1 805 ? -17.047 47 -1.813 1 95 805 ILE B C 1
ATOM 13116 O O . ILE B 1 805 ? -16.594 47.219 -2.938 1 95 805 ILE B O 1
ATOM 13120 N N . ILE B 1 806 ? -17.078 47.875 -0.882 1 95 806 ILE B N 1
ATOM 13121 C CA . ILE B 1 806 ? -16.672 49.219 -1.193 1 95 806 ILE B CA 1
ATOM 13122 C C . ILE B 1 806 ? -15.5 49.625 -0.306 1 95 806 ILE B C 1
ATOM 13124 O O . ILE B 1 806 ? -14.938 50.719 -0.465 1 95 806 ILE B O 1
ATOM 13128 N N . GLY B 1 807 ? -15.117 48.875 0.551 1 95.06 807 GLY B N 1
ATOM 13129 C CA . GLY B 1 807 ? -13.977 49.094 1.425 1 95.06 807 GLY B CA 1
ATOM 13130 C C . GLY B 1 807 ? -13.578 47.844 2.217 1 95.06 807 GLY B C 1
ATOM 13131 O O . GLY B 1 807 ? -14.398 46.969 2.439 1 95.06 807 GLY B O 1
ATOM 13132 N N . VAL B 1 808 ? -12.297 47.812 2.623 1 96.19 808 VAL B N 1
ATOM 13133 C CA . VAL B 1 808 ? -11.805 46.688 3.395 1 96.19 808 VAL B CA 1
ATOM 13134 C C . VAL B 1 808 ? -10.75 47.156 4.391 1 96.19 808 VAL B C 1
ATOM 13136 O O . VAL B 1 808 ? -9.922 48 4.07 1 96.19 808 VAL B O 1
ATOM 13139 N N . SER B 1 809 ? -10.859 46.812 5.613 1 96.38 809 SER B N 1
ATOM 13140 C CA . SER B 1 809 ? -9.82 46.969 6.617 1 96.38 809 SER B CA 1
ATOM 13141 C C . SER B 1 809 ? -9.289 45.625 7.086 1 96.38 809 SER B C 1
ATOM 13143 O O . SER B 1 809 ? -10.055 44.656 7.23 1 96.38 809 SER B O 1
ATOM 13145 N N . ARG B 1 810 ? -8 45.5 7.281 1 95.81 810 ARG B N 1
ATOM 13146 C CA . ARG B 1 810 ? -7.367 44.219 7.629 1 95.81 810 ARG B CA 1
ATOM 13147 C C . ARG B 1 810 ? -6.438 44.406 8.828 1 95.81 810 ARG B C 1
ATOM 13149 O O . ARG B 1 810 ? -5.891 45.469 9.055 1 95.81 810 ARG B O 1
ATOM 13156 N N . ALA B 1 811 ? -6.355 43.344 9.586 1 95.5 811 ALA B N 1
ATOM 13157 C CA . ALA B 1 811 ? -5.391 43.25 10.68 1 95.5 811 ALA B CA 1
ATOM 13158 C C . ALA B 1 811 ? -4.684 41.906 10.648 1 95.5 811 ALA B C 1
ATOM 13160 O O . ALA B 1 811 ? -5.332 40.844 10.648 1 95.5 811 ALA B O 1
ATOM 13161 N N . LEU B 1 812 ? -3.445 41.875 10.531 1 93.56 812 LEU B N 1
ATOM 13162 C CA . LEU B 1 812 ? -2.611 40.688 10.648 1 93.56 812 LEU B CA 1
ATOM 13163 C C . LEU B 1 812 ? -1.966 40.594 12.023 1 93.56 812 LEU B C 1
ATOM 13165 O O . LEU B 1 812 ? -1.086 41.406 12.352 1 93.56 812 LEU B O 1
ATOM 13169 N N . ILE B 1 813 ? -2.365 39.625 12.695 1 90.5 813 ILE B N 1
ATOM 13170 C CA . ILE B 1 813 ? -1.943 39.5 14.086 1 90.5 813 ILE B CA 1
ATOM 13171 C C . ILE B 1 813 ? -0.804 38.5 14.195 1 90.5 813 ILE B C 1
ATOM 13173 O O . ILE B 1 813 ? -0.895 37.406 13.664 1 90.5 813 ILE B O 1
ATOM 13177 N N . ASN B 1 814 ? 0.189 38.875 14.852 1 83.81 814 ASN B N 1
ATOM 13178 C CA . ASN B 1 814 ? 1.295 37.938 15.016 1 83.81 814 ASN B CA 1
ATOM 13179 C C . ASN B 1 814 ? 0.941 36.844 16 1 83.81 814 ASN B C 1
ATOM 13181 O O . ASN B 1 814 ? -0.052 36.938 16.719 1 83.81 814 ASN B O 1
ATOM 13185 N N . HIS B 1 815 ? 1.651 35.812 16.078 1 78.44 815 HIS B N 1
ATOM 13186 C CA . HIS B 1 815 ? 1.304 34.594 16.797 1 78.44 815 HIS B CA 1
ATOM 13187 C C . HIS B 1 815 ? 1.302 34.844 18.297 1 78.44 815 HIS B C 1
ATOM 13189 O O . HIS B 1 815 ? 0.589 34.156 19.031 1 78.44 815 HIS B O 1
ATOM 13195 N N . GLU B 1 816 ? 2.025 35.781 18.812 1 77 816 GLU B N 1
ATOM 13196 C CA . GLU B 1 816 ? 2.068 36.094 20.234 1 77 816 GLU B CA 1
ATOM 13197 C C . GLU B 1 816 ? 0.949 37.031 20.641 1 77 816 GLU B C 1
ATOM 13199 O O . GLU B 1 816 ? 0.762 37.344 21.812 1 77 816 GLU B O 1
ATOM 13204 N N . ASN B 1 817 ? 0.229 37.531 19.672 1 86.56 817 ASN B N 1
ATOM 13205 C CA . ASN B 1 817 ? -0.865 38.469 19.875 1 86.56 817 ASN B CA 1
ATOM 13206 C C . ASN B 1 817 ? -0.379 39.75 20.516 1 86.56 817 ASN B C 1
ATOM 13208 O O . ASN B 1 817 ? -1.069 40.312 21.375 1 86.56 817 ASN B O 1
ATOM 13212 N N . THR B 1 818 ? 0.859 40.156 20.188 1 86.81 818 THR B N 1
ATOM 13213 C CA . THR B 1 818 ? 1.426 41.375 20.734 1 86.81 818 THR B CA 1
ATOM 13214 C C . THR B 1 818 ? 1.218 42.562 19.781 1 86.81 818 THR B C 1
ATOM 13216 O O . THR B 1 818 ? 1.184 43.719 20.203 1 86.81 818 THR B O 1
ATOM 13219 N N . ASP B 1 819 ? 1.183 42.25 18.516 1 92.62 819 ASP B N 1
ATOM 13220 C CA . ASP B 1 819 ? 1.056 43.312 17.516 1 92.62 819 ASP B CA 1
ATOM 13221 C C . ASP B 1 819 ? 0.139 42.875 16.375 1 92.62 819 ASP B C 1
ATOM 13223 O O . ASP B 1 819 ? 0.172 41.719 15.945 1 92.62 819 ASP B O 1
ATOM 13227 N N . ALA B 1 820 ? -0.662 43.781 15.906 1 95.06 820 ALA B N 1
ATOM 13228 C CA . ALA B 1 820 ? -1.506 43.594 14.734 1 95.06 820 ALA B CA 1
ATOM 13229 C C . ALA B 1 820 ? -1.216 44.656 13.68 1 95.06 820 ALA B C 1
ATOM 13231 O O . ALA B 1 820 ? -1.438 45.844 13.914 1 95.06 820 ALA B O 1
ATOM 13232 N N . GLU B 1 821 ? -0.717 44.25 12.586 1 94.25 821 GLU B N 1
ATOM 13233 C CA . GLU B 1 821 ? -0.509 45.188 11.477 1 94.25 821 GLU B CA 1
ATOM 13234 C C . GLU B 1 821 ? -1.811 45.438 10.727 1 94.25 821 GLU B C 1
ATOM 13236 O O . GLU B 1 821 ? -2.482 44.5 10.281 1 94.25 821 GLU B O 1
ATOM 13241 N N . PHE B 1 822 ? -2.119 46.688 10.586 1 94.81 822 PHE B N 1
ATOM 13242 C CA . PHE B 1 822 ? -3.402 46.969 9.953 1 94.81 822 PHE B CA 1
ATOM 13243 C C . PHE B 1 822 ? -3.197 47.594 8.57 1 94.81 822 PHE B C 1
ATOM 13245 O O . PHE B 1 822 ? -2.111 48.062 8.25 1 94.81 822 PHE B O 1
ATOM 13252 N N . ALA B 1 823 ? -4.199 47.469 7.738 1 93.44 823 ALA B N 1
ATOM 13253 C CA . ALA B 1 823 ? -4.312 48.094 6.426 1 93.44 823 ALA B CA 1
ATOM 13254 C C . ALA B 1 823 ? -5.766 48.406 6.098 1 93.44 823 ALA B C 1
ATOM 13256 O O . ALA B 1 823 ? -6.684 47.75 6.582 1 93.44 823 ALA B O 1
ATOM 13257 N N . ILE B 1 824 ? -5.902 49.469 5.352 1 93.69 824 ILE B N 1
ATOM 13258 C CA . ILE B 1 824 ? -7.254 49.875 4.973 1 93.69 824 ILE B CA 1
ATOM 13259 C C . ILE B 1 824 ? -7.266 50.344 3.518 1 93.69 824 ILE B C 1
ATOM 13261 O O . ILE B 1 824 ? -6.297 50.906 3.039 1 93.69 824 ILE B O 1
ATOM 13265 N N . LEU B 1 825 ? -8.289 50 2.834 1 93.25 825 LEU B N 1
ATOM 13266 C CA . LEU B 1 825 ? -8.484 50.375 1.443 1 93.25 825 LEU B CA 1
ATOM 13267 C C . LEU B 1 825 ? -9.945 50.719 1.178 1 93.25 825 LEU B C 1
ATOM 13269 O O . LEU B 1 825 ? -10.844 49.938 1.498 1 93.25 825 LEU B O 1
ATOM 13273 N N . ILE B 1 826 ? -10.141 51.875 0.657 1 93.62 826 ILE B N 1
ATOM 13274 C CA . ILE B 1 826 ? -11.484 52.344 0.321 1 93.62 826 ILE B CA 1
ATOM 13275 C C . ILE B 1 826 ? -11.57 52.625 -1.18 1 93.62 826 ILE B C 1
ATOM 13277 O O . ILE B 1 826 ? -10.609 53.094 -1.795 1 93.62 826 ILE B O 1
ATOM 13281 N N . ARG B 1 827 ? -12.68 52.281 -1.671 1 93.69 827 ARG B N 1
ATOM 13282 C CA . ARG B 1 827 ? -12.891 52.562 -3.084 1 93.69 827 ARG B CA 1
ATOM 13283 C C . ARG B 1 827 ? -12.648 54.062 -3.377 1 93.69 827 ARG B C 1
ATOM 13285 O O . ARG B 1 827 ? -13.125 54.906 -2.641 1 93.69 827 ARG B O 1
ATOM 13292 N N . SER B 1 828 ? -12.078 54.344 -4.551 1 91.75 828 SER B N 1
ATOM 13293 C CA . SER B 1 828 ? -11.555 55.688 -4.82 1 91.75 828 SER B CA 1
ATOM 13294 C C . SER B 1 828 ? -12.68 56.688 -5.074 1 91.75 828 SER B C 1
ATOM 13296 O O . SER B 1 828 ? -12.562 57.844 -4.746 1 91.75 828 SER B O 1
ATOM 13298 N N . ASP B 1 829 ? -13.75 56.25 -5.617 1 90.69 829 ASP B N 1
ATOM 13299 C CA . ASP B 1 829 ? -14.836 57.156 -5.984 1 90.69 829 ASP B CA 1
ATOM 13300 C C . ASP B 1 829 ? -15.766 57.406 -4.801 1 90.69 829 ASP B C 1
ATOM 13302 O O . ASP B 1 829 ? -16.719 58.188 -4.902 1 90.69 829 ASP B O 1
ATOM 13306 N N . LEU B 1 830 ? -15.453 56.844 -3.691 1 89.06 830 LEU B N 1
ATOM 13307 C CA . LEU B 1 830 ? -16.344 56.969 -2.539 1 89.06 830 LEU B CA 1
ATOM 13308 C C . LEU B 1 830 ? -15.602 57.594 -1.35 1 89.06 830 LEU B C 1
ATOM 13310 O O . LEU B 1 830 ? -16.031 57.406 -0.202 1 89.06 830 LEU B O 1
ATOM 13314 N N . LYS B 1 831 ? -14.633 58.25 -1.624 1 83.62 831 LYS B N 1
ATOM 13315 C CA . LYS B 1 831 ? -13.883 58.938 -0.572 1 83.62 831 LYS B CA 1
ATOM 13316 C C . LYS B 1 831 ? -14.711 60.062 0.045 1 83.62 831 LYS B C 1
ATOM 13318 O O . LYS B 1 831 ? -15.461 60.75 -0.654 1 83.62 831 LYS B O 1
ATOM 13323 N N . GLY B 1 832 ? -14.648 60.25 1.359 1 80.94 832 GLY B N 1
ATOM 13324 C CA . GLY B 1 832 ? -15.359 61.312 2.035 1 80.94 832 GLY B CA 1
ATOM 13325 C C . GLY B 1 832 ? -16.672 60.844 2.656 1 80.94 832 GLY B C 1
ATOM 13326 O O . GLY B 1 832 ? -17.312 61.625 3.371 1 80.94 832 GLY B O 1
ATOM 13327 N N . LYS B 1 833 ? -16.984 59.656 2.459 1 84.56 833 LYS B N 1
ATOM 13328 C CA . LYS B 1 833 ? -18.234 59.125 2.98 1 84.56 833 LYS B CA 1
ATOM 13329 C C . LYS B 1 833 ? -18.062 58.594 4.402 1 84.56 833 LYS B C 1
ATOM 13331 O O . LYS B 1 833 ? -19.016 58.094 5 1 84.56 833 LYS B O 1
ATOM 13336 N N . GLY B 1 834 ? -16.906 58.75 4.938 1 87.94 834 GLY B N 1
ATOM 13337 C CA . GLY B 1 834 ? -16.672 58.312 6.309 1 87.94 834 GLY B CA 1
ATOM 13338 C C . GLY B 1 834 ? -16.406 56.812 6.438 1 87.94 834 GLY B C 1
ATOM 13339 O O . GLY B 1 834 ? -16.406 56.281 7.543 1 87.94 834 GLY B O 1
ATOM 13340 N N . LEU B 1 835 ? -16.219 56.125 5.395 1 91.88 835 LEU B N 1
ATOM 13341 C CA . LEU B 1 835 ? -16 54.688 5.387 1 91.88 835 LEU B CA 1
ATOM 13342 C C . LEU B 1 835 ? -14.703 54.344 6.105 1 91.88 835 LEU B C 1
ATOM 13344 O O . LEU B 1 835 ? -14.633 53.312 6.785 1 91.88 835 LEU B O 1
ATOM 13348 N N . GLY B 1 836 ? -13.703 55.156 5.906 1 92.69 836 GLY B N 1
ATOM 13349 C CA . GLY B 1 836 ? -12.43 54.906 6.57 1 92.69 836 GLY B CA 1
ATOM 13350 C C . GLY B 1 836 ? -12.547 54.875 8.078 1 92.69 836 GLY B C 1
ATOM 13351 O O . GLY B 1 836 ? -11.969 54 8.727 1 92.69 836 GLY B O 1
ATOM 13352 N N . LYS B 1 837 ? -13.289 55.781 8.625 1 92.81 837 LYS B N 1
ATOM 13353 C CA . LYS B 1 837 ? -13.484 55.844 10.07 1 92.81 837 LYS B CA 1
ATOM 13354 C C . LYS B 1 837 ? -14.258 54.625 10.578 1 92.81 837 LYS B C 1
ATOM 13356 O O . LYS B 1 837 ? -13.922 54.062 11.617 1 92.81 837 LYS B O 1
ATOM 13361 N N . ILE B 1 838 ? -15.258 54.281 9.883 1 94.12 838 ILE B N 1
ATOM 13362 C CA . ILE B 1 838 ? -16.094 53.156 10.266 1 94.12 838 ILE B CA 1
ATOM 13363 C C . ILE B 1 838 ? -15.266 51.875 10.297 1 94.12 838 ILE B C 1
ATOM 13365 O O . ILE B 1 838 ? -15.312 51.125 11.281 1 94.12 838 ILE B O 1
ATOM 13369 N N . LEU B 1 839 ? -14.523 51.625 9.281 1 95.56 839 LEU B N 1
ATOM 13370 C CA . LEU B 1 839 ? -13.758 50.406 9.141 1 95.56 839 LEU B CA 1
ATOM 13371 C C . LEU B 1 839 ? -12.578 50.375 10.109 1 95.56 839 LEU B C 1
ATOM 13373 O O . LEU B 1 839 ? -12.234 49.312 10.656 1 95.56 839 LEU B O 1
ATOM 13377 N N . MET B 1 840 ? -11.922 51.469 10.312 1 95.12 840 MET B N 1
ATOM 13378 C CA . MET B 1 840 ? -10.805 51.562 11.242 1 95.12 840 MET B CA 1
ATOM 13379 C C . MET B 1 840 ? -11.266 51.344 12.68 1 95.12 840 MET B C 1
ATOM 13381 O O . MET B 1 840 ? -10.609 50.625 13.445 1 95.12 840 MET B O 1
ATOM 13385 N N . ARG B 1 841 ? -12.32 51.938 13.031 1 94.5 841 ARG B N 1
ATOM 13386 C CA . ARG B 1 841 ? -12.867 51.75 14.375 1 94.5 841 ARG B CA 1
ATOM 13387 C C . ARG B 1 841 ? -13.219 50.281 14.617 1 94.5 841 ARG B C 1
ATOM 13389 O O . ARG B 1 841 ? -12.961 49.75 15.703 1 94.5 841 ARG B O 1
ATOM 13396 N N . LYS B 1 842 ? -13.797 49.719 13.648 1 95.88 842 LYS B N 1
ATOM 13397 C CA . LYS B 1 842 ? -14.195 48.312 13.773 1 95.88 842 LYS B CA 1
ATOM 13398 C C . LYS B 1 842 ? -12.984 47.406 14.016 1 95.88 842 LYS B C 1
ATOM 13400 O O . LYS B 1 842 ? -13.016 46.531 14.875 1 95.88 842 LYS B O 1
ATOM 13405 N N . ILE B 1 843 ? -11.953 47.594 13.258 1 96.31 843 ILE B N 1
ATOM 13406 C CA . ILE B 1 843 ? -10.781 46.75 13.352 1 96.31 843 ILE B CA 1
ATOM 13407 C C . ILE B 1 843 ? -10.047 47.031 14.664 1 96.31 843 ILE B C 1
ATOM 13409 O O . ILE B 1 843 ? -9.445 46.125 15.25 1 96.31 843 ILE B O 1
ATOM 13413 N N . ILE B 1 844 ? -10.07 48.25 15.102 1 96.06 844 ILE B N 1
ATOM 13414 C CA . ILE B 1 844 ? -9.477 48.594 16.391 1 96.06 844 ILE B CA 1
ATOM 13415 C C . ILE B 1 844 ? -10.242 47.938 17.516 1 96.06 844 ILE B C 1
ATOM 13417 O O . ILE B 1 844 ? -9.633 47.344 18.422 1 96.06 844 ILE B O 1
ATOM 13421 N N . ASP B 1 845 ? -11.523 48.031 17.484 1 95 845 ASP B N 1
ATOM 13422 C CA . ASP B 1 845 ? -12.359 47.375 18.5 1 95 845 ASP B CA 1
ATOM 13423 C C . ASP B 1 845 ? -12.141 45.875 18.531 1 95 845 ASP B C 1
ATOM 13425 O O . ASP B 1 845 ? -12.133 45.281 19.609 1 95 845 ASP B O 1
ATOM 13429 N N . TYR B 1 846 ? -12.023 45.312 17.422 1 95 846 TYR B N 1
ATOM 13430 C CA . TYR B 1 846 ? -11.766 43.875 17.344 1 95 846 TYR B CA 1
ATOM 13431 C C . TYR B 1 846 ? -10.453 43.531 18.031 1 95 846 TYR B C 1
ATOM 13433 O O . TYR B 1 846 ? -10.398 42.594 18.812 1 95 846 TYR B O 1
ATOM 13441 N N . CYS B 1 847 ? -9.391 44.188 17.688 1 95.19 847 CYS B N 1
ATOM 13442 C CA . CYS B 1 847 ? -8.078 43.875 18.25 1 95.19 847 CYS B CA 1
ATOM 13443 C C . CYS B 1 847 ? -8.078 44.125 19.766 1 95.19 847 CYS B C 1
ATOM 13445 O O . CYS B 1 847 ? -7.426 43.375 20.5 1 95.19 847 CYS B O 1
ATOM 13447 N N . LYS B 1 848 ? -8.82 45.094 20.156 1 94.12 848 LYS B N 1
ATOM 13448 C CA . LYS B 1 848 ? -8.961 45.344 21.594 1 94.12 848 LYS B CA 1
ATOM 13449 C C . LYS B 1 848 ? -9.656 44.156 22.281 1 94.12 848 LYS B C 1
ATOM 13451 O O . LYS B 1 848 ? -9.203 43.688 23.344 1 94.12 848 LYS B O 1
ATOM 13456 N N . ALA B 1 849 ? -10.695 43.781 21.703 1 91.5 849 ALA B N 1
ATOM 13457 C CA . ALA B 1 849 ? -11.469 42.688 22.266 1 91.5 849 ALA B CA 1
ATOM 13458 C C . ALA B 1 849 ? -10.641 41.406 22.297 1 91.5 849 ALA B C 1
ATOM 13460 O O . ALA B 1 849 ? -10.789 40.562 23.203 1 91.5 849 ALA B O 1
ATOM 13461 N N . LYS B 1 850 ? -9.844 41.219 21.312 1 90.19 850 LYS B N 1
ATOM 13462 C CA . LYS B 1 850 ? -9.008 40.031 21.203 1 90.19 850 LYS B CA 1
ATOM 13463 C C . LYS B 1 850 ? -7.863 40.094 22.219 1 90.19 850 LYS B C 1
ATOM 13465 O O . LYS B 1 850 ? -7.242 39.062 22.516 1 90.19 850 LYS B O 1
ATOM 13470 N N . GLY B 1 851 ? -7.613 41.25 22.719 1 90.19 851 GLY B N 1
ATOM 13471 C CA . GLY B 1 851 ? -6.562 41.406 23.703 1 90.19 851 GLY B CA 1
ATOM 13472 C C . GLY B 1 851 ? -5.203 41.688 23.094 1 90.19 851 GLY B C 1
ATOM 13473 O O . GLY B 1 851 ? -4.172 41.406 23.719 1 90.19 851 GLY B O 1
ATOM 13474 N N . THR B 1 852 ? -5.164 42.125 21.859 1 93.25 852 THR B N 1
ATOM 13475 C CA . THR B 1 852 ? -3.916 42.5 21.203 1 93.25 852 THR B CA 1
ATOM 13476 C C . THR B 1 852 ? -3.279 43.688 21.906 1 93.25 852 THR B C 1
ATOM 13478 O O . THR B 1 852 ? -3.98 44.594 22.359 1 93.25 852 THR B O 1
ATOM 13481 N N . GLN B 1 853 ? -1.972 43.688 22 1 93 853 GLN B N 1
ATOM 13482 C CA . GLN B 1 853 ? -1.298 44.719 22.797 1 93 853 GLN B CA 1
ATOM 13483 C C . GLN B 1 853 ? -1.203 46.031 22.031 1 93 853 GLN B C 1
ATOM 13485 O O . GLN B 1 853 ? -1.317 47.094 22.625 1 93 853 GLN B O 1
ATOM 13490 N N . GLN B 1 854 ? -0.917 45.938 20.781 1 95.56 854 GLN B N 1
ATOM 13491 C CA . GLN B 1 854 ? -0.815 47.156 20 1 95.56 854 GLN B CA 1
ATOM 13492 C C . GLN B 1 854 ? -1.144 46.875 18.531 1 95.56 854 GLN B C 1
ATOM 13494 O O . GLN B 1 854 ? -1.113 45.75 18.078 1 95.56 854 GLN B O 1
ATOM 13499 N N . MET B 1 855 ? -1.484 47.906 17.828 1 96.31 855 MET B N 1
ATOM 13500 C CA . MET B 1 855 ? -1.674 47.875 16.375 1 96.31 855 MET B CA 1
ATOM 13501 C C . MET B 1 855 ? -0.638 48.781 15.688 1 96.31 855 MET B C 1
ATOM 13503 O O . MET B 1 855 ? -0.271 49.812 16.203 1 96.31 855 MET B O 1
ATOM 13507 N N . SER B 1 856 ? -0.136 48.25 14.625 1 95.62 856 SER B N 1
ATOM 13508 C CA . SER B 1 856 ? 0.871 49 13.891 1 95.62 856 SER B CA 1
ATOM 13509 C C . SER B 1 856 ? 0.56 49.031 12.398 1 95.62 856 SER B C 1
ATOM 13511 O O . SER B 1 856 ? -0.189 48.188 11.898 1 95.62 856 SER B O 1
ATOM 13513 N N . GLY B 1 857 ? 1.028 50.031 11.695 1 92.38 857 GLY B N 1
ATOM 13514 C CA . GLY B 1 857 ? 0.902 50.156 10.25 1 92.38 857 GLY B CA 1
ATOM 13515 C C . GLY B 1 857 ? 1.942 51.094 9.648 1 92.38 857 GLY B C 1
ATOM 13516 O O . GLY B 1 857 ? 2.6 51.844 10.367 1 92.38 857 GLY B O 1
ATOM 13517 N N . MET B 1 858 ? 2.102 50.875 8.391 1 90.62 858 MET B N 1
ATOM 13518 C CA . MET B 1 858 ? 3.047 51.688 7.656 1 90.62 858 MET B CA 1
ATOM 13519 C C . MET B 1 858 ? 2.389 52.312 6.422 1 90.62 858 MET B C 1
ATOM 13521 O O . MET B 1 858 ? 1.565 51.656 5.77 1 90.62 858 MET B O 1
ATOM 13525 N N . THR B 1 859 ? 2.674 53.562 6.16 1 90.44 859 THR B N 1
ATOM 13526 C CA . THR B 1 859 ? 2.18 54.25 4.961 1 90.44 859 THR B CA 1
ATOM 13527 C C . THR B 1 859 ? 3.217 55.219 4.426 1 90.44 859 THR B C 1
ATOM 13529 O O . THR B 1 859 ? 4.32 55.312 4.965 1 90.44 859 THR B O 1
ATOM 13532 N N . MET B 1 860 ? 2.854 55.812 3.363 1 88.88 860 MET B N 1
ATOM 13533 C CA . MET B 1 860 ? 3.719 56.844 2.781 1 88.88 860 MET B CA 1
ATOM 13534 C C . MET B 1 860 ? 3.436 58.219 3.396 1 88.88 860 MET B C 1
ATOM 13536 O O . MET B 1 860 ? 2.285 58.531 3.691 1 88.88 860 MET B O 1
ATOM 13540 N N . PRO B 1 861 ? 4.465 59.062 3.492 1 88.5 861 PRO B N 1
ATOM 13541 C CA . PRO B 1 861 ? 4.262 60.406 4.039 1 88.5 861 PRO B CA 1
ATOM 13542 C C . PRO B 1 861 ? 3.32 61.25 3.188 1 88.5 861 PRO B C 1
ATOM 13544 O O . PRO B 1 861 ? 2.641 62.125 3.711 1 88.5 861 PRO B O 1
ATOM 13547 N N . THR B 1 862 ? 3.238 60.906 1.983 1 86.25 862 THR B N 1
ATOM 13548 C CA . THR B 1 862 ? 2.416 61.656 1.058 1 86.25 862 THR B CA 1
ATOM 13549 C C . THR B 1 862 ? 0.948 61.281 1.182 1 86.25 862 THR B C 1
ATOM 13551 O O . THR B 1 862 ? 0.072 61.938 0.624 1 86.25 862 THR B O 1
ATOM 13554 N N . ASN B 1 863 ? 0.742 60.25 1.9 1 90 863 ASN B N 1
ATOM 13555 C CA . ASN B 1 863 ? -0.634 59.812 2.102 1 90 863 ASN B CA 1
ATOM 13556 C C . ASN B 1 863 ? -1.302 60.594 3.248 1 90 863 ASN B C 1
ATOM 13558 O O . ASN B 1 863 ? -1.584 60 4.297 1 90 863 ASN B O 1
ATOM 13562 N N . ARG B 1 864 ? -1.727 61.75 3.004 1 87.56 864 ARG B N 1
ATOM 13563 C CA . ARG B 1 864 ? -2.258 62.625 4.031 1 87.56 864 ARG B CA 1
ATOM 13564 C C . ARG B 1 864 ? -3.598 62.125 4.555 1 87.56 864 ARG B C 1
ATOM 13566 O O . ARG B 1 864 ? -3.92 62.312 5.73 1 87.56 864 ARG B O 1
ATOM 13573 N N . GLY B 1 865 ? -4.316 61.625 3.676 1 87 865 GLY B N 1
ATOM 13574 C CA . GLY B 1 865 ? -5.598 61.062 4.09 1 87 865 GLY B CA 1
ATOM 13575 C C . GLY B 1 865 ? -5.473 60 5.164 1 87 865 GLY B C 1
ATOM 13576 O O . GLY B 1 865 ? -6.18 60.062 6.176 1 87 865 GLY B O 1
ATOM 13577 N N . MET B 1 866 ? -4.555 59.062 4.984 1 91 866 MET B N 1
ATOM 13578 C CA . MET B 1 866 ? -4.34 57.969 5.93 1 91 866 MET B CA 1
ATOM 13579 C C . MET B 1 866 ? -3.746 58.5 7.234 1 91 866 MET B C 1
ATOM 13581 O O . MET B 1 866 ? -4.129 58.062 8.32 1 91 866 MET B O 1
ATOM 13585 N N . LEU B 1 867 ? -2.854 59.438 7.129 1 91.94 867 LEU B N 1
ATOM 13586 C CA . LEU B 1 867 ? -2.197 60 8.312 1 91.94 867 LEU B CA 1
ATOM 13587 C C . LEU B 1 867 ? -3.199 60.75 9.188 1 91.94 867 LEU B C 1
ATOM 13589 O O . LEU B 1 867 ? -3.176 60.594 10.414 1 91.94 867 LEU B O 1
ATOM 13593 N N . THR B 1 868 ? -4.016 61.531 8.531 1 91.62 868 THR B N 1
ATOM 13594 C CA . THR B 1 868 ? -5.035 62.281 9.266 1 91.62 868 THR B CA 1
ATOM 13595 C C . THR B 1 868 ? -6.02 61.312 9.938 1 91.62 868 THR B C 1
ATOM 13597 O O . THR B 1 868 ? -6.402 61.531 11.094 1 91.62 868 THR B O 1
ATOM 13600 N N . LEU B 1 869 ? -6.387 60.344 9.195 1 92.19 869 LEU B N 1
ATOM 13601 C CA . LEU B 1 869 ? -7.293 59.344 9.75 1 92.19 869 LEU B CA 1
ATOM 13602 C C . LEU B 1 869 ? -6.656 58.656 10.945 1 92.19 869 LEU B C 1
ATOM 13604 O O . LEU B 1 869 ? -7.312 58.438 11.969 1 92.19 869 LEU B O 1
ATOM 13608 N N . ALA B 1 870 ? -5.434 58.219 10.891 1 94.06 870 ALA B N 1
ATOM 13609 C CA . ALA B 1 870 ? -4.707 57.531 11.953 1 94.06 870 ALA B CA 1
ATOM 13610 C C . ALA B 1 870 ? -4.598 58.375 13.195 1 94.06 870 ALA B C 1
ATOM 13612 O O . ALA B 1 870 ? -4.785 57.906 14.312 1 94.06 870 ALA B O 1
ATOM 13613 N N . GLN B 1 871 ? -4.348 59.625 12.945 1 93.12 871 GLN B N 1
ATOM 13614 C CA . GLN B 1 871 ? -4.227 60.531 14.062 1 93.12 871 GLN B CA 1
ATOM 13615 C C . GLN B 1 871 ? -5.566 60.719 14.766 1 93.12 871 GLN B C 1
ATOM 13617 O O . GLN B 1 871 ? -5.625 60.781 16 1 93.12 871 GLN B O 1
ATOM 13622 N N . LYS B 1 872 ? -6.52 60.875 14.023 1 93.12 872 LYS B N 1
ATOM 13623 C CA . LYS B 1 872 ? -7.855 61.031 14.586 1 93.12 872 LYS B CA 1
ATOM 13624 C C . LYS B 1 872 ? -8.266 59.812 15.406 1 93.12 872 LYS B C 1
ATOM 13626 O O . LYS B 1 872 ? -9.055 59.938 16.344 1 93.12 872 LYS B O 1
ATOM 13631 N N . MET B 1 873 ? -7.781 58.688 15.031 1 93.81 873 MET B N 1
ATOM 13632 C CA . MET B 1 873 ? -8.109 57.469 15.711 1 93.81 873 MET B CA 1
ATOM 13633 C C . MET B 1 873 ? -7.188 57.219 16.906 1 93.81 873 MET B C 1
ATOM 13635 O O . MET B 1 873 ? -7.332 56.25 17.641 1 93.81 873 MET B O 1
ATOM 13639 N N . GLY B 1 874 ? -6.188 58.031 17.062 1 93.25 874 GLY B N 1
ATOM 13640 C CA . GLY B 1 874 ? -5.344 57.969 18.234 1 93.25 874 GLY B CA 1
ATOM 13641 C C . GLY B 1 874 ? -3.99 57.344 17.984 1 93.25 874 GLY B C 1
ATOM 13642 O O . GLY B 1 874 ? -3.229 57.094 18.906 1 93.25 874 GLY B O 1
ATOM 13643 N N . PHE B 1 875 ? -3.604 57.094 16.797 1 95.75 875 PHE B N 1
ATOM 13644 C CA . PHE B 1 875 ? -2.307 56.531 16.469 1 95.75 875 PHE B CA 1
ATOM 13645 C C . PHE B 1 875 ? -1.195 57.562 16.641 1 95.75 875 PHE B C 1
ATOM 13647 O O . PHE B 1 875 ? -1.374 58.719 16.328 1 95.75 875 PHE B O 1
ATOM 13654 N N . ALA B 1 876 ? -0.117 57.062 17.172 1 95.25 876 ALA B N 1
ATOM 13655 C CA . ALA B 1 876 ? 1.106 57.844 17.109 1 95.25 876 ALA B CA 1
ATOM 13656 C C . ALA B 1 876 ? 1.784 57.719 15.742 1 95.25 876 ALA B C 1
ATOM 13658 O O . ALA B 1 876 ? 1.975 56.625 15.25 1 95.25 876 ALA B O 1
ATOM 13659 N N . VAL B 1 877 ? 2.037 58.844 15.172 1 93.69 877 VAL B N 1
ATOM 13660 C CA . VAL B 1 877 ? 2.596 58.844 13.828 1 93.69 877 VAL B CA 1
ATOM 13661 C C . VAL B 1 877 ? 4.039 59.312 13.867 1 93.69 877 VAL B C 1
ATOM 13663 O O . VAL B 1 877 ? 4.328 60.375 14.438 1 93.69 877 VAL B O 1
ATOM 13666 N N . ASP B 1 878 ? 4.895 58.5 13.336 1 93.12 878 ASP B N 1
ATOM 13667 C CA . ASP B 1 878 ? 6.301 58.875 13.172 1 93.12 878 ASP B CA 1
ATOM 13668 C C . ASP B 1 878 ? 6.684 58.906 11.695 1 93.12 878 ASP B C 1
ATOM 13670 O O . ASP B 1 878 ? 6.777 57.875 11.039 1 93.12 878 ASP B O 1
ATOM 13674 N N . ILE B 1 879 ? 6.938 60.094 11.18 1 89.38 879 ILE B N 1
ATOM 13675 C CA . ILE B 1 879 ? 7.188 60.281 9.758 1 89.38 879 ILE B CA 1
ATOM 13676 C C . ILE B 1 879 ? 8.695 60.281 9.492 1 89.38 879 ILE B C 1
ATOM 13678 O O . ILE B 1 879 ? 9.438 61.031 10.141 1 89.38 879 ILE B O 1
ATOM 13682 N N . HIS B 1 880 ? 9.078 59.438 8.664 1 89.31 880 HIS B N 1
ATOM 13683 C CA . HIS B 1 880 ? 10.461 59.344 8.203 1 89.31 880 HIS B CA 1
ATOM 13684 C C . HIS B 1 880 ? 10.578 59.812 6.75 1 89.31 880 HIS B C 1
ATOM 13686 O O . HIS B 1 880 ? 10.531 58.969 5.836 1 89.31 880 HIS B O 1
ATOM 13692 N N . PHE B 1 881 ? 10.93 61 6.535 1 79.94 881 PHE B N 1
ATOM 13693 C CA . PHE B 1 881 ? 10.953 61.562 5.195 1 79.94 881 PHE B CA 1
ATOM 13694 C C . PHE B 1 881 ? 12.062 60.969 4.355 1 79.94 881 PHE B C 1
ATOM 13696 O O . PHE B 1 881 ? 11.891 60.719 3.156 1 79.94 881 PHE B O 1
ATOM 13703 N N . GLU B 1 882 ? 13.219 60.625 5.035 1 77.88 882 GLU B N 1
ATOM 13704 C CA . GLU B 1 882 ? 14.359 60.062 4.316 1 77.88 882 GLU B CA 1
ATOM 13705 C C . GLU B 1 882 ? 14.047 58.656 3.783 1 77.88 882 GLU B C 1
ATOM 13707 O O . GLU B 1 882 ? 14.461 58.312 2.676 1 77.88 882 GLU B O 1
ATOM 13712 N N . ASP B 1 883 ? 13.219 58 4.484 1 78.12 883 ASP B N 1
ATOM 13713 C CA . ASP B 1 883 ? 12.93 56.625 4.102 1 78.12 883 ASP B CA 1
ATOM 13714 C C . ASP B 1 883 ? 11.648 56.531 3.271 1 78.12 883 ASP B C 1
ATOM 13716 O O . ASP B 1 883 ? 11.359 55.5 2.666 1 78.12 883 ASP B O 1
ATOM 13720 N N . GLY B 1 884 ? 11.008 57.656 3.221 1 81.5 884 GLY B N 1
ATOM 13721 C CA . GLY B 1 884 ? 9.773 57.719 2.457 1 81.5 884 GLY B CA 1
ATOM 13722 C C . GLY B 1 884 ? 8.633 56.969 3.115 1 81.5 884 GLY B C 1
ATOM 13723 O O . GLY B 1 884 ? 7.727 56.469 2.434 1 81.5 884 GLY B O 1
ATOM 13724 N N . THR B 1 885 ? 8.781 56.688 4.43 1 88.69 885 THR B N 1
ATOM 13725 C CA . THR B 1 885 ? 7.742 55.906 5.117 1 88.69 885 THR B CA 1
ATOM 13726 C C . THR B 1 885 ? 7.273 56.656 6.371 1 88.69 885 THR B C 1
ATOM 13728 O O . THR B 1 885 ? 7.961 57.531 6.871 1 88.69 885 THR B O 1
ATOM 13731 N N . ALA B 1 886 ? 6.059 56.406 6.809 1 92 886 ALA B N 1
ATOM 13732 C CA . ALA B 1 886 ? 5.48 56.844 8.07 1 92 886 ALA B CA 1
ATOM 13733 C C . ALA B 1 886 ? 4.953 55.688 8.883 1 92 886 ALA B C 1
ATOM 13735 O O . ALA B 1 886 ? 4.172 54.875 8.383 1 92 886 ALA B O 1
ATOM 13736 N N . ASP B 1 887 ? 5.48 55.594 10.117 1 93.75 887 ASP B N 1
ATOM 13737 C CA . ASP B 1 887 ? 5.047 54.531 11.008 1 93.75 887 ASP B CA 1
ATOM 13738 C C . ASP B 1 887 ? 3.896 54.969 11.906 1 93.75 887 ASP B C 1
ATOM 13740 O O . ASP B 1 887 ? 3.893 56.094 12.391 1 93.75 887 ASP B O 1
ATOM 13744 N N . MET B 1 888 ? 2.934 54.188 12.008 1 94.69 888 MET B N 1
ATOM 13745 C CA . MET B 1 888 ? 1.772 54.438 12.859 1 94.69 888 MET B CA 1
ATOM 13746 C C . MET B 1 888 ? 1.624 53.344 13.922 1 94.69 888 MET B C 1
ATOM 13748 O O . MET B 1 888 ? 1.644 52.156 13.602 1 94.69 888 MET B O 1
ATOM 13752 N N . VAL B 1 889 ? 1.522 53.75 15.195 1 96.56 889 VAL B N 1
ATOM 13753 C CA . VAL B 1 889 ? 1.402 52.781 16.281 1 96.56 889 VAL B CA 1
ATOM 13754 C C . VAL B 1 889 ? 0.284 53.219 17.234 1 96.56 889 VAL B C 1
ATOM 13756 O O . VAL B 1 889 ? 0.163 54.375 17.578 1 96.56 889 VAL B O 1
ATOM 13759 N N . LEU B 1 890 ? -0.588 52.312 17.578 1 96.5 890 LEU B N 1
ATOM 13760 C CA . LEU B 1 890 ? -1.654 52.531 18.547 1 96.5 890 LEU B CA 1
ATOM 13761 C C . LEU B 1 890 ? -1.586 51.5 19.656 1 96.5 890 LEU B C 1
ATOM 13763 O O . LEU B 1 890 ? -1.902 50.344 19.453 1 96.5 890 LEU B O 1
ATOM 13767 N N . PRO B 1 891 ? -1.155 51.812 20.859 1 95.19 891 PRO B N 1
ATOM 13768 C CA . PRO B 1 891 ? -1.24 50.875 21.984 1 95.19 891 PRO B CA 1
ATOM 13769 C C . PRO B 1 891 ? -2.68 50.594 22.391 1 95.19 891 PRO B C 1
ATOM 13771 O O . PRO B 1 891 ? -3.496 51.5 22.531 1 95.19 891 PRO B O 1
ATOM 13774 N N . LEU B 1 892 ? -3.08 49.438 22.484 1 93.06 892 LEU B N 1
ATOM 13775 C CA . LEU B 1 892 ? -4.441 49.031 22.812 1 93.06 892 LEU B CA 1
ATOM 13776 C C . LEU B 1 892 ? -4.547 48.656 24.297 1 93.06 892 LEU B C 1
ATOM 13778 O O . LEU B 1 892 ? -5.645 48.656 24.859 1 93.06 892 LEU B O 1
ATOM 13782 N N . ARG B 1 893 ? -3.486 48.188 24.969 1 80.12 893 ARG B N 1
ATOM 13783 C CA . ARG B 1 893 ? -3.422 47.938 26.406 1 80.12 893 ARG B CA 1
ATOM 13784 C C . ARG B 1 893 ? -2.32 48.781 27.062 1 80.12 893 ARG B C 1
ATOM 13786 O O . ARG B 1 893 ? -1.316 49.094 26.422 1 80.12 893 ARG B O 1
#

Solvent-accessible surface area (backbone atoms only — not comparable to full-atom values): 90843 Å² total; per-residue (Å²): 130,68,80,64,52,47,75,79,57,59,56,27,36,29,35,36,41,35,38,78,51,82,73,35,59,20,24,45,24,51,46,34,29,58,73,44,55,39,82,45,52,78,38,37,21,23,77,85,46,69,52,40,95,87,37,69,32,30,60,43,78,84,66,49,92,65,73,36,48,32,35,37,39,41,46,62,45,90,52,44,52,64,47,46,53,52,39,54,73,63,60,38,46,32,37,38,31,42,34,73,56,33,78,42,60,44,98,87,66,45,45,40,46,61,50,37,48,53,58,27,60,75,68,67,31,45,38,40,7,42,37,16,40,33,37,35,30,34,84,61,23,35,25,59,21,58,61,68,62,76,70,44,66,37,38,32,26,39,41,24,43,30,50,33,49,48,38,22,50,42,34,38,28,56,71,71,71,47,30,25,33,32,39,40,29,30,20,51,35,74,57,47,38,70,32,57,48,36,53,53,46,59,70,36,88,55,39,56,32,39,40,35,42,43,64,66,71,76,54,34,38,55,32,45,54,21,43,34,62,24,34,74,77,27,54,37,40,35,37,63,42,22,65,37,75,69,7,34,53,48,32,31,71,64,59,34,68,74,94,64,56,42,47,52,53,52,33,52,38,40,68,24,28,33,33,80,36,85,44,69,67,50,44,53,40,42,53,54,48,60,71,46,71,67,76,78,64,54,66,25,37,37,37,40,24,34,24,56,48,51,46,20,42,24,46,25,48,30,49,75,74,69,51,45,74,29,66,81,51,70,68,54,50,53,54,46,60,71,73,43,66,87,80,35,60,88,47,81,53,38,27,59,38,66,77,40,40,48,64,55,52,44,52,52,51,57,53,56,58,68,46,88,54,51,16,24,39,38,42,37,41,46,59,35,58,58,26,50,50,44,61,32,41,52,51,43,55,51,49,50,73,65,41,86,56,43,82,64,38,39,62,38,30,20,42,26,37,41,73,67,20,49,66,19,46,51,51,33,51,74,72,54,33,45,63,28,61,38,46,51,55,37,39,51,37,52,47,48,51,50,50,32,50,52,26,42,50,59,64,52,56,67,34,58,88,69,90,69,76,51,69,66,36,50,51,51,36,53,51,50,51,50,64,72,37,61,90,47,62,64,42,82,42,46,46,73,73,42,48,68,51,40,44,43,63,72,46,46,60,60,69,58,45,81,13,74,44,34,69,46,37,32,54,48,40,64,71,71,35,66,39,20,24,43,31,56,35,37,86,67,48,86,52,43,41,77,47,46,17,60,43,58,71,28,67,43,63,63,50,36,31,51,50,42,43,47,29,52,51,42,34,46,68,77,38,67,84,48,57,71,74,26,32,32,40,25,56,52,66,87,52,80,59,42,48,49,26,24,42,35,36,38,60,43,94,49,46,18,53,35,41,33,37,24,44,30,77,42,75,72,52,65,77,74,38,37,35,43,43,63,42,65,44,43,40,52,57,31,39,49,49,51,51,47,18,40,76,70,59,26,30,74,72,52,63,33,64,49,55,72,30,59,66,50,50,11,50,52,49,24,45,50,26,47,48,50,63,74,36,59,32,59,45,31,37,42,32,57,30,32,38,32,47,25,76,43,60,36,35,71,30,37,38,39,32,38,31,70,71,85,80,67,60,59,73,49,34,31,41,60,60,86,64,69,86,62,49,43,78,45,68,40,76,84,63,49,67,31,41,36,27,67,61,42,42,58,39,38,66,44,50,51,55,30,57,70,56,33,45,70,67,58,47,27,58,64,66,77,38,88,70,69,84,78,50,69,67,57,42,29,59,71,21,56,65,53,59,81,43,31,47,40,39,29,36,30,39,67,65,78,90,69,41,38,46,50,30,40,25,35,35,45,37,45,94,83,40,51,42,24,42,46,50,68,48,61,32,56,89,56,68,88,38,54,58,67,59,55,41,50,51,50,53,50,51,49,39,45,74,72,58,28,36,24,36,33,36,74,41,42,68,82,42,54,70,60,53,53,51,38,45,74,74,59,31,46,76,48,76,36,77,91,77,55,34,22,42,34,41,32,75,61,107,129,67,78,63,52,46,75,80,57,59,56,28,34,28,34,35,42,34,38,78,51,82,73,33,59,21,24,45,24,52,48,34,28,59,73,43,56,39,82,45,53,77,40,38,23,23,77,84,46,67,52,41,94,88,40,71,33,30,59,43,80,84,66,50,92,66,72,36,48,32,35,38,38,42,46,62,45,90,52,43,52,63,48,45,52,52,38,54,72,62,61,38,45,33,36,37,31,41,33,73,56,31,77,42,60,45,99,86,66,44,44,39,47,61,51,36,49,54,56,27,60,75,70,67,29,45,38,40,7,43,36,15,39,33,38,35,30,35,83,61,22,36,25,59,23,57,60,72,62,77,71,45,64,36,38,31,26,40,39,24,44,30,48,32,49,48,36,22,49,41,34,38,28,56,70,71,70,48,30,24,32,32,39,39,30,29,20,51,35,74,59,47,38,69,32,56,49,35,52,52,47,59,70,34,90,55,38,56,31,39,40,35,41,41,65,66,68,77,55,35,38,56,32,44,54,22,43,33,61,25,33,74,79,27,53,38,40,35,38,66,42,23,63,37,75,70,7,36,53,48,30,30,72,63,58,36,68,74,94,64,57,42,47,53,52,51,32,51,39,42,68,25,28,32,33,81,37,88,43,71,68,50,45,54,41,44,52,55,47,59,71,47,71,68,76,80,63,54,67,25,37,39,38,40,25,36,25,57,47,52,47,20,41,25,45,26,49,30,48,76,71,68,51,46,72,29,65,81,51,72,68,53,50,53,53,45,60,72,74,43,66,88,80,34,61,89,47,82,52,37,25,58,37,66,76,41,39,49,65,56,52,43,52,51,50,56,53,55,57,69,47,86,54,51,17,26,40,38,41,39,41,46,59,37,60,57,26,50,50,45,60,32,42,53,50,43,56,51,48,49,73,66,40,87,54,41,82,65,38,40,63,39,29,21,43,27,37,42,74,69,19,49,65,20,44,51,52,32,52,74,70,54,33,44,63,27,60,38,46,51,54,36,39,50,38,51,48,50,51,50,52,33,50,51,26,42,50,61,65,51,55,66,33,58,86,70,89,69,77,51,71,68,36,50,50,50,36,52,52,50,50,50,64,71,38,62,90,47,62,64,43,82,41,47,45,75,75,43,48,67,52,40,43,42,63,72,46,46,62,59,69,58,44,81,13,75,45,35,71,47,37,29,55,50,40,66,70,71,37,66,39,20,25,42,29,56,35,38,87,67,48,87,53,43,41,78,46,46,16,60,43,60,72,28,66,45,64,62,49,37,31,49,49,42,44,46,28,51,49,42,34,47,67,78,39,68,83,49,58,73,75,26,32,34,40,25,56,52,67,89,52,76,60,42,49,52,26,24,41,35,36,39,60,43,94,50,46,18,54,34,40,34,37,24,44,31,78,41,74,71,53,65,79,74,36,36,35,44,43,65,40,65,44,44,42,54,58,30,39,50,49,51,50,48,18,43,75,70,59,27,29,74,72,50,63,32,66,47,56,73,30,60,66,50,52,11,51,51,49,25,45,51,26,48,46,48,63,74,36,59,32,59,46,32,37,41,31,58,30,32,38,33,47,25,76,43,61,36,36,72,30,37,39,39,31,38,31,72,72,86,81,66,61,60,72,50,33,31,41,60,61,85,64,68,85,62,49,43,80,45,68,39,75,85,63,50,68,32,40,37,26,66,61,42,43,60,38,37,66,45,51,50,56,31,55,70,56,32,45,69,66,59,46,27,58,64,64,77,38,86,71,70,84,78,49,68,68,58,40,27,59,70,21,57,64,52,60,82,41,31,47,38,40,29,36,31,39,67,65,78,91,68,41,38,45,48,30,40,25,36,34,45,36,45,94,84,39,51,42,25,42,45,51,67,48,62,32,55,90,56,69,88,37,53,59,67,59,55,41,50,50,51,54,49,52,49,40,45,73,72,57,28,35,24,36,34,38,75,38,41,68,83,42,54,69,61,52,53,52,39,45,73,73,60,31,47,75,49,75,35,78,92,75,54,35,22,42,35,40,32,75,61,106

Foldseek 3Di:
DQLCVCVQVWQFEEEEPADQDPPQQNQLLVCQQVVLPFPHYYEYEDLPDQDHPRHGHHDAPVRDPALGQEYEYRDELQCVLVNLLSNLVRLHAEYEAQYPQQQDAYPVRDRSLVSSVVSCVVRNHFYQDHNWQAKAANVNSGDSGSAPAHFHQAAEEEEEQDPVVQNVVRVVCVVVVHGHRMYTHRHLVPGPDQLSVLQNSLPDPSHAEYEYEDAEDFALQSNLASLLVSLLRHAYEYEYWQQDPVGNVVSCVRRNYDRDHVLVVVQSCLLSLYFYDHDPLLVVLQSLLVRLVQAQLDQAEAEEEQDDVLQVVLVVLQVVLPGHHFDFDPVLLVQLPVLADPPFPSGGHTHRHNLDELVSVLSNVLSVLVDPRHAEYEYEYEDHPNYQQQVSLVSVLVSLVPDPSNSRHQYAYEYEDDPRNVNSCVSCVVSSHRYDHGSSSRSSNSVSSVSSVVSVCLNLDQFDDFDDQDPVLLVVLQVLLCVVCPPPQKDKDKDQSCVSNCVSLPAAAFHKDFDAALVRLLVVCVVQADDKKKAWDFPVDPDRVVQVRIDGRQGHSVSSSVSQVSSVVSCCVVPVPTDTRGMMITHHDPLVFWFWKKWKWAQDPRAGIKIWIAGFDDDDPRSQQTRIHFDDDGLSRLLVRVVVRPVSPSYPWDPGPAGFASSLVSSVVNSVRVCCLSQVQFRMKIQHIWITDRNDTYGHIMMTMGGDDDDDSQSSHSARDADPVLWDWDAWPVGAIKIKGWAASNCLVLVLVQVVQADQVLVCQFPVDRDDRDDSSNSSDVRVDRPVFKTKIFIWGDDDPPIHTFKIKMWGADPVLAETEITIGGRPVCPPRCVLVVRVVSVLVVSLVVPRFKYKYKGFPVPVVVVVSLVVVPWDWDHDVVVRMIMTMGGSD/DQLCVCVLPWQFEEEEPADQDPPQQNQLLVCQQVVLPFPHYYEYEDQPDQDHPRHGHHDAPVRDPALGQEYEYRDELQCVLVNLLSNLVRLHAEYEAQYPQQQDAYPVRHRSLVSSVVSCVVSNHFYQDHNWQAKAANVNSGDSGSAPAHFHQAAEEEEEQDPVVQNVVRVVCVVVVHGHRMYTHRHLVPGPDQLSVLQNLLPDPRHAEYEYEDAEDFALQSNLASLLVSLLRHAYEYEYWQQDPVGNVVSCVRRNDDRDHVLVVVQSCLLSLYFYDHDPLLVVLQSLLVRLVQAQLDQAEAEEEQDDVLQVVLVVLQVVLPGHHFDFDPVLLVQLPVLADPPFPSGGHTHRHNLDELVSVLSNVLSVLVDPRHAEYEYEYEDHPNYQQQVSLVSVLVSLVPRPSNSSHQYAYEYEDDPRNVNSCVSCVVSSHRYDHGSNSRSSNSVSSVSSVVSVCLNLDQFDDFDDQDPVLLVVLQVLLCVQCPPPQKDKDKDQSCVSNCVSLPAAAFHKDFDAALVRQLVVCVVQADDKKKAWDFPVDPDRVVQPRIDGRQGHSVSSSVSQVSSVVSCCVVPVPTDTRGMMITHHDPLVFWFWKKWKWAQDPRAGIKIWIAGFDDDDPRSQQTRIHFDDDGQSRLLVRVVVRPVSPSYPWDPGPAGFASSLVSSVVNSVRVCCLSQVQFHMKIQHIWTTDRNDTYGHIMMTMGGDDDDDSQSSHSARDADPVLWDWDAWPVGAIKIKGWAASNCLVQVLVQVVQADQVLVCQFPVDRDDRDDSSNSSDVRSDRPVFKTKIFIWGDDDPPIHTFKMKMWGADPVLAETEITIGGRPVCPPRCVLVVRVVSVLVVSLVVVRFKYKYKGFPPPVVVVVSLVVVPWDWDHDVVVRMIMTMGGSD

pLDDT: mean 88.73, std 8.64, range [36.91, 98.38]